Protein AF-0000000066475822 (afdb_homodimer)

Sequence (1882 aa):
MSSILRFIRSKFYHEPEEHAIEQYAVFDEGNRGGFTSDVVAFDYHNGCVVIGSKNGEVTFYGYRGASWTVSLSKDSENKARIEHIFFISSNIALVLCDGQLIIPIHIKDGVITKKEELRFNENHKSKWDITHVQKLSDDTFALVFSMNNTIYRIKSKTLKSEVLVKAEDFEKWLPDDTELASITCLPEKPSILMLIAENGCVGVFNESQFVMKTSLRNYEDEAIQKLHWSSEKKKNVAFGISCNNKYTKWEFTVGKDCQISAQEVNVYSANQFGPYPCHQIRHFSVCADASDPNENFLIYQGGKSSGKYDDRDLITISHGDFVEKLELSSEIVGIVGVSGSYEDCKKSGVVLICTKCEIIGIDLERESLNMMQPKHFLSINNSTPTTHSRAIEIEENVWNRLESASKSYWETNQMSTRDWPLNFQKKIVTDANHQRASYRQVYLSGHSNGNICIWSSGGVGMSLMLVIRTSLEFDGASSFDNEDSNYYNSDEKPEKPVRKIGLYDPFDDDEEMCITRVHFDPKSGIVIGTNRGGYVLMYELWDSARTLTHWEATPISCNNSPPDTRKRALKPRKAELKYNAGYQIRLKNESDLPLVFSMHPSHRITDIVYLHKYHCLAVGSNFGIVMLDVNFGYLVYANSFNDDNNDSSNVSANQFQRFKSLKKSLRKTFRRKKKGTETLMDSGGAVASSSNHVQHETSPKRIDDFEEEEVFMERPIEAREELGVLDCYAENSKGTVTCLRMMRFPVLDDKNVDDIIAVGLHEGSVYFYAISEHDVGLRMTFKAEQIKKLSIPHKQPVVNLDITNEEGYFSASTRIVVITEEQLRIYNCQPMVKRDSYKITALEGLKIKNGMVARILNKKNSNNFESFVVLVANDGSLRVHSVQKASSFESRKFIDPIDVMALNSSCLSRDGDVAFLIKSSELQRSTVNLNFRGWSSTHKSMSSILRFIRSKFYHEPEEHAIEQYAVFDEGNRGGFTSDVVAFDYHNGCVVIGSKNGEVTFYGYRGASWTVSLSKDSENKARIEHIFFISSNIALVLCDGQLIIPIHIKDGVITKKEELRFNENHKSKWDITHVQKLSDDTFALVFSMNNTIYRIKSKTLKSEVLVKAEDFEKWLPDDTELASITCLPEKPSILMLIAENGCVGVFNESQFVMKTSLRNYEDEAIQKLHWSSEKKKNVAFGISCNNKYTKWEFTVGKDCQISAQEVNVYSANQFGPYPCHQIRHFSVCADASDPNENFLIYQGGKSSGKYDDRDLITISHGDFVEKLELSSEIVGIVGVSGSYEDCKKSGVVLICTKCEIIGIDLERESLNMMQPKHFLSINNSTPTTHSRAIEIEENVWNRLESASKSYWETNQMSTRDWPLNFQKKIVTDANHQRASYRQVYLSGHSNGNICIWSSGGVGMSLMLVIRTSLEFDGASSFDNEDSNYYNSDEKPEKPVRKIGLYDPFDDDEEMCITRVHFDPKSGIVIGTNRGGYVLMYELWDSARTLTHWEATPISCNNSPPDTRKRALKPRKAELKYNAGYQIRLKNESDLPLVFSMHPSHRITDIVYLHKYHCLAVGSNFGIVMLDVNFGYLVYANSFNDDNNDSSNVSANQFQRFKSLKKSLRKTFRRKKKGTETLMDSGGAVASSSNHVQHETSPKRIDDFEEEEVFMERPIEAREELGVLDCYAENSKGTVTCLRMMRFPVLDDKNVDDIIAVGLHEGSVYFYAISEHDVGLRMTFKAEQIKKLSIPHKQPVVNLDITNEEGYFSASTRIVVITEEQLRIYNCQPMVKRDSYKITALEGLKIKNGMVARILNKKNSNNFESFVVLVANDGSLRVHSVQKASSFESRKFIDPIDVMALNSSCLSRDGDVAFLIKSSELQRSTVNLNFRGWSSTHKS

Solvent-accessible surface area (backbone atoms only — not comparable to full-atom values): 101508 Å² total; per-residue (Å²): 111,72,65,58,51,49,50,54,46,51,71,70,43,75,67,77,80,80,74,62,65,78,52,28,56,35,78,37,77,66,37,54,30,34,18,65,59,48,37,47,22,53,40,77,57,84,25,27,43,38,38,27,23,65,81,19,36,39,36,40,34,17,32,67,34,31,50,45,74,50,67,76,46,89,53,89,84,68,60,53,39,47,56,42,45,43,73,24,35,94,41,32,34,41,35,33,23,46,10,45,28,35,41,35,33,37,50,56,86,71,43,78,43,78,50,79,66,47,73,81,42,85,52,59,81,42,73,89,79,36,66,32,80,42,62,75,49,99,66,36,20,23,43,33,36,55,55,90,61,22,33,35,35,30,37,57,89,74,68,46,81,41,80,46,35,51,45,72,64,48,55,70,66,52,59,88,97,57,51,82,47,30,52,49,55,41,83,91,46,46,54,36,34,39,41,23,18,53,77,8,43,28,39,33,20,52,61,63,41,80,66,50,72,51,73,42,55,50,99,82,69,38,21,29,27,44,76,45,67,54,71,46,81,66,76,52,32,27,38,29,32,26,79,66,43,44,49,34,38,33,40,47,46,74,47,95,83,66,44,73,47,78,43,80,73,56,85,53,60,58,70,71,30,43,93,44,57,71,51,73,60,84,38,73,31,55,32,52,31,58,90,38,65,90,40,49,36,40,36,30,36,30,67,56,61,50,56,95,78,67,86,70,40,36,35,25,41,35,41,86,92,45,73,48,42,36,33,41,83,46,56,77,60,41,61,43,50,42,70,21,70,81,44,100,46,96,42,31,20,37,36,41,40,32,27,24,52,39,55,42,40,33,35,58,64,48,94,76,50,29,41,36,60,61,41,44,37,45,25,62,35,34,39,54,62,58,28,68,38,73,35,64,57,31,36,65,71,40,48,53,49,49,51,51,27,22,52,49,46,39,52,73,66,55,39,34,85,66,80,76,75,38,55,24,69,51,86,43,43,40,66,40,49,80,86,38,53,56,28,37,25,39,37,37,35,20,11,32,58,17,36,37,36,38,23,40,52,22,44,63,23,36,28,64,43,48,72,48,63,54,37,63,58,26,54,81,44,70,63,75,73,68,52,79,67,47,32,68,73,59,86,66,81,84,61,79,47,49,41,79,51,80,75,66,48,90,80,68,75,52,68,47,41,16,22,60,45,61,47,64,39,41,78,77,52,36,38,36,40,27,27,62,60,25,38,41,42,39,29,34,76,37,88,58,62,48,75,40,60,46,60,71,62,43,75,42,58,33,55,93,66,70,85,72,85,66,80,66,86,72,40,62,25,80,58,69,47,78,35,60,44,18,71,32,73,32,48,23,62,101,46,84,42,46,45,37,36,28,39,38,80,70,45,49,81,56,35,66,41,74,44,72,94,58,34,34,37,36,40,23,13,32,43,16,35,32,33,29,34,66,46,75,63,45,84,71,45,60,39,52,62,47,73,85,80,68,68,65,80,72,56,58,74,71,58,72,58,66,81,44,54,66,50,52,56,56,42,58,68,64,61,74,67,82,82,74,82,80,76,82,80,82,68,83,87,79,85,80,76,87,84,84,76,76,76,72,80,76,74,80,77,76,78,76,76,74,74,71,72,79,69,81,62,78,70,75,80,72,80,74,85,72,80,80,74,62,78,74,43,58,70,66,23,58,19,8,30,48,28,56,33,78,48,70,47,41,76,90,40,93,85,43,72,35,47,30,45,37,40,24,16,35,40,17,35,35,39,34,26,41,53,43,82,31,77,74,82,88,47,82,44,58,41,79,42,80,73,47,74,47,76,46,83,89,39,45,36,27,62,32,66,42,54,43,56,66,93,35,38,47,46,96,81,31,33,34,37,42,31,28,35,44,33,40,37,30,24,36,53,80,65,76,42,82,73,44,62,29,52,44,27,84,75,71,70,44,40,45,69,44,58,47,52,17,50,28,37,30,70,84,41,92,84,44,68,47,63,30,34,38,36,32,34,60,72,18,31,40,32,43,23,36,68,86,43,44,79,49,63,53,75,45,81,75,43,61,52,82,42,56,61,30,61,73,46,53,41,75,46,48,58,32,36,38,32,25,35,47,91,55,12,27,36,39,36,26,28,38,17,51,78,54,47,53,43,40,69,48,68,82,124,112,72,64,58,50,49,50,54,45,52,72,72,42,78,66,76,80,80,75,62,63,80,52,30,59,34,79,38,76,65,34,54,29,34,17,65,58,49,38,47,22,55,39,77,58,85,26,26,42,37,40,25,22,66,80,18,35,38,36,41,35,17,33,67,36,29,50,45,75,47,66,74,43,90,52,89,85,68,60,54,38,47,56,42,45,43,72,26,35,94,42,33,34,40,35,32,25,46,10,46,27,35,41,35,34,38,49,56,84,72,44,76,44,76,50,81,67,46,73,80,42,84,51,60,82,44,72,88,75,39,67,33,79,42,63,76,46,97,65,34,20,24,45,32,35,52,55,90,61,22,34,35,35,31,38,58,89,75,69,45,82,42,78,46,35,50,46,72,66,47,52,70,66,52,59,88,97,58,52,81,49,30,52,48,54,41,84,92,46,46,54,35,33,39,40,23,18,53,76,7,43,27,39,32,20,52,62,62,41,82,65,50,73,50,73,42,55,49,98,82,69,37,21,30,27,43,76,45,65,55,72,46,81,67,79,52,31,27,38,31,32,26,79,67,42,40,45,32,35,32,40,48,46,73,46,95,82,69,46,74,47,78,42,80,74,48,82,66,56,57,71,73,25,45,91,44,57,71,51,74,58,84,38,72,31,54,34,53,32,57,90,40,64,90,41,50,36,40,35,31,36,29,66,54,61,52,56,95,76,67,86,70,38,38,35,25,41,34,41,86,91,44,74,46,42,36,34,43,83,47,57,77,59,40,62,44,49,42,69,20,70,81,43,100,46,95,42,31,22,36,37,41,38,33,28,23,52,38,53,42,39,31,36,57,64,48,92,76,49,29,40,35,62,54,46,45,34,43,25,63,36,33,39,54,62,57,29,69,40,72,35,62,58,31,36,66,71,40,47,54,49,51,51,50,27,22,51,47,46,39,53,74,67,53,40,35,87,68,78,74,76,36,55,25,68,48,86,43,41,40,66,41,50,80,84,39,54,55,28,39,25,38,37,36,37,21,10,34,59,16,35,37,38,38,23,40,52,21,43,61,24,36,28,71,42,50,71,46,63,55,36,64,55,25,56,82,46,70,62,76,74,69,51,76,69,46,31,65,75,59,87,65,82,81,61,79,46,51,42,79,51,81,77,66,47,91,78,71,74,50,68,49,42,15,23,59,44,61,46,62,39,41,79,76,52,36,36,36,40,27,27,64,61,24,37,42,42,40,30,33,78,35,88,58,61,47,75,39,62,45,58,71,61,42,75,41,58,35,54,90,66,71,84,73,86,66,79,66,87,73,41,63,25,80,57,69,46,79,34,59,44,17,70,32,74,31,48,23,63,100,46,84,40,47,46,37,35,29,39,38,82,71,45,48,79,55,34,66,41,75,42,72,93,59,33,35,39,37,40,24,14,32,44,16,34,32,31,27,33,66,44,74,63,44,82,71,46,59,40,53,61,48,74,86,79,68,69,64,80,72,57,59,79,70,58,74,56,66,74,44,54,65,49,52,58,56,44,58,69,65,62,74,68,81,79,73,81,77,74,79,76,74,81,70,79,78,74,73,84,85,86,82,77,74,74,73,81,73,74,81,77,76,78,75,77,72,76,70,72,78,69,77,60,82,70,76,80,72,81,75,85,71,80,79,73,62,76,75,44,62,69,68,24,61,20,8,29,48,26,55,33,78,47,70,46,41,76,88,43,92,85,44,72,37,46,32,44,36,41,23,15,34,38,18,36,35,38,34,27,41,53,42,83,32,78,74,82,87,47,80,44,58,42,80,40,78,74,48,74,47,76,44,84,88,40,45,36,27,61,32,66,41,56,42,57,64,93,36,40,46,47,96,81,30,33,36,37,42,32,29,36,42,34,41,37,28,24,37,53,79,67,74,41,79,73,43,63,29,52,45,28,86,75,70,71,45,40,46,68,44,58,47,52,17,50,29,36,30,71,85,41,92,83,43,68,47,64,28,35,39,36,31,34,61,70,19,31,41,30,44,22,37,69,86,42,45,80,48,63,51,74,46,81,78,41,60,53,79,42,54,60,30,61,70,45,53,42,73,45,48,58,32,35,39,32,26,34,46,91,55,14,27,36,38,38,26,29,38,16,51,80,54,47,53,42,38,68,48,67,82,123

pLDDT: mean 79.78, std 20.85, range [19.25, 98.44]

InterPro domains:
  IPR000664 Lethal(2) giant larvae protein [PR00962] (296-318)
  IPR000664 Lethal(2) giant larvae protein [PR00962] (440-463)
  IPR000664 Lethal(2) giant larvae protein [PR00962] (523-541)
  IPR013577 Lethal giant larvae homologue 2 [PF08366] (272-368)
  IPR036322 WD40-repeat-containing domain superfamily [SSF50978] (40-627)
  IPR036322 WD40-repeat-containing domain superfamily [SSF50978] (444-889)

Structure (mmCIF, N/CA/C/O backbone):
data_AF-0000000066475822-model_v1
#
loop_
_entity.id
_entity.type
_entity.pdbx_description
1 polymer LGL-1
#
loop_
_atom_site.group_PDB
_atom_site.id
_atom_site.type_symbol
_atom_site.label_atom_id
_atom_site.label_alt_id
_atom_site.label_comp_id
_atom_site.label_asym_id
_atom_site.label_entity_id
_atom_site.label_seq_id
_atom_site.pdbx_PDB_ins_code
_atom_site.Cartn_x
_atom_site.Cartn_y
_atom_site.Cartn_z
_atom_site.occupancy
_atom_site.B_iso_or_equiv
_atom_site.auth_seq_id
_atom_site.auth_comp_id
_atom_site.auth_asym_id
_atom_site.auth_atom_id
_atom_site.pdbx_PDB_model_num
ATOM 1 N N . MET A 1 1 ? -55.656 -14.586 1.505 1 35.44 1 MET A N 1
ATOM 2 C CA . MET A 1 1 ? -55.062 -13.398 2.094 1 35.44 1 MET A CA 1
ATOM 3 C C . MET A 1 1 ? -53.531 -13.414 1.902 1 35.44 1 MET A C 1
ATOM 5 O O . MET A 1 1 ? -52.938 -12.375 1.606 1 35.44 1 MET A O 1
ATOM 9 N N . SER A 1 2 ? -52.844 -14.602 2.074 1 45.38 2 SER A N 1
ATOM 10 C CA . SER A 1 2 ? -51.438 -14.773 1.868 1 45.38 2 SER A CA 1
ATOM 11 C C . SER A 1 2 ? -51.031 -14.547 0.408 1 45.38 2 SER A C 1
ATOM 13 O O . SER A 1 2 ? -50 -13.938 0.116 1 45.38 2 SER A O 1
ATOM 15 N N . SER A 1 3 ? -51.844 -14.969 -0.521 1 48.44 3 SER A N 1
ATOM 16 C CA . SER A 1 3 ? -51.594 -14.82 -1.951 1 48.44 3 SER A CA 1
ATOM 17 C C . SER A 1 3 ? -51.688 -13.359 -2.383 1 48.44 3 SER A C 1
ATOM 19 O O . SER A 1 3 ? -50.875 -12.906 -3.197 1 48.44 3 SER A O 1
ATOM 21 N N . ILE A 1 4 ? -52.656 -12.641 -1.958 1 46.31 4 ILE A N 1
ATOM 22 C CA . ILE A 1 4 ? -52.844 -11.242 -2.326 1 46.31 4 ILE A CA 1
ATOM 23 C C . ILE A 1 4 ? -51.719 -10.406 -1.745 1 46.31 4 ILE A C 1
ATOM 25 O O . ILE A 1 4 ? -51.188 -9.516 -2.416 1 46.31 4 ILE A O 1
ATOM 29 N N . LEU A 1 5 ? -51.219 -10.719 -0.51 1 42.66 5 LEU A N 1
ATOM 30 C CA . LEU A 1 5 ? -50.094 -9.992 0.079 1 42.66 5 LEU A CA 1
ATOM 31 C C . LEU A 1 5 ? -48.812 -10.227 -0.714 1 42.66 5 LEU A C 1
ATOM 33 O O . LEU A 1 5 ? -48.031 -9.305 -0.922 1 42.66 5 LEU A O 1
ATOM 37 N N . ARG A 1 6 ? -48.656 -11.484 -1.209 1 46.78 6 ARG A N 1
ATOM 38 C CA . ARG A 1 6 ? -47.531 -11.766 -2.092 1 46.78 6 ARG A CA 1
ATOM 39 C C . ARG A 1 6 ? -47.656 -10.969 -3.389 1 46.78 6 ARG A C 1
ATOM 41 O O . ARG A 1 6 ? -46.656 -10.461 -3.898 1 46.78 6 ARG A O 1
ATOM 48 N N . PHE A 1 7 ? -48.875 -10.875 -3.893 1 45.12 7 PHE A N 1
ATOM 49 C CA . PHE A 1 7 ? -49.125 -10.125 -5.121 1 45.12 7 PHE A CA 1
ATOM 50 C C . PHE A 1 7 ? -48.844 -8.641 -4.918 1 45.12 7 PHE A C 1
ATOM 52 O O . PHE A 1 7 ? -48.156 -8.031 -5.742 1 45.12 7 PHE A O 1
ATOM 59 N N . ILE A 1 8 ? -49.281 -8.062 -3.867 1 44.31 8 ILE A N 1
ATOM 60 C CA . ILE A 1 8 ? -49.031 -6.648 -3.592 1 44.31 8 ILE A CA 1
ATOM 61 C C . ILE A 1 8 ? -47.562 -6.422 -3.266 1 44.31 8 ILE A C 1
ATOM 63 O O . ILE A 1 8 ? -46.969 -5.449 -3.729 1 44.31 8 ILE A O 1
ATOM 67 N N . ARG A 1 9 ? -47 -7.355 -2.516 1 44.84 9 ARG A N 1
ATOM 68 C CA . ARG A 1 9 ? -45.562 -7.273 -2.24 1 44.84 9 ARG A CA 1
ATOM 69 C C . ARG A 1 9 ? -44.75 -7.367 -3.527 1 44.84 9 ARG A C 1
ATOM 71 O O . ARG A 1 9 ? -43.75 -6.691 -3.674 1 44.84 9 ARG A O 1
ATOM 78 N N . SER A 1 10 ? -45.188 -8.258 -4.383 1 44.94 10 SER A N 1
ATOM 79 C CA . SER A 1 10 ? -44.5 -8.438 -5.656 1 44.94 10 SER A CA 1
ATOM 80 C C . SER A 1 10 ? -44.562 -7.16 -6.488 1 44.94 10 SER A C 1
ATOM 82 O O . SER A 1 10 ? -43.656 -6.926 -7.32 1 44.94 10 SER A O 1
ATOM 84 N N . LYS A 1 11 ? -45.625 -6.508 -6.453 1 41.31 11 LYS A N 1
ATOM 85 C CA . LYS A 1 11 ? -45.75 -5.305 -7.266 1 41.31 11 LYS A CA 1
ATOM 86 C C . LYS A 1 11 ? -44.844 -4.191 -6.754 1 41.31 11 LYS A C 1
ATOM 88 O O . LYS A 1 11 ? -44.531 -3.26 -7.496 1 41.31 11 LYS A O 1
ATOM 93 N N . PHE A 1 12 ? -44.719 -4.102 -5.5 1 40.03 12 PHE A N 1
ATOM 94 C CA . PHE A 1 12 ? -43.938 -2.988 -4.977 1 40.03 12 PHE A CA 1
ATOM 95 C C . PHE A 1 12 ? -42.469 -3.391 -4.777 1 40.03 12 PHE A C 1
ATOM 97 O O . PHE A 1 12 ? -41.594 -2.533 -4.648 1 40.03 12 PHE A O 1
ATOM 104 N N . TYR A 1 13 ? -42.25 -4.68 -4.344 1 41.75 13 TYR A N 1
ATOM 105 C CA . TYR A 1 13 ? -40.844 -5.082 -4.234 1 41.75 13 TYR A CA 1
ATOM 106 C C . TYR A 1 13 ? -40.312 -5.648 -5.555 1 41.75 13 TYR A C 1
ATOM 108 O O . TYR A 1 13 ? -40.844 -6.66 -6.039 1 41.75 13 TYR A O 1
ATOM 116 N N . HIS A 1 14 ? -39.938 -4.848 -6.367 1 43.88 14 HIS A N 1
ATOM 117 C CA . HIS A 1 14 ? -39.25 -5.355 -7.555 1 43.88 14 HIS A CA 1
ATOM 118 C C . HIS A 1 14 ? -38.188 -6.371 -7.184 1 43.88 14 HIS A C 1
ATOM 120 O O . HIS A 1 14 ? -37.156 -6.008 -6.625 1 43.88 14 HIS A O 1
ATOM 126 N N . GLU A 1 15 ? -38.688 -7.586 -6.926 1 50.62 15 GLU A N 1
ATOM 127 C CA . GLU A 1 15 ? -37.625 -8.602 -6.812 1 50.62 15 GLU A CA 1
ATOM 128 C C . GLU A 1 15 ? -36.781 -8.672 -8.086 1 50.62 15 GLU A C 1
ATOM 130 O O . GLU A 1 15 ? -37.344 -8.836 -9.18 1 50.62 15 GLU A O 1
ATOM 135 N N . PRO A 1 16 ? -35.594 -8.297 -7.957 1 54.34 16 PRO A N 1
ATOM 136 C CA . PRO A 1 16 ? -34.75 -8.375 -9.164 1 54.34 16 PRO A CA 1
ATOM 137 C C . PRO A 1 16 ? -34.844 -9.734 -9.852 1 54.34 16 PRO A C 1
ATOM 139 O O . PRO A 1 16 ? -34.938 -10.766 -9.18 1 54.34 16 PRO A O 1
ATOM 142 N N . GLU A 1 17 ? -35.344 -9.719 -11.078 1 54.53 17 GLU A N 1
ATOM 143 C CA . GLU A 1 17 ? -35.469 -10.938 -11.875 1 54.53 17 GLU A CA 1
ATOM 144 C C . GLU A 1 17 ? -34.156 -11.688 -11.945 1 54.53 17 GLU A C 1
ATOM 146 O O . GLU A 1 17 ? -33.094 -11.078 -12.188 1 54.53 17 GLU A O 1
ATOM 151 N N . GLU A 1 18 ? -34.125 -12.891 -11.312 1 61.78 18 GLU A N 1
ATOM 152 C CA . GLU A 1 18 ? -32.938 -13.719 -11.43 1 61.78 18 GLU A CA 1
ATOM 153 C C . GLU A 1 18 ? -32.719 -14.164 -12.875 1 61.78 18 GLU A C 1
ATOM 155 O O . GLU A 1 18 ? -33.656 -14.586 -13.555 1 61.78 18 GLU A O 1
ATOM 160 N N . HIS A 1 19 ? -31.531 -13.867 -13.336 1 66.75 19 HIS A N 1
ATOM 161 C CA . HIS A 1 19 ? -31.141 -14.32 -14.664 1 66.75 19 HIS A CA 1
ATOM 162 C C . HIS A 1 19 ? -30.812 -15.812 -14.672 1 66.75 19 HIS A C 1
ATOM 164 O O . HIS A 1 19 ? -30.469 -16.375 -13.633 1 66.75 19 HIS A O 1
ATOM 170 N N . ALA A 1 20 ? -31 -16.359 -15.773 1 78.75 20 ALA A N 1
ATOM 171 C CA . ALA A 1 20 ? -30.766 -17.781 -15.984 1 78.75 20 ALA A CA 1
ATOM 172 C C . ALA A 1 20 ? -29.281 -18.109 -15.828 1 78.75 20 ALA A C 1
ATOM 174 O O . ALA A 1 20 ? -28.422 -17.375 -16.328 1 78.75 20 ALA A O 1
ATOM 175 N N . ILE A 1 21 ? -29.047 -19.188 -15.047 1 89.75 21 ILE A N 1
ATOM 176 C CA . ILE A 1 21 ? -27.688 -19.641 -14.766 1 89.75 21 ILE A CA 1
ATOM 177 C C . ILE A 1 21 ? -26.938 -19.828 -16.078 1 89.75 21 ILE A C 1
ATOM 179 O O . ILE A 1 21 ? -25.734 -19.578 -16.141 1 89.75 21 ILE A O 1
ATOM 183 N N . GLU A 1 22 ? -27.625 -20.172 -17.156 1 88.69 22 GLU A N 1
ATOM 184 C CA . GLU A 1 22 ? -27.016 -20.469 -18.453 1 88.69 22 GLU A CA 1
ATOM 185 C C . GLU A 1 22 ? -26.406 -19.219 -19.078 1 88.69 22 GLU A C 1
ATOM 187 O O . GLU A 1 22 ? -25.516 -19.312 -19.922 1 88.69 22 GLU A O 1
ATOM 192 N N . GLN A 1 23 ? -26.875 -18.188 -18.641 1 91 23 GLN A N 1
ATOM 193 C CA . GLN A 1 23 ? -26.359 -16.938 -19.188 1 91 23 GLN A CA 1
ATOM 194 C C . GLN A 1 23 ? -25.047 -16.547 -18.516 1 91 23 GLN A C 1
ATOM 196 O O . GLN A 1 23 ? -24.344 -15.664 -18.984 1 91 23 GLN A O 1
ATOM 201 N N . TYR A 1 24 ? -24.703 -17.25 -17.484 1 92.56 24 TYR A N 1
ATOM 202 C CA . TYR A 1 24 ? -23.562 -16.828 -16.672 1 92.56 24 TYR A CA 1
ATOM 203 C C . TYR A 1 24 ? -22.516 -17.938 -16.578 1 92.56 24 TYR A C 1
ATOM 205 O O . TYR A 1 24 ? -21.375 -17.766 -17 1 92.56 24 TYR A O 1
ATOM 213 N N . ALA A 1 25 ? -22.891 -19.078 -16.141 1 92.25 25 ALA A N 1
ATOM 214 C CA . ALA A 1 25 ? -21.953 -20.141 -15.812 1 92.25 25 ALA A CA 1
ATOM 215 C C . ALA A 1 25 ? -21.328 -20.75 -17.062 1 92.25 25 ALA A C 1
ATOM 217 O O . ALA A 1 25 ? -22.047 -21.156 -17.984 1 92.25 25 ALA A O 1
ATOM 218 N N . VAL A 1 26 ? -20.062 -20.688 -17.188 1 91.62 26 VAL A N 1
ATOM 219 C CA . VAL A 1 26 ? -19.281 -21.375 -18.203 1 91.62 26 VAL A CA 1
ATOM 220 C C . VAL A 1 26 ? -18.203 -22.234 -17.547 1 91.62 26 VAL A C 1
ATOM 222 O O . VAL A 1 26 ? -17.219 -21.703 -17.016 1 91.62 26 VAL A O 1
ATOM 225 N N . PHE A 1 27 ? -18.359 -23.547 -17.656 1 91 27 PHE A N 1
ATOM 226 C CA . PHE A 1 27 ? -17.453 -24.484 -17.016 1 91 27 PHE A CA 1
ATOM 227 C C . PHE A 1 27 ? -16.203 -24.688 -17.859 1 91 27 PHE A C 1
ATOM 229 O O . PHE A 1 27 ? -16.281 -24.812 -19.078 1 91 27 PHE A O 1
ATOM 236 N N . ASP A 1 28 ? -15.062 -24.578 -17.234 1 88.94 28 ASP A N 1
ATOM 237 C CA . ASP A 1 28 ? -13.781 -24.859 -17.875 1 88.94 28 ASP A CA 1
ATOM 238 C C . ASP A 1 28 ? -12.898 -25.734 -16.969 1 88.94 28 ASP A C 1
ATOM 240 O O . ASP A 1 28 ? -12.812 -25.5 -15.766 1 88.94 28 ASP A O 1
ATOM 244 N N . GLU A 1 29 ? -12.32 -26.734 -17.562 1 83.12 29 GLU A N 1
ATOM 245 C CA . GLU A 1 29 ? -11.5 -27.672 -16.797 1 83.12 29 GLU A CA 1
ATOM 246 C C . GLU A 1 29 ? -10.203 -27 -16.328 1 83.12 29 GLU A C 1
ATOM 248 O O . GLU A 1 29 ? -9.648 -27.375 -15.289 1 83.12 29 GLU A O 1
ATOM 253 N N . GLY A 1 30 ? -9.82 -26.016 -17.062 1 84.38 30 GLY A N 1
ATOM 254 C CA . GLY A 1 30 ? -8.656 -25.25 -16.641 1 84.38 30 GLY A CA 1
ATOM 255 C C . GLY A 1 30 ? -7.344 -25.984 -16.875 1 84.38 30 GLY A C 1
ATOM 256 O O . GLY A 1 30 ? -7.203 -26.734 -17.844 1 84.38 30 GLY A O 1
ATOM 257 N N . ASN A 1 31 ? -6.23 -25.625 -16.047 1 87.62 31 ASN A N 1
ATOM 258 C CA . ASN A 1 31 ? -4.863 -26.109 -16.203 1 87.62 31 ASN A CA 1
ATOM 259 C C . ASN A 1 31 ? -4.344 -26.719 -14.906 1 87.62 31 ASN A C 1
ATOM 261 O O . ASN A 1 31 ? -4.832 -26.406 -13.82 1 87.62 31 ASN A O 1
ATOM 265 N N . ARG A 1 32 ? -3.424 -27.562 -15.148 1 85.62 32 ARG A N 1
ATOM 266 C CA . ARG A 1 32 ? -2.734 -28.156 -14.016 1 85.62 32 ARG A CA 1
ATOM 267 C C . ARG A 1 32 ? -1.422 -27.438 -13.727 1 85.62 32 ARG A C 1
ATOM 269 O O . ARG A 1 32 ? -0.634 -27.188 -14.641 1 85.62 32 ARG A O 1
ATOM 276 N N . GLY A 1 33 ? -1.425 -26.984 -12.523 1 81 33 GLY A N 1
ATOM 277 C CA . GLY A 1 33 ? -0.169 -26.391 -12.086 1 81 33 GLY A CA 1
ATOM 278 C C . GLY A 1 33 ? 0.654 -27.312 -11.211 1 81 33 GLY A C 1
ATOM 279 O O . GLY A 1 33 ? 0.106 -28.172 -10.523 1 81 33 GLY A O 1
ATOM 280 N N . GLY A 1 34 ? 1.97 -27.203 -11.383 1 81.5 34 GLY A N 1
ATOM 281 C CA . GLY A 1 34 ? 2.877 -28.047 -10.609 1 81.5 34 GLY A CA 1
ATOM 282 C C . GLY A 1 34 ? 3.566 -29.109 -11.445 1 81.5 34 GLY A C 1
ATOM 283 O O . GLY A 1 34 ? 3.533 -29.047 -12.68 1 81.5 34 GLY A O 1
ATOM 284 N N . PHE A 1 35 ? 4.297 -29.984 -10.75 1 85.69 35 PHE A N 1
ATOM 285 C CA . PHE A 1 35 ? 5.059 -31.047 -11.391 1 85.69 35 PHE A CA 1
ATOM 286 C C . PHE A 1 35 ? 4.652 -32.406 -10.836 1 85.69 35 PHE A C 1
ATOM 288 O O . PHE A 1 35 ? 4.57 -32.594 -9.617 1 85.69 35 PHE A O 1
ATOM 295 N N . THR A 1 36 ? 4.328 -33.25 -11.766 1 83.19 36 THR A N 1
ATOM 296 C CA . THR A 1 36 ? 3.932 -34.594 -11.359 1 83.19 36 THR A CA 1
ATOM 297 C C . THR A 1 36 ? 5.09 -35.312 -10.68 1 83.19 36 THR A C 1
ATOM 299 O O . THR A 1 36 ? 6.242 -35.188 -11.094 1 83.19 36 THR A O 1
ATOM 302 N N . SER A 1 37 ? 4.621 -35.906 -9.664 1 76.88 37 SER A N 1
ATOM 303 C CA . SER A 1 37 ? 5.633 -36.719 -9 1 76.88 37 SER A CA 1
ATOM 304 C C . SER A 1 37 ? 5.777 -38.094 -9.68 1 76.88 37 SER A C 1
ATOM 306 O O . SER A 1 37 ? 4.922 -38.469 -10.477 1 76.88 37 SER A O 1
ATOM 308 N N . ASP A 1 38 ? 6.953 -38.719 -9.688 1 81.31 38 ASP A N 1
ATOM 309 C CA . ASP A 1 38 ? 7.242 -40.062 -10.172 1 81.31 38 ASP A CA 1
ATOM 310 C C . ASP A 1 38 ? 7.387 -40.094 -11.695 1 81.31 38 ASP A C 1
ATOM 312 O O . ASP A 1 38 ? 6.746 -40.875 -12.383 1 81.31 38 ASP A O 1
ATOM 316 N N . VAL A 1 39 ? 7.988 -39.219 -12.125 1 90.62 39 VAL A N 1
ATOM 317 C CA . VAL A 1 39 ? 8.258 -39.125 -13.555 1 90.62 39 VAL A CA 1
ATOM 318 C C . VAL A 1 39 ? 9.164 -40.281 -13.969 1 90.62 39 VAL A C 1
ATOM 320 O O . VAL A 1 39 ? 10.156 -40.562 -13.297 1 90.62 39 VAL A O 1
ATOM 323 N N . VAL A 1 40 ? 8.781 -40.938 -15.047 1 92.62 40 VAL A N 1
ATOM 324 C CA . VAL A 1 40 ? 9.547 -42.094 -15.484 1 92.62 40 VAL A CA 1
ATOM 325 C C . VAL A 1 40 ? 10.172 -41.812 -16.859 1 92.62 40 VAL A C 1
ATOM 327 O O . VAL A 1 40 ? 11.164 -42.438 -17.234 1 92.62 40 VAL A O 1
ATOM 330 N N . ALA A 1 41 ? 9.594 -40.875 -17.516 1 94.19 41 ALA A N 1
ATOM 331 C CA . ALA A 1 41 ? 10.109 -40.531 -18.844 1 94.19 41 ALA A CA 1
ATOM 332 C C . ALA A 1 41 ? 10.039 -39.031 -19.094 1 94.19 41 ALA A C 1
ATOM 334 O O . ALA A 1 41 ? 9.156 -38.344 -18.562 1 94.19 41 ALA A O 1
ATOM 335 N N . PHE A 1 42 ? 10.992 -38.594 -19.906 1 94 42 PHE A N 1
ATOM 336 C CA . PHE A 1 42 ? 11.148 -37.188 -20.172 1 94 42 PHE A CA 1
ATOM 337 C C . PHE A 1 42 ? 11.742 -36.938 -21.547 1 94 42 PHE A C 1
ATOM 339 O O . PHE A 1 42 ? 12.633 -37.656 -21.984 1 94 42 PHE A O 1
ATOM 346 N N . ASP A 1 43 ? 11.109 -35.938 -22.25 1 93.75 43 ASP A N 1
ATOM 347 C CA . ASP A 1 43 ? 11.695 -35.469 -23.516 1 93.75 43 ASP A CA 1
ATOM 348 C C . ASP A 1 43 ? 11.391 -34 -23.766 1 93.75 43 ASP A C 1
ATOM 350 O O . ASP A 1 43 ? 10.445 -33.438 -23.203 1 93.75 43 ASP A O 1
ATOM 354 N N . TYR A 1 44 ? 12.312 -33.312 -24.5 1 93.69 44 TYR A N 1
ATOM 355 C CA . TYR A 1 44 ? 12.148 -31.922 -24.875 1 93.69 44 TYR A CA 1
ATOM 356 C C . TYR A 1 44 ? 12.336 -31.75 -26.391 1 93.69 44 TYR A C 1
ATOM 358 O O . TYR A 1 44 ? 13.266 -32.312 -26.969 1 93.69 44 TYR A O 1
ATOM 366 N N . HIS A 1 45 ? 11.352 -31.062 -27.016 1 91 45 HIS A N 1
ATOM 367 C CA . HIS A 1 45 ? 11.477 -30.766 -28.438 1 91 45 HIS A CA 1
ATOM 368 C C . HIS A 1 45 ? 10.695 -29.516 -28.812 1 91 45 HIS A C 1
ATOM 370 O O . HIS A 1 45 ? 9.508 -29.406 -28.5 1 91 45 HIS A O 1
ATOM 376 N N . ASN A 1 46 ? 11.273 -28.562 -29.469 1 88 46 ASN A N 1
ATOM 377 C CA . ASN A 1 46 ? 10.656 -27.375 -30.078 1 88 46 ASN A CA 1
ATOM 378 C C . ASN A 1 46 ? 9.812 -26.609 -29.062 1 88 46 ASN A C 1
ATOM 380 O O . ASN A 1 46 ? 8.633 -26.344 -29.297 1 88 46 ASN A O 1
ATOM 384 N N . GLY A 1 47 ? 10.43 -26.484 -27.922 1 91.81 47 GLY A N 1
ATOM 385 C CA . GLY A 1 47 ? 9.789 -25.672 -26.906 1 91.81 47 GLY A CA 1
ATOM 386 C C . GLY A 1 47 ? 8.758 -26.422 -26.078 1 91.81 47 GLY A C 1
ATOM 387 O O . GLY A 1 47 ? 7.957 -25.812 -25.375 1 91.81 47 GLY A O 1
ATOM 388 N N . CYS A 1 48 ? 8.75 -27.719 -26.172 1 94.31 48 CYS A N 1
ATOM 389 C CA . CYS A 1 48 ? 7.785 -28.547 -25.469 1 94.31 48 CYS A CA 1
ATOM 390 C C . CYS A 1 48 ? 8.492 -29.562 -24.562 1 94.31 48 CYS A C 1
ATOM 392 O O . CYS A 1 48 ? 9.422 -30.25 -25 1 94.31 48 CYS A O 1
ATOM 394 N N . VAL A 1 49 ? 8.055 -29.594 -23.328 1 94.12 49 VAL A N 1
ATOM 395 C CA . VAL A 1 49 ? 8.477 -30.641 -22.406 1 94.12 49 VAL A CA 1
ATOM 396 C C . VAL A 1 49 ? 7.363 -31.688 -22.25 1 94.12 49 VAL A C 1
ATOM 398 O O . VAL A 1 49 ? 6.199 -31.328 -22.047 1 94.12 49 VAL A O 1
ATOM 401 N N . VAL A 1 50 ? 7.699 -32.938 -22.422 1 95.38 50 VAL A N 1
ATOM 402 C CA . VAL A 1 50 ? 6.727 -34 -22.25 1 95.38 50 VAL A CA 1
ATOM 403 C C . VAL A 1 50 ? 7.207 -34.969 -21.156 1 95.38 50 VAL A C 1
ATOM 405 O O . VAL A 1 50 ? 8.367 -35.375 -21.156 1 95.38 50 VAL A O 1
ATOM 408 N N . ILE A 1 51 ? 6.328 -35.281 -20.297 1 94.19 51 ILE A N 1
ATOM 409 C CA . ILE A 1 51 ? 6.672 -36.125 -19.172 1 94.19 51 ILE A CA 1
ATOM 410 C C . ILE A 1 51 ? 5.676 -37.281 -19.094 1 94.19 51 ILE A C 1
ATOM 412 O O . ILE A 1 51 ? 4.488 -37.125 -19.375 1 94.19 51 ILE A O 1
ATOM 416 N N . GLY A 1 52 ? 6.207 -38.438 -18.812 1 93.5 52 GLY A N 1
ATOM 417 C CA . GLY A 1 52 ? 5.402 -39.625 -18.516 1 93.5 52 GLY A CA 1
ATOM 418 C C . GLY A 1 52 ? 5.5 -40.062 -17.078 1 93.5 52 GLY A C 1
ATOM 419 O O . GLY A 1 52 ? 6.586 -40.062 -16.484 1 93.5 52 GLY A O 1
ATOM 420 N N . SER A 1 53 ? 4.352 -40.312 -16.547 1 89.31 53 SER A N 1
ATOM 421 C CA . SER A 1 53 ? 4.32 -40.719 -15.141 1 89.31 53 SER A CA 1
ATOM 422 C C . SER A 1 53 ? 4.207 -42.219 -15 1 89.31 53 SER A C 1
ATOM 424 O O . SER A 1 53 ? 3.906 -42.938 -15.969 1 89.31 53 SER A O 1
ATOM 426 N N . LYS A 1 54 ? 4.398 -42.688 -13.758 1 84 54 LYS A N 1
ATOM 427 C CA . LYS A 1 54 ? 4.348 -44.094 -13.445 1 84 54 LYS A CA 1
ATOM 428 C C . LYS A 1 54 ? 2.939 -44.656 -13.641 1 84 54 LYS A C 1
ATOM 430 O O . LYS A 1 54 ? 2.773 -45.844 -13.969 1 84 54 LYS A O 1
ATOM 435 N N . ASN A 1 55 ? 1.931 -43.781 -13.594 1 79.56 55 ASN A N 1
ATOM 436 C CA . ASN A 1 55 ? 0.539 -44.219 -13.703 1 79.56 55 ASN A CA 1
ATOM 437 C C . ASN A 1 55 ? 0.056 -44.188 -15.148 1 79.56 55 ASN A C 1
ATOM 439 O O . ASN A 1 55 ? -1.131 -44.375 -15.414 1 79.56 55 ASN A O 1
ATOM 443 N N . GLY A 1 56 ? 0.874 -43.875 -16.016 1 87.12 56 GLY A N 1
ATOM 444 C CA . GLY A 1 56 ? 0.531 -43.938 -17.422 1 87.12 56 GLY A CA 1
ATOM 445 C C . GLY A 1 56 ? -0.054 -42.625 -17.938 1 87.12 56 GLY A C 1
ATOM 446 O O . GLY A 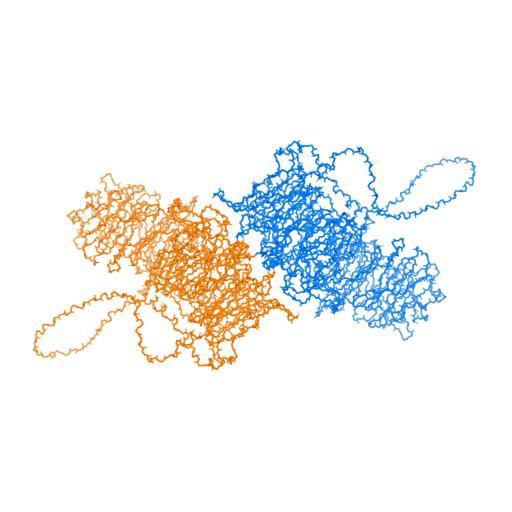1 56 ? -0.847 -42.625 -18.875 1 87.12 56 GLY A O 1
ATOM 447 N N . GLU A 1 57 ? 0.227 -41.594 -17.281 1 89.56 57 GLU A N 1
ATOM 448 C CA . GLU A 1 57 ? -0.198 -40.281 -17.75 1 89.56 57 GLU A CA 1
ATOM 449 C C . GLU A 1 57 ? 0.929 -39.562 -18.5 1 89.56 57 GLU A C 1
ATOM 451 O O . GLU A 1 57 ? 2.094 -39.656 -18.109 1 89.56 57 GLU A O 1
ATOM 456 N N . VAL A 1 58 ? 0.558 -38.969 -19.578 1 93.31 58 VAL A N 1
ATOM 457 C CA . VAL A 1 58 ? 1.497 -38.156 -20.359 1 93.31 58 VAL A CA 1
ATOM 458 C C . VAL A 1 58 ? 1.062 -36.688 -20.344 1 93.31 58 VAL A C 1
ATOM 460 O O . VAL A 1 58 ? -0.086 -36.375 -20.656 1 93.31 58 VAL A O 1
ATOM 463 N N . THR A 1 59 ? 1.889 -35.812 -19.938 1 92 59 THR A N 1
ATOM 464 C CA . THR A 1 59 ? 1.574 -34.375 -19.859 1 92 59 THR A CA 1
ATOM 465 C C . THR A 1 59 ? 2.512 -33.562 -20.75 1 92 59 THR A C 1
ATOM 467 O O . THR A 1 59 ? 3.734 -33.688 -20.641 1 92 59 THR A O 1
ATOM 470 N N . PHE A 1 60 ? 1.958 -32.781 -21.625 1 93.38 60 PHE A N 1
ATOM 471 C CA . PHE A 1 60 ? 2.697 -31.812 -22.438 1 93.38 60 PHE A CA 1
ATOM 472 C C . PHE A 1 60 ? 2.727 -30.438 -21.766 1 93.38 60 PHE A C 1
ATOM 474 O O . PHE A 1 60 ? 1.694 -29.938 -21.328 1 93.38 60 PHE A O 1
ATOM 481 N N . TYR A 1 61 ? 3.873 -29.844 -21.641 1 92.31 61 TYR A N 1
ATOM 482 C CA . TYR A 1 61 ? 4.008 -28.484 -21.141 1 92.31 61 TYR A CA 1
ATOM 483 C C . TYR A 1 61 ? 4.473 -27.547 -22.25 1 92.31 61 TYR A C 1
ATOM 485 O O . TYR A 1 61 ? 5.43 -27.844 -22.969 1 92.31 61 TYR A O 1
ATOM 493 N N . GLY A 1 62 ? 3.74 -26.438 -22.375 1 92.38 62 GLY A N 1
ATOM 494 C CA . GLY A 1 62 ? 4.082 -25.5 -23.438 1 92.38 62 GLY A CA 1
ATOM 495 C C . GLY A 1 62 ? 4.148 -24.062 -22.953 1 92.38 62 GLY A C 1
ATOM 496 O O . GLY A 1 62 ? 4.621 -23.797 -21.844 1 92.38 62 GLY A O 1
ATOM 497 N N . TYR A 1 63 ? 3.676 -23.156 -23.781 1 91.75 63 TYR A N 1
ATOM 498 C CA . TYR A 1 63 ? 3.816 -21.719 -23.625 1 91.75 63 TYR A CA 1
ATOM 499 C C . TYR A 1 63 ? 3.264 -21.266 -22.266 1 91.75 63 TYR A C 1
ATOM 501 O O . TYR A 1 63 ? 2.131 -21.594 -21.922 1 91.75 63 TYR A O 1
ATOM 509 N N . ARG A 1 64 ? 4.082 -20.578 -21.484 1 88.69 64 ARG A N 1
ATOM 510 C CA . ARG A 1 64 ? 3.762 -19.969 -20.203 1 88.69 64 ARG A CA 1
ATOM 511 C C . ARG A 1 64 ? 3.244 -21 -19.203 1 88.69 64 ARG A C 1
ATOM 513 O O . ARG A 1 64 ? 2.389 -20.688 -18.375 1 88.69 64 ARG A O 1
ATOM 520 N N . GLY A 1 65 ? 3.615 -22.266 -19.422 1 88 65 GLY A N 1
ATOM 521 C CA . GLY A 1 65 ? 3.27 -23.297 -18.469 1 88 65 GLY A CA 1
ATOM 522 C C . GLY A 1 65 ? 1.938 -23.969 -18.766 1 88 65 GLY A C 1
ATOM 523 O O . GLY A 1 65 ? 1.431 -24.75 -17.953 1 88 65 GLY A O 1
ATOM 524 N N . ALA A 1 66 ? 1.351 -23.672 -19.938 1 91 66 ALA A N 1
ATOM 525 C CA . ALA A 1 66 ? 0.152 -24.406 -20.328 1 91 66 ALA A CA 1
ATOM 526 C C . ALA A 1 66 ? 0.415 -25.906 -20.359 1 91 66 ALA A C 1
ATOM 528 O O . ALA A 1 66 ? 1.493 -26.344 -20.766 1 91 66 ALA A O 1
ATOM 529 N N . SER A 1 67 ? -0.546 -26.656 -19.938 1 90.44 67 SER A N 1
ATOM 530 C CA . SER A 1 67 ? -0.35 -28.094 -19.875 1 90.44 67 SER A CA 1
ATOM 531 C C . SER A 1 67 ? -1.55 -28.844 -20.453 1 90.44 67 SER A C 1
ATOM 533 O O . SER A 1 67 ? -2.693 -28.406 -20.281 1 90.44 67 SER A O 1
ATOM 535 N N . TRP A 1 68 ? -1.326 -29.953 -21.078 1 91.12 68 TRP A N 1
ATOM 536 C CA . TRP A 1 68 ? -2.314 -30.875 -21.625 1 91.12 68 TRP A CA 1
ATOM 537 C C . TRP A 1 68 ? -1.994 -32.312 -21.219 1 91.12 68 TRP A C 1
ATOM 539 O O . TRP A 1 68 ? -0.892 -32.812 -21.469 1 91.12 68 TRP A O 1
ATOM 549 N N . THR A 1 69 ? -2.867 -32.938 -20.609 1 89.19 69 THR A N 1
ATOM 550 C CA . THR A 1 69 ? -2.6 -34.25 -20.062 1 89.19 69 THR A CA 1
ATOM 551 C C . THR A 1 69 ? -3.527 -35.312 -20.688 1 89.19 69 THR A C 1
ATOM 553 O O . THR A 1 69 ? -4.695 -35 -20.969 1 89.19 69 THR A O 1
ATOM 556 N N . VAL A 1 70 ? -2.996 -36.531 -20.953 1 90.94 70 VAL A N 1
ATOM 557 C CA . VAL A 1 70 ? -3.779 -37.656 -21.453 1 90.94 70 VAL A CA 1
ATOM 558 C C . VAL A 1 70 ? -3.408 -38.906 -20.672 1 90.94 70 VAL A C 1
ATOM 560 O O . VAL A 1 70 ? -2.244 -39.094 -20.312 1 90.94 70 VAL A O 1
ATOM 563 N N . SER A 1 71 ? -4.379 -39.688 -20.375 1 88.5 71 SER A N 1
ATOM 564 C CA . SER A 1 71 ? -4.145 -41 -19.781 1 88.5 71 SER A CA 1
ATOM 565 C C . SER A 1 71 ? -4.102 -42.094 -20.828 1 88.5 71 SER A C 1
ATOM 567 O O . SER A 1 71 ? -4.98 -42.188 -21.703 1 88.5 71 SER A O 1
ATOM 569 N N . LEU A 1 72 ? -3.043 -42.969 -20.859 1 87.12 72 LEU A N 1
ATOM 570 C CA . LEU A 1 72 ? -2.869 -44 -21.875 1 87.12 72 LEU A CA 1
ATOM 571 C C . LEU A 1 72 ? -3.846 -45.125 -21.656 1 87.12 72 LEU A C 1
ATOM 573 O O . LEU A 1 72 ? -4.246 -45.812 -22.609 1 87.12 72 LEU A O 1
ATOM 577 N N . SER A 1 73 ? -4.074 -45.5 -20.391 1 77.25 73 SER A N 1
ATOM 578 C CA . SER A 1 73 ? -4.949 -46.656 -20.141 1 77.25 73 SER A CA 1
ATOM 579 C C . SER A 1 73 ? -6.324 -46.188 -19.656 1 77.25 73 SER A C 1
ATOM 581 O O . SER A 1 73 ? -6.426 -45.281 -18.859 1 77.25 73 SER A O 1
ATOM 583 N N . LYS A 1 74 ? -7.348 -46.562 -20.484 1 61.34 74 LYS A N 1
ATOM 584 C CA . LYS A 1 74 ? -8.703 -46.281 -20 1 61.34 74 LYS A CA 1
ATOM 585 C C . LYS A 1 74 ? -9.008 -47.125 -18.766 1 61.34 74 LYS A C 1
ATOM 587 O O . LYS A 1 74 ? -9.727 -46.688 -17.875 1 61.34 74 LYS A O 1
ATOM 592 N N . ASP A 1 75 ? -8.484 -48.469 -18.781 1 57.19 75 ASP A N 1
ATOM 593 C CA . ASP A 1 75 ? -8.812 -49.406 -17.719 1 57.19 75 ASP A CA 1
ATOM 594 C C . ASP A 1 75 ? -7.797 -49.344 -16.578 1 57.19 75 ASP A C 1
ATOM 596 O O . ASP A 1 75 ? -6.59 -49.312 -16.812 1 57.19 75 ASP A O 1
ATOM 600 N N . SER A 1 76 ? -8.195 -49 -15.398 1 52.56 76 SER A N 1
ATOM 601 C CA . SER A 1 76 ? -7.426 -48.875 -14.164 1 52.56 76 SER A CA 1
ATOM 602 C C . SER A 1 76 ? -6.594 -50.125 -13.906 1 52.56 76 SER A C 1
ATOM 604 O O . SER A 1 76 ? -5.613 -50.094 -13.156 1 52.56 76 SER A O 1
ATOM 606 N N . GLU A 1 77 ? -6.938 -51.344 -14.406 1 51.16 77 GLU A N 1
ATOM 607 C CA . GLU A 1 77 ? -6.363 -52.625 -13.992 1 51.16 77 GLU A CA 1
ATOM 608 C C . GLU A 1 77 ? -5.109 -52.938 -14.797 1 51.16 77 GLU A C 1
ATOM 610 O O . GLU A 1 77 ? -4.18 -53.562 -14.281 1 51.16 77 GLU A O 1
ATOM 615 N N . ASN A 1 78 ? -5.055 -52.594 -16.078 1 58.19 78 ASN A N 1
ATOM 616 C CA . ASN A 1 78 ? -3.914 -52.938 -16.922 1 58.19 78 ASN A CA 1
ATOM 617 C C . ASN A 1 78 ? -3.158 -51.719 -17.406 1 58.19 78 ASN A C 1
ATOM 619 O O . ASN A 1 78 ? -3.326 -51.312 -18.547 1 58.19 78 ASN A O 1
ATOM 623 N N . LYS A 1 79 ? -2.402 -51.094 -16.5 1 66.69 79 LYS A N 1
ATOM 624 C CA . LYS A 1 79 ? -1.729 -49.844 -16.859 1 66.69 79 LYS A CA 1
ATOM 625 C C . LYS A 1 79 ? -0.391 -50.125 -17.547 1 66.69 79 LYS A C 1
ATOM 627 O O . LYS A 1 79 ? 0.391 -50.969 -17.078 1 66.69 79 LYS A O 1
ATOM 632 N N . ALA A 1 80 ? -0.263 -49.625 -18.797 1 75.88 80 ALA A N 1
ATOM 633 C CA . ALA A 1 80 ? 1.021 -49.656 -19.5 1 75.88 80 ALA A CA 1
ATOM 634 C C . ALA A 1 80 ? 2.033 -48.75 -18.828 1 75.88 80 ALA A C 1
ATOM 636 O O . ALA A 1 80 ? 1.77 -47.562 -18.625 1 75.88 80 ALA A O 1
ATOM 637 N N . ARG A 1 81 ? 3.092 -49.375 -18.359 1 84.56 81 ARG A N 1
ATOM 638 C CA . ARG A 1 81 ? 4.148 -48.594 -17.734 1 84.56 81 ARG A CA 1
ATOM 639 C C . ARG A 1 81 ? 5.004 -47.906 -18.797 1 84.56 81 ARG A C 1
ATOM 641 O O . ARG A 1 81 ? 5.559 -48.562 -19.688 1 84.56 81 ARG A O 1
ATOM 648 N N . ILE A 1 82 ? 5.086 -46.656 -18.672 1 92.62 82 ILE A N 1
ATOM 649 C CA . ILE A 1 82 ? 5.859 -45.875 -19.625 1 92.62 82 ILE A CA 1
ATOM 650 C C . ILE A 1 82 ? 7.352 -46.031 -19.344 1 92.62 82 ILE A C 1
ATOM 652 O O . ILE A 1 82 ? 7.777 -46 -18.188 1 92.62 82 ILE A O 1
ATOM 656 N N . GLU A 1 83 ? 8.117 -46.188 -20.375 1 92.25 83 GLU A N 1
ATOM 657 C CA . GLU A 1 83 ? 9.562 -46.312 -20.219 1 92.25 83 GLU A CA 1
ATOM 658 C C . GLU A 1 83 ? 10.289 -45.125 -20.875 1 92.25 83 GLU A C 1
ATOM 660 O O . GLU A 1 83 ? 11.234 -44.594 -20.297 1 92.25 83 GLU A O 1
ATOM 665 N N . HIS A 1 84 ? 9.859 -44.812 -22.062 1 94.25 84 HIS A N 1
ATOM 666 C CA . HIS A 1 84 ? 10.477 -43.719 -22.812 1 94.25 84 HIS A CA 1
ATOM 667 C C . HIS A 1 84 ? 9.438 -42.938 -23.578 1 94.25 84 HIS A C 1
ATOM 669 O O . HIS A 1 84 ? 8.344 -43.406 -23.844 1 94.25 84 HIS A O 1
ATOM 675 N N . ILE A 1 85 ? 9.789 -41.719 -23.828 1 95.94 85 ILE A N 1
ATOM 676 C CA . ILE A 1 85 ? 9.008 -40.844 -24.703 1 95.94 85 ILE A CA 1
ATOM 677 C C . ILE A 1 85 ? 9.93 -40.156 -25.703 1 95.94 85 ILE A C 1
ATOM 679 O O . ILE A 1 85 ? 11.008 -39.688 -25.328 1 95.94 85 ILE A O 1
ATOM 683 N N . PHE A 1 86 ? 9.539 -40.188 -27 1 95.5 86 PHE A N 1
ATOM 684 C CA . PHE A 1 86 ? 10.344 -39.5 -28.016 1 95.5 86 PHE A CA 1
ATOM 685 C C . PHE A 1 86 ? 9.469 -38.688 -28.953 1 95.5 86 PHE A C 1
ATOM 687 O O . PHE A 1 86 ? 8.453 -39.156 -29.453 1 95.5 86 PHE A O 1
ATOM 694 N N . PHE A 1 87 ? 9.922 -37.5 -29.266 1 94.31 87 PHE A N 1
ATOM 695 C CA . PHE A 1 87 ? 9.297 -36.719 -30.328 1 94.31 87 PHE A CA 1
ATOM 696 C C . PHE A 1 87 ? 9.797 -37.156 -31.703 1 94.31 87 PHE A C 1
ATOM 698 O O . PHE A 1 87 ? 11 -37.344 -31.891 1 94.31 87 PHE A O 1
ATOM 705 N N . ILE A 1 88 ? 8.906 -37.344 -32.562 1 94.06 88 ILE A N 1
ATOM 706 C CA . ILE A 1 88 ? 9.336 -37.688 -33.906 1 94.06 88 ILE A CA 1
ATOM 707 C C . ILE A 1 88 ? 8.82 -36.625 -34.906 1 94.06 88 ILE A C 1
ATOM 709 O O . ILE A 1 88 ? 8.945 -36.781 -36.125 1 94.06 88 ILE A O 1
ATOM 713 N N . SER A 1 89 ? 8.133 -35.75 -34.469 1 92.06 89 SER A N 1
ATOM 714 C CA . SER A 1 89 ? 7.746 -34.5 -35.125 1 92.06 8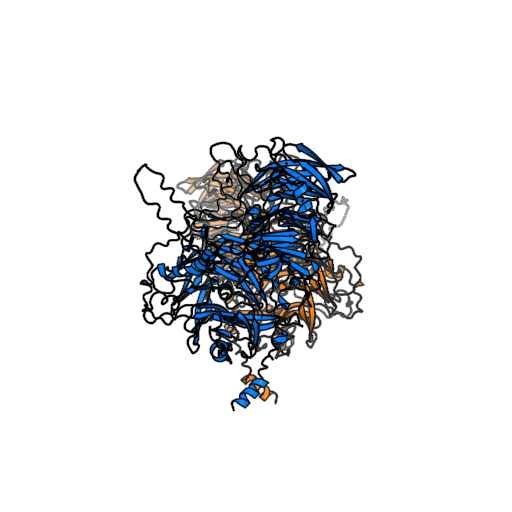9 SER A CA 1
ATOM 715 C C . SER A 1 89 ? 7.363 -33.406 -34.125 1 92.06 89 SER A C 1
ATOM 717 O O . SER A 1 89 ? 7.371 -33.656 -32.906 1 92.06 89 SER A O 1
ATOM 719 N N . SER A 1 90 ? 6.996 -32.25 -34.656 1 88.06 90 SER A N 1
ATOM 720 C CA . SER A 1 90 ? 6.621 -31.156 -33.781 1 88.06 90 SER A CA 1
ATOM 721 C C . SER A 1 90 ? 5.344 -31.484 -33.031 1 88.06 90 SER A C 1
ATOM 723 O O . SER A 1 90 ? 5.102 -30.922 -31.938 1 88.06 90 SER A O 1
ATOM 725 N N . ASN A 1 91 ? 4.609 -32.469 -33.531 1 90.88 91 ASN A N 1
ATOM 726 C CA . ASN A 1 91 ? 3.311 -32.656 -32.875 1 90.88 91 ASN A CA 1
ATOM 727 C C . ASN A 1 91 ? 3.07 -34.125 -32.562 1 90.88 91 ASN A C 1
ATOM 729 O O . ASN A 1 91 ? 1.977 -34.5 -32.125 1 90.88 91 ASN A O 1
ATOM 733 N N . ILE A 1 92 ? 4.062 -34.969 -32.781 1 93.75 92 ILE A N 1
ATOM 734 C CA . ILE A 1 92 ? 3.857 -36.406 -32.531 1 93.75 92 ILE A CA 1
ATOM 735 C C . ILE A 1 92 ? 4.914 -36.906 -31.562 1 93.75 92 ILE A C 1
ATOM 737 O O . ILE A 1 92 ? 6.109 -36.688 -31.766 1 93.75 92 ILE A O 1
ATOM 741 N N . ALA A 1 93 ? 4.422 -37.562 -30.562 1 95.25 93 ALA A N 1
ATOM 742 C CA . ALA A 1 93 ? 5.297 -38.25 -29.609 1 95.25 93 ALA A CA 1
ATOM 743 C C . ALA A 1 93 ? 5 -39.75 -29.562 1 95.25 93 ALA A C 1
ATOM 745 O O . ALA A 1 93 ? 3.84 -40.156 -29.609 1 95.25 93 ALA A O 1
ATOM 746 N N . LEU A 1 94 ? 6.039 -40.531 -29.547 1 96.62 94 LEU A N 1
ATOM 747 C CA . LEU A 1 94 ? 5.914 -41.969 -29.359 1 96.62 94 LEU A CA 1
ATOM 748 C C . LEU A 1 94 ? 6.172 -42.344 -27.906 1 96.62 94 LEU A C 1
ATOM 750 O O . LEU A 1 94 ? 7.246 -42.094 -27.375 1 96.62 94 LEU A O 1
ATOM 754 N N . VAL A 1 95 ? 5.203 -43 -27.328 1 96.12 95 VAL A N 1
ATOM 755 C CA . VAL A 1 95 ? 5.324 -43.438 -25.953 1 96.12 95 VAL A CA 1
ATOM 756 C C . VAL A 1 95 ? 5.633 -44.938 -25.922 1 96.12 95 VAL A C 1
ATOM 758 O O . VAL A 1 95 ? 4.816 -45.75 -26.359 1 96.12 95 VAL A O 1
ATOM 761 N N . LEU A 1 96 ? 6.824 -45.25 -25.453 1 94.56 96 LEU A N 1
ATOM 762 C CA . LEU A 1 96 ? 7.246 -46.656 -25.359 1 94.56 96 LEU A CA 1
ATOM 763 C C . LEU A 1 96 ? 6.922 -47.219 -23.984 1 94.56 96 LEU A C 1
ATOM 765 O O . LEU A 1 96 ? 7.41 -46.719 -22.969 1 94.56 96 LEU A O 1
ATOM 769 N N . CYS A 1 97 ? 6.188 -48.25 -24.016 1 91.62 97 CYS A N 1
ATOM 770 C CA . CYS A 1 97 ? 5.734 -48.844 -22.766 1 91.62 97 CYS A CA 1
ATOM 771 C C . CYS A 1 97 ? 6.332 -50.25 -22.594 1 91.62 97 CYS A C 1
ATOM 773 O O . CYS A 1 97 ? 6.961 -50.781 -23.516 1 91.62 97 CYS A O 1
ATOM 775 N N . ASP A 1 98 ? 6.168 -50.719 -21.438 1 86.44 98 ASP A N 1
ATOM 776 C CA . ASP A 1 98 ? 6.617 -52.094 -21.172 1 86.44 98 ASP A CA 1
ATOM 777 C C . ASP A 1 98 ? 5.883 -53.094 -22.062 1 86.44 98 ASP A C 1
ATOM 779 O O . ASP A 1 98 ? 4.805 -52.781 -22.578 1 86.44 98 ASP A O 1
ATOM 783 N N . GLY A 1 99 ? 6.43 -54.219 -22.297 1 81.31 99 GLY A N 1
ATOM 784 C CA . GLY A 1 99 ? 5.871 -55.188 -23.219 1 81.31 99 GLY A CA 1
ATOM 785 C C . GLY A 1 99 ? 6.051 -54.812 -24.672 1 81.31 99 GLY A C 1
ATOM 786 O O . GLY A 1 99 ? 5.293 -55.281 -25.531 1 81.31 99 GLY A O 1
ATOM 787 N N . GLN A 1 100 ? 6.93 -53.938 -24.859 1 87 100 GLN A N 1
ATOM 788 C CA . GLN A 1 100 ? 7.297 -53.438 -26.172 1 87 100 GLN A CA 1
ATOM 789 C C . GLN A 1 100 ? 6.07 -52.938 -26.938 1 87 100 GLN A C 1
ATOM 791 O O . GLN A 1 100 ? 5.824 -53.344 -28.062 1 87 100 GLN A O 1
ATOM 796 N N . LEU A 1 101 ? 5.387 -52.25 -26.266 1 90.94 101 LEU A N 1
ATOM 797 C CA . LEU A 1 101 ? 4.223 -51.531 -26.766 1 90.94 101 LEU A CA 1
ATOM 798 C C . LEU A 1 101 ? 4.555 -50.062 -27.047 1 90.94 101 LEU A C 1
ATOM 800 O O . LEU A 1 101 ? 5.176 -49.406 -26.203 1 90.94 101 LEU A O 1
ATOM 804 N N . ILE A 1 102 ? 4.27 -49.594 -28.266 1 94.5 102 ILE A N 1
ATOM 805 C CA . ILE A 1 102 ? 4.453 -48.188 -28.609 1 94.5 102 ILE A CA 1
ATOM 806 C C . ILE A 1 102 ? 3.094 -47.531 -28.859 1 94.5 102 ILE A C 1
ATOM 808 O O . ILE A 1 102 ? 2.303 -48 -29.672 1 94.5 102 ILE A O 1
ATOM 812 N N . ILE A 1 103 ? 2.777 -46.469 -28.172 1 94.31 103 ILE A N 1
ATOM 813 C CA . ILE A 1 103 ? 1.541 -45.719 -28.344 1 94.31 103 ILE A CA 1
ATOM 814 C C . ILE A 1 103 ? 1.855 -44.344 -28.922 1 94.31 103 ILE A C 1
ATOM 816 O O . ILE A 1 103 ? 2.316 -43.469 -28.203 1 94.31 103 ILE A O 1
ATOM 820 N N . PRO A 1 104 ? 1.587 -44.125 -30.141 1 95.81 104 PRO A N 1
ATOM 821 C CA . PRO A 1 104 ? 1.775 -42.781 -30.719 1 95.81 104 PRO A CA 1
ATOM 822 C C . PRO A 1 104 ? 0.711 -41.781 -30.266 1 95.81 104 PRO A C 1
ATOM 824 O O . PRO A 1 104 ? -0.479 -42.094 -30.25 1 95.81 104 PRO A O 1
ATOM 827 N N . ILE A 1 105 ? 1.165 -40.656 -29.906 1 95.62 105 ILE A N 1
ATOM 828 C CA . ILE A 1 105 ? 0.271 -39.594 -29.469 1 95.62 105 ILE A CA 1
ATOM 829 C C . ILE A 1 105 ? 0.477 -38.344 -30.359 1 95.62 105 ILE A C 1
ATOM 831 O O . ILE A 1 105 ? 1.613 -37.969 -30.656 1 95.62 105 ILE A O 1
ATOM 835 N N . HIS A 1 106 ? -0.622 -37.875 -30.797 1 94.38 106 HIS A N 1
ATOM 836 C CA . HIS A 1 106 ? -0.624 -36.656 -31.609 1 94.38 106 HIS A CA 1
ATOM 837 C C . HIS A 1 106 ? -1.295 -35.5 -30.875 1 94.38 106 HIS A C 1
ATOM 839 O O . HIS A 1 106 ? -2.334 -35.688 -30.234 1 94.38 106 HIS A O 1
ATOM 845 N N . ILE A 1 107 ? -0.659 -34.312 -30.812 1 92.62 107 ILE A N 1
ATOM 846 C CA . ILE A 1 107 ? -1.26 -33.156 -30.172 1 92.62 107 ILE A CA 1
ATOM 847 C C . ILE A 1 107 ? -1.413 -32.031 -31.172 1 92.62 107 ILE A C 1
ATOM 849 O O . ILE A 1 107 ? -0.45 -31.656 -31.859 1 92.62 107 ILE A O 1
ATOM 853 N N . LYS A 1 108 ? -2.572 -31.562 -31.359 1 87.38 108 LYS A N 1
ATOM 854 C CA . LYS A 1 108 ? -2.877 -30.438 -32.219 1 87.38 108 LYS A CA 1
ATOM 855 C C . LYS A 1 108 ? -3.863 -29.469 -31.578 1 87.38 108 LYS A C 1
ATOM 857 O O . LYS A 1 108 ? -4.949 -29.875 -31.156 1 87.38 108 LYS A O 1
ATOM 862 N N . ASP A 1 109 ? -3.557 -28.234 -31.469 1 87.44 109 ASP A N 1
ATOM 863 C CA . ASP A 1 109 ? -4.398 -27.172 -30.922 1 87.44 109 ASP A CA 1
ATOM 864 C C . ASP A 1 109 ? -4.906 -27.547 -29.531 1 87.44 109 ASP A C 1
ATOM 866 O O . ASP A 1 109 ? -6.098 -27.422 -29.25 1 87.44 109 ASP A O 1
ATOM 870 N N . GLY A 1 110 ? -4.016 -28.141 -28.891 1 85.44 110 GLY A N 1
ATOM 871 C CA . GLY A 1 110 ? -4.316 -28.438 -27.5 1 85.44 110 GLY A CA 1
ATOM 872 C C . GLY A 1 110 ? -5.066 -29.75 -27.312 1 85.44 110 GLY A C 1
ATOM 873 O O . GLY A 1 110 ? -5.355 -30.156 -26.188 1 85.44 110 GLY A O 1
ATOM 874 N N . VAL A 1 111 ? -5.418 -30.453 -28.312 1 89.69 111 VAL A N 1
ATOM 875 C CA . VAL A 1 111 ? -6.145 -31.719 -28.25 1 89.69 111 VAL A CA 1
ATOM 876 C C . VAL A 1 111 ? -5.188 -32.875 -28.516 1 89.69 111 VAL A C 1
ATOM 878 O O . VAL A 1 111 ? -4.488 -32.906 -29.531 1 89.69 111 VAL A O 1
ATOM 881 N N . ILE A 1 112 ? -5.145 -33.781 -27.562 1 92.75 112 ILE A N 1
ATOM 882 C CA . ILE A 1 112 ? -4.277 -34.969 -27.688 1 92.75 112 ILE A CA 1
ATOM 883 C C . ILE A 1 112 ? -5.078 -36.156 -28.219 1 92.75 112 ILE A C 1
ATOM 885 O O . ILE A 1 112 ? -6.137 -36.469 -27.672 1 92.75 112 ILE A O 1
ATOM 889 N N . THR A 1 113 ? -4.586 -36.719 -29.297 1 93.94 113 THR A N 1
ATOM 890 C CA . THR A 1 113 ? -5.223 -37.906 -29.859 1 93.94 113 THR A CA 1
ATOM 891 C C . THR A 1 113 ? -4.258 -39.094 -29.891 1 93.94 113 THR A C 1
ATOM 893 O O . THR A 1 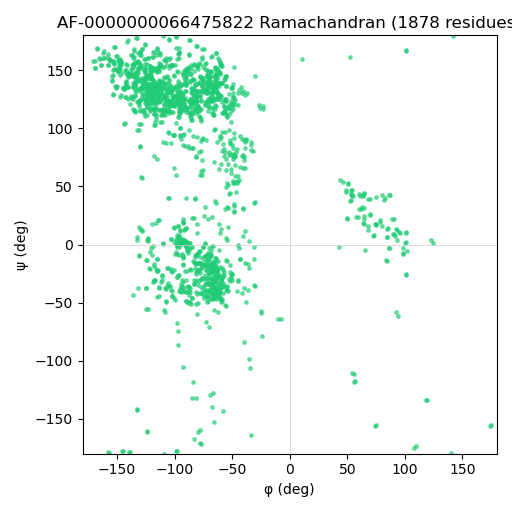113 ? -3.09 -38.938 -30.266 1 93.94 113 THR A O 1
ATOM 896 N N . LYS A 1 114 ? -4.762 -40.219 -29.438 1 92.62 114 LYS A N 1
ATOM 897 C CA . LYS A 1 114 ? -3.982 -41.438 -29.5 1 92.62 114 LYS A CA 1
ATOM 898 C C . LYS A 1 114 ? -4.156 -42.125 -30.859 1 92.62 114 LYS A C 1
ATOM 900 O O . LYS A 1 114 ? -5.273 -42.219 -31.375 1 92.62 114 LYS A O 1
ATOM 905 N N . LYS A 1 115 ? -3.09 -42.531 -31.406 1 92.38 115 LYS A N 1
ATOM 906 C CA . LYS A 1 115 ? -3.131 -43.25 -32.656 1 92.38 115 LYS A CA 1
ATOM 907 C C . LYS A 1 115 ? -3.039 -44.75 -32.438 1 92.38 115 LYS A C 1
ATOM 909 O O . LYS A 1 115 ? -3.012 -45.219 -31.281 1 92.38 115 LYS A O 1
ATOM 914 N N . GLU A 1 116 ? -3.014 -45.438 -33.469 1 91.56 116 GLU A N 1
ATOM 915 C CA . GLU A 1 116 ? -3.008 -46.906 -33.375 1 91.56 116 GLU A CA 1
ATOM 916 C C . GLU A 1 116 ? -1.752 -47.375 -32.688 1 91.56 116 GLU A C 1
ATOM 918 O O . GLU A 1 116 ? -0.642 -46.938 -33 1 91.56 116 GLU A O 1
ATOM 923 N N . GLU A 1 117 ? -1.942 -48.219 -31.719 1 91.5 117 GLU A N 1
ATOM 924 C CA . GLU A 1 117 ? -0.83 -48.781 -30.953 1 91.5 117 GLU A CA 1
ATOM 925 C C . GLU A 1 117 ? -0.043 -49.781 -31.781 1 91.5 117 GLU A C 1
ATOM 927 O O . GLU A 1 117 ? -0.606 -50.469 -32.656 1 91.5 117 GLU A O 1
ATOM 932 N N . LEU A 1 118 ? 1.25 -49.938 -31.531 1 91.94 118 LEU A N 1
ATOM 933 C CA . LEU A 1 118 ? 2.146 -50.906 -32.156 1 91.94 118 LEU A CA 1
ATOM 934 C C . LEU A 1 118 ? 2.695 -51.906 -31.125 1 91.94 118 LEU A C 1
ATOM 936 O O . LEU A 1 118 ? 3.523 -51.531 -30.297 1 91.94 118 LEU A O 1
ATOM 940 N N . ARG A 1 119 ? 2.285 -53.062 -31.234 1 88.88 119 ARG A N 1
ATOM 941 C CA . ARG A 1 119 ? 2.715 -54.094 -30.281 1 88.88 119 ARG A CA 1
ATOM 942 C C . ARG A 1 119 ? 3.676 -55.094 -30.922 1 88.88 119 ARG A C 1
ATOM 944 O O . ARG A 1 119 ? 3.377 -55.656 -31.984 1 88.88 119 ARG A O 1
ATOM 951 N N . PHE A 1 120 ? 4.793 -55.344 -30.359 1 86.06 120 PHE A N 1
ATOM 952 C CA . PHE A 1 120 ? 5.824 -56.219 -30.906 1 86.06 120 PHE A CA 1
ATOM 953 C C . PHE A 1 120 ? 5.965 -57.469 -30.062 1 86.06 120 PHE A C 1
ATOM 955 O O . PHE A 1 120 ? 6.48 -58.5 -30.531 1 86.06 120 PHE A O 1
ATOM 962 N N . ASN A 1 121 ? 5.73 -57.312 -28.812 1 77.62 121 ASN A N 1
ATOM 963 C CA . ASN A 1 121 ? 5.812 -58.406 -27.875 1 77.62 121 ASN A CA 1
ATOM 964 C C . ASN A 1 121 ? 4.688 -58.375 -26.844 1 77.62 121 ASN A C 1
ATOM 966 O O . ASN A 1 121 ? 4.215 -57.281 -26.484 1 77.62 121 ASN A O 1
ATOM 970 N N . GLU A 1 122 ? 4.305 -59.531 -26.469 1 69.75 122 GLU A N 1
ATOM 971 C CA . GLU A 1 122 ? 3.248 -59.562 -25.469 1 69.75 122 GLU A CA 1
ATOM 972 C C . GLU A 1 122 ? 3.826 -59.719 -24.062 1 69.75 122 GLU A C 1
ATOM 974 O O . GLU A 1 122 ? 3.141 -59.469 -23.062 1 69.75 122 GLU A O 1
ATOM 979 N N . ASN A 1 123 ? 5.172 -60 -24.047 1 72.56 123 ASN A N 1
ATOM 980 C CA . ASN A 1 123 ? 5.797 -60.188 -22.734 1 72.56 123 ASN A CA 1
ATOM 981 C C . ASN A 1 123 ? 6.109 -58.844 -22.062 1 72.56 123 ASN A C 1
ATOM 983 O O . ASN A 1 123 ? 7 -58.125 -22.516 1 72.56 123 ASN A O 1
ATOM 987 N N . HIS A 1 124 ? 5.461 -58.625 -20.984 1 70.25 124 HIS A N 1
ATOM 988 C CA . HIS A 1 124 ? 5.559 -57.344 -20.281 1 70.25 124 HIS A CA 1
ATOM 989 C C . HIS A 1 124 ? 6.934 -57.188 -19.641 1 70.25 124 HIS A C 1
ATOM 991 O O . HIS A 1 124 ? 7.309 -56.062 -19.25 1 70.25 124 HIS A O 1
ATOM 997 N N . LYS A 1 125 ? 7.707 -58.156 -19.625 1 74.06 125 LYS A N 1
ATOM 998 C CA . LYS A 1 125 ? 9.023 -58.094 -19 1 74.06 125 LYS A CA 1
ATOM 999 C C . LYS A 1 125 ? 10.078 -57.594 -20 1 74.06 125 LYS A C 1
ATOM 1001 O O . LYS A 1 125 ? 11.188 -57.25 -19.609 1 74.06 125 LYS A O 1
ATOM 1006 N N . SER A 1 126 ? 9.656 -57.469 -21.203 1 76.38 126 SER A N 1
ATOM 1007 C CA . SER A 1 126 ? 10.617 -57.062 -22.203 1 76.38 126 SER A CA 1
ATOM 1008 C C . SER A 1 126 ? 10.844 -55.531 -22.156 1 76.38 126 SER A C 1
ATOM 1010 O O . SER A 1 126 ? 9.891 -54.781 -22.047 1 76.38 126 SER A O 1
ATOM 1012 N N . LYS A 1 127 ? 12.141 -55.188 -22.062 1 79.12 127 LYS A N 1
ATOM 1013 C CA . LYS A 1 127 ? 12.484 -53.75 -21.953 1 79.12 127 LYS A CA 1
ATOM 1014 C C . LYS A 1 127 ? 13.07 -53.25 -23.266 1 79.12 127 LYS A C 1
ATOM 1016 O O . LYS A 1 127 ? 13.469 -54.031 -24.125 1 79.12 127 LYS A O 1
ATOM 1021 N N . TRP A 1 128 ? 12.867 -51.938 -23.375 1 83.94 128 TRP A N 1
ATOM 1022 C CA . TRP A 1 128 ? 13.484 -51.25 -24.516 1 83.94 128 TRP A CA 1
ATOM 1023 C C . TRP A 1 128 ? 14.977 -51.031 -24.281 1 83.94 128 TRP A C 1
ATOM 1025 O O . TRP A 1 128 ? 15.383 -50.375 -23.312 1 83.94 128 TRP A O 1
ATOM 1035 N N . ASP A 1 129 ? 15.719 -51.75 -24.922 1 76.5 129 ASP A N 1
ATOM 1036 C CA . ASP A 1 129 ? 17.141 -51.688 -24.594 1 76.5 129 ASP A CA 1
ATOM 1037 C C . ASP A 1 129 ? 17.859 -50.594 -25.375 1 76.5 129 ASP A C 1
ATOM 1039 O O . ASP A 1 129 ? 18.656 -49.844 -24.797 1 76.5 129 ASP A O 1
ATOM 1043 N N . ILE A 1 130 ? 17.578 -50.469 -26.656 1 89.69 130 ILE A N 1
ATOM 1044 C CA . ILE A 1 130 ? 18.359 -49.562 -27.5 1 89.69 130 ILE A CA 1
ATOM 1045 C C . ILE A 1 130 ? 17.438 -48.812 -28.453 1 89.69 130 ILE A C 1
ATOM 1047 O O . ILE A 1 130 ? 16.688 -49.406 -29.219 1 89.69 130 ILE A O 1
ATOM 1051 N N . THR A 1 131 ? 17.469 -47.531 -28.344 1 92.56 131 THR A N 1
ATOM 1052 C CA . THR A 1 131 ? 16.656 -46.656 -29.172 1 92.56 131 THR A CA 1
ATOM 1053 C C . THR A 1 131 ? 17.484 -45.469 -29.688 1 92.56 131 THR A C 1
ATOM 1055 O O . THR A 1 131 ? 18.5 -45.125 -29.094 1 92.56 131 THR A O 1
ATOM 1058 N N . HIS A 1 132 ? 17.094 -44.938 -30.828 1 94.56 132 HIS A N 1
ATOM 1059 C CA . HIS A 1 132 ? 17.719 -43.75 -31.406 1 94.56 132 HIS A CA 1
ATOM 1060 C C . HIS A 1 132 ? 16.75 -42.969 -32.25 1 94.56 132 HIS A C 1
ATOM 1062 O O . HIS A 1 132 ? 15.969 -43.562 -33.031 1 94.56 132 HIS A O 1
ATOM 1068 N N . VAL A 1 133 ? 16.766 -41.656 -32.094 1 92.94 133 VAL A N 1
ATOM 1069 C CA . VAL A 1 133 ? 15.93 -40.812 -32.938 1 92.94 133 VAL A CA 1
ATOM 1070 C C . VAL A 1 133 ? 16.75 -40.281 -34.125 1 92.94 133 VAL A C 1
ATOM 1072 O O . VAL A 1 133 ? 17.719 -39.562 -33.938 1 92.94 133 VAL A O 1
ATOM 1075 N N . GLN A 1 134 ? 16.344 -40.656 -35.312 1 92.38 134 GLN A N 1
ATOM 1076 C CA . GLN A 1 134 ? 17 -40.281 -36.531 1 92.38 134 GLN A CA 1
ATOM 1077 C C . GLN A 1 134 ? 16.359 -39.031 -37.156 1 92.38 134 GLN A C 1
ATOM 1079 O O . GLN A 1 134 ? 15.148 -39.031 -37.406 1 92.38 134 GLN A O 1
ATOM 1084 N N . LYS A 1 135 ? 17.203 -38.094 -37.469 1 89.19 135 LYS A N 1
ATOM 1085 C CA . LYS A 1 135 ? 16.688 -36.938 -38.156 1 89.19 135 LYS A CA 1
ATOM 1086 C C . LYS A 1 135 ? 16.578 -37.188 -39.656 1 89.19 135 LYS A C 1
ATOM 1088 O O . LYS A 1 135 ? 17.547 -37.562 -40.312 1 89.19 135 LYS A O 1
ATOM 1093 N N . LEU A 1 136 ? 15.445 -37 -40.156 1 87.5 136 LEU A N 1
ATOM 1094 C CA . LEU A 1 136 ? 15.211 -37.188 -41.594 1 87.5 136 LEU A CA 1
ATOM 1095 C C . LEU A 1 136 ? 15.203 -35.844 -42.312 1 87.5 136 LEU A C 1
ATOM 1097 O O . LEU A 1 136 ? 15.781 -35.719 -43.406 1 87.5 136 LEU A O 1
ATOM 1101 N N . SER A 1 137 ? 14.484 -34.906 -41.719 1 83.38 137 SER A N 1
ATOM 1102 C CA . SER A 1 137 ? 14.414 -33.531 -42.188 1 83.38 137 SER A CA 1
ATOM 1103 C C . SER A 1 137 ? 14.289 -32.562 -41 1 83.38 137 SER A C 1
ATOM 1105 O O . SER A 1 137 ? 14.375 -32.938 -39.844 1 83.38 137 SER A O 1
ATOM 1107 N N . ASP A 1 138 ? 14.188 -31.359 -41.438 1 76.5 138 ASP A N 1
ATOM 1108 C CA . ASP A 1 138 ? 14.172 -30.328 -40.375 1 76.5 138 ASP A CA 1
ATOM 1109 C C . ASP A 1 138 ? 13.016 -30.547 -39.406 1 76.5 138 ASP A C 1
ATOM 1111 O O . ASP A 1 138 ? 13.141 -30.281 -38.219 1 76.5 138 ASP A O 1
ATOM 1115 N N . ASP A 1 139 ? 12 -31.125 -39.844 1 80.12 139 ASP A N 1
ATOM 1116 C CA . ASP A 1 139 ? 10.859 -31.266 -38.938 1 80.12 139 ASP A CA 1
ATOM 1117 C C . ASP A 1 139 ? 10.375 -32.719 -38.875 1 80.12 139 ASP A C 1
ATOM 1119 O O . ASP A 1 139 ? 9.297 -32.969 -38.344 1 80.12 139 ASP A O 1
ATOM 1123 N N . THR A 1 140 ? 11.203 -33.625 -39.438 1 88.5 140 THR A N 1
ATOM 1124 C CA . THR A 1 140 ? 10.773 -35.031 -39.469 1 88.5 140 THR A CA 1
ATOM 1125 C C . THR A 1 140 ? 11.867 -35.938 -38.938 1 88.5 140 THR A C 1
ATOM 1127 O O . THR A 1 140 ? 13.047 -35.781 -39.25 1 88.5 140 THR A O 1
ATOM 1130 N N . PHE A 1 141 ? 11.383 -36.844 -38.094 1 93.81 141 PHE A N 1
ATOM 1131 C CA . PHE A 1 141 ? 12.297 -37.781 -37.469 1 93.81 141 PHE A CA 1
ATOM 1132 C C . PHE A 1 141 ? 11.75 -39.188 -37.5 1 93.81 141 PHE A C 1
ATOM 1134 O O . PHE A 1 141 ? 10.617 -39.406 -37.969 1 93.81 141 PHE A O 1
ATOM 1141 N N . ALA A 1 142 ? 12.578 -40.031 -37.188 1 95.38 142 ALA A N 1
ATOM 1142 C CA . ALA A 1 142 ? 12.195 -41.438 -37.094 1 95.38 142 ALA A CA 1
ATOM 1143 C C . ALA A 1 142 ? 12.797 -42.062 -35.844 1 95.38 142 ALA A C 1
ATOM 1145 O O . ALA A 1 142 ? 13.883 -41.688 -35.406 1 95.38 142 ALA A O 1
ATOM 1146 N N . LEU A 1 143 ? 12.023 -42.938 -35.312 1 96.5 143 LEU A N 1
ATOM 1147 C CA . LEU A 1 143 ? 12.562 -43.688 -34.188 1 96.5 143 LEU A CA 1
ATOM 1148 C C . LEU A 1 143 ? 13.141 -45.031 -34.656 1 96.5 143 LEU A C 1
ATOM 1150 O O . LEU A 1 143 ? 12.453 -45.781 -35.344 1 96.5 143 LEU A O 1
ATOM 1154 N N . VAL A 1 144 ? 14.414 -45.281 -34.375 1 96.06 144 VAL A N 1
ATOM 1155 C CA . VAL A 1 144 ? 15.094 -46.531 -34.688 1 96.06 144 VAL A CA 1
ATOM 1156 C C . VAL A 1 144 ? 15.328 -47.312 -33.406 1 96.06 144 VAL A C 1
ATOM 1158 O O . VAL A 1 144 ? 15.75 -46.75 -32.375 1 96.06 144 VAL A O 1
ATOM 1161 N N . PHE A 1 145 ? 14.969 -48.562 -33.406 1 94.81 145 PHE A N 1
ATOM 1162 C CA . PHE A 1 145 ? 15.172 -49.344 -32.188 1 94.81 145 PHE A CA 1
ATOM 1163 C C . PHE A 1 145 ? 15.484 -50.812 -32.562 1 94.81 145 PHE A C 1
ATOM 1165 O O . PHE A 1 145 ? 15.211 -51.25 -33.688 1 94.81 145 PHE A O 1
ATOM 1172 N N . SER A 1 146 ? 16.062 -51.438 -31.641 1 92.94 146 SER A N 1
ATOM 1173 C CA . SER A 1 146 ? 16.484 -52.844 -31.844 1 92.94 146 SER A CA 1
ATOM 1174 C C . SER A 1 146 ? 15.625 -53.812 -31.031 1 92.94 146 SER A C 1
ATOM 1176 O O . SER A 1 146 ? 15.266 -53.5 -29.891 1 92.94 146 SER A O 1
ATOM 1178 N N . MET A 1 147 ? 15.234 -54.844 -31.703 1 89.06 147 MET A N 1
ATOM 1179 C CA . MET A 1 147 ? 14.547 -55.938 -31.031 1 89.06 147 MET A CA 1
ATOM 1180 C C . MET A 1 147 ? 14.977 -57.281 -31.625 1 89.06 147 MET A C 1
ATOM 1182 O O . MET A 1 147 ? 14.867 -57.5 -32.844 1 89.06 147 MET A O 1
ATOM 1186 N N . ASN A 1 148 ? 15.391 -58.156 -30.844 1 83.69 148 ASN A N 1
ATOM 1187 C CA . ASN A 1 148 ? 15.781 -59.5 -31.266 1 83.69 148 ASN A CA 1
ATOM 1188 C C . ASN A 1 148 ? 16.734 -59.469 -32.469 1 83.69 148 ASN A C 1
ATOM 1190 O O . ASN A 1 148 ? 16.484 -60.094 -33.469 1 83.69 148 ASN A O 1
ATOM 1194 N N . ASN A 1 149 ? 17.688 -58.625 -32.406 1 87.94 149 ASN A N 1
ATOM 1195 C CA . ASN A 1 149 ? 18.75 -58.469 -33.406 1 87.94 149 ASN A CA 1
ATOM 1196 C C . ASN A 1 149 ? 18.172 -58 -34.75 1 87.94 149 ASN A C 1
ATOM 1198 O O . ASN A 1 149 ? 18.641 -58.406 -35.812 1 87.94 149 ASN A O 1
ATOM 1202 N N . THR A 1 150 ? 17.125 -57.406 -34.688 1 91.25 150 THR A N 1
ATOM 1203 C CA . THR A 1 150 ? 16.516 -56.719 -35.812 1 91.25 150 THR A CA 1
ATOM 1204 C C . THR A 1 150 ? 16.359 -55.25 -35.562 1 91.25 150 THR A C 1
ATOM 1206 O O . THR A 1 150 ? 16 -54.844 -34.438 1 91.25 150 THR A O 1
ATOM 1209 N N . ILE A 1 151 ? 16.75 -54.438 -36.469 1 94.44 151 ILE A N 1
ATOM 1210 C CA . ILE A 1 151 ? 16.625 -53 -36.344 1 94.44 151 ILE A CA 1
ATOM 1211 C C . ILE A 1 151 ? 15.344 -52.531 -37.031 1 94.44 151 ILE A C 1
ATOM 1213 O O . ILE A 1 151 ? 15.156 -52.75 -38.219 1 94.44 151 ILE A O 1
ATOM 1217 N N . TYR A 1 152 ? 14.492 -51.906 -36.219 1 94.88 152 TYR A N 1
ATOM 1218 C CA . TYR A 1 152 ? 13.234 -51.375 -36.719 1 94.88 152 TYR A CA 1
ATOM 1219 C C . TYR A 1 152 ? 13.289 -49.875 -36.844 1 94.88 152 TYR A C 1
ATOM 1221 O O . TYR A 1 152 ? 14.141 -49.219 -36.219 1 94.88 152 TYR A O 1
ATOM 1229 N N . ARG A 1 153 ? 12.438 -49.281 -37.625 1 95.94 153 ARG A N 1
ATOM 1230 C CA . ARG A 1 153 ? 12.328 -47.844 -37.781 1 95.94 153 ARG A CA 1
ATOM 1231 C C . ARG A 1 153 ? 10.867 -47.438 -37.906 1 95.94 153 ARG A C 1
ATOM 1233 O O . ARG A 1 153 ? 10.094 -48.094 -38.625 1 95.94 153 ARG A O 1
ATOM 1240 N N . ILE A 1 154 ? 10.484 -46.406 -37.219 1 96 154 ILE A N 1
ATOM 1241 C CA . ILE A 1 154 ? 9.164 -45.781 -37.344 1 96 154 ILE A CA 1
ATOM 1242 C C . ILE A 1 154 ? 9.32 -44.344 -37.812 1 96 154 ILE A C 1
ATOM 1244 O O . ILE A 1 154 ? 9.852 -43.5 -37.062 1 96 154 ILE A O 1
ATOM 1248 N N . LYS A 1 155 ? 8.82 -44.031 -38.938 1 94.12 155 LYS A N 1
ATOM 1249 C CA . LYS A 1 155 ? 8.891 -42.656 -39.469 1 94.12 155 LYS A CA 1
ATOM 1250 C C . LYS A 1 155 ? 7.664 -41.844 -39.094 1 94.12 155 LYS A C 1
ATOM 1252 O O . LYS A 1 155 ? 6.562 -42.406 -38.969 1 94.12 155 LYS A O 1
ATOM 1257 N N . SER A 1 156 ? 7.871 -40.594 -38.938 1 92.06 156 SER A N 1
ATOM 1258 C CA . SER A 1 156 ? 6.809 -39.719 -38.469 1 92.06 156 SER A CA 1
ATOM 1259 C C . SER A 1 156 ? 5.66 -39.656 -39.469 1 92.06 156 SER A C 1
ATOM 1261 O O . SER A 1 156 ? 4.504 -39.469 -39.094 1 92.06 156 SER A O 1
ATOM 1263 N N . LYS A 1 157 ? 5.918 -39.812 -40.75 1 88.06 157 LYS A N 1
ATOM 1264 C CA . LYS A 1 157 ? 4.906 -39.656 -41.781 1 88.06 157 LYS A CA 1
ATOM 1265 C C . LYS A 1 157 ? 3.947 -40.844 -41.812 1 88.06 157 LYS A C 1
ATOM 1267 O O . LYS A 1 157 ? 2.738 -40.656 -41.969 1 88.06 157 LYS A O 1
ATOM 1272 N N . THR A 1 158 ? 4.43 -42.031 -41.562 1 90.5 158 THR A N 1
ATOM 1273 C CA . THR A 1 158 ? 3.594 -43.219 -41.719 1 90.5 158 THR A CA 1
ATOM 1274 C C . THR A 1 158 ? 3.197 -43.781 -40.344 1 90.5 158 THR A C 1
ATOM 1276 O O . THR A 1 158 ? 2.129 -44.375 -40.219 1 90.5 158 THR A O 1
ATOM 1279 N N . LEU A 1 159 ? 4.004 -43.719 -39.438 1 94.19 159 LEU A N 1
ATOM 1280 C CA . LEU A 1 159 ? 3.84 -44.281 -38.094 1 94.19 159 LEU A CA 1
ATOM 1281 C C . LEU A 1 159 ? 3.691 -45.781 -38.125 1 94.19 159 LEU A C 1
ATOM 1283 O O . LEU A 1 159 ? 2.906 -46.344 -37.375 1 94.19 159 LEU A O 1
ATOM 1287 N N . LYS A 1 160 ? 4.312 -46.312 -39.094 1 93.44 160 LYS A N 1
ATOM 1288 C CA . LYS A 1 160 ? 4.367 -47.75 -39.188 1 93.44 160 LYS A CA 1
ATOM 1289 C C . LYS A 1 160 ? 5.793 -48.281 -39 1 93.44 160 LYS A C 1
ATOM 1291 O O . LYS A 1 160 ? 6.758 -47.562 -39.312 1 93.44 160 LYS A O 1
ATOM 1296 N N . SER A 1 161 ? 5.805 -49.438 -38.469 1 93 161 SER A N 1
ATOM 1297 C CA . SER A 1 161 ? 7.121 -50 -38.25 1 93 161 SER A CA 1
ATOM 1298 C C . SER A 1 161 ? 7.664 -50.656 -39.5 1 93 161 SER A C 1
ATOM 1300 O O . SER A 1 161 ? 6.938 -51.375 -40.219 1 93 161 SER A O 1
ATOM 1302 N N . GLU A 1 162 ? 8.875 -50.406 -39.906 1 93.75 162 GLU A N 1
ATOM 1303 C CA . GLU A 1 162 ? 9.578 -51.062 -40.969 1 93.75 162 GLU A CA 1
ATOM 1304 C C . GLU A 1 162 ? 10.867 -51.719 -40.5 1 93.75 162 GLU A C 1
ATOM 1306 O O . GLU A 1 162 ? 11.461 -51.281 -39.5 1 93.75 162 GLU A O 1
ATOM 1311 N N . VAL A 1 163 ? 11.234 -52.781 -41.125 1 94.12 163 VAL A N 1
ATOM 1312 C CA . VAL A 1 163 ? 12.492 -53.438 -40.812 1 94.12 163 VAL A CA 1
ATOM 1313 C C . VAL A 1 163 ? 13.633 -52.781 -41.625 1 94.12 163 VAL A C 1
ATOM 1315 O O . VAL A 1 163 ? 13.625 -52.812 -42.844 1 94.12 163 VAL A O 1
ATOM 1318 N N . LEU A 1 164 ? 14.508 -52.156 -40.938 1 94.19 164 LEU A N 1
ATOM 1319 C CA . LEU A 1 164 ? 15.633 -51.5 -41.594 1 94.19 164 LEU A CA 1
ATOM 1320 C C . LEU A 1 164 ? 16.797 -52.469 -41.812 1 94.19 164 LEU A C 1
ATOM 1322 O O . LEU A 1 164 ? 17.359 -52.531 -42.906 1 94.19 164 LEU A O 1
ATOM 1326 N N . VAL A 1 165 ? 17.172 -53.188 -40.75 1 94.38 165 VAL A N 1
ATOM 1327 C CA . VAL A 1 165 ? 18.203 -54.219 -40.812 1 94.38 165 VAL A CA 1
ATOM 1328 C C . VAL A 1 165 ? 17.656 -55.562 -40.312 1 94.38 165 VAL A C 1
ATOM 1330 O O . VAL A 1 165 ? 17.266 -55.656 -39.156 1 94.38 165 VAL A O 1
ATOM 1333 N N . LYS A 1 166 ? 17.719 -56.562 -41.156 1 92.44 166 LYS A N 1
ATOM 1334 C CA . LYS A 1 166 ? 17.219 -57.875 -40.812 1 92.44 166 LYS A CA 1
ATOM 1335 C C . LYS A 1 166 ? 18.188 -58.594 -39.875 1 92.44 166 LYS A C 1
ATOM 1337 O O . LYS A 1 166 ? 19.375 -58.281 -39.844 1 92.44 166 LYS A O 1
ATOM 1342 N N . ALA A 1 167 ? 17.703 -59.531 -39.25 1 90.38 167 ALA A N 1
ATOM 1343 C CA . ALA A 1 167 ? 18.5 -60.281 -38.25 1 90.38 167 ALA A CA 1
ATOM 1344 C C . ALA A 1 167 ? 19.703 -60.938 -38.938 1 90.38 167 ALA A C 1
ATOM 1346 O O . ALA A 1 167 ? 20.781 -61 -38.344 1 90.38 167 ALA A O 1
ATOM 1347 N N . GLU A 1 168 ? 19.562 -61.375 -40.219 1 89 168 GLU A N 1
ATOM 1348 C CA . GLU A 1 168 ? 20.641 -62.031 -40.938 1 89 168 GLU A CA 1
ATOM 1349 C C . GLU A 1 168 ? 21.797 -61.062 -41.188 1 89 168 GLU A C 1
ATOM 1351 O O . GLU A 1 168 ? 22.969 -61.438 -41.031 1 89 168 GLU A O 1
ATOM 1356 N N . ASP A 1 169 ? 21.422 -59.938 -41.562 1 90.19 169 ASP A N 1
ATOM 1357 C CA . ASP A 1 169 ? 22.438 -58.938 -41.875 1 90.19 169 ASP A CA 1
ATOM 1358 C C . ASP A 1 169 ? 23.078 -58.406 -40.594 1 90.19 169 ASP A C 1
ATOM 1360 O O . ASP A 1 169 ? 24.25 -58.031 -40.562 1 90.19 169 ASP A O 1
ATOM 1364 N N . PHE A 1 170 ? 22.266 -58.344 -39.594 1 90 170 PHE A N 1
ATOM 1365 C CA . PHE A 1 170 ? 22.688 -57.906 -38.281 1 90 170 PHE A CA 1
ATOM 1366 C C . PHE A 1 170 ? 23.766 -58.812 -37.719 1 90 170 PHE A C 1
ATOM 1368 O O . PHE A 1 170 ? 24.766 -58.344 -37.156 1 90 170 PHE A O 1
ATOM 1375 N N . GLU A 1 171 ? 23.703 -60.062 -37.938 1 87.44 171 GLU A N 1
ATOM 1376 C CA . GLU A 1 171 ? 24.594 -61.062 -37.344 1 87.44 171 GLU A CA 1
ATOM 1377 C C . GLU A 1 171 ? 25.906 -61.156 -38.125 1 87.44 171 GLU A C 1
ATOM 1379 O O . GLU A 1 171 ? 26.906 -61.656 -37.625 1 87.44 171 GLU A O 1
ATOM 1384 N N . LYS A 1 172 ? 25.844 -60.594 -39.312 1 85.25 172 LYS A N 1
ATOM 1385 C CA . LYS A 1 172 ? 27.016 -60.719 -40.156 1 85.25 172 LYS A CA 1
ATOM 1386 C C . LYS A 1 172 ? 28.203 -59.938 -39.594 1 85.25 172 LYS A C 1
ATOM 1388 O O . LYS A 1 172 ? 29.344 -60.375 -39.781 1 85.25 172 LYS A O 1
ATOM 1393 N N . TRP A 1 173 ? 27.938 -58.875 -39 1 86.94 173 TRP A N 1
ATOM 1394 C CA . TRP A 1 173 ? 29.047 -58 -38.562 1 86.94 173 TRP A CA 1
ATOM 1395 C C . TRP A 1 173 ? 29.266 -58.156 -37.062 1 86.94 173 TRP A C 1
ATOM 1397 O O . TRP A 1 173 ? 30.344 -57.812 -36.562 1 86.94 173 TRP A O 1
ATOM 1407 N N . LEU A 1 174 ? 28.359 -58.594 -36.344 1 88 174 LEU A N 1
ATOM 1408 C CA . LEU A 1 174 ? 28.422 -58.688 -34.875 1 88 174 LEU A CA 1
ATOM 1409 C C . LEU A 1 174 ? 29.203 -59.906 -34.438 1 88 174 LEU A C 1
ATOM 1411 O O . LEU A 1 174 ? 28.844 -61.031 -34.812 1 88 174 LEU A O 1
ATOM 1415 N N . PRO A 1 175 ? 30.266 -59.656 -33.719 1 82.38 175 PRO A N 1
ATOM 1416 C CA . PRO A 1 175 ? 31.016 -60.812 -33.219 1 82.38 175 PRO A CA 1
ATOM 1417 C C . PRO A 1 175 ? 30.188 -61.688 -32.281 1 82.38 175 PRO A C 1
ATOM 1419 O O . PRO A 1 175 ? 29.234 -61.25 -31.672 1 82.38 175 PRO A O 1
ATOM 1422 N N . ASP A 1 176 ? 30.672 -62.938 -32.125 1 79.75 176 ASP A N 1
ATOM 1423 C CA . ASP A 1 176 ? 29.969 -63.938 -31.344 1 79.75 176 ASP A CA 1
ATOM 1424 C C . ASP A 1 176 ? 29.906 -63.531 -29.875 1 79.75 176 ASP A C 1
ATOM 1426 O O . ASP A 1 176 ? 30.859 -62.969 -29.344 1 79.75 176 ASP A O 1
ATOM 1430 N N . ASP A 1 177 ? 28.922 -63.594 -29.156 1 82.5 177 ASP A N 1
ATOM 1431 C CA . ASP A 1 177 ? 28.688 -63.406 -27.719 1 82.5 177 ASP A CA 1
ATOM 1432 C C . ASP A 1 177 ? 28.719 -61.906 -27.359 1 82.5 177 ASP A C 1
ATOM 1434 O O . ASP A 1 177 ? 29.125 -61.562 -26.25 1 82.5 177 ASP A O 1
ATOM 1438 N N . THR A 1 178 ? 28.594 -61.062 -28.328 1 88.44 178 THR A N 1
ATOM 1439 C CA . THR A 1 178 ? 28.547 -59.625 -28.047 1 88.44 178 THR A CA 1
ATOM 1440 C C . THR A 1 178 ? 27.141 -59.062 -28.297 1 88.44 178 THR A C 1
ATOM 1442 O O . THR A 1 178 ? 26.422 -59.562 -29.156 1 88.44 178 THR A O 1
ATOM 1445 N N . GLU A 1 179 ? 26.812 -58.125 -27.453 1 90.12 179 GLU A N 1
ATOM 1446 C CA . GLU A 1 179 ? 25.5 -57.5 -27.609 1 90.12 179 GLU A CA 1
ATOM 1447 C C . GLU A 1 179 ? 25.625 -56.062 -28.156 1 90.12 179 GLU A C 1
ATOM 1449 O O . GLU A 1 179 ? 26.703 -55.469 -28.094 1 90.12 179 GLU A O 1
ATOM 1454 N N . LEU A 1 180 ? 24.531 -55.656 -28.719 1 93.25 180 LEU A N 1
ATOM 1455 C CA . LEU A 1 180 ? 24.469 -54.281 -29.203 1 93.25 180 LEU A CA 1
ATOM 1456 C C . LEU A 1 180 ? 24.422 -53.281 -28.047 1 93.25 180 LEU A C 1
ATOM 1458 O O . LEU A 1 180 ? 23.719 -53.531 -27.062 1 93.25 180 LEU A O 1
ATOM 1462 N N . ALA A 1 181 ? 25.203 -52.219 -28.141 1 92.38 181 ALA A N 1
ATOM 1463 C CA . ALA A 1 181 ? 25.25 -51.219 -27.062 1 92.38 181 ALA A CA 1
ATOM 1464 C C . ALA A 1 181 ? 24.438 -50 -27.422 1 92.38 181 ALA A C 1
ATOM 1466 O O . ALA A 1 181 ? 23.781 -49.406 -26.562 1 92.38 181 ALA A O 1
ATOM 1467 N N . SER A 1 182 ? 24.594 -49.562 -28.641 1 94.69 182 SER A N 1
ATOM 1468 C CA . SER A 1 182 ? 23.875 -48.344 -29.031 1 94.69 182 SER A CA 1
ATOM 1469 C C . SER A 1 182 ? 23.719 -48.281 -30.547 1 94.69 182 SER A C 1
ATOM 1471 O O . SER A 1 182 ? 24.391 -49 -31.281 1 94.69 182 SER A O 1
ATOM 1473 N N . ILE A 1 183 ? 22.766 -47.375 -30.953 1 95.62 183 ILE A N 1
ATOM 1474 C CA . ILE A 1 183 ? 22.531 -47.031 -32.344 1 95.62 183 ILE A CA 1
ATOM 1475 C C . ILE A 1 183 ? 22.688 -45.531 -32.531 1 95.62 183 ILE A C 1
ATOM 1477 O O . ILE A 1 183 ? 22.25 -44.75 -31.688 1 95.62 183 ILE A O 1
ATOM 1481 N N . THR A 1 184 ? 23.328 -45.094 -33.562 1 94.44 184 THR A N 1
ATOM 1482 C CA . THR A 1 184 ? 23.375 -43.688 -33.875 1 94.44 184 THR A CA 1
ATOM 1483 C C . THR A 1 184 ? 23.5 -43.469 -35.375 1 94.44 184 THR A C 1
ATOM 1485 O O . THR A 1 184 ? 23.734 -44.406 -36.125 1 94.44 184 THR A O 1
ATOM 1488 N N . CYS A 1 185 ? 23.203 -42.281 -35.812 1 92.94 185 CYS A N 1
ATOM 1489 C CA . CYS A 1 185 ? 23.359 -41.875 -37.188 1 92.94 185 CYS A CA 1
ATOM 1490 C C . CYS A 1 185 ? 24.312 -40.688 -37.281 1 92.94 185 CYS A C 1
ATOM 1492 O O . CYS A 1 185 ? 24.422 -39.875 -36.344 1 92.94 185 CYS A O 1
ATOM 1494 N N . LEU A 1 186 ? 24.953 -40.594 -38.406 1 89.25 186 LEU A N 1
ATOM 1495 C CA . LEU A 1 186 ? 25.781 -39.438 -38.656 1 89.25 186 LEU A CA 1
ATOM 1496 C C . LEU A 1 186 ? 24.938 -38.156 -38.812 1 89.25 186 LEU A C 1
ATOM 1498 O O . LEU A 1 186 ? 23.953 -38.188 -39.562 1 89.25 186 LEU A O 1
ATOM 1502 N N . PRO A 1 187 ? 25.266 -37.156 -38.125 1 85.94 187 PRO A N 1
ATOM 1503 C CA . PRO A 1 187 ? 24.453 -35.938 -38.188 1 85.94 187 PRO A CA 1
ATOM 1504 C C . PRO A 1 187 ? 24.375 -35.344 -39.594 1 85.94 187 PRO A C 1
ATOM 1506 O O . PRO A 1 187 ? 23.328 -34.844 -40 1 85.94 187 PRO A O 1
ATOM 1509 N N . GLU A 1 188 ? 25.422 -35.375 -40.375 1 82.88 188 GLU A N 1
ATOM 1510 C CA . GLU A 1 188 ? 25.453 -34.781 -41.719 1 82.88 188 GLU A CA 1
ATOM 1511 C C . GLU A 1 188 ? 24.734 -35.656 -42.719 1 82.88 188 GLU A C 1
ATOM 1513 O O . GLU A 1 188 ? 24.188 -35.156 -43.719 1 82.88 188 GLU A O 1
ATOM 1518 N N . LYS A 1 189 ? 24.891 -36.938 -42.5 1 87.75 189 LYS A N 1
ATOM 1519 C CA . LYS A 1 189 ? 24.234 -37.906 -43.375 1 87.75 189 LYS A CA 1
ATOM 1520 C C . LYS A 1 189 ? 23.469 -38.969 -42.562 1 87.75 189 LYS A C 1
ATOM 1522 O O . LYS A 1 189 ? 23.906 -40.094 -42.438 1 87.75 189 LYS A O 1
ATOM 1527 N N . PRO A 1 190 ? 22.281 -38.625 -42.219 1 89.62 190 PRO A N 1
ATOM 1528 C CA . PRO A 1 190 ? 21.516 -39.469 -41.281 1 89.62 190 PRO A CA 1
ATOM 1529 C C . PRO A 1 190 ? 21.203 -40.844 -41.875 1 89.62 190 PRO A C 1
ATOM 1531 O O . PRO A 1 190 ? 20.797 -41.75 -41.156 1 89.62 190 PRO A O 1
ATOM 1534 N N . SER A 1 191 ? 21.406 -41.062 -43.156 1 90.06 191 SER A N 1
ATOM 1535 C CA . SER A 1 191 ? 21.172 -42.344 -43.781 1 90.06 191 SER A CA 1
ATOM 1536 C C . SER A 1 191 ? 22.219 -43.375 -43.312 1 90.06 191 SER A C 1
ATOM 1538 O O . SER A 1 191 ? 22 -44.594 -43.406 1 90.06 191 SER A O 1
ATOM 1540 N N . ILE A 1 192 ? 23.344 -42.844 -42.906 1 92.56 192 ILE A N 1
ATOM 1541 C CA . ILE A 1 192 ? 24.406 -43.719 -42.406 1 92.56 192 ILE A CA 1
ATOM 1542 C C . ILE A 1 192 ? 24.156 -44.094 -40.969 1 92.56 192 ILE A C 1
ATOM 1544 O O . ILE A 1 192 ? 24.234 -43.219 -40.094 1 92.56 192 ILE A O 1
ATOM 1548 N N . LEU A 1 193 ? 23.891 -45.312 -40.75 1 94.5 193 LEU A N 1
ATOM 1549 C CA . LEU A 1 193 ? 23.609 -45.844 -39.406 1 94.5 193 LEU A CA 1
ATOM 1550 C C . LEU A 1 193 ? 24.828 -46.594 -38.844 1 94.5 193 LEU A C 1
ATOM 1552 O O . LEU A 1 193 ? 25.484 -47.344 -39.562 1 94.5 193 LEU A O 1
ATOM 1556 N N . MET A 1 194 ? 25.141 -46.281 -37.656 1 95 194 MET A N 1
ATOM 1557 C CA . MET A 1 194 ? 26.203 -46.969 -36.938 1 95 194 MET A CA 1
ATOM 1558 C C . MET A 1 194 ? 25.641 -47.812 -35.781 1 95 194 MET A C 1
ATOM 1560 O O . MET A 1 194 ? 25.016 -47.25 -34.875 1 95 194 MET A O 1
ATOM 1564 N N . LEU A 1 195 ? 25.781 -49.062 -35.844 1 95.75 195 LEU A N 1
ATOM 1565 C CA . LEU A 1 195 ? 25.453 -49.969 -34.75 1 95.75 195 LEU A CA 1
ATOM 1566 C C . LEU A 1 195 ? 26.672 -50.312 -33.938 1 95.75 195 LEU A C 1
ATOM 1568 O O . LEU A 1 195 ? 27.609 -50.969 -34.438 1 95.75 195 LEU A O 1
ATOM 1572 N N . ILE A 1 196 ? 26.672 -49.906 -32.75 1 95.81 196 ILE A N 1
ATOM 1573 C CA . ILE A 1 196 ? 27.859 -50.062 -31.891 1 95.81 196 ILE A CA 1
ATOM 1574 C C . ILE A 1 196 ? 27.625 -51.188 -30.891 1 95.81 196 ILE A C 1
ATOM 1576 O O . ILE A 1 196 ? 26.688 -51.156 -30.109 1 95.81 196 ILE A O 1
ATOM 1580 N N . ALA A 1 197 ? 28.516 -52.156 -30.906 1 94.88 197 ALA A N 1
ATOM 1581 C CA . ALA A 1 197 ? 28.453 -53.281 -29.984 1 94.88 197 ALA A CA 1
ATOM 1582 C C . ALA A 1 197 ? 29.172 -52.969 -28.672 1 94.88 197 ALA A C 1
ATOM 1584 O O . ALA A 1 197 ? 29.969 -52.031 -28.609 1 94.88 197 ALA A O 1
ATOM 1585 N N . GLU A 1 198 ? 28.938 -53.719 -27.672 1 92.31 198 GLU A N 1
ATOM 1586 C CA . GLU A 1 198 ? 29.5 -53.5 -26.344 1 92.31 198 GLU A CA 1
ATOM 1587 C C . GLU A 1 198 ? 31.016 -53.594 -26.359 1 92.31 198 GLU A C 1
ATOM 1589 O O . GLU A 1 198 ? 31.688 -52.969 -25.562 1 92.31 198 GLU A O 1
ATOM 1594 N N . ASN A 1 199 ? 31.531 -54.406 -27.297 1 93 199 ASN A N 1
ATOM 1595 C CA . ASN A 1 199 ? 32.969 -54.594 -27.359 1 93 199 ASN A CA 1
ATOM 1596 C C . ASN A 1 199 ? 33.656 -53.562 -28.25 1 93 199 ASN A C 1
ATOM 1598 O O . ASN A 1 199 ? 34.844 -53.625 -28.516 1 93 199 ASN A O 1
ATOM 1602 N N . GLY A 1 200 ? 32.875 -52.656 -28.797 1 94.06 200 GLY A N 1
ATOM 1603 C CA . GLY A 1 200 ? 33.438 -51.562 -29.594 1 94.06 200 GLY A CA 1
ATOM 1604 C C . GLY A 1 200 ? 33.375 -51.812 -31.094 1 94.06 200 GLY A C 1
ATOM 1605 O O . GLY A 1 200 ? 33.688 -50.938 -31.891 1 94.06 200 GLY A O 1
ATOM 1606 N N . CYS A 1 201 ? 32.969 -53 -31.438 1 94.75 201 CYS A N 1
ATOM 1607 C CA . CYS A 1 201 ? 32.781 -53.281 -32.875 1 94.75 201 CYS A CA 1
ATOM 1608 C C . CYS A 1 201 ? 31.609 -52.469 -33.406 1 94.75 201 CYS A C 1
ATOM 1610 O O . CYS A 1 201 ? 30.578 -52.344 -32.75 1 94.75 201 CYS A O 1
ATOM 1612 N N . VAL A 1 202 ? 31.828 -51.906 -34.562 1 95.5 202 VAL A N 1
ATOM 1613 C CA . VAL A 1 202 ? 30.812 -51.031 -35.156 1 95.5 202 VAL A CA 1
ATOM 1614 C C . VAL A 1 202 ? 30.406 -51.562 -36.531 1 95.5 202 VAL A C 1
ATOM 1616 O O . VAL A 1 202 ? 31.266 -51.781 -37.406 1 95.5 202 VAL A O 1
ATOM 1619 N N . GLY A 1 203 ? 29.141 -51.875 -36.719 1 94.75 203 GLY A N 1
ATOM 1620 C CA . GLY A 1 203 ? 28.594 -52.094 -38.062 1 94.75 203 GLY A CA 1
ATOM 1621 C C . GLY A 1 203 ? 28.016 -50.875 -38.688 1 94.75 203 GLY A C 1
ATOM 1622 O O . GLY A 1 203 ? 27.156 -50.188 -38.125 1 94.75 203 GLY A O 1
ATOM 1623 N N . VAL A 1 204 ? 28.531 -50.5 -39.812 1 94.88 204 VAL A N 1
ATOM 1624 C CA . VAL A 1 204 ? 28.078 -49.312 -40.531 1 94.88 204 VAL A CA 1
ATOM 1625 C C . VAL A 1 204 ? 27.125 -49.688 -41.656 1 94.88 204 VAL A C 1
ATOM 1627 O O . VAL A 1 204 ? 27.438 -50.562 -42.469 1 94.88 204 VAL A O 1
ATOM 1630 N N . PHE A 1 205 ? 26 -49.062 -41.656 1 95.12 205 PHE A N 1
ATOM 1631 C CA . PHE A 1 205 ? 24.969 -49.344 -42.656 1 95.12 205 PHE A CA 1
ATOM 1632 C C . PHE A 1 205 ? 24.547 -48.062 -43.375 1 95.12 205 PHE A C 1
ATOM 1634 O O . PHE A 1 205 ? 24.422 -47 -42.719 1 95.12 205 PHE A O 1
ATOM 1641 N N . ASN A 1 206 ? 24.375 -48.062 -44.594 1 93.88 206 ASN A N 1
ATOM 1642 C CA . ASN A 1 206 ? 23.625 -47.062 -45.312 1 93.88 206 ASN A CA 1
ATOM 1643 C C . ASN A 1 206 ? 22.188 -47.469 -45.562 1 93.88 206 ASN A C 1
ATOM 1645 O O . ASN A 1 206 ? 21.906 -48.25 -46.5 1 93.88 206 ASN A O 1
ATOM 1649 N N . GLU A 1 207 ? 21.391 -46.969 -44.781 1 90.88 207 GLU A N 1
ATOM 1650 C CA . GLU A 1 207 ? 20.016 -47.469 -44.719 1 90.88 207 GLU A CA 1
ATOM 1651 C C . GLU A 1 207 ? 20 -48.969 -44.438 1 90.88 207 GLU A C 1
ATOM 1653 O O . GLU A 1 207 ? 20.562 -49.438 -43.438 1 90.88 207 GLU A O 1
ATOM 1658 N N . SER A 1 208 ? 19.609 -49.781 -45.344 1 90.12 208 SER A N 1
ATOM 1659 C CA . SER A 1 208 ? 19.547 -51.219 -45.094 1 90.12 208 SER A CA 1
ATOM 1660 C C . SER A 1 208 ? 20.781 -51.938 -45.625 1 90.12 208 SER A C 1
ATOM 1662 O O . SER A 1 208 ? 21 -53.125 -45.344 1 90.12 208 SER A O 1
ATOM 1664 N N . GLN A 1 209 ? 21.656 -51.219 -46.188 1 90.38 209 GLN A N 1
ATOM 1665 C CA . GLN A 1 209 ? 22.812 -51.844 -46.844 1 90.38 209 GLN A CA 1
ATOM 1666 C C . GLN A 1 209 ? 24.031 -51.812 -45.938 1 90.38 209 GLN A C 1
ATOM 1668 O O . GLN A 1 209 ? 24.438 -50.75 -45.469 1 90.38 209 GLN A O 1
ATOM 1673 N N . PHE A 1 210 ? 24.594 -53 -45.781 1 92.44 210 PHE A N 1
ATOM 1674 C CA . PHE A 1 210 ? 25.828 -53.125 -45 1 92.44 210 PHE A CA 1
ATOM 1675 C C . PHE A 1 210 ? 26.984 -52.438 -45.719 1 92.44 210 PHE A C 1
ATOM 1677 O O . PHE A 1 210 ? 27.219 -52.719 -46.906 1 92.44 210 PHE A O 1
ATOM 1684 N N . VAL A 1 211 ? 27.766 -51.625 -45.125 1 92.94 211 VAL A N 1
ATOM 1685 C CA . VAL A 1 211 ? 28.844 -50.875 -45.75 1 92.94 211 VAL A CA 1
ATOM 1686 C C . VAL A 1 211 ? 30.203 -51.406 -45.312 1 92.94 211 VAL A C 1
ATOM 1688 O O . VAL A 1 211 ? 31.031 -51.812 -46.125 1 92.94 211 VAL A O 1
ATOM 1691 N N . MET A 1 212 ? 30.391 -51.406 -43.906 1 92.31 212 MET A N 1
ATOM 1692 C CA . MET A 1 212 ? 31.672 -51.844 -43.375 1 92.31 212 MET A CA 1
ATOM 1693 C C . MET A 1 212 ? 31.578 -52.188 -41.906 1 92.31 212 MET A C 1
ATOM 1695 O O . MET A 1 212 ? 30.578 -51.875 -41.25 1 92.31 212 MET A O 1
ATOM 1699 N N . LYS A 1 213 ? 32.531 -52.844 -41.469 1 92.62 213 LYS A N 1
ATOM 1700 C CA . LYS A 1 213 ? 32.781 -53.094 -40.062 1 92.62 213 LYS A CA 1
ATOM 1701 C C . LYS A 1 213 ? 34.031 -52.406 -39.562 1 92.62 213 LYS A C 1
ATOM 1703 O O . LYS A 1 213 ? 35.031 -52.312 -40.281 1 92.62 213 LYS A O 1
ATOM 1708 N N . THR A 1 214 ? 33.969 -51.75 -38.5 1 92.31 214 THR A N 1
ATOM 1709 C CA . THR A 1 214 ? 35.094 -51.062 -37.875 1 92.31 214 THR A CA 1
ATOM 1710 C C . THR A 1 214 ? 35.062 -51.188 -36.375 1 92.31 214 THR A C 1
ATOM 1712 O O . THR A 1 214 ? 34.156 -51.844 -35.812 1 92.31 214 THR A O 1
ATOM 1715 N N . SER A 1 215 ? 36.094 -50.719 -35.594 1 92.81 215 SER A N 1
ATOM 1716 C CA . SER A 1 215 ? 36.156 -50.781 -34.156 1 92.81 215 SER A CA 1
ATOM 1717 C C . SER A 1 215 ? 36.469 -49.406 -33.562 1 92.81 215 SER A C 1
ATOM 1719 O O . SER A 1 215 ? 37.281 -48.656 -34.094 1 92.81 215 SER A O 1
ATOM 1721 N N . LEU A 1 216 ? 35.75 -49.062 -32.594 1 93.94 216 LEU A N 1
ATOM 1722 C CA . LEU A 1 216 ? 36 -47.812 -31.844 1 93.94 216 LEU A CA 1
ATOM 1723 C C . LEU A 1 216 ? 36.469 -48.125 -30.422 1 93.94 216 LEU A C 1
ATOM 1725 O O . LEU A 1 216 ? 35.719 -48.562 -29.562 1 93.94 216 LEU A O 1
ATOM 1729 N N . ARG A 1 217 ? 37.688 -47.844 -30.109 1 91.88 217 ARG A N 1
ATOM 1730 C CA . ARG A 1 217 ? 38.344 -48 -28.812 1 91.88 217 ARG A CA 1
ATOM 1731 C C . ARG A 1 217 ? 39.156 -46.781 -28.438 1 91.88 217 ARG A C 1
ATOM 1733 O O . ARG A 1 217 ? 39.781 -46.156 -29.297 1 91.88 217 ARG A O 1
ATOM 1740 N N . ASN A 1 218 ? 39.031 -46.469 -27.297 1 88.81 218 ASN A N 1
ATOM 1741 C CA . ASN A 1 218 ? 39.75 -45.281 -26.875 1 88.81 218 ASN A CA 1
ATOM 1742 C C . ASN A 1 218 ? 41.219 -45.531 -26.672 1 88.81 218 ASN A C 1
ATOM 1744 O O . ASN A 1 218 ? 41.719 -46.656 -26.953 1 88.81 218 ASN A O 1
ATOM 1748 N N . TYR A 1 219 ? 42 -44.562 -26.109 1 84.81 219 TYR A N 1
ATOM 1749 C CA . TYR A 1 219 ? 43.438 -44.625 -25.969 1 84.81 219 TYR A CA 1
ATOM 1750 C C . TYR A 1 219 ? 43.844 -45.688 -24.953 1 84.81 219 TYR A C 1
ATOM 1752 O O . TYR A 1 219 ? 45 -46.188 -24.984 1 84.81 219 TYR A O 1
ATOM 1760 N N . GLU A 1 220 ? 42.875 -46.125 -24.078 1 85.5 220 GLU A N 1
ATOM 1761 C CA . GLU A 1 220 ? 43.156 -47.188 -23.109 1 85.5 220 GLU A CA 1
ATOM 1762 C C . GLU A 1 220 ? 42.688 -48.562 -23.625 1 85.5 220 GLU A C 1
ATOM 1764 O O . GLU A 1 220 ? 42.625 -49.531 -22.859 1 85.5 220 GLU A O 1
ATOM 1769 N N . ASP A 1 221 ? 42.312 -48.594 -24.703 1 89.19 221 ASP A N 1
ATOM 1770 C CA . ASP A 1 221 ? 41.812 -49.812 -25.375 1 89.19 221 ASP A CA 1
ATOM 1771 C C . ASP A 1 221 ? 40.469 -50.25 -24.797 1 89.19 221 ASP A C 1
ATOM 1773 O O . ASP A 1 221 ? 40.219 -51.438 -24.703 1 89.19 221 ASP A O 1
ATOM 1777 N N . GLU A 1 222 ? 39.844 -49.281 -24.312 1 90.25 222 GLU A N 1
ATOM 1778 C CA . GLU A 1 222 ? 38.469 -49.531 -23.859 1 90.25 222 GLU A CA 1
ATOM 1779 C C . GLU A 1 222 ? 37.469 -49.281 -24.953 1 90.25 222 GLU A C 1
ATOM 1781 O O . GLU A 1 222 ? 37.594 -48.344 -25.734 1 90.25 222 GLU A O 1
ATOM 1786 N N . ALA A 1 223 ? 36.469 -50.094 -25.016 1 93.75 223 ALA A N 1
ATOM 1787 C CA . ALA A 1 223 ? 35.469 -50.031 -26.078 1 93.75 223 ALA A CA 1
ATOM 1788 C C . ALA A 1 223 ? 34.562 -48.812 -25.906 1 93.75 223 ALA A C 1
ATOM 1790 O O . ALA A 1 223 ? 34.094 -48.531 -24.797 1 93.75 223 ALA A O 1
ATOM 1791 N N . ILE A 1 224 ? 34.312 -48.062 -27 1 93.06 224 ILE A N 1
ATOM 1792 C CA . ILE A 1 224 ? 33.312 -47 -27.016 1 93.06 224 ILE A CA 1
ATOM 1793 C C . ILE A 1 224 ? 31.922 -47.625 -27.203 1 93.06 224 ILE A C 1
ATOM 1795 O O . ILE A 1 224 ? 31.703 -48.406 -28.141 1 93.06 224 ILE A O 1
ATOM 1799 N N . GLN A 1 225 ? 31.047 -47.281 -26.359 1 92.62 225 GLN A N 1
ATOM 1800 C CA . GLN A 1 225 ? 29.75 -47.938 -26.391 1 92.62 225 GLN A CA 1
ATOM 1801 C C . GLN A 1 225 ? 28.656 -46.969 -26.844 1 92.62 225 GLN A C 1
ATOM 1803 O O . GLN A 1 225 ? 27.594 -47.406 -27.297 1 92.62 225 GLN A O 1
ATOM 1808 N N . LYS A 1 226 ? 28.844 -45.75 -26.625 1 92.75 226 LYS A N 1
ATOM 1809 C CA . LYS A 1 226 ? 27.859 -44.75 -27.016 1 92.75 226 LYS A CA 1
ATOM 1810 C C . LYS A 1 226 ? 28.531 -43.5 -27.578 1 92.75 226 LYS A C 1
ATOM 1812 O O . LYS A 1 226 ? 29.594 -43.094 -27.109 1 92.75 226 LYS A O 1
ATOM 1817 N N . LEU A 1 227 ? 27.891 -42.875 -28.562 1 92.25 227 LEU A N 1
ATOM 1818 C CA . LEU A 1 227 ? 28.375 -41.656 -29.172 1 92.25 227 LEU A CA 1
ATOM 1819 C C . LEU A 1 227 ? 27.375 -40.5 -29 1 92.25 227 LEU A C 1
ATOM 1821 O O . LEU A 1 227 ? 26.156 -40.719 -29.125 1 92.25 227 LEU A O 1
ATOM 1825 N N . HIS A 1 228 ? 27.828 -39.406 -28.562 1 90.31 228 HIS A N 1
ATOM 1826 C CA . HIS A 1 228 ? 27.031 -38.188 -28.5 1 90.31 228 HIS A CA 1
ATOM 1827 C C . HIS A 1 228 ? 27.625 -37.094 -29.375 1 90.31 228 HIS A C 1
ATOM 1829 O O . HIS A 1 228 ? 28.75 -36.625 -29.141 1 90.31 228 HIS A O 1
ATOM 1835 N N . TRP A 1 229 ? 26.922 -36.719 -30.328 1 89.12 229 TRP A N 1
ATOM 1836 C CA . TRP A 1 229 ? 27.438 -35.812 -31.344 1 89.12 229 TRP A CA 1
ATOM 1837 C C . TRP A 1 229 ? 27.516 -34.375 -30.828 1 89.12 229 TRP A C 1
ATOM 1839 O O . TRP A 1 229 ? 26.625 -33.938 -30.078 1 89.12 229 TRP A O 1
ATOM 1849 N N . SER A 1 230 ? 28.516 -33.625 -31.203 1 83.06 230 SER A N 1
ATOM 1850 C CA . SER A 1 230 ? 28.75 -32.25 -30.812 1 83.06 230 SER A CA 1
ATOM 1851 C C . SER A 1 230 ? 27.859 -31.297 -31.594 1 83.06 230 SER A C 1
ATOM 1853 O O . SER A 1 230 ? 27.344 -31.656 -32.656 1 83.06 230 SER A O 1
ATOM 1855 N N . SER A 1 231 ? 27.656 -30.172 -30.953 1 71 231 SER A N 1
ATOM 1856 C CA . SER A 1 231 ? 26.906 -29.109 -31.609 1 71 231 SER A CA 1
ATOM 1857 C C . SER A 1 231 ? 27.828 -28.156 -32.344 1 71 231 SER A C 1
ATOM 1859 O O . SER A 1 231 ? 27.375 -27.172 -32.938 1 71 231 SER A O 1
ATOM 1861 N N . GLU A 1 232 ? 29.125 -28.438 -32.375 1 61.47 232 GLU A N 1
ATOM 1862 C CA . GLU A 1 232 ? 30.141 -27.594 -32.969 1 61.47 232 GLU A CA 1
ATOM 1863 C C . GLU A 1 232 ? 29.906 -27.469 -34.5 1 61.47 232 GLU A C 1
ATOM 1865 O O . GLU A 1 232 ? 29.188 -28.281 -35.062 1 61.47 232 GLU A O 1
ATOM 1870 N N . LYS A 1 233 ? 30.391 -26.25 -35 1 58.28 233 LYS A N 1
ATOM 1871 C CA . LYS A 1 233 ? 30.312 -25.984 -36.438 1 58.28 233 LYS A CA 1
ATOM 1872 C C . LYS A 1 233 ? 30.984 -27.094 -37.219 1 58.28 233 LYS A C 1
ATOM 1874 O O . LYS A 1 233 ? 30.578 -27.406 -38.344 1 58.28 233 LYS A O 1
ATOM 1879 N N . LYS A 1 234 ? 32.188 -27.547 -36.562 1 61.34 234 LYS A N 1
ATOM 1880 C CA . LYS A 1 234 ? 32.906 -28.594 -37.281 1 61.34 234 LYS A CA 1
ATOM 1881 C C . LYS A 1 234 ? 32.062 -29.875 -37.375 1 61.34 234 LYS A C 1
ATOM 1883 O O . LYS A 1 234 ? 31.547 -30.344 -36.344 1 61.34 234 LYS A O 1
ATOM 1888 N N . LYS A 1 235 ? 31.75 -30.297 -38.531 1 65.69 235 LYS A N 1
ATOM 1889 C CA . LYS A 1 235 ? 30.797 -31.359 -38.844 1 65.69 235 LYS A CA 1
ATOM 1890 C C . LYS A 1 235 ? 31.344 -32.719 -38.469 1 65.69 235 LYS A C 1
ATOM 1892 O O . LYS A 1 235 ? 32.562 -32.938 -38.438 1 65.69 235 LYS A O 1
ATOM 1897 N N . ASN A 1 236 ? 30.766 -33.719 -37.75 1 79.75 236 ASN A N 1
ATOM 1898 C CA . ASN A 1 236 ? 30.875 -35.156 -37.406 1 79.75 236 ASN A CA 1
ATOM 1899 C C . ASN A 1 236 ? 31.859 -35.375 -36.281 1 79.75 236 ASN A C 1
ATOM 1901 O O . ASN A 1 236 ? 32.75 -36.219 -36.375 1 79.75 236 ASN A O 1
ATOM 1905 N N . VAL A 1 237 ? 31.797 -34.438 -35.281 1 87.31 237 VAL A N 1
ATOM 1906 C CA . VAL A 1 237 ? 32.531 -34.594 -34.031 1 87.31 237 VAL A CA 1
ATOM 1907 C C . VAL A 1 237 ? 31.594 -35.156 -32.969 1 87.31 237 VAL A C 1
ATOM 1909 O O . VAL A 1 237 ? 30.453 -34.719 -32.844 1 87.31 237 VAL A O 1
ATOM 1912 N N . ALA A 1 238 ? 32.062 -36.219 -32.25 1 91.06 238 ALA A N 1
ATOM 1913 C CA . ALA A 1 238 ? 31.234 -36.844 -31.234 1 91.06 238 ALA A CA 1
ATOM 1914 C C . ALA A 1 238 ? 32.031 -37.156 -29.984 1 91.06 238 ALA A C 1
ATOM 1916 O O . ALA A 1 238 ? 33.281 -37.25 -30.047 1 91.06 238 ALA A O 1
ATOM 1917 N N . PHE A 1 239 ? 31.375 -37.156 -28.922 1 89.69 239 PHE A N 1
ATOM 1918 C CA . PHE A 1 239 ? 31.969 -37.656 -27.688 1 89.69 239 PHE A CA 1
ATOM 1919 C C . PHE A 1 239 ? 31.594 -39.125 -27.453 1 89.69 239 PHE A C 1
ATOM 1921 O O . PHE A 1 239 ? 30.406 -39.438 -27.406 1 89.69 239 PHE A O 1
ATOM 1928 N N . GLY A 1 240 ? 32.562 -39.969 -27.359 1 90.25 240 GLY A N 1
ATOM 1929 C CA . GLY A 1 240 ? 32.344 -41.375 -27.141 1 90.25 240 GLY A CA 1
ATOM 1930 C C . GLY A 1 240 ? 32.469 -41.781 -25.688 1 90.25 240 GLY A C 1
ATOM 1931 O O . GLY A 1 240 ? 33.469 -41.438 -25.031 1 90.25 240 GLY A O 1
ATOM 1932 N N . ILE A 1 241 ? 31.484 -42.469 -25.234 1 89.12 241 ILE A N 1
ATOM 1933 C CA . ILE A 1 241 ? 31.516 -42.969 -23.859 1 89.12 241 ILE A CA 1
ATOM 1934 C C . ILE A 1 241 ? 32.031 -44.406 -23.844 1 89.12 241 ILE A C 1
ATOM 1936 O O . ILE A 1 241 ? 31.5 -45.281 -24.547 1 89.12 241 ILE A O 1
ATOM 1940 N N . SER A 1 242 ? 33 -44.656 -23.047 1 86.5 242 SER A N 1
ATOM 1941 C CA . SER A 1 242 ? 33.625 -45.969 -23 1 86.5 242 SER A CA 1
ATOM 1942 C C . SER A 1 242 ? 33.031 -46.812 -21.891 1 86.5 242 SER A C 1
ATOM 1944 O O . SER A 1 242 ? 32.312 -46.312 -21.016 1 86.5 242 SER A O 1
ATOM 1946 N N . CYS A 1 243 ? 33.25 -48.062 -21.906 1 80.62 243 CYS A N 1
ATOM 1947 C CA . CYS A 1 243 ? 32.719 -49.031 -20.938 1 80.62 243 CYS A CA 1
ATOM 1948 C C . CYS A 1 243 ? 33.25 -48.75 -19.547 1 80.62 243 CYS A C 1
ATOM 1950 O O . CYS A 1 243 ? 32.656 -49.156 -18.547 1 80.62 243 CYS A O 1
ATOM 1952 N N . ASN A 1 244 ? 34.375 -48.031 -19.469 1 74.38 244 ASN A N 1
ATOM 1953 C CA . ASN A 1 244 ? 34.906 -47.656 -18.156 1 74.38 244 ASN A CA 1
ATOM 1954 C C . ASN A 1 244 ? 34.375 -46.281 -17.719 1 74.38 244 ASN A C 1
ATOM 1956 O O . ASN A 1 244 ? 34.969 -45.625 -16.859 1 74.38 244 ASN A O 1
ATOM 1960 N N . ASN A 1 245 ? 33.406 -45.812 -18.391 1 78.69 245 ASN A N 1
ATOM 1961 C CA . ASN A 1 245 ? 32.656 -44.625 -18.031 1 78.69 245 ASN A CA 1
ATOM 1962 C C . ASN A 1 245 ? 33.531 -43.375 -18.203 1 78.69 245 ASN A C 1
ATOM 1964 O O . ASN A 1 245 ? 33.5 -42.469 -17.359 1 78.69 245 ASN A O 1
ATOM 1968 N N . LYS A 1 246 ? 34.281 -43.344 -19.172 1 79.88 246 LYS A N 1
ATOM 1969 C CA . LYS A 1 246 ? 35 -42.156 -19.609 1 79.88 246 LYS A CA 1
ATOM 1970 C C . LYS A 1 246 ? 34.469 -41.656 -20.953 1 79.88 246 LYS A C 1
ATOM 1972 O O . LYS A 1 246 ? 33.844 -42.406 -21.688 1 79.88 246 LYS A O 1
ATOM 1977 N N . TYR A 1 247 ? 34.656 -40.375 -21.141 1 86.44 247 TYR A N 1
ATOM 1978 C CA . TYR A 1 247 ? 34.281 -39.844 -22.453 1 86.44 247 TYR A CA 1
ATOM 1979 C C . TYR A 1 247 ? 35.5 -39.281 -23.172 1 86.44 247 TYR A C 1
ATOM 1981 O O . TYR A 1 247 ? 36.375 -38.688 -22.547 1 86.44 247 TYR A O 1
ATOM 1989 N N . THR A 1 248 ? 35.594 -39.5 -24.438 1 86.44 248 THR A N 1
ATOM 1990 C CA . THR A 1 248 ? 36.625 -38.969 -25.312 1 86.44 248 THR A CA 1
ATOM 1991 C C . THR A 1 248 ? 36.031 -38.344 -26.562 1 86.44 248 THR A C 1
ATOM 1993 O O . THR A 1 248 ? 34.938 -38.719 -26.984 1 86.44 248 THR A O 1
ATOM 1996 N N . LYS A 1 249 ? 36.781 -37.406 -27.062 1 88.94 249 LYS A N 1
ATOM 1997 C CA . LYS A 1 249 ? 36.312 -36.75 -28.266 1 88.94 249 LYS A CA 1
ATOM 1998 C C . LYS A 1 249 ? 36.812 -37.469 -29.516 1 88.94 249 LYS A C 1
ATOM 2000 O O . LYS A 1 249 ? 37.938 -37.938 -29.578 1 88.94 249 LYS A O 1
ATOM 2005 N N . TRP A 1 250 ? 35.906 -37.594 -30.516 1 90.12 250 TRP A N 1
ATOM 2006 C CA . TRP A 1 250 ? 36.188 -38.344 -31.75 1 90.12 250 TRP A CA 1
ATOM 2007 C C . TRP A 1 250 ? 35.812 -37.5 -32.969 1 90.12 250 TRP A C 1
ATOM 2009 O O . TRP A 1 250 ? 34.812 -36.781 -32.938 1 90.12 250 TRP A O 1
ATOM 2019 N N . GLU A 1 251 ? 36.594 -37.562 -34 1 90.38 251 GLU A N 1
ATOM 2020 C CA . GLU A 1 251 ? 36.25 -36.969 -35.281 1 90.38 251 GLU A CA 1
ATOM 2021 C C . GLU A 1 251 ? 36.031 -38.031 -36.344 1 90.38 251 GLU A C 1
ATOM 2023 O O . GLU A 1 251 ? 36.812 -38.969 -36.5 1 90.38 251 GLU A O 1
ATOM 2028 N N . PHE A 1 252 ? 34.969 -37.906 -37 1 91.25 252 PHE A N 1
ATOM 2029 C CA . PHE A 1 252 ? 34.594 -38.875 -38.031 1 91.25 252 PHE A CA 1
ATOM 2030 C C . PHE A 1 252 ? 34.688 -38.25 -39.406 1 91.25 252 PHE A C 1
ATOM 2032 O O . PHE A 1 252 ? 34.344 -37.094 -39.594 1 91.25 252 PHE A O 1
ATOM 2039 N N . THR A 1 253 ? 35.188 -39 -40.375 1 88.88 253 THR A N 1
ATOM 2040 C CA . THR A 1 253 ? 35.188 -38.625 -41.781 1 88.88 253 THR A CA 1
ATOM 2041 C C . THR A 1 253 ? 34.438 -39.625 -42.594 1 88.88 253 THR A C 1
ATOM 2043 O O . THR A 1 253 ? 34.5 -40.844 -42.375 1 88.88 253 THR A O 1
ATOM 2046 N N . VAL A 1 254 ? 33.656 -39.156 -43.531 1 88.44 254 VAL A N 1
ATOM 2047 C CA . VAL A 1 254 ? 32.844 -40 -44.375 1 88.44 254 VAL A CA 1
ATOM 2048 C C . VAL A 1 254 ? 33.375 -40 -45.781 1 88.44 254 VAL A C 1
ATOM 2050 O O . VAL A 1 254 ? 33.562 -38.938 -46.375 1 88.44 254 VAL A O 1
ATOM 2053 N N . GLY A 1 255 ? 33.625 -41.156 -46.312 1 83.25 255 GLY A N 1
ATOM 2054 C CA . GLY A 1 255 ? 34.094 -41.25 -47.688 1 83.25 255 GLY A CA 1
ATOM 2055 C C . GLY A 1 255 ? 32.969 -41.312 -48.688 1 83.25 255 GLY A C 1
ATOM 2056 O O . GLY A 1 255 ? 31.781 -41.344 -48.312 1 83.25 255 GLY A O 1
ATOM 2057 N N . LYS A 1 256 ? 33.281 -41.312 -50 1 80.88 256 LYS A N 1
ATOM 2058 C CA . LYS A 1 256 ? 32.312 -41.312 -51.094 1 80.88 256 LYS A CA 1
ATOM 2059 C C . LYS A 1 256 ? 31.469 -42.594 -51.094 1 80.88 256 LYS A C 1
ATOM 2061 O O . LYS A 1 256 ? 30.297 -42.562 -51.438 1 80.88 256 LYS A O 1
ATOM 2066 N N . ASP A 1 257 ? 32.031 -43.75 -50.656 1 83.12 257 ASP A N 1
ATOM 2067 C CA . ASP A 1 257 ? 31.297 -45.031 -50.625 1 83.12 257 ASP A CA 1
ATOM 2068 C C . ASP A 1 257 ? 30.641 -45.25 -49.25 1 83.12 257 ASP A C 1
ATOM 2070 O O . ASP A 1 257 ? 30.297 -46.375 -48.906 1 83.12 257 ASP A O 1
ATOM 2074 N N . CYS A 1 258 ? 30.406 -44.188 -48.469 1 85.56 258 CYS A N 1
ATOM 2075 C CA . CYS A 1 258 ? 29.766 -44.188 -47.156 1 85.56 258 CYS A CA 1
ATOM 2076 C C . CYS A 1 258 ? 30.641 -44.875 -46.125 1 85.56 258 CYS A C 1
ATOM 2078 O O . CYS A 1 258 ? 30.172 -45.25 -45.062 1 85.56 258 CYS A O 1
ATOM 2080 N N . GLN A 1 259 ? 31.875 -45.125 -46.469 1 90 259 GLN A N 1
ATOM 2081 C CA . GLN A 1 259 ? 32.812 -45.625 -45.469 1 90 259 GLN A CA 1
ATOM 2082 C C . GLN A 1 259 ? 33.219 -44.562 -44.469 1 90 259 GLN A C 1
ATOM 2084 O O . GLN A 1 259 ? 33.344 -43.375 -44.812 1 90 259 GLN A O 1
ATOM 2089 N N . ILE A 1 260 ? 33.25 -44.938 -43.219 1 91.5 260 ILE A N 1
ATOM 2090 C CA . ILE A 1 260 ? 33.562 -43.969 -42.188 1 91.5 260 ILE A CA 1
ATOM 2091 C C . ILE A 1 260 ? 34.938 -44.25 -41.594 1 91.5 260 ILE A C 1
ATOM 2093 O O . ILE A 1 260 ? 35.344 -45.406 -41.5 1 91.5 260 ILE A O 1
ATOM 2097 N N . SER A 1 261 ? 35.656 -43.188 -41.344 1 90.69 261 SER A N 1
ATOM 2098 C CA . SER A 1 261 ? 36.906 -43.25 -40.531 1 90.69 261 SER A CA 1
ATOM 2099 C C . SER A 1 261 ? 36.812 -42.375 -39.312 1 90.69 261 SER A C 1
ATOM 2101 O O . SER A 1 261 ? 36.25 -41.281 -39.344 1 90.69 261 SER A O 1
ATOM 2103 N N . ALA A 1 262 ? 37.156 -42.969 -38.188 1 92 262 ALA A N 1
ATOM 2104 C CA . ALA A 1 262 ? 37.062 -42.25 -36.906 1 92 262 ALA A CA 1
ATOM 2105 C C . ALA A 1 262 ? 38.469 -42.094 -36.281 1 92 262 ALA A C 1
ATOM 2107 O O . ALA A 1 262 ? 39.281 -43 -36.344 1 92 262 ALA A O 1
ATOM 2108 N N . GLN A 1 263 ? 38.75 -40.875 -35.781 1 89.38 263 GLN A N 1
ATOM 2109 C CA . GLN A 1 263 ? 40 -40.562 -35.125 1 89.38 263 GLN A CA 1
ATOM 2110 C C . GLN A 1 263 ? 39.75 -39.906 -33.75 1 89.38 263 GLN A C 1
ATOM 2112 O O . GLN A 1 263 ? 38.906 -39 -33.656 1 89.38 263 GLN A O 1
ATOM 2117 N N . GLU A 1 264 ? 40.375 -40.469 -32.75 1 89.25 264 GLU A N 1
ATOM 2118 C CA . GLU A 1 264 ? 40.312 -39.844 -31.422 1 89.25 264 GLU A CA 1
ATOM 2119 C C . GLU A 1 264 ? 41.188 -38.594 -31.375 1 89.25 264 GLU A C 1
ATOM 2121 O O . GLU A 1 264 ? 42.344 -38.594 -31.797 1 89.25 264 GLU A O 1
ATOM 2126 N N . VAL A 1 265 ? 40.781 -37.406 -31.109 1 81.31 265 VAL A N 1
ATOM 2127 C CA . VAL A 1 265 ? 41.5 -36.156 -31.188 1 81.31 265 VAL A CA 1
ATOM 2128 C C . VAL A 1 265 ? 42.031 -35.781 -29.812 1 81.31 265 VAL A C 1
ATOM 2130 O O . VAL A 1 265 ? 43.219 -35.469 -29.656 1 81.31 265 VAL A O 1
ATOM 2133 N N . ASN A 1 266 ? 41.438 -35.125 -28.844 1 67.06 266 ASN A N 1
ATOM 2134 C CA . ASN A 1 266 ? 41.812 -34.656 -27.516 1 67.06 266 ASN A CA 1
ATOM 2135 C C . ASN A 1 266 ? 41.312 -35.594 -26.422 1 67.06 266 ASN A C 1
ATOM 2137 O O . ASN A 1 266 ? 40.094 -35.812 -26.312 1 67.06 266 ASN A O 1
ATOM 2141 N N . VAL A 1 267 ? 42.188 -36.312 -25.906 1 58.81 267 VAL A N 1
ATOM 2142 C CA . VAL A 1 267 ? 41.875 -37.312 -24.906 1 58.81 267 VAL A CA 1
ATOM 2143 C C . VAL A 1 267 ? 41.625 -36.625 -23.562 1 58.81 267 VAL A C 1
ATOM 2145 O O . VAL A 1 267 ? 42.5 -35.938 -23.047 1 58.81 267 VAL A O 1
ATOM 2148 N N . TYR A 1 268 ? 40.5 -35.938 -23.391 1 57.09 268 TYR A N 1
ATOM 2149 C CA . TYR A 1 268 ? 40.219 -35.031 -22.297 1 57.09 268 TYR A CA 1
ATOM 2150 C C . TYR A 1 268 ? 39.969 -35.781 -21 1 57.09 268 TYR A C 1
ATOM 2152 O O . TYR A 1 268 ? 39.781 -35.188 -19.938 1 57.09 268 TYR A O 1
ATOM 2160 N N . SER A 1 269 ? 39.219 -36.844 -20.891 1 54.34 269 SER A N 1
ATOM 2161 C CA . SER A 1 269 ? 38.562 -36.969 -19.594 1 54.34 269 SER A CA 1
ATOM 2162 C C . SER A 1 269 ? 39.562 -36.906 -18.438 1 54.34 269 SER A C 1
ATOM 2164 O O . SER A 1 269 ? 40.312 -37.844 -18.234 1 54.34 269 SER A O 1
ATOM 2166 N N . ALA A 1 270 ? 40.344 -35.875 -18.469 1 47.47 270 ALA A N 1
ATOM 2167 C CA . ALA A 1 270 ? 41.125 -35.906 -17.219 1 47.47 270 ALA A CA 1
ATOM 2168 C C . ALA A 1 270 ? 40.312 -36.562 -16.094 1 47.47 270 ALA A C 1
ATOM 2170 O O . ALA A 1 270 ? 39.062 -36.594 -16.156 1 47.47 270 ALA A O 1
ATOM 2171 N N . ASN A 1 271 ? 41.094 -37.281 -15.25 1 45.62 271 ASN A N 1
ATOM 2172 C CA . ASN A 1 271 ? 40.625 -37.938 -14.031 1 45.62 271 ASN A CA 1
ATOM 2173 C C . ASN A 1 271 ? 39.625 -37.062 -13.281 1 45.62 271 ASN A C 1
ATOM 2175 O O . ASN A 1 271 ? 40 -36.312 -12.367 1 45.62 271 ASN A O 1
ATOM 2179 N N . GLN A 1 272 ? 38.969 -36.344 -14.031 1 45.44 272 GLN A N 1
ATOM 2180 C CA . GLN A 1 272 ? 38.094 -35.5 -13.227 1 45.44 272 GLN A CA 1
ATOM 2181 C C . GLN A 1 272 ? 37.531 -36.25 -12.039 1 45.44 272 GLN A C 1
ATOM 2183 O O . GLN A 1 272 ? 36.938 -35.656 -11.125 1 45.44 272 GLN A O 1
ATOM 2188 N N . PHE A 1 273 ? 36.969 -37.5 -12.43 1 43.75 273 PHE A N 1
ATOM 2189 C CA . PHE A 1 273 ? 36.406 -38.25 -11.328 1 43.75 273 PHE A CA 1
ATOM 2190 C C . PHE A 1 273 ? 37.469 -39.125 -10.656 1 43.75 273 PHE A C 1
ATOM 2192 O O . PHE A 1 273 ? 38.281 -39.781 -11.344 1 43.75 273 PHE A O 1
ATOM 2199 N N . GLY A 1 274 ? 38.062 -38.781 -9.602 1 42.88 274 GLY A N 1
ATOM 2200 C CA . GLY A 1 274 ? 39.031 -39.625 -8.93 1 42.88 274 GLY A CA 1
ATOM 2201 C C . GLY A 1 274 ? 39.438 -40.844 -9.758 1 42.88 274 GLY A C 1
ATOM 2202 O O . GLY A 1 274 ? 38.906 -41.031 -10.867 1 42.88 274 GLY A O 1
ATOM 2203 N N . PRO A 1 275 ? 40.562 -41.531 -9.539 1 41.31 275 PRO A N 1
ATOM 2204 C CA . PRO A 1 275 ? 41.125 -42.625 -10.32 1 41.31 275 PRO A CA 1
ATOM 2205 C C . PRO A 1 275 ? 40.094 -43.625 -10.805 1 41.31 275 PRO A C 1
ATOM 2207 O O . PRO A 1 275 ? 40.375 -44.406 -11.727 1 41.31 275 PRO A O 1
ATOM 2210 N N . TYR A 1 276 ? 39.094 -44.062 -10.055 1 40.91 276 TYR A N 1
ATOM 2211 C CA . TYR A 1 276 ? 38.188 -45.156 -10.383 1 40.91 276 TYR A CA 1
ATOM 2212 C C . TYR A 1 276 ? 36.875 -44.625 -10.906 1 40.91 276 TYR A C 1
ATOM 2214 O O . TYR A 1 276 ? 36.219 -43.781 -10.258 1 40.91 276 TYR A O 1
ATOM 2222 N N . PRO A 1 277 ? 36.719 -44.5 -12.195 1 48.44 277 PRO A N 1
ATOM 2223 C CA . PRO A 1 277 ? 35.469 -44.031 -12.797 1 48.44 277 PRO A CA 1
ATOM 2224 C C . PRO A 1 277 ? 34.25 -44.781 -12.242 1 48.44 277 PRO A C 1
ATOM 2226 O O . PRO A 1 277 ? 34.125 -46 -12.422 1 48.44 277 PRO A O 1
ATOM 2229 N N . CYS A 1 278 ? 33.781 -44.594 -11.086 1 51.12 278 CYS A N 1
ATOM 2230 C CA . CYS A 1 278 ? 32.906 -45.5 -10.344 1 51.12 278 CYS A CA 1
ATOM 2231 C C . CYS A 1 278 ? 31.484 -45.469 -10.891 1 51.12 278 CYS A C 1
ATOM 2233 O O . CYS A 1 278 ? 30.641 -46.281 -10.516 1 51.12 278 CYS A O 1
ATOM 2235 N N . HIS A 1 279 ? 30.938 -44.469 -11.766 1 62.25 279 HIS A N 1
ATOM 2236 C CA . HIS A 1 279 ? 29.516 -44.594 -12.055 1 62.25 279 HIS A CA 1
ATOM 2237 C C . HIS A 1 279 ? 29.25 -44.469 -13.555 1 62.25 279 HIS A C 1
ATOM 2239 O O . HIS A 1 279 ? 30 -43.781 -14.266 1 62.25 279 HIS A O 1
ATOM 2245 N N . GLN A 1 280 ? 28.328 -45.219 -14.008 1 72.19 280 GLN A N 1
ATOM 2246 C CA . GLN A 1 280 ? 27.891 -45.312 -15.398 1 72.19 280 GLN A CA 1
ATOM 2247 C C . GLN A 1 280 ? 27.328 -43.969 -15.867 1 72.19 280 GLN A C 1
ATOM 2249 O O . GLN A 1 280 ? 26.594 -43.281 -15.125 1 72.19 280 GLN A O 1
ATOM 2254 N N . ILE A 1 281 ? 27.828 -43.375 -16.969 1 80.62 281 ILE A N 1
ATOM 2255 C CA . ILE A 1 281 ? 27.266 -42.219 -17.609 1 80.62 281 ILE A CA 1
ATOM 2256 C C . ILE A 1 281 ? 26.031 -42.594 -18.422 1 80.62 281 ILE A C 1
ATOM 2258 O O . ILE A 1 281 ? 26.141 -42.906 -19.609 1 80.62 281 ILE A O 1
ATOM 2262 N N . ARG A 1 282 ? 24.953 -42.531 -17.797 1 81.5 282 ARG A N 1
ATOM 2263 C CA . ARG A 1 282 ? 23.703 -42.906 -18.453 1 81.5 282 ARG A CA 1
ATOM 2264 C C . ARG A 1 282 ? 23.156 -41.75 -19.297 1 81.5 282 ARG A C 1
ATOM 2266 O O . ARG A 1 282 ? 22.5 -42 -20.312 1 81.5 282 ARG A O 1
ATOM 2273 N N . HIS A 1 283 ? 23.438 -40.625 -18.812 1 89 283 HIS A N 1
ATOM 2274 C CA . HIS A 1 283 ? 22.938 -39.438 -19.5 1 89 283 HIS A CA 1
ATOM 2275 C C . HIS A 1 283 ? 24.062 -38.469 -19.859 1 89 283 HIS A C 1
ATOM 2277 O O . HIS A 1 283 ? 24.984 -38.25 -19.047 1 89 283 HIS A O 1
ATOM 2283 N N . PHE A 1 284 ? 24.078 -37.969 -21.047 1 88.5 284 PHE A N 1
ATOM 2284 C CA . PHE A 1 284 ? 25.109 -37.094 -21.578 1 88.5 284 PHE A CA 1
ATOM 2285 C C . PHE A 1 284 ? 24.516 -36.094 -22.562 1 88.5 284 PHE A C 1
ATOM 2287 O O . PHE A 1 284 ? 23.656 -36.438 -23.375 1 88.5 284 PHE A O 1
ATOM 2294 N N . SER A 1 285 ? 24.766 -34.906 -22.359 1 89.12 285 SER A N 1
ATOM 2295 C CA . SER A 1 285 ? 24.297 -33.844 -23.266 1 89.12 285 SER A CA 1
ATOM 2296 C C . SER A 1 285 ? 25.391 -32.844 -23.578 1 89.12 285 SER A C 1
ATOM 2298 O O . SER A 1 285 ? 26.297 -32.625 -22.766 1 89.12 285 SER A O 1
ATOM 2300 N N . VAL A 1 286 ? 25.344 -32.312 -24.766 1 88.06 286 VAL A N 1
ATOM 2301 C CA . VAL A 1 286 ? 26.297 -31.312 -25.203 1 88.06 286 VAL A CA 1
ATOM 2302 C C . VAL A 1 286 ? 25.562 -30.031 -25.594 1 88.06 286 VAL A C 1
ATOM 2304 O O . VAL A 1 286 ? 24.531 -30.094 -26.266 1 88.06 286 VAL A O 1
ATOM 2307 N N . CYS A 1 287 ? 25.984 -28.938 -25.062 1 88.44 287 CYS A N 1
ATOM 2308 C CA . CYS A 1 287 ? 25.422 -27.625 -25.422 1 88.44 287 CYS A CA 1
ATOM 2309 C C . CYS A 1 287 ? 26.516 -26.672 -25.891 1 88.44 287 CYS A C 1
ATOM 2311 O O . CYS A 1 287 ? 27.578 -26.578 -25.266 1 88.44 287 CYS A O 1
ATOM 2313 N N . ALA A 1 288 ? 26.188 -25.938 -26.906 1 84.19 288 ALA A N 1
ATOM 2314 C CA . ALA A 1 288 ? 27.188 -25.031 -27.484 1 84.19 288 ALA A CA 1
ATOM 2315 C C . ALA A 1 288 ? 27.359 -23.797 -26.609 1 84.19 288 ALA A C 1
ATOM 2317 O O . ALA A 1 288 ? 26.391 -23.312 -26 1 84.19 288 ALA A O 1
ATOM 2318 N N . ASP A 1 289 ? 28.531 -23.375 -26.531 1 84.69 289 ASP A N 1
ATOM 2319 C CA . ASP A 1 289 ? 28.812 -22.078 -25.938 1 84.69 289 ASP A CA 1
ATOM 2320 C C . ASP A 1 289 ? 28.594 -20.953 -26.953 1 84.69 289 ASP A C 1
ATOM 2322 O O . ASP A 1 289 ? 29.188 -20.953 -28.016 1 84.69 289 ASP A O 1
ATOM 2326 N N . ALA A 1 290 ? 27.703 -20.094 -26.656 1 82.31 290 ALA A N 1
ATOM 2327 C CA . ALA A 1 290 ? 27.375 -19.031 -27.609 1 82.31 290 ALA A CA 1
ATOM 2328 C C . ALA A 1 290 ? 28.562 -18.078 -27.781 1 82.31 290 ALA A C 1
ATOM 2330 O O . ALA A 1 290 ? 28.734 -17.484 -28.844 1 82.31 290 ALA A O 1
ATOM 2331 N N . SER A 1 291 ? 29.359 -17.938 -26.75 1 78.81 291 SER A N 1
ATOM 2332 C CA . SER A 1 291 ? 30.469 -17 -26.797 1 78.81 291 SER A CA 1
ATOM 2333 C C . SER A 1 291 ? 31.672 -17.594 -27.531 1 78.81 291 SER A C 1
ATOM 2335 O O . SER A 1 291 ? 32.469 -16.859 -28.109 1 78.81 291 SER A O 1
ATOM 2337 N N . ASP A 1 292 ? 31.844 -18.891 -27.469 1 78.19 292 ASP A N 1
ATOM 2338 C CA . ASP A 1 292 ? 32.938 -19.578 -28.141 1 78.19 292 ASP A CA 1
ATOM 2339 C C . ASP A 1 292 ? 32.406 -20.781 -28.938 1 78.19 292 ASP A C 1
ATOM 2341 O O . ASP A 1 292 ? 32.188 -21.844 -28.375 1 78.19 292 ASP A O 1
ATOM 2345 N N . PRO A 1 293 ? 32.344 -20.578 -30.219 1 75.25 293 PRO A N 1
ATOM 2346 C CA . PRO A 1 293 ? 31.781 -21.641 -31.047 1 75.25 293 PRO A CA 1
ATOM 2347 C C . PRO A 1 293 ? 32.625 -22.922 -31.016 1 75.25 293 PRO A C 1
ATOM 2349 O O . PRO A 1 293 ? 32.156 -23.984 -31.422 1 75.25 293 PRO A O 1
ATOM 2352 N N . ASN A 1 294 ? 33.844 -22.797 -30.5 1 73.94 294 ASN A N 1
ATOM 2353 C CA . ASN A 1 294 ? 34.688 -23.969 -30.484 1 73.94 294 ASN A CA 1
ATOM 2354 C C . ASN A 1 294 ? 34.625 -24.719 -29.156 1 73.94 294 ASN A C 1
ATOM 2356 O O . ASN A 1 294 ? 35.219 -25.766 -28.984 1 73.94 294 ASN A O 1
ATOM 2360 N N . GLU A 1 295 ? 33.844 -24.203 -28.297 1 78.88 295 GLU A N 1
ATOM 2361 C CA . GLU A 1 295 ? 33.75 -24.812 -26.969 1 78.88 295 GLU A CA 1
ATOM 2362 C C . GLU A 1 295 ? 32.312 -25.25 -26.688 1 78.88 295 GLU A C 1
ATOM 2364 O O . GLU A 1 295 ? 31.359 -24.672 -27.219 1 78.88 295 GLU A O 1
ATOM 2369 N N . ASN A 1 296 ? 32.219 -26.406 -25.953 1 86.38 296 ASN A N 1
ATOM 2370 C CA . ASN A 1 296 ? 30.938 -26.953 -25.578 1 86.38 296 ASN A CA 1
ATOM 2371 C C . ASN A 1 296 ? 30.828 -27.172 -24.078 1 86.38 296 ASN A C 1
ATOM 2373 O O . ASN A 1 296 ? 31.844 -27.359 -23.406 1 86.38 296 ASN A O 1
ATOM 2377 N N . PHE A 1 297 ? 29.641 -27 -23.641 1 89.75 297 PHE A N 1
ATOM 2378 C CA . PHE A 1 297 ? 29.328 -27.5 -22.312 1 89.75 297 PHE A CA 1
ATOM 2379 C C . PHE A 1 297 ? 29.016 -29 -22.359 1 89.75 297 PHE A C 1
ATOM 2381 O O . PHE A 1 297 ? 28.156 -29.422 -23.125 1 89.75 297 PHE A O 1
ATOM 2388 N N . LEU A 1 298 ? 29.719 -29.734 -21.641 1 88.81 298 LEU A N 1
ATOM 2389 C CA . LEU A 1 298 ? 29.422 -31.156 -21.5 1 88.81 298 LEU A CA 1
ATOM 2390 C C . LEU A 1 298 ? 28.688 -31.422 -20.188 1 88.81 298 LEU A C 1
ATOM 2392 O O . LEU A 1 298 ? 29.172 -31.109 -19.109 1 88.81 298 LEU A O 1
ATOM 2396 N N . ILE A 1 299 ? 27.531 -31.922 -20.312 1 91.44 299 ILE A N 1
ATOM 2397 C CA . ILE A 1 299 ? 26.688 -32.219 -19.156 1 91.44 299 ILE A CA 1
ATOM 2398 C C . ILE A 1 299 ? 26.438 -33.719 -19.062 1 91.44 299 ILE A C 1
ATOM 2400 O O . ILE A 1 299 ? 25.938 -34.312 -20.016 1 91.44 299 ILE A O 1
ATOM 2404 N N . TYR A 1 300 ? 26.75 -34.312 -17.984 1 88.75 300 TYR A N 1
ATOM 2405 C CA . TYR A 1 300 ? 26.562 -35.75 -17.891 1 88.75 300 TYR A CA 1
ATOM 2406 C C . TYR A 1 300 ? 26.344 -36.188 -16.453 1 88.75 300 TYR A C 1
ATOM 2408 O O . TYR A 1 300 ? 26.734 -35.469 -15.516 1 88.75 300 TYR A O 1
ATOM 2416 N N . GLN A 1 301 ? 25.625 -37.219 -16.391 1 88.06 301 GLN A N 1
ATOM 2417 C CA . GLN A 1 301 ? 25.422 -37.844 -15.078 1 88.06 301 GLN A CA 1
ATOM 2418 C C . GLN A 1 301 ? 26.703 -38.5 -14.586 1 88.06 301 GLN A C 1
ATOM 2420 O O . GLN A 1 301 ? 27.312 -39.312 -15.312 1 88.06 301 GLN A O 1
ATOM 2425 N N . GLY A 1 302 ? 27.094 -38.094 -13.438 1 77.56 302 GLY A N 1
ATOM 2426 C CA . GLY A 1 302 ? 28.312 -38.656 -12.883 1 77.56 302 GLY A CA 1
ATOM 2427 C C . GLY A 1 302 ? 29.188 -37.625 -12.18 1 77.56 302 GLY A C 1
ATOM 2428 O O . GLY A 1 302 ? 28.766 -36.469 -12 1 77.56 302 GLY A O 1
ATOM 2429 N N . GLY A 1 303 ? 30.281 -38.031 -11.672 1 68.88 303 GLY A N 1
ATOM 2430 C CA . GLY A 1 303 ? 31.219 -37.156 -10.969 1 68.88 303 GLY A CA 1
ATOM 2431 C C . GLY A 1 303 ? 31.5 -37.625 -9.547 1 68.88 303 GLY A C 1
ATOM 2432 O O . GLY A 1 303 ? 32.125 -36.875 -8.766 1 68.88 303 GLY A O 1
ATOM 2433 N N . LYS A 1 304 ? 30.906 -38.75 -9.273 1 65.62 304 LYS A N 1
ATOM 2434 C CA . LYS A 1 304 ? 31.094 -39.25 -7.922 1 65.62 304 LYS A CA 1
ATOM 2435 C C . LYS A 1 304 ? 32.531 -39.625 -7.656 1 65.62 304 LYS A C 1
ATOM 2437 O O . LYS A 1 304 ? 33.281 -39.906 -8.586 1 65.62 304 LYS A O 1
ATOM 2442 N N . SER A 1 305 ? 32.938 -39.219 -6.309 1 56.03 305 SER A N 1
ATOM 2443 C CA . SER A 1 305 ? 34.281 -39.625 -5.91 1 56.03 305 SER A CA 1
ATOM 2444 C C . SER A 1 305 ? 34.438 -41.125 -5.855 1 56.03 305 SER A C 1
ATOM 2446 O O . SER A 1 305 ? 33.438 -41.844 -5.844 1 56.03 305 SER A O 1
ATOM 2448 N N . SER A 1 306 ? 35.562 -41.781 -6.07 1 50.56 306 SER A N 1
ATOM 2449 C CA . SER A 1 306 ? 35.938 -43.188 -6.145 1 50.56 306 SER A CA 1
ATOM 2450 C C . SER A 1 306 ? 35.312 -43.969 -5.023 1 50.56 306 SER A C 1
ATOM 2452 O O . SER A 1 306 ? 35.5 -45.188 -4.945 1 50.56 306 SER A O 1
ATOM 2454 N N . GLY A 1 307 ? 34.594 -43.406 -4.188 1 47.28 307 GLY A N 1
ATOM 2455 C CA . GLY A 1 307 ? 34.219 -44.344 -3.145 1 47.28 307 GLY A CA 1
ATOM 2456 C C . GLY A 1 307 ? 33 -45.156 -3.508 1 47.28 307 GLY A C 1
ATOM 2457 O O . GLY A 1 307 ? 32.094 -44.688 -4.215 1 47.28 307 GLY A O 1
ATOM 2458 N N . LYS A 1 308 ? 33.062 -46.594 -3.566 1 47.91 308 LYS A N 1
ATOM 2459 C CA . LYS A 1 308 ? 32.094 -47.656 -3.826 1 47.91 308 LYS A CA 1
ATOM 2460 C C . LYS A 1 308 ? 30.734 -47.281 -3.246 1 47.91 308 LYS A C 1
ATOM 2462 O O . LYS A 1 308 ? 29.703 -47.781 -3.732 1 47.91 308 LYS A O 1
ATOM 2467 N N . TYR A 1 309 ? 30.703 -46.375 -2.311 1 51.34 309 TYR A N 1
ATOM 2468 C CA . TYR A 1 309 ? 29.453 -46.25 -1.546 1 51.34 309 TYR A CA 1
ATOM 2469 C C . TYR A 1 309 ? 28.766 -44.906 -1.802 1 51.34 309 TYR A C 1
ATOM 2471 O O . TYR A 1 309 ? 27.922 -44.5 -1.023 1 51.34 309 TYR A O 1
ATOM 2479 N N . ASP A 1 310 ? 29.047 -44.219 -2.906 1 61.41 310 ASP A N 1
ATOM 2480 C CA . ASP A 1 310 ? 28.391 -42.938 -3.078 1 61.41 310 ASP A CA 1
ATOM 2481 C C . ASP A 1 310 ? 27.094 -43.094 -3.857 1 61.41 310 ASP A C 1
ATOM 2483 O O . ASP A 1 310 ? 27.109 -43.219 -5.082 1 61.41 310 ASP A O 1
ATOM 2487 N N . ASP A 1 311 ? 25.953 -43.219 -3.172 1 67.25 311 ASP A N 1
ATOM 2488 C CA . ASP A 1 311 ? 24.625 -43.375 -3.756 1 67.25 311 ASP A CA 1
ATOM 2489 C C . ASP A 1 311 ? 24.016 -42 -4.102 1 67.25 311 ASP A C 1
ATOM 2491 O O . ASP A 1 311 ? 22.828 -41.938 -4.453 1 67.25 311 ASP A O 1
ATOM 2495 N N . ARG A 1 312 ? 24.812 -41.031 -4.281 1 81.06 312 ARG A N 1
ATOM 2496 C CA . ARG A 1 312 ? 24.312 -39.688 -4.59 1 81.06 312 ARG A CA 1
ATOM 2497 C C . ARG A 1 312 ? 24.031 -39.531 -6.082 1 81.06 312 ARG A C 1
ATOM 2499 O O . ARG A 1 312 ? 24.734 -40.125 -6.91 1 81.06 312 ARG A O 1
ATOM 2506 N N . ASP A 1 313 ? 22.922 -38.781 -6.422 1 84.25 313 ASP A N 1
ATOM 2507 C CA . ASP A 1 313 ? 22.656 -38.406 -7.805 1 84.25 313 ASP A CA 1
ATOM 2508 C C . ASP A 1 313 ? 23.406 -37.125 -8.18 1 84.25 313 ASP A C 1
ATOM 2510 O O . ASP A 1 313 ? 23.047 -36.062 -7.723 1 84.25 313 ASP A O 1
ATOM 2514 N N . LEU A 1 314 ? 24.406 -37.312 -9.094 1 86 314 LEU A N 1
ATOM 2515 C CA . LEU A 1 314 ? 25.266 -36.188 -9.422 1 86 314 LEU A CA 1
ATOM 2516 C C . LEU A 1 314 ? 25.234 -35.906 -10.922 1 86 314 LEU A C 1
ATOM 2518 O O . LEU A 1 314 ? 25.188 -36.844 -11.727 1 86 314 LEU A O 1
ATOM 2522 N N . ILE A 1 315 ? 25.297 -34.656 -11.234 1 90.06 315 ILE A N 1
ATOM 2523 C CA . ILE A 1 315 ? 25.5 -34.188 -12.602 1 90.06 315 ILE A CA 1
ATOM 2524 C C . ILE A 1 315 ? 26.75 -33.312 -12.656 1 90.06 315 ILE A C 1
ATOM 2526 O O . ILE A 1 315 ? 27 -32.531 -11.742 1 90.06 315 ILE A O 1
ATOM 2530 N N . THR A 1 316 ? 27.5 -33.5 -13.625 1 87.19 316 THR A N 1
ATOM 2531 C CA . THR A 1 316 ? 28.688 -32.688 -13.812 1 87.19 316 THR A CA 1
ATOM 2532 C C . THR A 1 316 ? 28.578 -31.828 -15.078 1 87.19 316 THR A C 1
ATOM 2534 O O . THR A 1 316 ? 28.109 -32.312 -16.109 1 87.19 316 THR A O 1
ATOM 2537 N N . ILE A 1 317 ? 28.938 -30.656 -14.992 1 89.88 317 ILE A N 1
ATOM 2538 C CA . ILE A 1 317 ? 29.016 -29.734 -16.125 1 89.88 317 ILE A CA 1
ATOM 2539 C C . ILE A 1 317 ? 30.469 -29.312 -16.344 1 89.88 317 ILE A C 1
ATOM 2541 O O . ILE A 1 317 ? 31.109 -28.766 -15.438 1 89.88 317 ILE A O 1
ATOM 2545 N N . SER A 1 318 ? 30.938 -29.594 -17.516 1 85.62 318 SER A N 1
ATOM 2546 C CA . SER A 1 318 ? 32.312 -29.281 -17.844 1 85.62 318 SER A CA 1
ATOM 2547 C C . SER A 1 318 ? 32.406 -28.297 -19.016 1 85.62 318 SER A C 1
ATOM 2549 O O . SER A 1 318 ? 31.625 -28.422 -19.969 1 85.62 318 SER A O 1
ATOM 2551 N N . HIS A 1 319 ? 33.156 -27.359 -18.906 1 86 319 HIS A N 1
ATOM 2552 C CA . HIS A 1 319 ? 33.406 -26.344 -19.922 1 86 319 HIS A CA 1
ATOM 2553 C C . HIS A 1 319 ? 34.875 -25.922 -19.906 1 86 319 HIS A C 1
ATOM 2555 O O . HIS A 1 319 ? 35.281 -25.109 -19.062 1 86 319 HIS A O 1
ATOM 2561 N N . GLY A 1 320 ? 35.594 -26.375 -20.844 1 78.81 320 GLY A N 1
ATOM 2562 C CA . GLY A 1 320 ? 37.031 -26.125 -20.781 1 78.81 320 GLY A CA 1
ATOM 2563 C C . GLY A 1 320 ? 37.656 -26.625 -19.5 1 78.81 320 GLY A C 1
ATOM 2564 O O . GLY A 1 320 ? 37.562 -27.797 -19.156 1 78.81 320 GLY A O 1
ATOM 2565 N N . ASP A 1 321 ? 38.219 -25.672 -18.75 1 74.69 321 ASP A N 1
ATOM 2566 C CA . ASP A 1 321 ? 38.875 -26.047 -17.5 1 74.69 321 ASP A CA 1
ATOM 2567 C C . ASP A 1 321 ? 37.906 -25.922 -16.312 1 74.69 321 ASP A C 1
ATOM 2569 O O . ASP A 1 321 ? 38.219 -26.344 -15.211 1 74.69 321 ASP A O 1
ATOM 2573 N N . PHE A 1 322 ? 36.75 -25.547 -16.703 1 81.38 322 PHE A N 1
ATOM 2574 C CA . PHE A 1 322 ? 35.75 -25.359 -15.641 1 81.38 322 PHE A CA 1
ATOM 2575 C C . PHE A 1 322 ? 34.938 -26.625 -15.453 1 81.38 322 PHE A C 1
ATOM 2577 O O . PHE A 1 322 ? 34.5 -27.234 -16.438 1 81.38 322 PHE A O 1
ATOM 2584 N N . VAL A 1 323 ? 34.875 -27.172 -14.195 1 82.56 323 VAL A N 1
ATOM 2585 C CA . VAL A 1 323 ? 34.062 -28.344 -13.875 1 82.56 323 VAL A CA 1
ATOM 2586 C C . VAL A 1 323 ? 33.219 -28.062 -12.617 1 82.56 323 VAL A C 1
ATOM 2588 O O . VAL A 1 323 ? 33.75 -27.625 -11.594 1 82.56 323 VAL A O 1
ATOM 2591 N N . GLU A 1 324 ? 31.969 -28.188 -12.766 1 87.06 324 GLU A N 1
ATOM 2592 C CA . GLU A 1 324 ? 31.062 -28.031 -11.633 1 87.06 324 GLU A CA 1
ATOM 2593 C C . GLU A 1 324 ? 30.234 -29.297 -11.422 1 87.06 324 GLU A C 1
ATOM 2595 O O . GLU A 1 324 ? 29.719 -29.875 -12.383 1 87.06 324 GLU A O 1
ATOM 2600 N N . LYS A 1 325 ? 30.188 -29.734 -10.219 1 85.81 325 LYS A N 1
ATOM 2601 C CA . LYS A 1 325 ? 29.375 -30.891 -9.859 1 85.81 325 LYS A CA 1
ATOM 2602 C C . LYS A 1 325 ? 28.141 -30.484 -9.078 1 85.81 325 LYS A C 1
ATOM 2604 O O . LYS A 1 325 ? 28.219 -29.672 -8.148 1 85.81 325 LYS A O 1
ATOM 2609 N N . LEU A 1 326 ? 27.062 -31.031 -9.523 1 89.31 326 LEU A N 1
ATOM 2610 C CA . LEU A 1 326 ? 25.781 -30.703 -8.914 1 89.31 326 LEU A CA 1
ATOM 2611 C C . LEU A 1 326 ? 25.125 -31.938 -8.32 1 89.31 326 LEU A C 1
ATOM 2613 O O . LEU A 1 326 ? 25.078 -33 -8.961 1 89.31 326 LEU A O 1
ATOM 2617 N N . GLU A 1 327 ? 24.625 -31.797 -7.164 1 89 327 GLU A N 1
ATOM 2618 C CA . GLU A 1 327 ? 23.938 -32.875 -6.496 1 89 327 GLU A CA 1
ATOM 2619 C C . GLU A 1 327 ? 22.422 -32.656 -6.5 1 89 327 GLU A C 1
ATOM 2621 O O . GLU A 1 327 ? 21.953 -31.562 -6.238 1 89 327 GLU A O 1
ATOM 2626 N N . LEU A 1 328 ? 21.75 -33.719 -6.812 1 88.88 328 LEU A N 1
ATOM 2627 C CA . LEU A 1 328 ? 20.297 -33.688 -6.844 1 88.88 328 LEU A CA 1
ATOM 2628 C C . LEU A 1 328 ? 19.703 -34.562 -5.738 1 88.88 328 LEU A C 1
ATOM 2630 O O . LEU A 1 328 ? 20.328 -35.531 -5.297 1 88.88 328 LEU A O 1
ATOM 2634 N N . SER A 1 329 ? 18.484 -34.25 -5.328 1 82.56 329 SER A N 1
ATOM 2635 C CA . SER A 1 329 ? 17.844 -34.938 -4.219 1 82.56 329 SER A CA 1
ATOM 2636 C C . SER A 1 329 ? 17 -36.125 -4.719 1 82.56 329 SER A C 1
ATOM 2638 O O . SER A 1 329 ? 16.516 -36.906 -3.922 1 82.56 329 SER A O 1
ATOM 2640 N N . SER A 1 330 ? 16.844 -36.188 -5.992 1 86 330 SER A N 1
ATOM 2641 C CA . SER A 1 330 ? 16.062 -37.281 -6.562 1 86 330 SER A CA 1
ATOM 2642 C C . SER A 1 330 ? 16.734 -37.844 -7.809 1 86 330 SER A C 1
ATOM 2644 O O . SER A 1 330 ? 17.578 -37.188 -8.422 1 86 330 SER A O 1
ATOM 2646 N N . GLU A 1 331 ? 16.234 -39 -8.086 1 89.31 331 GLU A N 1
ATOM 2647 C CA . GLU A 1 331 ? 16.844 -39.75 -9.188 1 89.31 331 GLU A CA 1
ATOM 2648 C C . GLU A 1 331 ? 16.688 -39 -10.508 1 89.31 331 GLU A C 1
ATOM 2650 O O . GLU A 1 331 ? 15.625 -38.438 -10.781 1 89.31 331 GLU A O 1
ATOM 2655 N N . ILE A 1 332 ? 17.75 -39.125 -11.32 1 92.5 332 ILE A N 1
ATOM 2656 C CA . ILE A 1 332 ? 17.781 -38.406 -12.594 1 92.5 332 ILE A CA 1
ATOM 2657 C C . ILE A 1 332 ? 17.062 -39.25 -13.656 1 92.5 332 ILE A C 1
ATOM 2659 O O . ILE A 1 332 ? 17.375 -40.438 -13.836 1 92.5 332 ILE A O 1
ATOM 2663 N N . VAL A 1 333 ? 16.172 -38.625 -14.375 1 93.69 333 VAL A N 1
ATOM 2664 C CA . VAL A 1 333 ? 15.414 -39.281 -15.43 1 93.69 333 VAL A CA 1
ATOM 2665 C C . VAL A 1 333 ? 16 -38.906 -16.797 1 93.69 333 VAL A C 1
ATOM 2667 O O . VAL A 1 333 ? 16.031 -39.75 -17.703 1 93.69 333 VAL A O 1
ATOM 2670 N N . GLY A 1 334 ? 16.375 -37.656 -16.906 1 93.19 334 GLY A N 1
ATOM 2671 C CA . GLY A 1 334 ? 16.953 -37.25 -18.172 1 93.19 334 GLY A CA 1
ATOM 2672 C C . GLY A 1 334 ? 17.562 -35.844 -18.109 1 93.19 334 GLY A C 1
ATOM 2673 O O . GLY A 1 334 ? 17.266 -35.062 -17.203 1 93.19 334 GLY A O 1
ATOM 2674 N N . ILE A 1 335 ? 18.516 -35.562 -19.062 1 94.5 335 ILE A N 1
ATOM 2675 C CA . ILE A 1 335 ? 19.188 -34.281 -19.203 1 94.5 335 ILE A CA 1
ATOM 2676 C C . ILE A 1 335 ? 19.109 -33.812 -20.656 1 94.5 335 ILE A C 1
ATOM 2678 O O . ILE A 1 335 ? 19.297 -34.625 -21.578 1 94.5 335 ILE A O 1
ATOM 2682 N N . VAL A 1 336 ? 18.766 -32.594 -20.812 1 92.88 336 VAL A N 1
ATOM 2683 C CA . VAL A 1 336 ? 18.719 -32.062 -22.172 1 92.88 336 VAL A CA 1
ATOM 2684 C C . VAL A 1 336 ? 19.344 -30.656 -22.188 1 92.88 336 VAL A C 1
ATOM 2686 O O . VAL A 1 336 ? 19 -29.797 -21.375 1 92.88 336 VAL A O 1
ATOM 2689 N N . GLY A 1 337 ? 20.281 -30.453 -23.047 1 90.75 337 GLY A N 1
ATOM 2690 C CA . GLY A 1 337 ? 20.781 -29.125 -23.312 1 90.75 337 GLY A CA 1
ATOM 2691 C C . GLY A 1 337 ? 19.984 -28.391 -24.391 1 90.75 337 GLY A C 1
ATOM 2692 O O . GLY A 1 337 ? 19.75 -28.938 -25.469 1 90.75 337 GLY A O 1
ATOM 2693 N N . VAL A 1 338 ? 19.484 -27.25 -24.062 1 90.94 338 VAL A N 1
ATOM 2694 C CA . VAL A 1 338 ? 18.688 -26.453 -24.984 1 90.94 338 VAL A CA 1
ATOM 2695 C C . VAL A 1 338 ? 19.5 -25.25 -25.469 1 90.94 338 VAL A C 1
ATOM 2697 O O . VAL A 1 338 ? 20.078 -24.516 -24.656 1 90.94 338 VAL A O 1
ATOM 2700 N N . SER A 1 339 ? 19.516 -25.062 -26.703 1 85.69 339 SER A N 1
ATOM 2701 C CA . SER A 1 339 ? 20.266 -23.953 -27.281 1 85.69 339 SER A CA 1
ATOM 2702 C C . SER A 1 339 ? 19.625 -22.625 -26.906 1 85.69 339 SER A C 1
ATOM 2704 O O . SER A 1 339 ? 18.422 -22.531 -26.703 1 85.69 339 SER A O 1
ATOM 2706 N N . GLY A 1 340 ? 20.422 -21.547 -26.781 1 83.88 340 GLY A N 1
ATOM 2707 C CA . GLY A 1 340 ? 19.938 -20.219 -26.438 1 83.88 340 GLY A CA 1
ATOM 2708 C C . GLY A 1 340 ? 19.141 -19.562 -27.547 1 83.88 340 GLY A C 1
ATOM 2709 O O . GLY A 1 340 ? 18.547 -18.5 -27.344 1 83.88 340 GLY A O 1
ATOM 2710 N N . SER A 1 341 ? 19.016 -20.172 -28.672 1 78 341 SER A N 1
ATOM 2711 C CA . SER A 1 341 ? 18.344 -19.594 -29.844 1 78 341 SER A CA 1
ATOM 2712 C C . SER A 1 341 ? 16.844 -19.422 -29.578 1 78 341 SER A C 1
ATOM 2714 O O . SER A 1 341 ? 16.172 -18.688 -30.297 1 78 341 SER A O 1
ATOM 2716 N N . TYR A 1 342 ? 16.438 -20.094 -28.547 1 77.38 342 TYR A N 1
ATOM 2717 C CA . TYR A 1 342 ? 15.023 -19.953 -28.234 1 77.38 342 TYR A CA 1
ATOM 2718 C C . TYR A 1 342 ? 14.711 -18.531 -27.797 1 77.38 342 TYR A C 1
ATOM 2720 O O . TYR A 1 342 ? 13.555 -18.094 -27.844 1 77.38 342 TYR A O 1
ATOM 2728 N N . GLU A 1 343 ? 15.859 -17.844 -27.312 1 79 343 GLU A N 1
ATOM 2729 C CA . GLU A 1 343 ? 15.719 -16.422 -26.984 1 79 343 GLU A CA 1
ATOM 2730 C C . GLU A 1 343 ? 16.281 -15.539 -28.094 1 79 343 GLU A C 1
ATOM 2732 O O . GLU A 1 343 ? 17.156 -15.961 -28.859 1 79 343 GLU A O 1
ATOM 2737 N N . ASP A 1 344 ? 15.672 -14.711 -28.688 1 66.44 344 ASP A N 1
ATOM 2738 C CA . ASP A 1 344 ? 16.094 -13.852 -29.781 1 66.44 344 ASP A CA 1
ATOM 2739 C C . ASP A 1 344 ? 17.438 -13.18 -29.469 1 66.44 344 ASP A C 1
ATOM 2741 O O . ASP A 1 344 ? 17.719 -12.078 -29.938 1 66.44 344 ASP A O 1
ATOM 2745 N N . CYS A 1 345 ? 18.281 -13.914 -28.594 1 63.91 345 CYS A N 1
ATOM 2746 C CA . CYS A 1 345 ? 19.562 -13.273 -28.281 1 63.91 345 CYS A CA 1
ATOM 2747 C C . CYS A 1 345 ? 20.703 -14.281 -28.328 1 63.91 345 CYS A C 1
ATOM 2749 O O . CYS A 1 345 ? 20.469 -15.492 -28.312 1 63.91 345 CYS A O 1
ATOM 2751 N N . LYS A 1 346 ? 21.812 -13.727 -28.578 1 73.38 346 LYS A N 1
ATOM 2752 C CA . LYS A 1 346 ? 23.062 -14.492 -28.656 1 73.38 346 LYS A CA 1
ATOM 2753 C C . LYS A 1 346 ? 23.562 -14.875 -27.281 1 73.38 346 LYS A C 1
ATOM 2755 O O . LYS A 1 346 ? 24.578 -14.344 -26.812 1 73.38 346 LYS A O 1
ATOM 2760 N N . LYS A 1 347 ? 22.797 -15.703 -26.547 1 82.31 347 LYS A N 1
ATOM 2761 C CA . LYS A 1 347 ? 23.172 -16.188 -25.219 1 82.31 347 LYS A CA 1
ATOM 2762 C C . LYS A 1 347 ? 23.359 -17.703 -25.203 1 82.31 347 LYS A C 1
ATOM 2764 O O . LYS A 1 347 ? 22.828 -18.391 -26.078 1 82.31 347 LYS A O 1
ATOM 2769 N N . SER A 1 348 ? 24.188 -18.156 -24.344 1 88.38 348 SER A N 1
ATOM 2770 C CA . SER A 1 348 ? 24.281 -19.609 -24.125 1 88.38 348 SER A CA 1
ATOM 2771 C C . SER A 1 348 ? 22.953 -20.188 -23.672 1 88.38 348 SER A C 1
ATOM 2773 O O . SER A 1 348 ? 22.078 -19.469 -23.172 1 88.38 348 SER A O 1
ATOM 2775 N N . GLY A 1 349 ? 22.797 -21.375 -23.922 1 90.31 349 GLY A N 1
ATOM 2776 C CA . GLY A 1 349 ? 21.516 -22.016 -23.688 1 90.31 349 GLY A CA 1
ATOM 2777 C C . GLY A 1 349 ? 21.297 -22.375 -22.234 1 90.31 349 GLY A C 1
ATOM 2778 O O . GLY A 1 349 ? 21.812 -21.703 -21.328 1 90.31 349 GLY A O 1
ATOM 2779 N N . VAL A 1 350 ? 20.375 -23.281 -21.984 1 93.75 350 VAL A N 1
ATOM 2780 C CA . VAL A 1 350 ? 20.047 -23.766 -20.656 1 93.75 350 VAL A CA 1
ATOM 2781 C C . VAL A 1 350 ? 20.062 -25.297 -20.641 1 93.75 350 VAL A C 1
ATOM 2783 O O . VAL A 1 350 ? 19.969 -25.938 -21.688 1 93.75 350 VAL A O 1
ATOM 2786 N N . VAL A 1 351 ? 20.312 -25.828 -19.484 1 94.62 351 VAL A N 1
ATOM 2787 C CA . VAL A 1 351 ? 20.219 -27.266 -19.281 1 94.62 351 VAL A CA 1
ATOM 2788 C C . VAL A 1 351 ? 18.984 -27.609 -18.469 1 94.62 351 VAL A C 1
ATOM 2790 O O . VAL A 1 351 ? 18.719 -26.984 -17.438 1 94.62 351 VAL A O 1
ATOM 2793 N N . LEU A 1 352 ? 18.203 -28.516 -19.016 1 95.31 352 LEU A N 1
ATOM 2794 C CA . LEU A 1 352 ? 17.062 -29.016 -18.266 1 95.31 352 LEU A CA 1
ATOM 2795 C C . LEU A 1 352 ? 17.375 -30.391 -17.656 1 95.31 352 LEU A C 1
ATOM 2797 O O . LEU A 1 352 ? 17.734 -31.328 -18.391 1 95.31 352 LEU A O 1
ATOM 2801 N N . ILE A 1 353 ? 17.312 -30.469 -16.375 1 95.12 353 ILE A N 1
ATOM 2802 C CA . ILE A 1 353 ? 17.531 -31.719 -15.648 1 95.12 353 ILE A CA 1
ATOM 2803 C C . ILE A 1 353 ? 16.203 -32.219 -15.078 1 95.12 353 ILE A C 1
ATOM 2805 O O . ILE A 1 353 ? 15.617 -31.578 -14.203 1 95.12 353 ILE A O 1
ATOM 2809 N N . CYS A 1 354 ? 15.75 -33.312 -15.625 1 94.69 354 CYS A N 1
ATOM 2810 C CA . CYS A 1 354 ? 14.508 -33.906 -15.133 1 94.69 354 CYS A CA 1
ATOM 2811 C C . CYS A 1 354 ? 14.789 -35 -14.117 1 94.69 354 CYS A C 1
ATOM 2813 O O . CYS A 1 354 ? 15.508 -35.938 -14.406 1 94.69 354 CYS A O 1
ATOM 2815 N N . THR A 1 355 ? 14.281 -34.875 -12.961 1 92.12 355 THR A N 1
ATOM 2816 C CA . THR A 1 355 ? 14.328 -35.906 -11.938 1 92.12 355 THR A CA 1
ATOM 2817 C C . THR A 1 355 ? 12.938 -36.5 -11.711 1 92.12 355 THR A C 1
ATOM 2819 O O . THR A 1 355 ? 11.961 -36.062 -12.336 1 92.12 355 THR A O 1
ATOM 2822 N N . LYS A 1 356 ? 12.844 -37.438 -10.828 1 88.81 356 LYS A N 1
ATOM 2823 C CA . LYS A 1 356 ? 11.57 -38.094 -10.547 1 88.81 356 LYS A CA 1
ATOM 2824 C C . LYS A 1 356 ? 10.586 -37.125 -9.898 1 88.81 356 LYS A C 1
ATOM 2826 O O . LYS A 1 356 ? 9.375 -37.312 -9.984 1 88.81 356 LYS A O 1
ATOM 2831 N N . CYS A 1 357 ? 11.156 -35.969 -9.391 1 85.12 357 CYS A N 1
ATOM 2832 C CA . CYS A 1 357 ? 10.273 -35.156 -8.562 1 85.12 357 CYS A CA 1
ATOM 2833 C C . CYS A 1 357 ? 10.32 -33.688 -9 1 85.12 357 CYS A C 1
ATOM 2835 O O . CYS A 1 357 ? 9.508 -32.906 -8.539 1 85.12 357 CYS A O 1
ATOM 2837 N N . GLU A 1 358 ? 11.211 -33.375 -9.836 1 88.19 358 GLU A N 1
ATOM 2838 C CA . GLU A 1 358 ? 11.273 -31.984 -10.266 1 88.19 358 GLU A CA 1
ATOM 2839 C C . GLU A 1 358 ? 12.055 -31.828 -11.562 1 88.19 358 GLU A C 1
ATOM 2841 O O . GLU A 1 358 ? 12.75 -32.75 -11.977 1 88.19 358 GLU A O 1
ATOM 2846 N N . ILE A 1 359 ? 11.852 -30.766 -12.203 1 92.25 359 ILE A N 1
ATOM 2847 C CA . ILE A 1 359 ? 12.68 -30.359 -13.328 1 92.25 359 ILE A CA 1
ATOM 2848 C C . ILE A 1 359 ? 13.477 -29.109 -12.961 1 92.25 359 ILE A C 1
ATOM 2850 O O . ILE A 1 359 ? 12.914 -28.125 -12.461 1 92.25 359 ILE A O 1
ATOM 2854 N N . ILE A 1 360 ? 14.75 -29.141 -13.117 1 93.38 360 ILE A N 1
ATOM 2855 C CA . ILE A 1 360 ? 15.641 -28.047 -12.742 1 93.38 360 ILE A CA 1
ATOM 2856 C C . ILE A 1 360 ? 16.281 -27.453 -14 1 93.38 360 ILE A C 1
ATOM 2858 O O . ILE A 1 360 ? 16.766 -28.172 -14.867 1 93.38 360 ILE A O 1
ATOM 2862 N N . GLY A 1 361 ? 16.172 -26.125 -14.117 1 94.19 361 GLY A N 1
ATOM 2863 C CA . GLY A 1 361 ? 16.875 -25.422 -15.18 1 94.19 361 GLY A CA 1
ATOM 2864 C C . GLY A 1 361 ? 18.141 -24.75 -14.711 1 94.19 361 GLY A C 1
ATOM 2865 O O . GLY A 1 361 ? 18.188 -24.156 -13.625 1 94.19 361 GLY A O 1
ATOM 2866 N N . ILE A 1 362 ? 19.234 -24.906 -15.469 1 95.19 362 ILE A N 1
ATOM 2867 C CA . ILE A 1 362 ? 20.5 -24.234 -15.172 1 95.19 362 ILE A CA 1
ATOM 2868 C C . ILE A 1 362 ? 20.828 -23.266 -16.312 1 95.19 362 ILE A C 1
ATOM 2870 O O . ILE A 1 362 ? 20.812 -23.641 -17.484 1 95.19 362 ILE A O 1
ATOM 2874 N N . ASP A 1 363 ? 21.094 -22.047 -15.977 1 94.19 363 ASP A N 1
ATOM 2875 C CA . ASP A 1 363 ? 21.484 -21 -16.922 1 94.19 363 ASP A CA 1
ATOM 2876 C C . ASP A 1 363 ? 22.969 -21.094 -17.266 1 94.19 363 ASP A C 1
ATOM 2878 O O . ASP A 1 363 ? 23.828 -20.891 -16.406 1 94.19 363 ASP A O 1
ATOM 2882 N N . LEU A 1 364 ? 23.344 -21.344 -18.5 1 92.5 364 LEU A N 1
ATOM 2883 C CA . LEU A 1 364 ? 24.734 -21.578 -18.906 1 92.5 364 LEU A CA 1
ATOM 2884 C C . LEU A 1 364 ? 25.406 -20.266 -19.297 1 92.5 364 LEU A C 1
ATOM 2886 O O . LEU A 1 364 ? 26.594 -20.25 -19.656 1 92.5 364 LEU A O 1
ATOM 2890 N N . GLU A 1 365 ? 24.641 -19.219 -19.25 1 84.69 365 GLU A N 1
ATOM 2891 C CA . GLU A 1 365 ? 25.188 -17.938 -19.672 1 84.69 365 GLU A CA 1
ATOM 2892 C C . GLU A 1 365 ? 26.203 -17.422 -18.641 1 84.69 365 GLU A C 1
ATOM 2894 O O . GLU A 1 365 ? 27.25 -16.891 -19.016 1 84.69 365 GLU A O 1
ATOM 2899 N N . ARG A 1 366 ? 25.781 -17.562 -17.406 1 70.56 366 ARG A N 1
ATOM 2900 C CA . ARG A 1 366 ? 26.609 -16.969 -16.359 1 70.56 366 ARG A CA 1
ATOM 2901 C C . ARG A 1 366 ? 27.641 -17.953 -15.852 1 70.56 366 ARG A C 1
ATOM 2903 O O . ARG A 1 366 ? 27.406 -19.172 -15.859 1 70.56 366 ARG A O 1
ATOM 2910 N N . GLU A 1 367 ? 28.688 -17.484 -15.445 1 73.94 367 GLU A N 1
ATOM 2911 C CA . GLU A 1 367 ? 29.766 -18.312 -14.922 1 73.94 367 GLU A CA 1
ATOM 2912 C C . GLU A 1 367 ? 29.344 -19.047 -13.648 1 73.94 367 GLU A C 1
ATOM 2914 O O . GLU A 1 367 ? 29.844 -20.125 -13.344 1 73.94 367 GLU A O 1
ATOM 2919 N N . SER A 1 368 ? 28.312 -18.547 -13.078 1 83.38 368 SER A N 1
ATOM 2920 C CA . SER A 1 368 ? 27.906 -19.141 -11.805 1 83.38 368 SER A CA 1
ATOM 2921 C C . SER A 1 368 ? 26.953 -20.297 -12.016 1 83.38 368 SER A C 1
ATOM 2923 O O . SER A 1 368 ? 26.672 -21.062 -11.094 1 83.38 368 SER A O 1
ATOM 2925 N N . LEU A 1 369 ? 26.562 -20.578 -13.234 1 90.62 369 LEU A N 1
ATOM 2926 C CA . LEU A 1 369 ? 25.641 -21.656 -13.547 1 90.62 369 LEU A CA 1
ATOM 2927 C C . LEU A 1 369 ? 24.469 -21.672 -12.562 1 90.62 369 LEU A C 1
ATOM 2929 O O . LEU A 1 369 ? 24.188 -22.703 -11.945 1 90.62 369 LEU A O 1
ATOM 2933 N N . ASN A 1 370 ? 23.797 -20.531 -12.484 1 92.94 370 ASN A N 1
ATOM 2934 C CA . ASN A 1 370 ? 22.688 -20.375 -11.539 1 92.94 370 ASN A CA 1
ATOM 2935 C C . ASN A 1 370 ? 21.469 -21.188 -11.961 1 92.94 370 ASN A C 1
ATOM 2937 O O . ASN A 1 370 ? 21.172 -21.297 -13.156 1 92.94 370 ASN A O 1
ATOM 2941 N N . MET A 1 371 ? 20.859 -21.734 -10.992 1 93.75 371 MET A N 1
ATOM 2942 C CA . MET A 1 371 ? 19.578 -22.391 -11.25 1 93.75 371 MET A CA 1
ATOM 2943 C C . MET A 1 371 ? 18.516 -21.391 -11.695 1 93.75 371 MET A C 1
ATOM 2945 O O . MET A 1 371 ? 18.516 -20.25 -11.227 1 93.75 371 MET A O 1
ATOM 2949 N N . MET A 1 372 ? 17.703 -21.828 -12.531 1 93.25 372 MET A N 1
ATOM 2950 C CA . MET A 1 372 ? 16.594 -20.984 -12.961 1 93.25 372 MET A CA 1
ATOM 2951 C C . MET A 1 372 ? 15.461 -21 -11.93 1 93.25 372 MET A C 1
ATOM 2953 O O . MET A 1 372 ? 15.273 -21.984 -11.219 1 93.25 372 MET A O 1
ATOM 2957 N N . GLN A 1 373 ? 14.719 -19.906 -11.859 1 90.94 373 GLN A N 1
ATOM 2958 C CA . GLN A 1 373 ? 13.555 -19.875 -10.977 1 90.94 373 GLN A CA 1
ATOM 2959 C C . GLN A 1 373 ? 12.539 -20.938 -11.367 1 90.94 373 GLN A C 1
ATOM 2961 O O . GLN A 1 373 ? 12.281 -21.156 -12.555 1 90.94 373 GLN A O 1
ATOM 2966 N N . PRO A 1 374 ? 12.047 -21.516 -10.258 1 86.19 374 PRO A N 1
ATOM 2967 C CA . PRO A 1 374 ? 11.047 -22.531 -10.594 1 86.19 374 PRO A CA 1
ATOM 2968 C C . PRO A 1 374 ? 9.695 -21.922 -10.977 1 86.19 374 PRO A C 1
ATOM 2970 O O . PRO A 1 374 ? 9.148 -21.109 -10.234 1 86.19 374 PRO A O 1
ATOM 2973 N N . LYS A 1 375 ? 9.242 -21.875 -12.008 1 81.5 375 LYS A N 1
ATOM 2974 C CA . LYS A 1 375 ? 7.953 -21.312 -12.414 1 81.5 375 LYS A CA 1
ATOM 2975 C C . LYS A 1 375 ? 6.895 -22.406 -12.523 1 81.5 375 LYS A C 1
ATOM 2977 O O . LYS A 1 375 ? 6.215 -22.719 -11.539 1 81.5 375 LYS A O 1
ATOM 2982 N N . HIS A 1 376 ? 6.883 -23.234 -13.516 1 78.38 376 HIS A N 1
ATOM 2983 C CA . HIS A 1 376 ? 5.812 -24.172 -13.852 1 78.38 376 HIS A CA 1
ATOM 2984 C C . HIS A 1 376 ? 6.129 -25.578 -13.344 1 78.38 376 HIS A C 1
ATOM 2986 O O . HIS A 1 376 ? 5.242 -26.438 -13.281 1 78.38 376 HIS A O 1
ATOM 2992 N N . PHE A 1 377 ? 7.309 -25.766 -12.828 1 83.94 377 PHE A N 1
ATOM 2993 C CA . PHE A 1 377 ? 7.762 -27.141 -12.562 1 83.94 377 PHE A CA 1
ATOM 2994 C C . PHE A 1 377 ? 8.047 -27.328 -11.078 1 83.94 377 PHE A C 1
ATOM 2996 O O . PHE A 1 377 ? 8.805 -28.234 -10.703 1 83.94 377 PHE A O 1
ATOM 3003 N N . LEU A 1 378 ? 7.555 -26.5 -10.359 1 78.62 378 LEU A N 1
ATOM 3004 C CA . LEU A 1 378 ? 7.691 -26.734 -8.93 1 78.62 378 LEU A CA 1
ATOM 3005 C C . LEU A 1 378 ? 6.469 -27.453 -8.375 1 78.62 378 LEU A C 1
ATOM 3007 O O . LEU A 1 378 ? 5.348 -26.938 -8.461 1 78.62 378 LEU A O 1
ATOM 3011 N N . SER A 1 379 ? 6.797 -28.641 -7.938 1 76.69 379 SER A N 1
ATOM 3012 C CA . SER A 1 379 ? 5.699 -29.406 -7.352 1 76.69 379 SER A CA 1
ATOM 3013 C C . SER A 1 379 ? 5.219 -28.766 -6.047 1 76.69 379 SER A C 1
ATOM 3015 O O . SER A 1 379 ? 6.031 -28.328 -5.23 1 76.69 379 SER A O 1
ATOM 3017 N N . ILE A 1 380 ? 4.039 -28.672 -5.883 1 76.56 380 ILE A N 1
ATOM 3018 C CA . ILE A 1 380 ? 3.463 -28.125 -4.66 1 76.56 380 ILE A CA 1
ATOM 3019 C C . ILE A 1 380 ? 3.852 -29 -3.471 1 76.56 380 ILE A C 1
ATOM 3021 O O . ILE A 1 380 ? 3.908 -28.531 -2.334 1 76.56 380 ILE A O 1
ATOM 3025 N N . ASN A 1 381 ? 4.238 -30.312 -3.855 1 61.44 381 ASN A N 1
ATOM 3026 C CA . ASN A 1 381 ? 4.566 -31.25 -2.791 1 61.44 381 ASN A CA 1
ATOM 3027 C C . ASN A 1 381 ? 6.047 -31.203 -2.432 1 61.44 381 ASN A C 1
ATOM 3029 O O . ASN A 1 381 ? 6.59 -32.156 -1.877 1 61.44 381 ASN A O 1
ATOM 3033 N N . ASN A 1 382 ? 6.645 -30.141 -2.93 1 63.44 382 ASN A N 1
ATOM 3034 C CA . ASN A 1 382 ? 8.016 -30.047 -2.439 1 63.44 382 ASN A CA 1
ATOM 3035 C C . ASN A 1 382 ? 8.094 -30.312 -0.938 1 63.44 382 ASN A C 1
ATOM 3037 O O . ASN A 1 382 ? 9.102 -30.812 -0.44 1 63.44 382 ASN A O 1
ATOM 3041 N N . SER A 1 383 ? 7.078 -29.969 -0.33 1 69.12 383 SER A N 1
ATOM 3042 C CA . SER A 1 383 ? 6.699 -30.375 1.019 1 69.12 383 SER A CA 1
ATOM 3043 C C . SER A 1 383 ? 5.207 -30.672 1.105 1 69.12 383 SER A C 1
ATOM 3045 O O . SER A 1 383 ? 4.422 -30.203 0.287 1 69.12 383 SER A O 1
ATOM 3047 N N . THR A 1 384 ? 4.883 -31.594 1.923 1 72.75 384 THR A N 1
ATOM 3048 C CA . THR A 1 384 ? 3.49 -32.031 1.964 1 72.75 384 THR A CA 1
ATOM 3049 C C . THR A 1 384 ? 2.566 -30.844 2.27 1 72.75 384 THR A C 1
ATOM 3051 O O . THR A 1 384 ? 2.662 -30.234 3.336 1 72.75 384 THR A O 1
ATOM 3054 N N . PRO A 1 385 ? 1.777 -30.531 1.282 1 81.5 385 PRO A N 1
ATOM 3055 C CA . PRO A 1 385 ? 0.812 -29.469 1.579 1 81.5 385 PRO A CA 1
ATOM 3056 C C . PRO A 1 385 ? -0.23 -29.891 2.611 1 81.5 385 PRO A C 1
ATOM 3058 O O . PRO A 1 385 ? -0.725 -31.031 2.568 1 81.5 385 PRO A O 1
ATOM 3061 N N . THR A 1 386 ? -0.484 -29.062 3.543 1 84.69 386 THR A N 1
ATOM 3062 C CA . THR A 1 386 ? -1.398 -29.406 4.625 1 84.69 386 THR A CA 1
ATOM 3063 C C . THR A 1 386 ? -2.635 -28.516 4.594 1 84.69 386 THR A C 1
ATOM 3065 O O . THR A 1 386 ? -3.684 -28.875 5.129 1 84.69 386 THR A O 1
ATOM 3068 N N . THR A 1 387 ? -2.539 -27.453 4.031 1 90.5 387 THR A N 1
ATOM 3069 C CA . THR A 1 387 ? -3.654 -26.516 3.936 1 90.5 387 THR A CA 1
ATOM 3070 C C . THR A 1 387 ? -3.473 -25.578 2.744 1 90.5 387 THR A C 1
ATOM 3072 O O . THR A 1 387 ? -2.383 -25.5 2.176 1 90.5 387 THR A O 1
ATOM 3075 N N . HIS A 1 388 ? -4.559 -25.031 2.322 1 91.56 388 HIS A N 1
ATOM 3076 C CA . HIS A 1 388 ? -4.492 -24.109 1.203 1 91.56 388 HIS A CA 1
ATOM 3077 C C . HIS A 1 388 ? -5.555 -23.016 1.333 1 91.56 388 HIS A C 1
ATOM 3079 O O . HIS A 1 388 ? -6.547 -23.188 2.039 1 91.56 388 HIS A O 1
ATOM 3085 N N . SER A 1 389 ? -5.32 -21.969 0.748 1 93.38 389 SER A N 1
ATOM 3086 C CA . SER A 1 389 ? -6.266 -20.859 0.675 1 93.38 389 SER A CA 1
ATOM 3087 C C . SER A 1 389 ? -6.031 -20.016 -0.576 1 93.38 389 SER A C 1
ATOM 3089 O O . SER A 1 389 ? -4.973 -20.094 -1.201 1 93.38 389 SER A O 1
ATOM 3091 N N . ARG A 1 390 ? -7.094 -19.328 -0.922 1 93.94 390 ARG A N 1
ATOM 3092 C CA . ARG A 1 390 ? -7 -18.469 -2.092 1 93.94 390 ARG A CA 1
ATOM 3093 C C . ARG A 1 390 ? -7.434 -17.047 -1.757 1 93.94 390 ARG A C 1
ATOM 3095 O O . ARG A 1 390 ? -8.383 -16.844 -1 1 93.94 390 ARG A O 1
ATOM 3102 N N . ALA A 1 391 ? -6.707 -16.125 -2.301 1 95.06 391 ALA A N 1
ATOM 3103 C CA . ALA A 1 391 ? -7.07 -14.703 -2.221 1 95.06 391 ALA A CA 1
ATOM 3104 C C . ALA A 1 391 ? -7.156 -14.086 -3.611 1 95.06 391 ALA A C 1
ATOM 3106 O O . ALA A 1 391 ? -6.262 -14.266 -4.438 1 95.06 391 ALA A O 1
ATOM 3107 N N . ILE A 1 392 ? -8.258 -13.352 -3.846 1 93.44 392 ILE A N 1
ATOM 3108 C CA . ILE A 1 392 ? -8.484 -12.828 -5.188 1 93.44 392 ILE A CA 1
ATOM 3109 C C . ILE A 1 392 ? -8.531 -11.297 -5.141 1 93.44 392 ILE A C 1
ATOM 3111 O O . ILE A 1 392 ? -8.625 -10.703 -4.066 1 93.44 392 ILE A O 1
ATOM 3115 N N . GLU A 1 393 ? -8.344 -10.711 -6.289 1 89.44 393 GLU A N 1
ATOM 3116 C CA . GLU A 1 393 ? -8.453 -9.273 -6.504 1 89.44 393 GLU A CA 1
ATOM 3117 C C . GLU A 1 393 ? -7.621 -8.5 -5.484 1 89.44 393 GLU A C 1
ATOM 3119 O O . GLU A 1 393 ? -8.133 -7.602 -4.812 1 89.44 393 GLU A O 1
ATOM 3124 N N . ILE A 1 394 ? -6.414 -8.891 -5.43 1 93.44 394 ILE A N 1
ATOM 3125 C CA . ILE A 1 394 ? -5.484 -8.227 -4.523 1 93.44 394 ILE A CA 1
ATOM 3126 C C . ILE A 1 394 ? -5.27 -6.781 -4.977 1 93.44 394 ILE A C 1
ATOM 3128 O O . ILE A 1 394 ? -5.133 -6.512 -6.172 1 93.44 394 ILE A O 1
ATOM 3132 N N . GLU A 1 395 ? -5.277 -5.898 -4.008 1 88.62 395 GLU A N 1
ATOM 3133 C CA . GLU A 1 395 ? -5.07 -4.488 -4.328 1 88.62 395 GLU A CA 1
ATOM 3134 C C . GLU A 1 395 ? -3.768 -4.281 -5.098 1 88.62 395 GLU A C 1
ATOM 3136 O O . GLU A 1 395 ? -2.766 -4.941 -4.82 1 88.62 395 GLU A O 1
ATOM 3141 N N . GLU A 1 396 ? -3.758 -3.326 -6.023 1 85.56 396 GLU A N 1
ATOM 3142 C CA . GLU A 1 396 ? -2.639 -3.119 -6.934 1 85.56 396 GLU A CA 1
ATOM 3143 C C . GLU A 1 396 ? -1.364 -2.766 -6.172 1 85.56 396 GLU A C 1
ATOM 3145 O O . GLU A 1 396 ? -0.282 -3.258 -6.5 1 85.56 396 GLU A O 1
ATOM 3150 N N . ASN A 1 397 ? -1.472 -1.894 -5.246 1 81.69 397 ASN A N 1
ATOM 3151 C CA . ASN A 1 397 ? -0.291 -1.509 -4.48 1 81.69 397 ASN A CA 1
ATOM 3152 C C . ASN A 1 397 ? 0.296 -2.695 -3.723 1 81.69 397 ASN A C 1
ATOM 3154 O O . ASN A 1 397 ? 1.517 -2.828 -3.617 1 81.69 397 ASN A O 1
ATOM 3158 N N . VAL A 1 398 ? -0.541 -3.516 -3.176 1 89.38 398 VAL A N 1
ATOM 3159 C CA . VAL A 1 398 ? -0.097 -4.707 -2.461 1 89.38 398 VAL A CA 1
ATOM 3160 C C . VAL A 1 398 ? 0.542 -5.688 -3.441 1 89.38 398 VAL A C 1
ATOM 3162 O O . VAL A 1 398 ? 1.573 -6.293 -3.141 1 89.38 398 VAL A O 1
ATOM 3165 N N . TRP A 1 399 ? -0.08 -5.805 -4.617 1 92.88 399 TRP A N 1
ATOM 3166 C CA . TRP A 1 399 ? 0.443 -6.715 -5.633 1 92.88 399 TRP A CA 1
ATOM 3167 C C . TRP A 1 399 ? 1.84 -6.289 -6.074 1 92.88 399 TRP A C 1
ATOM 3169 O O . TRP A 1 399 ? 2.734 -7.125 -6.215 1 92.88 399 TRP A O 1
ATOM 3179 N N . ASN A 1 400 ? 2.027 -5.031 -6.27 1 86.94 400 ASN A N 1
ATOM 3180 C CA . ASN A 1 400 ? 3.33 -4.516 -6.672 1 86.94 400 ASN A CA 1
ATOM 3181 C C . ASN A 1 400 ? 4.395 -4.789 -5.609 1 86.94 400 ASN A C 1
ATOM 3183 O O . ASN A 1 400 ? 5.535 -5.121 -5.941 1 86.94 400 ASN A O 1
ATOM 3187 N N . ARG A 1 401 ? 4.02 -4.668 -4.398 1 88.56 401 ARG A N 1
ATOM 3188 C CA . ARG A 1 401 ? 4.949 -4.953 -3.312 1 88.56 401 ARG A CA 1
ATOM 3189 C C . ARG A 1 401 ? 5.273 -6.441 -3.242 1 88.56 401 ARG A C 1
ATOM 3191 O O . ARG A 1 401 ? 6.406 -6.824 -2.943 1 88.56 401 ARG A O 1
ATOM 3198 N N . LEU A 1 402 ? 4.246 -7.211 -3.445 1 93.69 402 LEU A N 1
ATOM 3199 C CA . LEU A 1 402 ? 4.449 -8.656 -3.459 1 93.69 402 LEU A CA 1
ATOM 3200 C C . LEU A 1 402 ? 5.398 -9.062 -4.582 1 93.69 402 LEU A C 1
ATOM 3202 O O . LEU A 1 402 ? 6.266 -9.914 -4.391 1 93.69 402 LEU A O 1
ATOM 3206 N N . GLU A 1 403 ? 5.203 -8.461 -5.711 1 92.75 403 GLU A N 1
ATOM 3207 C CA . GLU A 1 403 ? 6.098 -8.734 -6.832 1 92.75 403 GLU A CA 1
ATOM 3208 C C . GLU A 1 403 ? 7.527 -8.305 -6.516 1 92.75 403 GLU A C 1
ATOM 3210 O O . GLU A 1 403 ? 8.484 -9.008 -6.859 1 92.75 403 GLU A O 1
ATOM 3215 N N . SER A 1 404 ? 7.648 -7.148 -5.898 1 89.75 404 SER A N 1
ATOM 3216 C CA . SER A 1 404 ? 8.969 -6.684 -5.492 1 89.75 404 SER A CA 1
ATOM 3217 C C . SER A 1 404 ? 9.594 -7.629 -4.469 1 89.75 404 SER A C 1
ATOM 3219 O O . SER A 1 404 ? 10.805 -7.875 -4.504 1 89.75 404 SER A O 1
ATOM 3221 N N . ALA A 1 405 ? 8.828 -8.094 -3.537 1 93.94 405 ALA A N 1
ATOM 3222 C CA . ALA A 1 405 ? 9.312 -9.047 -2.547 1 93.94 405 ALA A CA 1
ATOM 3223 C C . ALA A 1 405 ? 9.742 -10.352 -3.213 1 93.94 405 ALA A C 1
ATOM 3225 O O . ALA A 1 405 ? 10.727 -10.969 -2.795 1 93.94 405 ALA A O 1
ATOM 3226 N N . SER A 1 406 ? 8.969 -10.773 -4.215 1 95.12 406 SER A N 1
ATOM 3227 C CA . SER A 1 406 ? 9.32 -11.984 -4.957 1 95.12 406 SER A CA 1
ATOM 3228 C C . SER A 1 406 ? 10.656 -11.828 -5.676 1 95.12 406 SER A C 1
ATOM 3230 O O . SER A 1 406 ? 11.492 -12.727 -5.637 1 95.12 406 SER A O 1
ATOM 3232 N N . LYS A 1 407 ? 10.828 -10.711 -6.285 1 92.19 407 LYS A N 1
ATOM 3233 C CA . LYS A 1 407 ? 12.094 -10.438 -6.969 1 92.19 407 LYS A CA 1
ATOM 3234 C C . LYS A 1 407 ? 13.266 -10.469 -5.992 1 92.19 407 LYS A C 1
ATOM 3236 O O . LYS A 1 407 ? 14.289 -11.094 -6.262 1 92.19 407 LYS A O 1
ATOM 3241 N N . SER A 1 408 ? 13.117 -9.82 -4.875 1 91.12 408 SER A N 1
ATOM 3242 C CA . SER A 1 408 ? 14.164 -9.805 -3.852 1 91.12 408 SER A CA 1
ATOM 3243 C C . SER A 1 408 ? 14.438 -11.211 -3.33 1 91.12 408 SER A C 1
ATOM 3245 O O . SER A 1 408 ? 15.586 -11.555 -3.031 1 91.12 408 SER A O 1
ATOM 3247 N N . TYR A 1 409 ? 13.484 -12 -3.135 1 93.69 409 TYR A N 1
ATOM 3248 C CA . TYR A 1 409 ? 13.609 -13.359 -2.631 1 93.69 409 TYR A CA 1
ATOM 3249 C C . TYR A 1 409 ? 14.477 -14.203 -3.555 1 93.69 409 TYR A C 1
ATOM 3251 O O . TYR A 1 409 ? 15.414 -14.875 -3.102 1 93.69 409 TYR A O 1
ATOM 3259 N N . TRP A 1 410 ? 14.18 -14.164 -4.828 1 92.94 410 TRP A N 1
ATOM 3260 C CA . TRP A 1 410 ? 14.898 -15.008 -5.777 1 92.94 410 TRP A CA 1
ATOM 3261 C C . TRP A 1 410 ? 16.297 -14.461 -6.055 1 92.94 410 TRP A C 1
ATOM 3263 O O . TRP A 1 410 ? 17.234 -15.219 -6.293 1 92.94 410 TRP A O 1
ATOM 3273 N N . GLU A 1 411 ? 16.406 -13.148 -5.938 1 90.94 411 GLU A N 1
ATOM 3274 C CA . GLU A 1 411 ? 17.734 -12.57 -6.047 1 90.94 411 GLU A CA 1
ATOM 3275 C C . GLU A 1 411 ? 18.609 -12.984 -4.875 1 90.94 411 GLU A C 1
ATOM 3277 O O . GLU A 1 411 ? 19.781 -13.312 -5.059 1 90.94 411 GLU A O 1
ATOM 3282 N N . THR A 1 412 ? 18.031 -12.953 -3.762 1 88.88 412 THR A N 1
ATOM 3283 C CA . THR A 1 412 ? 18.766 -13.344 -2.568 1 88.88 412 THR A CA 1
ATOM 3284 C C . THR A 1 412 ? 19.172 -14.812 -2.643 1 88.88 412 THR A C 1
ATOM 3286 O O . THR A 1 412 ? 20.234 -15.195 -2.152 1 88.88 412 THR A O 1
ATOM 3289 N N . ASN A 1 413 ? 18.406 -15.602 -3.322 1 87.94 413 ASN A N 1
ATOM 3290 C CA . ASN A 1 413 ? 18.703 -17.016 -3.473 1 87.94 413 ASN A CA 1
ATOM 3291 C C . ASN A 1 413 ? 19.516 -17.281 -4.742 1 87.94 413 ASN A C 1
ATOM 3293 O O . ASN A 1 413 ? 19.719 -18.438 -5.113 1 87.94 413 ASN A O 1
ATOM 3297 N N . GLN A 1 414 ? 19.906 -16.297 -5.484 1 88.69 414 GLN A N 1
ATOM 3298 C CA . GLN A 1 414 ? 20.797 -16.344 -6.633 1 88.69 414 GLN A CA 1
ATOM 3299 C C . GLN A 1 414 ? 20.203 -17.172 -7.766 1 88.69 414 GLN A C 1
ATOM 3301 O O . GLN A 1 414 ? 20.875 -18.047 -8.328 1 88.69 414 GLN A O 1
ATOM 3306 N N . MET A 1 415 ? 18.984 -17.016 -8 1 92.81 415 MET A N 1
ATOM 3307 C CA . MET A 1 415 ? 18.312 -17.719 -9.094 1 92.81 415 MET A CA 1
ATOM 3308 C C . MET A 1 415 ? 18.312 -16.875 -10.367 1 92.81 415 MET A C 1
ATOM 3310 O O . MET A 1 415 ? 18.219 -15.648 -10.305 1 92.81 415 MET A O 1
ATOM 3314 N N . SER A 1 416 ? 18.391 -17.547 -11.477 1 92.38 416 SER A N 1
ATOM 3315 C CA . SER A 1 416 ? 18.391 -16.859 -12.766 1 92.38 416 SER A CA 1
ATOM 3316 C C . SER A 1 416 ? 16.984 -16.422 -13.148 1 92.38 416 SER A C 1
ATOM 3318 O O . SER A 1 416 ? 16.016 -17.141 -12.906 1 92.38 416 SER A O 1
ATOM 3320 N N . THR A 1 417 ? 16.875 -15.266 -13.789 1 88.81 417 THR A N 1
ATOM 3321 C CA . THR A 1 417 ? 15.586 -14.742 -14.227 1 88.81 417 THR A CA 1
ATOM 3322 C C . THR A 1 417 ? 15.32 -15.117 -15.688 1 88.81 417 THR A C 1
ATOM 3324 O O . THR A 1 417 ? 14.359 -14.641 -16.297 1 88.81 417 THR A O 1
ATOM 3327 N N . ARG A 1 418 ? 16.125 -16.016 -16.203 1 89.62 418 ARG A N 1
ATOM 3328 C CA . ARG A 1 418 ? 15.945 -16.422 -17.578 1 89.62 418 ARG A CA 1
ATOM 3329 C C . ARG A 1 418 ? 14.609 -17.141 -17.781 1 89.62 418 ARG A C 1
ATOM 3331 O O . ARG A 1 418 ? 14.18 -17.906 -16.906 1 89.62 418 ARG A O 1
ATOM 3338 N N . ASP A 1 419 ? 13.938 -16.859 -18.938 1 88.94 419 ASP A N 1
ATOM 3339 C CA . ASP A 1 419 ? 12.68 -17.531 -19.219 1 88.94 419 ASP A CA 1
ATOM 3340 C C . ASP A 1 419 ? 12.898 -19 -19.562 1 88.94 419 ASP A C 1
ATOM 3342 O O . ASP A 1 419 ? 13.914 -19.359 -20.156 1 88.94 419 ASP A O 1
ATOM 3346 N N . TRP A 1 420 ? 11.977 -19.812 -19.234 1 91.94 420 TRP A N 1
ATOM 3347 C CA . TRP A 1 420 ? 12.031 -21.219 -19.594 1 91.94 420 TRP A CA 1
ATOM 3348 C C . TRP A 1 420 ? 11.812 -21.391 -21.094 1 91.94 420 TRP A C 1
ATOM 3350 O O . TRP A 1 420 ? 11.086 -20.625 -21.719 1 91.94 420 TRP A O 1
ATOM 3360 N N . PRO A 1 421 ? 12.469 -22.297 -21.688 1 92.19 421 PRO A N 1
ATOM 3361 C CA . PRO A 1 421 ? 12.344 -22.5 -23.125 1 92.19 421 PRO A CA 1
ATOM 3362 C C . PRO A 1 421 ? 11.055 -23.219 -23.516 1 92.19 421 PRO A C 1
ATOM 3364 O O . PRO A 1 421 ? 11.094 -24.281 -24.141 1 92.19 421 PRO A O 1
ATOM 3367 N N . LEU A 1 422 ? 9.93 -22.688 -23.219 1 92.75 422 LEU A N 1
ATOM 3368 C CA . LEU A 1 422 ? 8.602 -23.25 -23.484 1 92.75 422 LEU A CA 1
ATOM 3369 C C . LEU A 1 422 ? 7.816 -22.328 -24.422 1 92.75 422 LEU A C 1
ATOM 3371 O O . LEU A 1 422 ? 7.293 -21.297 -24 1 92.75 422 LEU A O 1
ATOM 3375 N N . ASN A 1 423 ? 7.715 -22.703 -25.703 1 91 423 ASN A N 1
ATOM 3376 C CA . ASN A 1 423 ? 6.992 -21.906 -26.688 1 91 423 ASN A CA 1
ATOM 3377 C C . ASN A 1 423 ? 6.008 -22.75 -27.484 1 91 423 ASN A C 1
ATOM 3379 O O . ASN A 1 423 ? 5.477 -22.312 -28.5 1 91 423 ASN A O 1
ATOM 3383 N N . PHE A 1 424 ? 5.773 -23.906 -27 1 91.75 424 PHE A N 1
ATOM 3384 C CA . PHE A 1 424 ? 4.895 -24.844 -27.672 1 91.75 424 PHE A CA 1
ATOM 3385 C C . PHE A 1 424 ? 3.443 -24.406 -27.578 1 91.75 424 PHE A C 1
ATOM 3387 O O . PHE A 1 424 ? 3.002 -23.922 -26.531 1 91.75 424 PHE A O 1
ATOM 3394 N N . GLN A 1 425 ? 2.65 -24.375 -28.703 1 89.06 425 GLN A N 1
ATOM 3395 C CA . GLN A 1 425 ? 1.231 -24.062 -28.812 1 89.06 425 GLN A CA 1
ATOM 3396 C C . GLN A 1 425 ? 0.96 -22.609 -28.406 1 89.06 425 GLN A C 1
ATOM 3398 O O . GLN A 1 425 ? -0.047 -22.328 -27.75 1 89.06 425 GLN A O 1
ATOM 3403 N N . LYS A 1 426 ? 1.85 -21.703 -28.609 1 88.25 426 LYS A N 1
ATOM 3404 C CA . LYS A 1 426 ? 1.75 -20.297 -28.234 1 88.25 426 LYS A CA 1
ATOM 3405 C C . LYS A 1 426 ? 0.518 -19.656 -28.859 1 88.25 426 LYS A C 1
ATOM 3407 O O . LYS A 1 426 ? -0.125 -18.797 -28.25 1 88.25 426 LYS A O 1
ATOM 3412 N N . LYS A 1 427 ? 0.076 -20.141 -29.938 1 85.44 427 LYS A N 1
ATOM 3413 C CA . LYS A 1 427 ? -1.005 -19.516 -30.688 1 85.44 427 LYS A CA 1
ATOM 3414 C C . LYS A 1 427 ? -2.357 -19.781 -30.031 1 85.44 427 LYS A C 1
ATOM 3416 O O . LYS A 1 427 ? -3.285 -18.969 -30.172 1 85.44 427 LYS A O 1
ATOM 3421 N N . ILE A 1 428 ? -2.439 -20.859 -29.406 1 87.69 428 ILE A N 1
ATOM 3422 C CA . ILE A 1 428 ? -3.746 -21.219 -28.875 1 87.69 428 ILE A CA 1
ATOM 3423 C C . ILE A 1 428 ? -3.871 -20.719 -27.438 1 87.69 428 ILE A C 1
ATOM 3425 O O . ILE A 1 428 ? -4.977 -20.641 -26.891 1 87.69 428 ILE A O 1
ATOM 3429 N N . VAL A 1 429 ? -2.764 -20.406 -26.875 1 88.94 429 VAL A N 1
ATOM 3430 C CA . VAL A 1 429 ? -2.779 -19.984 -25.469 1 88.94 429 VAL A CA 1
ATOM 3431 C C . VAL A 1 429 ? -3.039 -18.469 -25.391 1 88.94 429 VAL A C 1
ATOM 3433 O O . VAL A 1 429 ? -2.309 -17.672 -25.984 1 88.94 429 VAL A O 1
ATOM 3436 N N . THR A 1 430 ? -4.184 -18.172 -24.734 1 85.88 430 THR A N 1
ATOM 3437 C CA . THR A 1 430 ? -4.453 -16.766 -24.438 1 85.88 430 THR A CA 1
ATOM 3438 C C . THR A 1 430 ? -3.891 -16.375 -23.078 1 85.88 430 THR A C 1
ATOM 3440 O O . THR A 1 430 ? -4.332 -16.906 -22.047 1 85.88 430 THR A O 1
ATOM 3443 N N . ASP A 1 431 ? -3.014 -15.484 -23.094 1 84.06 431 ASP A N 1
ATOM 3444 C CA . ASP A 1 431 ? -2.348 -15.094 -21.844 1 84.06 431 ASP A CA 1
ATOM 3445 C C . ASP A 1 431 ? -3.215 -14.125 -21.047 1 84.06 431 ASP A C 1
ATOM 3447 O O . ASP A 1 431 ? -4.094 -13.461 -21.594 1 84.06 431 ASP A O 1
ATOM 3451 N N . ALA A 1 432 ? -2.938 -14.172 -19.75 1 83.44 432 ALA A N 1
ATOM 3452 C CA . ALA A 1 432 ? -3.699 -13.305 -18.844 1 83.44 432 ALA A CA 1
ATOM 3453 C C . ALA A 1 432 ? -3.285 -11.844 -19.016 1 83.44 432 ALA A C 1
ATOM 3455 O O . ALA A 1 432 ? -2.121 -11.555 -19.297 1 83.44 432 ALA A O 1
ATOM 3456 N N . ASN A 1 433 ? -4.25 -11.008 -18.844 1 80.88 433 ASN A N 1
ATOM 3457 C CA . ASN A 1 433 ? -3.953 -9.578 -18.797 1 80.88 433 ASN A CA 1
ATOM 3458 C C . ASN A 1 433 ? -3.477 -9.148 -17.422 1 80.88 433 ASN A C 1
ATOM 3460 O O . ASN A 1 433 ? -4.254 -9.156 -16.453 1 80.88 433 ASN A O 1
ATOM 3464 N N . HIS A 1 434 ? -2.301 -8.703 -17.312 1 81.81 434 HIS A N 1
ATOM 3465 C CA . HIS A 1 434 ? -1.658 -8.422 -16.031 1 81.81 434 HIS A CA 1
ATOM 3466 C C . HIS A 1 434 ? -2.23 -7.164 -15.398 1 81.81 434 HIS A C 1
ATOM 3468 O O . HIS A 1 434 ? -2.018 -6.914 -14.211 1 81.81 434 HIS A O 1
ATOM 3474 N N . GLN A 1 435 ? -2.975 -6.449 -16.062 1 76.75 435 GLN A N 1
ATOM 3475 C CA . GLN A 1 435 ? -3.539 -5.203 -15.539 1 76.75 435 GLN A CA 1
ATOM 3476 C C . GLN A 1 435 ? -4.906 -5.441 -14.914 1 76.75 435 GLN A C 1
ATOM 3478 O O . GLN A 1 435 ? -5.422 -4.586 -14.188 1 76.75 435 GLN A O 1
ATOM 3483 N N . ARG A 1 436 ? -5.395 -6.57 -15.125 1 81.75 436 ARG A N 1
ATOM 3484 C CA . ARG A 1 436 ? -6.73 -6.867 -14.617 1 81.75 436 ARG A CA 1
ATOM 3485 C C . ARG A 1 436 ? -6.676 -7.387 -13.188 1 81.75 436 ARG A C 1
ATOM 3487 O O . ARG A 1 436 ? -5.699 -8.031 -12.789 1 81.75 436 ARG A O 1
ATOM 3494 N N . ALA A 1 437 ? -7.77 -7.117 -12.57 1 80.81 437 ALA A N 1
ATOM 3495 C CA . ALA A 1 437 ? -7.902 -7.613 -11.203 1 80.81 437 ALA A CA 1
ATOM 3496 C C . ALA A 1 437 ? -7.895 -9.141 -11.172 1 80.81 437 ALA A C 1
ATOM 3498 O O . ALA A 1 437 ? -7.438 -9.742 -10.203 1 80.81 437 ALA A O 1
ATOM 3499 N N . SER A 1 438 ? -8.312 -9.758 -12.258 1 86.12 438 SER A N 1
ATOM 3500 C CA . SER A 1 438 ? -8.375 -11.219 -12.312 1 86.12 438 SER A CA 1
ATOM 3501 C C . SER A 1 438 ? -6.98 -11.828 -12.305 1 86.12 438 SER A C 1
ATOM 3503 O O . SER A 1 438 ? -6.82 -13.016 -12 1 86.12 438 SER A O 1
ATOM 3505 N N . TYR A 1 439 ? -6.023 -11 -12.641 1 90.81 439 TYR A N 1
ATOM 3506 C CA . TYR A 1 439 ? -4.656 -11.5 -12.648 1 90.81 439 TYR A CA 1
ATOM 3507 C C . TYR A 1 439 ? -4.055 -11.469 -11.25 1 90.81 439 TYR A C 1
ATOM 3509 O O . TYR A 1 439 ? -3.232 -12.32 -10.891 1 90.81 439 TYR A O 1
ATOM 3517 N N . ARG A 1 440 ? -4.402 -10.531 -10.477 1 93.56 440 ARG A N 1
ATOM 3518 C CA . ARG A 1 440 ? -3.811 -10.328 -9.156 1 93.56 440 ARG A CA 1
ATOM 3519 C C . ARG A 1 440 ? -4.445 -11.258 -8.125 1 93.56 440 ARG A C 1
ATOM 3521 O O . ARG A 1 440 ? -5.207 -10.805 -7.266 1 93.56 440 ARG A O 1
ATOM 3528 N N . GLN A 1 441 ? -4.039 -12.547 -8.203 1 94.56 441 GLN A N 1
ATOM 3529 C CA . GLN A 1 441 ? -4.527 -13.602 -7.312 1 94.56 441 GLN A CA 1
ATOM 3530 C C . GLN A 1 441 ? -3.375 -14.422 -6.746 1 94.56 441 GLN A C 1
ATOM 3532 O O . GLN A 1 441 ? -2.359 -14.617 -7.414 1 94.56 441 GLN A O 1
ATOM 3537 N N . VAL A 1 442 ? -3.621 -14.859 -5.539 1 95.81 442 VAL A N 1
ATOM 3538 C CA . VAL A 1 442 ? -2.598 -15.68 -4.902 1 95.81 442 VAL A CA 1
ATOM 3539 C C . VAL A 1 442 ? -3.223 -16.984 -4.391 1 95.81 442 VAL A C 1
ATOM 3541 O O . VAL A 1 442 ? -4.367 -16.984 -3.934 1 95.81 442 VAL A O 1
ATOM 3544 N N . TYR A 1 443 ? -2.547 -18.031 -4.621 1 94 443 TYR A N 1
ATOM 3545 C CA . TYR A 1 443 ? -2.797 -19.312 -3.975 1 94 443 TYR A CA 1
ATOM 3546 C C . TYR A 1 443 ? -1.773 -19.578 -2.877 1 94 443 TYR A C 1
ATOM 3548 O O . TYR A 1 443 ? -0.565 -19.5 -3.111 1 94 443 TYR A O 1
ATOM 3556 N N . LEU A 1 444 ? -2.264 -19.828 -1.659 1 95.44 444 LEU A N 1
ATOM 3557 C CA . LEU A 1 444 ? -1.391 -20.156 -0.536 1 95.44 444 LEU A CA 1
ATOM 3558 C C . LEU A 1 444 ? -1.438 -21.641 -0.223 1 95.44 444 LEU A C 1
ATOM 3560 O O . LEU A 1 444 ? -2.514 -22.25 -0.205 1 95.44 444 LEU A O 1
ATOM 3564 N N . SER A 1 445 ? -0.294 -22.172 -0.029 1 92 445 SER A N 1
ATOM 3565 C CA . SER A 1 445 ? -0.217 -23.531 0.468 1 92 445 SER A CA 1
ATOM 3566 C C . SER A 1 445 ? 0.642 -23.625 1.725 1 92 445 SER A C 1
ATOM 3568 O O . SER A 1 445 ? 1.755 -23.094 1.76 1 92 445 SER A O 1
ATOM 3570 N N . GLY A 1 446 ? 0.042 -24.156 2.75 1 92.12 446 GLY A N 1
ATOM 3571 C CA . GLY A 1 446 ? 0.802 -24.516 3.936 1 92.12 446 GLY A CA 1
ATOM 3572 C C . GLY A 1 446 ? 1.327 -25.938 3.898 1 92.12 446 GLY A C 1
ATOM 3573 O O . GLY A 1 446 ? 0.665 -26.828 3.373 1 92.12 446 GLY A O 1
ATOM 3574 N N . HIS A 1 447 ? 2.457 -26.062 4.535 1 87.31 447 HIS A N 1
ATOM 3575 C CA . HIS A 1 447 ? 3.121 -27.359 4.406 1 87.31 447 HIS A CA 1
ATOM 3576 C C . HIS A 1 447 ? 3.482 -27.938 5.77 1 87.31 447 HIS A C 1
ATOM 3578 O O . HIS A 1 447 ? 3.441 -27.219 6.777 1 87.31 447 HIS A O 1
ATOM 3584 N N . SER A 1 448 ? 3.865 -29.172 5.859 1 84.06 448 SER A N 1
ATOM 3585 C CA . SER A 1 448 ? 4.145 -29.891 7.094 1 84.06 448 SER A CA 1
ATOM 3586 C C . SER A 1 448 ? 5.449 -29.422 7.727 1 84.06 448 SER A C 1
ATOM 3588 O O . SER A 1 448 ? 5.629 -29.531 8.945 1 84.06 448 SER A O 1
ATOM 3590 N N . ASN A 1 449 ? 6.332 -28.828 6.961 1 83.38 449 ASN A N 1
ATOM 3591 C CA . ASN A 1 449 ? 7.617 -28.391 7.492 1 83.38 449 ASN A CA 1
ATOM 3592 C C . ASN A 1 449 ? 7.551 -26.969 8.008 1 83.38 449 ASN A C 1
ATOM 3594 O O . ASN A 1 449 ? 8.578 -26.375 8.352 1 83.38 449 ASN A O 1
ATOM 3598 N N . GLY A 1 450 ? 6.422 -26.391 7.891 1 89.56 450 GLY A N 1
ATOM 3599 C CA . GLY A 1 450 ? 6.25 -25.047 8.406 1 89.56 450 GLY A CA 1
ATOM 3600 C C . GLY A 1 450 ? 6.32 -23.984 7.328 1 89.56 450 GLY A C 1
ATOM 3601 O O . GLY A 1 450 ? 6.141 -22.797 7.609 1 89.56 450 GLY A O 1
ATOM 3602 N N . ASN A 1 451 ? 6.473 -24.375 6.094 1 90.81 451 ASN A N 1
ATOM 3603 C CA . ASN A 1 451 ? 6.559 -23.406 5 1 90.81 451 ASN A CA 1
ATOM 3604 C C . ASN A 1 451 ? 5.176 -22.922 4.57 1 90.81 451 ASN A C 1
ATOM 3606 O O . ASN A 1 451 ? 4.215 -23.703 4.562 1 90.81 451 ASN A O 1
ATOM 3610 N N . ILE A 1 452 ? 5.074 -21.719 4.332 1 95.38 452 ILE A N 1
ATOM 3611 C CA . ILE A 1 452 ? 3.938 -21.141 3.629 1 95.38 452 ILE A CA 1
ATOM 3612 C C . ILE A 1 452 ? 4.375 -20.656 2.248 1 95.38 452 ILE A C 1
ATOM 3614 O O . ILE A 1 452 ? 5.18 -19.734 2.135 1 95.38 452 ILE A O 1
ATOM 3618 N N . CYS A 1 453 ? 3.873 -21.297 1.25 1 93.44 453 CYS A N 1
ATOM 3619 C CA . CYS A 1 453 ? 4.238 -20.953 -0.119 1 93.44 453 CYS A CA 1
ATOM 3620 C C . CYS A 1 453 ? 3.189 -20.047 -0.748 1 93.44 453 CYS A C 1
ATOM 3622 O O . CYS A 1 453 ? 1.993 -20.328 -0.689 1 93.44 453 CYS A O 1
ATOM 3624 N N . ILE A 1 454 ? 3.602 -18.984 -1.274 1 96.12 454 ILE A N 1
ATOM 3625 C CA . ILE A 1 454 ? 2.719 -18.062 -1.969 1 96.12 454 ILE A CA 1
ATOM 3626 C C . ILE A 1 454 ? 2.902 -18.203 -3.479 1 96.12 454 ILE A C 1
ATOM 3628 O O . ILE A 1 454 ? 3.996 -17.984 -4 1 96.12 454 ILE A O 1
ATOM 3632 N N . TRP A 1 455 ? 1.807 -18.531 -4.137 1 93.5 455 TRP A N 1
ATOM 3633 C CA . TRP A 1 455 ? 1.827 -18.75 -5.578 1 93.5 455 TRP A CA 1
ATOM 3634 C C . TRP A 1 455 ? 1.031 -17.672 -6.305 1 93.5 455 TRP A C 1
ATOM 3636 O O . TRP A 1 455 ? -0.062 -17.297 -5.871 1 93.5 455 TRP A O 1
ATOM 3646 N N . SER A 1 456 ? 1.604 -17.125 -7.363 1 93.56 456 SER A N 1
ATOM 3647 C CA . SER A 1 456 ? 0.785 -16.359 -8.297 1 93.56 456 SER A CA 1
ATOM 3648 C C . SER A 1 456 ? -0.11 -17.266 -9.125 1 93.56 456 SER A C 1
ATOM 3650 O O . SER A 1 456 ? 0.38 -18.141 -9.836 1 93.56 456 SER A O 1
ATOM 3652 N N . SER A 1 457 ? -1.383 -17.094 -9.117 1 91.31 457 SER A N 1
ATOM 3653 C CA . SER A 1 457 ? -2.285 -18.062 -9.734 1 91.31 457 SER A CA 1
ATOM 3654 C C . SER A 1 457 ? -3.168 -17.391 -10.789 1 91.31 457 SER A C 1
ATOM 3656 O O . SER A 1 457 ? -4.055 -18.031 -11.359 1 91.31 457 SER A O 1
ATOM 3658 N N . GLY A 1 458 ? -2.965 -16.172 -11.062 1 90.19 458 GLY A N 1
ATOM 3659 C CA . GLY A 1 458 ? -3.826 -15.484 -12.008 1 90.19 458 GLY A CA 1
ATOM 3660 C C . GLY A 1 458 ? -3.445 -15.727 -13.453 1 90.19 458 GLY A C 1
ATOM 3661 O O . GLY A 1 458 ? -4.211 -15.406 -14.367 1 90.19 458 GLY A O 1
ATOM 3662 N N . GLY A 1 459 ? -2.334 -16.344 -13.734 1 89.38 459 GLY A N 1
ATOM 3663 C CA . GLY A 1 459 ? -1.879 -16.609 -15.094 1 89.38 459 GLY A CA 1
ATOM 3664 C C . GLY A 1 459 ? -2.182 -18.016 -15.555 1 89.38 459 GLY A C 1
ATOM 3665 O O . GLY A 1 459 ? -2.82 -18.797 -14.836 1 89.38 459 GLY A O 1
ATOM 3666 N N . VAL A 1 460 ? -1.77 -18.25 -16.844 1 89.94 460 VAL A N 1
ATOM 3667 C CA . VAL A 1 460 ? -1.968 -19.578 -17.406 1 89.94 460 VAL A CA 1
ATOM 3668 C C . VAL A 1 460 ? -1.307 -20.625 -16.516 1 89.94 460 VAL A C 1
ATOM 3670 O O . VAL A 1 460 ? -1.944 -21.609 -16.125 1 89.94 460 VAL A O 1
ATOM 3673 N N . GLY A 1 461 ? -0.109 -20.328 -16.312 1 87.69 461 GLY A N 1
ATOM 3674 C CA . GLY A 1 461 ? 0.592 -21.141 -15.328 1 87.69 461 GLY A CA 1
ATOM 3675 C C . GLY A 1 461 ? 0.703 -20.484 -13.969 1 87.69 461 GLY A C 1
ATOM 3676 O O . GLY A 1 461 ? 0.568 -19.266 -13.844 1 87.69 461 GLY A O 1
ATOM 3677 N N . MET A 1 462 ? 0.824 -21.328 -12.969 1 88.69 462 MET A N 1
ATOM 3678 C CA . MET A 1 462 ? 1.084 -20.828 -11.633 1 88.69 462 MET A CA 1
ATOM 3679 C C . MET A 1 462 ? 2.582 -20.719 -11.367 1 88.69 462 MET A C 1
ATOM 3681 O O . MET A 1 462 ? 3.365 -21.516 -11.906 1 88.69 462 MET A O 1
ATOM 3685 N N . SER A 1 463 ? 2.996 -19.75 -10.609 1 89.06 463 SER A N 1
ATOM 3686 C CA . SER A 1 463 ? 4.406 -19.609 -10.273 1 89.06 463 SER A CA 1
ATOM 3687 C C . SER A 1 463 ? 4.594 -19.297 -8.789 1 89.06 463 SER A C 1
ATOM 3689 O O . SER A 1 463 ? 3.812 -18.531 -8.211 1 89.06 463 SER A O 1
ATOM 3691 N N . LEU A 1 464 ? 5.555 -19.922 -8.227 1 91.75 464 LEU A N 1
ATOM 3692 C CA . LEU A 1 464 ? 5.887 -19.656 -6.836 1 91.75 464 LEU A CA 1
ATOM 3693 C C . LEU A 1 464 ? 6.516 -18.266 -6.688 1 91.75 464 LEU A C 1
ATOM 3695 O O . LEU A 1 464 ? 7.52 -17.969 -7.34 1 91.75 464 LEU A O 1
ATOM 3699 N N . MET A 1 465 ? 5.977 -17.484 -5.863 1 94.56 465 MET A N 1
ATOM 3700 C CA . MET A 1 465 ? 6.496 -16.125 -5.672 1 94.56 465 MET A CA 1
ATOM 3701 C C . MET A 1 465 ? 7.562 -16.109 -4.582 1 94.56 465 MET A C 1
ATOM 3703 O O . MET A 1 465 ? 8.617 -15.5 -4.75 1 94.56 465 MET A O 1
ATOM 3707 N N . LEU A 1 466 ? 7.289 -16.688 -3.498 1 95.38 466 LEU A N 1
ATOM 3708 C CA . LEU A 1 466 ? 8.227 -16.766 -2.383 1 95.38 466 LEU A CA 1
ATOM 3709 C C . LEU A 1 466 ? 7.746 -17.766 -1.341 1 95.38 466 LEU A C 1
ATOM 3711 O O . LEU A 1 466 ? 6.625 -18.281 -1.432 1 95.38 466 LEU A O 1
ATOM 3715 N N . VAL A 1 467 ? 8.602 -18.125 -0.393 1 93.19 467 VAL A N 1
ATOM 3716 C CA . VAL A 1 467 ? 8.305 -19.047 0.688 1 93.19 467 VAL A CA 1
ATOM 3717 C C . VAL A 1 467 ? 8.578 -18.391 2.035 1 93.19 467 VAL A C 1
ATOM 3719 O O . VAL A 1 467 ? 9.648 -17.828 2.25 1 93.19 467 VAL A O 1
ATOM 3722 N N . ILE A 1 468 ? 7.582 -18.391 2.893 1 96.12 468 ILE A N 1
ATOM 3723 C CA . ILE A 1 468 ? 7.781 -17.969 4.277 1 96.12 468 ILE A CA 1
ATOM 3724 C C . ILE A 1 468 ? 8.125 -19.188 5.137 1 96.12 468 ILE A C 1
ATOM 3726 O O . ILE A 1 468 ? 7.297 -20.094 5.316 1 96.12 468 ILE A O 1
ATOM 3730 N N . ARG A 1 469 ? 9.25 -19.156 5.691 1 92.56 469 ARG A N 1
ATOM 3731 C CA . ARG A 1 469 ? 9.711 -20.266 6.531 1 92.56 469 ARG A CA 1
ATOM 3732 C C . ARG A 1 469 ? 9.422 -19.984 8 1 92.56 469 ARG A C 1
ATOM 3734 O O . ARG A 1 469 ? 10.289 -19.484 8.719 1 92.56 469 ARG A O 1
ATOM 3741 N N . THR A 1 470 ? 8.32 -20.469 8.438 1 94.25 470 THR A N 1
ATOM 3742 C CA . THR A 1 470 ? 7.93 -20.203 9.82 1 94.25 470 THR A CA 1
ATOM 3743 C C . THR A 1 470 ? 8.773 -21.031 10.781 1 94.25 470 THR A C 1
ATOM 3745 O O . THR A 1 470 ? 8.828 -20.734 11.977 1 94.25 470 THR A O 1
ATOM 3748 N N . SER A 1 471 ? 9.43 -22.062 10.328 1 90 471 SER A N 1
ATOM 3749 C CA . SER A 1 471 ? 10.25 -22.922 11.172 1 90 471 SER A CA 1
ATOM 3750 C C . SER A 1 471 ? 11.398 -22.156 11.805 1 90 471 SER A C 1
ATOM 3752 O O . SER A 1 471 ? 11.867 -22.5 12.891 1 90 471 SER A O 1
ATOM 3754 N N . LEU A 1 472 ? 11.805 -21.094 11.172 1 91.25 472 LEU A N 1
ATOM 3755 C CA . LEU A 1 472 ? 12.922 -20.297 11.664 1 91.25 472 LEU A CA 1
ATOM 3756 C C . LEU A 1 472 ? 12.555 -19.578 12.953 1 91.25 472 LEU A C 1
ATOM 3758 O O . LEU A 1 472 ? 13.43 -19.109 13.68 1 91.25 472 LEU A O 1
ATOM 3762 N N . GLU A 1 473 ? 11.281 -19.5 13.195 1 94.62 473 GLU A N 1
ATOM 3763 C CA . GLU A 1 473 ? 10.805 -18.812 14.398 1 94.62 473 GLU A CA 1
ATOM 3764 C C . GLU A 1 473 ? 10.953 -19.703 15.633 1 94.62 473 GLU A C 1
ATOM 3766 O O . GLU A 1 473 ? 10.742 -19.266 16.766 1 94.62 473 GLU A O 1
ATOM 3771 N N . PHE A 1 474 ? 11.344 -20.906 15.438 1 91.44 474 PHE A N 1
ATOM 3772 C CA . PHE A 1 474 ? 11.383 -21.844 16.547 1 91.44 474 PHE A CA 1
ATOM 3773 C C . PHE A 1 474 ? 12.781 -22.422 16.719 1 91.44 474 PHE A C 1
ATOM 3775 O O . PHE A 1 474 ? 13.602 -22.359 15.789 1 91.44 474 PHE A O 1
ATOM 3782 N N . ASP A 1 475 ? 12.953 -22.938 17.922 1 84.75 475 ASP A N 1
ATOM 3783 C CA . ASP A 1 475 ? 14.25 -23.5 18.266 1 84.75 475 ASP A CA 1
ATOM 3784 C C . ASP A 1 475 ? 14.5 -24.797 17.5 1 84.75 475 ASP A C 1
ATOM 3786 O O . ASP A 1 475 ? 13.586 -25.594 17.312 1 84.75 475 ASP A O 1
ATOM 3790 N N . GLY A 1 476 ? 15.594 -24.969 17.016 1 68.5 476 GLY A N 1
ATOM 3791 C CA . GLY A 1 476 ? 15.977 -26.219 16.375 1 68.5 476 GLY A CA 1
ATOM 3792 C C . GLY A 1 476 ? 15.914 -26.141 14.852 1 68.5 476 GLY A C 1
ATOM 3793 O O . GLY A 1 476 ? 16.359 -27.062 14.164 1 68.5 476 GLY A O 1
ATOM 3794 N N . ALA A 1 477 ? 15.078 -25.266 14.461 1 59.31 477 ALA A N 1
ATOM 3795 C CA . ALA A 1 477 ? 14.938 -25.203 13.008 1 59.31 477 ALA A CA 1
ATOM 3796 C C . ALA A 1 477 ? 16.234 -24.734 12.352 1 59.31 477 ALA A C 1
ATOM 3798 O O . ALA A 1 477 ? 16.859 -23.781 12.812 1 59.31 477 ALA A O 1
ATOM 3799 N N . SER A 1 478 ? 16.984 -25.625 11.867 1 50.81 478 SER A N 1
ATOM 3800 C CA . SER A 1 478 ? 18.234 -25.297 11.164 1 50.81 478 SER A CA 1
ATOM 3801 C C . SER A 1 478 ? 17.953 -24.406 9.961 1 50.81 478 SER A C 1
ATOM 3803 O O . SER A 1 478 ? 17.016 -24.656 9.195 1 50.81 478 SER A O 1
ATOM 3805 N N . SER A 1 479 ? 18.094 -23.078 10.055 1 46.56 479 SER A N 1
ATOM 3806 C CA . SER A 1 479 ? 18.188 -22.312 8.82 1 46.56 479 SER A CA 1
ATOM 3807 C C . SER A 1 479 ? 18.719 -23.156 7.672 1 46.56 479 SER A C 1
ATOM 3809 O O . SER A 1 479 ? 19.547 -24.031 7.883 1 46.56 479 SER A O 1
ATOM 3811 N N . PHE A 1 480 ? 18.047 -23.344 6.742 1 41.59 480 PHE A N 1
ATOM 3812 C CA . PHE A 1 480 ? 18.734 -23.953 5.613 1 41.59 480 PHE A CA 1
ATOM 3813 C C . PHE A 1 480 ? 20.234 -23.688 5.676 1 41.59 480 PHE A C 1
ATOM 3815 O O . PHE A 1 480 ? 20.656 -22.609 6.121 1 41.59 480 PHE A O 1
ATOM 3822 N N . ASP A 1 481 ? 20.969 -24.719 5.758 1 37.19 481 ASP A N 1
ATOM 3823 C CA . ASP A 1 481 ? 22.406 -24.75 5.512 1 37.19 481 ASP A CA 1
ATOM 3824 C C . ASP A 1 481 ? 22.812 -23.703 4.469 1 37.19 481 ASP A C 1
ATOM 3826 O O . ASP A 1 481 ? 22.766 -23.984 3.268 1 37.19 481 ASP A O 1
ATOM 3830 N N . ASN A 1 482 ? 22.219 -22.656 4.469 1 36.09 482 ASN A N 1
ATOM 3831 C CA . ASN A 1 482 ? 23.062 -21.812 3.621 1 36.09 482 ASN A CA 1
ATOM 3832 C C . ASN A 1 482 ? 24.547 -22.047 3.896 1 36.09 482 ASN A C 1
ATOM 3834 O O . ASN A 1 482 ? 25.219 -21.188 4.449 1 36.09 482 ASN A O 1
ATOM 3838 N N . GLU A 1 483 ? 24.891 -22.984 4.668 1 33.66 483 GLU A N 1
ATOM 3839 C CA . GLU A 1 483 ? 26.344 -23.141 4.555 1 33.66 483 GLU A CA 1
ATOM 3840 C C . GLU A 1 483 ? 26.797 -22.984 3.109 1 33.66 483 GLU A C 1
ATOM 3842 O O . GLU A 1 483 ? 26.391 -23.75 2.234 1 33.66 483 GLU A O 1
ATOM 3847 N N . ASP A 1 484 ? 26.844 -21.844 2.607 1 36.84 484 ASP A N 1
ATOM 3848 C CA . ASP A 1 484 ? 27.703 -21.656 1.444 1 36.84 484 ASP A CA 1
ATOM 3849 C C . ASP A 1 484 ? 28.547 -22.906 1.18 1 36.84 484 ASP A C 1
ATOM 3851 O O . ASP A 1 484 ? 28.891 -23.188 0.033 1 36.84 484 ASP A O 1
ATOM 3855 N N . SER A 1 485 ? 29.469 -23.219 2.215 1 35.66 485 SER A N 1
ATOM 3856 C CA . SER A 1 485 ? 30.578 -24.125 1.913 1 35.66 485 SER A CA 1
ATOM 3857 C C . SER A 1 485 ? 30.094 -25.562 1.807 1 35.66 485 SER A C 1
ATOM 3859 O O . SER A 1 485 ? 30.156 -26.312 2.779 1 35.66 485 SER A O 1
ATOM 3861 N N . ASN A 1 486 ? 28.875 -25.672 1.505 1 37.81 486 ASN A N 1
ATOM 3862 C CA . ASN A 1 486 ? 28.438 -27.031 1.226 1 37.81 486 ASN A CA 1
ATOM 3863 C C . ASN A 1 486 ? 29.547 -27.875 0.622 1 37.81 486 ASN A C 1
ATOM 3865 O O . ASN A 1 486 ? 29.297 -28.766 -0.193 1 37.81 486 ASN A O 1
ATOM 3869 N N . TYR A 1 487 ? 30.594 -27.266 0.443 1 37.16 487 TYR A N 1
ATOM 3870 C CA . TYR A 1 487 ? 31.703 -28.125 0.063 1 37.16 487 TYR A CA 1
ATOM 3871 C C . TYR A 1 487 ? 32.031 -29.125 1.17 1 37.16 487 TYR A C 1
ATOM 3873 O O . TYR A 1 487 ? 32.125 -28.75 2.342 1 37.16 487 TYR A O 1
ATOM 3881 N N . TYR A 1 488 ? 31.422 -30.203 1.16 1 36.88 488 TYR A N 1
ATOM 3882 C CA . TYR A 1 488 ? 32 -31.219 2.043 1 36.88 488 TYR A CA 1
ATOM 3883 C C . TYR A 1 488 ? 33.531 -31.047 2.127 1 36.88 488 TYR A C 1
ATOM 3885 O O . TYR A 1 488 ? 34.219 -31.094 1.106 1 36.88 488 TYR A O 1
ATOM 3893 N N . ASN A 1 489 ? 34.031 -30.141 2.91 1 36.94 489 ASN A N 1
ATOM 3894 C CA . ASN A 1 489 ? 35.469 -30.203 3.137 1 36.94 489 ASN A CA 1
ATOM 3895 C C . ASN A 1 489 ? 35.938 -31.609 3.52 1 36.94 489 ASN A C 1
ATOM 3897 O O . ASN A 1 489 ? 35.688 -32.062 4.641 1 36.94 489 ASN A O 1
ATOM 3901 N N . SER A 1 490 ? 35.656 -32.656 2.73 1 34.94 490 SER A N 1
ATOM 3902 C CA . SER A 1 490 ? 36.438 -33.781 3.213 1 34.94 490 SER A CA 1
ATOM 3903 C C . SER A 1 490 ? 37.875 -33.344 3.504 1 34.94 490 SER A C 1
ATOM 3905 O O . SER A 1 490 ? 38.438 -32.5 2.82 1 34.94 490 SER A O 1
ATOM 3907 N N . ASP A 1 491 ? 38.406 -33.438 4.656 1 37.62 491 ASP A N 1
ATOM 3908 C CA . ASP A 1 491 ? 39.812 -33.25 5.074 1 37.62 491 ASP A CA 1
ATOM 3909 C C . ASP A 1 491 ? 40.75 -33.5 3.91 1 37.62 491 ASP A C 1
ATOM 3911 O O . ASP A 1 491 ? 41.906 -33.062 3.932 1 37.62 491 ASP A O 1
ATOM 3915 N N . GLU A 1 492 ? 40.75 -34.812 3.242 1 37.09 492 GLU A N 1
ATOM 3916 C CA . GLU A 1 492 ? 41.875 -35.062 2.367 1 37.09 492 GLU A CA 1
ATOM 3917 C C . GLU A 1 492 ? 41.875 -34.156 1.146 1 37.09 492 GLU A C 1
ATOM 3919 O O . GLU A 1 492 ? 41.062 -33.219 1.065 1 37.09 492 GLU A O 1
ATOM 3924 N N . LYS A 1 493 ? 42 -34.875 -0.202 1 41.22 493 LYS A N 1
ATOM 3925 C CA . LYS A 1 493 ? 42.281 -34.219 -1.47 1 41.22 493 LYS A CA 1
ATOM 3926 C C . LYS A 1 493 ? 41.156 -33.25 -1.814 1 41.22 493 LYS A C 1
ATOM 3928 O O . LYS A 1 493 ? 39.969 -33.5 -1.554 1 41.22 493 LYS A O 1
ATOM 3933 N N . PRO A 1 494 ? 41.5 -31.953 -2.148 1 40.88 494 PRO A N 1
ATOM 3934 C CA . PRO A 1 494 ? 40.656 -30.781 -2.42 1 40.88 494 PRO A CA 1
ATOM 3935 C C . PRO A 1 494 ? 39.531 -31.062 -3.4 1 40.88 494 PRO A C 1
ATOM 3937 O O . PRO A 1 494 ? 39.719 -30.922 -4.613 1 40.88 494 PRO A O 1
ATOM 3940 N N . GLU A 1 495 ? 38.938 -32.156 -3.482 1 47.06 495 GLU A N 1
ATOM 3941 C CA . GLU A 1 495 ? 37.875 -32.25 -4.5 1 47.06 495 GLU A CA 1
ATOM 3942 C C . GLU A 1 495 ? 36.906 -31.094 -4.367 1 47.06 495 GLU A C 1
ATOM 3944 O O . GLU A 1 495 ? 36.656 -30.578 -3.266 1 47.06 495 GLU A O 1
ATOM 3949 N N . LYS A 1 496 ? 36.781 -30.328 -5.57 1 55.94 496 LYS A N 1
ATOM 3950 C CA . LYS A 1 496 ? 35.844 -29.219 -5.664 1 55.94 496 LYS A CA 1
ATOM 3951 C C . LYS A 1 496 ? 34.531 -29.562 -4.988 1 55.94 496 LYS A C 1
ATOM 3953 O O . LYS A 1 496 ? 34 -30.656 -5.16 1 55.94 496 LYS A O 1
ATOM 3958 N N . PRO A 1 497 ? 34.062 -28.75 -4.223 1 64.44 497 PRO A N 1
ATOM 3959 C CA . PRO A 1 497 ? 32.844 -28.906 -3.438 1 64.44 497 PRO A CA 1
ATOM 3960 C C . PRO A 1 497 ? 31.609 -29.109 -4.312 1 64.44 497 PRO A C 1
ATOM 3962 O O . PRO A 1 497 ? 31.562 -28.609 -5.438 1 64.44 497 PRO A O 1
ATOM 3965 N N . VAL A 1 498 ? 30.797 -30.203 -4.117 1 79.38 498 VAL A N 1
ATOM 3966 C CA . VAL A 1 498 ? 29.516 -30.484 -4.766 1 79.38 498 VAL A CA 1
ATOM 3967 C C . VAL A 1 498 ? 28.469 -29.484 -4.285 1 79.38 498 VAL A C 1
ATOM 3969 O O . VAL A 1 498 ? 28.359 -29.219 -3.084 1 79.38 498 VAL A O 1
ATOM 3972 N N . ARG A 1 499 ? 27.891 -28.875 -5.238 1 86.19 499 ARG A N 1
ATOM 3973 C CA . ARG A 1 499 ? 26.828 -27.922 -4.93 1 86.19 499 ARG A CA 1
ATOM 3974 C C . ARG A 1 499 ? 25.453 -28.594 -5 1 86.19 499 ARG A C 1
ATOM 3976 O O . ARG A 1 499 ? 25.125 -29.25 -5.996 1 86.19 499 ARG A O 1
ATOM 3983 N N . LYS A 1 500 ? 24.688 -28.453 -3.998 1 86.12 500 LYS A N 1
ATOM 3984 C CA . LYS A 1 500 ? 23.328 -28.984 -4.008 1 86.12 500 LYS A CA 1
ATOM 3985 C C . LYS A 1 500 ? 22.375 -28.062 -4.758 1 86.12 500 LYS A C 1
ATOM 3987 O O . LYS A 1 500 ? 22.406 -26.844 -4.555 1 86.12 500 LYS A O 1
ATOM 3992 N N . ILE A 1 501 ? 21.578 -28.672 -5.676 1 88.88 501 ILE A N 1
ATOM 3993 C CA . ILE A 1 501 ? 20.625 -27.875 -6.438 1 88.88 501 ILE A CA 1
ATOM 3994 C C . ILE A 1 501 ? 19.234 -28.516 -6.348 1 88.88 501 ILE A C 1
ATOM 3996 O O . ILE A 1 501 ? 19.109 -29.672 -5.922 1 88.88 501 ILE A O 1
ATOM 4000 N N . GLY A 1 502 ? 18.203 -27.766 -6.688 1 86.25 502 GLY A N 1
ATOM 4001 C CA . GLY A 1 502 ? 16.828 -28.234 -6.602 1 86.25 502 GLY A CA 1
ATOM 4002 C C . GLY A 1 502 ? 16.109 -27.719 -5.371 1 86.25 502 GLY A C 1
ATOM 4003 O O . GLY A 1 502 ? 16.734 -27.203 -4.445 1 86.25 502 GLY A O 1
ATOM 4004 N N . LEU A 1 503 ? 14.812 -27.891 -5.398 1 80.31 503 LEU A N 1
ATOM 4005 C CA . LEU A 1 503 ? 14 -27.359 -4.305 1 80.31 503 LEU A CA 1
ATOM 4006 C C . LEU A 1 503 ? 13.242 -28.484 -3.607 1 80.31 503 LEU A C 1
ATOM 4008 O O . LEU A 1 503 ? 12.672 -28.281 -2.531 1 80.31 503 LEU A O 1
ATOM 4012 N N . TYR A 1 504 ? 13.328 -29.641 -4.23 1 77.75 504 TYR A N 1
ATOM 4013 C CA . TYR A 1 504 ? 12.633 -30.781 -3.637 1 77.75 504 TYR A CA 1
ATOM 4014 C C . TYR A 1 504 ? 13.312 -31.234 -2.352 1 77.75 504 TYR A C 1
ATOM 4016 O O . TYR A 1 504 ? 14.531 -31.422 -2.324 1 77.75 504 TYR A O 1
ATOM 4024 N N . ASP A 1 505 ? 12.469 -31.281 -1.188 1 70.19 505 ASP A N 1
ATOM 4025 C CA . ASP A 1 505 ? 12.977 -31.766 0.093 1 70.19 505 ASP A CA 1
ATOM 4026 C C . ASP A 1 505 ? 12.242 -33.031 0.529 1 70.19 505 ASP A C 1
ATOM 4028 O O . ASP A 1 505 ? 11.07 -33 0.888 1 70.19 505 ASP A O 1
ATOM 4032 N N . PRO A 1 506 ? 12.992 -34.062 0.61 1 62.81 506 PRO A N 1
ATOM 4033 C CA . PRO A 1 506 ? 12.344 -35.344 0.966 1 62.81 506 PRO A CA 1
ATOM 4034 C C . PRO A 1 506 ? 12.047 -35.469 2.459 1 62.81 506 PRO A C 1
ATOM 4036 O O . PRO A 1 506 ? 11.266 -36.312 2.873 1 62.81 506 PRO A O 1
ATOM 4039 N N . PHE A 1 507 ? 12.695 -34.562 3.414 1 58.41 507 PHE A N 1
ATOM 4040 C CA . PHE A 1 507 ? 12.625 -34.812 4.852 1 58.41 507 PHE A CA 1
ATOM 4041 C C . PHE A 1 507 ? 11.586 -33.906 5.496 1 58.41 507 PHE A C 1
ATOM 4043 O O . PHE A 1 507 ? 11.633 -32.688 5.332 1 58.41 507 PHE A O 1
ATOM 4050 N N . ASP A 1 508 ? 10.328 -34.312 5.699 1 57.16 508 ASP A N 1
ATOM 4051 C CA . ASP A 1 508 ? 9.25 -33.531 6.297 1 57.16 508 ASP A CA 1
ATOM 4052 C C . ASP A 1 508 ? 9.062 -33.875 7.77 1 57.16 508 ASP A C 1
ATOM 4054 O O . ASP A 1 508 ? 8.172 -34.656 8.117 1 57.16 508 ASP A O 1
ATOM 4058 N N . ASP A 1 509 ? 10.008 -33.75 8.75 1 55.59 509 ASP A N 1
ATOM 4059 C CA . ASP A 1 509 ? 9.875 -34.531 9.977 1 55.59 509 ASP A CA 1
ATOM 4060 C C . ASP A 1 509 ? 9.125 -33.719 11.047 1 55.59 509 ASP A C 1
ATOM 4062 O O . ASP A 1 509 ? 8.523 -34.312 11.953 1 55.59 509 ASP A O 1
ATOM 4066 N N . ASP A 1 510 ? 9.18 -32.438 11.18 1 62.56 510 ASP A N 1
ATOM 4067 C CA . ASP A 1 510 ? 8.633 -31.984 12.461 1 62.56 510 ASP A CA 1
ATOM 4068 C C . ASP A 1 510 ? 7.133 -31.703 12.352 1 62.56 510 ASP A C 1
ATOM 4070 O O . ASP A 1 510 ? 6.715 -30.75 11.711 1 62.56 510 ASP A O 1
ATOM 4074 N N . GLU A 1 511 ? 6.336 -32.531 13.086 1 73.25 511 GLU A N 1
ATOM 4075 C CA . GLU A 1 511 ? 4.875 -32.562 13.023 1 73.25 511 GLU A CA 1
ATOM 4076 C C . GLU A 1 511 ? 4.293 -31.281 13.648 1 73.25 511 GLU A C 1
ATOM 4078 O O . GLU A 1 511 ? 3.248 -30.797 13.211 1 73.25 511 GLU A O 1
ATOM 4083 N N . GLU A 1 512 ? 4.977 -30.734 14.594 1 82.81 512 GLU A N 1
ATOM 4084 C CA . GLU A 1 512 ? 4.395 -29.594 15.297 1 82.81 512 GLU A CA 1
ATOM 4085 C C . GLU A 1 512 ? 4.492 -28.312 14.461 1 82.81 512 GLU A C 1
ATOM 4087 O O . GLU A 1 512 ? 3.723 -27.375 14.664 1 82.81 512 GLU A O 1
ATOM 4092 N N . MET A 1 513 ? 5.344 -28.312 13.562 1 87.44 513 MET A N 1
ATOM 4093 C CA . MET A 1 513 ? 5.539 -27.125 12.727 1 87.44 513 MET A CA 1
ATOM 4094 C C . MET A 1 513 ? 4.562 -27.125 11.555 1 87.44 513 MET A C 1
ATOM 4096 O O . MET A 1 513 ? 4.469 -26.141 10.82 1 87.44 513 MET A O 1
ATOM 4100 N N . CYS A 1 514 ? 3.785 -28.156 11.484 1 88.81 514 CYS A N 1
ATOM 4101 C CA . CYS A 1 514 ? 2.848 -28.297 10.383 1 88.81 514 CYS A CA 1
ATOM 4102 C C . CYS A 1 514 ? 1.845 -27.156 10.367 1 88.81 514 CYS A C 1
ATOM 4104 O O . CYS A 1 514 ? 1.184 -26.891 11.367 1 88.81 514 CYS A O 1
ATOM 4106 N N . ILE A 1 515 ? 1.725 -26.531 9.227 1 93.12 515 ILE A N 1
ATOM 4107 C CA . ILE A 1 515 ? 0.792 -25.406 9.102 1 93.12 515 ILE A CA 1
ATOM 4108 C C . ILE A 1 515 ? -0.638 -25.938 9.016 1 93.12 515 ILE A C 1
ATOM 4110 O O . ILE A 1 515 ? -0.918 -26.875 8.258 1 93.12 515 ILE A O 1
ATOM 4114 N N . THR A 1 516 ? -1.498 -25.359 9.758 1 94.12 516 THR A N 1
ATOM 4115 C CA . THR A 1 516 ? -2.865 -25.875 9.812 1 94.12 516 THR A CA 1
ATOM 4116 C C . THR A 1 516 ? -3.82 -24.922 9.094 1 94.12 516 THR A C 1
ATOM 4118 O O . THR A 1 516 ? -4.812 -25.359 8.508 1 94.12 516 THR A O 1
ATOM 4121 N N . ARG A 1 517 ? -3.617 -23.656 9.211 1 96.19 517 ARG A N 1
ATOM 4122 C CA . ARG A 1 517 ? -4.434 -22.672 8.516 1 96.19 517 ARG A CA 1
ATOM 4123 C C . ARG A 1 517 ? -3.568 -21.547 7.957 1 96.19 517 ARG A C 1
ATOM 4125 O O . ARG A 1 517 ? -2.525 -21.219 8.523 1 96.19 517 ARG A O 1
ATOM 4132 N N . VAL A 1 518 ? -3.99 -21.047 6.82 1 97.19 518 VAL A N 1
ATOM 4133 C CA . VAL A 1 518 ? -3.299 -19.922 6.215 1 97.19 518 VAL A CA 1
ATOM 4134 C C . VAL A 1 518 ? -4.316 -18.891 5.719 1 97.19 518 VAL A C 1
ATOM 4136 O O . VAL A 1 518 ? -5.438 -19.25 5.352 1 97.19 518 VAL A O 1
ATOM 4139 N N . HIS A 1 519 ? -3.953 -17.672 5.816 1 97.44 519 HIS A N 1
ATOM 4140 C CA . HIS A 1 519 ? -4.801 -16.594 5.348 1 97.44 519 HIS A CA 1
ATOM 4141 C C . HIS A 1 519 ? -3.969 -15.461 4.742 1 97.44 519 HIS A C 1
ATOM 4143 O O . HIS A 1 519 ? -2.891 -15.141 5.246 1 97.44 519 HIS A O 1
ATOM 4149 N N . PHE A 1 520 ? -4.359 -14.969 3.586 1 97.38 520 PHE A N 1
ATOM 4150 C CA . PHE A 1 520 ? -3.775 -13.797 2.943 1 97.38 520 PHE A CA 1
ATOM 4151 C C . PHE A 1 520 ? -4.789 -12.664 2.859 1 97.38 520 PHE A C 1
ATOM 4153 O O . PHE A 1 520 ? -5.867 -12.828 2.279 1 97.38 520 PHE A O 1
ATOM 4160 N N . ASP A 1 521 ? -4.461 -11.539 3.375 1 95.38 521 ASP A N 1
ATOM 4161 C CA . ASP A 1 521 ? -5.352 -10.383 3.287 1 95.38 521 ASP A CA 1
ATOM 4162 C C . ASP A 1 521 ? -5.086 -9.578 2.02 1 95.38 521 ASP A C 1
ATOM 4164 O O . ASP A 1 521 ? -4.023 -8.969 1.88 1 95.38 521 ASP A O 1
ATOM 4168 N N . PRO A 1 522 ? -6.027 -9.469 1.154 1 92.19 522 PRO A N 1
ATOM 4169 C CA . PRO A 1 522 ? -5.797 -8.82 -0.139 1 92.19 522 PRO A CA 1
ATOM 4170 C C . PRO A 1 522 ? -5.625 -7.312 -0.018 1 92.19 522 PRO A C 1
ATOM 4172 O O . PRO A 1 522 ? -5.113 -6.668 -0.939 1 92.19 522 PRO A O 1
ATOM 4175 N N . LYS A 1 523 ? -6.016 -6.707 1.021 1 86.69 523 LYS A N 1
ATOM 4176 C CA . LYS A 1 523 ? -5.941 -5.258 1.178 1 86.69 523 LYS A CA 1
ATOM 4177 C C . LYS A 1 523 ? -4.613 -4.844 1.803 1 86.69 523 LYS A C 1
ATOM 4179 O O . LYS A 1 523 ? -4.02 -3.84 1.4 1 86.69 523 LYS A O 1
ATOM 4184 N N . SER A 1 524 ? -4.191 -5.602 2.773 1 88.94 524 SER A N 1
ATOM 4185 C CA . SER A 1 524 ? -2.988 -5.207 3.496 1 88.94 524 SER A CA 1
ATOM 4186 C C . SER A 1 524 ? -1.783 -6.027 3.053 1 88.94 524 SER A C 1
ATOM 4188 O O . SER A 1 524 ? -0.638 -5.613 3.244 1 88.94 524 SER A O 1
ATOM 4190 N N . GLY A 1 525 ? -2.033 -7.164 2.537 1 93.12 525 GLY A N 1
ATOM 4191 C CA . GLY A 1 525 ? -0.946 -8.055 2.164 1 93.12 525 GLY A CA 1
ATOM 4192 C C . GLY A 1 525 ? -0.444 -8.898 3.322 1 93.12 525 GLY A C 1
ATOM 4193 O O . GLY A 1 525 ? 0.489 -9.688 3.162 1 93.12 525 GLY A O 1
ATOM 4194 N N . ILE A 1 526 ? -1.076 -8.875 4.484 1 96 526 ILE A N 1
ATOM 4195 C CA . ILE A 1 526 ? -0.661 -9.633 5.66 1 96 526 ILE A CA 1
ATOM 4196 C C . ILE A 1 526 ? -0.924 -11.117 5.434 1 96 526 ILE A C 1
ATOM 4198 O O . ILE A 1 526 ? -1.946 -11.492 4.855 1 96 526 ILE A O 1
ATOM 4202 N N . VAL A 1 527 ? 0.017 -11.945 5.844 1 98.06 527 VAL A N 1
ATOM 4203 C CA . VAL A 1 527 ? -0.127 -13.398 5.797 1 98.06 527 VAL A CA 1
ATOM 4204 C C . VAL A 1 527 ? -0.193 -13.953 7.215 1 98.06 527 VAL A C 1
ATOM 4206 O O . VAL A 1 527 ? 0.619 -13.594 8.07 1 98.06 527 VAL A O 1
ATOM 4209 N N . ILE A 1 528 ? -1.165 -14.805 7.477 1 98.44 528 ILE A N 1
ATOM 4210 C CA . ILE A 1 528 ? -1.343 -15.422 8.789 1 98.44 528 ILE A CA 1
ATOM 4211 C C . ILE A 1 528 ? -1.251 -16.938 8.664 1 98.44 528 ILE A C 1
ATOM 4213 O O . ILE A 1 528 ? -1.789 -17.531 7.719 1 98.44 528 ILE A O 1
ATOM 4217 N N . GLY A 1 529 ? -0.505 -17.531 9.484 1 97.81 529 GLY A N 1
ATOM 4218 C CA . GLY A 1 529 ? -0.4 -18.984 9.547 1 97.81 529 GLY A CA 1
ATOM 4219 C C . GLY A 1 529 ? -0.482 -19.516 10.969 1 97.81 529 GLY A C 1
ATOM 4220 O O . GLY A 1 529 ? 0.006 -18.891 11.906 1 97.81 529 GLY A O 1
ATOM 4221 N N . THR A 1 530 ? -1.178 -20.609 11.102 1 97.31 530 THR A N 1
ATOM 4222 C CA . THR A 1 530 ? -1.196 -21.344 12.359 1 97.31 530 THR A CA 1
ATOM 4223 C C . THR A 1 530 ? -0.555 -22.719 12.203 1 97.31 530 THR A C 1
ATOM 4225 O O . THR A 1 530 ? -0.482 -23.25 11.094 1 97.31 530 THR A O 1
ATOM 4228 N N . ASN A 1 531 ? -0.026 -23.203 13.234 1 93.94 531 ASN A N 1
ATOM 4229 C CA . ASN A 1 531 ? 0.58 -24.516 13.148 1 93.94 531 ASN A CA 1
ATOM 4230 C C . ASN A 1 531 ? 0.02 -25.469 14.211 1 93.94 531 ASN A C 1
ATOM 4232 O O . ASN A 1 531 ? -0.805 -25.062 15.031 1 93.94 531 ASN A O 1
ATOM 4236 N N . ARG A 1 532 ? 0.351 -26.594 14.117 1 90.38 532 ARG A N 1
ATOM 4237 C CA . ARG A 1 532 ? -0.161 -27.641 14.992 1 90.38 532 ARG A CA 1
ATOM 4238 C C . ARG A 1 532 ? 0.298 -27.422 16.438 1 90.38 532 ARG A C 1
ATOM 4240 O O . ARG A 1 532 ? -0.345 -27.906 17.375 1 90.38 532 ARG A O 1
ATOM 4247 N N . GLY A 1 533 ? 1.415 -26.766 16.641 1 88.88 533 GLY A N 1
ATOM 4248 C CA . GLY A 1 533 ? 1.881 -26.438 17.969 1 88.88 533 GLY A CA 1
ATOM 4249 C C . GLY A 1 533 ? 1.01 -25.422 18.672 1 88.88 533 GLY A C 1
ATOM 4250 O O . GLY A 1 533 ? 1.168 -25.188 19.875 1 88.88 533 GLY A O 1
ATOM 4251 N N . GLY A 1 534 ? 0.051 -24.844 17.938 1 92.19 534 GLY A N 1
ATOM 4252 C CA . GLY A 1 534 ? -0.905 -23.906 18.531 1 92.19 534 GLY A CA 1
ATOM 4253 C C . GLY A 1 534 ? -0.491 -22.453 18.391 1 92.19 534 GLY A C 1
ATOM 4254 O O . GLY A 1 534 ? -1.085 -21.578 19.016 1 92.19 534 GLY A O 1
ATOM 4255 N N . TYR A 1 535 ? 0.488 -22.219 17.625 1 95.69 535 TYR A N 1
ATOM 4256 C CA . TYR A 1 535 ? 0.968 -20.859 17.469 1 95.69 535 TYR A CA 1
ATOM 4257 C C . TYR A 1 535 ? 0.257 -20.141 16.328 1 95.69 535 TYR A C 1
ATOM 4259 O O . TYR A 1 535 ? -0.063 -20.766 15.305 1 95.69 535 TYR A O 1
ATOM 4267 N N . VAL A 1 536 ? -0.097 -18.953 16.531 1 97.62 536 VAL A N 1
ATOM 4268 C CA . VAL A 1 536 ? -0.624 -18.062 15.492 1 97.62 536 VAL A CA 1
ATOM 4269 C C . VAL A 1 536 ? 0.44 -17.047 15.102 1 97.62 536 VAL A C 1
ATOM 4271 O O . VAL A 1 536 ? 0.818 -16.188 15.914 1 97.62 536 VAL A O 1
ATOM 4274 N N . LEU A 1 537 ? 0.891 -17.109 13.875 1 97.81 537 LEU A N 1
ATOM 4275 C CA . LEU A 1 537 ? 1.95 -16.234 13.367 1 97.81 537 LEU A CA 1
ATOM 4276 C C . LEU A 1 537 ? 1.412 -15.289 12.312 1 97.81 537 LEU A C 1
ATOM 4278 O O . LEU A 1 537 ? 0.565 -15.664 11.5 1 97.81 537 LEU A O 1
ATOM 4282 N N . MET A 1 538 ? 1.848 -14.094 12.344 1 97.69 538 MET A N 1
ATOM 4283 C CA . MET A 1 538 ? 1.468 -13.086 11.359 1 97.69 538 MET A CA 1
ATOM 4284 C C . MET A 1 538 ? 2.703 -12.445 10.727 1 97.69 538 MET A C 1
ATOM 4286 O O . MET A 1 538 ? 3.672 -12.141 11.422 1 97.69 538 MET A O 1
ATOM 4290 N N . TYR A 1 539 ? 2.682 -12.289 9.43 1 97.75 539 TYR A N 1
ATOM 4291 C CA . TYR A 1 539 ? 3.799 -11.719 8.68 1 97.75 539 TYR A CA 1
ATOM 4292 C C . TYR A 1 539 ? 3.346 -10.523 7.852 1 97.75 539 TYR A C 1
ATOM 4294 O O . TYR A 1 539 ? 2.23 -10.516 7.328 1 97.75 539 TYR A O 1
ATOM 4302 N N . GLU A 1 540 ? 4.203 -9.547 7.73 1 94.31 540 GLU A N 1
ATOM 4303 C CA . GLU A 1 540 ? 3.934 -8.344 6.957 1 94.31 540 GLU A CA 1
ATOM 4304 C C . GLU A 1 540 ? 5.094 -8.023 6.02 1 94.31 540 GLU A C 1
ATOM 4306 O O . GLU A 1 540 ? 6.227 -8.445 6.258 1 94.31 540 GLU A O 1
ATOM 4311 N N . LEU A 1 541 ? 4.812 -7.258 4.93 1 91.88 541 LEU A N 1
ATOM 4312 C CA . LEU A 1 541 ? 5.816 -6.891 3.938 1 91.88 541 LEU A CA 1
ATOM 4313 C C . LEU A 1 541 ? 6.625 -5.68 4.402 1 91.88 541 LEU A C 1
ATOM 4315 O O . LEU A 1 541 ? 6.051 -4.664 4.805 1 91.88 541 LEU A O 1
ATOM 4319 N N . TRP A 1 542 ? 7.938 -5.918 4.422 1 87 542 TRP A N 1
ATOM 4320 C CA . TRP A 1 542 ? 8.859 -4.828 4.734 1 87 542 TRP A CA 1
ATOM 4321 C C . TRP A 1 542 ? 9.852 -4.613 3.596 1 87 542 TRP A C 1
ATOM 4323 O O . TRP A 1 542 ? 10.312 -5.578 2.977 1 87 542 TRP A O 1
ATOM 4333 N N . ASP A 1 543 ? 10.266 -3.414 3.363 1 78 543 ASP A N 1
ATOM 4334 C CA . ASP A 1 543 ? 11.125 -3.094 2.23 1 78 543 ASP A CA 1
ATOM 4335 C C . ASP A 1 543 ? 12.602 -3.289 2.59 1 78 543 ASP A C 1
ATOM 4337 O O . ASP A 1 543 ? 13.453 -3.408 1.705 1 78 543 ASP A O 1
ATOM 4341 N N . SER A 1 544 ? 12.898 -3.271 3.871 1 82 544 SER A N 1
ATOM 4342 C CA . SER A 1 544 ? 14.289 -3.414 4.293 1 82 544 SER A CA 1
ATOM 4343 C C . SER A 1 544 ? 14.461 -4.613 5.215 1 82 544 SER A C 1
ATOM 4345 O O . SER A 1 544 ? 13.508 -5.055 5.859 1 82 544 SER A O 1
ATOM 4347 N N . ALA A 1 545 ? 15.703 -5.109 5.176 1 88.81 545 ALA A N 1
ATOM 4348 C CA . ALA A 1 545 ? 16.031 -6.195 6.094 1 88.81 545 ALA A CA 1
ATOM 4349 C C . ALA A 1 545 ? 16.094 -5.695 7.535 1 88.81 545 ALA A C 1
ATOM 4351 O O . ALA A 1 545 ? 16.484 -4.555 7.789 1 88.81 545 ALA A O 1
ATOM 4352 N N . ARG A 1 546 ? 15.656 -6.602 8.492 1 92.12 546 ARG A N 1
ATOM 4353 C CA . ARG A 1 546 ? 15.703 -6.254 9.906 1 92.12 546 ARG A CA 1
ATOM 4354 C C . ARG A 1 546 ? 16.125 -7.453 10.758 1 92.12 546 ARG A C 1
ATOM 4356 O O . ARG A 1 546 ? 15.867 -8.602 10.383 1 92.12 546 ARG A O 1
ATOM 4363 N N . THR A 1 547 ? 16.812 -7.133 11.789 1 94.56 547 THR A N 1
ATOM 4364 C CA . THR A 1 547 ? 17.094 -8.148 12.797 1 94.56 547 THR A CA 1
ATOM 4365 C C . THR A 1 547 ? 16.203 -7.957 14.023 1 94.56 547 THR A C 1
ATOM 4367 O O . THR A 1 547 ? 16.219 -6.895 14.656 1 94.56 547 THR A O 1
ATOM 4370 N N . LEU A 1 548 ? 15.445 -8.961 14.312 1 94.62 548 LEU A N 1
ATOM 4371 C CA . LEU A 1 548 ? 14.469 -8.836 15.391 1 94.62 548 LEU A CA 1
ATOM 4372 C C . LEU A 1 548 ? 14.828 -9.742 16.562 1 94.62 548 LEU A C 1
ATOM 4374 O O . LEU A 1 548 ? 15.414 -10.812 16.359 1 94.62 548 LEU A O 1
ATOM 4378 N N . THR A 1 549 ? 14.391 -9.336 17.75 1 93 549 THR A N 1
ATOM 4379 C CA . THR A 1 549 ? 14.688 -10.062 18.969 1 93 549 THR A CA 1
ATOM 4380 C C . THR A 1 549 ? 13.734 -11.25 19.141 1 93 549 THR A C 1
ATOM 4382 O O . THR A 1 549 ? 12.797 -11.406 18.359 1 93 549 THR A O 1
ATOM 4385 N N . HIS A 1 550 ? 14.062 -12.078 20.141 1 91.38 550 HIS A N 1
ATOM 4386 C CA . HIS A 1 550 ? 13.195 -13.203 20.469 1 91.38 550 HIS A CA 1
ATOM 4387 C C . HIS A 1 550 ? 11.836 -12.719 20.969 1 91.38 550 HIS A C 1
ATOM 4389 O O . HIS A 1 550 ? 11.641 -11.523 21.203 1 91.38 550 HIS A O 1
ATOM 4395 N N . TRP A 1 551 ? 10.906 -13.617 20.984 1 92.31 551 TRP A N 1
ATOM 4396 C CA . TRP A 1 551 ? 9.547 -13.242 21.359 1 92.31 551 TRP A CA 1
ATOM 4397 C C . TRP A 1 551 ? 8.953 -14.25 22.344 1 92.31 551 TRP A C 1
ATOM 4399 O O . TRP A 1 551 ? 9.469 -15.359 22.484 1 92.31 551 TRP A O 1
ATOM 4409 N N . GLU A 1 552 ? 7.98 -13.766 23.109 1 90.94 552 GLU A N 1
ATOM 4410 C CA . GLU A 1 552 ? 7.109 -14.594 23.938 1 90.94 552 GLU A CA 1
ATOM 4411 C C . GLU A 1 552 ? 5.66 -14.523 23.469 1 90.94 552 GLU A C 1
ATOM 4413 O O . GLU A 1 552 ? 5.117 -13.438 23.266 1 90.94 552 GLU A O 1
ATOM 4418 N N . ALA A 1 553 ? 5.148 -15.711 23.328 1 93.5 553 ALA A N 1
ATOM 4419 C CA . ALA A 1 553 ? 3.795 -15.758 22.797 1 93.5 553 ALA A CA 1
ATOM 4420 C C . ALA A 1 553 ? 2.768 -15.352 23.844 1 93.5 553 ALA A C 1
ATOM 4422 O O . ALA A 1 553 ? 2.916 -15.68 25.031 1 93.5 553 ALA A O 1
ATOM 4423 N N . THR A 1 554 ? 1.767 -14.617 23.469 1 93.06 554 THR A N 1
ATOM 4424 C CA . THR A 1 554 ? 0.621 -14.32 24.328 1 93.06 554 THR A CA 1
ATOM 4425 C C . THR A 1 554 ? -0.333 -15.508 24.375 1 93.06 554 THR A C 1
ATOM 4427 O O . THR A 1 554 ? -0.896 -15.906 23.359 1 93.06 554 THR A O 1
ATOM 4430 N N . PRO A 1 555 ? -0.532 -16.109 25.5 1 91.88 555 PRO A N 1
ATOM 4431 C CA . PRO A 1 555 ? -1.425 -17.266 25.594 1 91.88 555 PRO A CA 1
ATOM 4432 C C . PRO A 1 555 ? -2.895 -16.891 25.422 1 91.88 555 PRO A C 1
ATOM 4434 O O . PRO A 1 555 ? -3.342 -15.875 25.953 1 91.88 555 PRO A O 1
ATOM 4437 N N . ILE A 1 556 ? -3.582 -17.734 24.688 1 93.44 556 ILE A N 1
ATOM 4438 C CA . ILE A 1 556 ? -5 -17.469 24.484 1 93.44 556 ILE A CA 1
ATOM 4439 C C . ILE A 1 556 ? -5.801 -18.75 24.719 1 93.44 556 ILE A C 1
ATOM 4441 O O . ILE A 1 556 ? -5.297 -19.859 24.484 1 93.44 556 ILE A O 1
ATOM 4445 N N . SER A 1 557 ? -6.984 -18.578 25.188 1 90.94 557 SER A N 1
ATOM 4446 C CA . SER A 1 557 ? -7.906 -19.688 25.453 1 90.94 557 SER A CA 1
ATOM 4447 C C . SER A 1 557 ? -9.352 -19.25 25.219 1 90.94 557 SER A C 1
ATOM 4449 O O . SER A 1 557 ? -9.703 -18.094 25.422 1 90.94 557 SER A O 1
ATOM 4451 N N . CYS A 1 558 ? -10.102 -20.203 24.75 1 88.75 558 CYS A N 1
ATOM 4452 C CA . CYS A 1 558 ? -11.516 -19.906 24.516 1 88.75 558 CYS A CA 1
ATOM 4453 C C . CYS A 1 558 ? -12.312 -19.984 25.812 1 88.75 558 CYS A C 1
ATOM 4455 O O . CYS A 1 558 ? -13.438 -19.484 25.891 1 88.75 558 CYS A O 1
ATOM 4457 N N . ASN A 1 559 ? -11.789 -20.672 26.734 1 81.69 559 ASN A N 1
ATOM 4458 C CA . ASN A 1 559 ? -12.461 -20.859 28.016 1 81.69 559 ASN A CA 1
ATOM 4459 C C . ASN A 1 559 ? -11.516 -20.625 29.188 1 81.69 559 ASN A C 1
ATOM 4461 O O . ASN A 1 559 ? -10.375 -20.188 29 1 81.69 559 ASN A O 1
ATOM 4465 N N . ASN A 1 560 ? -12.031 -20.719 30.359 1 71.56 560 ASN A N 1
ATOM 4466 C CA . ASN A 1 560 ? -11.234 -20.484 31.562 1 71.56 560 ASN A CA 1
ATOM 4467 C C . ASN A 1 560 ? -10.43 -21.719 31.953 1 71.56 560 ASN A C 1
ATOM 4469 O O . ASN A 1 560 ? -10.281 -22.016 33.156 1 71.56 560 ASN A O 1
ATOM 4473 N N . SER A 1 561 ? -9.945 -22.312 30.875 1 68.69 561 SER A N 1
ATOM 4474 C CA . SER A 1 561 ? -9.109 -23.469 31.172 1 68.69 561 SER A CA 1
ATOM 4475 C C . SER A 1 561 ? -7.809 -23.062 31.844 1 68.69 561 SER A C 1
ATOM 4477 O O . SER A 1 561 ? -7.25 -22 31.547 1 68.69 561 SER A O 1
ATOM 4479 N N . PRO A 1 562 ? -7.43 -23.812 32.875 1 65 562 PRO A N 1
ATOM 4480 C CA . PRO A 1 562 ? -6.18 -23.484 33.562 1 65 562 PRO A CA 1
ATOM 4481 C C . PRO A 1 562 ? -4.965 -23.562 32.656 1 65 562 PRO A C 1
ATOM 4483 O O . PRO A 1 562 ? -4.992 -24.281 31.641 1 65 562 PRO A O 1
ATOM 4486 N N . PRO A 1 563 ? -4.031 -22.703 32.938 1 63.25 563 PRO A N 1
ATOM 4487 C CA . PRO A 1 563 ? -2.814 -22.75 32.125 1 63.25 563 PRO A CA 1
ATOM 4488 C C . PRO A 1 563 ? -2.195 -24.156 32.094 1 63.25 563 PRO A C 1
ATOM 4490 O O . PRO A 1 563 ? -2.17 -24.859 33.094 1 63.25 563 PRO A O 1
ATOM 4493 N N . ASP A 1 564 ? -2.137 -24.703 30.938 1 58.94 564 ASP A N 1
ATOM 4494 C CA . ASP A 1 564 ? -1.582 -26.047 30.766 1 58.94 564 ASP A CA 1
ATOM 4495 C C . ASP A 1 564 ? -0.086 -26.062 31.078 1 58.94 564 ASP A C 1
ATOM 4497 O O . ASP A 1 564 ? 0.675 -25.266 30.516 1 58.94 564 ASP A O 1
ATOM 4501 N N . THR A 1 565 ? 0.359 -26.703 32.156 1 57.84 565 THR A N 1
ATOM 4502 C CA . THR A 1 565 ? 1.733 -26.812 32.625 1 57.84 565 THR A CA 1
ATOM 4503 C C . THR A 1 565 ? 2.574 -27.641 31.672 1 57.84 565 THR A C 1
ATOM 4505 O O . THR A 1 565 ? 3.787 -27.781 31.844 1 57.84 565 THR A O 1
ATOM 4508 N N . ARG A 1 566 ? 1.954 -28.094 30.688 1 55.34 566 ARG A N 1
ATOM 4509 C CA . ARG A 1 566 ? 2.729 -28.922 29.766 1 55.34 566 ARG A CA 1
ATOM 4510 C C . ARG A 1 566 ? 3.66 -28.078 28.906 1 55.34 566 ARG A C 1
ATOM 4512 O O . ARG A 1 566 ? 3.277 -27 28.438 1 55.34 566 ARG A O 1
ATOM 4519 N N . LYS A 1 567 ? 4.855 -28.656 28.891 1 60.22 567 LYS A N 1
ATOM 4520 C CA . LYS A 1 567 ? 5.879 -28.047 28.047 1 60.22 567 LYS A CA 1
ATOM 4521 C C . LYS A 1 567 ? 5.566 -28.25 26.562 1 60.22 567 LYS A C 1
ATOM 4523 O O . LYS A 1 567 ? 5.32 -29.359 26.125 1 60.22 567 LYS A O 1
ATOM 4528 N N . ARG A 1 568 ? 5.379 -27.172 25.859 1 72.62 568 ARG A N 1
ATOM 4529 C CA . ARG A 1 568 ? 5.195 -27.25 24.422 1 72.62 568 ARG A CA 1
ATOM 4530 C C . ARG A 1 568 ? 6.445 -27.781 23.734 1 72.62 568 ARG A C 1
ATOM 4532 O O . ARG A 1 568 ? 7.566 -27.438 24.109 1 72.62 568 ARG A O 1
ATOM 4539 N N . ALA A 1 569 ? 6.152 -28.703 22.844 1 72.5 569 ALA A N 1
ATOM 4540 C CA . ALA A 1 569 ? 7.254 -29.328 22.109 1 72.5 569 ALA A CA 1
ATOM 4541 C C . ALA A 1 569 ? 7.977 -28.297 21.234 1 72.5 569 ALA A C 1
ATOM 4543 O O . ALA A 1 569 ? 9.211 -28.281 21.172 1 72.5 569 ALA A O 1
ATOM 4544 N N . LEU A 1 570 ? 7.137 -27.484 20.672 1 85.5 570 LEU A N 1
ATOM 4545 C CA . LEU A 1 570 ? 7.727 -26.453 19.828 1 85.5 570 LEU A CA 1
ATOM 4546 C C . LEU A 1 570 ? 8.078 -25.219 20.641 1 85.5 570 LEU A C 1
ATOM 4548 O O . LEU A 1 570 ? 7.199 -24.578 21.203 1 85.5 570 LEU A O 1
ATOM 4552 N N . LYS A 1 571 ? 9.367 -24.938 20.75 1 88.38 571 LYS A N 1
ATOM 4553 C CA . LYS A 1 571 ? 9.828 -23.797 21.547 1 88.38 571 LYS A CA 1
ATOM 4554 C C . LYS A 1 571 ? 10.25 -22.641 20.672 1 88.38 571 LYS A C 1
ATOM 4556 O O . LYS A 1 571 ? 10.859 -22.828 19.609 1 88.38 571 LYS A O 1
ATOM 4561 N N . PRO A 1 572 ? 9.844 -21.484 21.109 1 91.31 572 PRO A N 1
ATOM 4562 C CA . PRO A 1 572 ? 10.281 -20.297 20.359 1 91.31 572 PRO A CA 1
ATOM 4563 C C . PRO A 1 572 ? 11.797 -20.156 20.312 1 91.31 572 PRO A C 1
ATOM 4565 O O . PRO A 1 572 ? 12.492 -20.609 21.234 1 91.31 572 PRO A O 1
ATOM 4568 N N . ARG A 1 573 ? 12.203 -19.531 19.328 1 90.81 573 ARG A N 1
ATOM 4569 C CA . ARG A 1 573 ? 13.641 -19.281 19.219 1 90.81 573 ARG A CA 1
ATOM 4570 C C . ARG A 1 573 ? 14.117 -18.359 20.344 1 90.81 573 ARG A C 1
ATOM 4572 O O . ARG A 1 573 ? 13.398 -17.438 20.75 1 90.81 573 ARG A O 1
ATOM 4579 N N . LYS A 1 574 ? 15.414 -18.484 20.719 1 88.38 574 LYS A N 1
ATOM 4580 C CA . LYS A 1 574 ? 16 -17.656 21.766 1 88.38 574 LYS A CA 1
ATOM 4581 C C . LYS A 1 574 ? 16.938 -16.609 21.188 1 88.38 574 LYS A C 1
ATOM 4583 O O . LYS A 1 574 ? 17.188 -15.57 21.812 1 88.38 574 LYS A O 1
ATOM 4588 N N . ALA A 1 575 ? 17.375 -16.875 19.984 1 89 575 ALA A N 1
ATOM 458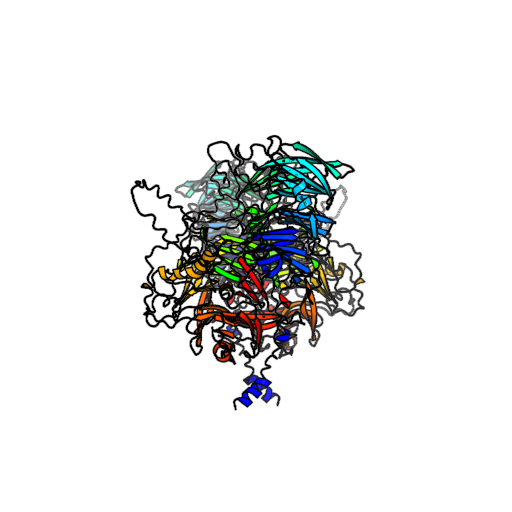9 C CA . ALA A 1 575 ? 18.344 -15.961 19.359 1 89 575 ALA A CA 1
ATOM 4590 C C . ALA A 1 575 ? 17.641 -14.969 18.453 1 89 575 ALA A C 1
ATOM 4592 O O . ALA A 1 575 ? 16.484 -15.164 18.078 1 89 575 ALA A O 1
ATOM 4593 N N . GLU A 1 576 ? 18.344 -13.898 18.188 1 92.44 576 GLU A N 1
ATOM 4594 C CA . GLU A 1 576 ? 17.859 -12.93 17.219 1 92.44 576 GLU A CA 1
ATOM 4595 C C . GLU A 1 576 ? 17.781 -13.539 15.82 1 92.44 576 GLU A C 1
ATOM 4597 O O . GLU A 1 576 ? 18.547 -14.445 15.484 1 92.44 576 GLU A O 1
ATOM 4602 N N . LEU A 1 577 ? 16.828 -13.156 15.078 1 94.12 577 LEU A N 1
ATOM 4603 C CA . LEU A 1 577 ? 16.625 -13.656 13.719 1 94.12 577 LEU A CA 1
ATOM 4604 C C . LEU A 1 577 ? 16.703 -12.523 12.703 1 94.12 577 LEU A C 1
ATOM 4606 O O . LEU A 1 577 ? 16.062 -11.484 12.883 1 94.12 577 LEU A O 1
ATOM 4610 N N . LYS A 1 578 ? 17.516 -12.688 11.727 1 93.69 578 LYS A N 1
ATOM 4611 C CA . LYS A 1 578 ? 17.625 -11.727 10.633 1 93.69 578 LYS A CA 1
ATOM 4612 C C . LYS A 1 578 ? 16.609 -12.023 9.531 1 93.69 578 LYS A C 1
ATOM 4614 O O . LYS A 1 578 ? 16.562 -13.141 9.016 1 93.69 578 LYS A O 1
ATOM 4619 N N . TYR A 1 579 ? 15.773 -11.023 9.219 1 93.94 579 TYR A N 1
ATOM 4620 C CA . TYR A 1 579 ? 14.812 -11.117 8.125 1 93.94 579 TYR A CA 1
ATOM 4621 C C . TYR A 1 579 ? 15.289 -10.328 6.914 1 93.94 579 TYR A C 1
ATOM 4623 O O . TYR A 1 579 ? 15.773 -9.203 7.051 1 93.94 579 TYR A O 1
ATOM 4631 N N . ASN A 1 580 ? 15.219 -10.922 5.785 1 91.62 580 ASN A N 1
ATOM 4632 C CA . ASN A 1 580 ? 15.453 -10.18 4.551 1 91.62 580 ASN A CA 1
ATOM 4633 C C . ASN A 1 580 ? 14.25 -9.305 4.188 1 91.62 580 ASN A C 1
ATOM 4635 O O . ASN A 1 580 ? 13.188 -9.43 4.793 1 91.62 580 ASN A O 1
ATOM 4639 N N . ALA A 1 581 ? 14.469 -8.383 3.176 1 89.5 581 ALA A N 1
ATOM 4640 C CA . ALA A 1 581 ? 13.336 -7.605 2.672 1 89.5 581 ALA A CA 1
ATOM 4641 C C . ALA A 1 581 ? 12.227 -8.523 2.18 1 89.5 581 ALA A C 1
ATOM 4643 O O . ALA A 1 581 ? 12.492 -9.57 1.579 1 89.5 581 ALA A O 1
ATOM 4644 N N . GLY A 1 582 ? 11 -8.125 2.381 1 93.31 582 GLY A N 1
ATOM 4645 C CA . GLY A 1 582 ? 9.836 -8.953 2.117 1 93.31 582 GLY A CA 1
ATOM 4646 C C . GLY A 1 582 ? 9.008 -9.227 3.359 1 93.31 582 GLY A C 1
ATOM 4647 O O . GLY A 1 582 ? 8.797 -8.336 4.184 1 93.31 582 GLY A O 1
ATOM 4648 N N . TYR A 1 583 ? 8.617 -10.5 3.541 1 96.94 583 TYR A N 1
ATOM 4649 C CA . TYR A 1 583 ? 7.75 -10.82 4.668 1 96.94 583 TYR A CA 1
ATOM 4650 C C . TYR A 1 583 ? 8.562 -11.008 5.945 1 96.94 583 TYR A C 1
ATOM 4652 O O . TYR A 1 583 ? 9.508 -11.789 5.977 1 96.94 583 TYR A O 1
ATOM 4660 N N . GLN A 1 584 ? 8.211 -10.32 6.953 1 96.44 584 GLN A N 1
ATOM 4661 C CA . GLN A 1 584 ? 8.781 -10.391 8.297 1 96.44 584 GLN A CA 1
ATOM 4662 C C . GLN A 1 584 ? 7.684 -10.539 9.352 1 96.44 584 GLN A C 1
ATOM 4664 O O . GLN A 1 584 ? 6.543 -10.133 9.125 1 96.44 584 GLN A O 1
ATOM 4669 N N . ILE A 1 585 ? 8.031 -11.125 10.414 1 97.12 585 ILE A N 1
ATOM 4670 C CA . ILE A 1 585 ? 7.043 -11.328 11.469 1 97.12 585 ILE A CA 1
ATOM 4671 C C . ILE A 1 585 ? 6.527 -9.977 11.961 1 97.12 585 ILE A C 1
ATOM 4673 O O . ILE A 1 585 ? 7.289 -9.008 12.039 1 97.12 585 ILE A O 1
ATOM 4677 N N . ARG A 1 586 ? 5.246 -9.867 12.211 1 95.75 586 ARG A N 1
ATOM 4678 C CA . ARG A 1 586 ? 4.605 -8.625 12.641 1 95.75 586 ARG A CA 1
ATOM 4679 C C . ARG A 1 586 ? 5.008 -8.266 14.07 1 95.75 586 ARG A C 1
ATOM 4681 O O . ARG A 1 586 ? 5.125 -9.141 14.93 1 95.75 586 ARG A O 1
ATOM 4688 N N . LEU A 1 587 ? 5.168 -6.957 14.328 1 93.75 587 LEU A N 1
ATOM 4689 C CA . LEU A 1 587 ? 5.523 -6.449 15.648 1 93.75 587 LEU A CA 1
ATOM 4690 C C . LEU A 1 587 ? 4.305 -5.863 16.344 1 93.75 587 LEU A C 1
ATOM 4692 O O . LEU A 1 587 ? 3.338 -5.465 15.695 1 93.75 587 LEU A O 1
ATOM 4696 N N . LYS A 1 588 ? 4.371 -5.875 17.625 1 90.44 588 LYS A N 1
ATOM 4697 C CA . LYS A 1 588 ? 3.377 -5.133 18.391 1 90.44 588 LYS A CA 1
ATOM 4698 C C . LYS A 1 588 ? 3.51 -3.631 18.156 1 90.44 588 LYS A C 1
ATOM 4700 O O . LYS A 1 588 ? 4.621 -3.104 18.094 1 90.44 588 LYS A O 1
ATOM 4705 N N . ASN A 1 589 ? 2.303 -3.078 18 1 84.31 589 ASN A N 1
ATOM 4706 C CA . ASN A 1 589 ? 2.328 -1.64 17.766 1 84.31 589 ASN A CA 1
ATOM 4707 C C . ASN A 1 589 ? 3.084 -0.904 18.875 1 84.31 589 ASN A C 1
ATOM 4709 O O . ASN A 1 589 ? 2.939 -1.229 20.047 1 84.31 589 ASN A O 1
ATOM 4713 N N . GLU A 1 590 ? 3.953 0.07 18.656 1 73.94 590 GLU A N 1
ATOM 4714 C CA . GLU A 1 590 ? 4.766 0.908 19.531 1 73.94 590 GLU A CA 1
ATOM 4715 C C . GLU A 1 590 ? 5.77 0.072 20.312 1 73.94 590 GLU A C 1
ATOM 4717 O O . GLU A 1 590 ? 6.129 0.422 21.438 1 73.94 590 GLU A O 1
ATOM 4722 N N . SER A 1 591 ? 5.984 -1.149 19.766 1 82.06 591 SER A N 1
ATOM 4723 C CA . SER A 1 591 ? 6.98 -2.021 20.391 1 82.06 591 SER A CA 1
ATOM 4724 C C . SER A 1 591 ? 7.895 -2.646 19.344 1 82.06 591 SER A C 1
ATOM 4726 O O . SER A 1 591 ? 7.582 -2.643 18.156 1 82.06 591 SER A O 1
ATOM 4728 N N . ASP A 1 592 ? 9.062 -3.045 19.766 1 86 592 ASP A N 1
ATOM 4729 C CA . ASP A 1 592 ? 9.984 -3.756 18.891 1 86 592 ASP A CA 1
ATOM 4730 C C . ASP A 1 592 ? 9.875 -5.266 19.094 1 86 592 ASP A C 1
ATOM 4732 O O . ASP A 1 592 ? 10.727 -6.02 18.594 1 86 592 ASP A O 1
ATOM 4736 N N . LEU A 1 593 ? 8.797 -5.637 19.719 1 91 593 LEU A N 1
ATOM 4737 C CA . LEU A 1 593 ? 8.641 -7.059 20 1 91 593 LEU A CA 1
ATOM 4738 C C . LEU A 1 593 ? 7.715 -7.715 18.984 1 91 593 LEU A C 1
ATOM 4740 O O . LEU A 1 593 ? 6.652 -7.176 18.672 1 91 593 LEU A O 1
ATOM 4744 N N . PRO A 1 594 ? 8.125 -8.906 18.484 1 94.38 594 PRO A N 1
ATOM 4745 C CA . PRO A 1 594 ? 7.246 -9.633 17.562 1 94.38 594 PRO A CA 1
ATOM 4746 C C . PRO A 1 594 ? 5.93 -10.055 18.203 1 94.38 594 PRO A C 1
ATOM 4748 O O . PRO A 1 594 ? 5.898 -10.375 19.406 1 94.38 594 PRO A O 1
ATOM 4751 N N . LEU A 1 595 ? 4.918 -10.062 17.438 1 95.81 595 LEU A N 1
ATOM 4752 C CA . LEU A 1 595 ? 3.574 -10.422 17.875 1 95.81 595 LEU A CA 1
ATOM 4753 C C . LEU A 1 595 ? 3.271 -11.883 17.562 1 95.81 595 LEU A C 1
ATOM 4755 O O . LEU A 1 595 ? 3.166 -12.258 16.391 1 95.81 595 LEU A O 1
ATOM 4759 N N . VAL A 1 596 ? 3.176 -12.789 18.547 1 96.62 596 VAL A N 1
ATOM 4760 C CA . VAL A 1 596 ? 2.848 -14.195 18.391 1 96.62 596 VAL A CA 1
ATOM 4761 C C . VAL A 1 596 ? 1.846 -14.617 19.469 1 96.62 596 VAL A C 1
ATOM 4763 O O . VAL A 1 596 ? 1.942 -14.188 20.625 1 96.62 596 VAL A O 1
ATOM 4766 N N . PHE A 1 597 ? 0.828 -15.359 19.078 1 97 597 PHE A N 1
ATOM 4767 C CA . PHE A 1 597 ? -0.125 -15.922 20.031 1 97 597 PHE A CA 1
ATOM 4768 C C . PHE A 1 597 ? 0.041 -17.438 20.141 1 97 597 PHE A C 1
ATOM 4770 O O . PHE A 1 597 ? 0.539 -18.078 19.219 1 97 597 PHE A O 1
ATOM 4777 N N . SER A 1 598 ? -0.299 -17.984 21.266 1 94.06 598 SER A N 1
ATOM 4778 C CA . SER A 1 598 ? -0.283 -19.438 21.469 1 94.06 598 SER A CA 1
ATOM 4779 C C . SER A 1 598 ? -1.601 -19.922 22.062 1 94.06 598 SER A C 1
ATOM 4781 O O . SER A 1 598 ? -1.964 -19.531 23.172 1 94.06 598 SER A O 1
ATOM 4783 N N . MET A 1 599 ? -2.248 -20.703 21.297 1 92.56 599 MET A N 1
ATOM 4784 C CA . MET A 1 599 ? -3.506 -21.297 21.734 1 92.56 599 MET A CA 1
ATOM 4785 C C . MET A 1 599 ? -3.262 -22.375 22.797 1 92.56 599 MET A C 1
ATOM 4787 O O . MET A 1 599 ? -2.244 -23.062 22.766 1 92.56 599 MET A O 1
ATOM 4791 N N . HIS A 1 600 ? -4.172 -22.453 23.703 1 88.19 600 HIS A N 1
ATOM 4792 C CA . HIS A 1 600 ? -4.094 -23.484 24.719 1 88.19 600 HIS A CA 1
ATOM 4793 C C . HIS A 1 600 ? -3.873 -24.859 24.094 1 88.19 600 HIS A C 1
ATOM 4795 O O . HIS A 1 600 ? -4.5 -25.188 23.078 1 88.19 600 HIS A O 1
ATOM 4801 N N . PRO A 1 601 ? -3.014 -25.578 24.625 1 83.12 601 PRO A N 1
ATOM 4802 C CA . PRO A 1 601 ? -2.645 -26.844 24.016 1 83.12 601 PRO A CA 1
ATOM 4803 C C . PRO A 1 601 ? -3.838 -27.781 23.828 1 83.12 601 PRO A C 1
ATOM 4805 O O . PRO A 1 601 ? -3.82 -28.656 22.969 1 83.12 601 PRO A O 1
ATOM 4808 N N . SER A 1 602 ? -4.84 -27.578 24.594 1 79.5 602 SER A N 1
ATOM 4809 C CA . SER A 1 602 ? -6.012 -28.438 24.484 1 79.5 602 SER A CA 1
ATOM 4810 C C . SER A 1 602 ? -6.934 -27.969 23.359 1 79.5 602 SER A C 1
ATOM 4812 O O . SER A 1 602 ? -7.859 -28.688 22.969 1 79.5 602 SER A O 1
ATOM 4814 N N . HIS A 1 603 ? -6.715 -26.812 22.938 1 86.12 603 HIS A N 1
ATOM 4815 C CA . HIS A 1 603 ? -7.555 -26.234 21.875 1 86.12 603 HIS A CA 1
ATOM 4816 C C . HIS A 1 603 ? -6.891 -26.359 20.516 1 86.12 603 HIS A C 1
ATOM 4818 O O . HIS A 1 603 ? -5.742 -25.953 20.344 1 86.12 603 HIS A O 1
ATOM 4824 N N . ARG A 1 604 ? -7.594 -26.953 19.625 1 88.81 604 ARG A N 1
ATOM 4825 C CA . ARG A 1 604 ? -7.109 -27.031 18.25 1 88.81 604 ARG A CA 1
ATOM 4826 C C . ARG A 1 604 ? -7.711 -25.906 17.391 1 88.81 604 ARG A C 1
ATOM 4828 O O . ARG A 1 604 ? -8.922 -25.688 17.422 1 88.81 604 ARG A O 1
ATOM 4835 N N . ILE A 1 605 ? -6.859 -25.328 16.641 1 94.19 605 ILE A N 1
ATOM 4836 C CA . ILE A 1 605 ? -7.344 -24.25 15.781 1 94.19 605 ILE A CA 1
ATOM 4837 C C . ILE A 1 605 ? -8.07 -24.828 14.57 1 94.19 605 ILE A C 1
ATOM 4839 O O . ILE A 1 605 ? -7.547 -25.734 13.898 1 94.19 605 ILE A O 1
ATOM 4843 N N . THR A 1 606 ? -9.219 -24.328 14.289 1 94.75 606 THR A N 1
ATOM 4844 C CA . THR A 1 606 ? -10.031 -24.906 13.227 1 94.75 606 THR A CA 1
ATOM 4845 C C . THR A 1 606 ? -10.172 -23.922 12.062 1 94.75 606 THR A C 1
ATOM 4847 O O . THR A 1 606 ? -10.281 -24.344 10.906 1 94.75 606 THR A O 1
ATOM 4850 N N . ASP A 1 607 ? -10.281 -22.703 12.344 1 96.12 607 ASP A N 1
ATOM 4851 C CA . ASP A 1 607 ? -10.422 -21.703 11.281 1 96.12 607 ASP A CA 1
ATOM 4852 C C . ASP A 1 607 ? -9.977 -20.328 11.758 1 96.12 607 ASP A C 1
ATOM 4854 O O . ASP A 1 607 ? -9.852 -20.094 12.961 1 96.12 607 ASP A O 1
ATOM 4858 N N . ILE A 1 608 ? -9.656 -19.438 10.797 1 97.62 608 ILE A N 1
ATOM 4859 C CA . ILE A 1 608 ? -9.242 -18.078 11.141 1 97.62 608 ILE A CA 1
ATOM 4860 C C . ILE A 1 608 ? -9.844 -17.078 10.156 1 97.62 608 ILE A C 1
ATOM 4862 O O . ILE A 1 608 ? -10.086 -17.422 8.992 1 97.62 608 ILE A O 1
ATOM 4866 N N . VAL A 1 609 ? -10.156 -15.922 10.555 1 96.94 609 VAL A N 1
ATOM 4867 C CA . VAL A 1 609 ? -10.602 -14.812 9.719 1 96.94 609 VAL A CA 1
ATOM 4868 C C . VAL A 1 609 ? -10.016 -13.5 10.242 1 96.94 609 VAL A C 1
ATOM 4870 O O . VAL A 1 609 ? -9.891 -13.312 11.453 1 96.94 609 VAL A O 1
ATOM 4873 N N . TYR A 1 610 ? -9.602 -12.648 9.359 1 96.5 610 TYR A N 1
ATOM 4874 C CA . TYR A 1 610 ? -8.93 -11.406 9.719 1 96.5 610 TYR A CA 1
ATOM 4875 C C . TYR A 1 610 ? -9.734 -10.203 9.234 1 96.5 610 TYR A C 1
ATOM 4877 O O . TYR A 1 610 ? -10.023 -10.07 8.047 1 96.5 610 TYR A O 1
ATOM 4885 N N . LEU A 1 611 ? -10.086 -9.375 10.133 1 94.56 611 LEU A N 1
ATOM 4886 C CA . LEU A 1 611 ? -10.727 -8.094 9.844 1 94.56 611 LEU A CA 1
ATOM 4887 C C . LEU A 1 611 ? -9.742 -6.945 10.031 1 94.56 611 LEU A C 1
ATOM 4889 O O . LEU A 1 611 ? -9.688 -6.336 11.102 1 94.56 611 LEU A O 1
ATOM 4893 N N . HIS A 1 612 ? -9.148 -6.539 8.953 1 89.75 612 HIS A N 1
ATOM 4894 C CA . HIS A 1 612 ? -8.039 -5.594 8.945 1 89.75 612 HIS A CA 1
ATOM 4895 C C . HIS A 1 612 ? -8.461 -4.242 9.516 1 89.75 612 HIS A C 1
ATOM 4897 O O . HIS A 1 612 ? -7.688 -3.588 10.211 1 89.75 612 HIS A O 1
ATOM 4903 N N . LYS A 1 613 ? -9.672 -3.771 9.242 1 83.75 613 LYS A N 1
ATOM 4904 C CA . LYS A 1 613 ? -10.156 -2.453 9.641 1 83.75 613 LYS A CA 1
ATOM 4905 C C . LYS A 1 613 ? -10.008 -2.24 11.141 1 83.75 613 LYS A C 1
ATOM 4907 O O . LYS A 1 613 ? -9.711 -1.131 11.586 1 83.75 613 LYS A O 1
ATOM 4912 N N . TYR A 1 614 ? -10.211 -3.299 11.914 1 90.5 614 TYR A N 1
ATOM 4913 C CA . TYR A 1 614 ? -10.188 -3.197 13.367 1 90.5 614 TYR A CA 1
ATOM 4914 C C . TYR A 1 614 ? -8.961 -3.9 13.945 1 90.5 614 TYR A C 1
ATOM 4916 O O . TYR A 1 614 ? -8.82 -4.02 15.164 1 90.5 614 TYR A O 1
ATOM 4924 N N . HIS A 1 615 ? -8.125 -4.473 13.07 1 92 615 HIS A N 1
ATOM 4925 C CA . HIS A 1 615 ? -7.02 -5.32 13.508 1 92 615 HIS A CA 1
ATOM 4926 C C . HIS A 1 615 ? -7.516 -6.453 14.398 1 92 615 HIS A C 1
ATOM 4928 O O . HIS A 1 615 ? -6.945 -6.703 15.469 1 92 615 HIS A O 1
ATOM 4934 N N . CYS A 1 616 ? -8.609 -7 13.969 1 96.62 616 CYS A N 1
ATOM 4935 C CA . CYS A 1 616 ? -9.234 -8.094 14.703 1 96.62 616 CYS A CA 1
ATOM 4936 C C . CYS A 1 616 ? -8.969 -9.43 14.016 1 96.62 616 CYS A C 1
ATOM 4938 O O . CYS A 1 616 ? -9.352 -9.625 12.859 1 96.62 616 CYS A O 1
ATOM 4940 N N . LEU A 1 617 ? -8.336 -10.336 14.68 1 98 617 LEU A N 1
ATOM 4941 C CA . LEU A 1 617 ? -8.164 -11.711 14.219 1 98 617 LEU A CA 1
ATOM 4942 C C . LEU A 1 617 ? -9.031 -12.672 15.031 1 98 617 LEU A C 1
ATOM 4944 O O . LEU A 1 617 ? -8.852 -12.789 16.25 1 98 617 LEU A O 1
ATOM 4948 N N . ALA A 1 618 ? -9.969 -13.258 14.367 1 98.44 618 ALA A N 1
ATOM 4949 C CA . ALA A 1 618 ? -10.789 -14.273 15.016 1 98.44 618 ALA A CA 1
ATOM 4950 C C . ALA A 1 618 ? -10.242 -15.672 14.766 1 98.44 618 ALA A C 1
ATOM 4952 O O . ALA A 1 618 ? -9.914 -16.016 13.625 1 98.44 618 ALA A O 1
ATOM 4953 N N . VAL A 1 619 ? -10.094 -16.484 15.758 1 98 619 VAL A N 1
ATOM 4954 C CA . VAL A 1 619 ? -9.578 -17.844 15.688 1 98 619 VAL A CA 1
ATOM 4955 C C . VAL A 1 619 ? -10.594 -18.812 16.281 1 98 619 VAL A C 1
ATOM 4957 O O . VAL A 1 619 ? -10.992 -18.672 17.438 1 98 619 VAL A O 1
ATOM 4960 N N . GLY A 1 620 ? -11.047 -19.719 15.438 1 96.81 620 GLY A N 1
ATOM 4961 C CA . GLY A 1 620 ? -11.938 -20.766 15.898 1 96.81 620 GLY A CA 1
ATOM 4962 C C . GLY A 1 620 ? -11.203 -22 16.391 1 96.81 620 GLY A C 1
ATOM 4963 O O . GLY A 1 620 ? -10.086 -22.281 15.953 1 96.81 620 GLY A O 1
ATOM 4964 N N . SER A 1 621 ? -11.836 -22.688 17.312 1 93.31 621 SER A N 1
ATOM 4965 C CA . SER A 1 621 ? -11.281 -23.922 17.859 1 93.31 621 SER A CA 1
ATOM 4966 C C . SER A 1 621 ? -12.375 -24.969 18.047 1 93.31 621 SER A C 1
ATOM 4968 O O . SER A 1 621 ? -13.531 -24.734 17.703 1 93.31 621 SER A O 1
ATOM 4970 N N . ASN A 1 622 ? -12 -26.094 18.562 1 90.12 622 ASN A N 1
ATOM 4971 C CA . ASN A 1 622 ? -12.953 -27.156 18.859 1 90.12 622 ASN A CA 1
ATOM 4972 C C . ASN A 1 622 ? -13.773 -26.844 20.109 1 90.12 622 ASN A C 1
ATOM 4974 O O . ASN A 1 622 ? -14.727 -27.562 20.422 1 90.12 622 ASN A O 1
ATOM 4978 N N . PHE A 1 623 ? -13.477 -25.703 20.766 1 87.5 623 PHE A N 1
ATOM 4979 C CA . PHE A 1 623 ? -14.219 -25.344 21.969 1 87.5 623 PHE A CA 1
ATOM 4980 C C . PHE A 1 623 ? -14.992 -24.047 21.766 1 87.5 623 PHE A C 1
ATOM 4982 O O . PHE A 1 623 ? -16.016 -23.812 22.406 1 87.5 623 PHE A O 1
ATOM 4989 N N . GLY A 1 624 ? -14.383 -23.281 20.953 1 93.56 624 GLY A N 1
ATOM 4990 C CA . GLY A 1 624 ? -15.008 -21.969 20.812 1 93.56 624 GLY A CA 1
ATOM 4991 C C . GLY A 1 624 ? -14.211 -21.016 19.953 1 93.56 624 GLY A C 1
ATOM 4992 O O . GLY A 1 624 ? -13.539 -21.422 19 1 93.56 624 GLY A O 1
ATOM 4993 N N . ILE A 1 625 ? -14.461 -19.719 20.234 1 96.31 625 ILE A N 1
ATOM 4994 C CA . ILE A 1 625 ? -13.836 -18.688 19.406 1 96.31 625 ILE A CA 1
ATOM 4995 C C . ILE A 1 625 ? -13.102 -17.688 20.281 1 96.31 625 ILE A C 1
ATOM 4997 O O . ILE A 1 625 ? -13.484 -17.469 21.438 1 96.31 625 ILE A O 1
ATOM 5001 N N . VAL A 1 626 ? -11.977 -17.203 19.828 1 97 626 VAL A N 1
ATOM 5002 C CA . VAL A 1 626 ? -11.281 -16.062 20.422 1 97 626 VAL A CA 1
ATOM 5003 C C . VAL A 1 626 ? -11.094 -14.961 19.375 1 97 626 VAL A C 1
ATOM 5005 O O . VAL A 1 626 ? -10.945 -15.242 18.188 1 97 626 VAL A O 1
ATOM 5008 N N . MET A 1 627 ? -11.195 -13.758 19.797 1 97.88 627 MET A N 1
ATOM 5009 C CA . MET A 1 627 ? -10.906 -12.602 18.953 1 97.88 627 MET A CA 1
ATOM 5010 C C . MET A 1 627 ? -9.766 -11.773 19.531 1 97.88 627 MET A C 1
ATOM 5012 O O . MET A 1 627 ? -9.828 -11.344 20.688 1 97.88 627 MET A O 1
ATOM 5016 N N . LEU A 1 628 ? -8.781 -11.578 18.703 1 97.81 628 LEU A N 1
ATOM 5017 C CA . LEU A 1 628 ? -7.508 -11.023 19.156 1 97.81 628 LEU A CA 1
ATOM 5018 C C . LEU A 1 628 ? -7.27 -9.648 18.547 1 97.81 628 LEU A C 1
ATOM 5020 O O . LEU A 1 628 ? -7.559 -9.422 17.359 1 97.81 628 LEU A O 1
ATOM 5024 N N . ASP A 1 629 ? -6.863 -8.719 19.312 1 95.5 629 ASP A N 1
ATOM 5025 C CA . ASP A 1 629 ? -6.309 -7.465 18.812 1 95.5 629 ASP A CA 1
ATOM 5026 C C . ASP A 1 629 ? -4.863 -7.648 18.359 1 95.5 629 ASP A C 1
ATOM 5028 O O . ASP A 1 629 ? -3.951 -7.746 19.172 1 95.5 629 ASP A O 1
ATOM 5032 N N . VAL A 1 630 ? -4.617 -7.598 17.125 1 95.62 630 VAL A N 1
ATOM 5033 C CA . VAL A 1 630 ? -3.301 -7.941 16.609 1 95.62 630 VAL A CA 1
ATOM 5034 C C . VAL A 1 630 ? -2.475 -6.672 16.422 1 95.62 630 VAL A C 1
ATOM 5036 O O . VAL A 1 630 ? -1.423 -6.699 15.773 1 95.62 630 VAL A O 1
ATOM 5039 N N . ASN A 1 631 ? -2.975 -5.609 16.859 1 89.88 631 ASN A N 1
ATOM 5040 C CA . ASN A 1 631 ? -2.176 -4.391 16.906 1 89.88 631 ASN A CA 1
ATOM 5041 C C . ASN A 1 631 ? -1.379 -4.289 18.203 1 89.88 631 ASN A C 1
ATOM 5043 O O . ASN A 1 631 ? -0.19 -3.967 18.188 1 89.88 631 ASN A O 1
ATOM 5047 N N . PHE A 1 632 ? -2.039 -4.688 19.344 1 89.19 632 PHE A N 1
ATOM 5048 C CA . PHE A 1 632 ? -1.391 -4.535 20.641 1 89.19 632 PHE A CA 1
ATOM 5049 C C . PHE A 1 632 ? -1.138 -5.898 21.281 1 89.19 632 PHE A C 1
ATOM 5051 O O . PHE A 1 632 ? -0.394 -6 22.266 1 89.19 632 PHE A O 1
ATOM 5058 N N . GLY A 1 633 ? -1.701 -6.902 20.766 1 91.56 633 GLY A N 1
ATOM 5059 C CA . GLY A 1 633 ? -1.38 -8.25 21.203 1 91.56 633 GLY A CA 1
ATOM 5060 C C . GLY A 1 633 ? -2.199 -8.703 22.406 1 91.56 633 GLY A C 1
ATOM 5061 O O . GLY A 1 633 ? -1.673 -9.328 23.328 1 91.56 633 GLY A O 1
ATOM 5062 N N . TYR A 1 634 ? -3.521 -8.391 22.375 1 89.94 634 TYR A N 1
ATOM 5063 C CA . TYR A 1 634 ? -4.355 -8.766 23.516 1 89.94 634 TYR A CA 1
ATOM 5064 C C . TYR A 1 634 ? -5.551 -9.594 23.062 1 89.94 634 TYR A C 1
ATOM 5066 O O . TYR A 1 634 ? -5.977 -9.5 21.906 1 89.94 634 TYR A O 1
ATOM 5074 N N . LEU A 1 635 ? -6.023 -10.461 24.016 1 93.94 635 LEU A N 1
ATOM 5075 C CA . LEU A 1 635 ? -7.293 -11.164 23.859 1 93.94 635 LEU A CA 1
ATOM 5076 C C . LEU A 1 635 ? -8.469 -10.258 24.203 1 93.94 635 LEU A C 1
ATOM 5078 O O . LEU A 1 635 ? -8.578 -9.773 25.328 1 93.94 635 LEU A O 1
ATOM 5082 N N . VAL A 1 636 ? -9.289 -9.945 23.25 1 94.81 636 VAL A N 1
ATOM 5083 C CA . VAL A 1 636 ? -10.367 -8.984 23.453 1 94.81 636 VAL A CA 1
ATOM 5084 C C . VAL A 1 636 ? -11.664 -9.719 23.797 1 94.81 636 VAL A C 1
ATOM 5086 O O . VAL A 1 636 ? -12.469 -9.227 24.594 1 94.81 636 VAL A O 1
ATOM 5089 N N . TYR A 1 637 ? -11.883 -10.852 23.094 1 95.69 637 TYR A N 1
ATOM 5090 C CA . TYR A 1 637 ? -13.125 -11.602 23.266 1 95.69 637 TYR A CA 1
ATOM 5091 C C . TYR A 1 637 ? -12.875 -13.102 23.219 1 95.69 637 TYR A C 1
ATOM 5093 O O . TYR A 1 637 ? -12.039 -13.57 22.438 1 95.69 637 TYR A O 1
ATOM 5101 N N . ALA A 1 638 ? -13.477 -13.836 24.109 1 94.69 638 ALA A N 1
ATOM 5102 C CA . ALA A 1 638 ? -13.438 -15.289 24.125 1 94.69 638 ALA A CA 1
ATOM 5103 C C . ALA A 1 638 ? -14.789 -15.875 24.516 1 94.69 638 ALA A C 1
ATOM 5105 O O . ALA A 1 638 ? -15.484 -15.336 25.391 1 94.69 638 ALA A O 1
ATOM 5106 N N . ASN A 1 639 ? -15.164 -16.812 23.828 1 93.56 639 ASN A N 1
ATOM 5107 C CA . ASN A 1 639 ? -16.406 -17.5 24.125 1 93.56 639 ASN A CA 1
ATOM 5108 C C . ASN A 1 639 ? -16.312 -19 23.828 1 93.56 639 ASN A C 1
ATOM 5110 O O . ASN A 1 639 ? -15.734 -19.391 22.828 1 93.56 639 ASN A O 1
ATOM 5114 N N . SER A 1 640 ? -16.797 -19.781 24.734 1 91.69 640 SER A N 1
ATOM 5115 C CA . SER A 1 640 ? -16.906 -21.219 24.516 1 91.69 640 SER A CA 1
ATOM 5116 C C . SER A 1 640 ? -18.344 -21.609 24.203 1 91.69 640 SER A C 1
ATOM 5118 O O . SER A 1 640 ? -19.297 -21.062 24.797 1 91.69 640 SER A O 1
ATOM 5120 N N . PHE A 1 641 ? -18.562 -22.375 23.25 1 90.12 641 PHE A N 1
ATOM 5121 C CA . PHE A 1 641 ? -19.891 -22.797 22.859 1 90.12 641 PHE A CA 1
ATOM 5122 C C . PHE A 1 641 ? -20.234 -24.156 23.469 1 90.12 641 PHE A C 1
ATOM 5124 O O . PHE A 1 641 ? -21.312 -24.703 23.219 1 90.12 641 PHE A O 1
ATOM 5131 N N . ASN A 1 642 ? -19.297 -24.719 24.172 1 80.94 642 ASN A N 1
ATOM 5132 C CA . ASN A 1 642 ? -19.547 -25.969 24.875 1 80.94 642 ASN A CA 1
ATOM 5133 C C . ASN A 1 642 ? -20.062 -25.734 26.297 1 80.94 642 ASN A C 1
ATOM 5135 O O . ASN A 1 642 ? -19.797 -24.688 26.875 1 80.94 642 ASN A O 1
ATOM 5139 N N . ASP A 1 643 ? -21.016 -26.531 26.875 1 65.75 643 ASP A N 1
ATOM 5140 C CA . ASP A 1 643 ? -21.5 -26.438 28.25 1 65.75 643 ASP A CA 1
ATOM 5141 C C . ASP A 1 643 ? -20.359 -26.547 29.25 1 65.75 643 ASP A C 1
ATOM 5143 O O . ASP A 1 643 ? -19.359 -27.219 29 1 65.75 643 ASP A O 1
ATOM 5147 N N . ASP A 1 644 ? -20.062 -25.609 30.219 1 56.19 644 ASP A N 1
ATOM 5148 C CA . ASP A 1 644 ? -19.047 -25.375 31.234 1 56.19 644 ASP A CA 1
ATOM 5149 C C . ASP A 1 644 ? -18.484 -26.703 31.75 1 56.19 644 ASP A C 1
ATOM 5151 O O . ASP A 1 644 ? -17.375 -26.734 32.312 1 56.19 644 ASP A O 1
ATOM 5155 N N . ASN A 1 645 ? -19.266 -27.75 31.875 1 47.84 645 ASN A N 1
ATOM 5156 C CA . ASN A 1 645 ? -18.812 -28.922 32.625 1 47.84 645 ASN A CA 1
ATOM 5157 C C . ASN A 1 645 ? -17.812 -29.75 31.812 1 47.84 645 ASN A C 1
ATOM 5159 O O . ASN A 1 645 ? -17.375 -30.812 32.25 1 47.84 645 ASN A O 1
ATOM 5163 N N . ASN A 1 646 ? -17.672 -29.672 30.672 1 47.44 646 ASN A N 1
ATOM 5164 C CA . ASN A 1 646 ? -16.734 -30.547 29.984 1 47.44 646 ASN A CA 1
ATOM 5165 C C . ASN A 1 646 ? -15.297 -30.062 30.156 1 47.44 646 ASN A C 1
ATOM 5167 O O . ASN A 1 646 ? -14.922 -29.016 29.625 1 47.44 646 ASN A O 1
ATOM 5171 N N . ASP A 1 647 ? -14.688 -30.344 31.281 1 44.38 647 ASP A N 1
ATOM 5172 C CA . ASP A 1 647 ? -13.312 -30.188 31.734 1 44.38 647 ASP A CA 1
ATOM 5173 C C . ASP A 1 647 ? -12.32 -30.484 30.625 1 44.38 647 ASP A C 1
ATOM 5175 O O . ASP A 1 647 ? -12.258 -31.609 30.109 1 44.38 647 ASP A O 1
ATOM 5179 N N . SER A 1 648 ? -11.883 -29.578 29.828 1 49.66 648 SER A N 1
ATOM 5180 C CA . SER A 1 648 ? -10.844 -29.578 28.812 1 49.66 648 SER A CA 1
ATOM 5181 C C . SER A 1 648 ? -9.594 -30.297 29.297 1 49.66 648 SER A C 1
ATOM 5183 O O . SER A 1 648 ? -8.609 -30.406 28.562 1 49.66 648 SER A O 1
ATOM 5185 N N . SER A 1 649 ? -9.484 -30.609 30.625 1 44.91 649 SER A N 1
ATOM 5186 C CA . SER A 1 649 ? -8.234 -31.141 31.172 1 44.91 649 SER A CA 1
ATOM 5187 C C . SER A 1 649 ? -7.906 -32.5 30.578 1 44.91 649 SER A C 1
ATOM 5189 O O . SER A 1 649 ? -6.777 -32.969 30.688 1 44.91 649 SER A O 1
ATOM 5191 N N . ASN A 1 650 ? -8.938 -33.219 30.188 1 39.59 650 ASN A N 1
ATOM 5192 C CA . ASN A 1 650 ? -8.633 -34.625 29.859 1 39.59 650 ASN A CA 1
ATOM 5193 C C . ASN A 1 650 ? -8.258 -34.781 28.391 1 39.59 650 ASN A C 1
ATOM 5195 O O . ASN A 1 650 ? -8.258 -35.875 27.859 1 39.59 650 ASN A O 1
ATOM 5199 N N . VAL A 1 651 ? -8.336 -33.781 27.641 1 43.22 651 VAL A N 1
ATOM 5200 C CA . VAL A 1 651 ? -8 -34.031 26.25 1 43.22 651 VAL A CA 1
ATOM 5201 C C . VAL A 1 651 ? -6.488 -34.219 26.109 1 43.22 651 VAL A C 1
ATOM 5203 O O . VAL A 1 651 ? -5.723 -33.281 26.406 1 43.22 651 VAL A O 1
ATOM 5206 N N . SER A 1 652 ? -5.91 -35.375 26.203 1 37.78 652 SER A N 1
ATOM 5207 C CA . SER A 1 652 ? -4.496 -35.688 26.016 1 37.78 652 SER A CA 1
ATOM 5208 C C . SER A 1 652 ? -3.945 -35.094 24.734 1 37.78 652 SER A C 1
ATOM 5210 O O . SER A 1 652 ? -4.68 -34.938 23.766 1 37.78 652 SER A O 1
ATOM 5212 N N . ALA A 1 653 ? -2.85 -34.438 24.844 1 40.03 653 ALA A N 1
ATOM 5213 C CA . ALA A 1 653 ? -2.037 -33.875 23.781 1 40.03 653 ALA A CA 1
ATOM 5214 C C . ALA A 1 653 ? -2.033 -34.781 22.547 1 40.03 653 ALA A C 1
ATOM 5216 O O . ALA A 1 653 ? -1.903 -34.312 21.422 1 40.03 653 ALA A O 1
ATOM 5217 N N . ASN A 1 654 ? -1.978 -36.062 22.75 1 35.06 654 ASN A N 1
ATOM 5218 C CA . ASN A 1 654 ? -1.779 -37.031 21.672 1 35.06 654 ASN A CA 1
ATOM 5219 C C . ASN A 1 654 ? -2.98 -37.062 20.734 1 35.06 654 ASN A C 1
ATOM 5221 O O . ASN A 1 654 ? -2.963 -37.781 19.734 1 35.06 654 ASN A O 1
ATOM 5225 N N . GLN A 1 655 ? -3.994 -36.594 21.203 1 35.19 655 GLN A N 1
ATOM 5226 C CA . GLN A 1 655 ? -5.199 -36.781 20.406 1 35.19 655 GLN A CA 1
ATOM 5227 C C . GLN A 1 655 ? -5.199 -35.906 19.156 1 35.19 655 GLN A C 1
ATOM 5229 O O . GLN A 1 655 ? -5.992 -36.125 18.234 1 35.19 655 GLN A O 1
ATOM 5234 N N . PHE A 1 656 ? -4.543 -34.812 19.281 1 37.75 656 PHE A N 1
ATOM 5235 C CA . PHE A 1 656 ? -4.57 -34 18.062 1 37.75 656 PHE A CA 1
ATOM 5236 C C . PHE A 1 656 ? -3.76 -34.656 16.953 1 37.75 656 PHE A C 1
ATOM 5238 O O . PHE A 1 656 ? -3.719 -34.156 15.828 1 37.75 656 PHE A O 1
ATOM 5245 N N . GLN A 1 657 ? -2.883 -35.656 17.266 1 34.53 657 GLN A N 1
ATOM 5246 C CA . GLN A 1 657 ? -1.915 -36.219 16.344 1 34.53 657 GLN A CA 1
ATOM 5247 C C . GLN A 1 657 ? -2.607 -37.094 15.297 1 34.53 657 GLN A C 1
ATOM 5249 O O . GLN A 1 657 ? -1.947 -37.688 14.445 1 34.53 657 GLN A O 1
ATOM 5254 N N . ARG A 1 658 ? -3.834 -37.375 15.438 1 33.28 658 ARG A N 1
ATOM 5255 C CA . ARG A 1 658 ? -4.336 -38.344 14.469 1 33.28 658 ARG A CA 1
ATOM 5256 C C . ARG A 1 658 ? -4.418 -37.719 13.078 1 33.28 658 ARG A C 1
ATOM 5258 O O . ARG A 1 658 ? -4.988 -38.312 12.164 1 33.28 658 ARG A O 1
ATOM 5265 N N . PHE A 1 659 ? -4.207 -36.469 12.875 1 34.22 659 PHE A N 1
ATOM 5266 C CA . PHE A 1 659 ? -4.074 -36.062 11.484 1 34.22 659 PHE A CA 1
ATOM 5267 C C . PHE A 1 659 ? -3.02 -36.875 10.766 1 34.22 659 PHE A C 1
ATOM 5269 O O . PHE A 1 659 ? -1.93 -36.406 10.469 1 34.22 659 PHE A O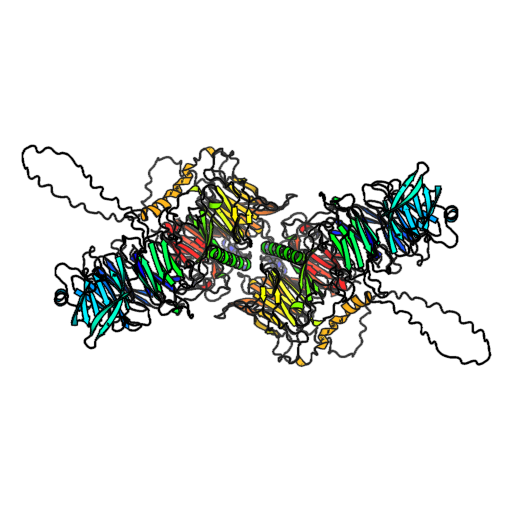 1
ATOM 5276 N N . LYS A 1 660 ? -2.559 -38 11.273 1 33.81 660 LYS A N 1
ATOM 5277 C CA . LYS A 1 660 ? -1.599 -38.906 10.641 1 33.81 660 LYS A CA 1
ATOM 5278 C C . LYS A 1 660 ? -1.872 -39.031 9.148 1 33.81 660 LYS A C 1
ATOM 5280 O O . LYS A 1 660 ? -0.964 -38.906 8.328 1 33.81 660 LYS A O 1
ATOM 5285 N N . SER A 1 661 ? -2.891 -40 8.633 1 33.94 661 SER A N 1
ATOM 5286 C CA . SER A 1 661 ? -2.699 -41 7.566 1 33.94 661 SER A CA 1
ATOM 5287 C C . SER A 1 661 ? -2.842 -40.344 6.191 1 33.94 661 SER A C 1
ATOM 5289 O O . SER A 1 661 ? -2.922 -41.062 5.18 1 33.94 661 SER A O 1
ATOM 5291 N N . LEU A 1 662 ? -3.381 -39.219 6.066 1 36.16 662 LEU A N 1
ATOM 5292 C CA . LEU A 1 662 ? -3.197 -38.844 4.668 1 36.16 662 LEU A CA 1
ATOM 5293 C C . LEU A 1 662 ? -1.718 -38.812 4.301 1 36.16 662 LEU A C 1
ATOM 5295 O O . LEU A 1 662 ? -1.338 -39.219 3.205 1 36.16 662 LEU A O 1
ATOM 5299 N N . LYS A 1 663 ? -0.922 -38.469 5.18 1 36.19 663 LYS A N 1
ATOM 5300 C CA . LYS A 1 663 ? 0.527 -38.5 5.008 1 36.19 663 LYS A CA 1
ATOM 5301 C C . LYS A 1 663 ? 1.018 -39.906 4.766 1 36.19 663 LYS A C 1
ATOM 5303 O O . LYS A 1 663 ? 1.823 -40.156 3.867 1 36.19 663 LYS A O 1
ATOM 5308 N N . LYS A 1 664 ? 0.713 -40.906 5.801 1 37.62 664 LYS A N 1
ATOM 5309 C CA . LYS A 1 664 ? 1.071 -42.281 5.617 1 37.62 664 LYS A CA 1
ATOM 5310 C C . LYS A 1 664 ? 0.441 -42.875 4.348 1 37.62 664 LYS A C 1
ATOM 5312 O O . LYS A 1 664 ? 1.066 -43.656 3.639 1 37.62 664 LYS A O 1
ATOM 5317 N N . SER A 1 665 ? -0.778 -42.375 4.145 1 37.41 665 SER A N 1
ATOM 5318 C CA . SER A 1 665 ? -1.358 -42.781 2.871 1 37.41 665 SER A CA 1
ATOM 5319 C C . SER A 1 665 ? -0.636 -42.125 1.696 1 37.41 665 SER A C 1
ATOM 5321 O O . SER A 1 665 ? -0.368 -42.781 0.687 1 37.41 665 SER A O 1
ATOM 5323 N N . LEU A 1 666 ? -0.194 -40.906 1.891 1 39 666 LEU A N 1
ATOM 5324 C CA . LEU A 1 666 ? 0.543 -40.219 0.827 1 39 666 LEU A CA 1
ATOM 5325 C C . LEU A 1 666 ? 1.98 -40.719 0.757 1 39 666 LEU A C 1
ATOM 5327 O O . LEU A 1 666 ? 2.518 -40.938 -0.333 1 39 666 LEU A O 1
ATOM 5331 N N . ARG A 1 667 ? 2.77 -40.969 1.901 1 35.28 667 ARG A N 1
ATOM 5332 C CA . ARG A 1 667 ? 4.117 -41.531 1.907 1 35.28 667 ARG A CA 1
ATOM 5333 C C . ARG A 1 667 ? 4.098 -43 1.55 1 35.28 667 ARG A C 1
ATOM 5335 O O . ARG A 1 667 ? 5.02 -43.5 0.9 1 35.28 667 ARG A O 1
ATOM 5342 N N . LYS A 1 668 ? 3.242 -43.906 2.162 1 36.09 668 LYS A N 1
ATOM 5343 C CA . LYS A 1 668 ? 3.188 -45.312 1.806 1 36.09 668 LYS A CA 1
ATOM 5344 C C . LYS A 1 668 ? 3.059 -45.5 0.296 1 36.09 668 LYS A C 1
ATOM 5346 O O . LYS A 1 668 ? 3.576 -46.469 -0.265 1 36.09 668 LYS A O 1
ATOM 5351 N N . THR A 1 669 ? 2.449 -44.594 -0.291 1 33.41 669 THR A N 1
ATOM 5352 C CA . THR A 1 669 ? 2.5 -44.719 -1.741 1 33.41 669 THR A CA 1
ATOM 5353 C C . THR A 1 669 ? 3.922 -44.531 -2.256 1 33.41 669 THR A C 1
ATOM 5355 O O . THR A 1 669 ? 4.344 -45.188 -3.205 1 33.41 669 THR A O 1
ATOM 5358 N N . PHE A 1 670 ? 4.73 -43.688 -1.55 1 33.47 670 PHE A N 1
ATOM 5359 C CA . PHE A 1 670 ? 6.047 -43.469 -2.131 1 33.47 670 PHE A CA 1
ATOM 5360 C C . PHE A 1 670 ? 7.074 -44.406 -1.524 1 33.47 670 PHE A C 1
ATOM 5362 O O . PHE A 1 670 ? 8.031 -44.812 -2.193 1 33.47 670 PHE A O 1
ATOM 5369 N N . ARG A 1 671 ? 7.184 -44.812 -0.252 1 31 671 ARG A N 1
ATOM 5370 C CA . ARG A 1 671 ? 8.281 -45.562 0.32 1 31 671 ARG A CA 1
ATOM 5371 C C . ARG A 1 671 ? 8.148 -47.031 -0.009 1 31 671 ARG A C 1
ATOM 5373 O O . ARG A 1 671 ? 8.781 -47.875 0.632 1 31 671 ARG A O 1
ATOM 5380 N N . ARG A 1 672 ? 7.344 -47.562 -0.82 1 30.67 672 ARG A N 1
ATOM 5381 C CA . ARG A 1 672 ? 7.574 -49 -0.984 1 30.67 672 ARG A CA 1
ATOM 5382 C C . ARG A 1 672 ? 9.016 -49.281 -1.404 1 30.67 672 ARG A C 1
ATOM 5384 O O . ARG A 1 672 ? 9.375 -49.094 -2.568 1 30.67 672 ARG A O 1
ATOM 5391 N N . LYS A 1 673 ? 10.031 -48.938 -0.506 1 29.77 673 LYS A N 1
ATOM 5392 C CA . LYS A 1 673 ? 11.398 -49.438 -0.707 1 29.77 673 LYS A CA 1
ATOM 5393 C C . LYS A 1 673 ? 11.406 -50.938 -0.967 1 29.77 673 LYS A C 1
ATOM 5395 O O . LYS A 1 673 ? 10.539 -51.656 -0.482 1 29.77 673 LYS A O 1
ATOM 5400 N N . LYS A 1 674 ? 12.469 -51.469 -1.726 1 29.44 674 LYS A N 1
ATOM 5401 C CA . LYS A 1 674 ? 13.047 -52.75 -2.051 1 29.44 674 LYS A CA 1
ATOM 5402 C C . LYS A 1 674 ? 13.508 -53.5 -0.791 1 29.44 674 LYS A C 1
ATOM 5404 O O . LYS A 1 674 ? 14.406 -53.031 -0.089 1 29.44 674 LYS A O 1
ATOM 5409 N N . LYS A 1 675 ? 12.781 -54.188 0.042 1 28.34 675 LYS A N 1
ATOM 5410 C CA . LYS A 1 675 ? 13.352 -55.188 0.928 1 28.34 675 LYS A CA 1
ATOM 5411 C C . LYS A 1 675 ? 14.398 -56.031 0.205 1 28.34 675 LYS A C 1
ATOM 5413 O O . LYS A 1 675 ? 14.094 -56.688 -0.784 1 28.34 675 LYS A O 1
ATOM 5418 N N . GLY A 1 676 ? 15.695 -55.688 0.195 1 24.53 676 GLY A N 1
ATOM 5419 C CA . GLY A 1 676 ? 16.812 -56.5 -0.25 1 24.53 676 GLY A CA 1
ATOM 5420 C C . GLY A 1 676 ? 16.781 -57.906 0.332 1 24.53 676 GLY A C 1
ATOM 5421 O O . GLY A 1 676 ? 16.328 -58.094 1.46 1 24.53 676 GLY A O 1
ATOM 5422 N N . THR A 1 677 ? 16.828 -59 -0.403 1 25.59 677 THR A N 1
ATOM 5423 C CA . THR A 1 677 ? 17.062 -60.406 -0.154 1 25.59 677 THR A CA 1
ATOM 5424 C C . THR A 1 677 ? 18.344 -60.625 0.657 1 25.59 677 THR A C 1
ATOM 5426 O O . THR A 1 677 ? 19.438 -60.406 0.149 1 25.59 677 THR A O 1
ATOM 5429 N N . GLU A 1 678 ? 18.516 -60.219 1.862 1 23.31 678 GLU A N 1
ATOM 5430 C CA . GLU A 1 678 ? 19.656 -60.625 2.674 1 23.31 678 GLU A CA 1
ATOM 5431 C C . GLU A 1 678 ? 19.828 -62.156 2.607 1 23.31 678 GLU A C 1
ATOM 5433 O O . GLU A 1 678 ? 18.953 -62.906 3.02 1 23.31 678 GLU A O 1
ATOM 5438 N N . THR A 1 679 ? 20.656 -62.656 1.635 1 23.7 679 THR A N 1
ATOM 5439 C CA . THR A 1 679 ? 21.297 -63.969 1.547 1 23.7 679 THR A CA 1
ATOM 5440 C C . THR A 1 679 ? 22.078 -64.312 2.824 1 23.7 679 THR A C 1
ATOM 5442 O O . THR A 1 679 ? 22.938 -63.531 3.234 1 23.7 679 THR A O 1
ATOM 5445 N N . LEU A 1 680 ? 21.531 -65.125 3.793 1 22.97 680 LEU A N 1
ATOM 5446 C CA . LEU A 1 680 ? 22.109 -65.812 4.926 1 22.97 680 LEU A CA 1
ATOM 5447 C C . LEU A 1 680 ? 23.375 -66.562 4.512 1 22.97 680 LEU A C 1
ATOM 5449 O O . LEU A 1 680 ? 23.312 -67.562 3.838 1 22.97 680 LEU A O 1
ATOM 5453 N N . MET A 1 681 ? 24.469 -66 4.156 1 21.89 681 MET A N 1
ATOM 5454 C CA . MET A 1 681 ? 25.734 -66.688 3.949 1 21.89 681 MET A CA 1
ATOM 5455 C C . MET A 1 681 ? 26.25 -67.25 5.258 1 21.89 681 MET A C 1
ATOM 5457 O O . MET A 1 681 ? 26.734 -66.562 6.121 1 21.89 681 MET A O 1
ATOM 5461 N N . ASP A 1 682 ? 25.531 -68.438 5.879 1 22.02 682 ASP A N 1
ATOM 5462 C CA . ASP A 1 682 ? 26.047 -69.375 6.875 1 22.02 682 ASP A CA 1
ATOM 5463 C C . ASP A 1 682 ? 27.328 -70.062 6.383 1 22.02 682 ASP A C 1
ATOM 5465 O O . ASP A 1 682 ? 27.297 -70.812 5.445 1 22.02 682 ASP A O 1
ATOM 5469 N N . SER A 1 683 ? 28.438 -69.562 6.453 1 19.69 683 SER A N 1
ATOM 5470 C CA . SER A 1 683 ? 29.75 -70 6.035 1 19.69 683 SER A CA 1
ATOM 5471 C C . SER A 1 683 ? 30.188 -71.25 6.855 1 19.69 683 SER A C 1
ATOM 5473 O O . SER A 1 683 ? 31.156 -71.938 6.504 1 19.69 683 SER A O 1
ATOM 5475 N N . GLY A 1 684 ? 30.016 -71.5 8.172 1 20.06 684 GLY A N 1
ATOM 5476 C CA . GLY A 1 684 ? 31.234 -72.125 8.688 1 20.06 684 GLY A CA 1
ATOM 5477 C C . GLY A 1 684 ? 31.469 -73.5 8.188 1 20.06 684 GLY A C 1
ATOM 5478 O O . GLY A 1 684 ? 30.797 -74 7.254 1 20.06 684 GLY A O 1
ATOM 5479 N N . GLY A 1 685 ? 31.75 -74.562 9.156 1 19.48 685 GLY A N 1
ATOM 5480 C CA . GLY A 1 685 ? 32.656 -75.688 9.344 1 19.48 685 GLY A CA 1
ATOM 5481 C C . GLY A 1 685 ? 32.219 -76.938 8.641 1 19.48 685 GLY A C 1
ATOM 5482 O O . GLY A 1 685 ? 31.094 -77.062 8.164 1 19.48 685 GLY A O 1
ATOM 5483 N N . ALA A 1 686 ? 32.875 -78.188 8.969 1 20.45 686 ALA A N 1
ATOM 5484 C CA . ALA A 1 686 ? 33.312 -79.5 8.391 1 20.45 686 ALA A CA 1
ATOM 5485 C C . ALA A 1 686 ? 32.125 -80.438 8.172 1 20.45 686 ALA A C 1
ATOM 5487 O O . ALA A 1 686 ? 32.094 -81.188 7.191 1 20.45 686 ALA A O 1
ATOM 5488 N N . VAL A 1 687 ? 31.109 -80.688 9.062 1 22.56 687 VAL A N 1
ATOM 5489 C CA . VAL A 1 687 ? 31.172 -82.062 9.539 1 22.56 687 VAL A CA 1
ATOM 5490 C C . VAL A 1 687 ? 30.734 -83 8.422 1 22.56 687 VAL A C 1
ATOM 5492 O O . VAL A 1 687 ? 29.828 -82.688 7.652 1 22.56 687 VAL A O 1
ATOM 5495 N N . ALA A 1 688 ? 31.406 -84.188 8.242 1 20.94 688 ALA A N 1
ATOM 5496 C CA . ALA A 1 688 ? 31.703 -85.25 7.227 1 20.94 688 ALA A CA 1
ATOM 5497 C C . ALA A 1 688 ? 30.438 -86 6.828 1 20.94 688 ALA A C 1
ATOM 5499 O O . ALA A 1 688 ? 30.359 -86.5 5.727 1 20.94 688 ALA A O 1
ATOM 5500 N N . SER A 1 689 ? 29.562 -86.188 7.828 1 19.25 689 SER A N 1
ATOM 5501 C CA . SER A 1 689 ? 29.094 -87.562 7.766 1 19.25 689 SER A CA 1
ATOM 5502 C C . SER A 1 689 ? 28.281 -87.812 6.496 1 19.25 689 SER A C 1
ATOM 5504 O O . SER A 1 689 ? 27.875 -86.875 5.828 1 19.25 689 SER A O 1
ATOM 5506 N N . SER A 1 690 ? 27.312 -88.812 6.555 1 19.62 690 SER A N 1
ATOM 5507 C CA . SER A 1 690 ? 26.859 -90 5.859 1 19.62 690 SER A CA 1
ATOM 5508 C C . SER A 1 690 ? 25.922 -89.688 4.711 1 19.62 690 SER A C 1
ATOM 5510 O O . SER A 1 690 ? 25.5 -88.5 4.566 1 19.62 690 SER A O 1
ATOM 5512 N N . SER A 1 691 ? 24.75 -90.375 4.578 1 19.61 691 SER A N 1
ATOM 5513 C CA . SER A 1 691 ? 24.203 -91.312 3.566 1 19.61 691 SER A CA 1
ATOM 5514 C C . SER A 1 691 ? 23.391 -90.562 2.523 1 19.61 691 SER A C 1
ATOM 5516 O O . SER A 1 691 ? 23.656 -90.625 1.325 1 19.61 691 SER A O 1
ATOM 5518 N N . ASN A 1 692 ? 22.016 -90.688 2.6 1 21.06 692 ASN A N 1
ATOM 5519 C CA . ASN A 1 692 ? 21.031 -91.188 1.659 1 21.06 692 ASN A CA 1
ATOM 5520 C C . ASN A 1 692 ? 20.422 -90.062 0.83 1 21.06 692 ASN A C 1
ATOM 5522 O O . ASN A 1 692 ? 20.078 -89 1.366 1 21.06 692 ASN A O 1
ATOM 5526 N N . HIS A 1 693 ? 20.609 -90.062 -0.491 1 21.08 693 HIS A N 1
ATOM 5527 C CA . HIS A 1 693 ? 20.469 -89.188 -1.645 1 21.08 693 HIS A CA 1
ATOM 5528 C C . HIS A 1 693 ? 19.016 -88.75 -1.842 1 21.08 693 HIS A C 1
ATOM 5530 O O . HIS A 1 693 ? 18.656 -88.25 -2.912 1 21.08 693 HIS A O 1
ATOM 5536 N N . VAL A 1 694 ? 18.094 -89 -0.924 1 22.78 694 VAL A N 1
ATOM 5537 C CA . VAL A 1 694 ? 16.734 -89.062 -1.475 1 22.78 694 VAL A CA 1
ATOM 5538 C C . VAL A 1 694 ? 16.375 -87.812 -2.193 1 22.78 694 VAL A C 1
ATOM 5540 O O . VAL A 1 694 ? 16.609 -86.688 -1.676 1 22.78 694 VAL A O 1
ATOM 5543 N N . GLN A 1 695 ? 16.109 -87.812 -3.484 1 20.3 695 GLN A N 1
ATOM 5544 C CA . GLN A 1 695 ? 15.859 -86.938 -4.648 1 20.3 695 GLN A CA 1
ATOM 5545 C C . GLN A 1 695 ? 14.734 -85.938 -4.383 1 20.3 695 GLN A C 1
ATOM 5547 O O . GLN A 1 695 ? 13.562 -86.25 -4.625 1 20.3 695 GLN A O 1
ATOM 5552 N N . HIS A 1 696 ? 14.57 -85.5 -3.117 1 20.41 696 HIS A N 1
ATOM 5553 C CA . HIS A 1 696 ? 13.266 -84.875 -2.902 1 20.41 696 HIS A CA 1
ATOM 5554 C C . HIS A 1 696 ? 13.008 -83.75 -3.904 1 20.41 696 HIS A C 1
ATOM 5556 O O . HIS A 1 696 ? 13.883 -82.938 -4.145 1 20.41 696 HIS A O 1
ATOM 5562 N N . GLU A 1 697 ? 12.047 -83.938 -4.906 1 21.8 697 GLU A N 1
ATOM 5563 C CA . GLU A 1 697 ? 11.523 -83.188 -6.047 1 21.8 697 GLU A CA 1
ATOM 5564 C C . GLU A 1 697 ? 11.125 -81.812 -5.648 1 21.8 697 GLU A C 1
ATOM 5566 O O . GLU A 1 697 ? 10.172 -81.562 -4.895 1 21.8 697 GLU A O 1
ATOM 5571 N N . THR A 1 698 ? 11.984 -80.938 -5.168 1 23.22 698 THR A N 1
ATOM 5572 C CA . THR A 1 698 ? 11.727 -79.625 -4.57 1 23.22 698 THR A CA 1
ATOM 5573 C C . THR A 1 698 ? 11.062 -78.688 -5.574 1 23.22 698 THR A C 1
ATOM 5575 O O . THR A 1 698 ? 11.719 -78.188 -6.492 1 23.22 698 THR A O 1
ATOM 5578 N N . SER A 1 699 ? 9.797 -78.938 -6.078 1 23.34 699 SER A N 1
ATOM 5579 C CA . SER A 1 699 ? 9.094 -78.188 -7.094 1 23.34 699 SER A CA 1
ATOM 5580 C C . SER A 1 699 ? 9.086 -76.688 -6.75 1 23.34 699 SER A C 1
ATOM 5582 O O . SER A 1 699 ? 8.766 -76.312 -5.621 1 23.34 699 SER A O 1
ATOM 5584 N N . PRO A 1 700 ? 9.875 -75.812 -7.406 1 25.28 700 PRO A N 1
ATOM 5585 C CA . PRO A 1 700 ? 10.062 -74.375 -7.082 1 25.28 700 PRO A CA 1
ATOM 5586 C C . PRO A 1 700 ? 8.75 -73.625 -7.105 1 25.28 700 PRO A C 1
ATOM 5588 O O . PRO A 1 700 ? 8.062 -73.562 -8.125 1 25.28 700 PRO A O 1
ATOM 5591 N N . LYS A 1 701 ? 7.93 -73.5 -6.141 1 27.97 701 LYS A N 1
ATOM 5592 C CA . LYS A 1 701 ? 6.613 -72.875 -6.039 1 27.97 701 LYS A CA 1
ATOM 5593 C C . LYS A 1 701 ? 6.668 -71.438 -6.473 1 27.97 701 LYS A C 1
ATOM 5595 O O . LYS A 1 701 ? 7.48 -70.625 -5.965 1 27.97 701 LYS A O 1
ATOM 5600 N N . ARG A 1 702 ? 6.039 -71.062 -7.613 1 26.27 702 ARG A N 1
ATOM 5601 C CA . ARG A 1 702 ? 5.754 -69.875 -8.383 1 26.27 702 ARG A CA 1
ATOM 5602 C C . ARG A 1 702 ? 5.168 -68.75 -7.496 1 26.27 702 ARG A C 1
ATOM 5604 O O . ARG A 1 702 ? 4.098 -68.938 -6.914 1 26.27 702 ARG A O 1
ATOM 5611 N N . ILE A 1 703 ? 5.867 -68.062 -6.734 1 27.5 703 ILE A N 1
ATOM 5612 C CA . ILE A 1 703 ? 5.359 -66.938 -5.887 1 27.5 703 ILE A CA 1
ATOM 5613 C C . ILE A 1 703 ? 4.484 -66 -6.715 1 27.5 703 ILE A C 1
ATOM 5615 O O . ILE A 1 703 ? 4.973 -65.375 -7.637 1 27.5 703 ILE A O 1
ATOM 5619 N N . ASP A 1 704 ? 3.223 -66.438 -6.992 1 24 704 ASP A N 1
ATOM 5620 C CA . ASP A 1 704 ? 2.143 -65.625 -7.602 1 24 704 ASP A CA 1
ATOM 5621 C C . ASP A 1 704 ? 2.131 -64.188 -7.082 1 24 704 ASP A C 1
ATOM 5623 O O . ASP A 1 704 ? 2.01 -63.969 -5.879 1 24 704 ASP A O 1
ATOM 5627 N N . ASP A 1 705 ? 2.893 -63.312 -7.727 1 26.45 705 ASP A N 1
ATOM 5628 C CA . ASP A 1 705 ? 3.002 -61.875 -7.59 1 26.45 705 ASP A CA 1
ATOM 5629 C C . ASP A 1 705 ? 1.622 -61.219 -7.578 1 26.45 705 ASP A C 1
ATOM 5631 O O . ASP A 1 705 ? 1.015 -61 -8.633 1 26.45 705 ASP A O 1
ATOM 5635 N N . PHE A 1 706 ? 0.657 -61.656 -6.699 1 26.27 706 PHE A N 1
ATOM 5636 C CA . PHE A 1 706 ? -0.618 -60.969 -6.5 1 26.27 706 PHE A CA 1
ATOM 5637 C C . PHE A 1 706 ? -0.43 -59.469 -6.484 1 26.27 706 PHE A C 1
ATOM 5639 O O . PHE A 1 706 ? 0.217 -58.938 -5.586 1 26.27 706 PHE A O 1
ATOM 5646 N N . GLU A 1 707 ? -0.268 -58.938 -7.66 1 27.89 707 GLU A N 1
ATOM 5647 C CA . GLU A 1 707 ? -0.459 -57.5 -7.898 1 27.89 707 GLU A CA 1
ATOM 5648 C C . GLU A 1 707 ? -1.736 -57 -7.234 1 27.89 707 GLU A C 1
ATOM 5650 O O . GLU A 1 707 ? -2.836 -57.188 -7.75 1 27.89 707 GLU A O 1
ATOM 5655 N N . GLU A 1 708 ? -1.899 -57.25 -5.879 1 29.38 708 GLU A N 1
ATOM 5656 C CA . GLU A 1 708 ? -3.006 -56.656 -5.125 1 29.38 708 GLU A CA 1
ATOM 5657 C C . GLU A 1 708 ? -3.365 -55.281 -5.648 1 29.38 708 GLU A C 1
ATOM 5659 O O . GLU A 1 708 ? -2.523 -54.375 -5.664 1 29.38 708 GLU A O 1
ATOM 5664 N N . GLU A 1 709 ? -4.223 -55.344 -6.594 1 29.39 709 GLU A N 1
ATOM 5665 C CA . GLU A 1 709 ? -4.984 -54.156 -7.02 1 29.39 709 GLU A CA 1
ATOM 5666 C C . GLU A 1 709 ? -5.414 -53.312 -5.824 1 29.39 709 GLU A C 1
ATOM 5668 O O . GLU A 1 709 ? -6.176 -53.781 -4.973 1 29.39 709 GLU A O 1
ATOM 5673 N N . GLU A 1 710 ? -4.52 -52.625 -5.207 1 31.7 710 GLU A N 1
ATOM 5674 C CA . GLU A 1 710 ? -4.801 -51.75 -4.094 1 31.7 710 GLU A CA 1
ATOM 5675 C C . GLU A 1 710 ? -6.02 -50.875 -4.387 1 31.7 710 GLU A C 1
ATOM 5677 O O . GLU A 1 710 ? -5.914 -49.844 -5.078 1 31.7 710 GLU A O 1
ATOM 5682 N N . VAL A 1 711 ? -7.18 -51.656 -4.758 1 30.14 711 VAL A N 1
ATOM 5683 C CA . VAL A 1 711 ? -8.461 -50.969 -4.844 1 30.14 711 VAL A CA 1
ATOM 5684 C C . VAL A 1 711 ? -8.703 -50.156 -3.561 1 30.14 711 VAL A C 1
ATOM 5686 O O . VAL A 1 711 ? -8.789 -50.75 -2.473 1 30.14 711 VAL A O 1
ATOM 5689 N N . PHE A 1 712 ? -8.273 -49.094 -3.473 1 28.86 712 PHE A N 1
ATOM 5690 C CA . PHE A 1 712 ? -8.516 -48.156 -2.379 1 28.86 712 PHE A CA 1
ATOM 5691 C C . PHE A 1 712 ? -10.008 -47.938 -2.178 1 28.86 712 PHE A C 1
ATOM 5693 O O . PHE A 1 712 ? -10.617 -47.125 -2.877 1 28.86 712 PHE A O 1
ATOM 5700 N N . MET A 1 713 ? -10.812 -49.094 -2.092 1 26.59 713 MET A N 1
ATOM 5701 C CA . MET A 1 713 ? -12.219 -48.844 -1.78 1 26.59 713 MET A CA 1
ATOM 5702 C C . MET A 1 713 ? -12.375 -48.25 -0.388 1 26.59 713 MET A C 1
ATOM 5704 O O . MET A 1 713 ? -11.664 -48.625 0.543 1 26.59 713 MET A O 1
ATOM 5708 N N . GLU A 1 714 ? -13.023 -47.156 -0.353 1 27.39 714 GLU A N 1
ATOM 5709 C CA . GLU A 1 714 ? -13.484 -46.719 0.957 1 27.39 714 GLU A CA 1
ATOM 5710 C C . GLU A 1 714 ? -14.258 -47.812 1.684 1 27.39 714 GLU A C 1
ATOM 5712 O O . GLU A 1 714 ? -15.203 -48.375 1.138 1 27.39 714 GLU A O 1
ATOM 5717 N N . ARG A 1 715 ? -13.641 -48.719 2.434 1 27.8 715 ARG A N 1
ATOM 5718 C CA . ARG A 1 715 ? -14.398 -49.688 3.203 1 27.8 715 ARG A CA 1
ATOM 5719 C C . ARG A 1 715 ? -15.641 -49.062 3.816 1 27.8 715 ARG A C 1
ATOM 5721 O O . ARG A 1 715 ? -15.656 -47.844 4.117 1 27.8 715 ARG A O 1
ATOM 5728 N N . PRO A 1 716 ? -16.812 -49.688 3.615 1 25.17 716 PRO A N 1
ATOM 5729 C CA . PRO A 1 716 ? -17.984 -49.219 4.348 1 25.17 716 PRO A CA 1
ATOM 5730 C C . PRO A 1 716 ? -17.719 -49.062 5.844 1 25.17 716 PRO A C 1
ATOM 5732 O O . PRO A 1 716 ? -16.875 -49.75 6.406 1 25.17 716 PRO A O 1
ATOM 5735 N N . ILE A 1 717 ? -17.969 -48.031 6.402 1 28 717 ILE A N 1
ATOM 5736 C CA . ILE A 1 717 ? -17.906 -47.844 7.848 1 28 717 ILE A CA 1
ATOM 5737 C C . ILE A 1 717 ? -18.719 -48.969 8.531 1 28 717 ILE A C 1
ATOM 5739 O O . ILE A 1 717 ? -19.922 -49.062 8.328 1 28 717 ILE A O 1
ATOM 5743 N N . GLU A 1 718 ? -18.281 -50.188 8.688 1 26.27 718 GLU A N 1
ATOM 5744 C CA . GLU A 1 718 ? -18.969 -51.062 9.625 1 26.27 718 GLU A CA 1
ATOM 5745 C C . GLU A 1 718 ? -19.266 -50.344 10.938 1 26.27 718 GLU A C 1
ATOM 5747 O O . GLU A 1 718 ? -18.453 -49.562 11.414 1 26.27 718 GLU A O 1
ATOM 5752 N N . ALA A 1 719 ? -20.594 -50.469 11.352 1 27.03 719 ALA A N 1
ATOM 5753 C CA . ALA A 1 719 ? -21.156 -50.031 12.617 1 27.03 719 ALA A CA 1
ATOM 5754 C C . ALA A 1 719 ? -20.391 -50.625 13.805 1 27.03 719 ALA A C 1
ATOM 5756 O O . ALA A 1 719 ? -20.656 -51.75 14.211 1 27.03 719 ALA A O 1
ATOM 5757 N N . ARG A 1 720 ? -19.156 -50.875 13.789 1 27.97 720 ARG A N 1
ATOM 5758 C CA . ARG A 1 720 ? -18.797 -51.531 15.047 1 27.97 720 ARG A CA 1
ATOM 5759 C C . ARG A 1 720 ? -19.281 -50.688 16.234 1 27.97 720 ARG A C 1
ATOM 5761 O O . ARG A 1 720 ? -19.219 -49.469 16.219 1 27.97 720 ARG A O 1
ATOM 5768 N N . GLU A 1 721 ? -20.219 -51.312 17.141 1 25.77 721 GLU A N 1
ATOM 5769 C CA . GLU A 1 721 ? -20.906 -50.906 18.359 1 25.77 721 GLU A CA 1
ATOM 5770 C C . GLU A 1 721 ? -20 -50 19.219 1 25.77 721 GLU A C 1
ATOM 5772 O O . GLU A 1 721 ? -20.406 -48.906 19.625 1 25.77 721 GLU A O 1
ATOM 5777 N N . GLU A 1 722 ? -19.297 -50.625 20.328 1 23.81 722 GLU A N 1
ATOM 5778 C CA . GLU A 1 722 ? -18.75 -50.281 21.625 1 23.81 722 GLU A CA 1
ATOM 5779 C C . GLU A 1 722 ? -17.406 -49.562 21.484 1 23.81 722 GLU A C 1
ATOM 5781 O O . GLU A 1 722 ? -16.703 -49.344 22.469 1 23.81 722 GLU A O 1
ATOM 5786 N N . LEU A 1 723 ? -16.703 -49.719 20.5 1 26.2 723 LEU A N 1
ATOM 5787 C CA . LEU A 1 723 ? -15.406 -49.156 20.875 1 26.2 723 LEU A CA 1
ATOM 5788 C C . LEU A 1 723 ? -15.531 -47.688 21.266 1 26.2 723 LEU A C 1
ATOM 5790 O O . LEU A 1 723 ? -16.234 -46.938 20.594 1 26.2 723 LEU A O 1
ATOM 5794 N N . GLY A 1 724 ? -15.125 -47.188 22.531 1 24.33 724 GLY A N 1
ATOM 5795 C CA . GLY A 1 724 ? -15.406 -46.062 23.391 1 24.33 724 GLY A CA 1
ATOM 5796 C C . GLY A 1 724 ? -15.266 -44.719 22.688 1 24.33 724 GLY A C 1
ATOM 5797 O O . GLY A 1 724 ? -14.531 -44.625 21.703 1 24.33 724 GLY A O 1
ATOM 5798 N N . VAL A 1 725 ? -16.234 -43.719 22.719 1 26.09 725 VAL A N 1
ATOM 5799 C CA . VAL A 1 725 ? -16.766 -42.406 22.453 1 26.09 725 VAL A CA 1
ATOM 5800 C C . VAL A 1 725 ? -15.664 -41.344 22.641 1 26.09 725 VAL A C 1
ATOM 5802 O O . VAL A 1 725 ? -15.922 -40.156 22.562 1 26.09 725 VAL A O 1
ATOM 5805 N N . LEU A 1 726 ? -14.555 -41.594 23.266 1 24.8 726 LEU A N 1
ATOM 5806 C CA . LEU A 1 726 ? -13.641 -40.625 23.844 1 24.8 726 LEU A CA 1
ATOM 5807 C C . LEU A 1 726 ? -12.875 -39.875 22.75 1 24.8 726 LEU A C 1
ATOM 5809 O O . LEU A 1 726 ? -12.617 -38.688 22.859 1 24.8 726 LEU A O 1
ATOM 5813 N N . ASP A 1 727 ? -12 -40.562 22 1 27.55 727 ASP A N 1
ATOM 5814 C CA . ASP A 1 727 ? -10.883 -39.906 21.312 1 27.55 727 ASP A CA 1
ATOM 5815 C C . ASP A 1 727 ? -11.367 -39.062 20.156 1 27.55 727 ASP A C 1
ATOM 5817 O O . ASP A 1 727 ? -10.648 -38.156 19.688 1 27.55 727 ASP A O 1
ATOM 5821 N N . CYS A 1 728 ? -12.297 -39.312 19.312 1 30.39 728 CYS A N 1
ATOM 5822 C CA . CYS A 1 728 ? -13.094 -38.688 18.281 1 30.39 728 CYS A CA 1
ATOM 5823 C C . CYS A 1 728 ? -14.062 -37.688 18.875 1 30.39 728 CYS A C 1
ATOM 5825 O O . CYS A 1 728 ? -14.867 -37.062 18.156 1 30.39 728 CYS A O 1
ATOM 5827 N N . TYR A 1 729 ? -14.398 -37.688 20.031 1 33.53 729 TYR A N 1
ATOM 5828 C CA . TYR A 1 729 ? -15.305 -36.969 20.922 1 33.53 729 TYR A CA 1
ATOM 5829 C C . TYR A 1 729 ? -14.922 -35.5 21 1 33.53 729 TYR A C 1
ATOM 5831 O O . TYR A 1 729 ? -15.797 -34.625 21.094 1 33.53 729 TYR A O 1
ATOM 5839 N N . ALA A 1 730 ? -13.602 -35.156 21.062 1 39.09 730 ALA A N 1
ATOM 5840 C CA . ALA A 1 730 ? -13.117 -33.781 21.234 1 39.09 730 ALA A CA 1
ATOM 5841 C C . ALA A 1 730 ? -13.258 -32.969 19.938 1 39.09 730 ALA A C 1
ATOM 5843 O O . ALA A 1 730 ? -13.312 -31.75 19.969 1 39.09 730 ALA A O 1
ATOM 5844 N N . GLU A 1 731 ? -12.922 -33.469 18.625 1 47.22 731 GLU A N 1
ATOM 5845 C CA . GLU A 1 731 ? -13.008 -32.75 17.344 1 47.22 731 GLU A CA 1
ATOM 5846 C C . GLU A 1 731 ? -14.43 -32.312 17.062 1 47.22 731 GLU A C 1
ATOM 5848 O O . GLU A 1 731 ? -14.633 -31.266 16.422 1 47.22 731 GLU A O 1
ATOM 5853 N N . ASN A 1 732 ? -15.477 -33.219 17.25 1 55.28 732 ASN A N 1
ATOM 5854 C CA . ASN A 1 732 ? -16.812 -32.844 16.828 1 55.28 732 ASN A CA 1
ATOM 5855 C C . ASN A 1 732 ? -17.703 -32.5 18 1 55.28 732 ASN A C 1
ATOM 5857 O O . ASN A 1 732 ? -18.859 -32.906 18.078 1 55.28 732 ASN A O 1
ATOM 5861 N N . SER A 1 733 ? -17.078 -31.828 18.906 1 67.75 733 SER A N 1
ATOM 5862 C CA . SER A 1 733 ? -17.969 -31.297 19.938 1 67.75 733 SER A CA 1
ATOM 5863 C C . SER A 1 733 ? -18.984 -30.328 19.328 1 67.75 733 SER A C 1
ATOM 5865 O O . SER A 1 733 ? -18.766 -29.781 18.25 1 67.75 733 SER A O 1
ATOM 5867 N N . LYS A 1 734 ? -20.078 -30.359 19.953 1 77.94 734 LYS A N 1
ATOM 5868 C CA . LYS A 1 734 ? -21.188 -29.5 19.516 1 77.94 734 LYS A CA 1
ATOM 5869 C C . LYS A 1 734 ? -20.719 -28.062 19.359 1 77.94 734 LYS A C 1
ATOM 5871 O O . LYS A 1 734 ? -21.141 -27.375 18.422 1 77.94 734 LYS A O 1
ATOM 5876 N N . GLY A 1 735 ? -19.672 -27.812 20.141 1 86.12 735 GLY A N 1
ATOM 5877 C CA . GLY A 1 735 ? -19.25 -26.422 20.156 1 86.12 735 GLY A CA 1
ATOM 5878 C C . GLY A 1 735 ? -18.047 -26.141 19.281 1 86.12 735 GLY A C 1
ATOM 5879 O O . GLY A 1 735 ? -17.469 -25.062 19.328 1 86.12 735 GLY A O 1
ATOM 5880 N N . THR A 1 736 ? -17.719 -27.094 18.391 1 91.62 736 THR A N 1
ATOM 5881 C CA . THR A 1 736 ? -16.594 -26.906 17.484 1 91.62 736 THR A CA 1
ATOM 5882 C C . THR A 1 736 ? -16.938 -25.875 16.406 1 91.62 736 THR A C 1
ATOM 5884 O O . THR A 1 736 ? -17.969 -25.984 15.75 1 91.62 736 THR A O 1
ATOM 5887 N N . VAL A 1 737 ? -16.047 -24.906 16.219 1 95.62 737 VAL A N 1
ATOM 5888 C CA . VAL A 1 737 ? -16.203 -23.906 15.172 1 95.62 737 VAL A CA 1
ATOM 5889 C C . VAL A 1 737 ? -15.773 -24.5 13.828 1 95.62 737 VAL A C 1
ATOM 5891 O O . VAL A 1 737 ? -14.625 -24.906 13.664 1 95.62 737 VAL A O 1
ATOM 5894 N N . THR A 1 738 ? -16.688 -24.562 12.914 1 95 738 THR A N 1
ATOM 5895 C CA . THR A 1 738 ? -16.391 -25.188 11.625 1 95 738 THR A CA 1
ATOM 5896 C C . THR A 1 738 ? -16.047 -24.125 10.578 1 95 738 THR A C 1
ATOM 5898 O O . THR A 1 738 ? -15.32 -24.422 9.617 1 95 738 THR A O 1
ATOM 5901 N N . CYS A 1 739 ? -16.578 -23 10.781 1 95.44 739 CYS A N 1
ATOM 5902 C CA . CYS A 1 739 ? -16.25 -21.984 9.797 1 95.44 739 CYS A CA 1
ATOM 5903 C C . CYS A 1 739 ? -16.375 -20.578 10.398 1 95.44 739 CYS A C 1
ATOM 5905 O O . CYS A 1 739 ? -17.203 -20.344 11.281 1 95.44 739 CYS A O 1
ATOM 5907 N N . LEU A 1 740 ? -15.539 -19.703 9.984 1 97.06 740 LEU A N 1
ATOM 5908 C CA . LEU A 1 740 ? -15.555 -18.281 10.297 1 97.06 740 LEU A CA 1
ATOM 5909 C C . LEU A 1 740 ? -15.625 -17.453 9.031 1 97.06 740 LEU A C 1
ATOM 5911 O O . LEU A 1 740 ? -14.953 -17.75 8.039 1 97.06 740 LEU A O 1
ATOM 5915 N N . ARG A 1 741 ? -16.516 -16.453 9.078 1 95.94 741 ARG A N 1
ATOM 5916 C CA . ARG A 1 741 ? -16.641 -15.578 7.91 1 95.94 741 ARG A CA 1
ATOM 5917 C C . ARG A 1 741 ? -16.875 -14.133 8.328 1 95.94 741 ARG A C 1
ATOM 5919 O O . ARG A 1 741 ? -17.609 -13.867 9.281 1 95.94 741 ARG A O 1
ATOM 5926 N N . MET A 1 742 ? -16.203 -13.281 7.625 1 92.69 742 MET A N 1
ATOM 5927 C CA . MET A 1 742 ? -16.516 -11.859 7.77 1 92.69 742 MET A CA 1
ATOM 5928 C C . MET A 1 742 ? -17.562 -11.422 6.75 1 92.69 742 MET A C 1
ATOM 5930 O O . MET A 1 742 ? -17.516 -11.852 5.594 1 92.69 742 MET A O 1
ATOM 5934 N N . MET A 1 743 ? -18.469 -10.633 7.207 1 90.12 743 MET A N 1
ATOM 5935 C CA . MET A 1 743 ? -19.5 -10.109 6.32 1 90.12 743 MET A CA 1
ATOM 5936 C C . MET A 1 743 ? -19.906 -8.695 6.73 1 90.12 743 MET A C 1
ATOM 5938 O O . MET A 1 743 ? -19.734 -8.305 7.887 1 90.12 743 MET A O 1
ATOM 5942 N N . ARG A 1 744 ? -20.422 -7.996 5.793 1 83.81 744 ARG A N 1
ATOM 5943 C CA . ARG A 1 744 ? -20.906 -6.641 6.043 1 83.81 744 ARG A CA 1
ATOM 5944 C C . ARG A 1 744 ? -22.359 -6.484 5.578 1 83.81 744 ARG A C 1
ATOM 5946 O O . ARG A 1 744 ? -22.656 -6.637 4.395 1 83.81 744 ARG A O 1
ATOM 5953 N N . PHE A 1 745 ? -23.219 -6.246 6.438 1 81.75 745 PHE A N 1
ATOM 5954 C CA . PHE A 1 745 ? -24.625 -5.992 6.145 1 81.75 745 PHE A CA 1
ATOM 5955 C C . PHE A 1 745 ? -25.328 -5.352 7.34 1 81.75 745 PHE A C 1
ATOM 5957 O O . PHE A 1 745 ? -24.844 -5.445 8.469 1 81.75 745 PHE A O 1
ATOM 5964 N N . PRO A 1 746 ? -26.375 -4.621 7.039 1 79 746 PRO A N 1
ATOM 5965 C CA . PRO A 1 746 ? -27.078 -3.988 8.156 1 79 746 PRO A CA 1
ATOM 5966 C C . PRO A 1 746 ? -27.812 -4.996 9.039 1 79 746 PRO A C 1
ATOM 5968 O O . PRO A 1 746 ? -28.594 -5.809 8.547 1 79 746 PRO A O 1
ATOM 5971 N N . VAL A 1 747 ? -27.516 -4.996 10.258 1 78.69 747 VAL A N 1
ATOM 5972 C CA . VAL A 1 747 ? -28.203 -5.875 11.203 1 78.69 747 VAL A CA 1
ATOM 5973 C C . VAL A 1 747 ? -28.797 -5.051 12.344 1 78.69 747 VAL A C 1
ATOM 5975 O O . VAL A 1 747 ? -29.891 -5.34 12.82 1 78.69 747 VAL A O 1
ATOM 5978 N N . LEU A 1 748 ? -28.094 -4.02 12.766 1 73.5 748 LEU A N 1
ATOM 5979 C CA . LEU A 1 748 ? -28.516 -3.221 13.914 1 73.5 748 LEU A CA 1
ATOM 5980 C C . LEU A 1 748 ? -29.469 -2.105 13.484 1 73.5 748 LEU A C 1
ATOM 5982 O O . LEU A 1 748 ? -30.453 -1.825 14.172 1 73.5 748 LEU A O 1
ATOM 5986 N N . ASP A 1 749 ? -28.906 -1.42 12.406 1 71.19 749 ASP A N 1
ATOM 5987 C CA . ASP A 1 749 ? -29.734 -0.347 11.852 1 71.19 749 ASP A CA 1
ATOM 5988 C C . ASP A 1 749 ? -29.828 -0.452 10.328 1 71.19 749 ASP A C 1
ATOM 5990 O O . ASP A 1 749 ? -28.969 -1.073 9.695 1 71.19 749 ASP A O 1
ATOM 5994 N N . ASP A 1 750 ? -30.891 -0.001 9.789 1 65.19 750 ASP A N 1
ATOM 5995 C CA . ASP A 1 750 ? -31.125 -0.123 8.352 1 65.19 750 ASP A CA 1
ATOM 5996 C C . ASP A 1 750 ? -30.234 0.829 7.562 1 65.19 750 ASP A C 1
ATOM 5998 O O . ASP A 1 750 ? -30.047 0.648 6.359 1 65.19 750 ASP A O 1
ATOM 6002 N N . LYS A 1 751 ? -29.734 1.763 8.266 1 65.94 751 LYS A N 1
ATOM 6003 C CA . LYS A 1 751 ? -29.016 2.793 7.52 1 65.94 751 LYS A CA 1
ATOM 6004 C C . LYS A 1 751 ? -27.516 2.521 7.512 1 65.94 751 LYS A C 1
ATOM 6006 O O . LYS A 1 751 ? -26.812 2.98 6.617 1 65.94 751 LYS A O 1
ATOM 6011 N N . ASN A 1 752 ? -27.141 1.802 8.57 1 70.94 752 ASN A N 1
ATOM 6012 C CA . ASN A 1 752 ? -25.703 1.61 8.695 1 70.94 752 ASN A CA 1
ATOM 6013 C C . ASN A 1 752 ? -25.312 0.146 8.516 1 70.94 752 ASN A C 1
ATOM 6015 O O . ASN A 1 752 ? -26.031 -0.75 8.977 1 70.94 752 ASN A O 1
ATOM 6019 N N . VAL A 1 753 ? -24.312 0.01 7.723 1 78.31 753 VAL A N 1
ATOM 6020 C CA . VAL A 1 753 ? -23.797 -1.345 7.547 1 78.31 753 VAL A CA 1
ATOM 6021 C C . VAL A 1 753 ? -22.859 -1.696 8.703 1 78.31 753 VAL A C 1
ATOM 6023 O O . VAL A 1 753 ? -22.078 -0.856 9.156 1 78.31 753 VAL A O 1
ATOM 6026 N N . ASP A 1 754 ? -23 -2.848 9.164 1 83 754 ASP A N 1
ATOM 6027 C CA . ASP A 1 754 ? -22.203 -3.326 10.281 1 83 754 ASP A CA 1
ATOM 6028 C C . ASP A 1 754 ? -21.156 -4.332 9.82 1 83 754 ASP A C 1
ATOM 6030 O O . ASP A 1 754 ? -21.391 -5.082 8.867 1 83 754 ASP A O 1
ATOM 6034 N N . ASP A 1 755 ? -20.062 -4.277 10.438 1 88.69 755 ASP A N 1
ATOM 6035 C CA . ASP A 1 755 ? -19.047 -5.312 10.234 1 88.69 755 ASP A CA 1
ATOM 6036 C C . ASP A 1 755 ? -19.297 -6.512 11.148 1 88.69 755 ASP A C 1
ATOM 6038 O O . ASP A 1 755 ? -19.391 -6.363 12.367 1 88.69 755 ASP A O 1
ATOM 6042 N N . ILE A 1 756 ? -19.406 -7.695 10.508 1 92.81 756 ILE A N 1
ATOM 6043 C CA . ILE A 1 756 ? -19.891 -8.859 11.25 1 92.81 756 ILE A CA 1
ATOM 6044 C C . ILE A 1 756 ? -18.891 -10.008 11.094 1 92.81 756 ILE A C 1
ATOM 6046 O O . ILE A 1 756 ? -18.359 -10.234 10.008 1 92.81 756 ILE A O 1
ATOM 6050 N N . ILE A 1 757 ? -18.641 -10.734 12.148 1 96.69 757 ILE A N 1
ATOM 6051 C CA . ILE A 1 757 ? -18 -12.047 12.109 1 96.69 757 ILE A CA 1
ATOM 6052 C C . ILE A 1 757 ? -19.047 -13.125 12.398 1 96.69 757 ILE A C 1
ATOM 6054 O O . ILE A 1 757 ? -19.672 -13.133 13.461 1 96.69 757 ILE A O 1
ATOM 6058 N N . ALA A 1 758 ? -19.281 -13.93 11.414 1 96.88 758 ALA A N 1
ATOM 6059 C CA . ALA A 1 758 ? -20.203 -15.047 11.562 1 96.88 758 ALA A CA 1
ATOM 6060 C C . ALA A 1 758 ? -19.469 -16.328 11.945 1 96.88 758 ALA A C 1
ATOM 6062 O O . ALA A 1 758 ? -18.391 -16.609 11.414 1 96.88 758 ALA A O 1
ATOM 6063 N N . VAL A 1 759 ? -20.016 -17.094 12.883 1 97.44 759 VAL A N 1
ATOM 6064 C CA . VAL A 1 759 ? -19.406 -18.312 13.398 1 97.44 759 VAL A CA 1
ATOM 6065 C C . VAL A 1 759 ? -20.344 -19.5 13.164 1 97.44 759 VAL A C 1
ATOM 6067 O O . VAL A 1 759 ? -21.469 -19.531 13.688 1 97.44 759 VAL A O 1
ATOM 6070 N N . GLY A 1 760 ? -19.906 -20.422 12.344 1 96.81 760 GLY A N 1
ATOM 6071 C CA . GLY A 1 760 ? -20.641 -21.672 12.148 1 96.81 760 GLY A CA 1
ATOM 6072 C C . GLY A 1 760 ? -20.125 -22.812 13.008 1 96.81 760 GLY A C 1
ATOM 6073 O O . GLY A 1 760 ? -18.922 -22.969 13.172 1 96.81 760 GLY A O 1
ATOM 6074 N N . LEU A 1 761 ? -21.031 -23.578 13.547 1 95.19 761 LEU A N 1
ATOM 6075 C CA . LEU A 1 761 ? -20.656 -24.641 14.461 1 95.19 761 LEU A CA 1
ATOM 6076 C C . LEU A 1 761 ? -20.938 -26.016 13.852 1 95.19 761 LEU A C 1
ATOM 6078 O O . LEU A 1 761 ? -21.672 -26.125 12.867 1 95.19 761 LEU A O 1
ATOM 6082 N N . HIS A 1 762 ? -20.359 -26.922 14.469 1 92.44 762 HIS A N 1
ATOM 6083 C CA . HIS A 1 762 ? -20.562 -28.312 14.07 1 92.44 762 HIS A CA 1
ATOM 6084 C C . HIS A 1 762 ? -22 -28.766 14.359 1 92.44 762 HIS A C 1
ATOM 6086 O O . HIS A 1 762 ? -22.547 -29.578 13.633 1 92.44 762 HIS A O 1
ATOM 6092 N N . GLU A 1 763 ? -22.609 -28.141 15.406 1 89.31 763 GLU A N 1
ATOM 6093 C CA . GLU A 1 763 ? -23.969 -28.516 15.805 1 89.31 763 GLU A CA 1
ATOM 6094 C C . GLU A 1 763 ? -25.016 -27.875 14.898 1 89.31 763 GLU A C 1
ATOM 6096 O O . GLU A 1 763 ? -26.203 -28.156 15 1 89.31 763 GLU A O 1
ATOM 6101 N N . GLY A 1 764 ? -24.641 -26.984 14.008 1 91.25 764 GLY A N 1
ATOM 6102 C CA . GLY A 1 764 ? -25.562 -26.438 13.023 1 91.25 764 GLY A CA 1
ATOM 6103 C C . GLY A 1 764 ? -26.078 -25.047 13.406 1 91.25 764 GLY A C 1
ATOM 6104 O O . GLY A 1 764 ? -26.984 -24.531 12.766 1 91.25 764 GLY A O 1
ATOM 6105 N N . SER A 1 765 ? -25.531 -24.469 14.383 1 93.12 765 SER A N 1
ATOM 6106 C CA . SER A 1 765 ? -25.906 -23.109 14.75 1 93.12 765 SER A CA 1
ATOM 6107 C C . SER A 1 765 ? -24.938 -22.094 14.156 1 93.12 765 SER A C 1
ATOM 6109 O O . SER A 1 765 ? -23.766 -22.422 13.914 1 93.12 765 SER A O 1
ATOM 6111 N N . VAL A 1 766 ? -25.469 -20.953 13.867 1 95.88 766 VAL A N 1
ATOM 6112 C CA . VAL A 1 766 ? -24.672 -19.844 13.359 1 95.88 766 VAL A CA 1
ATOM 6113 C C . VAL A 1 766 ? -24.812 -18.641 14.289 1 95.88 766 VAL A C 1
ATOM 6115 O O . VAL A 1 766 ? -25.922 -18.234 14.617 1 95.88 766 VAL A O 1
ATOM 6118 N N . TYR A 1 767 ? -23.75 -18.125 14.758 1 96.31 767 TYR A N 1
ATOM 6119 C CA . TYR A 1 767 ? -23.734 -16.922 15.594 1 96.31 767 TYR A CA 1
ATOM 6120 C C . TYR A 1 767 ? -23.172 -15.727 14.82 1 96.31 767 TYR A C 1
ATOM 6122 O O . TYR A 1 767 ? -22.219 -15.867 14.055 1 96.31 767 TYR A O 1
ATOM 6130 N N . PHE A 1 768 ? -23.812 -14.578 14.992 1 95.94 768 PHE A N 1
ATOM 6131 C CA . PHE A 1 768 ? -23.359 -13.344 14.375 1 95.94 768 PHE A CA 1
ATOM 6132 C C . PHE A 1 768 ? -22.859 -12.352 15.422 1 95.94 768 PHE A C 1
ATOM 6134 O O . PHE A 1 768 ? -23.594 -12.023 16.359 1 95.94 768 PHE A O 1
ATOM 6141 N N . TYR A 1 769 ? -21.594 -11.914 15.258 1 96.81 769 TYR A N 1
ATOM 6142 C CA . TYR A 1 769 ? -20.984 -10.938 16.156 1 96.81 769 TYR A CA 1
ATOM 6143 C C . TYR A 1 769 ? -20.734 -9.617 15.43 1 96.81 769 TYR A C 1
ATOM 6145 O O . TYR A 1 769 ? -20.031 -9.586 14.414 1 96.81 769 TYR A O 1
ATOM 6153 N N . ALA A 1 770 ? -21.234 -8.531 15.93 1 93.44 770 ALA A N 1
ATOM 6154 C CA . ALA A 1 770 ? -20.922 -7.203 15.406 1 93.44 770 ALA A CA 1
ATOM 6155 C C . ALA A 1 770 ? -19.625 -6.676 16 1 93.44 770 ALA A C 1
ATOM 6157 O O . ALA A 1 770 ? -19.406 -6.758 17.219 1 93.44 770 ALA A O 1
ATOM 6158 N N . ILE A 1 771 ? -18.734 -6.207 15.125 1 94.38 771 ILE A N 1
ATOM 6159 C CA . ILE A 1 771 ? -17.453 -5.656 15.555 1 94.38 771 ILE A CA 1
ATOM 6160 C C . ILE A 1 771 ? -17.453 -4.137 15.391 1 94.38 771 ILE A C 1
ATOM 6162 O O . ILE A 1 771 ? -17.781 -3.627 14.312 1 94.38 771 ILE A O 1
ATOM 6166 N N . SER A 1 772 ? -17.141 -3.422 16.422 1 88.56 772 SER A N 1
ATOM 6167 C CA . SER A 1 772 ? -17.094 -1.965 16.391 1 88.56 772 SER A CA 1
ATOM 6168 C C . SER A 1 772 ? -15.859 -1.44 17.109 1 88.56 772 SER A C 1
ATOM 6170 O O . SER A 1 772 ? -15.234 -2.16 17.891 1 88.56 772 SER A O 1
ATOM 6172 N N . GLU A 1 773 ? -15.547 -0.262 16.797 1 84.5 773 GLU A N 1
ATOM 6173 C CA . GLU A 1 773 ? -14.391 0.353 17.453 1 84.5 773 GLU A CA 1
ATOM 6174 C C . GLU A 1 773 ? -14.664 0.629 18.922 1 84.5 773 GLU A C 1
ATOM 6176 O O . GLU A 1 773 ? -15.773 1.019 19.297 1 84.5 773 GLU A O 1
ATOM 6181 N N . HIS A 1 774 ? -13.656 0.363 19.672 1 84.88 774 HIS A N 1
ATOM 6182 C CA . HIS A 1 774 ? -13.75 0.583 21.109 1 84.88 774 HIS A CA 1
ATOM 6183 C C . HIS A 1 774 ? -12.516 1.298 21.656 1 84.88 774 HIS A C 1
ATOM 6185 O O . HIS A 1 774 ? -11.398 0.796 21.516 1 84.88 774 HIS A O 1
ATOM 6191 N N . ASP A 1 775 ? -12.734 2.555 22.156 1 76.56 775 ASP A N 1
ATOM 6192 C CA . ASP A 1 775 ? -11.656 3.336 22.75 1 76.56 775 ASP A CA 1
ATOM 6193 C C . ASP A 1 775 ? -11.484 3.006 24.219 1 76.56 775 ASP A C 1
ATOM 6195 O O . ASP A 1 775 ? -12.336 3.359 25.047 1 76.56 775 ASP A O 1
ATOM 6199 N N . VAL A 1 776 ? -10.445 2.305 24.547 1 75.81 776 VAL A N 1
ATOM 6200 C CA . VAL A 1 776 ? -10.211 1.939 25.938 1 75.81 776 VAL A CA 1
ATOM 6201 C C . VAL A 1 776 ? -9.32 2.986 26.609 1 75.81 776 VAL A C 1
ATOM 6203 O O . VAL A 1 776 ? -8.859 2.791 27.734 1 75.81 776 VAL A O 1
ATOM 6206 N N . GLY A 1 777 ? -9.211 4.27 26 1 64.5 777 GLY A N 1
ATOM 6207 C CA . GLY A 1 777 ? -8.469 5.375 26.578 1 64.5 777 GLY A CA 1
ATOM 6208 C C . GLY A 1 777 ? -7.035 5.453 26.094 1 64.5 777 GLY A C 1
ATOM 6209 O O . GLY A 1 777 ? -6.594 6.504 25.625 1 64.5 777 GLY A O 1
ATOM 6210 N N . LEU A 1 778 ? -6.312 4.363 26.328 1 63.16 778 LEU A N 1
ATOM 6211 C CA . LEU A 1 778 ? -4.906 4.395 25.938 1 63.16 778 LEU A CA 1
ATOM 6212 C C . LEU A 1 778 ? -4.723 3.881 24.516 1 63.16 778 LEU A C 1
ATOM 6214 O O . LEU A 1 778 ? -3.709 4.168 23.875 1 63.16 778 LEU A O 1
ATOM 6218 N N . ARG A 1 779 ? -5.699 3.088 24.094 1 74.69 779 ARG A N 1
ATOM 6219 C CA . ARG A 1 779 ? -5.559 2.418 22.812 1 74.69 779 ARG A CA 1
ATOM 6220 C C . ARG A 1 779 ? -6.918 2.201 22.156 1 74.69 779 ARG A C 1
ATOM 6222 O O . ARG A 1 779 ? -7.941 2.121 22.844 1 74.69 779 ARG A O 1
ATOM 6229 N N . MET A 1 780 ? -6.812 2.234 20.844 1 78.62 780 MET A N 1
ATOM 6230 C CA . MET A 1 780 ? -8.016 1.896 20.094 1 78.62 780 MET A CA 1
ATOM 6231 C C . MET A 1 780 ? -8.078 0.4 19.812 1 78.62 780 MET A C 1
ATOM 6233 O O . MET A 1 780 ? -7.098 -0.187 19.344 1 78.62 780 MET A O 1
ATOM 6237 N N . THR A 1 781 ? -9.039 -0.246 20.328 1 88.94 781 THR A N 1
ATOM 6238 C CA . THR A 1 781 ? -9.305 -1.652 20.047 1 88.94 781 THR A CA 1
ATOM 6239 C C . THR A 1 781 ? -10.727 -1.839 19.531 1 88.94 781 THR A C 1
ATOM 6241 O O . THR A 1 781 ? -11.273 -0.95 18.875 1 88.94 781 THR A O 1
ATOM 6244 N N . PHE A 1 782 ? -11.266 -3.053 19.578 1 92.75 782 PHE A N 1
ATOM 6245 C CA . PHE A 1 782 ? -12.617 -3.311 19.078 1 92.75 782 PHE A CA 1
ATOM 6246 C C . PHE A 1 782 ? -13.461 -3.98 20.156 1 92.75 782 PHE A C 1
ATOM 6248 O O . PHE A 1 782 ? -12.945 -4.395 21.188 1 92.75 782 PHE A O 1
ATOM 6255 N N . LYS A 1 783 ? -14.742 -3.887 19.984 1 92.69 783 LYS A N 1
ATOM 6256 C CA . LYS A 1 783 ? -15.727 -4.609 20.781 1 92.69 783 LYS A CA 1
ATOM 6257 C C . LYS A 1 783 ? -16.516 -5.594 19.922 1 92.69 783 LYS A C 1
ATOM 6259 O O . LYS A 1 783 ? -16.844 -5.297 18.781 1 92.69 783 LYS A O 1
ATOM 6264 N N . ALA A 1 784 ? -16.625 -6.781 20.469 1 95.38 784 ALA A N 1
ATOM 6265 C CA . ALA A 1 784 ? -17.422 -7.805 19.797 1 95.38 784 ALA A CA 1
ATOM 6266 C C . ALA A 1 784 ? -18.719 -8.078 20.578 1 95.38 784 ALA A C 1
ATOM 6268 O O . ALA A 1 784 ? -18.688 -8.32 21.781 1 95.38 784 ALA A O 1
ATOM 6269 N N . GLU A 1 785 ? -19.844 -7.973 19.875 1 93.75 785 GLU A N 1
ATOM 6270 C CA . GLU A 1 785 ? -21.141 -8.203 20.5 1 93.75 785 GLU A CA 1
ATOM 6271 C C . GLU A 1 785 ? -21.984 -9.18 19.688 1 93.75 785 GLU A C 1
ATOM 6273 O O . GLU A 1 785 ? -22.203 -8.969 18.5 1 93.75 785 GLU A O 1
ATOM 6278 N N . GLN A 1 786 ? -22.406 -10.219 20.359 1 94.62 786 GLN A N 1
ATOM 6279 C CA . GLN A 1 786 ? -23.297 -11.148 19.688 1 94.62 786 GLN A CA 1
ATOM 6280 C C . GLN A 1 786 ? -24.672 -10.516 19.422 1 94.62 786 GLN A C 1
ATOM 6282 O O . GLN A 1 786 ? -25.328 -10.039 20.344 1 94.62 786 GLN A O 1
ATOM 6287 N N . ILE A 1 787 ? -25.109 -10.57 18.266 1 91.5 787 ILE A N 1
ATOM 6288 C CA . ILE A 1 787 ? -26.312 -9.82 17.938 1 91.5 787 ILE A CA 1
ATOM 6289 C C . ILE A 1 787 ? -27.422 -10.781 17.5 1 91.5 787 ILE A C 1
ATOM 6291 O O . ILE A 1 787 ? -28.609 -10.453 17.594 1 91.5 787 ILE A O 1
ATOM 6295 N N . LYS A 1 788 ? -26.969 -11.852 16.891 1 92.38 788 LYS A N 1
ATOM 6296 C CA . LYS A 1 788 ? -27.984 -12.766 16.375 1 92.38 788 LYS A CA 1
ATOM 6297 C C . LYS A 1 788 ? -27.484 -14.211 16.406 1 92.38 788 LYS A C 1
ATOM 6299 O O . LYS A 1 788 ? -26.281 -14.453 16.406 1 92.38 788 LYS A O 1
ATOM 6304 N N . LYS A 1 789 ? -28.422 -15.148 16.5 1 92.81 789 LYS A N 1
ATOM 6305 C CA . LYS A 1 789 ? -28.156 -16.578 16.438 1 92.81 789 LYS A CA 1
ATOM 6306 C C . LYS A 1 789 ? -29.156 -17.281 15.523 1 92.81 789 LYS A C 1
ATOM 6308 O O . LYS A 1 789 ? -30.359 -17.016 15.602 1 92.81 789 LYS A O 1
ATOM 6313 N N . LEU A 1 790 ? -28.703 -18.016 14.609 1 92.25 790 LEU A N 1
ATOM 6314 C CA . LEU A 1 790 ? -29.531 -18.859 13.75 1 92.25 790 LEU A CA 1
ATOM 6315 C C . LEU A 1 790 ? -29.359 -20.328 14.102 1 92.25 790 LEU A C 1
ATOM 6317 O O . LEU A 1 790 ? -28.234 -20.812 14.203 1 92.25 790 LEU A O 1
ATOM 6321 N N . SER A 1 791 ? -30.359 -20.953 14.414 1 88.56 791 SER A N 1
ATOM 6322 C CA . SER A 1 791 ? -30.328 -22.391 14.664 1 88.56 791 SER A CA 1
ATOM 6323 C C . SER A 1 791 ? -30.938 -23.172 13.508 1 88.56 791 SER A C 1
ATOM 6325 O O . SER A 1 791 ? -32.094 -22.969 13.172 1 88.56 791 SER A O 1
ATOM 6327 N N . ILE A 1 792 ? -30.172 -23.891 12.859 1 85.5 792 ILE A N 1
ATOM 6328 C CA . ILE A 1 792 ? -30.656 -24.703 11.742 1 85.5 792 ILE A CA 1
ATOM 6329 C C . ILE A 1 792 ? -31.234 -26.016 12.258 1 85.5 792 ILE A C 1
ATOM 6331 O O . ILE A 1 792 ? -30.609 -26.688 13.078 1 85.5 792 ILE A O 1
ATOM 6335 N N . PRO A 1 793 ? -32.344 -26.297 11.727 1 78.38 793 PRO A N 1
ATOM 6336 C CA . PRO A 1 793 ? -32.938 -27.562 12.156 1 78.38 793 PRO A CA 1
ATOM 6337 C C . PRO A 1 793 ? -32.094 -28.766 11.797 1 78.38 793 PRO A C 1
ATOM 6339 O O . PRO A 1 793 ? -31.344 -28.734 10.805 1 78.38 793 PRO A O 1
ATOM 6342 N N . HIS A 1 794 ? -32.031 -29.859 12.508 1 78 794 HIS A N 1
ATOM 6343 C CA . HIS A 1 794 ? -31.359 -31.141 12.289 1 78 794 HIS A CA 1
ATOM 6344 C C . HIS A 1 794 ? -29.906 -31.078 12.75 1 78 794 HIS A C 1
ATOM 6346 O O . HIS A 1 794 ? -29.219 -32.094 12.789 1 78 794 HIS A O 1
ATOM 6352 N N . LYS A 1 795 ? -29.375 -29.953 12.992 1 79.81 795 LYS A N 1
ATOM 6353 C CA . LYS A 1 795 ? -28.109 -29.766 13.703 1 79.81 795 LYS A CA 1
ATOM 6354 C C . LYS A 1 795 ? -26.953 -30.359 12.906 1 79.81 795 LYS A C 1
ATOM 6356 O O . LYS A 1 795 ? -26.156 -31.141 13.438 1 79.81 795 LYS A O 1
ATOM 6361 N N . GLN A 1 796 ? -26.938 -30.094 11.586 1 88.12 796 GLN A N 1
ATOM 6362 C CA . GLN A 1 796 ? -25.844 -30.547 10.727 1 88.12 796 GLN A CA 1
ATOM 6363 C C . GLN A 1 796 ? -24.703 -29.531 10.727 1 88.12 796 GLN A C 1
ATOM 6365 O O . GLN A 1 796 ? -24.938 -28.328 10.844 1 88.12 796 GLN A O 1
ATOM 6370 N N . PRO A 1 797 ? -23.5 -30.078 10.602 1 92.62 797 PRO A N 1
ATOM 6371 C CA . PRO A 1 797 ? -22.344 -29.172 10.625 1 92.62 797 PRO A CA 1
ATOM 6372 C C . PRO A 1 797 ? -22.406 -28.125 9.516 1 92.62 797 PRO A C 1
ATOM 6374 O O . PRO A 1 797 ? -22.766 -28.438 8.375 1 92.62 797 PRO A O 1
ATOM 6377 N N . VAL A 1 798 ? -22.047 -26.922 9.836 1 95.75 798 VAL A N 1
ATOM 6378 C CA . VAL A 1 798 ? -22 -25.828 8.875 1 95.75 798 VAL A CA 1
ATOM 6379 C C . VAL A 1 798 ? -20.703 -25.906 8.07 1 95.75 798 VAL A C 1
ATOM 6381 O O . VAL A 1 798 ? -19.609 -25.922 8.648 1 95.75 798 VAL A O 1
ATOM 6384 N N . VAL A 1 799 ? -20.812 -25.969 6.773 1 95.5 799 VAL A N 1
ATOM 6385 C CA . VAL A 1 799 ? -19.641 -26.047 5.895 1 95.5 799 VAL A CA 1
ATOM 6386 C C . VAL A 1 799 ? -19.109 -24.641 5.609 1 95.5 799 VAL A C 1
ATOM 6388 O O . VAL A 1 799 ? -17.906 -24.422 5.602 1 95.5 799 VAL A O 1
ATOM 6391 N N . ASN A 1 800 ? -20.031 -23.719 5.285 1 96.38 800 ASN A N 1
ATOM 6392 C CA . ASN A 1 800 ? -19.641 -22.344 5.004 1 96.38 800 ASN A CA 1
ATOM 6393 C C . ASN A 1 800 ? -20.812 -21.375 5.191 1 96.38 800 ASN A C 1
ATOM 6395 O O . ASN A 1 800 ? -21.969 -21.797 5.223 1 96.38 800 ASN A O 1
ATOM 6399 N N . LEU A 1 801 ? -20.453 -20.188 5.469 1 96 801 LEU A N 1
ATOM 6400 C CA . LEU A 1 801 ? -21.359 -19.047 5.52 1 96 801 LEU A CA 1
ATOM 6401 C C . LEU A 1 801 ? -20.922 -17.969 4.543 1 96 801 LEU A C 1
ATOM 6403 O O . LEU A 1 801 ? -19.719 -17.688 4.422 1 96 801 LEU A O 1
ATOM 6407 N N . ASP A 1 802 ? -21.922 -17.438 3.852 1 95.06 802 ASP A N 1
ATOM 6408 C CA . ASP A 1 802 ? -21.531 -16.422 2.887 1 95.06 802 ASP A CA 1
ATOM 6409 C C . ASP A 1 802 ? -22.656 -15.43 2.639 1 95.06 802 ASP A C 1
ATOM 6411 O O . ASP A 1 802 ? -23.766 -15.602 3.162 1 95.06 802 ASP A O 1
ATOM 6415 N N . ILE A 1 803 ? -22.344 -14.375 1.955 1 92.62 803 ILE A N 1
ATOM 6416 C CA . ILE A 1 803 ? -23.297 -13.32 1.647 1 92.62 803 ILE A CA 1
ATOM 6417 C C . ILE A 1 803 ? -23.156 -12.914 0.183 1 92.62 803 ILE A C 1
ATOM 6419 O O . ILE A 1 803 ? -22.062 -12.953 -0.381 1 92.62 803 ILE A O 1
ATOM 6423 N N . THR A 1 804 ? -24.297 -12.594 -0.365 1 88.69 804 THR A N 1
ATOM 6424 C CA . THR A 1 804 ? -24.25 -12.117 -1.742 1 88.69 804 THR A CA 1
ATOM 6425 C C . THR A 1 804 ? -23.906 -10.633 -1.787 1 88.69 804 THR A C 1
ATOM 6427 O O . THR A 1 804 ? -24.094 -9.914 -0.804 1 88.69 804 THR A O 1
ATOM 6430 N N . ASN A 1 805 ? -23.344 -10.094 -2.811 1 73.31 805 ASN A N 1
ATOM 6431 C CA . ASN A 1 805 ? -23.031 -8.688 -3.062 1 73.31 805 ASN A CA 1
ATOM 6432 C C . ASN A 1 805 ? -22.094 -8.125 -2.012 1 73.31 805 ASN A C 1
ATOM 6434 O O . ASN A 1 805 ? -22.344 -7.059 -1.45 1 73.31 805 ASN A O 1
ATOM 6438 N N . GLU A 1 806 ? -21.078 -8.914 -1.665 1 62.91 806 GLU A N 1
ATOM 6439 C CA . GLU A 1 806 ? -20.141 -8.523 -0.613 1 62.91 806 GLU A CA 1
ATOM 6440 C C . GLU A 1 806 ? -19.422 -7.23 -0.963 1 62.91 806 GLU A C 1
ATOM 6442 O O . GLU A 1 806 ? -19.031 -6.473 -0.074 1 62.91 806 GLU A O 1
ATOM 6447 N N . GLU A 1 807 ? -19.141 -6.973 -2.211 1 57.03 807 GLU A N 1
ATOM 6448 C CA . GLU A 1 807 ? -18.297 -5.824 -2.561 1 57.03 807 GLU A CA 1
ATOM 6449 C C . GLU A 1 807 ? -18.984 -4.516 -2.168 1 57.03 807 GLU A C 1
ATOM 6451 O O . GLU A 1 807 ? -18.688 -3.463 -2.738 1 57.03 807 GLU A O 1
ATOM 6456 N N . GLY A 1 808 ? -19.734 -4.543 -0.991 1 55.44 808 GLY A N 1
ATOM 6457 C CA . GLY A 1 808 ? -20.094 -3.316 -0.303 1 55.44 808 GLY A CA 1
ATOM 6458 C C . GLY A 1 808 ? -21.5 -2.854 -0.619 1 55.44 808 GLY A C 1
ATOM 6459 O O . GLY A 1 808 ? -21.938 -1.806 -0.14 1 55.44 808 GLY A O 1
ATOM 6460 N N . TYR A 1 809 ? -22.125 -3.66 -1.542 1 59.19 809 TYR A N 1
ATOM 6461 C CA . TYR A 1 809 ? -23.391 -3.033 -1.923 1 59.19 809 TYR A CA 1
ATOM 6462 C C . TYR A 1 809 ? -24.578 -3.785 -1.325 1 59.19 809 TYR A C 1
ATOM 6464 O O . TYR A 1 809 ? -24.859 -4.918 -1.721 1 59.19 809 TYR A O 1
ATOM 6472 N N . PHE A 1 810 ? -24.828 -3.363 -0.215 1 62.75 810 PHE A N 1
ATOM 6473 C CA . PHE A 1 810 ? -26.047 -3.971 0.315 1 62.75 810 PHE A CA 1
ATOM 6474 C C . PHE A 1 810 ? -27.266 -3.51 -0.471 1 62.75 810 PHE A C 1
ATOM 6476 O O . PHE A 1 810 ? -27.406 -2.322 -0.774 1 62.75 810 PHE A O 1
ATOM 6483 N N . SER A 1 811 ? -27.844 -4.383 -1.139 1 66.25 811 SER A N 1
ATOM 6484 C CA . SER A 1 811 ? -29.109 -4.117 -1.821 1 66.25 811 SER A CA 1
ATOM 6485 C C . SER A 1 811 ? -30.234 -5.012 -1.295 1 66.25 811 SER A C 1
ATOM 6487 O O . SER A 1 811 ? -29.984 -5.914 -0.49 1 66.25 811 SER A O 1
ATOM 6489 N N . ALA A 1 812 ? -31.406 -4.672 -1.608 1 65 812 ALA A N 1
ATOM 6490 C CA . ALA A 1 812 ? -32.562 -5.488 -1.229 1 65 812 ALA A CA 1
ATOM 6491 C C . ALA A 1 812 ? -32.375 -6.926 -1.721 1 65 812 ALA A C 1
ATOM 6493 O O . ALA A 1 812 ? -33 -7.844 -1.185 1 65 812 ALA A O 1
ATOM 6494 N N . SER A 1 813 ? -31.438 -7.109 -2.582 1 72.56 813 SER A N 1
ATOM 6495 C CA . SER A 1 813 ? -31.25 -8.445 -3.146 1 72.56 813 SER A CA 1
ATOM 6496 C C . SER A 1 813 ? -30.141 -9.195 -2.424 1 72.56 813 SER A C 1
ATOM 6498 O O . SER A 1 813 ? -29.875 -10.367 -2.723 1 72.56 813 SER A O 1
ATOM 6500 N N . THR A 1 814 ? -29.625 -8.586 -1.433 1 82 814 THR A N 1
ATOM 6501 C CA . THR A 1 814 ? -28.562 -9.25 -0.693 1 82 814 THR A CA 1
ATOM 6502 C C . THR A 1 814 ? -29.109 -10.375 0.176 1 82 814 THR A C 1
ATOM 6504 O O . THR A 1 814 ? -30.156 -10.211 0.824 1 82 814 THR A O 1
ATOM 6507 N N . ARG A 1 815 ? -28.484 -11.516 0.083 1 89.94 815 ARG A N 1
ATOM 6508 C CA . ARG A 1 815 ? -28.922 -12.695 0.821 1 89.94 815 ARG A CA 1
ATOM 6509 C C . ARG A 1 815 ? -27.781 -13.289 1.639 1 89.94 815 ARG A C 1
ATOM 6511 O O . ARG A 1 815 ? -26.625 -13.242 1.224 1 89.94 815 ARG A O 1
ATOM 6518 N N . ILE A 1 816 ? -28.156 -13.883 2.719 1 93.38 816 ILE A N 1
ATOM 6519 C CA . ILE A 1 816 ? -27.219 -14.68 3.498 1 93.38 816 ILE A CA 1
ATOM 6520 C C . ILE A 1 816 ? -27.359 -16.156 3.127 1 93.38 816 ILE A C 1
ATOM 6522 O O . ILE A 1 816 ? -28.469 -16.672 3.045 1 93.38 816 ILE A O 1
ATOM 6526 N N . VAL A 1 817 ? -26.297 -16.766 2.871 1 96.31 817 VAL A N 1
ATOM 6527 C CA . VAL A 1 817 ? -26.297 -18.156 2.449 1 96.31 817 VAL A CA 1
ATOM 6528 C C . VAL A 1 817 ? -25.625 -19.016 3.514 1 96.31 817 VAL A C 1
ATOM 6530 O O . VAL A 1 817 ? -24.484 -18.766 3.895 1 96.31 817 VAL A O 1
ATOM 6533 N N . VAL A 1 818 ? -26.328 -20.031 3.979 1 96.5 818 VAL A N 1
ATOM 6534 C CA . VAL A 1 818 ? -25.781 -21 4.922 1 96.5 818 VAL A CA 1
ATOM 6535 C C . VAL A 1 818 ? -25.672 -22.375 4.258 1 96.5 818 VAL A C 1
ATOM 6537 O O . VAL A 1 818 ? -26.672 -22.922 3.783 1 96.5 818 VAL A O 1
ATOM 6540 N N . ILE A 1 819 ? -24.531 -22.906 4.23 1 97.31 819 ILE A N 1
ATOM 6541 C CA . ILE A 1 819 ? -24.281 -24.203 3.605 1 97.31 819 ILE A CA 1
ATOM 6542 C C . ILE A 1 819 ? -23.906 -25.219 4.676 1 97.31 819 ILE A C 1
ATOM 6544 O O . ILE A 1 819 ? -22.891 -25.078 5.344 1 97.31 819 ILE A O 1
ATOM 6548 N N . THR A 1 820 ? -24.703 -26.188 4.852 1 95.88 820 THR A N 1
ATOM 6549 C CA . THR A 1 820 ? -24.375 -27.312 5.723 1 95.88 820 THR A CA 1
ATOM 6550 C C . THR A 1 820 ? -24 -28.547 4.906 1 95.88 820 THR A C 1
ATOM 6552 O O . THR A 1 820 ? -24.062 -28.516 3.674 1 95.88 820 THR A O 1
ATOM 6555 N N . GLU A 1 821 ? -23.625 -29.594 5.492 1 94.81 821 GLU A N 1
ATOM 6556 C CA . GLU A 1 821 ? -23.234 -30.812 4.785 1 94.81 821 GLU A CA 1
ATOM 6557 C C . GLU A 1 821 ? -24.422 -31.422 4.043 1 94.81 821 GLU A C 1
ATOM 6559 O O . GLU A 1 821 ? -24.234 -32.156 3.076 1 94.81 821 GLU A O 1
ATOM 6564 N N . GLU A 1 822 ? -25.656 -30.953 4.445 1 94.5 822 GLU A N 1
ATOM 6565 C CA . GLU A 1 822 ? -26.812 -31.656 3.895 1 94.5 822 GLU A CA 1
ATOM 6566 C C . GLU A 1 822 ? -27.719 -30.703 3.129 1 94.5 822 GLU A C 1
ATOM 6568 O O . GLU A 1 822 ? -28.578 -31.141 2.348 1 94.5 822 GLU A O 1
ATOM 6573 N N . GLN A 1 823 ? -27.578 -29.469 3.436 1 94.94 823 GLN A N 1
ATOM 6574 C CA . GLN A 1 823 ? -28.547 -28.578 2.814 1 94.94 823 GLN A CA 1
ATOM 6575 C C . GLN A 1 823 ? -27.938 -27.219 2.516 1 94.94 823 GLN A C 1
ATOM 6577 O O . GLN A 1 823 ? -26.938 -26.844 3.123 1 94.94 823 GLN A O 1
ATOM 6582 N N . LEU A 1 824 ? -28.531 -26.578 1.533 1 96.38 824 LEU A N 1
ATOM 6583 C CA . LEU A 1 824 ? -28.312 -25.172 1.203 1 96.38 824 LEU A CA 1
ATOM 6584 C C . LEU A 1 824 ? -29.5 -24.312 1.656 1 96.38 824 LEU A C 1
ATOM 6586 O O . LEU A 1 824 ? -30.641 -24.594 1.291 1 96.38 824 LEU A O 1
ATOM 6590 N N . ARG A 1 825 ? -29.203 -23.281 2.496 1 95.88 825 ARG A N 1
ATOM 6591 C CA . ARG A 1 825 ? -30.25 -22.422 2.998 1 95.88 825 ARG A CA 1
ATOM 6592 C C . ARG A 1 825 ? -29.969 -20.953 2.66 1 95.88 825 ARG A C 1
ATOM 6594 O O . ARG A 1 825 ? -28.844 -20.484 2.799 1 95.88 825 ARG A O 1
ATOM 6601 N N . ILE A 1 826 ? -31.016 -20.312 2.229 1 95.88 826 ILE A N 1
ATOM 6602 C CA . ILE A 1 826 ? -30.906 -18.906 1.838 1 95.88 826 ILE A CA 1
ATOM 6603 C C . ILE A 1 826 ? -31.797 -18.062 2.744 1 95.88 826 ILE A C 1
ATOM 6605 O O . ILE A 1 826 ? -32.969 -18.359 2.934 1 95.88 826 ILE A O 1
ATOM 6609 N N . TYR A 1 827 ? -31.172 -16.984 3.303 1 92.81 827 TYR A N 1
ATOM 6610 C CA . TYR A 1 827 ? -31.875 -16.078 4.211 1 92.81 827 TYR A CA 1
ATOM 6611 C C . TYR A 1 827 ? -31.875 -14.656 3.686 1 92.81 827 TYR A C 1
ATOM 6613 O O . TYR A 1 827 ? -30.938 -14.242 2.992 1 92.81 827 TYR A O 1
ATOM 6621 N N . ASN A 1 828 ? -32.906 -13.93 3.996 1 88 828 ASN A N 1
ATOM 6622 C CA . ASN A 1 828 ? -32.875 -12.477 3.85 1 88 828 ASN A CA 1
ATOM 6623 C C . ASN A 1 828 ? -32 -11.828 4.93 1 88 828 ASN A C 1
ATOM 6625 O O . ASN A 1 828 ? -31.828 -12.391 6.012 1 88 828 ASN A O 1
ATOM 6629 N N . CYS A 1 829 ? -31.516 -10.648 4.621 1 81.44 829 CYS A N 1
ATOM 6630 C CA . CYS A 1 829 ? -30.672 -9.969 5.605 1 81.44 829 CYS A CA 1
ATOM 6631 C C . CYS A 1 829 ? -31.531 -9.266 6.656 1 81.44 829 CYS A C 1
ATOM 6633 O O . CYS A 1 829 ? -31.234 -9.336 7.852 1 81.44 829 CYS A O 1
ATOM 6635 N N . GLN A 1 830 ? -32.469 -8.492 6.168 1 75.56 830 GLN A N 1
ATOM 6636 C CA . GLN A 1 830 ? -33.344 -7.762 7.082 1 75.56 830 GLN A CA 1
ATOM 6637 C C . GLN A 1 830 ? -34.812 -7.855 6.652 1 75.56 830 GLN A C 1
ATOM 6639 O O . GLN A 1 830 ? -35.188 -7.328 5.602 1 75.56 830 GLN A O 1
ATOM 6644 N N . PRO A 1 831 ? -35.562 -8.445 7.441 1 79.12 831 PRO A N 1
ATOM 6645 C CA . PRO A 1 831 ? -35.25 -9.273 8.602 1 79.12 831 PRO A CA 1
ATOM 6646 C C . PRO A 1 831 ? -34.562 -10.602 8.219 1 79.12 831 PRO A C 1
ATOM 6648 O O . PRO A 1 831 ? -34.75 -11.07 7.094 1 79.12 831 PRO A O 1
ATOM 6651 N N . MET A 1 832 ? -33.969 -11.188 9.125 1 86.25 832 MET A N 1
ATOM 6652 C CA . MET A 1 832 ? -33.219 -12.422 8.844 1 86.25 832 MET A CA 1
ATOM 6653 C C . MET A 1 832 ? -34.156 -13.633 8.898 1 86.25 832 MET A C 1
ATOM 6655 O O . MET A 1 832 ? -34.156 -14.375 9.883 1 86.25 832 MET A O 1
ATOM 6659 N N . VAL A 1 833 ? -34.812 -13.844 7.824 1 88.12 833 VAL A N 1
ATOM 6660 C CA . VAL A 1 833 ? -35.75 -14.945 7.711 1 88.12 833 VAL A CA 1
ATOM 6661 C C . VAL A 1 833 ? -35.375 -15.836 6.531 1 88.12 833 VAL A C 1
ATOM 6663 O O . VAL A 1 833 ? -34.906 -15.352 5.512 1 88.12 833 VAL A O 1
ATOM 6666 N N . LYS A 1 834 ? -35.656 -17.109 6.793 1 91.38 834 LYS A N 1
ATOM 6667 C CA . LYS A 1 834 ? -35.344 -18.062 5.73 1 91.38 834 LYS A CA 1
ATOM 6668 C C . LYS A 1 834 ? -36.25 -17.844 4.516 1 91.38 834 LYS A C 1
ATOM 6670 O O . LYS A 1 834 ? -37.469 -17.734 4.648 1 91.38 834 LYS A O 1
ATOM 6675 N N . ARG A 1 835 ? -35.656 -17.859 3.381 1 91.06 835 ARG A N 1
ATOM 6676 C CA . ARG A 1 835 ? -36.406 -17.625 2.139 1 91.06 835 ARG A CA 1
ATOM 6677 C C . ARG A 1 835 ? -36.562 -18.922 1.344 1 91.06 835 ARG A C 1
ATOM 6679 O O . ARG A 1 835 ? -37.594 -19.172 0.752 1 91.06 835 ARG A O 1
ATOM 6686 N N . ASP A 1 836 ? -35.406 -19.578 1.213 1 93.56 836 ASP A N 1
ATOM 6687 C CA . ASP A 1 836 ? -35.406 -20.797 0.409 1 93.56 836 ASP A CA 1
ATOM 6688 C C . ASP A 1 836 ? -34.375 -21.797 0.927 1 93.56 836 ASP A C 1
ATOM 6690 O O . ASP A 1 836 ? -33.5 -21.438 1.735 1 93.56 836 ASP A O 1
ATOM 6694 N N . SER A 1 837 ? -34.594 -23.094 0.572 1 94.38 837 SER A N 1
ATOM 6695 C CA . SER A 1 837 ? -33.625 -24.109 0.953 1 94.38 837 SER A CA 1
ATOM 6696 C C . SER A 1 837 ? -33.594 -25.266 -0.048 1 94.38 837 SER A C 1
ATOM 6698 O O . SER A 1 837 ? -34.562 -25.469 -0.777 1 94.38 837 SER A O 1
ATOM 6700 N N . TYR A 1 838 ? -32.531 -25.875 -0.181 1 96.56 838 TYR A N 1
ATOM 6701 C CA . TYR A 1 838 ? -32.344 -27.078 -0.984 1 96.56 838 TYR A CA 1
ATOM 6702 C C . TYR A 1 838 ? -31.719 -28.188 -0.163 1 96.56 838 TYR A C 1
ATOM 6704 O O . TYR A 1 838 ? -30.547 -28.109 0.206 1 96.56 838 TYR A O 1
ATOM 6712 N N . LYS A 1 839 ? -32.469 -29.219 0.055 1 95.19 839 LYS A N 1
ATOM 6713 C CA . LYS A 1 839 ? -32 -30.328 0.869 1 95.19 839 LYS A CA 1
ATOM 6714 C C . LYS A 1 839 ? -31.359 -31.406 0.004 1 95.19 839 LYS A C 1
ATOM 6716 O O . LYS A 1 839 ? -31.938 -32.469 -0.212 1 95.19 839 LYS A O 1
ATOM 6721 N N . ILE A 1 840 ? -30.141 -31.266 -0.274 1 95.62 840 ILE A N 1
ATOM 6722 C CA . ILE A 1 840 ? -29.406 -32.062 -1.255 1 95.62 840 ILE A CA 1
ATOM 6723 C C . ILE A 1 840 ? -29.344 -33.5 -0.8 1 95.62 840 ILE A C 1
ATOM 6725 O O . ILE A 1 840 ? -29.469 -34.438 -1.616 1 95.62 840 ILE A O 1
ATOM 6729 N N . THR A 1 841 ? -29.109 -33.812 0.491 1 94.69 841 THR A N 1
ATOM 6730 C CA . THR A 1 841 ? -29.016 -35.156 0.988 1 94.69 841 THR A CA 1
ATOM 6731 C C . THR A 1 841 ? -30.359 -35.875 0.911 1 94.69 841 THR A C 1
ATOM 6733 O O . THR A 1 841 ? -30.453 -37.031 0.497 1 94.69 841 THR A O 1
ATOM 6736 N N . ALA A 1 842 ? -31.406 -35.281 1.331 1 93.5 842 ALA A N 1
ATOM 6737 C CA . ALA A 1 842 ? -32.75 -35.875 1.323 1 93.5 842 ALA A CA 1
ATOM 6738 C C . ALA A 1 842 ? -33.25 -36.094 -0.103 1 93.5 842 ALA A C 1
ATOM 6740 O O . ALA A 1 842 ? -33.938 -37.094 -0.384 1 93.5 842 ALA A O 1
ATOM 6741 N N . LEU A 1 843 ? -32.906 -35.219 -0.954 1 94.69 843 LEU A N 1
ATOM 6742 C CA . LEU A 1 843 ? -33.469 -35.25 -2.309 1 94.69 843 LEU A CA 1
ATOM 6743 C C . LEU A 1 843 ? -32.594 -36.125 -3.213 1 94.69 843 LEU A C 1
ATOM 6745 O O . LEU A 1 843 ? -33.125 -36.812 -4.105 1 94.69 843 LEU A O 1
ATOM 6749 N N . GLU A 1 844 ? -31.234 -36.094 -3.023 1 95.19 844 GLU A N 1
ATOM 6750 C CA . GLU A 1 844 ? -30.359 -36.75 -3.986 1 95.19 844 GLU A CA 1
ATOM 6751 C C . GLU A 1 844 ? -29.438 -37.781 -3.295 1 95.19 844 GLU A C 1
ATOM 6753 O O . GLU A 1 844 ? -28.766 -38.562 -3.959 1 95.19 844 GLU A O 1
ATOM 6758 N N . GLY A 1 845 ? -29.359 -37.75 -2.025 1 94 845 GLY A N 1
ATOM 6759 C CA . GLY A 1 845 ? -28.469 -38.625 -1.297 1 94 845 GLY A CA 1
ATOM 6760 C C . GLY A 1 845 ? -27.016 -38.188 -1.317 1 94 845 GLY A C 1
ATOM 6761 O O . GLY A 1 845 ? -26.125 -39.031 -1.172 1 94 845 GLY A O 1
ATOM 6762 N N . LEU A 1 846 ? -26.75 -36.969 -1.577 1 94.94 846 LEU A N 1
ATOM 6763 C CA . LEU A 1 846 ? -25.406 -36.469 -1.659 1 94.94 846 LEU A CA 1
ATOM 6764 C C . LEU A 1 846 ? -25.078 -35.562 -0.455 1 94.94 846 LEU A C 1
ATOM 6766 O O . LEU A 1 846 ? -26 -35.125 0.246 1 94.94 846 LEU A O 1
ATOM 6770 N N . LYS A 1 847 ? -23.812 -35.406 -0.183 1 95.38 847 LYS A N 1
ATOM 6771 C CA . LYS A 1 847 ? -23.344 -34.469 0.833 1 95.38 847 LYS A CA 1
ATOM 6772 C C . LYS A 1 847 ? -22.516 -33.344 0.205 1 95.38 847 LYS A C 1
ATOM 6774 O O . LYS A 1 847 ? -21.875 -33.531 -0.831 1 95.38 847 LYS A O 1
ATOM 6779 N N . ILE A 1 848 ? -22.578 -32.25 0.876 1 96.19 848 ILE A N 1
ATOM 6780 C CA . ILE A 1 848 ? -21.797 -31.125 0.409 1 96.19 848 ILE A CA 1
ATOM 6781 C C . ILE A 1 848 ? -20.422 -31.141 1.072 1 96.19 848 ILE A C 1
ATOM 6783 O O . ILE A 1 848 ? -20.328 -31.156 2.301 1 96.19 848 ILE A O 1
ATOM 6787 N N . LYS A 1 849 ? -19.422 -31.094 0.237 1 94.25 849 LYS A N 1
ATOM 6788 C CA . LYS A 1 849 ? -18.047 -31.094 0.741 1 94.25 849 LYS A CA 1
ATOM 6789 C C . LYS A 1 849 ? -17.516 -29.672 0.877 1 94.25 849 LYS A C 1
ATOM 6791 O O . LYS A 1 849 ? -16.688 -29.406 1.747 1 94.25 849 LYS A O 1
ATOM 6796 N N . ASN A 1 850 ? -17.906 -28.875 -0.033 1 95.06 850 ASN A N 1
ATOM 6797 C CA . ASN A 1 850 ? -17.5 -27.469 -0.048 1 95.06 850 ASN A CA 1
ATOM 6798 C C . ASN A 1 850 ? -18.531 -26.594 -0.749 1 95.06 850 ASN A C 1
ATOM 6800 O O . ASN A 1 850 ? -19.359 -27.094 -1.526 1 95.06 850 ASN A O 1
ATOM 6804 N N . GLY A 1 851 ? -18.516 -25.328 -0.387 1 96.5 851 GLY A N 1
ATOM 6805 C CA . GLY A 1 851 ? -19.453 -24.406 -1.011 1 96.5 851 GLY A CA 1
ATOM 6806 C C . GLY A 1 851 ? -19.172 -22.953 -0.712 1 96.5 851 GLY A C 1
ATOM 6807 O O . GLY A 1 851 ? -18.609 -22.625 0.341 1 96.5 851 GLY A O 1
ATOM 6808 N N . MET A 1 852 ? -19.562 -22.094 -1.638 1 95.62 852 MET A N 1
ATOM 6809 C CA . MET A 1 852 ? -19.359 -20.656 -1.461 1 95.62 852 MET A CA 1
ATOM 6810 C C . MET A 1 852 ? -20.203 -19.859 -2.453 1 95.62 852 MET A C 1
ATOM 6812 O O . MET A 1 852 ? -20.656 -20.391 -3.463 1 95.62 852 MET A O 1
ATOM 6816 N N . VAL A 1 853 ? -20.422 -18.609 -2.135 1 95.44 853 VAL A N 1
ATOM 6817 C CA . VAL A 1 853 ? -21.078 -17.703 -3.07 1 95.44 853 VAL A CA 1
ATOM 6818 C C . VAL A 1 853 ? -20.047 -17.156 -4.059 1 95.44 853 VAL A C 1
ATOM 6820 O O . VAL A 1 853 ? -18.969 -16.703 -3.656 1 95.44 853 VAL A O 1
ATOM 6823 N N . ALA A 1 854 ? -20.406 -17.297 -5.328 1 94.25 854 ALA A N 1
ATOM 6824 C CA . ALA A 1 854 ? -19.516 -16.766 -6.371 1 94.25 854 ALA A CA 1
ATOM 6825 C C . ALA A 1 854 ? -20.234 -15.711 -7.211 1 94.25 854 ALA A C 1
ATOM 6827 O O . ALA A 1 854 ? -21.422 -15.82 -7.473 1 94.25 854 ALA A O 1
ATOM 6828 N N . ARG A 1 855 ? -19.5 -14.742 -7.555 1 90.38 855 ARG A N 1
ATOM 6829 C CA . ARG A 1 855 ? -19.984 -13.734 -8.5 1 90.38 855 ARG A CA 1
ATOM 6830 C C . ARG A 1 855 ? -19.531 -14.062 -9.922 1 90.38 855 ARG A C 1
ATOM 6832 O O . ARG A 1 855 ? -18.344 -13.961 -10.242 1 90.38 855 ARG A O 1
ATOM 6839 N N . ILE A 1 856 ? -20.5 -14.359 -10.727 1 92.44 856 ILE A N 1
ATOM 6840 C CA . ILE A 1 856 ? -20.172 -14.859 -12.055 1 92.44 856 ILE A CA 1
ATOM 6841 C C . ILE A 1 856 ? -20.547 -13.812 -13.102 1 92.44 856 ILE A C 1
ATOM 6843 O O . ILE A 1 856 ? -21.594 -13.172 -13.008 1 92.44 856 ILE A O 1
ATOM 6847 N N . LEU A 1 857 ? -19.656 -13.594 -14.039 1 89.38 857 LEU A N 1
ATOM 6848 C CA . LEU A 1 857 ? -19.797 -12.602 -15.094 1 89.38 857 LEU A CA 1
ATOM 6849 C C . LEU A 1 857 ? -20.719 -13.109 -16.203 1 89.38 857 LEU A C 1
ATOM 6851 O O . LEU A 1 857 ? -20.641 -14.273 -16.594 1 89.38 857 LEU A O 1
ATOM 6855 N N . ASN A 1 858 ? -21.5 -12.18 -16.625 1 89.31 858 ASN A N 1
ATOM 6856 C CA . ASN A 1 858 ? -22.406 -12.508 -17.734 1 89.31 858 ASN A CA 1
ATOM 6857 C C . ASN A 1 858 ? -21.625 -12.812 -19.016 1 89.31 858 ASN A C 1
ATOM 6859 O O . ASN A 1 858 ? -20.625 -12.164 -19.297 1 89.31 858 ASN A O 1
ATOM 6863 N N . LYS A 1 859 ? -22.141 -13.75 -19.812 1 86.25 859 LYS A N 1
ATOM 6864 C CA . LYS A 1 859 ? -21.469 -14.203 -21.031 1 86.25 859 LYS A CA 1
ATOM 6865 C C . LYS A 1 859 ? -21.422 -13.094 -22.078 1 86.25 859 LYS A C 1
ATOM 6867 O O . LYS A 1 859 ? -20.453 -12.992 -22.844 1 86.25 859 LYS A O 1
ATOM 6872 N N . LYS A 1 860 ? -22.375 -12.305 -22.062 1 81.56 860 LYS A N 1
ATOM 6873 C CA . LYS A 1 860 ? -22.516 -11.328 -23.141 1 81.56 860 LYS A CA 1
ATOM 6874 C C . LYS A 1 860 ? -22.109 -9.93 -22.672 1 81.56 860 LYS A C 1
ATOM 6876 O O . LYS A 1 860 ? -21.562 -9.148 -23.453 1 81.56 860 LYS A O 1
ATOM 6881 N N . ASN A 1 861 ? -22.422 -9.695 -21.453 1 77.06 861 ASN A N 1
ATOM 6882 C CA . ASN A 1 861 ? -22.156 -8.367 -20.938 1 77.06 861 ASN A CA 1
ATOM 6883 C C . ASN A 1 861 ? -21 -8.375 -19.938 1 77.06 861 ASN A C 1
ATOM 6885 O O . ASN A 1 861 ? -21.141 -8.859 -18.812 1 77.06 861 ASN A O 1
ATOM 6889 N N . SER A 1 862 ? -19.969 -7.688 -20.328 1 72.94 862 SER A N 1
ATOM 6890 C CA . SER A 1 862 ? -18.734 -7.738 -19.547 1 72.94 862 SER A CA 1
ATOM 6891 C C . SER A 1 862 ? -18.859 -6.938 -18.25 1 72.94 862 SER A C 1
ATOM 6893 O O . SER A 1 862 ? -17.984 -6.996 -17.391 1 72.94 862 SER A O 1
ATOM 6895 N N . ASN A 1 863 ? -19.922 -6.348 -17.938 1 71.81 863 ASN A N 1
ATOM 6896 C CA . ASN A 1 863 ? -20.031 -5.535 -16.719 1 71.81 863 ASN A CA 1
ATOM 6897 C C . ASN A 1 863 ? -21.172 -6.012 -15.828 1 71.81 863 ASN A C 1
ATOM 6899 O O . ASN A 1 863 ? -21.438 -5.422 -14.781 1 71.81 863 ASN A O 1
ATOM 6903 N N . ASN A 1 864 ? -21.75 -7.047 -16.25 1 79.62 864 ASN A N 1
ATOM 6904 C CA . ASN A 1 864 ? -22.891 -7.551 -15.484 1 79.62 864 ASN A CA 1
ATOM 6905 C C . ASN A 1 864 ? -22.516 -8.828 -14.719 1 79.62 864 ASN A C 1
ATOM 6907 O O . ASN A 1 864 ? -22.141 -9.828 -15.328 1 79.62 864 ASN A O 1
ATOM 6911 N N . PHE A 1 865 ? -22.641 -8.742 -13.406 1 83.5 865 PHE A N 1
ATOM 6912 C CA . PHE A 1 865 ? -22.359 -9.891 -12.547 1 83.5 865 PHE A CA 1
ATOM 6913 C C . PHE A 1 865 ? -23.609 -10.344 -11.82 1 83.5 865 PHE A C 1
ATOM 6915 O O . PHE A 1 865 ? -24.531 -9.547 -11.586 1 83.5 865 PHE A O 1
ATOM 6922 N N . GLU A 1 866 ? -23.641 -11.594 -11.57 1 87.19 866 GLU A N 1
ATOM 6923 C CA . GLU A 1 866 ? -24.688 -12.172 -10.719 1 87.19 866 GLU A CA 1
ATOM 6924 C C . GLU A 1 866 ? -24.094 -13.141 -9.703 1 87.19 866 GLU A C 1
ATOM 6926 O O . GLU A 1 866 ? -23.109 -13.82 -9.984 1 87.19 866 GLU A O 1
ATOM 6931 N N . SER A 1 867 ? -24.734 -13.164 -8.508 1 90.12 867 SER A N 1
ATOM 6932 C CA . SER A 1 867 ? -24.25 -14.062 -7.457 1 90.12 867 SER A CA 1
ATOM 6933 C C . SER A 1 867 ? -24.938 -15.422 -7.531 1 90.12 867 SER A C 1
ATOM 6935 O O . SER A 1 867 ? -26.156 -15.5 -7.715 1 90.12 867 SER A O 1
ATOM 6937 N N . PHE A 1 868 ? -24.203 -16.484 -7.48 1 94.56 868 PHE A N 1
ATOM 6938 C CA . PHE A 1 868 ? -24.672 -17.859 -7.402 1 94.56 868 PHE A CA 1
ATOM 6939 C C . PHE A 1 868 ? -23.969 -18.609 -6.273 1 94.56 868 PHE A C 1
ATOM 6941 O O . PHE A 1 868 ? -22.984 -18.109 -5.715 1 94.56 868 PHE A O 1
ATOM 6948 N N . VAL A 1 869 ? -24.5 -19.734 -5.926 1 96.69 869 VAL A N 1
ATOM 6949 C CA . VAL A 1 869 ? -23.812 -20.594 -4.957 1 96.69 869 VAL A CA 1
ATOM 6950 C C . VAL A 1 869 ? -23.141 -21.75 -5.684 1 96.69 869 VAL A C 1
ATOM 6952 O O . VAL A 1 869 ? -23.781 -22.484 -6.434 1 96.69 869 VAL A O 1
ATOM 6955 N N . VAL A 1 870 ? -21.891 -21.891 -5.523 1 97.19 870 VAL A N 1
ATOM 6956 C CA . VAL A 1 870 ? -21.125 -23 -6.102 1 97.19 870 VAL A CA 1
ATOM 6957 C C . VAL A 1 870 ? -20.859 -24.062 -5.039 1 97.19 870 VAL A C 1
ATOM 6959 O O . VAL A 1 870 ? -20.359 -23.75 -3.955 1 97.19 870 VAL A O 1
ATOM 6962 N N . LEU A 1 871 ? -21.234 -25.328 -5.348 1 97.19 871 LEU A N 1
ATOM 6963 C CA . LEU A 1 871 ? -21.078 -26.438 -4.406 1 97.19 871 LEU A CA 1
ATOM 6964 C C . LEU A 1 871 ? -20.234 -27.547 -5.008 1 97.19 871 LEU A C 1
ATOM 6966 O O . LEU A 1 871 ? -20.25 -27.766 -6.223 1 97.19 871 LEU A O 1
ATOM 6970 N N . VAL A 1 872 ? -19.469 -28.156 -4.195 1 96.81 872 VAL A N 1
ATOM 6971 C CA . VAL A 1 872 ? -18.797 -29.406 -4.512 1 96.81 872 VAL A CA 1
ATOM 6972 C C . VAL A 1 872 ? -19.438 -30.547 -3.715 1 96.81 872 VAL A C 1
ATOM 6974 O O . VAL A 1 872 ? -19.453 -30.516 -2.482 1 96.81 872 VAL A O 1
ATOM 6977 N N . ALA A 1 873 ? -19.922 -31.484 -4.398 1 96.31 873 ALA A N 1
ATOM 6978 C CA . ALA A 1 873 ? -20.562 -32.625 -3.738 1 96.31 873 ALA A CA 1
ATOM 6979 C C . ALA A 1 873 ? -19.609 -33.781 -3.607 1 96.31 873 ALA A C 1
ATOM 6981 O O . ALA A 1 873 ? -18.562 -33.812 -4.273 1 96.31 873 ALA A O 1
ATOM 6982 N N . ASN A 1 874 ? -19.953 -34.719 -2.762 1 94.5 874 ASN A N 1
ATOM 6983 C CA . ASN A 1 874 ? -19.078 -35.875 -2.482 1 94.5 874 ASN A CA 1
ATOM 6984 C C . ASN A 1 874 ? -19 -36.812 -3.672 1 94.5 874 ASN A C 1
ATOM 6986 O O . ASN A 1 874 ? -18.125 -37.688 -3.719 1 94.5 874 ASN A O 1
ATOM 6990 N N . ASP A 1 875 ? -19.859 -36.656 -4.645 1 93.69 875 ASP A N 1
ATOM 6991 C CA . ASP A 1 875 ? -19.766 -37.469 -5.852 1 93.69 875 ASP A CA 1
ATOM 6992 C C . ASP A 1 875 ? -18.828 -36.844 -6.879 1 93.69 875 ASP A C 1
ATOM 6994 O O . ASP A 1 875 ? -18.703 -37.312 -7.996 1 93.69 875 ASP A O 1
ATOM 6998 N N . GLY A 1 876 ? -18.266 -35.75 -6.504 1 93.25 876 GLY A N 1
ATOM 6999 C CA . GLY A 1 876 ? -17.281 -35.094 -7.359 1 93.25 876 GLY A CA 1
ATOM 7000 C C . GLY A 1 876 ? -17.906 -34.062 -8.297 1 93.25 876 GLY A C 1
ATOM 7001 O O . GLY A 1 876 ? -17.203 -33.438 -9.094 1 93.25 876 GLY A O 1
ATOM 7002 N N . SER A 1 877 ? -19.156 -33.812 -8.117 1 94.31 877 SER A N 1
ATOM 7003 C CA . SER A 1 877 ? -19.828 -32.875 -9.008 1 94.31 877 SER A CA 1
ATOM 7004 C C . SER A 1 877 ? -19.641 -31.453 -8.539 1 94.31 877 SER A C 1
ATOM 7006 O O . SER A 1 877 ? -19.609 -31.188 -7.332 1 94.31 877 SER A O 1
ATOM 7008 N N . LEU A 1 878 ? -19.469 -30.594 -9.5 1 94.75 878 LEU A N 1
ATOM 7009 C CA . LEU A 1 878 ? -19.5 -29.156 -9.305 1 94.75 878 LEU A CA 1
ATOM 7010 C C . LEU A 1 878 ? -20.859 -28.578 -9.711 1 94.75 878 LEU A C 1
ATOM 7012 O O . LEU A 1 878 ? -21.312 -28.812 -10.828 1 94.75 878 LEU A O 1
ATOM 7016 N N . ARG A 1 879 ? -21.438 -27.859 -8.758 1 95.62 879 ARG A N 1
ATOM 7017 C CA . ARG A 1 879 ? -22.812 -27.391 -8.977 1 95.62 879 ARG A CA 1
ATOM 7018 C C . ARG A 1 879 ? -22.906 -25.875 -8.797 1 95.62 879 ARG A C 1
ATOM 7020 O O . ARG A 1 879 ? -22.25 -25.312 -7.906 1 95.62 879 ARG A O 1
ATOM 7027 N N . VAL A 1 880 ? -23.719 -25.266 -9.633 1 96.75 880 VAL A N 1
ATOM 7028 C CA . VAL A 1 880 ? -24.031 -23.844 -9.516 1 96.75 880 VAL A CA 1
ATOM 7029 C C . VAL A 1 880 ? -25.516 -23.641 -9.258 1 96.75 880 VAL A C 1
ATOM 7031 O O . VAL A 1 880 ? -26.344 -23.953 -10.117 1 96.75 880 VAL A O 1
ATOM 7034 N N . HIS A 1 881 ? -25.828 -23.156 -8.055 1 96.5 881 HIS A N 1
ATOM 7035 C CA . HIS A 1 881 ? -27.219 -22.984 -7.633 1 96.5 881 HIS A CA 1
ATOM 7036 C C . HIS A 1 881 ? -27.609 -21.5 -7.664 1 96.5 881 HIS A C 1
ATOM 7038 O O . HIS A 1 881 ? -26.812 -20.641 -7.32 1 96.5 881 HIS A O 1
ATOM 7044 N N . SER A 1 882 ? -28.812 -21.281 -8.078 1 93.5 882 SER A N 1
ATOM 7045 C CA . SER A 1 882 ? -29.359 -19.938 -7.984 1 93.5 882 SER A CA 1
ATOM 7046 C C . SER A 1 882 ? -29.625 -19.531 -6.535 1 93.5 882 SER A C 1
ATOM 7048 O O . SER A 1 882 ? -30.031 -20.375 -5.727 1 93.5 882 SER A O 1
ATOM 7050 N N . VAL A 1 883 ? -29.406 -18.297 -6.23 1 91.5 883 VAL A N 1
ATOM 7051 C CA . VAL A 1 883 ? -29.625 -17.797 -4.875 1 91.5 883 VAL A CA 1
ATOM 7052 C C . VAL A 1 883 ? -31.109 -17.5 -4.672 1 91.5 883 VAL A C 1
ATOM 7054 O O . VAL A 1 883 ? -31.609 -17.516 -3.543 1 91.5 883 VAL A O 1
ATOM 7057 N N . GLN A 1 884 ? -31.812 -17.234 -5.742 1 86.44 884 GLN A N 1
ATOM 7058 C CA . GLN A 1 884 ? -33.25 -16.922 -5.648 1 86.44 884 GLN A CA 1
ATOM 7059 C C . GLN A 1 884 ? -34.062 -18.203 -5.523 1 86.44 884 GLN A C 1
ATOM 7061 O O . GLN A 1 884 ? -35.031 -18.25 -4.77 1 86.44 884 GLN A O 1
ATOM 7066 N N . LYS A 1 885 ? -33.656 -19.125 -6.301 1 90.75 885 LYS A N 1
ATOM 7067 C CA . LYS A 1 885 ? -34.281 -20.438 -6.266 1 90.75 885 LYS A CA 1
ATOM 7068 C C . LYS A 1 885 ? -33.219 -21.547 -6.176 1 90.75 885 LYS A C 1
ATOM 7070 O O . LYS A 1 885 ? -32.781 -22.062 -7.199 1 90.75 885 LYS A O 1
ATOM 7075 N N . ALA A 1 886 ? -33.031 -21.984 -4.969 1 93.56 886 ALA A N 1
ATOM 7076 C CA . ALA A 1 886 ? -31.938 -22.906 -4.684 1 93.56 886 ALA A CA 1
ATOM 7077 C C . ALA A 1 886 ? -32.125 -24.219 -5.445 1 93.56 886 ALA A C 1
ATOM 7079 O O . ALA A 1 886 ? -31.141 -24.922 -5.699 1 93.56 886 ALA A O 1
ATOM 7080 N N . SER A 1 887 ? -33.344 -24.547 -5.844 1 93 887 SER A N 1
ATOM 7081 C CA . SER A 1 887 ? -33.594 -25.797 -6.539 1 93 887 SER A CA 1
ATOM 7082 C C . SER A 1 887 ? -33.188 -25.719 -8 1 93 887 SER A C 1
ATOM 7084 O O . SER A 1 887 ? -33.062 -26.734 -8.68 1 93 887 SER A O 1
ATOM 7086 N N . SER A 1 888 ? -33 -24.531 -8.5 1 93.69 888 SER A N 1
ATOM 7087 C CA . SER A 1 888 ? -32.5 -24.328 -9.859 1 93.69 888 SER A CA 1
ATOM 7088 C C . SER A 1 888 ? -30.984 -24.359 -9.898 1 93.69 888 SER A C 1
ATOM 7090 O O . SER A 1 888 ? -30.328 -23.469 -9.352 1 93.69 888 SER A O 1
ATOM 7092 N N . PHE A 1 889 ? -30.422 -25.453 -10.484 1 94.69 889 PHE A N 1
ATOM 7093 C CA . PHE A 1 889 ? -28.969 -25.547 -10.5 1 94.69 889 PHE A CA 1
ATOM 7094 C C . PHE A 1 889 ? -28.484 -26.266 -11.75 1 94.69 889 PHE A C 1
ATOM 7096 O O . PHE A 1 889 ? -29.281 -26.906 -12.445 1 94.69 889 PHE A O 1
ATOM 7103 N N . GLU A 1 890 ? -27.25 -26.031 -12.133 1 94.19 890 GLU A N 1
ATOM 7104 C CA . GLU A 1 890 ? -26.5 -26.766 -13.141 1 94.19 890 GLU A CA 1
ATOM 7105 C C . GLU A 1 890 ? -25.344 -27.531 -12.516 1 94.19 890 GLU A C 1
ATOM 7107 O O . GLU A 1 890 ? -24.734 -27.062 -11.555 1 94.19 890 GLU A O 1
ATOM 7112 N N . SER A 1 891 ? -25.125 -28.75 -12.984 1 92.19 891 SER A N 1
ATOM 7113 C CA . SER A 1 891 ? -24.078 -29.578 -12.398 1 92.19 891 SER A CA 1
ATOM 7114 C C . SER A 1 891 ? -23.219 -30.219 -13.477 1 92.19 891 SER A C 1
ATOM 7116 O O . SER A 1 891 ? -23.688 -30.5 -14.586 1 92.19 891 SER A O 1
ATOM 7118 N N . ARG A 1 892 ? -21.938 -30.391 -13.211 1 92 892 ARG A N 1
ATOM 7119 C CA . ARG A 1 892 ? -20.969 -31.109 -14.047 1 92 892 ARG A CA 1
ATOM 7120 C C . ARG A 1 892 ? -20.016 -31.938 -13.195 1 92 892 ARG A C 1
ATOM 7122 O O . ARG A 1 892 ? -19.625 -31.516 -12.109 1 92 892 ARG A O 1
ATOM 7129 N N . LYS A 1 893 ? -19.688 -33.031 -13.711 1 89.25 893 LYS A N 1
ATOM 7130 C CA . LYS A 1 893 ? -18.703 -33.875 -13.039 1 89.25 893 LYS A CA 1
ATOM 7131 C C . LYS A 1 893 ? -17.281 -33.312 -13.25 1 89.25 893 LYS A C 1
ATOM 7133 O O . LYS A 1 893 ? -16.906 -32.969 -14.367 1 89.25 893 LYS A O 1
ATOM 7138 N N . PHE A 1 894 ? -16.547 -33.219 -12.203 1 87 894 PHE A N 1
ATOM 7139 C CA . PHE A 1 894 ? -15.234 -32.594 -12.297 1 87 894 PHE A CA 1
ATOM 7140 C C . PHE A 1 894 ? -14.188 -33.406 -11.539 1 87 894 PHE A C 1
ATOM 7142 O O . PHE A 1 894 ? -13.023 -33.469 -11.953 1 87 894 PHE A O 1
ATOM 7149 N N . ILE A 1 895 ? -14.484 -33.875 -10.383 1 90.19 895 ILE A N 1
ATOM 7150 C CA . ILE A 1 895 ? -13.555 -34.688 -9.57 1 90.19 895 ILE A CA 1
ATOM 7151 C C . ILE A 1 895 ? -14.008 -36.125 -9.531 1 90.19 895 ILE A C 1
ATOM 7153 O O . ILE A 1 895 ? -15.203 -36.406 -9.414 1 90.19 895 ILE A O 1
ATOM 7157 N N . ASP A 1 896 ? -13.062 -36.969 -9.664 1 84.81 896 ASP A N 1
ATOM 7158 C CA . ASP A 1 896 ? -13.375 -38.375 -9.445 1 84.81 896 ASP A CA 1
ATOM 7159 C C . ASP A 1 896 ? -13.742 -38.656 -7.988 1 84.81 896 ASP A C 1
ATOM 7161 O O . ASP A 1 896 ? -12.969 -38.344 -7.082 1 84.81 896 ASP A O 1
ATOM 7165 N N . PRO A 1 897 ? -14.859 -39.188 -7.766 1 88.19 897 PRO A N 1
ATOM 7166 C CA . PRO A 1 897 ? -15.328 -39.406 -6.395 1 88.19 897 PRO A CA 1
ATOM 7167 C C . PRO A 1 897 ? -14.391 -40.281 -5.578 1 88.19 897 PRO A C 1
ATOM 7169 O O . PRO A 1 897 ? -14.398 -40.25 -4.348 1 88.19 897 PRO A O 1
ATOM 7172 N N . ILE A 1 898 ? -13.578 -41.031 -6.246 1 85.19 898 ILE A N 1
ATOM 7173 C CA . ILE A 1 898 ? -12.664 -41.938 -5.551 1 85.19 898 ILE A CA 1
ATOM 7174 C C . ILE A 1 898 ? -11.453 -41.156 -5.043 1 85.19 898 ILE A C 1
ATOM 7176 O O . ILE A 1 898 ? -10.773 -41.594 -4.113 1 85.19 898 ILE A O 1
ATOM 7180 N N . ASP A 1 899 ? -11.25 -40.125 -5.641 1 86.25 899 ASP A N 1
ATOM 7181 C CA . ASP A 1 899 ? -10.117 -39.281 -5.23 1 86.25 899 ASP A CA 1
ATOM 7182 C C . ASP A 1 899 ? -10.477 -38.438 -4.016 1 86.25 899 ASP A C 1
ATOM 7184 O O . ASP A 1 899 ? -10.781 -37.25 -4.156 1 86.25 899 ASP A O 1
ATOM 7188 N N . VAL A 1 900 ? -10.219 -38.906 -2.912 1 85 900 VAL A N 1
ATOM 7189 C CA . VAL A 1 900 ? -10.594 -38.281 -1.656 1 85 900 VAL A CA 1
ATOM 7190 C C . VAL A 1 900 ? -9.727 -37.031 -1.421 1 85 900 VAL A C 1
ATOM 7192 O O . VAL A 1 900 ? -10.195 -36.031 -0.877 1 85 900 VAL A O 1
ATOM 7195 N N . MET A 1 901 ? -8.547 -37.094 -1.836 1 83.44 901 MET A N 1
ATOM 7196 C CA . MET A 1 901 ? -7.648 -35.938 -1.663 1 83.44 901 MET A CA 1
ATOM 7197 C C . MET A 1 901 ? -8.148 -34.75 -2.447 1 83.44 901 MET A C 1
ATOM 7199 O O . MET A 1 901 ? -8.141 -33.625 -1.938 1 83.44 901 MET A O 1
ATOM 7203 N N . ALA A 1 902 ? -8.531 -35.062 -3.586 1 89.06 902 ALA A N 1
ATOM 7204 C CA . ALA A 1 902 ? -9.047 -33.969 -4.422 1 89.06 902 ALA A CA 1
ATOM 7205 C C . ALA A 1 902 ? -10.305 -33.344 -3.807 1 89.06 902 ALA A C 1
ATOM 7207 O O . ALA A 1 902 ? -10.453 -32.125 -3.777 1 89.06 902 ALA A O 1
ATOM 7208 N N . LEU A 1 903 ? -11.133 -34.188 -3.326 1 90.06 903 LEU A N 1
ATOM 7209 C CA . LEU A 1 903 ? -12.383 -33.719 -2.742 1 90.06 903 LEU A CA 1
ATOM 7210 C C . LEU A 1 903 ? -12.125 -32.906 -1.489 1 90.06 903 LEU A C 1
ATOM 7212 O O . LEU A 1 903 ? -12.703 -31.828 -1.316 1 90.06 903 LEU A O 1
ATOM 7216 N N . ASN A 1 904 ? -11.227 -33.344 -0.724 1 87.38 904 ASN A N 1
ATOM 7217 C CA . ASN A 1 904 ? -10.961 -32.688 0.549 1 87.38 904 ASN A CA 1
ATOM 7218 C C . ASN A 1 904 ? -10.102 -31.438 0.363 1 87.38 904 ASN A C 1
ATOM 7220 O O . ASN A 1 904 ? -10.102 -30.547 1.215 1 87.38 904 ASN A O 1
ATOM 7224 N N . SER A 1 905 ? -9.391 -31.375 -0.684 1 89.56 905 SER A N 1
ATOM 7225 C CA . SER A 1 905 ? -8.508 -30.234 -0.905 1 89.56 905 SER A CA 1
ATOM 7226 C C . SER A 1 905 ? -9.18 -29.172 -1.771 1 89.56 905 SER A C 1
ATOM 7228 O O . SER A 1 905 ? -8.57 -28.156 -2.107 1 89.56 905 SER A O 1
ATOM 7230 N N . SER A 1 906 ? -10.391 -29.422 -2.086 1 92.94 906 SER A N 1
ATOM 7231 C CA . SER A 1 906 ? -11.078 -28.469 -2.953 1 92.94 906 SER A CA 1
ATOM 7232 C C . SER A 1 906 ? -11.148 -27.094 -2.307 1 92.94 906 SER A C 1
ATOM 7234 O O . SER A 1 906 ? -11.5 -26.969 -1.132 1 92.94 906 SER A O 1
ATOM 7236 N N . CYS A 1 907 ? -10.742 -26.125 -3 1 92.94 907 CYS A N 1
ATOM 7237 C CA . CYS A 1 907 ? -10.742 -24.734 -2.566 1 92.94 907 CYS A CA 1
ATOM 7238 C C . CYS A 1 907 ? -11.484 -23.844 -3.561 1 92.94 907 CYS A C 1
ATOM 7240 O O . CYS A 1 907 ? -11.125 -23.797 -4.738 1 92.94 907 CYS A O 1
ATOM 7242 N N . LEU A 1 908 ? -12.5 -23.188 -3.045 1 94.81 908 LEU A N 1
ATOM 7243 C CA . LEU A 1 908 ? -13.32 -22.328 -3.891 1 94.81 908 LEU A CA 1
ATOM 7244 C C . LEU A 1 908 ? -12.977 -20.859 -3.666 1 94.81 908 LEU A C 1
ATOM 7246 O O . LEU A 1 908 ? -12.445 -20.5 -2.613 1 94.81 908 LEU A O 1
ATOM 7250 N N . SER A 1 909 ? -13.234 -20.094 -4.699 1 93 909 SER A N 1
ATOM 7251 C CA . SER A 1 909 ? -13.078 -18.656 -4.582 1 93 909 SER A CA 1
ATOM 7252 C C . SER A 1 909 ? -14.312 -17.922 -5.086 1 93 909 SER A C 1
ATOM 7254 O O . SER A 1 909 ? -15.133 -18.484 -5.809 1 93 909 SER A O 1
ATOM 7256 N N . ARG A 1 910 ? -14.391 -16.719 -4.77 1 92.25 910 ARG A N 1
ATOM 7257 C CA . ARG A 1 910 ? -15.578 -15.922 -5.051 1 92.25 910 ARG A CA 1
ATOM 7258 C C . ARG A 1 910 ? -15.703 -15.625 -6.543 1 92.25 910 ARG A C 1
ATOM 7260 O O . ARG A 1 910 ? -16.766 -15.219 -7.016 1 92.25 910 ARG A O 1
ATOM 7267 N N . ASP A 1 911 ? -14.719 -15.82 -7.305 1 91.94 911 ASP A N 1
ATOM 7268 C CA . ASP A 1 911 ? -14.789 -15.602 -8.742 1 91.94 911 ASP A CA 1
ATOM 7269 C C . ASP A 1 911 ? -15.211 -16.875 -9.477 1 91.94 911 ASP A C 1
ATOM 7271 O O . ASP A 1 911 ? -15.164 -16.938 -10.711 1 91.94 911 ASP A O 1
ATOM 7275 N N . GLY A 1 912 ? -15.477 -17.859 -8.742 1 93.31 912 GLY A N 1
ATOM 7276 C CA . GLY A 1 912 ? -16.016 -19.062 -9.344 1 93.31 912 GLY A CA 1
ATOM 7277 C C . GLY A 1 912 ? -14.938 -20.078 -9.703 1 93.31 912 GLY A C 1
ATOM 7278 O O . GLY A 1 912 ? -15.219 -21.062 -10.391 1 93.31 912 GLY A O 1
ATOM 7279 N N . ASP A 1 913 ? -13.781 -19.875 -9.219 1 93.25 913 ASP A N 1
ATOM 7280 C CA . ASP A 1 913 ? -12.703 -20.828 -9.469 1 93.25 913 ASP A CA 1
ATOM 7281 C C . ASP A 1 913 ? -12.703 -21.938 -8.422 1 93.25 913 ASP A C 1
ATOM 7283 O O . ASP A 1 913 ? -13.125 -21.734 -7.285 1 93.25 913 ASP A O 1
ATOM 7287 N N . VAL A 1 914 ? -12.266 -23.109 -8.836 1 93.94 914 VAL A N 1
ATOM 7288 C CA . VAL A 1 914 ? -12.117 -24.266 -7.977 1 93.94 914 VAL A CA 1
ATOM 7289 C C . VAL A 1 914 ? -10.734 -24.891 -8.172 1 93.94 914 VAL A C 1
ATOM 7291 O O . VAL A 1 914 ? -10.367 -25.25 -9.297 1 93.94 914 VAL A O 1
ATOM 7294 N N . ALA A 1 915 ? -10.023 -24.953 -7.141 1 93.06 915 ALA A N 1
ATOM 7295 C CA . ALA A 1 915 ? -8.711 -25.578 -7.18 1 93.06 915 ALA A CA 1
ATOM 7296 C C . ALA A 1 915 ? -8.664 -26.812 -6.266 1 93.06 915 ALA A C 1
ATOM 7298 O O . ALA A 1 915 ? -9.266 -26.812 -5.184 1 93.06 915 ALA A O 1
ATOM 7299 N N . PHE A 1 916 ? -8.047 -27.891 -6.703 1 91.81 916 PHE A N 1
ATOM 7300 C CA . PHE A 1 916 ? -7.867 -29.078 -5.863 1 91.81 916 PHE A CA 1
ATOM 7301 C C . PHE A 1 916 ? -6.57 -29.797 -6.207 1 91.81 916 PHE A C 1
ATOM 7303 O O . PHE A 1 916 ? -6.059 -29.672 -7.32 1 91.81 916 PHE A O 1
ATOM 7310 N N . LEU A 1 917 ? -6.09 -30.547 -5.297 1 88.88 917 LEU A N 1
ATOM 7311 C CA . LEU A 1 917 ? -4.82 -31.25 -5.453 1 88.88 917 LEU A CA 1
ATOM 7312 C C . LEU A 1 917 ? -5.027 -32.594 -6.145 1 88.88 917 LEU A C 1
ATOM 7314 O O . LEU A 1 917 ? -6.035 -33.281 -5.918 1 88.88 917 LEU A O 1
ATOM 7318 N N . ILE A 1 918 ? -4.078 -32.844 -7 1 83.44 918 ILE A N 1
ATOM 7319 C CA . ILE A 1 918 ? -3.977 -34.156 -7.586 1 83.44 918 ILE A CA 1
ATOM 7320 C C . ILE A 1 918 ? -2.742 -34.875 -7.039 1 83.44 918 ILE A C 1
ATOM 7322 O O . ILE A 1 918 ? -1.611 -34.469 -7.297 1 83.44 918 ILE A O 1
ATOM 7326 N N . LYS A 1 919 ? -2.879 -35.875 -6.371 1 75.44 919 LYS A N 1
ATOM 7327 C CA . LYS A 1 919 ? -1.822 -36.656 -5.75 1 75.44 919 LYS A CA 1
ATOM 7328 C C . LYS A 1 919 ? -0.864 -35.781 -4.957 1 75.44 919 LYS A C 1
ATOM 7330 O O . LYS A 1 919 ? 0.351 -36 -4.988 1 75.44 919 LYS A O 1
ATOM 7335 N N . SER A 1 920 ? -1.182 -34.688 -4.555 1 72.75 920 SER A N 1
ATOM 7336 C CA . SER A 1 920 ? -0.479 -33.75 -3.688 1 72.75 920 SER A CA 1
ATOM 7337 C C . SER A 1 920 ? 0.69 -33.094 -4.418 1 72.75 920 SER A C 1
ATOM 7339 O O . SER A 1 920 ? 1.559 -32.5 -3.787 1 72.75 920 SER A O 1
ATOM 7341 N N . SER A 1 921 ? 0.825 -33.281 -5.66 1 80.69 921 SER A N 1
ATOM 7342 C CA . SER A 1 921 ? 1.974 -32.75 -6.371 1 80.69 921 SER A CA 1
ATOM 7343 C C . SER A 1 921 ? 1.535 -31.75 -7.441 1 80.69 921 SER A C 1
ATOM 7345 O O . SER A 1 921 ? 2.342 -30.953 -7.93 1 80.69 921 SER A O 1
ATOM 7347 N N . GLU A 1 922 ? 0.275 -31.891 -7.723 1 86 922 GLU A N 1
ATOM 7348 C CA . GLU A 1 922 ? -0.25 -30.984 -8.734 1 86 922 GLU A CA 1
ATOM 7349 C C . GLU A 1 922 ? -1.525 -30.297 -8.258 1 86 922 GLU A C 1
ATOM 7351 O O . GLU A 1 922 ? -2.205 -30.797 -7.359 1 86 922 GLU A O 1
ATOM 7356 N N . LEU A 1 923 ? -1.751 -29.203 -8.805 1 89.38 923 LEU A N 1
ATOM 7357 C CA . LEU A 1 923 ? -2.961 -28.453 -8.5 1 89.38 923 LEU A CA 1
ATOM 7358 C C . LEU A 1 923 ? -3.791 -28.219 -9.758 1 89.38 923 LEU A C 1
ATOM 7360 O O . LEU A 1 923 ? -3.303 -27.641 -10.734 1 89.38 923 LEU A O 1
ATOM 7364 N N . GLN A 1 924 ? -4.957 -28.781 -9.688 1 90.69 924 GLN A N 1
ATOM 7365 C CA . GLN A 1 924 ? -5.906 -28.516 -10.766 1 90.69 924 GLN A CA 1
ATOM 7366 C C . GLN A 1 924 ? -6.664 -27.219 -10.516 1 90.69 924 GLN A C 1
ATOM 7368 O O . GLN A 1 924 ? -7.184 -27 -9.422 1 90.69 924 GLN A O 1
ATOM 7373 N N . ARG A 1 925 ? -6.703 -26.359 -11.523 1 91.62 925 ARG A N 1
ATOM 7374 C CA . ARG A 1 925 ? -7.441 -25.109 -11.438 1 91.62 925 ARG A CA 1
ATOM 7375 C C . ARG A 1 925 ? -8.586 -25.078 -12.445 1 91.62 925 ARG A C 1
ATOM 7377 O O . ARG A 1 925 ? -8.367 -24.859 -13.641 1 91.62 925 ARG A O 1
ATOM 7384 N N . SER A 1 926 ? -9.766 -25.188 -11.969 1 92.06 926 SER A N 1
ATOM 7385 C CA . SER A 1 926 ? -10.977 -25.156 -12.789 1 92.06 926 SER A CA 1
ATOM 7386 C C . SER A 1 926 ? -11.844 -23.953 -12.453 1 92.06 926 SER A C 1
ATOM 7388 O O . SER A 1 926 ? -11.578 -23.25 -11.477 1 92.06 926 SER A O 1
ATOM 7390 N N . THR A 1 927 ? -12.781 -23.656 -13.391 1 92.81 927 THR A N 1
ATOM 7391 C CA . THR A 1 927 ? -13.609 -22.484 -13.125 1 92.81 927 THR A CA 1
ATOM 7392 C C . THR A 1 927 ? -15.008 -22.688 -13.695 1 92.81 927 THR A C 1
ATOM 7394 O O . THR A 1 927 ? -15.211 -23.5 -14.602 1 92.81 927 THR A O 1
ATOM 7397 N N . VAL A 1 928 ? -15.984 -22.078 -13.086 1 94.56 928 VAL A N 1
ATOM 7398 C CA . VAL A 1 928 ? -17.328 -21.984 -13.625 1 94.56 928 VAL A CA 1
ATOM 7399 C C . VAL A 1 928 ? -17.562 -20.594 -14.211 1 94.56 928 VAL A C 1
ATOM 7401 O O . VAL A 1 928 ? -18.656 -20.281 -14.688 1 94.56 928 VAL A O 1
ATOM 7404 N N . ASN A 1 929 ? -16.547 -19.797 -14.219 1 93.25 929 ASN A N 1
ATOM 7405 C CA . ASN A 1 929 ? -16.594 -18.406 -14.648 1 93.25 929 ASN A CA 1
ATOM 7406 C C . ASN A 1 929 ? -15.5 -18.094 -15.664 1 93.25 929 ASN A C 1
ATOM 7408 O O . ASN A 1 929 ? -14.734 -17.156 -15.5 1 93.25 929 ASN A O 1
ATOM 7412 N N . LEU A 1 930 ? -15.508 -18.781 -16.688 1 89.69 930 LEU A N 1
ATOM 7413 C CA . LEU A 1 930 ? -14.469 -18.672 -17.703 1 89.69 930 LEU A CA 1
ATOM 7414 C C . LEU A 1 930 ? -14.422 -17.266 -18.266 1 89.69 930 LEU A C 1
ATOM 7416 O O . LEU A 1 930 ? -13.344 -16.766 -18.625 1 89.69 930 LEU A O 1
ATOM 7420 N N . ASN A 1 931 ? -15.516 -16.609 -18.312 1 84.81 931 ASN A N 1
ATOM 7421 C CA . ASN A 1 931 ? -15.578 -15.281 -18.906 1 84.81 931 ASN A CA 1
ATOM 7422 C C . ASN A 1 931 ? -14.797 -14.266 -18.078 1 84.81 931 ASN A C 1
ATOM 7424 O O . ASN A 1 931 ? -14.367 -13.234 -18.609 1 84.81 931 ASN A O 1
ATOM 7428 N N . PHE A 1 932 ? -14.617 -14.562 -16.875 1 87.06 932 PHE A N 1
ATOM 7429 C CA . PHE A 1 932 ? -13.906 -13.633 -16 1 87.06 932 PHE A CA 1
ATOM 7430 C C . PHE A 1 932 ? -12.414 -13.945 -15.984 1 87.06 932 PHE A C 1
ATOM 7432 O O . PHE A 1 932 ? -11.594 -13.039 -15.836 1 87.06 932 PHE A O 1
ATOM 7439 N N . ARG A 1 933 ? -11.82 -15.219 -15.961 1 83.19 933 ARG A N 1
ATOM 7440 C CA . ARG A 1 933 ? -10.453 -15.695 -15.812 1 83.19 933 ARG A CA 1
ATOM 7441 C C . ARG A 1 933 ? -9.531 -15.055 -16.844 1 83.19 933 ARG A C 1
ATOM 7443 O O . ARG A 1 933 ? -8.367 -14.766 -16.547 1 83.19 933 ARG A O 1
ATOM 7450 N N . GLY A 1 934 ? -9.625 -14.344 -17.578 1 76.38 934 GLY A N 1
ATOM 7451 C CA . GLY A 1 934 ? -8.867 -13.586 -18.562 1 76.38 934 GLY A CA 1
ATOM 7452 C C . GLY A 1 934 ? -7.848 -14.422 -19.312 1 76.38 934 GLY A C 1
ATOM 7453 O O . GLY A 1 934 ? -7.016 -13.891 -20.047 1 76.38 934 GLY A O 1
ATOM 7454 N N . TRP A 1 935 ? -7.625 -15.812 -19.031 1 85.75 935 TRP A N 1
ATOM 7455 C CA . TRP A 1 935 ? -6.711 -16.672 -19.781 1 85.75 935 TRP A CA 1
ATOM 7456 C C . TRP A 1 935 ? -7.379 -17.984 -20.141 1 85.75 935 TRP A C 1
ATOM 7458 O O . TRP A 1 935 ? -8.43 -18.328 -19.594 1 85.75 935 TRP A O 1
ATOM 7468 N N . SER A 1 936 ? -6.84 -18.609 -21.188 1 85.88 936 SER A N 1
ATOM 7469 C CA . SER A 1 936 ? -7.324 -19.922 -21.609 1 85.88 936 SER A CA 1
ATOM 7470 C C . SER A 1 936 ? -6.234 -20.703 -22.344 1 85.88 936 SER A C 1
ATOM 7472 O O . SER A 1 936 ? -5.359 -20.125 -22.969 1 85.88 936 SER A O 1
ATOM 7474 N N . SER A 1 937 ? -6.223 -21.984 -22.062 1 82.56 937 SER A N 1
ATOM 7475 C CA . SER A 1 937 ? -5.301 -22.875 -22.766 1 82.56 937 SER A CA 1
ATOM 7476 C C . SER A 1 937 ? -6.004 -23.625 -23.875 1 82.56 937 SER A C 1
ATOM 7478 O O . SER A 1 937 ? -5.438 -24.547 -24.469 1 82.56 937 SER A O 1
ATOM 7480 N N . THR A 1 938 ? -7.199 -23.344 -24.031 1 77.75 938 THR A N 1
ATOM 7481 C CA . THR A 1 938 ? -7.961 -23.953 -25.125 1 77.75 938 THR A CA 1
ATOM 7482 C C . THR A 1 938 ? -8.477 -22.891 -26.094 1 77.75 938 THR A C 1
ATOM 7484 O O . THR A 1 938 ? -8.477 -21.703 -25.766 1 77.75 938 THR A O 1
ATOM 7487 N N . HIS A 1 939 ? -8.641 -23.391 -27.406 1 63.19 939 HIS A N 1
ATOM 7488 C CA . HIS A 1 939 ? -9.148 -22.469 -28.422 1 63.19 939 HIS A CA 1
ATOM 7489 C C . HIS A 1 939 ? -10.5 -21.891 -28.016 1 63.19 939 HIS A C 1
ATOM 7491 O O . HIS A 1 939 ? -11.383 -22.641 -27.562 1 63.19 939 HIS A O 1
ATOM 7497 N N . LYS A 1 940 ? -10.602 -20.516 -27.859 1 56.75 940 LYS A N 1
ATOM 7498 C CA . LYS A 1 940 ? -11.906 -19.891 -27.656 1 56.75 940 LYS A CA 1
ATOM 7499 C C . LYS A 1 940 ? -12.844 -20.141 -28.828 1 56.75 940 LYS A C 1
ATOM 7501 O O . LYS A 1 940 ? -12.469 -19.906 -29.984 1 56.75 940 LYS A O 1
ATOM 7506 N N . SER A 1 941 ? -13.625 -21.156 -28.734 1 43.53 941 SER A N 1
ATOM 7507 C CA . SER A 1 941 ? -14.594 -21.25 -29.828 1 43.53 941 SER A CA 1
ATOM 7508 C C . SER A 1 941 ? -15.414 -19.969 -29.938 1 43.53 941 SER A C 1
ATOM 7510 O O . SER A 1 941 ? -15.734 -19.328 -28.922 1 43.53 941 SER A O 1
ATOM 7512 N N . MET B 1 1 ? -55.625 11.758 -4.715 1 35.38 1 MET B N 1
ATOM 7513 C CA . MET B 1 1 ? -54.938 10.586 -5.27 1 35.38 1 MET B CA 1
ATOM 7514 C C . MET B 1 1 ? -53.438 10.617 -4.938 1 35.38 1 MET B C 1
ATOM 7516 O O . MET B 1 1 ? -52.844 9.578 -4.629 1 35.38 1 MET B O 1
ATOM 7520 N N . SER B 1 2 ? -52.75 11.805 -5.016 1 45.38 2 SER B N 1
ATOM 7521 C CA . SER B 1 2 ? -51.344 11.984 -4.672 1 45.38 2 SER B CA 1
ATOM 7522 C C . SER B 1 2 ? -51.094 11.719 -3.193 1 45.38 2 SER B C 1
ATOM 7524 O O . SER B 1 2 ? -50.094 11.109 -2.826 1 45.38 2 SER B O 1
ATOM 7526 N N . SER B 1 3 ? -52 12.078 -2.332 1 48.47 3 SER B N 1
ATOM 7527 C CA . SER B 1 3 ? -51.875 11.891 -0.891 1 48.47 3 SER B CA 1
ATOM 7528 C C . SER B 1 3 ? -52 10.414 -0.517 1 48.47 3 SER B C 1
ATOM 7530 O O . SER B 1 3 ? -51.25 9.93 0.349 1 48.47 3 SER B O 1
ATOM 7532 N N . ILE B 1 4 ? -52.938 9.703 -1.028 1 46.47 4 ILE B N 1
ATOM 7533 C CA . ILE B 1 4 ? -53.125 8.289 -0.721 1 46.47 4 ILE B CA 1
ATOM 7534 C C . ILE B 1 4 ? -51.938 7.48 -1.221 1 46.47 4 ILE B C 1
ATOM 7536 O O . ILE B 1 4 ? -51.469 6.574 -0.531 1 46.47 4 ILE B O 1
ATOM 7540 N N . LEU B 1 5 ? -51.344 7.848 -2.396 1 42.72 5 LEU B N 1
ATOM 7541 C CA . LEU B 1 5 ? -50.188 7.145 -2.906 1 42.72 5 LEU B CA 1
ATOM 7542 C C . LEU B 1 5 ? -48.969 7.371 -2 1 42.72 5 LEU B C 1
ATOM 7544 O O . LEU B 1 5 ? -48.188 6.449 -1.754 1 42.72 5 LEU B O 1
ATOM 7548 N N . ARG B 1 6 ? -48.875 8.609 -1.448 1 47.25 6 ARG B N 1
ATOM 7549 C CA . ARG B 1 6 ? -47.844 8.867 -0.463 1 47.25 6 ARG B CA 1
ATOM 7550 C C . ARG B 1 6 ? -48.031 8.023 0.792 1 47.25 6 ARG B C 1
ATOM 7552 O O . ARG B 1 6 ? -47.094 7.508 1.366 1 47.25 6 ARG B O 1
ATOM 7559 N N . PHE B 1 7 ? -49.312 7.895 1.184 1 45.28 7 PHE B N 1
ATOM 7560 C CA . PHE B 1 7 ? -49.656 7.098 2.359 1 45.28 7 PHE B CA 1
ATOM 7561 C C . PHE B 1 7 ? -49.312 5.629 2.135 1 45.28 7 PHE B C 1
ATOM 7563 O O . PHE B 1 7 ? -48.688 4.992 2.992 1 45.28 7 PHE B O 1
ATOM 7570 N N . ILE B 1 8 ? -49.656 5.078 1.035 1 44.47 8 ILE B N 1
ATOM 7571 C CA . ILE B 1 8 ? -49.375 3.68 0.734 1 44.47 8 ILE B CA 1
ATOM 7572 C C . ILE B 1 8 ? -47.875 3.484 0.534 1 44.47 8 ILE B C 1
ATOM 7574 O O . ILE B 1 8 ? -47.281 2.502 1.011 1 44.47 8 ILE B O 1
ATOM 7578 N N . ARG B 1 9 ? -47.25 4.438 -0.118 1 45.09 9 ARG B N 1
ATOM 7579 C CA . ARG B 1 9 ? -45.781 4.383 -0.279 1 45.09 9 ARG B CA 1
ATOM 7580 C C . ARG B 1 9 ? -45.094 4.445 1.073 1 45.09 9 ARG B C 1
ATOM 7582 O O . ARG B 1 9 ? -44.062 3.773 1.282 1 45.09 9 ARG B O 1
ATOM 7589 N N . SER B 1 10 ? -45.625 5.281 1.933 1 45.28 10 SER B N 1
ATOM 7590 C CA . SER B 1 10 ? -45.031 5.426 3.264 1 45.28 10 SER B CA 1
ATOM 7591 C C . SER B 1 10 ? -45.125 4.121 4.047 1 45.28 10 SER B C 1
ATOM 7593 O O . SER B 1 10 ? -44.312 3.877 4.945 1 45.28 10 SER B O 1
ATOM 7595 N N . LYS B 1 11 ? -46.188 3.455 3.91 1 41.56 11 LYS B N 1
ATOM 7596 C CA . LYS B 1 11 ? -46.375 2.223 4.672 1 41.56 11 LYS B CA 1
ATOM 7597 C C . LYS B 1 11 ? -45.375 1.144 4.207 1 41.56 11 LYS B C 1
ATOM 7599 O O . LYS B 1 11 ? -45.094 0.196 4.945 1 41.56 11 LYS B O 1
ATOM 7604 N N . PHE B 1 12 ? -45.125 1.079 2.969 1 40.44 12 PHE B N 1
ATOM 7605 C CA . PHE B 1 12 ? -44.312 -0.01 2.479 1 40.44 12 PHE B CA 1
ATOM 7606 C C . PHE B 1 12 ? -42.844 0.423 2.391 1 40.44 12 PHE B C 1
ATOM 7608 O O . PHE B 1 12 ? -41.938 -0.415 2.27 1 40.44 12 PHE B O 1
ATOM 7615 N N . TYR B 1 13 ? -42.594 1.736 2.049 1 42.09 13 TYR B N 1
ATOM 7616 C CA . TYR B 1 13 ? -41.219 2.166 2.049 1 42.09 13 TYR B CA 1
ATOM 7617 C C . TYR B 1 13 ? -40.781 2.686 3.422 1 42.09 13 TYR B C 1
ATOM 7619 O O . TYR B 1 13 ? -41.375 3.654 3.924 1 42.09 13 TYR B O 1
ATOM 7627 N N . HIS B 1 14 ? -40.406 1.853 4.219 1 44.28 14 HIS B N 1
ATOM 7628 C CA . HIS B 1 14 ? -39.812 2.336 5.461 1 44.28 14 HIS B CA 1
ATOM 7629 C C . HIS B 1 14 ? -38.812 3.447 5.195 1 44.28 14 HIS B C 1
ATOM 7631 O O . HIS B 1 14 ? -37.719 3.191 4.672 1 44.28 14 HIS B O 1
ATOM 7637 N N . GLU B 1 15 ? -39.375 4.645 5.039 1 50.84 15 GLU B N 1
ATOM 7638 C CA . GLU B 1 15 ? -38.438 5.738 5.02 1 50.84 15 GLU B CA 1
ATOM 7639 C C . GLU B 1 15 ? -37.625 5.801 6.324 1 50.84 15 GLU B C 1
ATOM 7641 O O . GLU B 1 15 ? -38.219 5.824 7.406 1 50.84 15 GLU B O 1
ATOM 7646 N N . PRO B 1 16 ? -36.406 5.551 6.227 1 54.78 16 PRO B N 1
ATOM 7647 C CA . PRO B 1 16 ? -35.625 5.629 7.461 1 54.78 16 PRO B CA 1
ATOM 7648 C C . PRO B 1 16 ? -35.875 6.918 8.242 1 54.78 16 PRO B C 1
ATOM 7650 O O . PRO B 1 16 ? -36.125 7.965 7.645 1 54.78 16 PRO B O 1
ATOM 7653 N N . GLU B 1 17 ? -36.312 6.73 9.492 1 54.94 17 GLU B N 1
ATOM 7654 C CA . GLU B 1 17 ? -36.625 7.852 10.375 1 54.94 17 GLU B CA 1
ATOM 7655 C C . GLU B 1 17 ? -35.469 8.859 10.398 1 54.94 17 GLU B C 1
ATOM 7657 O O . GLU B 1 17 ? -34.312 8.469 10.445 1 54.94 17 GLU B O 1
ATOM 7662 N N . GLU B 1 18 ? -35.781 10.094 9.969 1 59.62 18 GLU B N 1
ATOM 7663 C CA . GLU B 1 18 ? -34.781 11.172 9.992 1 59.62 18 GLU B CA 1
ATOM 7664 C C . GLU B 1 18 ? -34.375 11.523 11.422 1 59.62 18 GLU B C 1
ATOM 7666 O O . GLU B 1 18 ? -35.219 11.75 12.273 1 59.62 18 GLU B O 1
ATOM 7671 N N . HIS B 1 19 ? -33.125 11.305 11.719 1 66.62 19 HIS B N 1
ATOM 7672 C CA . HIS B 1 19 ? -32.625 11.719 13.031 1 66.62 19 HIS B CA 1
ATOM 7673 C C . HIS B 1 19 ? -32.375 13.219 13.07 1 66.62 19 HIS B C 1
ATOM 7675 O O . HIS B 1 19 ? -32.094 13.836 12.047 1 66.62 19 HIS B O 1
ATOM 7681 N N . ALA B 1 20 ? -32.625 13.758 14.188 1 79.44 20 ALA B N 1
ATOM 7682 C CA . ALA B 1 20 ? -32.438 15.188 14.438 1 79.44 20 ALA B CA 1
ATOM 7683 C C . ALA B 1 20 ? -30.969 15.594 14.32 1 79.44 20 ALA B C 1
ATOM 7685 O O . ALA B 1 20 ? -30.094 14.906 14.844 1 79.44 20 ALA B O 1
ATOM 7686 N N . ILE B 1 21 ? -30.766 16.672 13.562 1 90.31 21 ILE B N 1
ATOM 7687 C CA . ILE B 1 21 ? -29.438 17.203 13.344 1 90.31 21 ILE B CA 1
ATOM 7688 C C . ILE B 1 21 ? -28.734 17.422 14.68 1 90.31 21 ILE B C 1
ATOM 7690 O O . ILE B 1 21 ? -27.516 17.25 14.797 1 90.31 21 ILE B O 1
ATOM 7694 N N . GLU B 1 22 ? -29.484 17.734 15.734 1 88.94 22 GLU B N 1
ATOM 7695 C CA . GLU B 1 22 ? -28.953 18.062 17.062 1 88.94 22 GLU B CA 1
ATOM 7696 C C . GLU B 1 22 ? -28.297 16.844 17.703 1 88.94 22 GLU B C 1
ATOM 7698 O O . GLU B 1 22 ? -27.438 16.984 18.578 1 88.94 22 GLU B O 1
ATOM 7703 N N . GLN B 1 23 ? -28.688 15.797 17.25 1 91.19 23 GLN B N 1
ATOM 7704 C CA . GLN B 1 23 ? -28.109 14.578 17.797 1 91.19 23 GLN B CA 1
ATOM 7705 C C . GLN B 1 23 ? -26.75 14.266 17.188 1 91.19 23 GLN B C 1
ATOM 7707 O O . GLN B 1 23 ? -26.016 13.43 17.703 1 91.19 23 GLN B O 1
ATOM 7712 N N . TYR B 1 24 ? -26.391 14.992 16.172 1 92.69 24 TYR B N 1
ATOM 7713 C CA . TYR B 1 24 ? -25.203 14.641 15.406 1 92.69 24 TYR B CA 1
ATOM 7714 C C . TYR B 1 24 ? -24.234 15.82 15.344 1 92.69 24 TYR B C 1
ATOM 7716 O O . TYR B 1 24 ? -23.094 15.719 15.82 1 92.69 24 TYR B O 1
ATOM 7724 N N . ALA B 1 25 ? -24.656 16.922 14.891 1 92.81 25 ALA B N 1
ATOM 7725 C CA . ALA B 1 25 ? -23.781 18.047 14.594 1 92.81 25 ALA B CA 1
ATOM 7726 C C . ALA B 1 25 ? -23.25 18.688 15.883 1 92.81 25 ALA B C 1
ATOM 7728 O O . ALA B 1 25 ? -24.031 19.031 16.766 1 92.81 25 ALA B O 1
ATOM 7729 N N . VAL B 1 26 ? -22 18.719 16.047 1 91.94 26 VAL B N 1
ATOM 7730 C CA . VAL B 1 26 ? -21.312 19.453 17.109 1 91.94 26 VAL B CA 1
ATOM 7731 C C . VAL B 1 26 ? -20.266 20.375 16.5 1 91.94 26 VAL B C 1
ATOM 7733 O O . VAL B 1 26 ? -19.219 19.922 16.016 1 91.94 26 VAL B O 1
ATOM 7736 N N . PHE B 1 27 ? -20.516 21.672 16.578 1 91.5 27 PHE B N 1
ATOM 7737 C CA . PHE B 1 27 ? -19.641 22.672 15.977 1 91.5 27 PHE B CA 1
ATOM 7738 C C . PHE B 1 27 ? -18.438 22.953 16.875 1 91.5 27 PHE B C 1
ATOM 7740 O O . PHE B 1 27 ? -18.578 23.062 18.094 1 91.5 27 PHE B O 1
ATOM 7747 N N . ASP B 1 28 ? -17.266 22.938 16.312 1 89.38 28 ASP B N 1
ATOM 7748 C CA . ASP B 1 28 ? -16.047 23.312 17 1 89.38 28 ASP B CA 1
ATOM 7749 C C . ASP B 1 28 ? -15.188 24.234 16.141 1 89.38 28 ASP B C 1
ATOM 7751 O O . ASP B 1 28 ? -15.031 24 14.938 1 89.38 28 ASP B O 1
ATOM 7755 N N . GLU B 1 29 ? -14.695 25.266 16.734 1 83.56 29 GLU B N 1
ATOM 7756 C CA . GLU B 1 29 ? -13.898 26.234 16 1 83.56 29 GLU B CA 1
ATOM 7757 C C . GLU B 1 29 ? -12.547 25.656 15.602 1 83.56 29 GLU B C 1
ATOM 7759 O O . GLU B 1 29 ? -11.961 26.062 14.594 1 83.56 29 GLU B O 1
ATOM 7764 N N . GLY B 1 30 ? -12.141 24.703 16.344 1 84.81 30 GLY B N 1
ATOM 7765 C CA . GLY B 1 30 ? -10.906 24.016 15.984 1 84.81 30 GLY B CA 1
ATOM 7766 C C . GLY B 1 30 ? -9.664 24.828 16.266 1 84.81 30 GLY B C 1
ATOM 7767 O O . GLY B 1 30 ? -9.617 25.594 17.234 1 84.81 30 GLY B O 1
ATOM 7768 N N . ASN B 1 31 ? -8.477 24.516 15.508 1 87.69 31 ASN B N 1
ATOM 7769 C CA . ASN B 1 31 ? -7.156 25.094 15.727 1 87.69 31 ASN B CA 1
ATOM 7770 C C . ASN B 1 31 ? -6.621 25.75 14.453 1 87.69 31 ASN B C 1
ATOM 7772 O O . ASN B 1 31 ? -7.043 25.422 13.352 1 87.69 31 ASN B O 1
ATOM 7776 N N . ARG B 1 32 ? -5.773 26.641 14.742 1 85.81 32 ARG B N 1
ATOM 7777 C CA . ARG B 1 32 ? -5.074 27.281 13.633 1 85.81 32 ARG B CA 1
ATOM 7778 C C . ARG B 1 32 ? -3.707 26.656 13.406 1 85.81 32 ARG B C 1
ATOM 7780 O O . ARG B 1 32 ? -2.949 26.438 14.359 1 85.81 32 ARG B O 1
ATOM 7787 N N . GLY B 1 33 ? -3.619 26.203 12.219 1 81.44 33 GLY B N 1
ATOM 7788 C CA . GLY B 1 33 ? -2.305 25.703 11.836 1 81.44 33 GLY B CA 1
ATOM 7789 C C . GLY B 1 33 ? -1.512 26.703 11 1 81.44 33 GLY B C 1
ATOM 7790 O O . GLY B 1 33 ? -2.09 27.531 10.305 1 81.44 33 GLY B O 1
ATOM 7791 N N . GLY B 1 34 ? -0.198 26.672 11.211 1 82.06 34 GLY B N 1
ATOM 7792 C CA . GLY B 1 34 ? 0.679 27.578 10.492 1 82.06 34 GLY B CA 1
ATOM 7793 C C . GLY B 1 34 ? 1.251 28.688 11.367 1 82.06 34 GLY B C 1
ATOM 7794 O O . GLY B 1 34 ? 1.156 28.609 12.594 1 82.06 34 GLY B O 1
ATOM 7795 N N . PHE B 1 35 ? 1.963 29.594 10.742 1 86.25 35 PHE B N 1
ATOM 7796 C CA . PHE B 1 35 ? 2.611 30.688 11.445 1 86.25 35 PHE B CA 1
ATOM 7797 C C . PHE B 1 35 ? 2.152 32.031 10.883 1 86.25 35 PHE B C 1
ATOM 7799 O O . PHE B 1 35 ? 2.148 32.219 9.664 1 86.25 35 PHE B O 1
ATOM 7806 N N . THR B 1 36 ? 1.712 32.812 11.789 1 83.31 36 THR B N 1
ATOM 7807 C CA . THR B 1 36 ? 1.247 34.156 11.383 1 83.31 36 THR B CA 1
ATOM 7808 C C . THR B 1 36 ? 2.391 34.969 10.781 1 83.31 36 THR B C 1
ATOM 7810 O O . THR B 1 36 ? 3.52 34.906 11.273 1 83.31 36 THR B O 1
ATOM 7813 N N . SER B 1 37 ? 1.979 35.594 9.766 1 78.62 37 SER B N 1
ATOM 7814 C CA . SER B 1 37 ? 2.977 36.469 9.172 1 78.62 37 SER B CA 1
ATOM 7815 C C . SER B 1 37 ? 2.988 37.844 9.852 1 78.62 37 SER B C 1
ATOM 7817 O O . SER B 1 37 ? 2.059 38.156 10.594 1 78.62 37 SER B O 1
ATOM 7819 N N . ASP B 1 38 ? 4.062 38.562 9.836 1 82.44 38 ASP B N 1
ATOM 7820 C CA . ASP B 1 38 ? 4.238 39.938 10.344 1 82.44 38 ASP B CA 1
ATOM 7821 C C . ASP B 1 38 ? 4.297 39.938 11.875 1 82.44 38 ASP B C 1
ATOM 7823 O O . ASP B 1 38 ? 3.572 40.688 12.523 1 82.44 38 ASP B O 1
ATOM 7827 N N . VAL B 1 39 ? 4.938 39.031 12.336 1 90.81 39 VAL B N 1
ATOM 7828 C CA . VAL B 1 39 ? 5.137 38.969 13.781 1 90.81 39 VAL B CA 1
ATOM 7829 C C . VAL B 1 39 ? 5.965 40.156 14.242 1 90.81 39 VAL B C 1
ATOM 7831 O O . VAL B 1 39 ? 6.977 40.5 13.625 1 90.81 39 VAL B O 1
ATOM 7834 N N . VAL B 1 40 ? 5.48 40.781 15.273 1 92.75 40 VAL B N 1
ATOM 7835 C CA . VAL B 1 40 ? 6.16 42 15.75 1 92.75 40 VAL B CA 1
ATOM 7836 C C . VAL B 1 40 ? 6.742 41.75 17.141 1 92.75 40 VAL B C 1
ATOM 7838 O O . VAL B 1 40 ? 7.695 42.406 17.547 1 92.75 40 VAL B O 1
ATOM 7841 N N . ALA B 1 41 ? 6.191 40.781 17.781 1 94.44 41 ALA B N 1
ATOM 7842 C CA . ALA B 1 41 ? 6.68 40.469 19.125 1 94.44 41 ALA B CA 1
ATOM 7843 C C . ALA B 1 41 ? 6.691 38.938 19.375 1 94.44 41 ALA B C 1
ATOM 7845 O O . ALA B 1 41 ? 5.879 38.219 18.797 1 94.44 41 ALA B O 1
ATOM 7846 N N . PHE B 1 42 ? 7.645 38.562 20.219 1 94.5 42 PHE B N 1
ATOM 7847 C CA . PHE B 1 42 ? 7.875 37.156 20.469 1 94.5 42 PHE B CA 1
ATOM 7848 C C . PHE B 1 42 ? 8.398 36.938 21.891 1 94.5 42 PHE B C 1
ATOM 7850 O O . PHE B 1 42 ? 9.219 37.719 22.375 1 94.5 42 PHE B O 1
ATOM 7857 N N . ASP B 1 43 ? 7.809 35.875 22.562 1 94.25 43 ASP B N 1
ATOM 7858 C CA . ASP B 1 43 ? 8.336 35.469 23.859 1 94.25 43 ASP B CA 1
ATOM 7859 C C . ASP B 1 43 ? 8.141 33.969 24.078 1 94.25 43 ASP B C 1
ATOM 7861 O O . ASP B 1 43 ? 7.25 33.375 23.484 1 94.25 43 ASP B O 1
ATOM 7865 N N . TYR B 1 44 ? 9.086 33.344 24.828 1 93.94 44 TYR B N 1
ATOM 7866 C CA . TYR B 1 44 ? 9 31.938 25.203 1 93.94 44 TYR B CA 1
ATOM 7867 C C . TYR B 1 44 ? 9.125 31.766 26.703 1 93.94 44 TYR B C 1
ATOM 7869 O O . TYR B 1 44 ? 9.984 32.406 27.344 1 93.94 44 TYR B O 1
ATOM 7877 N N . HIS B 1 45 ? 8.172 31.016 27.297 1 91.5 45 HIS B N 1
ATOM 7878 C CA . HIS B 1 45 ? 8.25 30.719 28.719 1 91.5 45 HIS B CA 1
ATOM 7879 C C . HIS B 1 45 ? 7.543 29.422 29.047 1 91.5 45 HIS B C 1
ATOM 7881 O O . HIS B 1 45 ? 6.383 29.219 28.688 1 91.5 45 HIS B O 1
ATOM 7887 N N . ASN B 1 46 ? 8.148 28.5 29.75 1 88.31 46 ASN B N 1
ATOM 7888 C CA . ASN B 1 46 ? 7.586 27.281 30.312 1 88.31 46 ASN B CA 1
ATOM 7889 C C . ASN B 1 46 ? 6.855 26.453 29.25 1 88.31 46 ASN B C 1
ATOM 7891 O O . ASN B 1 46 ? 5.695 26.094 29.438 1 88.31 46 ASN B O 1
ATOM 7895 N N . GLY B 1 47 ? 7.527 26.406 28.141 1 92.19 47 GLY B N 1
ATOM 7896 C CA . GLY B 1 47 ? 7 25.562 27.078 1 92.19 47 GLY B CA 1
ATOM 7897 C C . GLY B 1 47 ? 5.957 26.25 26.219 1 92.19 47 GLY B C 1
ATOM 7898 O O . GLY B 1 47 ? 5.234 25.578 25.469 1 92.19 47 GLY B O 1
ATOM 7899 N N . CYS B 1 48 ? 5.84 27.516 26.312 1 94.62 48 CYS B N 1
ATOM 7900 C CA . CYS B 1 48 ? 4.855 28.281 25.562 1 94.62 48 CYS B CA 1
ATOM 7901 C C . CYS B 1 48 ? 5.535 29.344 24.703 1 94.62 48 CYS B C 1
ATOM 7903 O O . CYS B 1 48 ? 6.391 30.078 25.188 1 94.62 48 CYS B O 1
ATOM 7905 N N . VAL B 1 49 ? 5.164 29.359 23.438 1 94.38 49 VAL B N 1
ATOM 7906 C CA . VAL B 1 49 ? 5.555 30.438 22.547 1 94.38 49 VAL B CA 1
ATOM 7907 C C . VAL B 1 49 ? 4.379 31.391 22.359 1 94.38 49 VAL B C 1
ATOM 7909 O O . VAL B 1 49 ? 3.256 30.969 22.078 1 94.38 49 VAL B O 1
ATOM 7912 N N . VAL B 1 50 ? 4.609 32.656 22.562 1 95.56 50 VAL B N 1
ATOM 7913 C CA . VAL B 1 50 ? 3.57 33.656 22.344 1 95.56 50 VAL B CA 1
ATOM 7914 C C . VAL B 1 50 ? 4.035 34.656 21.281 1 95.56 50 VAL B C 1
ATOM 7916 O O . VAL B 1 50 ? 5.168 35.156 21.328 1 95.56 50 VAL B O 1
ATOM 7919 N N . ILE B 1 51 ? 3.18 34.938 20.375 1 94.44 51 ILE B N 1
ATOM 7920 C CA . ILE B 1 51 ? 3.521 35.844 19.297 1 94.44 51 ILE B CA 1
ATOM 7921 C C . ILE B 1 51 ? 2.447 36.906 19.172 1 94.44 51 ILE B C 1
ATOM 7923 O O . ILE B 1 51 ? 1.267 36.656 19.406 1 94.44 51 ILE B O 1
ATOM 7927 N N . GLY B 1 52 ? 2.896 38.125 18.906 1 93.81 52 GLY B N 1
ATOM 7928 C CA . GLY B 1 52 ? 2.023 39.219 18.594 1 93.81 52 GLY B CA 1
ATOM 7929 C C . GLY B 1 52 ? 2.156 39.719 17.172 1 93.81 52 GLY B C 1
ATOM 7930 O O . GLY B 1 52 ? 3.266 39.812 16.641 1 93.81 52 GLY B O 1
ATOM 7931 N N . SER B 1 53 ? 1.006 39.875 16.562 1 89.62 53 SER B N 1
ATOM 7932 C CA . SER B 1 53 ? 1.01 40.312 15.172 1 89.62 53 SER B CA 1
ATOM 7933 C C . SER B 1 53 ? 0.828 41.812 15.055 1 89.62 53 SER B C 1
ATOM 7935 O O . SER B 1 53 ? 0.467 42.469 16.031 1 89.62 53 SER B O 1
ATOM 7937 N N . LYS B 1 54 ? 1.055 42.281 13.82 1 83.94 54 LYS B N 1
ATOM 7938 C CA . LYS B 1 54 ? 0.931 43.719 13.531 1 83.94 54 LYS B CA 1
ATOM 7939 C C . LYS B 1 54 ? -0.513 44.188 13.688 1 83.94 54 LYS B C 1
ATOM 7941 O O . LYS B 1 54 ? -0.761 45.344 14.023 1 83.94 54 LYS B O 1
ATOM 7946 N N . ASN B 1 55 ? -1.473 43.25 13.594 1 80.31 55 ASN B N 1
ATOM 7947 C CA . ASN B 1 55 ? -2.891 43.562 13.648 1 80.31 55 ASN B CA 1
ATOM 7948 C C . ASN B 1 55 ? -3.434 43.469 15.07 1 80.31 55 ASN B C 1
ATOM 7950 O O . ASN B 1 55 ? -4.645 43.594 15.289 1 80.31 55 ASN B O 1
ATOM 7954 N N . GLY B 1 56 ? -2.648 43.219 15.969 1 87.62 56 GLY B N 1
ATOM 7955 C CA . GLY B 1 56 ? -3.053 43.219 17.359 1 87.62 56 GLY B CA 1
ATOM 7956 C C . GLY B 1 56 ? -3.576 41.875 17.828 1 87.62 56 GLY B C 1
ATOM 7957 O O . GLY B 1 56 ? -4.395 41.812 18.75 1 87.62 56 GLY B O 1
ATOM 7958 N N . GLU B 1 57 ? -3.199 40.844 17.141 1 89.88 57 GLU B N 1
ATOM 7959 C CA . GLU B 1 57 ? -3.559 39.5 17.578 1 89.88 57 GLU B CA 1
ATOM 7960 C C . GLU B 1 57 ? -2.424 38.875 18.359 1 89.88 57 GLU B C 1
ATOM 7962 O O . GLU B 1 57 ? -1.251 39.031 18.031 1 89.88 57 GLU B O 1
ATOM 7967 N N . VAL B 1 58 ? -2.799 38.25 19.438 1 93.62 58 VAL B N 1
ATOM 7968 C CA . VAL B 1 58 ? -1.845 37.5 20.25 1 93.62 58 VAL B CA 1
ATOM 7969 C C . VAL B 1 58 ? -2.176 36 20.188 1 93.62 58 VAL B C 1
ATOM 7971 O O . VAL B 1 58 ? -3.316 35.594 20.438 1 93.62 58 VAL B O 1
ATOM 7974 N N . THR B 1 59 ? -1.279 35.188 19.828 1 92.25 59 THR B N 1
ATOM 7975 C CA . THR B 1 59 ? -1.489 33.75 19.719 1 92.25 59 THR B CA 1
ATOM 7976 C C . THR B 1 59 ? -0.534 32.969 20.641 1 92.25 59 THR B C 1
ATOM 7978 O O . THR B 1 59 ? 0.679 33.188 20.594 1 92.25 59 THR B O 1
ATOM 7981 N N . PHE B 1 60 ? -1.06 32.125 21.484 1 93.69 60 PHE B N 1
ATOM 7982 C CA . PHE B 1 60 ? -0.291 31.219 22.328 1 93.69 60 PHE B CA 1
ATOM 7983 C C . PHE B 1 60 ? -0.14 29.859 21.656 1 93.69 60 PHE B C 1
ATOM 7985 O O . PHE B 1 60 ? -1.117 29.297 21.156 1 93.69 60 PHE B O 1
ATOM 7992 N N . TYR B 1 61 ? 1.045 29.344 21.562 1 92.62 61 TYR B N 1
ATOM 7993 C CA . TYR B 1 61 ? 1.293 28 21.062 1 92.62 61 TYR B CA 1
ATOM 7994 C C . TYR B 1 61 ? 1.77 27.078 22.188 1 92.62 61 TYR B C 1
ATOM 7996 O O . TYR B 1 61 ? 2.67 27.438 22.938 1 92.62 61 TYR B O 1
ATOM 8004 N N . GLY B 1 62 ? 1.109 25.938 22.281 1 92.56 62 GLY B N 1
ATOM 8005 C CA . GLY B 1 62 ? 1.465 25.016 23.344 1 92.56 62 GLY B CA 1
ATOM 8006 C C . GLY B 1 62 ? 1.64 23.578 22.859 1 92.56 62 GLY B C 1
ATOM 8007 O O . GLY B 1 62 ? 2.16 23.344 21.766 1 92.56 62 GLY B O 1
ATOM 8008 N N . TYR B 1 63 ? 1.203 22.656 23.672 1 92 63 TYR B N 1
ATOM 8009 C CA . TYR B 1 63 ? 1.448 21.219 23.516 1 92 63 TYR B CA 1
ATOM 8010 C C . TYR B 1 63 ? 0.984 20.734 22.156 1 92 63 TYR B C 1
ATOM 8012 O O . TYR B 1 63 ? -0.151 21 21.75 1 92 63 TYR B O 1
ATOM 8020 N N . ARG B 1 64 ? 1.884 20.125 21.391 1 88.81 64 ARG B N 1
ATOM 8021 C CA . ARG B 1 64 ? 1.664 19.484 20.094 1 88.81 64 ARG B CA 1
ATOM 8022 C C . ARG B 1 64 ? 1.123 20.484 19.078 1 88.81 64 ARG B C 1
ATOM 8024 O O . ARG B 1 64 ? 0.327 20.125 18.203 1 88.81 64 ARG B O 1
ATOM 8031 N N . GLY B 1 65 ? 1.398 21.781 19.312 1 88.06 65 GLY B N 1
ATOM 8032 C CA . GLY B 1 65 ? 1.027 22.797 18.344 1 88.06 65 GLY B CA 1
ATOM 8033 C C . GLY B 1 65 ? -0.358 23.359 18.578 1 88.06 65 GLY B C 1
ATOM 8034 O O . GLY B 1 65 ? -0.878 24.109 17.75 1 88.06 65 GLY B O 1
ATOM 8035 N N . ALA B 1 66 ? -0.974 23.016 19.719 1 91.25 66 ALA B N 1
ATOM 8036 C CA . ALA B 1 66 ? -2.234 23.672 20.062 1 91.25 66 ALA B CA 1
ATOM 8037 C C . ALA B 1 66 ? -2.074 25.188 20.109 1 91.25 66 ALA B C 1
ATOM 8039 O O . ALA B 1 66 ? -1.045 25.703 20.562 1 91.25 66 ALA B O 1
ATOM 8040 N N . SER B 1 67 ? -3.064 25.875 19.656 1 90.69 67 SER B N 1
ATOM 8041 C CA . SER B 1 67 ? -2.967 27.328 19.594 1 90.69 67 SER B CA 1
ATOM 8042 C C . SER B 1 67 ? -4.238 27.984 20.125 1 90.69 67 SER B C 1
ATOM 8044 O O . SER B 1 67 ? -5.34 27.484 19.906 1 90.69 67 SER B O 1
ATOM 8046 N N . TRP B 1 68 ? -4.117 29.109 20.781 1 91.44 68 TRP B N 1
ATOM 8047 C CA . TRP B 1 68 ? -5.191 29.953 21.281 1 91.44 68 TRP B CA 1
ATOM 8048 C C . TRP B 1 68 ? -4.957 31.406 20.906 1 91.44 68 TRP B C 1
ATOM 8050 O O . TRP B 1 68 ? -3.9 31.969 21.203 1 91.44 68 TRP B O 1
ATOM 8060 N N . THR B 1 69 ? -5.844 31.984 20.266 1 89.56 69 THR B N 1
ATOM 8061 C CA . THR B 1 69 ? -5.645 33.312 19.734 1 89.56 69 THR B CA 1
ATOM 8062 C C . THR B 1 69 ? -6.668 34.281 20.328 1 89.56 69 THR B C 1
ATOM 8064 O O . THR B 1 69 ? -7.824 33.938 20.547 1 89.56 69 THR B O 1
ATOM 8067 N N . VAL B 1 70 ? -6.242 35.531 20.609 1 91.12 70 VAL B N 1
ATOM 8068 C CA . VAL B 1 70 ? -7.121 36.594 21.078 1 91.12 70 VAL B CA 1
ATOM 8069 C C . VAL B 1 70 ? -6.805 37.906 20.344 1 91.12 70 VAL B C 1
ATOM 8071 O O . VAL B 1 70 ? -5.641 38.188 20.031 1 91.12 70 VAL B O 1
ATOM 8074 N N . SER B 1 71 ? -7.805 38.594 20 1 88.88 71 SER B N 1
ATOM 8075 C CA . SER B 1 71 ? -7.637 39.938 19.422 1 88.88 71 SER B CA 1
ATOM 8076 C C . SER B 1 71 ? -7.719 41 20.484 1 88.88 71 SER B C 1
ATOM 8078 O O . SER B 1 71 ? -8.633 41 21.312 1 88.88 71 SER B O 1
ATOM 8080 N N . LEU B 1 72 ? -6.73 41.938 20.578 1 87.69 72 LEU B N 1
ATOM 8081 C CA . LEU B 1 72 ? -6.668 42.969 21.609 1 87.69 72 LEU B CA 1
ATOM 8082 C C . LEU B 1 72 ? -7.711 44.031 21.359 1 87.69 72 LEU B C 1
ATOM 8084 O O . LEU B 1 72 ? -8.188 44.688 22.297 1 87.69 72 LEU B O 1
ATOM 8088 N N . SER B 1 73 ? -7.926 44.406 20.109 1 78 73 SER B N 1
ATOM 8089 C CA . SER B 1 73 ? -8.875 45.5 19.812 1 78 73 SER B CA 1
ATOM 8090 C C . SER B 1 73 ? -10.18 44.938 19.25 1 78 73 SER B C 1
ATOM 8092 O O . SER B 1 73 ? -10.172 44.031 18.438 1 78 73 SER B O 1
ATOM 8094 N N . LYS B 1 74 ? -11.312 45.281 20.047 1 62.53 74 LYS B N 1
ATOM 8095 C CA . LYS B 1 74 ? -12.625 44.906 19.516 1 62.53 74 LYS B CA 1
ATOM 8096 C C . LYS B 1 74 ? -12.945 45.719 18.25 1 62.53 74 LYS B C 1
ATOM 8098 O O . LYS B 1 74 ? -13.617 45.219 17.344 1 62.53 74 LYS B O 1
ATOM 8103 N N . ASP B 1 75 ? -12.453 47 18.281 1 56.91 75 ASP B N 1
ATOM 8104 C CA . ASP B 1 75 ? -12.812 47.906 17.188 1 56.91 75 ASP B CA 1
ATOM 8105 C C . ASP B 1 75 ? -11.758 47.875 16.078 1 56.91 75 ASP B C 1
ATOM 8107 O O . ASP B 1 75 ? -10.555 47.906 16.359 1 56.91 75 ASP B O 1
ATOM 8111 N N . SER B 1 76 ? -12.086 47.5 14.891 1 52.66 76 SER B N 1
ATOM 8112 C CA . SER B 1 76 ? -11.266 47.406 13.688 1 52.66 76 SER B CA 1
ATOM 8113 C C . SER B 1 76 ? -10.516 48.719 13.422 1 52.66 76 SER B C 1
ATOM 8115 O O . SER B 1 76 ? -9.508 48.719 12.711 1 52.66 76 SER B O 1
ATOM 8117 N N . GLU B 1 77 ? -10.953 49.906 13.914 1 51.06 77 GLU B N 1
ATOM 8118 C CA . GLU B 1 77 ? -10.453 51.219 13.508 1 51.06 77 GLU B CA 1
ATOM 8119 C C . GLU B 1 77 ? -9.266 51.625 14.359 1 51.06 77 GLU B C 1
ATOM 8121 O O . GLU B 1 77 ? -8.359 52.312 13.875 1 51.06 77 GLU B O 1
ATOM 8126 N N . ASN B 1 78 ? -9.227 51.281 15.656 1 58.44 78 ASN B N 1
ATOM 8127 C CA . ASN B 1 78 ? -8.148 51.75 16.531 1 58.44 78 ASN B CA 1
ATOM 8128 C C . ASN B 1 78 ? -7.344 50.562 17.078 1 58.44 78 ASN B C 1
ATOM 8130 O O . ASN B 1 78 ? -7.539 50.125 18.219 1 58.44 78 ASN B O 1
ATOM 8134 N N . LYS B 1 79 ? -6.496 50 16.219 1 67.38 79 LYS B N 1
ATOM 8135 C CA . LYS B 1 79 ? -5.77 48.781 16.625 1 67.38 79 LYS B CA 1
ATOM 8136 C C . LYS B 1 79 ? -4.488 49.156 17.375 1 67.38 79 LYS B C 1
ATOM 8138 O O . LYS B 1 79 ? -3.744 50.031 16.953 1 67.38 79 LYS B O 1
ATOM 8143 N N . ALA B 1 80 ? -4.395 48.656 18.625 1 76.5 80 ALA B N 1
ATOM 8144 C CA . ALA B 1 80 ? -3.156 48.781 19.406 1 76.5 80 ALA B CA 1
ATOM 8145 C C . ALA B 1 80 ? -2.035 47.938 18.766 1 76.5 80 ALA B C 1
ATOM 8147 O O . ALA B 1 80 ? -2.195 46.75 18.516 1 76.5 80 ALA B O 1
ATOM 8148 N N . ARG B 1 81 ? -1.018 48.688 18.359 1 84.62 81 ARG B N 1
ATOM 8149 C CA . ARG B 1 81 ? 0.133 48 17.781 1 84.62 81 ARG B CA 1
ATOM 8150 C C . ARG B 1 81 ? 0.997 47.375 18.875 1 84.62 81 ARG B C 1
ATOM 8152 O O . ARG B 1 81 ? 1.458 48.062 19.781 1 84.62 81 ARG B O 1
ATOM 8159 N N . ILE B 1 82 ? 1.187 46.125 18.766 1 92.69 82 ILE B N 1
ATOM 8160 C CA . ILE B 1 82 ? 1.977 45.406 19.766 1 92.69 82 ILE B CA 1
ATOM 8161 C C . ILE B 1 82 ? 3.461 45.688 19.547 1 92.69 82 ILE B C 1
ATOM 8163 O O . ILE B 1 82 ? 3.936 45.719 18.406 1 92.69 82 ILE B O 1
ATOM 8167 N N . GLU B 1 83 ? 4.164 45.938 20.609 1 92.31 83 GLU B N 1
ATOM 8168 C CA . GLU B 1 83 ? 5.605 46.156 20.5 1 92.31 83 GLU B CA 1
ATOM 8169 C C . GLU B 1 83 ? 6.387 45.031 21.188 1 92.31 83 GLU B C 1
ATOM 8171 O O . GLU B 1 83 ? 7.406 44.562 20.672 1 92.31 83 GLU B O 1
ATOM 8176 N N . HIS B 1 84 ? 5.93 44.656 22.375 1 94.44 84 HIS B N 1
ATOM 8177 C CA . HIS B 1 84 ? 6.59 43.625 23.141 1 94.44 84 HIS B CA 1
ATOM 8178 C C . HIS B 1 84 ? 5.574 42.719 23.859 1 94.44 84 HIS B C 1
ATOM 8180 O O . HIS B 1 84 ? 4.438 43.156 24.094 1 94.44 84 HIS B O 1
ATOM 8186 N N . ILE B 1 85 ? 5.996 41.562 24.109 1 96.19 85 ILE B N 1
ATOM 8187 C CA . ILE B 1 85 ? 5.23 40.625 24.938 1 96.19 85 ILE B CA 1
ATOM 8188 C C . ILE B 1 85 ? 6.152 39.969 25.953 1 96.19 85 ILE B C 1
ATOM 8190 O O . ILE B 1 85 ? 7.273 39.594 25.625 1 96.19 85 ILE B O 1
ATOM 8194 N N . PHE B 1 86 ? 5.715 39.938 27.25 1 95.81 86 PHE B N 1
ATOM 8195 C CA . PHE B 1 86 ? 6.523 39.312 28.297 1 95.81 86 PHE B CA 1
ATOM 8196 C C . PHE B 1 86 ? 5.668 38.406 29.188 1 95.81 86 PHE B C 1
ATOM 8198 O O . PHE B 1 86 ? 4.605 38.844 29.656 1 95.81 86 PHE B O 1
ATOM 8205 N N . PHE B 1 87 ? 6.148 37.25 29.5 1 94.69 87 PHE B N 1
ATOM 8206 C CA . PHE B 1 87 ? 5.535 36.438 30.547 1 94.69 87 PHE B CA 1
ATOM 8207 C C . PHE B 1 87 ? 5.977 36.875 31.922 1 94.69 87 PHE B C 1
ATOM 8209 O O . PHE B 1 87 ? 7.16 37.125 32.156 1 94.69 87 PHE B O 1
ATOM 8216 N N . ILE B 1 88 ? 5.07 37.031 32.75 1 94.31 88 ILE B N 1
ATOM 8217 C CA . ILE B 1 88 ? 5.438 37.375 34.125 1 94.31 88 ILE B CA 1
ATOM 8218 C C . ILE B 1 88 ? 4.953 36.281 35.062 1 94.31 88 ILE B C 1
ATOM 8220 O O . ILE B 1 88 ? 5.031 36.438 36.312 1 94.31 88 ILE B O 1
ATOM 8224 N N . SER B 1 89 ? 4.348 35.344 34.625 1 92.38 89 SER B N 1
ATOM 8225 C CA . SER B 1 89 ? 4.012 34.094 35.281 1 92.38 89 SER B CA 1
ATOM 8226 C C . SER B 1 89 ? 3.744 33 34.25 1 92.38 89 SER B C 1
ATOM 8228 O O . SER B 1 89 ? 3.807 33.219 33.062 1 92.38 89 SER B O 1
ATOM 8230 N N . SER B 1 90 ? 3.404 31.828 34.781 1 88.69 90 SER B N 1
ATOM 8231 C CA . SER B 1 90 ? 3.137 30.703 33.875 1 88.69 90 SER B CA 1
ATOM 8232 C C . SER B 1 90 ? 1.875 30.953 33.062 1 88.69 90 SER B C 1
ATOM 8234 O O . SER B 1 90 ? 1.708 30.375 31.984 1 88.69 90 SER B O 1
ATOM 8236 N N . ASN B 1 91 ? 1.072 31.891 33.531 1 91.38 91 ASN B N 1
ATOM 8237 C CA . ASN B 1 91 ? -0.207 32 32.844 1 91.38 91 ASN B CA 1
ATOM 8238 C C . ASN B 1 91 ? -0.533 33.469 32.5 1 91.38 91 ASN B C 1
ATOM 8240 O O . ASN B 1 91 ? -1.631 33.75 32.031 1 91.38 91 ASN B O 1
ATOM 8244 N N . ILE B 1 92 ? 0.375 34.375 32.781 1 94.5 92 ILE B N 1
ATOM 8245 C CA . ILE B 1 92 ? 0.085 35.781 32.531 1 94.5 92 ILE B CA 1
ATOM 8246 C C . ILE B 1 92 ? 1.141 36.375 31.609 1 94.5 92 ILE B C 1
ATOM 8248 O O . ILE B 1 92 ? 2.342 36.25 31.859 1 94.5 92 ILE B O 1
ATOM 8252 N N . ALA B 1 93 ? 0.646 37 30.594 1 95.56 93 ALA B N 1
ATOM 8253 C CA . ALA B 1 93 ? 1.513 37.75 29.688 1 95.56 93 ALA B CA 1
ATOM 8254 C C . ALA B 1 93 ? 1.123 39.219 29.625 1 95.56 93 ALA B C 1
ATOM 8256 O O . ALA B 1 93 ? -0.064 39.531 29.641 1 95.56 93 ALA B O 1
ATOM 8257 N N . LEU B 1 94 ? 2.105 40.062 29.656 1 96.88 94 LEU B N 1
ATOM 8258 C CA . LEU B 1 94 ? 1.893 41.5 29.484 1 96.88 94 LEU B CA 1
ATOM 8259 C C . LEU B 1 94 ? 2.184 41.906 28.047 1 96.88 94 LEU B C 1
ATOM 8261 O O . LEU B 1 94 ? 3.293 41.719 27.547 1 96.88 94 LEU B O 1
ATOM 8265 N N . VAL B 1 95 ? 1.196 42.469 27.422 1 96.31 95 VAL B N 1
ATOM 8266 C CA . VAL B 1 95 ? 1.343 42.938 26.047 1 96.31 95 VAL B CA 1
ATOM 8267 C C . VAL B 1 95 ? 1.542 44.469 26.047 1 96.31 95 VAL B C 1
ATOM 8269 O O . VAL B 1 95 ? 0.653 45.219 26.453 1 96.31 95 VAL B O 1
ATOM 8272 N N . LEU B 1 96 ? 2.734 44.875 25.625 1 94.81 96 LEU B N 1
ATOM 8273 C CA . LEU B 1 96 ? 3.059 46.281 25.562 1 94.81 96 LEU B CA 1
ATOM 8274 C C . LEU B 1 96 ? 2.756 46.844 24.172 1 94.81 96 LEU B C 1
ATOM 8276 O O . LEU B 1 96 ? 3.322 46.375 23.172 1 94.81 96 LEU B O 1
ATOM 8280 N N . CYS B 1 97 ? 1.949 47.812 24.172 1 91.88 97 CYS B N 1
ATOM 8281 C CA . CYS B 1 97 ? 1.508 48.375 22.906 1 91.88 97 CYS B CA 1
ATOM 8282 C C . CYS B 1 97 ? 2 49.812 22.766 1 91.88 97 CYS B C 1
ATOM 8284 O O . CYS B 1 97 ? 2.555 50.375 23.703 1 91.88 97 CYS B O 1
ATOM 8286 N N . ASP B 1 98 ? 1.838 50.281 21.594 1 86.62 98 ASP B N 1
ATOM 8287 C CA . ASP B 1 98 ? 2.188 51.688 21.344 1 86.62 98 ASP B CA 1
ATOM 8288 C C . ASP B 1 98 ? 1.352 52.625 22.219 1 86.62 98 ASP B C 1
ATOM 8290 O O . ASP B 1 98 ? 0.277 52.25 22.688 1 86.62 98 ASP B O 1
ATOM 8294 N N . GLY B 1 99 ? 1.809 53.781 22.484 1 81.56 99 GLY B N 1
ATOM 8295 C CA . GLY B 1 99 ? 1.15 54.719 23.391 1 81.56 99 GLY B CA 1
ATOM 8296 C C . GLY B 1 99 ? 1.305 54.344 24.844 1 81.56 99 GLY B C 1
ATOM 8297 O O . GLY B 1 99 ? 0.496 54.75 25.688 1 81.56 99 GLY B O 1
ATOM 8298 N N . GLN B 1 100 ? 2.234 53.531 25.047 1 87.06 100 GLN B N 1
ATOM 8299 C CA . GLN B 1 100 ? 2.594 53.031 26.375 1 87.06 100 GLN B CA 1
ATOM 8300 C C . GLN B 1 100 ? 1.384 52.438 27.094 1 87.06 100 GLN B C 1
ATOM 8302 O O . GLN B 1 100 ? 1.074 52.812 28.219 1 87.06 100 GLN B O 1
ATOM 8307 N N . LEU B 1 101 ? 0.784 51.719 26.391 1 91.25 101 LEU B N 1
ATOM 8308 C CA . LEU B 1 101 ? -0.349 50.906 26.859 1 91.25 101 LEU B CA 1
ATOM 8309 C C . LEU B 1 101 ? 0.073 49.469 27.141 1 91.25 101 LEU B C 1
ATOM 8311 O O . LEU B 1 101 ? 0.769 48.844 26.328 1 91.25 101 LEU B O 1
ATOM 8315 N N . ILE B 1 102 ? -0.211 48.969 28.344 1 94.75 102 ILE B N 1
ATOM 8316 C CA . ILE B 1 102 ? 0.054 47.562 28.688 1 94.75 102 ILE B CA 1
ATOM 8317 C C . ILE B 1 102 ? -1.266 46.844 28.891 1 94.75 102 ILE B C 1
ATOM 8319 O O . ILE B 1 102 ? -2.119 47.281 29.672 1 94.75 102 ILE B O 1
ATOM 8323 N N . ILE B 1 103 ? -1.483 45.781 28.172 1 94.62 103 ILE B N 1
ATOM 8324 C CA . ILE B 1 103 ? -2.672 44.938 28.297 1 94.62 103 ILE B CA 1
ATOM 8325 C C . ILE B 1 103 ? -2.289 43.594 28.875 1 94.62 103 ILE B C 1
ATOM 8327 O O . ILE B 1 103 ? -1.737 42.719 28.172 1 94.62 103 ILE B O 1
ATOM 8331 N N . PRO B 1 104 ? -2.58 43.344 30.094 1 96.06 104 PRO B N 1
ATOM 8332 C CA . PRO B 1 104 ? -2.33 42 30.672 1 96.06 104 PRO B CA 1
ATOM 8333 C C . PRO B 1 104 ? -3.307 40.938 30.156 1 96.06 104 PRO B C 1
ATOM 8335 O O . PRO B 1 104 ? -4.512 41.188 30.094 1 96.06 104 PRO B O 1
ATOM 8338 N N . ILE B 1 105 ? -2.764 39.875 29.812 1 95.81 105 ILE B N 1
ATOM 8339 C CA . ILE B 1 105 ? -3.564 38.75 29.328 1 95.81 105 ILE B CA 1
ATOM 8340 C C . ILE B 1 105 ? -3.318 37.531 30.219 1 95.81 105 ILE B C 1
ATOM 8342 O O . ILE B 1 105 ? -2.174 37.219 30.547 1 95.81 105 ILE B O 1
ATOM 8346 N N . HIS B 1 106 ? -4.395 36.969 30.625 1 94.69 106 HIS B N 1
ATOM 8347 C CA . HIS B 1 106 ? -4.355 35.75 31.422 1 94.69 106 HIS B CA 1
ATOM 8348 C C . HIS B 1 106 ? -4.906 34.562 30.641 1 94.69 106 HIS B C 1
ATOM 8350 O O . HIS B 1 106 ? -5.926 34.688 29.953 1 94.69 106 HIS B O 1
ATOM 8356 N N . ILE B 1 107 ? -4.191 33.438 30.594 1 92.88 107 ILE B N 1
ATOM 8357 C CA . ILE B 1 107 ? -4.672 32.25 29.906 1 92.88 107 ILE B CA 1
ATOM 8358 C C . ILE B 1 107 ? -4.789 31.109 30.906 1 92.88 107 ILE B C 1
ATOM 8360 O O . ILE B 1 107 ? -3.834 30.797 31.625 1 92.88 107 ILE B O 1
ATOM 8364 N N . LYS B 1 108 ? -5.902 30.547 31.016 1 87.56 108 LYS B N 1
ATOM 8365 C CA . LYS B 1 108 ? -6.16 29.391 31.859 1 87.56 108 LYS B CA 1
ATOM 8366 C C . LYS B 1 108 ? -7.055 28.375 31.156 1 87.56 108 LYS B C 1
ATOM 8368 O O . LYS B 1 108 ? -8.141 28.719 30.688 1 87.56 108 LYS B O 1
ATOM 8373 N N . ASP B 1 109 ? -6.664 27.156 31.062 1 87.62 109 ASP B N 1
ATOM 8374 C CA . ASP B 1 109 ? -7.41 26.047 30.469 1 87.62 109 ASP B CA 1
ATOM 8375 C C . ASP B 1 109 ? -7.879 26.406 29.062 1 87.62 109 ASP B C 1
ATOM 8377 O O . ASP B 1 109 ? -9.047 26.203 28.719 1 87.62 109 ASP B O 1
ATOM 8381 N N . GLY B 1 110 ? -7.016 27.078 28.453 1 85.94 110 GLY B N 1
ATOM 8382 C CA . GLY B 1 110 ? -7.273 27.391 27.047 1 85.94 110 GLY B CA 1
ATOM 8383 C C . GLY B 1 110 ? -8.102 28.641 26.859 1 85.94 110 GLY B C 1
ATOM 8384 O O . GLY B 1 110 ? -8.359 29.047 25.719 1 85.94 110 GLY B O 1
ATOM 8385 N N . VAL B 1 111 ? -8.555 29.281 27.844 1 89.94 111 VAL B N 1
ATOM 8386 C CA . VAL B 1 111 ? -9.367 30.484 27.75 1 89.94 111 VAL B CA 1
ATOM 8387 C C . VAL B 1 111 ? -8.5 31.719 28.078 1 89.94 111 VAL B C 1
ATOM 8389 O O . VAL B 1 111 ? -7.836 31.75 29.109 1 89.94 111 VAL B O 1
ATOM 8392 N N . ILE B 1 112 ? -8.477 32.625 27.141 1 93 112 ILE B N 1
ATOM 8393 C CA . ILE B 1 112 ? -7.695 33.844 27.297 1 93 112 ILE B CA 1
ATOM 8394 C C . ILE B 1 112 ? -8.594 34.969 27.797 1 93 112 ILE B C 1
ATOM 8396 O O . ILE B 1 112 ? -9.648 35.25 27.219 1 93 112 ILE B O 1
ATOM 8400 N N . THR B 1 113 ? -8.203 35.562 28.922 1 94.19 113 THR B N 1
ATOM 8401 C CA . THR B 1 113 ? -8.953 36.688 29.469 1 94.19 113 THR B CA 1
ATOM 8402 C C . THR B 1 113 ? -8.07 37.938 29.547 1 94.19 113 THR B C 1
ATOM 8404 O O . THR B 1 113 ? -6.918 37.875 29.984 1 94.19 113 THR B O 1
ATOM 8407 N N . LYS B 1 114 ? -8.625 39 29.062 1 92.94 114 LYS B N 1
ATOM 8408 C CA . LYS B 1 114 ? -7.934 40.281 29.172 1 92.94 114 LYS B CA 1
ATOM 8409 C C . LYS B 1 114 ? -8.211 40.938 30.516 1 92.94 114 LYS B C 1
ATOM 8411 O O . LYS B 1 114 ? -9.352 40.969 30.969 1 92.94 114 LYS B O 1
ATOM 8416 N N . LYS B 1 115 ? -7.191 41.406 31.125 1 92.69 115 LYS B N 1
ATOM 8417 C CA . LYS B 1 115 ? -7.332 42.125 32.406 1 92.69 115 LYS B CA 1
ATOM 8418 C C . LYS B 1 115 ? -7.34 43.625 32.188 1 92.69 115 LYS B C 1
ATOM 8420 O O . LYS B 1 115 ? -7.293 44.094 31.031 1 92.69 115 LYS B O 1
ATOM 8425 N N . GLU B 1 116 ? -7.414 44.281 33.25 1 92 116 GLU B N 1
ATOM 8426 C CA . GLU B 1 116 ? -7.5 45.75 33.156 1 92 116 GLU B CA 1
ATOM 8427 C C . GLU B 1 116 ? -6.25 46.344 32.5 1 92 116 GLU B C 1
ATOM 8429 O O . GLU B 1 116 ? -5.129 45.969 32.875 1 92 116 GLU B O 1
ATOM 8434 N N . GLU B 1 117 ? -6.438 47.156 31.562 1 91.81 117 GLU B N 1
ATOM 8435 C CA . GLU B 1 117 ? -5.332 47.781 30.844 1 91.81 117 GLU B CA 1
ATOM 8436 C C . GLU B 1 117 ? -4.652 48.844 31.703 1 91.81 117 GLU B C 1
ATOM 8438 O O . GLU B 1 117 ? -5.293 49.469 32.531 1 91.81 117 GLU B O 1
ATOM 8443 N N . LEU B 1 118 ? -3.365 49.094 31.516 1 92.38 118 LEU B N 1
ATOM 8444 C CA . LEU B 1 118 ? -2.562 50.125 32.188 1 92.38 118 LEU B CA 1
ATOM 8445 C C . LEU B 1 118 ? -2.049 51.156 31.156 1 92.38 118 LEU B C 1
ATOM 8447 O O . LEU B 1 118 ? -1.175 50.844 30.344 1 92.38 118 LEU B O 1
ATOM 8451 N N . ARG B 1 119 ? -2.537 52.281 31.266 1 89.25 119 ARG B N 1
ATOM 8452 C CA . ARG B 1 119 ? -2.15 53.344 30.328 1 89.25 119 ARG B CA 1
ATOM 8453 C C . ARG B 1 119 ? -1.289 54.406 31.016 1 89.25 119 ARG B C 1
ATOM 8455 O O . ARG B 1 119 ? -1.664 54.906 32.062 1 89.25 119 ARG B O 1
ATOM 8462 N N . PHE B 1 120 ? -0.158 54.719 30.5 1 86.62 120 PHE B N 1
ATOM 8463 C CA . PHE B 1 120 ? 0.781 55.688 31.094 1 86.62 120 PHE B CA 1
ATOM 8464 C C . PHE B 1 120 ? 0.857 56.938 30.25 1 86.62 120 PHE B C 1
ATOM 8466 O O . PHE B 1 120 ? 1.316 58 30.734 1 86.62 120 PHE B O 1
ATOM 8473 N N . ASN B 1 121 ? 0.659 56.75 28.969 1 78.69 121 ASN B N 1
ATOM 8474 C CA . ASN B 1 121 ? 0.683 57.875 28.031 1 78.69 121 ASN B CA 1
ATOM 8475 C C . ASN B 1 121 ? -0.38 57.719 26.953 1 78.69 121 ASN B C 1
ATOM 8477 O O . ASN B 1 121 ? -0.748 56.594 26.594 1 78.69 121 ASN B O 1
ATOM 8481 N N . GLU B 1 122 ? -0.827 58.844 26.547 1 70.81 122 GLU B N 1
ATOM 8482 C CA . GLU B 1 122 ? -1.839 58.781 25.5 1 70.81 122 GLU B CA 1
ATOM 8483 C C . GLU B 1 122 ? -1.217 59 24.125 1 70.81 122 GLU B C 1
ATOM 8485 O O . GLU B 1 122 ? -1.827 58.688 23.094 1 70.81 122 GLU B O 1
ATOM 8490 N N . ASN B 1 123 ? 0.098 59.375 24.156 1 72.81 123 ASN B N 1
ATOM 8491 C CA . ASN B 1 123 ? 0.758 59.625 22.875 1 72.81 123 ASN B CA 1
ATOM 8492 C C . ASN B 1 123 ? 1.218 58.344 22.219 1 72.81 123 ASN B C 1
ATOM 8494 O O . ASN B 1 123 ? 2.15 57.688 22.703 1 72.81 123 ASN B O 1
ATOM 8498 N N . HIS B 1 124 ? 0.624 58.062 21.109 1 70.62 124 HIS B N 1
ATOM 8499 C CA . HIS B 1 124 ? 0.87 56.812 20.406 1 70.62 124 HIS B CA 1
ATOM 8500 C C . HIS B 1 124 ? 2.281 56.75 19.828 1 70.62 124 HIS B C 1
ATOM 8502 O O . HIS B 1 124 ? 2.777 55.688 19.469 1 70.62 124 HIS B O 1
ATOM 8508 N N . LYS B 1 125 ? 2.941 57.812 19.859 1 74.31 125 LYS B N 1
ATOM 8509 C CA . LYS B 1 125 ? 4.289 57.844 19.297 1 74.31 125 LYS B CA 1
ATOM 8510 C C . LYS B 1 125 ? 5.332 57.469 20.359 1 74.31 125 LYS B C 1
ATOM 8512 O O . LYS B 1 125 ? 6.492 57.219 20.031 1 74.31 125 LYS B O 1
ATOM 8517 N N . SER B 1 126 ? 4.859 57.312 21.516 1 76.19 126 SER B N 1
ATOM 8518 C CA . SER B 1 126 ? 5.797 56.969 22.578 1 76.19 126 SER B CA 1
ATOM 8519 C C . SER B 1 126 ? 6.18 55.5 22.516 1 76.19 126 SER B C 1
ATOM 8521 O O . SER B 1 126 ? 5.32 54.625 22.359 1 76.19 126 SER B O 1
ATOM 8523 N N . LYS B 1 127 ? 7.492 55.281 22.5 1 79.5 127 LYS B N 1
ATOM 8524 C CA . LYS B 1 127 ? 7.98 53.906 22.406 1 79.5 127 LYS B CA 1
ATOM 8525 C C . LYS B 1 127 ? 8.516 53.406 23.75 1 79.5 127 LYS B C 1
ATOM 8527 O O . LYS B 1 127 ? 8.797 54.219 24.641 1 79.5 127 LYS B O 1
ATOM 8532 N N . TRP B 1 128 ? 8.398 52.125 23.875 1 85 128 TRP B N 1
ATOM 8533 C CA . TRP B 1 128 ? 8.992 51.5 25.047 1 85 128 TRP B CA 1
ATOM 8534 C C . TRP B 1 128 ? 10.516 51.5 24.953 1 85 128 TRP B C 1
ATOM 8536 O O . TRP B 1 128 ? 11.094 51.062 23.969 1 85 128 TRP B O 1
ATOM 8546 N N . ASP B 1 129 ? 11.078 52.188 25.797 1 75.75 129 ASP B N 1
ATOM 8547 C CA . ASP B 1 129 ? 12.523 52.406 25.703 1 75.75 129 ASP B CA 1
ATOM 8548 C C . ASP B 1 129 ? 13.289 51.219 26.25 1 75.75 129 ASP B C 1
ATOM 8550 O O . ASP B 1 129 ? 14.102 50.594 25.562 1 75.75 129 ASP B O 1
ATOM 8554 N N . ILE B 1 130 ? 13.086 50.875 27.531 1 90.38 130 ILE B N 1
ATOM 8555 C CA . ILE B 1 130 ? 13.891 49.875 28.25 1 90.38 130 ILE B CA 1
ATOM 8556 C C . ILE B 1 130 ? 13 49.031 29.156 1 90.38 130 ILE B C 1
ATOM 8558 O O . ILE B 1 130 ? 12.211 49.594 29.938 1 90.38 130 ILE B O 1
ATOM 8562 N N . THR B 1 131 ? 13.078 47.75 28.969 1 93.44 131 THR B N 1
ATOM 8563 C CA . THR B 1 131 ? 12.297 46.812 29.766 1 93.44 131 THR B CA 1
ATOM 8564 C C . THR B 1 131 ? 13.172 45.688 30.297 1 93.44 131 THR B C 1
ATOM 8566 O O . THR B 1 131 ? 14.242 45.406 29.75 1 93.44 131 THR B O 1
ATOM 8569 N N . HIS B 1 132 ? 12.789 45.125 31.422 1 94.75 132 HIS B N 1
ATOM 8570 C CA . HIS B 1 132 ? 13.477 44 32.031 1 94.75 132 HIS B CA 1
ATOM 8571 C C . HIS B 1 132 ? 12.516 43.125 32.844 1 94.75 132 HIS B C 1
ATOM 8573 O O . HIS B 1 132 ? 11.664 43.656 33.562 1 94.75 132 HIS B O 1
ATOM 8579 N N . VAL B 1 133 ? 12.648 41.844 32.656 1 93.25 133 VAL B N 1
ATOM 8580 C CA . VAL B 1 133 ? 11.836 40.906 33.469 1 93.25 133 VAL B CA 1
ATOM 8581 C C . VAL B 1 133 ? 12.633 40.438 34.688 1 93.25 133 VAL B C 1
ATOM 8583 O O . VAL B 1 133 ? 13.664 39.781 34.531 1 93.25 133 VAL B O 1
ATOM 8586 N N . GLN B 1 134 ? 12.164 40.75 35.844 1 92.56 134 GLN B N 1
ATOM 8587 C CA . GLN B 1 134 ? 12.812 40.406 37.094 1 92.56 134 GLN B CA 1
ATOM 8588 C C . GLN B 1 134 ? 12.211 39.125 37.688 1 92.56 134 GLN B C 1
ATOM 8590 O O . GLN B 1 134 ? 10.992 39.031 37.875 1 92.56 134 GLN B O 1
ATOM 8595 N N . LYS B 1 135 ? 13.102 38.219 38 1 89.38 135 LYS B N 1
ATOM 8596 C CA . LYS B 1 135 ? 12.625 37 38.656 1 89.38 135 LYS B CA 1
ATOM 8597 C C . LYS B 1 135 ? 12.438 37.25 40.156 1 89.38 135 LYS B C 1
ATOM 8599 O O . LYS B 1 135 ? 13.367 37.656 40.844 1 89.38 135 LYS B O 1
ATOM 8604 N N . LEU B 1 136 ? 11.305 37 40.625 1 87.75 136 LEU B N 1
ATOM 8605 C CA . LEU B 1 136 ? 11 37.156 42.062 1 87.75 136 LEU B CA 1
ATOM 8606 C C . LEU B 1 136 ? 11.047 35.812 42.75 1 87.75 136 LEU B C 1
ATOM 8608 O O . LEU B 1 136 ? 11.586 35.688 43.875 1 87.75 136 LEU B O 1
ATOM 8612 N N . SER B 1 137 ? 10.383 34.812 42.125 1 83.75 137 SER B N 1
ATOM 8613 C CA . SER B 1 137 ? 10.375 33.438 42.562 1 83.75 137 SER B CA 1
ATOM 8614 C C . SER B 1 137 ? 10.352 32.469 41.375 1 83.75 137 SER B C 1
ATOM 8616 O O . SER B 1 137 ? 10.445 32.906 40.219 1 83.75 137 SER B O 1
ATOM 8618 N N . ASP B 1 138 ? 10.297 31.281 41.781 1 76.88 138 ASP B N 1
ATOM 8619 C CA . ASP B 1 138 ? 10.383 30.266 40.719 1 76.88 138 ASP B CA 1
ATOM 8620 C C . ASP B 1 138 ? 9.258 30.438 39.688 1 76.88 138 ASP B C 1
ATOM 8622 O O . ASP B 1 138 ? 9.461 30.219 38.5 1 76.88 138 ASP B O 1
ATOM 8626 N N . ASP B 1 139 ? 8.195 30.938 40.094 1 80.62 139 ASP B N 1
ATOM 8627 C CA . ASP B 1 139 ? 7.098 31.031 39.156 1 80.62 139 ASP B CA 1
ATOM 8628 C C . ASP B 1 139 ? 6.527 32.438 39.094 1 80.62 139 ASP B C 1
ATOM 8630 O O . ASP B 1 139 ? 5.449 32.656 38.562 1 80.62 139 ASP B O 1
ATOM 8634 N N . THR B 1 140 ? 7.281 33.375 39.688 1 88.5 140 THR B N 1
ATOM 8635 C CA . THR B 1 140 ? 6.773 34.75 39.75 1 88.5 140 THR B CA 1
ATOM 8636 C C . THR B 1 140 ? 7.832 35.75 39.25 1 88.5 140 THR B C 1
ATOM 8638 O O . THR B 1 140 ? 9 35.656 39.625 1 88.5 140 THR B O 1
ATOM 8641 N N . PHE B 1 141 ? 7.32 36.625 38.406 1 93.81 141 PHE B N 1
ATOM 8642 C CA . PHE B 1 141 ? 8.203 37.594 37.812 1 93.81 141 PHE B CA 1
ATOM 8643 C C . PHE B 1 141 ? 7.566 39 37.844 1 93.81 141 PHE B C 1
ATOM 8645 O O . PHE B 1 141 ? 6.41 39.125 38.25 1 93.81 141 PHE B O 1
ATOM 8652 N N . ALA B 1 142 ? 8.359 39.875 37.594 1 95.44 142 ALA B N 1
ATOM 8653 C CA . ALA B 1 142 ? 7.906 41.281 37.469 1 95.44 142 ALA B CA 1
ATOM 8654 C C . ALA B 1 142 ? 8.508 41.938 36.25 1 95.44 142 ALA B C 1
ATOM 8656 O O . ALA B 1 142 ? 9.633 41.656 35.844 1 95.44 142 ALA B O 1
ATOM 8657 N N . LEU B 1 143 ? 7.691 42.75 35.688 1 96.69 143 LEU B N 1
ATOM 8658 C CA . LEU B 1 143 ? 8.219 43.562 34.594 1 96.69 143 LEU B CA 1
ATOM 8659 C C . LEU B 1 143 ? 8.688 44.906 35.125 1 96.69 143 LEU B C 1
ATOM 8661 O O . LEU B 1 143 ? 7.926 45.625 35.781 1 96.69 143 LEU B O 1
ATOM 8665 N N . VAL B 1 144 ? 9.953 45.25 34.906 1 96.19 144 VAL B N 1
ATOM 8666 C CA . VAL B 1 144 ? 10.531 46.562 35.219 1 96.19 144 VAL B CA 1
ATOM 8667 C C . VAL B 1 144 ? 10.766 47.344 33.938 1 96.19 144 VAL B C 1
ATOM 8669 O O . VAL B 1 144 ? 11.258 46.812 32.969 1 96.19 144 VAL B O 1
ATOM 8672 N N . PHE B 1 145 ? 10.328 48.562 33.969 1 95 145 PHE B N 1
ATOM 8673 C CA . PHE B 1 145 ? 10.523 49.375 32.781 1 95 145 PHE B CA 1
ATOM 8674 C C . PHE B 1 145 ? 10.727 50.844 33.156 1 95 145 PHE B C 1
ATOM 8676 O O . PHE B 1 145 ? 10.383 51.25 34.25 1 95 145 PHE B O 1
ATOM 8683 N N . SER B 1 146 ? 11.32 51.531 32.25 1 93.12 146 SER B N 1
ATOM 8684 C CA . SER B 1 146 ? 11.633 52.938 32.469 1 93.12 146 SER B CA 1
ATOM 8685 C C . SER B 1 146 ? 10.75 53.844 31.625 1 93.12 146 SER B C 1
ATOM 8687 O O . SER B 1 146 ? 10.461 53.531 30.469 1 93.12 146 SER B O 1
ATOM 8689 N N . MET B 1 147 ? 10.273 54.844 32.281 1 89.31 147 MET B N 1
ATOM 8690 C CA . MET B 1 147 ? 9.539 55.906 31.562 1 89.31 147 MET B CA 1
ATOM 8691 C C . MET B 1 147 ? 9.844 57.281 32.188 1 89.31 147 MET B C 1
ATOM 8693 O O . MET B 1 147 ? 9.664 57.469 33.375 1 89.31 147 MET B O 1
ATOM 8697 N N . ASN B 1 148 ? 10.234 58.156 31.406 1 83.94 148 ASN B N 1
ATOM 8698 C CA . ASN B 1 148 ? 10.516 59.531 31.844 1 83.94 148 ASN B CA 1
ATOM 8699 C C . ASN B 1 148 ? 11.414 59.531 33.094 1 83.94 148 ASN B C 1
ATOM 8701 O O . ASN B 1 148 ? 11.078 60.156 34.094 1 83.94 148 ASN B O 1
ATOM 8705 N N . ASN B 1 149 ? 12.438 58.781 33.094 1 87.88 149 ASN B N 1
ATOM 8706 C CA . ASN B 1 149 ? 13.453 58.688 34.125 1 87.88 149 ASN B CA 1
ATOM 8707 C C . ASN B 1 149 ? 12.859 58.156 35.438 1 87.88 149 ASN B C 1
ATOM 8709 O O . ASN B 1 149 ? 13.258 58.594 36.531 1 87.88 149 ASN B O 1
ATOM 8713 N N . THR B 1 150 ? 11.852 57.531 35.344 1 91.56 150 THR B N 1
ATOM 8714 C CA . THR B 1 150 ? 11.25 56.812 36.469 1 91.56 150 THR B CA 1
ATOM 8715 C C . THR B 1 150 ? 11.211 55.312 36.188 1 91.56 150 THR B C 1
ATOM 8717 O O . THR B 1 150 ? 10.922 54.875 35.062 1 91.56 150 THR B O 1
ATOM 8720 N N . ILE B 1 151 ? 11.609 54.531 37.125 1 94.62 151 ILE B N 1
ATOM 8721 C CA . ILE B 1 151 ? 11.578 53.094 36.969 1 94.62 151 ILE B CA 1
ATOM 8722 C C . ILE B 1 151 ? 10.305 52.531 37.594 1 94.62 151 ILE B C 1
ATOM 8724 O O . ILE B 1 151 ? 10.055 52.719 38.781 1 94.62 151 ILE B O 1
ATOM 8728 N N . TYR B 1 152 ? 9.531 51.875 36.781 1 95 152 TYR B N 1
ATOM 8729 C CA . TYR B 1 152 ? 8.289 51.25 37.219 1 95 152 TYR B CA 1
ATOM 8730 C C . TYR B 1 152 ? 8.445 49.75 37.344 1 95 152 TYR B C 1
ATOM 8732 O O . TYR B 1 152 ? 9.367 49.156 36.75 1 95 152 TYR B O 1
ATOM 8740 N N . ARG B 1 153 ? 7.598 49.125 38.062 1 96.06 153 ARG B N 1
ATOM 8741 C CA . ARG B 1 153 ? 7.574 47.656 38.188 1 96.06 153 ARG B CA 1
ATOM 8742 C C . ARG B 1 153 ? 6.141 47.156 38.281 1 96.06 153 ARG B C 1
ATOM 8744 O O . ARG B 1 153 ? 5.293 47.75 38.938 1 96.06 153 ARG B O 1
ATOM 8751 N N . ILE B 1 154 ? 5.852 46.125 37.562 1 96.19 154 ILE B N 1
ATOM 8752 C CA . ILE B 1 154 ? 4.578 45.438 37.625 1 96.19 154 ILE B CA 1
ATOM 8753 C C . ILE B 1 154 ? 4.809 44 38.094 1 96.19 154 ILE B C 1
ATOM 8755 O O . ILE B 1 154 ? 5.434 43.188 37.375 1 96.19 154 ILE B O 1
ATOM 8759 N N . LYS B 1 155 ? 4.293 43.625 39.188 1 94.19 155 LYS B N 1
ATOM 8760 C CA . LYS B 1 155 ? 4.426 42.25 39.719 1 94.19 155 LYS B CA 1
ATOM 8761 C C . LYS B 1 155 ? 3.271 41.375 39.25 1 94.19 155 LYS B C 1
ATOM 8763 O O . LYS B 1 155 ? 2.143 41.844 39.094 1 94.19 155 LYS B O 1
ATOM 8768 N N . SER B 1 156 ? 3.557 40.125 39.125 1 92.12 156 SER B N 1
ATOM 8769 C CA . SER B 1 156 ? 2.574 39.188 38.625 1 92.12 156 SER B CA 1
ATOM 8770 C C . SER B 1 156 ? 1.395 39.031 39.562 1 92.12 156 SER B C 1
ATOM 8772 O O . SER B 1 156 ? 0.27 38.781 39.125 1 92.12 156 SER B O 1
ATOM 8774 N N . LYS B 1 157 ? 1.589 39.219 40.844 1 88.06 157 LYS B N 1
ATOM 8775 C CA . LYS B 1 157 ? 0.551 38.969 41.844 1 88.06 157 LYS B CA 1
ATOM 8776 C C . LYS B 1 157 ? -0.486 40.094 41.812 1 88.06 157 LYS B C 1
ATOM 8778 O O . LYS B 1 157 ? -1.686 39.844 41.938 1 88.06 157 LYS B O 1
ATOM 8783 N N . THR B 1 158 ? -0.088 41.312 41.625 1 90.62 158 THR B N 1
ATOM 8784 C CA . THR B 1 158 ? -1.003 42.438 41.75 1 90.62 158 THR B CA 1
ATOM 8785 C C . THR B 1 158 ? -1.38 43 40.375 1 90.62 158 THR B C 1
ATOM 8787 O O . THR B 1 158 ? -2.482 43.5 40.188 1 90.62 158 THR B O 1
ATOM 8790 N N . LEU B 1 159 ? -0.529 42.969 39.469 1 94.31 159 LEU B N 1
ATOM 8791 C CA . LEU B 1 159 ? -0.675 43.531 38.125 1 94.31 159 LEU B CA 1
ATOM 8792 C C . LEU B 1 159 ? -0.922 45.031 38.156 1 94.31 159 LEU B C 1
ATOM 8794 O O . LEU B 1 159 ? -1.708 45.562 37.375 1 94.31 159 LEU B O 1
ATOM 8798 N N . LYS B 1 160 ? -0.375 45.594 39.156 1 93.5 160 LYS B N 1
ATOM 8799 C CA . LYS B 1 160 ? -0.419 47.031 39.281 1 93.5 160 LYS B CA 1
ATOM 8800 C C . LYS B 1 160 ? 0.976 47.656 39.156 1 93.5 160 LYS B C 1
ATOM 8802 O O . LYS B 1 160 ? 1.973 47 39.469 1 93.5 160 LYS B O 1
ATOM 8807 N N . SER B 1 161 ? 0.938 48.812 38.656 1 93.19 161 SER B N 1
ATOM 8808 C CA . SER B 1 161 ? 2.223 49.469 38.469 1 93.19 161 SER B CA 1
ATOM 8809 C C . SER B 1 161 ? 2.67 50.156 39.75 1 93.19 161 SER B C 1
ATOM 8811 O O . SER B 1 161 ? 1.864 50.781 40.438 1 93.19 161 SER B O 1
ATOM 8813 N N . GLU B 1 162 ? 3.873 49.969 40.188 1 93.81 162 GLU B N 1
ATOM 8814 C CA . GLU B 1 162 ? 4.488 50.656 41.312 1 93.81 162 GLU B CA 1
ATOM 8815 C C . GLU B 1 162 ? 5.75 51.406 40.875 1 93.81 162 GLU B C 1
ATOM 8817 O O . GLU B 1 162 ? 6.414 51 39.906 1 93.81 162 GLU B O 1
ATOM 8822 N N . VAL B 1 163 ? 6.023 52.469 41.531 1 94.19 163 VAL B N 1
ATOM 8823 C CA . VAL B 1 163 ? 7.246 53.219 41.281 1 94.19 163 VAL B CA 1
ATOM 8824 C C . VAL B 1 163 ? 8.391 52.656 42.094 1 94.19 163 VAL B C 1
ATOM 8826 O O . VAL B 1 163 ? 8.328 52.656 43.344 1 94.19 163 VAL B O 1
ATOM 8829 N N . LEU B 1 164 ? 9.336 52.094 41.469 1 94.31 164 LEU B N 1
ATOM 8830 C CA . LEU B 1 164 ? 10.484 51.469 42.156 1 94.31 164 LEU B CA 1
ATOM 8831 C C . LEU B 1 164 ? 11.562 52.531 42.438 1 94.31 164 LEU B C 1
ATOM 8833 O O . LEU B 1 164 ? 12.07 52.625 43.562 1 94.31 164 LEU B O 1
ATOM 8837 N N . VAL B 1 165 ? 11.93 53.281 41.375 1 94.38 165 VAL B N 1
ATOM 8838 C CA . VAL B 1 165 ? 12.898 54.375 41.5 1 94.38 165 VAL B CA 1
ATOM 8839 C C . VAL B 1 165 ? 12.281 55.656 41 1 94.38 165 VAL B C 1
ATOM 8841 O O . VAL B 1 165 ? 11.922 55.75 39.812 1 94.38 165 VAL B O 1
ATOM 8844 N N . LYS B 1 166 ? 12.227 56.656 41.844 1 92.62 166 LYS B N 1
ATOM 8845 C CA . LYS B 1 166 ? 11.664 57.938 41.469 1 92.62 166 LYS B CA 1
ATOM 8846 C C . LYS B 1 166 ? 12.625 58.719 40.594 1 92.62 166 LYS B C 1
ATOM 8848 O O . LYS B 1 166 ? 13.836 58.5 40.625 1 92.62 166 LYS B O 1
ATOM 8853 N N . ALA B 1 167 ? 12.086 59.594 39.938 1 90.5 167 ALA B N 1
ATOM 8854 C CA . ALA B 1 167 ? 12.867 60.406 39 1 90.5 167 ALA B CA 1
ATOM 8855 C C . ALA B 1 167 ? 13.992 61.156 39.688 1 90.5 167 ALA B C 1
ATOM 8857 O O . ALA B 1 167 ? 15.086 61.312 39.156 1 90.5 167 ALA B O 1
ATOM 8858 N N . GLU B 1 168 ? 13.766 61.594 40.969 1 88.94 168 GLU B N 1
ATOM 8859 C CA . GLU B 1 168 ? 14.766 62.312 41.75 1 88.94 168 GLU B CA 1
ATOM 8860 C C . GLU B 1 168 ? 15.969 61.438 42.062 1 88.94 168 GLU B C 1
ATOM 8862 O O . GLU B 1 168 ? 17.109 61.875 41.969 1 88.94 168 GLU B O 1
ATOM 8867 N N . ASP B 1 169 ? 15.656 60.281 42.469 1 90 169 ASP B N 1
ATOM 8868 C CA . ASP B 1 169 ? 16.719 59.344 42.812 1 90 169 ASP B CA 1
ATOM 8869 C C . ASP B 1 169 ? 17.453 58.844 41.562 1 90 169 ASP B C 1
ATOM 8871 O O . ASP B 1 169 ? 18.656 58.594 41.594 1 90 169 ASP B O 1
ATOM 8875 N N . PHE B 1 170 ? 16.688 58.75 40.531 1 90 170 PHE B N 1
ATOM 8876 C CA . PHE B 1 170 ? 17.219 58.312 39.219 1 90 170 PHE B CA 1
ATOM 8877 C C . PHE B 1 170 ? 18.25 59.312 38.719 1 90 170 PHE B C 1
ATOM 8879 O O . PHE B 1 170 ? 19.297 58.938 38.219 1 90 170 PHE B O 1
ATOM 8886 N N . GLU B 1 171 ? 18.078 60.562 38.906 1 87.44 171 GLU B N 1
ATOM 8887 C CA . GLU B 1 171 ? 18.922 61.594 38.375 1 87.44 171 GLU B CA 1
ATOM 8888 C C . GLU B 1 171 ? 20.188 61.781 39.219 1 87.44 171 GLU B C 1
ATOM 8890 O O . GLU B 1 171 ? 21.172 62.344 38.75 1 87.44 171 GLU B O 1
ATOM 8895 N N . LYS B 1 172 ? 20.109 61.25 40.375 1 85.75 172 LYS B N 1
ATOM 8896 C CA . LYS B 1 172 ? 21.234 61.469 41.281 1 85.75 172 LYS B CA 1
ATOM 8897 C C . LYS B 1 172 ? 22.484 60.75 40.812 1 85.75 172 LYS B C 1
ATOM 8899 O O . LYS B 1 172 ? 23.594 61.219 41 1 85.75 172 LYS B O 1
ATOM 8904 N N . TRP B 1 173 ? 22.312 59.625 40.219 1 86.81 173 TRP B N 1
ATOM 8905 C CA . TRP B 1 173 ? 23.484 58.844 39.812 1 86.81 173 TRP B CA 1
ATOM 8906 C C . TRP B 1 173 ? 23.797 59 38.344 1 86.81 173 TRP B C 1
ATOM 8908 O O . TRP B 1 173 ? 24.906 58.75 37.906 1 86.81 173 TRP B O 1
ATOM 8918 N N . LEU B 1 174 ? 22.891 59.375 37.594 1 87.88 174 LEU B N 1
ATOM 8919 C CA . LEU B 1 174 ? 23.031 59.469 36.125 1 87.88 174 LEU B CA 1
ATOM 8920 C C . LEU B 1 174 ? 23.734 60.781 35.75 1 87.88 174 LEU B C 1
ATOM 8922 O O . LEU B 1 174 ? 23.281 61.875 36.094 1 87.88 174 LEU B O 1
ATOM 8926 N N . PRO B 1 175 ? 24.844 60.625 35.062 1 82.19 175 PRO B N 1
ATOM 8927 C CA . PRO B 1 175 ? 25.531 61.812 34.594 1 82.19 175 PRO B CA 1
ATOM 8928 C C . PRO B 1 175 ? 24.688 62.656 33.625 1 82.19 175 PRO B C 1
ATOM 8930 O O . PRO B 1 175 ? 23.797 62.125 32.969 1 82.19 175 PRO B O 1
ATOM 8933 N N . ASP B 1 176 ? 25.078 63.938 33.531 1 79.88 176 ASP B N 1
ATOM 8934 C CA . ASP B 1 176 ? 24.344 64.875 32.688 1 79.88 176 ASP B CA 1
ATOM 8935 C C . ASP B 1 176 ? 24.391 64.5 31.219 1 79.88 176 ASP B C 1
ATOM 8937 O O . ASP B 1 176 ? 25.406 63.969 30.734 1 79.88 176 ASP B O 1
ATOM 8941 N N . ASP B 1 177 ? 23.438 64.438 30.453 1 82.31 177 ASP B N 1
ATOM 8942 C CA . ASP B 1 177 ? 23.297 64.25 29.016 1 82.31 177 ASP B CA 1
ATOM 8943 C C . ASP B 1 177 ? 23.422 62.781 28.641 1 82.31 177 ASP B C 1
ATOM 8945 O O . ASP B 1 177 ? 23.906 62.438 27.562 1 82.31 177 ASP B O 1
ATOM 8949 N N . THR B 1 178 ? 23.312 61.906 29.594 1 88.62 178 THR B N 1
ATOM 8950 C CA . THR B 1 178 ? 23.375 60.469 29.312 1 88.62 178 THR B CA 1
ATOM 8951 C C . THR B 1 178 ? 22 59.812 29.484 1 88.62 178 THR B C 1
ATOM 8953 O O . THR B 1 178 ? 21.203 60.281 30.312 1 88.62 178 THR B O 1
ATOM 8956 N N . GLU B 1 179 ? 21.766 58.875 28.625 1 90.12 179 GLU B N 1
ATOM 8957 C CA . GLU B 1 179 ? 20.5 58.188 28.719 1 90.12 179 GLU B CA 1
ATOM 8958 C C . GLU B 1 179 ? 20.688 56.75 29.25 1 90.12 179 GLU B C 1
ATOM 8960 O O . GLU B 1 179 ? 21.812 56.219 29.234 1 90.12 179 GLU B O 1
ATOM 8965 N N . LEU B 1 180 ? 19.609 56.25 29.766 1 93.31 180 LEU B N 1
ATOM 8966 C CA . LEU B 1 180 ? 19.609 54.875 30.234 1 93.31 180 LEU B CA 1
ATOM 8967 C C . LEU B 1 180 ? 19.703 53.906 29.062 1 93.31 180 LEU B C 1
ATOM 8969 O O . LEU B 1 180 ? 19.031 54.094 28.047 1 93.31 180 LEU B O 1
ATOM 8973 N N . ALA B 1 181 ? 20.531 52.906 29.188 1 92.56 181 ALA B N 1
ATOM 8974 C CA . ALA B 1 181 ? 20.703 51.906 28.109 1 92.56 181 ALA B CA 1
ATOM 8975 C C . ALA B 1 181 ? 19.969 50.625 28.422 1 92.56 181 ALA B C 1
ATOM 8977 O O . ALA B 1 181 ? 19.406 50 27.531 1 92.56 181 ALA B O 1
ATOM 8978 N N . SER B 1 182 ? 20.094 50.188 29.641 1 94.81 182 SER B N 1
ATOM 8979 C CA . SER B 1 182 ? 19.453 48.938 29.984 1 94.81 182 SER B CA 1
ATOM 8980 C C . SER B 1 182 ? 19.234 48.812 31.484 1 94.81 182 SER B C 1
ATOM 8982 O O . SER B 1 182 ? 19.812 49.594 32.25 1 94.81 182 SER B O 1
ATOM 8984 N N . ILE B 1 183 ? 18.328 47.906 31.844 1 95.75 183 ILE B N 1
ATOM 8985 C CA . ILE B 1 183 ? 18.062 47.531 33.219 1 95.75 183 ILE B CA 1
ATOM 8986 C C . ILE B 1 183 ? 18.297 46.031 33.406 1 95.75 183 ILE B C 1
ATOM 8988 O O . ILE B 1 183 ? 17.953 45.219 32.531 1 95.75 183 ILE B O 1
ATOM 8992 N N . THR B 1 184 ? 18.906 45.625 34.469 1 94.62 184 THR B N 1
ATOM 8993 C CA . THR B 1 184 ? 19.047 44.219 34.781 1 94.62 184 THR B CA 1
ATOM 8994 C C . THR B 1 184 ? 19.125 44 36.281 1 94.62 184 THR B C 1
ATOM 8996 O O . THR B 1 184 ? 19.25 44.938 37.062 1 94.62 184 THR B O 1
ATOM 8999 N N . CYS B 1 185 ? 18.891 42.781 36.688 1 93.12 185 CYS B N 1
ATOM 9000 C CA . CYS B 1 185 ? 19.016 42.375 38.062 1 93.12 185 CYS B CA 1
ATOM 9001 C C . CYS B 1 185 ? 20.031 41.25 38.219 1 93.12 185 CYS B C 1
ATOM 9003 O O . CYS B 1 185 ? 20.234 40.469 37.281 1 93.12 185 CYS B O 1
ATOM 9005 N N . LEU B 1 186 ? 20.609 41.219 39.375 1 89.44 186 LEU B N 1
ATOM 9006 C CA . LEU B 1 186 ? 21.516 40.094 39.625 1 89.44 186 LEU B CA 1
ATOM 9007 C C . LEU B 1 186 ? 20.734 38.781 39.75 1 89.44 186 LEU B C 1
ATOM 9009 O O . LEU B 1 186 ? 19.719 38.719 40.438 1 89.44 186 LEU B O 1
ATOM 9013 N N . PRO B 1 187 ? 21.156 37.781 39.062 1 86 187 PRO B N 1
ATOM 9014 C CA . PRO B 1 187 ? 20.422 36.531 39.062 1 86 187 PRO B CA 1
ATOM 9015 C C . PRO B 1 187 ? 20.312 35.906 40.469 1 86 187 PRO B C 1
ATOM 9017 O O . PRO B 1 187 ? 19.281 35.344 40.812 1 86 187 PRO B O 1
ATOM 9020 N N . GLU B 1 188 ? 21.328 36 41.312 1 82.81 188 GLU B N 1
ATOM 9021 C CA . GLU B 1 188 ? 21.344 35.375 42.625 1 82.81 188 GLU B CA 1
ATOM 9022 C C . GLU B 1 188 ? 20.531 36.219 43.625 1 82.81 188 GLU B C 1
ATOM 9024 O O . GLU B 1 188 ? 19.953 35.656 44.562 1 82.81 188 GLU B O 1
ATOM 9029 N N . LYS B 1 189 ? 20.594 37.5 43.438 1 87.81 189 LYS B N 1
ATOM 9030 C CA . LYS B 1 189 ? 19.844 38.438 44.281 1 87.81 189 LYS B CA 1
ATOM 9031 C C . LYS B 1 189 ? 19.047 39.438 43.438 1 87.81 189 LYS B C 1
ATOM 9033 O O . LYS B 1 189 ? 19.422 40.594 43.344 1 87.81 189 LYS B O 1
ATOM 9038 N N . PRO B 1 190 ? 17.906 39.031 43.031 1 89.62 190 PRO B N 1
ATOM 9039 C CA . PRO B 1 190 ? 17.141 39.812 42.094 1 89.62 190 PRO B CA 1
ATOM 9040 C C . PRO B 1 190 ? 16.703 41.156 42.656 1 89.62 190 PRO B C 1
ATOM 9042 O O . PRO B 1 190 ? 16.281 42.062 41.938 1 89.62 190 PRO B O 1
ATOM 9045 N N . SER B 1 191 ? 16.844 41.375 43.969 1 90.12 191 SER B N 1
ATOM 9046 C CA . SER B 1 191 ? 16.5 42.656 44.562 1 90.12 191 SER B CA 1
ATOM 9047 C C . SER B 1 191 ? 17.484 43.75 44.156 1 90.12 191 SER B C 1
ATOM 9049 O O . SER B 1 191 ? 17.172 44.938 44.25 1 90.12 191 SER B O 1
ATOM 9051 N N . ILE B 1 192 ? 18.656 43.312 43.781 1 92.62 192 ILE B N 1
ATOM 9052 C CA . ILE B 1 192 ? 19.672 44.25 43.375 1 92.62 192 ILE B CA 1
ATOM 9053 C C . ILE B 1 192 ? 19.469 44.594 41.906 1 92.62 192 ILE B C 1
ATOM 9055 O O . ILE B 1 192 ? 19.641 43.75 41.031 1 92.62 192 ILE B O 1
ATOM 9059 N N . LEU B 1 193 ? 19.141 45.844 41.656 1 94.62 193 LEU B N 1
ATOM 9060 C CA . LEU B 1 193 ? 18.875 46.344 40.312 1 94.62 193 LEU B CA 1
ATOM 9061 C C . LEU B 1 193 ? 20.062 47.156 39.812 1 94.62 193 LEU B C 1
ATOM 9063 O O . LEU B 1 193 ? 20.641 47.969 40.562 1 94.62 193 LEU B O 1
ATOM 9067 N N . MET B 1 194 ? 20.469 46.875 38.656 1 95.12 194 MET B N 1
ATOM 9068 C CA . MET B 1 194 ? 21.516 47.656 38 1 95.12 194 MET B CA 1
ATOM 9069 C C . MET B 1 194 ? 20.953 48.469 36.812 1 95.12 194 MET B C 1
ATOM 9071 O O . MET B 1 194 ? 20.406 47.875 35.875 1 95.12 194 MET B O 1
ATOM 9075 N N . LEU B 1 195 ? 21 49.719 36.875 1 95.81 195 LEU B N 1
ATOM 9076 C CA . LEU B 1 195 ? 20.641 50.625 35.812 1 95.81 195 LEU B CA 1
ATOM 9077 C C . LEU B 1 195 ? 21.891 51.062 35.031 1 95.81 195 LEU B C 1
ATOM 9079 O O . LEU B 1 195 ? 22.734 51.75 35.562 1 95.81 195 LEU B O 1
ATOM 9083 N N . ILE B 1 196 ? 21.969 50.656 33.844 1 95.94 196 ILE B N 1
ATOM 9084 C CA . ILE B 1 196 ? 23.172 50.875 33.031 1 95.94 196 ILE B CA 1
ATOM 9085 C C . ILE B 1 196 ? 22.922 52 32.031 1 95.94 196 ILE B C 1
ATOM 9087 O O . ILE B 1 196 ? 22 51.906 31.219 1 95.94 196 ILE B O 1
ATOM 9091 N N . ALA B 1 197 ? 23.734 53.031 32.094 1 94.94 197 ALA B N 1
ATOM 9092 C CA . ALA B 1 197 ? 23.625 54.156 31.172 1 94.94 197 ALA B CA 1
ATOM 9093 C C . ALA B 1 197 ? 24.422 53.906 29.891 1 94.94 197 ALA B C 1
ATOM 9095 O O . ALA B 1 197 ? 25.281 53.031 29.859 1 94.94 197 ALA B O 1
ATOM 9096 N N . GLU B 1 198 ? 24.156 54.625 28.891 1 92.44 198 GLU B N 1
ATOM 9097 C CA . GLU B 1 198 ? 24.797 54.469 27.578 1 92.44 198 GLU B CA 1
ATOM 9098 C C . GLU B 1 198 ? 26.297 54.656 27.672 1 92.44 198 GLU B C 1
ATOM 9100 O O . GLU B 1 198 ? 27.062 54.094 26.891 1 92.44 198 GLU B O 1
ATOM 9105 N N . ASN B 1 199 ? 26.719 55.5 28.641 1 93.06 199 ASN B N 1
ATOM 9106 C CA . ASN B 1 199 ? 28.141 55.781 28.766 1 93.06 199 ASN B CA 1
ATOM 9107 C C . ASN B 1 199 ? 28.844 54.781 29.688 1 93.06 199 ASN B C 1
ATOM 9109 O O . ASN B 1 199 ? 30.031 54.938 30 1 93.06 199 ASN B O 1
ATOM 9113 N N . GLY B 1 200 ? 28.125 53.812 30.203 1 94.06 200 GLY B N 1
ATOM 9114 C CA . GLY B 1 200 ? 28.719 52.75 31.016 1 94.06 200 GLY B CA 1
ATOM 9115 C C . GLY B 1 200 ? 28.562 53 32.5 1 94.06 200 GLY B C 1
ATOM 9116 O O . GLY B 1 200 ? 28.922 52.125 33.312 1 94.06 200 GLY B O 1
ATOM 9117 N N . CYS B 1 201 ? 28.094 54.156 32.844 1 94.81 201 CYS B N 1
ATOM 9118 C CA . CYS B 1 201 ? 27.797 54.406 34.25 1 94.81 201 CYS B CA 1
ATOM 9119 C C . CYS B 1 201 ? 26.672 53.531 34.75 1 94.81 201 CYS B C 1
ATOM 9121 O O . CYS B 1 201 ? 25.672 53.344 34.031 1 94.81 201 CYS B O 1
ATOM 9123 N N . VAL B 1 202 ? 26.875 52.938 35.906 1 95.56 202 VAL B N 1
ATOM 9124 C CA . VAL B 1 202 ? 25.891 52 36.438 1 95.56 202 VAL B CA 1
ATOM 9125 C C . VAL B 1 202 ? 25.406 52.5 37.812 1 95.56 202 VAL B C 1
ATOM 9127 O O . VAL B 1 202 ? 26.203 52.781 38.688 1 95.56 202 VAL B O 1
ATOM 9130 N N . GLY B 1 203 ? 24.125 52.719 37.938 1 94.81 203 GLY B N 1
ATOM 9131 C CA . GLY B 1 203 ? 23.5 52.906 39.25 1 94.81 203 GLY B CA 1
ATOM 9132 C C . GLY B 1 203 ? 22.984 51.625 39.844 1 94.81 203 GLY B C 1
ATOM 9133 O O . GLY B 1 203 ? 22.219 50.906 39.219 1 94.81 203 GLY B O 1
ATOM 9134 N N . VAL B 1 204 ? 23.453 51.281 41 1 94.94 204 VAL B N 1
ATOM 9135 C CA . VAL B 1 204 ? 23.062 50.062 41.688 1 94.94 204 VAL B CA 1
ATOM 9136 C C . VAL B 1 204 ? 22.031 50.375 42.75 1 94.94 204 VAL B C 1
ATOM 9138 O O . VAL B 1 204 ? 22.25 51.281 43.594 1 94.94 204 VAL B O 1
ATOM 9141 N N . PHE B 1 205 ? 20.953 49.688 42.719 1 95.19 205 PHE B N 1
ATOM 9142 C CA . PHE B 1 205 ? 19.875 49.906 43.656 1 95.19 205 PHE B CA 1
ATOM 9143 C C . PHE B 1 205 ? 19.484 48.562 44.344 1 95.19 205 PHE B C 1
ATOM 9145 O O . PHE B 1 205 ? 19.469 47.531 43.688 1 95.19 205 PHE B O 1
ATOM 9152 N N . ASN B 1 206 ? 19.266 48.562 45.562 1 93.94 206 ASN B N 1
ATOM 9153 C CA . ASN B 1 206 ? 18.562 47.5 46.25 1 93.94 206 ASN B CA 1
ATOM 9154 C C . ASN B 1 206 ? 17.078 47.812 46.406 1 93.94 206 ASN B C 1
ATOM 9156 O O . ASN B 1 206 ? 16.719 48.562 47.312 1 93.94 206 ASN B O 1
ATOM 9160 N N . GLU B 1 207 ? 16.344 47.25 45.594 1 90.88 207 GLU B N 1
ATOM 9161 C CA . GLU B 1 207 ? 14.953 47.656 45.469 1 90.88 207 GLU B CA 1
ATOM 9162 C C . GLU B 1 207 ? 14.852 49.156 45.219 1 90.88 207 GLU B C 1
ATOM 9164 O O . GLU B 1 207 ? 15.43 49.656 44.25 1 90.88 207 GLU B O 1
ATOM 9169 N N . SER B 1 208 ? 14.383 49.938 46.094 1 90.19 208 SER B N 1
ATOM 9170 C CA . SER B 1 208 ? 14.227 51.375 45.844 1 90.19 208 SER B CA 1
ATOM 9171 C C . SER B 1 208 ? 15.398 52.156 46.438 1 90.19 208 SER B C 1
ATOM 9173 O O . SER B 1 208 ? 15.547 53.344 46.156 1 90.19 208 SER B O 1
ATOM 9175 N N . GLN B 1 209 ? 16.281 51.5 47.062 1 90.56 209 GLN B N 1
ATOM 9176 C CA . GLN B 1 209 ? 17.344 52.188 47.781 1 90.56 209 GLN B CA 1
ATOM 9177 C C . GLN B 1 209 ? 18.625 52.25 46.938 1 90.56 209 GLN B C 1
ATOM 9179 O O . GLN B 1 209 ? 19.109 51.219 46.469 1 90.56 209 GLN B O 1
ATOM 9184 N N . PHE B 1 210 ? 19.109 53.469 46.781 1 92.5 210 PHE B N 1
ATOM 9185 C CA . PHE B 1 210 ? 20.359 53.656 46.062 1 92.5 210 PHE B CA 1
ATOM 9186 C C . PHE B 1 210 ? 21.531 53.062 46.844 1 92.5 210 PHE B C 1
ATOM 9188 O O . PHE B 1 210 ? 21.688 53.312 48.031 1 92.5 210 PHE B O 1
ATOM 9195 N N . VAL B 1 211 ? 22.391 52.281 46.281 1 93 211 VAL B N 1
ATOM 9196 C CA . VAL B 1 211 ? 23.5 51.594 46.938 1 93 211 VAL B CA 1
ATOM 9197 C C . VAL B 1 211 ? 24.828 52.25 46.531 1 93 211 VAL B C 1
ATOM 9199 O O . VAL B 1 211 ? 25.594 52.688 47.406 1 93 211 VAL B O 1
ATOM 9202 N N . MET B 1 212 ? 25.062 52.25 45.156 1 92.44 212 MET B N 1
ATOM 9203 C CA . MET B 1 212 ? 26.344 52.781 44.719 1 92.44 212 MET B CA 1
ATOM 9204 C C . MET B 1 212 ? 26.297 53.156 43.219 1 92.44 212 MET B C 1
ATOM 9206 O O . MET B 1 212 ? 25.344 52.781 42.531 1 92.44 212 MET B O 1
ATOM 9210 N N . LYS B 1 213 ? 27.234 53.844 42.844 1 92.56 213 LYS B N 1
ATOM 9211 C CA . LYS B 1 213 ? 27.5 54.156 41.438 1 92.56 213 LYS B CA 1
ATOM 9212 C C . LYS B 1 213 ? 28.812 53.531 41 1 92.56 213 LYS B C 1
ATOM 9214 O O . LYS B 1 213 ? 29.797 53.5 41.75 1 92.56 213 LYS B O 1
ATOM 9219 N N . THR B 1 214 ? 28.844 52.875 39.938 1 92.25 214 THR B N 1
ATOM 9220 C CA . THR B 1 214 ? 30.047 52.281 39.375 1 92.25 214 THR B CA 1
ATOM 9221 C C . THR B 1 214 ? 30.062 52.438 37.844 1 92.25 214 THR B C 1
ATOM 9223 O O . THR B 1 214 ? 29.156 53.031 37.25 1 92.25 214 THR B O 1
ATOM 9226 N N . SER B 1 215 ? 31.141 52.031 37.125 1 92.69 215 SER B N 1
ATOM 9227 C CA . SER B 1 215 ? 31.297 52.125 35.688 1 92.69 215 SER B CA 1
ATOM 9228 C C . SER B 1 215 ? 31.719 50.781 35.094 1 92.69 215 SER B C 1
ATOM 9230 O O . SER B 1 215 ? 32.562 50.094 35.656 1 92.69 215 SER B O 1
ATOM 9232 N N . LEU B 1 216 ? 31.047 50.406 34.094 1 94.12 216 LEU B N 1
ATOM 9233 C CA . LEU B 1 216 ? 31.391 49.188 33.344 1 94.12 216 LEU B CA 1
ATOM 9234 C C . LEU B 1 216 ? 31.922 49.562 31.953 1 94.12 216 LEU B C 1
ATOM 9236 O O . LEU B 1 216 ? 31.156 49.938 31.062 1 94.12 216 LEU B O 1
ATOM 9240 N N . ARG B 1 217 ? 33.188 49.344 31.688 1 92.31 217 ARG B N 1
ATOM 9241 C CA . ARG B 1 217 ? 33.875 49.594 30.422 1 92.31 217 ARG B CA 1
ATOM 9242 C C . ARG B 1 217 ? 34.781 48.406 30.062 1 92.31 217 ARG B C 1
ATOM 9244 O O . ARG B 1 217 ? 35.406 47.844 30.953 1 92.31 217 ARG B O 1
ATOM 9251 N N . ASN B 1 218 ? 34.719 48.094 28.891 1 89.44 218 ASN B N 1
ATOM 9252 C CA . ASN B 1 218 ? 35.5 46.938 28.5 1 89.44 218 ASN B CA 1
ATOM 9253 C C . ASN B 1 218 ? 37 47.312 28.359 1 89.44 218 ASN B C 1
ATOM 9255 O O . ASN B 1 218 ? 37.375 48.438 28.672 1 89.44 218 ASN B O 1
ATOM 9259 N N . TYR B 1 219 ? 37.844 46.406 27.812 1 85.81 219 TYR B N 1
ATOM 9260 C CA . TYR B 1 219 ? 39.281 46.562 27.719 1 85.81 219 TYR B CA 1
ATOM 9261 C C . TYR B 1 219 ? 39.656 47.656 26.75 1 85.81 219 TYR B C 1
ATOM 9263 O O . TYR B 1 219 ? 40.75 48.219 26.844 1 85.81 219 TYR B O 1
ATOM 9271 N N . GLU B 1 220 ? 38.719 48.062 25.859 1 86.19 220 GLU B N 1
ATOM 9272 C CA . GLU B 1 220 ? 38.969 49.156 24.938 1 86.19 220 GLU B CA 1
ATOM 9273 C C . GLU B 1 220 ? 38.375 50.469 25.453 1 86.19 220 GLU B C 1
ATOM 9275 O O . GLU B 1 220 ? 38.281 51.469 24.703 1 86.19 220 GLU B O 1
ATOM 9280 N N . ASP B 1 221 ? 37.938 50.469 26.547 1 89.56 221 ASP B N 1
ATOM 9281 C CA . ASP B 1 221 ? 37.344 51.625 27.219 1 89.56 221 ASP B CA 1
ATOM 9282 C C . ASP B 1 221 ? 36 52 26.594 1 89.56 221 ASP B C 1
ATOM 9284 O O . ASP B 1 221 ? 35.625 53.188 26.516 1 89.56 221 ASP B O 1
ATOM 9288 N N . GLU B 1 222 ? 35.469 51 26.031 1 90.94 222 GLU B N 1
ATOM 9289 C CA . GLU B 1 222 ? 34.094 51.188 25.5 1 90.94 222 GLU B CA 1
ATOM 9290 C C . GLU B 1 222 ? 33.062 50.844 26.547 1 90.94 222 GLU B C 1
ATOM 9292 O O . GLU B 1 222 ? 33.219 49.875 27.312 1 90.94 222 GLU B O 1
ATOM 9297 N N . ALA B 1 223 ? 32.031 51.562 26.562 1 93.94 223 ALA B N 1
ATOM 9298 C CA . ALA B 1 223 ? 30.984 51.438 27.578 1 93.94 223 ALA B CA 1
ATOM 9299 C C . ALA B 1 223 ? 30.156 50.156 27.359 1 93.94 223 ALA B C 1
ATOM 9301 O O . ALA B 1 223 ? 29.781 49.844 26.234 1 93.94 223 ALA B O 1
ATOM 9302 N N . ILE B 1 224 ? 29.953 49.375 28.406 1 93.69 224 ILE B N 1
ATOM 9303 C CA . ILE B 1 224 ? 29 48.25 28.375 1 93.69 224 ILE B CA 1
ATOM 9304 C C . ILE B 1 224 ? 27.578 48.781 28.516 1 93.69 224 ILE B C 1
ATOM 9306 O O . ILE B 1 224 ? 27.266 49.5 29.453 1 93.69 224 ILE B O 1
ATOM 9310 N N . GLN B 1 225 ? 26.781 48.375 27.625 1 92.81 225 GLN B N 1
ATOM 9311 C CA . GLN B 1 225 ? 25.438 48.938 27.609 1 92.81 225 GLN B CA 1
ATOM 9312 C C . GLN B 1 225 ? 24.391 47.906 28 1 92.81 225 GLN B C 1
ATOM 9314 O O . GLN B 1 225 ? 23.281 48.281 28.422 1 92.81 225 GLN B O 1
ATOM 9319 N N . LYS B 1 226 ? 24.672 46.688 27.781 1 93 226 LYS B N 1
ATOM 9320 C CA . LYS B 1 226 ? 23.734 45.625 28.125 1 93 226 LYS B CA 1
ATOM 9321 C C . LYS B 1 226 ? 24.453 44.438 28.703 1 93 226 LYS B C 1
ATOM 9323 O O . LYS B 1 226 ? 25.562 44.094 28.281 1 93 226 LYS B O 1
ATOM 9328 N N . LEU B 1 227 ? 23.828 43.75 29.656 1 92.81 227 LEU B N 1
ATOM 9329 C CA . LEU B 1 227 ? 24.375 42.562 30.281 1 92.81 227 LEU B CA 1
ATOM 9330 C C . LEU B 1 227 ? 23.469 41.375 30.047 1 92.81 227 LEU B C 1
ATOM 9332 O O . LEU B 1 227 ? 22.234 41.5 30.125 1 92.81 227 LEU B O 1
ATOM 9336 N N . HIS B 1 228 ? 23.984 40.312 29.625 1 90.75 228 HIS B N 1
ATOM 9337 C CA . HIS B 1 228 ? 23.281 39.031 29.5 1 90.75 228 HIS B CA 1
ATOM 9338 C C . HIS B 1 228 ? 23.922 37.969 30.406 1 90.75 228 HIS B C 1
ATOM 9340 O O . HIS B 1 228 ? 25.078 37.594 30.219 1 90.75 228 HIS B O 1
ATOM 9346 N N . TRP B 1 229 ? 23.219 37.531 31.312 1 89.5 229 TRP B N 1
ATOM 9347 C CA . TRP B 1 229 ? 23.75 36.656 32.375 1 89.5 229 TRP B CA 1
ATOM 9348 C C . TRP B 1 229 ? 23.953 35.219 31.828 1 89.5 229 TRP B C 1
ATOM 9350 O O . TRP B 1 229 ? 23.141 34.75 31.031 1 89.5 229 TRP B O 1
ATOM 9360 N N . SER B 1 230 ? 24.984 34.562 32.25 1 83.5 230 SER B N 1
ATOM 9361 C CA . SER B 1 230 ? 25.328 33.219 31.859 1 83.5 230 SER B CA 1
ATOM 9362 C C . SER B 1 230 ? 24.484 32.188 32.594 1 83.5 230 SER B C 1
ATOM 9364 O O . SER B 1 230 ? 23.875 32.5 33.625 1 83.5 230 SER B O 1
ATOM 9366 N N . SER B 1 231 ? 24.406 31.062 31.938 1 71.25 231 SER B N 1
ATOM 9367 C CA . SER B 1 231 ? 23.688 29.938 32.531 1 71.25 231 SER B CA 1
ATOM 9368 C C . SER B 1 231 ? 24.641 29.031 33.281 1 71.25 231 SER B C 1
ATOM 9370 O O . SER B 1 231 ? 24.219 28 33.844 1 71.25 231 SER B O 1
ATOM 9372 N N . GLU B 1 232 ? 25.891 29.406 33.375 1 61.72 232 GLU B N 1
ATOM 9373 C CA . GLU B 1 232 ? 26.938 28.625 34.031 1 61.72 232 GLU B CA 1
ATOM 9374 C C . GLU B 1 232 ? 26.656 28.453 35.5 1 61.72 232 GLU B C 1
ATOM 9376 O O . GLU B 1 232 ? 25.859 29.188 36.094 1 61.72 232 GLU B O 1
ATOM 9381 N N . LYS B 1 233 ? 27.203 27.266 36 1 58.34 233 LYS B N 1
ATOM 9382 C CA . LYS B 1 233 ? 27.094 26.984 37.438 1 58.34 233 LYS B CA 1
ATOM 9383 C C . LYS B 1 233 ? 27.641 28.125 38.281 1 58.34 233 LYS B C 1
ATOM 9385 O O . LYS B 1 233 ? 27.156 28.375 39.375 1 58.34 233 LYS B O 1
ATOM 9390 N N . LYS B 1 234 ? 28.828 28.656 37.688 1 61.97 234 LYS B N 1
ATOM 9391 C CA . LYS B 1 234 ? 29.406 29.75 38.469 1 61.97 234 LYS B CA 1
ATOM 9392 C C . LYS B 1 234 ? 28.469 30.969 38.5 1 61.97 234 LYS B C 1
ATOM 9394 O O . LYS B 1 234 ? 28 31.422 37.469 1 61.97 234 LYS B O 1
ATOM 9399 N N . LYS B 1 235 ? 28.062 31.359 39.656 1 66.06 235 LYS B N 1
ATOM 9400 C CA . LYS B 1 235 ? 27.031 32.344 39.906 1 66.06 235 LYS B CA 1
ATOM 9401 C C . LYS B 1 235 ? 27.516 33.75 39.594 1 66.06 235 LYS B C 1
ATOM 9403 O O . LYS B 1 235 ? 28.719 34.031 39.656 1 66.06 235 LYS B O 1
ATOM 9408 N N . ASN B 1 236 ? 26.906 34.75 38.875 1 80.12 236 ASN B N 1
ATOM 9409 C CA . ASN B 1 236 ? 26.953 36.156 38.562 1 80.12 236 ASN B CA 1
ATOM 9410 C C . ASN B 1 236 ? 27.969 36.469 37.469 1 80.12 236 ASN B C 1
ATOM 9412 O O . ASN B 1 236 ? 28.812 37.375 37.625 1 80.12 236 ASN B O 1
ATOM 9416 N N . VAL B 1 237 ? 28.016 35.531 36.469 1 88 237 VAL B N 1
ATOM 9417 C CA . VAL B 1 237 ? 28.781 35.781 35.25 1 88 237 VAL B CA 1
ATOM 9418 C C . VAL B 1 237 ? 27.859 36.281 34.156 1 88 237 VAL B C 1
ATOM 9420 O O . VAL B 1 237 ? 26.766 35.75 33.969 1 88 237 VAL B O 1
ATOM 9423 N N . ALA B 1 238 ? 28.281 37.344 33.469 1 91.5 238 ALA B N 1
ATOM 9424 C CA . ALA B 1 238 ? 27.453 37.938 32.406 1 91.5 238 ALA B CA 1
ATOM 9425 C C . ALA B 1 238 ? 28.297 38.312 31.203 1 91.5 238 ALA B C 1
ATOM 9427 O O . ALA B 1 238 ? 29.5 38.5 31.328 1 91.5 238 ALA B O 1
ATOM 9428 N N . PHE B 1 239 ? 27.688 38.281 30.125 1 90.5 239 PHE B N 1
ATOM 9429 C CA . PHE B 1 239 ? 28.297 38.844 28.922 1 90.5 239 PHE B CA 1
ATOM 9430 C C . PHE B 1 239 ? 27.828 40.25 28.672 1 90.5 239 PHE B C 1
ATOM 9432 O O . PHE B 1 239 ? 26.625 40.531 28.594 1 90.5 239 PHE B O 1
ATOM 9439 N N . GLY B 1 240 ? 28.766 41.156 28.641 1 91 240 GLY B N 1
ATOM 9440 C CA . GLY B 1 240 ? 28.453 42.562 28.422 1 91 240 GLY B CA 1
ATOM 9441 C C . GLY B 1 240 ? 28.609 43 26.984 1 91 240 GLY B C 1
ATOM 9442 O O . GLY B 1 240 ? 29.641 42.75 26.359 1 91 240 GLY B O 1
ATOM 9443 N N . ILE B 1 241 ? 27.594 43.625 26.469 1 89.88 241 ILE B N 1
ATOM 9444 C CA . ILE B 1 241 ? 27.641 44.156 25.109 1 89.88 241 ILE B CA 1
ATOM 9445 C C . ILE B 1 241 ? 28.047 45.625 25.141 1 89.88 241 ILE B C 1
ATOM 9447 O O . ILE B 1 241 ? 27.438 46.438 25.828 1 89.88 241 ILE B O 1
ATOM 9451 N N . SER B 1 242 ? 29.031 45.938 24.375 1 87.31 242 SER B N 1
ATOM 9452 C CA . SER B 1 242 ? 29.562 47.281 24.375 1 87.31 242 SER B CA 1
ATOM 9453 C C . SER B 1 242 ? 28.953 48.125 23.234 1 87.31 242 SER B C 1
ATOM 9455 O O . SER B 1 242 ? 28.328 47.562 22.328 1 87.31 242 SER B O 1
ATOM 9457 N N . CYS B 1 243 ? 29.109 49.375 23.281 1 80.62 243 CYS B N 1
ATOM 9458 C CA . CYS B 1 243 ? 28.562 50.312 22.297 1 80.62 243 CYS B CA 1
ATOM 9459 C C . CYS B 1 243 ? 29.172 50.062 20.922 1 80.62 243 CYS B C 1
ATOM 9461 O O . CYS B 1 243 ? 28.609 50.469 19.906 1 80.62 243 CYS B O 1
ATOM 9463 N N . ASN B 1 244 ? 30.344 49.438 20.891 1 74.12 244 ASN B N 1
ATOM 9464 C CA . ASN B 1 244 ? 30.953 49.094 19.609 1 74.12 244 ASN B CA 1
ATOM 9465 C C . ASN B 1 244 ? 30.547 47.719 19.141 1 74.12 244 ASN B C 1
ATOM 9467 O O . ASN B 1 244 ? 31.219 47.125 18.297 1 74.12 244 ASN B O 1
ATOM 9471 N N . ASN B 1 245 ? 29.578 47.188 19.734 1 79.19 245 ASN B N 1
ATOM 9472 C CA . ASN B 1 245 ? 28.953 45.938 19.328 1 79.19 245 ASN B CA 1
ATOM 9473 C C . ASN B 1 245 ? 29.875 44.75 19.531 1 79.19 245 ASN B C 1
ATOM 9475 O O . ASN B 1 245 ? 29.938 43.844 18.672 1 79.19 245 ASN B O 1
ATOM 9479 N N . LYS B 1 246 ? 30.594 44.719 20.547 1 80.44 246 LYS B N 1
ATOM 9480 C CA . LYS B 1 246 ? 31.375 43.594 21.016 1 80.44 246 LYS B CA 1
ATOM 9481 C C . LYS B 1 246 ? 30.828 43.062 22.328 1 80.44 246 LYS B C 1
ATOM 9483 O O . LYS B 1 246 ? 30.078 43.75 23.031 1 80.44 246 LYS B O 1
ATOM 9488 N N . TYR B 1 247 ? 31.078 41.781 22.5 1 87.19 247 TYR B N 1
ATOM 9489 C CA . TYR B 1 247 ? 30.688 41.219 23.797 1 87.19 247 TYR B CA 1
ATOM 9490 C C . TYR B 1 247 ? 31.891 40.719 24.562 1 87.19 247 TYR B C 1
ATOM 9492 O O . TYR B 1 247 ? 32.844 40.188 23.969 1 87.19 247 TYR B O 1
ATOM 9500 N N . THR B 1 248 ? 31.922 40.938 25.828 1 87.56 248 THR B N 1
ATOM 9501 C CA . THR B 1 248 ? 32.969 40.469 26.75 1 87.56 248 THR B CA 1
ATOM 9502 C C . THR B 1 248 ? 32.344 39.781 27.969 1 87.56 248 THR B C 1
ATOM 9504 O O . THR B 1 248 ? 31.203 40.094 28.328 1 87.56 248 THR B O 1
ATOM 9507 N N . LYS B 1 249 ? 33.125 38.906 28.5 1 89.75 249 LYS B N 1
ATOM 9508 C CA . LYS B 1 249 ? 32.656 38.188 29.688 1 89.75 249 LYS B CA 1
ATOM 9509 C C . LYS B 1 249 ? 33.062 38.938 30.969 1 89.75 249 LYS B C 1
ATOM 9511 O O . LYS B 1 249 ? 34.156 39.469 31.078 1 89.75 249 LYS B O 1
ATOM 9516 N N . TRP B 1 250 ? 32.125 39 31.906 1 91.12 250 TRP B N 1
ATOM 9517 C CA . TRP B 1 250 ? 32.281 39.75 33.156 1 91.12 250 TRP B CA 1
ATOM 9518 C C . TRP B 1 250 ? 31.906 38.875 34.344 1 91.12 250 TRP B C 1
ATOM 9520 O O . TRP B 1 250 ? 30.953 38.062 34.281 1 91.12 250 TRP B O 1
ATOM 9530 N N . GLU B 1 251 ? 32.625 39 35.438 1 90.75 251 GLU B N 1
ATOM 9531 C CA . GLU B 1 251 ? 32.281 38.344 36.688 1 90.75 251 GLU B CA 1
ATOM 9532 C C . GLU B 1 251 ? 31.922 39.375 37.75 1 90.75 251 GLU B C 1
ATOM 9534 O O . GLU B 1 251 ? 32.656 40.375 37.938 1 90.75 251 GLU B O 1
ATOM 9539 N N . PHE B 1 252 ? 30.859 39.188 38.375 1 91.56 252 PHE B N 1
ATOM 9540 C CA . PHE B 1 252 ? 30.375 40.125 39.375 1 91.56 252 PHE B CA 1
ATOM 9541 C C . PHE B 1 252 ? 30.422 39.5 40.781 1 91.56 252 PHE B C 1
ATOM 9543 O O . PHE B 1 252 ? 30.156 38.312 40.938 1 91.56 252 PHE B O 1
ATOM 9550 N N . THR B 1 253 ? 30.844 40.25 41.75 1 89.06 253 THR B N 1
ATOM 9551 C CA . THR B 1 253 ? 30.812 39.844 43.156 1 89.06 253 THR B CA 1
ATOM 9552 C C . THR B 1 253 ? 29.938 40.812 43.969 1 89.06 253 THR B C 1
ATOM 9554 O O . THR B 1 253 ? 29.953 42 43.75 1 89.06 253 THR B O 1
ATOM 9557 N N . VAL B 1 254 ? 29.172 40.25 44.844 1 88.62 254 VAL B N 1
ATOM 9558 C CA . VAL B 1 254 ? 28.25 41.031 45.656 1 88.62 254 VAL B CA 1
ATOM 9559 C C . VAL B 1 254 ? 28.734 41.062 47.125 1 88.62 254 VAL B C 1
ATOM 9561 O O . VAL B 1 254 ? 28.984 40 47.688 1 88.62 254 VAL B O 1
ATOM 9564 N N . GLY B 1 255 ? 28.875 42.219 47.656 1 83.5 255 GLY B N 1
ATOM 9565 C CA . GLY B 1 255 ? 29.266 42.344 49.031 1 83.5 255 GLY B CA 1
ATOM 9566 C C . GLY B 1 255 ? 28.094 42.312 50 1 83.5 255 GLY B C 1
ATOM 9567 O O . GLY B 1 255 ? 26.938 42.281 49.562 1 83.5 255 GLY B O 1
ATOM 9568 N N . LYS B 1 256 ? 28.359 42.344 51.312 1 80.69 256 LYS B N 1
ATOM 9569 C CA . LYS B 1 256 ? 27.344 42.25 52.375 1 80.69 256 LYS B CA 1
ATOM 9570 C C . LYS B 1 256 ? 26.438 43.469 52.344 1 80.69 256 LYS B C 1
ATOM 9572 O O . LYS B 1 256 ? 25.25 43.375 52.656 1 80.69 256 LYS B O 1
ATOM 9577 N N . ASP B 1 257 ? 26.906 44.656 51.938 1 83.56 257 ASP B N 1
ATOM 9578 C CA . ASP B 1 257 ? 26.125 45.875 51.875 1 83.56 257 ASP B CA 1
ATOM 9579 C C . ASP B 1 257 ? 25.5 46.062 50.5 1 83.56 257 ASP B C 1
ATOM 9581 O O . ASP B 1 257 ? 25.094 47.156 50.125 1 83.56 257 ASP B O 1
ATOM 9585 N N . CYS B 1 258 ? 25.391 45 49.688 1 85.69 258 CYS B N 1
ATOM 9586 C CA . CYS B 1 258 ? 24.812 44.969 48.344 1 85.69 258 CYS B CA 1
ATOM 9587 C C . CYS B 1 258 ? 25.672 45.75 47.375 1 85.69 258 CYS B C 1
ATOM 9589 O O . CYS B 1 258 ? 25.219 46.094 46.281 1 85.69 258 CYS B O 1
ATOM 9591 N N . GLN B 1 259 ? 26.875 46.031 47.75 1 90.12 259 GLN B N 1
ATOM 9592 C CA . GLN B 1 259 ? 27.812 46.625 46.812 1 90.12 259 GLN B CA 1
ATOM 9593 C C . GLN B 1 259 ? 28.312 45.594 45.812 1 90.12 259 GLN B C 1
ATOM 9595 O O . GLN B 1 259 ? 28.531 44.438 46.156 1 90.12 259 GLN B O 1
ATOM 9600 N N . ILE B 1 260 ? 28.406 46.031 44.562 1 91.56 260 ILE B N 1
ATOM 9601 C CA . ILE B 1 260 ? 28.812 45.062 43.531 1 91.56 260 ILE B CA 1
ATOM 9602 C C . ILE B 1 260 ? 30.188 45.469 43 1 91.56 260 ILE B C 1
ATOM 9604 O O . ILE B 1 260 ? 30.516 46.656 42.906 1 91.56 260 ILE B O 1
ATOM 9608 N N . SER B 1 261 ? 31 44.469 42.75 1 90.62 261 SER B N 1
ATOM 9609 C CA . SER B 1 261 ? 32.25 44.625 42.031 1 90.62 261 SER B CA 1
ATOM 9610 C C . SER B 1 261 ? 32.25 43.75 40.781 1 90.62 261 SER B C 1
ATOM 9612 O O . SER B 1 261 ? 31.766 42.625 40.781 1 90.62 261 SER B O 1
ATOM 9614 N N . ALA B 1 262 ? 32.625 44.375 39.688 1 92.06 262 ALA B N 1
ATOM 9615 C CA . ALA B 1 262 ? 32.656 43.688 38.406 1 92.06 262 ALA B CA 1
ATOM 9616 C C . ALA B 1 262 ? 34.062 43.625 37.812 1 92.06 262 ALA B C 1
ATOM 9618 O O . ALA B 1 262 ? 34.812 44.594 37.938 1 92.06 262 ALA B O 1
ATOM 9619 N N . GLN B 1 263 ? 34.438 42.438 37.312 1 89.81 263 GLN B N 1
ATOM 9620 C CA . GLN B 1 263 ? 35.75 42.219 36.688 1 89.81 263 GLN B CA 1
ATOM 9621 C C . GLN B 1 263 ? 35.594 41.594 35.312 1 89.81 263 GLN B C 1
ATOM 9623 O O . GLN B 1 263 ? 34.844 40.625 35.156 1 89.81 263 GLN B O 1
ATOM 9628 N N . GLU B 1 264 ? 36.188 42.219 34.312 1 89.94 264 GLU B N 1
ATOM 9629 C CA . GLU B 1 264 ? 36.25 41.625 33 1 89.94 264 GLU B CA 1
ATOM 9630 C C . GLU B 1 264 ? 37.188 40.406 32.969 1 89.94 264 GLU B C 1
ATOM 9632 O O . GLU B 1 264 ? 38.312 40.5 33.406 1 89.94 264 GLU B O 1
ATOM 9637 N N . VAL B 1 265 ? 36.812 39.219 32.688 1 81.69 265 VAL B N 1
ATOM 9638 C CA . VAL B 1 265 ? 37.594 38 32.75 1 81.69 265 VAL B CA 1
ATOM 9639 C C . VAL B 1 265 ? 38.125 37.656 31.359 1 81.69 265 VAL B C 1
ATOM 9641 O O . VAL B 1 265 ? 39.25 37.188 31.219 1 81.69 265 VAL B O 1
ATOM 9644 N N . ASN B 1 266 ? 37.312 37.281 30.375 1 72.06 266 ASN B N 1
ATOM 9645 C CA . ASN B 1 266 ? 37.719 36.844 29.047 1 72.06 266 ASN B CA 1
ATOM 9646 C C . ASN B 1 266 ? 37.156 37.75 27.953 1 72.06 266 ASN B C 1
ATOM 9648 O O . ASN B 1 266 ? 36.031 38.25 28.078 1 72.06 266 ASN B O 1
ATOM 9652 N N . VAL B 1 267 ? 38.062 38.156 27.062 1 59.62 267 VAL B N 1
ATOM 9653 C CA . VAL B 1 267 ? 37.688 38.969 25.906 1 59.62 267 VAL B CA 1
ATOM 9654 C C . VAL B 1 267 ? 37.438 38.062 24.703 1 59.62 267 VAL B C 1
ATOM 9656 O O . VAL B 1 267 ? 38.312 37.312 24.281 1 59.62 267 VAL B O 1
ATOM 9659 N N . TYR B 1 268 ? 36.219 37.562 24.422 1 59.66 268 TYR B N 1
ATOM 9660 C CA . TYR B 1 268 ? 35.938 36.562 23.406 1 59.66 268 TYR B CA 1
ATOM 9661 C C . TYR B 1 268 ? 35.625 37.219 22.062 1 59.66 268 TYR B C 1
ATOM 9663 O O . TYR B 1 268 ? 35.656 36.562 21.016 1 59.66 268 TYR B O 1
ATOM 9671 N N . SER B 1 269 ? 35.062 38.406 22 1 57.47 269 SER B N 1
ATOM 9672 C CA . SER B 1 269 ? 34.531 38.812 20.703 1 57.47 269 SER B CA 1
ATOM 9673 C C . SER B 1 269 ? 35.656 39.031 19.688 1 57.47 269 SER B C 1
ATOM 9675 O O . SER B 1 269 ? 35.594 40 18.922 1 57.47 269 SER B O 1
ATOM 9677 N N . ALA B 1 270 ? 36.781 38.375 19.953 1 48.47 270 ALA B N 1
ATOM 9678 C CA . ALA B 1 270 ? 37.781 38.688 18.922 1 48.47 270 ALA B CA 1
ATOM 9679 C C . ALA B 1 270 ? 37.094 38.906 17.562 1 48.47 270 ALA B C 1
ATOM 9681 O O . ALA B 1 270 ? 35.906 38.625 17.406 1 48.47 270 ALA B O 1
ATOM 9682 N N . ASN B 1 271 ? 38.094 38.844 16.375 1 47.53 271 ASN B N 1
ATOM 9683 C CA . ASN B 1 271 ? 38.031 39.25 14.977 1 47.53 271 ASN B CA 1
ATOM 9684 C C . ASN B 1 271 ? 36.938 38.5 14.234 1 47.53 271 ASN B C 1
ATOM 9686 O O . ASN B 1 271 ? 37.156 38 13.125 1 47.53 271 ASN B O 1
ATOM 9690 N N . GLN B 1 272 ? 36.156 38 14.938 1 46.59 272 GLN B N 1
ATOM 9691 C CA . GLN B 1 272 ? 35.281 37.125 14.133 1 46.59 272 GLN B CA 1
ATOM 9692 C C . GLN B 1 272 ? 34.594 37.938 13.023 1 46.59 272 GLN B C 1
ATOM 9694 O O . GLN B 1 272 ? 34.062 37.344 12.07 1 46.59 272 GLN B O 1
ATOM 9699 N N . PHE B 1 273 ? 34.156 39.188 13.469 1 47.59 273 PHE B N 1
ATOM 9700 C CA . PHE B 1 273 ? 33.406 39.938 12.477 1 47.59 273 PHE B CA 1
ATOM 9701 C C . PHE B 1 273 ? 34.312 40.812 11.625 1 47.59 273 PHE B C 1
ATOM 9703 O O . PHE B 1 273 ? 33.844 41.719 10.953 1 47.59 273 PHE B O 1
ATOM 9710 N N . GLY B 1 274 ? 35.438 40.375 11.242 1 45.06 274 GLY B N 1
ATOM 9711 C CA . GLY B 1 274 ? 36.344 41.312 10.633 1 45.06 274 GLY B CA 1
ATOM 9712 C C . GLY B 1 274 ? 36.562 42.562 11.484 1 45.06 274 GLY B C 1
ATOM 9713 O O . GLY B 1 274 ? 35.969 42.719 12.547 1 45.06 274 GLY B O 1
ATOM 9714 N N . PRO B 1 275 ? 37.562 43.344 11.312 1 42.31 275 PRO B N 1
ATOM 9715 C CA . PRO B 1 275 ? 38 44.469 12.148 1 42.31 275 PRO B CA 1
ATOM 9716 C C . PRO B 1 275 ? 36.844 45.375 12.555 1 42.31 275 PRO B C 1
ATOM 9718 O O . PRO B 1 275 ? 36.969 46.156 13.5 1 42.31 275 PRO B O 1
ATOM 9721 N N . TYR B 1 276 ? 35.844 45.719 11.75 1 42.03 276 TYR B N 1
ATOM 9722 C CA . TYR B 1 276 ? 34.844 46.75 12.016 1 42.03 276 TYR B CA 1
ATOM 9723 C C . TYR B 1 276 ? 33.531 46.125 12.438 1 42.03 276 TYR B C 1
ATOM 9725 O O . TYR B 1 276 ? 32.938 45.344 11.695 1 42.03 276 TYR B O 1
ATOM 9733 N N . PRO B 1 277 ? 33.375 45.875 13.719 1 49.72 277 PRO B N 1
ATOM 9734 C CA . PRO B 1 277 ? 32.094 45.344 14.211 1 49.72 277 PRO B CA 1
ATOM 9735 C C . PRO B 1 277 ? 30.891 46.094 13.672 1 49.72 277 PRO B C 1
ATOM 9737 O O . PRO B 1 277 ? 30.719 47.281 13.961 1 49.72 277 PRO B O 1
ATOM 9740 N N . CYS B 1 278 ? 30.422 45.969 12.477 1 51.72 278 CYS B N 1
ATOM 9741 C CA . CYS B 1 278 ? 29.547 46.875 11.742 1 51.72 278 CYS B CA 1
ATOM 9742 C C . CYS B 1 278 ? 28.109 46.75 12.203 1 51.72 278 CYS B C 1
ATOM 9744 O O . CYS B 1 278 ? 27.234 47.531 11.797 1 51.72 278 CYS B O 1
ATOM 9746 N N . HIS B 1 279 ? 27.578 45.719 13.078 1 62.59 279 HIS B N 1
ATOM 9747 C CA . HIS B 1 279 ? 26.141 45.781 13.289 1 62.59 279 HIS B CA 1
ATOM 9748 C C . HIS B 1 279 ? 25.797 45.594 14.766 1 62.59 279 HIS B C 1
ATOM 9750 O O . HIS B 1 279 ? 26.547 44.969 15.516 1 62.59 279 HIS B O 1
ATOM 9756 N N . GLN B 1 280 ? 24.781 46.281 15.133 1 72.81 280 GLN B N 1
ATOM 9757 C CA . GLN B 1 280 ? 24.266 46.312 16.5 1 72.81 280 GLN B CA 1
ATOM 9758 C C . GLN B 1 280 ? 23.766 44.938 16.938 1 72.81 280 GLN B C 1
ATOM 9760 O O . GLN B 1 280 ? 23.109 44.25 16.156 1 72.81 280 GLN B O 1
ATOM 9765 N N . ILE B 1 281 ? 24.25 44.406 18.031 1 81 281 ILE B N 1
ATOM 9766 C CA . ILE B 1 281 ? 23.75 43.188 18.656 1 81 281 ILE B CA 1
ATOM 9767 C C . ILE B 1 281 ? 22.469 43.469 19.422 1 81 281 ILE B C 1
ATOM 9769 O O . ILE B 1 281 ? 22.5 43.781 20.625 1 81 281 ILE B O 1
ATOM 9773 N N . ARG B 1 282 ? 21.406 43.344 18.734 1 81.88 282 ARG B N 1
ATOM 9774 C CA . ARG B 1 282 ? 20.125 43.656 19.359 1 81.88 282 ARG B CA 1
ATOM 9775 C C . ARG B 1 282 ? 19.609 42.469 20.156 1 81.88 282 ARG B C 1
ATOM 9777 O O . ARG B 1 282 ? 18.906 42.625 21.156 1 81.88 282 ARG B O 1
ATOM 9784 N N . HIS B 1 283 ? 19.969 41.344 19.672 1 89.31 283 HIS B N 1
ATOM 9785 C CA . HIS B 1 283 ? 19.516 40.125 20.312 1 89.31 283 HIS B CA 1
ATOM 9786 C C . HIS B 1 283 ? 20.703 39.219 20.719 1 89.31 283 HIS B C 1
ATOM 9788 O O . HIS B 1 283 ? 21.656 39.094 19.953 1 89.31 283 HIS B O 1
ATOM 9794 N N . PHE B 1 284 ? 20.703 38.719 21.906 1 88.81 284 PHE B N 1
ATOM 9795 C CA . PHE B 1 284 ? 21.766 37.906 22.469 1 88.81 284 PHE B CA 1
ATOM 9796 C C . PHE B 1 284 ? 21.188 36.875 23.422 1 88.81 284 PHE B C 1
ATOM 9798 O O . PHE B 1 284 ? 20.281 37.156 24.203 1 88.81 284 PHE B O 1
ATOM 9805 N N . SER B 1 285 ? 21.547 35.688 23.234 1 89.56 285 SER B N 1
ATOM 9806 C CA . SER B 1 285 ? 21.094 34.594 24.125 1 89.56 285 SER B CA 1
ATOM 9807 C C . SER B 1 285 ? 22.234 33.656 24.469 1 89.56 285 SER B C 1
ATOM 9809 O O . SER B 1 285 ? 23.188 33.531 23.688 1 89.56 285 SER B O 1
ATOM 9811 N N . VAL B 1 286 ? 22.188 33.156 25.641 1 88.44 286 VAL B N 1
ATOM 9812 C CA . VAL B 1 286 ? 23.172 32.219 26.125 1 88.44 286 VAL B CA 1
ATOM 9813 C C . VAL B 1 286 ? 22.516 30.875 26.469 1 88.44 286 VAL B C 1
ATOM 9815 O O . VAL B 1 286 ? 21.453 30.859 27.109 1 88.44 286 VAL B O 1
ATOM 9818 N N . CYS B 1 287 ? 23.016 29.797 25.953 1 88.56 287 CYS B N 1
ATOM 9819 C CA . CYS B 1 287 ? 22.531 28.469 26.266 1 88.56 287 CYS B CA 1
ATOM 9820 C C . CYS B 1 287 ? 23.672 27.578 26.781 1 88.56 287 CYS B C 1
ATOM 9822 O O . CYS B 1 287 ? 24.75 27.562 26.188 1 88.56 287 CYS B O 1
ATOM 9824 N N . ALA B 1 288 ? 23.344 26.844 27.781 1 84.38 288 ALA B N 1
ATOM 9825 C CA . ALA B 1 288 ? 24.375 26 28.391 1 84.38 288 ALA B CA 1
ATOM 9826 C C . ALA B 1 288 ? 24.672 24.766 27.516 1 84.38 288 ALA B C 1
ATOM 9828 O O . ALA B 1 288 ? 23.766 24.234 26.875 1 84.38 288 ALA B O 1
ATOM 9829 N N . ASP B 1 289 ? 25.859 24.438 27.469 1 84.81 289 ASP B N 1
ATOM 9830 C CA . ASP B 1 289 ? 26.234 23.156 26.891 1 84.81 289 ASP B CA 1
ATOM 9831 C C . ASP B 1 289 ? 26.047 22.016 27.875 1 84.81 289 ASP B C 1
ATOM 9833 O O . ASP B 1 289 ? 26.609 22.031 28.984 1 84.81 289 ASP B O 1
ATOM 9837 N N . ALA B 1 290 ? 25.234 21.109 27.562 1 82.44 290 ALA B N 1
ATOM 9838 C CA . ALA B 1 290 ? 24.938 20.016 28.484 1 82.44 290 ALA B CA 1
ATOM 9839 C C . ALA B 1 290 ? 26.172 19.141 28.703 1 82.44 290 ALA B C 1
ATOM 9841 O O . ALA B 1 290 ? 26.328 18.547 29.781 1 82.44 290 ALA B O 1
ATOM 9842 N N . SER B 1 291 ? 27 19.031 27.703 1 79 291 SER B N 1
ATOM 9843 C CA . SER B 1 291 ? 28.172 18.172 27.797 1 79 291 SER B CA 1
ATOM 9844 C C . SER B 1 291 ? 29.297 18.828 28.578 1 79 291 SER B C 1
ATOM 9846 O O . SER B 1 291 ? 30.109 18.141 29.188 1 79 291 SER B O 1
ATOM 9848 N N . ASP B 1 292 ? 29.406 20.141 28.516 1 78.5 292 ASP B N 1
ATOM 9849 C CA . ASP B 1 292 ? 30.422 20.891 29.25 1 78.5 292 ASP B CA 1
ATOM 9850 C C . ASP B 1 292 ? 29.797 22.047 30.031 1 78.5 292 ASP B C 1
ATOM 9852 O O . ASP B 1 292 ? 29.516 23.094 29.469 1 78.5 292 ASP B O 1
ATOM 9856 N N . PRO B 1 293 ? 29.688 21.828 31.281 1 75.56 293 PRO B N 1
ATOM 9857 C CA . PRO B 1 293 ? 29.031 22.844 32.125 1 75.56 293 PRO B CA 1
ATOM 9858 C C . PRO B 1 293 ? 29.781 24.172 32.125 1 75.56 293 PRO B C 1
ATOM 9860 O O . PRO B 1 293 ? 29.219 25.203 32.5 1 75.56 293 PRO B O 1
ATOM 9863 N N . ASN B 1 294 ? 31.016 24.125 31.641 1 74.25 294 ASN B N 1
ATOM 9864 C CA . ASN B 1 294 ? 31.797 25.359 31.688 1 74.25 294 ASN B CA 1
ATOM 9865 C C . ASN B 1 294 ? 31.734 26.109 30.344 1 74.25 294 ASN B C 1
ATOM 9867 O O . ASN B 1 294 ? 32.281 27.203 30.219 1 74.25 294 ASN B O 1
ATOM 9871 N N . GLU B 1 295 ? 31.031 25.547 29.453 1 78.94 295 GLU B N 1
ATOM 9872 C CA . GLU B 1 295 ? 30.938 26.172 28.141 1 78.94 295 GLU B CA 1
ATOM 9873 C C . GLU B 1 295 ? 29.484 26.516 27.797 1 78.94 295 GLU B C 1
ATOM 9875 O O . GLU B 1 295 ? 28.562 25.875 28.281 1 78.94 295 GLU B O 1
ATOM 9880 N N . ASN B 1 296 ? 29.375 27.656 27.078 1 86.62 296 ASN B N 1
ATOM 9881 C CA . ASN B 1 296 ? 28.062 28.125 26.656 1 86.62 296 ASN B CA 1
ATOM 9882 C C . ASN B 1 296 ? 28.016 28.359 25.141 1 86.62 296 ASN B C 1
ATOM 9884 O O . ASN B 1 296 ? 29.031 28.625 24.516 1 86.62 296 ASN B O 1
ATOM 9888 N N . PHE B 1 297 ? 26.844 28.125 24.656 1 90.12 297 PHE B N 1
ATOM 9889 C CA . PHE B 1 297 ? 26.562 28.609 23.312 1 90.12 297 PHE B CA 1
ATOM 9890 C C . PHE B 1 297 ? 26.141 30.078 23.359 1 90.12 297 PHE B C 1
ATOM 9892 O O . PHE B 1 297 ? 25.234 30.453 24.109 1 90.12 297 PHE B O 1
ATOM 9899 N N . LEU B 1 298 ? 26.828 30.875 22.672 1 89.19 298 LEU B N 1
ATOM 9900 C CA . LEU B 1 298 ? 26.453 32.281 22.531 1 89.19 298 LEU B CA 1
ATOM 9901 C C . LEU B 1 298 ? 25.75 32.5 21.203 1 89.19 298 LEU B C 1
ATOM 9903 O O . LEU B 1 298 ? 26.297 32.219 20.141 1 89.19 298 LEU B O 1
ATOM 9907 N N . ILE B 1 299 ? 24.547 32.938 21.281 1 91.81 299 ILE B N 1
ATOM 9908 C CA . ILE B 1 299 ? 23.75 33.156 20.094 1 91.81 299 ILE B CA 1
ATOM 9909 C C . ILE B 1 299 ? 23.391 34.656 20 1 91.81 299 ILE B C 1
ATOM 9911 O O . ILE B 1 299 ? 22.828 35.219 20.938 1 91.81 299 ILE B O 1
ATOM 9915 N N . TYR B 1 300 ? 23.719 35.281 18.938 1 89 300 TYR B N 1
ATOM 9916 C CA . TYR B 1 300 ? 23.438 36.688 18.859 1 89 300 TYR B CA 1
ATOM 9917 C C . TYR B 1 300 ? 23.25 37.125 17.406 1 89 300 TYR B C 1
ATOM 9919 O O . TYR B 1 300 ? 23.719 36.469 16.484 1 89 300 TYR B O 1
ATOM 9927 N N . GLN B 1 301 ? 22.469 38.125 17.297 1 88.44 301 GLN B N 1
ATOM 9928 C CA . GLN B 1 301 ? 22.281 38.719 15.992 1 88.44 301 GLN B CA 1
ATOM 9929 C C . GLN B 1 301 ? 23.531 39.5 15.57 1 88.44 301 GLN B C 1
ATOM 9931 O O . GLN B 1 301 ? 24.062 40.312 16.328 1 88.44 301 GLN B O 1
ATOM 9936 N N . GLY B 1 302 ? 24.031 39.094 14.445 1 77.75 302 GLY B N 1
ATOM 9937 C CA . GLY B 1 302 ? 25.234 39.75 13.953 1 77.75 302 GLY B CA 1
ATOM 9938 C C . GLY B 1 302 ? 26.203 38.781 13.289 1 77.75 302 GLY B C 1
ATOM 9939 O O . GLY B 1 302 ? 25.891 37.625 13.117 1 77.75 302 GLY B O 1
ATOM 9940 N N . GLY B 1 303 ? 27.266 39.281 12.82 1 69.5 303 GLY B N 1
ATOM 9941 C CA . GLY B 1 303 ? 28.281 38.469 12.156 1 69.5 303 GLY B CA 1
ATOM 9942 C C . GLY B 1 303 ? 28.609 38.969 10.75 1 69.5 303 GLY B C 1
ATOM 9943 O O . GLY B 1 303 ? 29.328 38.281 10.008 1 69.5 303 GLY B O 1
ATOM 9944 N N . LYS B 1 304 ? 27.938 40.031 10.438 1 66.75 304 LYS B N 1
ATOM 9945 C CA . LYS B 1 304 ? 28.141 40.594 9.094 1 66.75 304 LYS B CA 1
ATOM 9946 C C . LYS B 1 304 ? 29.578 41.062 8.906 1 66.75 304 LYS B C 1
ATOM 9948 O O . LYS B 1 304 ? 30.25 41.406 9.875 1 66.75 304 LYS B O 1
ATOM 9953 N N . SER B 1 305 ? 30.062 40.719 7.57 1 56.75 305 SER B N 1
ATOM 9954 C CA . SER B 1 305 ? 31.391 41.219 7.242 1 56.75 305 SER B CA 1
ATOM 9955 C C . SER B 1 305 ? 31.438 42.719 7.215 1 56.75 305 SER B C 1
ATOM 9957 O O . SER B 1 305 ? 30.391 43.375 7.152 1 56.75 305 SER B O 1
ATOM 9959 N N . SER B 1 306 ? 32.5 43.469 7.512 1 51.06 306 SER B N 1
ATOM 9960 C CA . SER B 1 306 ? 32.75 44.875 7.641 1 51.06 306 SER B CA 1
ATOM 9961 C C . SER B 1 306 ? 32.125 45.688 6.508 1 51.06 306 SER B C 1
ATOM 9963 O O . SER B 1 306 ? 32.188 46.906 6.488 1 51.06 306 SER B O 1
ATOM 9965 N N . GLY B 1 307 ? 31.531 45.062 5.598 1 47.28 307 GLY B N 1
ATOM 9966 C CA . GLY B 1 307 ? 31.141 46 4.566 1 47.28 307 GLY B CA 1
ATOM 9967 C C . GLY B 1 307 ? 29.812 46.688 4.859 1 47.28 307 GLY B C 1
ATOM 9968 O O . GLY B 1 307 ? 28.922 46.094 5.469 1 47.28 307 GLY B O 1
ATOM 9969 N N . LYS B 1 308 ? 29.719 48.125 4.957 1 48 308 LYS B N 1
ATOM 9970 C CA . LYS B 1 308 ? 28.625 49.062 5.164 1 48 308 LYS B CA 1
ATOM 9971 C C . LYS B 1 308 ? 27.344 48.625 4.48 1 48 308 LYS B C 1
ATOM 9973 O O . LYS B 1 308 ? 26.25 48.969 4.898 1 48 308 LYS B O 1
ATOM 9978 N N . TYR B 1 309 ? 27.469 47.688 3.531 1 51.5 309 TYR B N 1
ATOM 9979 C CA . TYR B 1 309 ? 26.297 47.5 2.674 1 51.5 309 TYR B CA 1
ATOM 9980 C C . TYR B 1 309 ? 25.703 46.125 2.883 1 51.5 309 TYR B C 1
ATOM 9982 O O . TYR B 1 309 ? 24.922 45.656 2.053 1 51.5 309 TYR B O 1
ATOM 9990 N N . ASP B 1 310 ? 25.953 45.438 3.998 1 61.25 310 ASP B N 1
ATOM 9991 C CA . ASP B 1 310 ? 25.391 44.094 4.125 1 61.25 310 ASP B CA 1
ATOM 9992 C C . ASP B 1 310 ? 24.031 44.156 4.84 1 61.25 310 ASP B C 1
ATOM 9994 O O . ASP B 1 310 ? 23.984 44.281 6.066 1 61.25 310 ASP B O 1
ATOM 9998 N N . ASP B 1 311 ? 22.906 44.219 4.102 1 66.88 311 ASP B N 1
ATOM 9999 C CA . ASP B 1 311 ? 21.547 44.281 4.617 1 66.88 311 ASP B CA 1
ATOM 10000 C C . ASP B 1 311 ? 21.031 42.875 4.945 1 66.88 311 ASP B C 1
ATOM 10002 O O . ASP B 1 311 ? 19.844 42.688 5.25 1 66.88 311 ASP B O 1
ATOM 10006 N N . ARG B 1 312 ? 21.875 41.938 5.168 1 80.81 312 ARG B N 1
ATOM 10007 C CA . ARG B 1 312 ? 21.453 40.562 5.461 1 80.81 312 ARG B CA 1
ATOM 10008 C C . ARG B 1 312 ? 21.141 40.406 6.941 1 80.81 312 ARG B C 1
ATOM 10010 O O . ARG B 1 312 ? 21.75 41.031 7.793 1 80.81 312 ARG B O 1
ATOM 10017 N N . ASP B 1 313 ? 20.078 39.594 7.23 1 84.19 313 ASP B N 1
ATOM 10018 C CA . ASP B 1 313 ? 19.797 39.219 8.609 1 84.19 313 ASP B CA 1
ATOM 10019 C C . ASP B 1 313 ? 20.594 37.969 9.008 1 84.19 313 ASP B C 1
ATOM 10021 O O . ASP B 1 313 ? 20.344 36.875 8.531 1 84.19 313 ASP B O 1
ATOM 10025 N N . LEU B 1 314 ? 21.562 38.219 9.961 1 86.06 314 LEU B N 1
ATOM 10026 C CA . LEU B 1 314 ? 22.469 37.156 10.32 1 86.06 314 LEU B CA 1
ATOM 10027 C C . LEU B 1 314 ? 22.391 36.844 11.82 1 86.06 314 LEU B C 1
ATOM 10029 O O . LEU B 1 314 ? 22.25 37.781 12.625 1 86.06 314 LEU B O 1
ATOM 10033 N N . ILE B 1 315 ? 22.516 35.625 12.141 1 90.38 315 ILE B N 1
ATOM 10034 C CA . ILE B 1 315 ? 22.703 35.156 13.508 1 90.38 315 ILE B CA 1
ATOM 10035 C C . ILE B 1 315 ? 24 34.344 13.609 1 90.38 315 ILE B C 1
ATOM 10037 O O . ILE B 1 315 ? 24.344 33.594 12.695 1 90.38 315 ILE B O 1
ATOM 10041 N N . THR B 1 316 ? 24.688 34.562 14.609 1 87.62 316 THR B N 1
ATOM 10042 C CA . THR B 1 316 ? 25.922 33.812 14.836 1 87.62 316 THR B CA 1
ATOM 10043 C C . THR B 1 316 ? 25.812 32.938 16.094 1 87.62 316 THR B C 1
ATOM 10045 O O . THR B 1 316 ? 25.266 33.375 17.109 1 87.62 316 THR B O 1
ATOM 10048 N N . ILE B 1 317 ? 26.266 31.797 16.031 1 90.31 317 ILE B N 1
ATOM 10049 C CA . ILE B 1 317 ? 26.359 30.891 17.156 1 90.31 317 ILE B CA 1
ATOM 10050 C C . ILE B 1 317 ? 27.828 30.562 17.422 1 90.31 317 ILE B C 1
ATOM 10052 O O . ILE B 1 317 ? 28.531 30.062 16.547 1 90.31 317 ILE B O 1
ATOM 10056 N N . SER B 1 318 ? 28.219 30.875 18.625 1 86.12 318 SER B N 1
ATOM 10057 C CA . SER B 1 318 ? 29.609 30.641 19.016 1 86.12 318 SER B CA 1
ATOM 10058 C C . SER B 1 318 ? 29.703 29.656 20.172 1 86.12 318 SER B C 1
ATOM 10060 O O . SER B 1 318 ? 28.891 29.703 21.094 1 86.12 318 SER B O 1
ATOM 10062 N N . HIS B 1 319 ? 30.531 28.766 20.094 1 86.44 319 HIS B N 1
ATOM 10063 C CA . HIS B 1 319 ? 30.812 27.75 21.109 1 86.44 319 HIS B CA 1
ATOM 10064 C C . HIS B 1 319 ? 32.281 27.422 21.156 1 86.44 319 HIS B C 1
ATOM 10066 O O . HIS B 1 319 ? 32.781 26.656 20.312 1 86.44 319 HIS B O 1
ATOM 10072 N N . GLY B 1 320 ? 32.938 27.906 22.109 1 79.06 320 GLY B N 1
ATOM 10073 C CA . GLY B 1 320 ? 34.375 27.75 22.109 1 79.06 320 GLY B CA 1
ATOM 10074 C C . GLY B 1 320 ? 35.031 28.312 20.859 1 79.06 320 GLY B C 1
ATOM 10075 O O . GLY B 1 320 ? 34.844 29.469 20.516 1 79.06 320 GLY B O 1
ATOM 10076 N N . ASP B 1 321 ? 35.656 27.406 20.125 1 74.88 321 ASP B N 1
ATOM 10077 C CA . ASP B 1 321 ? 36.344 27.828 18.906 1 74.88 321 ASP B CA 1
ATOM 10078 C C . ASP B 1 321 ? 35.438 27.656 17.688 1 74.88 321 ASP B C 1
ATOM 10080 O O . ASP B 1 321 ? 35.75 28.125 16.594 1 74.88 321 ASP B O 1
ATOM 10084 N N . PHE B 1 322 ? 34.312 27.203 18.016 1 81.88 322 PHE B N 1
ATOM 10085 C CA . PHE B 1 322 ? 33.375 26.969 16.922 1 81.88 322 PHE B CA 1
ATOM 10086 C C . PHE B 1 322 ? 32.469 28.172 16.703 1 81.88 322 PHE B C 1
ATOM 10088 O O . PHE B 1 322 ? 31.953 28.75 17.672 1 81.88 322 PHE B O 1
ATOM 10095 N N . VAL B 1 323 ? 32.438 28.719 15.438 1 83 323 VAL B N 1
ATOM 10096 C CA . VAL B 1 323 ? 31.547 29.828 15.094 1 83 323 VAL B CA 1
ATOM 10097 C C . VAL B 1 323 ? 30.781 29.5 13.805 1 83 323 VAL B C 1
ATOM 10099 O O . VAL B 1 323 ? 31.391 29.125 12.797 1 83 323 VAL B O 1
ATOM 10102 N N . GLU B 1 324 ? 29.531 29.562 13.898 1 87.38 324 GLU B N 1
ATOM 10103 C CA . GLU B 1 324 ? 28.672 29.359 12.734 1 87.38 324 GLU B CA 1
ATOM 10104 C C . GLU B 1 324 ? 27.766 30.562 12.492 1 87.38 324 GLU B C 1
ATOM 10106 O O . GLU B 1 324 ? 27.188 31.109 13.43 1 87.38 324 GLU B O 1
ATOM 10111 N N . LYS B 1 325 ? 27.766 31.016 11.289 1 86.12 325 LYS B N 1
ATOM 10112 C CA . LYS B 1 325 ? 26.891 32.125 10.906 1 86.12 325 LYS B CA 1
ATOM 10113 C C . LYS B 1 325 ? 25.719 31.641 10.062 1 86.12 325 LYS B C 1
ATOM 10115 O O . LYS B 1 325 ? 25.906 30.859 9.133 1 86.12 325 LYS B O 1
ATOM 10120 N N . LEU B 1 326 ? 24.594 32.125 10.453 1 89.62 326 LEU B N 1
ATOM 10121 C CA . LEU B 1 326 ? 23.359 31.703 9.797 1 89.62 326 LEU B CA 1
ATOM 10122 C C . LEU B 1 326 ? 22.641 32.906 9.188 1 89.62 326 LEU B C 1
ATOM 10124 O O . LEU B 1 326 ? 22.5 33.938 9.836 1 89.62 326 LEU B O 1
ATOM 10128 N N . GLU B 1 327 ? 22.219 32.75 8 1 89.12 327 GLU B N 1
ATOM 10129 C CA . GLU B 1 327 ? 21.484 33.781 7.312 1 89.12 327 GLU B CA 1
ATOM 10130 C C . GLU B 1 327 ? 19.984 33.469 7.25 1 89.12 327 GLU B C 1
ATOM 10132 O O . GLU B 1 327 ? 19.594 32.344 6.961 1 89.12 327 GLU B O 1
ATOM 10137 N N . LEU B 1 328 ? 19.234 34.5 7.547 1 88.88 328 LEU B N 1
ATOM 10138 C CA . LEU B 1 328 ? 17.781 34.344 7.52 1 88.88 328 LEU B CA 1
ATOM 10139 C C . LEU B 1 328 ? 17.172 35.188 6.395 1 88.88 328 LEU B C 1
ATOM 10141 O O . LEU B 1 328 ? 17.75 36.188 5.98 1 88.88 328 LEU B O 1
ATOM 10145 N N . SER B 1 329 ? 16 34.812 5.934 1 82.69 329 SER B N 1
ATOM 10146 C CA . SER B 1 329 ? 15.359 35.469 4.805 1 82.69 329 SER B CA 1
ATOM 10147 C C . SER B 1 329 ? 14.414 36.562 5.277 1 82.69 329 SER B C 1
ATOM 10149 O O . SER B 1 329 ? 13.898 37.344 4.469 1 82.69 329 SER B O 1
ATOM 10151 N N . SER B 1 330 ? 14.203 36.625 6.539 1 86.19 330 SER B N 1
ATOM 10152 C CA . SER B 1 330 ? 13.32 37.656 7.086 1 86.19 330 SER B CA 1
ATOM 10153 C C . SER B 1 330 ? 13.906 38.25 8.359 1 86.19 330 SER B C 1
ATOM 10155 O O . SER B 1 330 ? 14.758 37.625 9.008 1 86.19 330 SER B O 1
ATOM 10157 N N . GLU B 1 331 ? 13.305 39.375 8.625 1 89.44 331 GLU B N 1
ATOM 10158 C CA . GLU B 1 331 ? 13.82 40.156 9.75 1 89.44 331 GLU B CA 1
ATOM 10159 C C . GLU B 1 331 ? 13.664 39.375 11.062 1 89.44 331 GLU B C 1
ATOM 10161 O O . GLU B 1 331 ? 12.633 38.75 11.297 1 89.44 331 GLU B O 1
ATOM 10166 N N . ILE B 1 332 ? 14.695 39.562 11.922 1 92.69 332 ILE B N 1
ATOM 10167 C CA . ILE B 1 332 ? 14.711 38.844 13.195 1 92.69 332 ILE B CA 1
ATOM 10168 C C . ILE B 1 332 ? 13.898 39.625 14.227 1 92.69 332 ILE B C 1
ATOM 10170 O O . ILE B 1 332 ? 14.125 40.812 14.422 1 92.69 332 ILE B O 1
ATOM 10174 N N . VAL B 1 333 ? 13.023 38.938 14.914 1 93.81 333 VAL B N 1
ATOM 10175 C CA . VAL B 1 333 ? 12.18 39.562 15.938 1 93.81 333 VAL B CA 1
ATOM 10176 C C . VAL B 1 333 ? 12.727 39.219 17.328 1 93.81 333 VAL B C 1
ATOM 10178 O O . VAL B 1 333 ? 12.68 40.031 18.234 1 93.81 333 VAL B O 1
ATOM 10181 N N . GLY B 1 334 ? 13.172 38 17.453 1 93.31 334 GLY B N 1
ATOM 10182 C CA . GLY B 1 334 ? 13.719 37.594 18.734 1 93.31 334 GLY B CA 1
ATOM 10183 C C . GLY B 1 334 ? 14.43 36.25 18.688 1 93.31 334 GLY B C 1
ATOM 10184 O O . GLY B 1 334 ? 14.203 35.438 17.781 1 93.31 334 GLY B O 1
ATOM 10185 N N . ILE B 1 335 ? 15.352 36.031 19.688 1 94.88 335 ILE B N 1
ATOM 10186 C CA . ILE B 1 335 ? 16.094 34.781 19.844 1 94.88 335 ILE B CA 1
ATOM 10187 C C . ILE B 1 335 ? 16 34.281 21.281 1 94.88 335 ILE B C 1
ATOM 10189 O O . ILE B 1 335 ? 16.094 35.094 22.219 1 94.88 335 ILE B O 1
ATOM 10193 N N . VAL B 1 336 ? 15.742 33.031 21.422 1 93.12 336 VAL B N 1
ATOM 10194 C CA . VAL B 1 336 ? 15.695 32.5 22.781 1 93.12 336 VAL B CA 1
ATOM 10195 C C . VAL B 1 336 ? 16.391 31.141 22.812 1 93.12 336 VAL B C 1
ATOM 10197 O O . VAL B 1 336 ? 16.141 30.281 21.969 1 93.12 336 VAL B O 1
ATOM 10200 N N . GLY B 1 337 ? 17.312 30.984 23.703 1 91.12 337 GLY B N 1
ATOM 10201 C CA . GLY B 1 337 ? 17.875 29.672 23.984 1 91.12 337 GLY B CA 1
ATOM 10202 C C . GLY B 1 337 ? 17.094 28.891 25.016 1 91.12 337 GLY B C 1
ATOM 10203 O O . GLY B 1 337 ? 16.766 29.406 26.078 1 91.12 337 GLY B O 1
ATOM 10204 N N . VAL B 1 338 ? 16.688 27.719 24.672 1 91.06 338 VAL B N 1
ATOM 10205 C CA . VAL B 1 338 ? 15.906 26.859 25.547 1 91.06 338 VAL B CA 1
ATOM 10206 C C . VAL B 1 338 ? 16.781 25.719 26.047 1 91.06 338 VAL B C 1
ATOM 10208 O O . VAL B 1 338 ? 17.422 25.031 25.25 1 91.06 338 VAL B O 1
ATOM 10211 N N . SER B 1 339 ? 16.766 25.516 27.281 1 86 339 SER B N 1
ATOM 10212 C CA . SER B 1 339 ? 17.562 24.438 27.891 1 86 339 SER B CA 1
ATOM 10213 C C . SER B 1 339 ? 17.016 23.078 27.484 1 86 339 SER B C 1
ATOM 10215 O O . SER B 1 339 ? 15.828 22.922 27.234 1 86 339 SER B O 1
ATOM 10217 N N . GLY B 1 340 ? 17.875 22.062 27.375 1 84 340 GLY B N 1
ATOM 10218 C CA . GLY B 1 340 ? 17.5 20.703 27.016 1 84 340 GLY B CA 1
ATOM 10219 C C . GLY B 1 340 ? 16.688 20 28.078 1 84 340 GLY B C 1
ATOM 10220 O O . GLY B 1 340 ? 16.172 18.906 27.844 1 84 340 GLY B O 1
ATOM 10221 N N . SER B 1 341 ? 16.484 20.594 29.203 1 78.06 341 SER B N 1
ATOM 10222 C CA . SER B 1 341 ? 15.797 19.969 30.328 1 78.06 341 SER B CA 1
ATOM 10223 C C . SER B 1 341 ? 14.328 19.703 30.016 1 78.06 341 SER B C 1
ATOM 10225 O O . SER B 1 341 ? 13.672 18.922 30.703 1 78.06 341 SER B O 1
ATOM 10227 N N . TYR B 1 342 ? 13.938 20.359 28.969 1 77.38 342 TYR B N 1
ATOM 10228 C CA . TYR B 1 342 ? 12.539 20.125 28.609 1 77.38 342 TYR B CA 1
ATOM 10229 C C . TYR B 1 342 ? 12.336 18.688 28.141 1 77.38 342 TYR B C 1
ATOM 10231 O O . TYR B 1 342 ? 11.211 18.188 28.141 1 77.38 342 TYR B O 1
ATOM 10239 N N . GLU B 1 343 ? 13.539 18.078 27.703 1 79 343 GLU B N 1
ATOM 10240 C CA . GLU B 1 343 ? 13.5 16.656 27.359 1 79 343 GLU B CA 1
ATOM 10241 C C . GLU B 1 343 ? 14.07 15.805 28.484 1 79 343 GLU B C 1
ATOM 10243 O O . GLU B 1 343 ? 14.898 16.266 29.266 1 79 343 GLU B O 1
ATOM 10248 N N . ASP B 1 344 ? 13.508 14.953 29.062 1 66.75 344 ASP B N 1
ATOM 10249 C CA . ASP B 1 344 ? 13.953 14.117 30.172 1 66.75 344 ASP B CA 1
ATOM 10250 C C . ASP B 1 344 ? 15.344 13.531 29.891 1 66.75 344 ASP B C 1
ATOM 10252 O O . ASP B 1 344 ? 15.68 12.461 30.406 1 66.75 344 ASP B O 1
ATOM 10256 N N . CYS B 1 345 ? 16.172 14.312 29.062 1 63.91 345 CYS B N 1
ATOM 10257 C CA . CYS B 1 345 ? 17.484 13.758 28.797 1 63.91 345 CYS B CA 1
ATOM 10258 C C . CYS B 1 345 ? 18.562 14.828 28.906 1 63.91 345 CYS B C 1
ATOM 10260 O O . CYS B 1 345 ? 18.266 16.016 28.875 1 63.91 345 CYS B O 1
ATOM 10262 N N . LYS B 1 346 ? 19.703 14.359 29.172 1 73.19 346 LYS B N 1
ATOM 10263 C CA . LYS B 1 346 ? 20.891 15.195 29.312 1 73.19 346 LYS B CA 1
ATOM 10264 C C . LYS B 1 346 ? 21.422 15.625 27.953 1 73.19 346 LYS B C 1
ATOM 10266 O O . LYS B 1 346 ? 22.484 15.172 27.531 1 73.19 346 LYS B O 1
ATOM 10271 N N . LYS B 1 347 ? 20.641 16.391 27.203 1 82.38 347 LYS B N 1
ATOM 10272 C CA . LYS B 1 347 ? 21.031 16.906 25.891 1 82.38 347 LYS B CA 1
ATOM 10273 C C . LYS B 1 347 ? 21.125 18.438 25.906 1 82.38 347 LYS B C 1
ATOM 10275 O O . LYS B 1 347 ? 20.5 19.094 26.75 1 82.38 347 LYS B O 1
ATOM 10280 N N . SER B 1 348 ? 21.953 18.969 25.078 1 88.31 348 SER B N 1
ATOM 10281 C CA . SER B 1 348 ? 21.969 20.406 24.859 1 88.31 348 SER B CA 1
ATOM 10282 C C . SER B 1 348 ? 20.609 20.906 24.359 1 88.31 348 SER B C 1
ATOM 10284 O O . SER B 1 348 ? 19.828 20.141 23.812 1 88.31 348 SER B O 1
ATOM 10286 N N . GLY B 1 349 ? 20.375 22.062 24.625 1 90.31 349 GLY B N 1
ATOM 10287 C CA . GLY B 1 349 ? 19.062 22.625 24.328 1 90.31 349 GLY B CA 1
ATOM 10288 C C . GLY B 1 349 ? 18.875 22.969 22.859 1 90.31 349 GLY B C 1
ATOM 10289 O O . GLY B 1 349 ? 19.469 22.328 21.984 1 90.31 349 GLY B O 1
ATOM 10290 N N . VAL B 1 350 ? 17.906 23.844 22.594 1 93.75 350 VAL B N 1
ATOM 10291 C CA . VAL B 1 350 ? 17.609 24.312 21.25 1 93.75 350 VAL B CA 1
ATOM 10292 C C . VAL B 1 350 ? 17.531 25.844 21.25 1 93.75 350 VAL B C 1
ATOM 10294 O O . VAL B 1 350 ? 17.359 26.469 22.297 1 93.75 350 VAL B O 1
ATOM 10297 N N . VAL B 1 351 ? 17.781 26.406 20.109 1 94.75 351 VAL B N 1
ATOM 10298 C CA . VAL B 1 351 ? 17.609 27.844 19.922 1 94.75 351 VAL B CA 1
ATOM 10299 C C . VAL B 1 351 ? 16.391 28.109 19.047 1 94.75 351 VAL B C 1
ATOM 10301 O O . VAL B 1 351 ? 16.203 27.484 18 1 94.75 351 VAL B O 1
ATOM 10304 N N . LEU B 1 352 ? 15.531 28.953 19.562 1 95.44 352 LEU B N 1
ATOM 10305 C CA . LEU B 1 352 ? 14.383 29.391 18.781 1 95.44 352 LEU B CA 1
ATOM 10306 C C . LEU B 1 352 ? 14.633 30.781 18.203 1 95.44 352 LEU B C 1
ATOM 10308 O O . LEU B 1 352 ? 14.891 31.734 18.938 1 95.44 352 LEU B O 1
ATOM 10312 N N . ILE B 1 353 ? 14.594 30.875 16.906 1 95.25 353 ILE B N 1
ATOM 10313 C CA . ILE B 1 353 ? 14.758 32.156 16.203 1 95.25 353 ILE B CA 1
ATOM 10314 C C . ILE B 1 353 ? 13.43 32.562 15.586 1 95.25 353 ILE B C 1
ATOM 10316 O O . ILE B 1 353 ? 12.914 31.906 14.68 1 95.25 353 ILE B O 1
ATOM 10320 N N . CYS B 1 354 ? 12.867 33.625 16.125 1 95 354 CYS B N 1
ATOM 10321 C CA . CYS B 1 354 ? 11.617 34.125 15.578 1 95 354 CYS B CA 1
ATOM 10322 C C . CYS B 1 354 ? 11.867 35.25 14.578 1 95 354 CYS B C 1
ATOM 10324 O O . CYS B 1 354 ? 12.516 36.25 14.898 1 95 354 CYS B O 1
ATOM 10326 N N . THR B 1 355 ? 11.422 35.062 13.398 1 92.25 355 THR B N 1
ATOM 10327 C CA . THR B 1 355 ? 11.438 36.125 12.375 1 92.25 355 THR B CA 1
ATOM 10328 C C . THR B 1 355 ? 10.031 36.625 12.094 1 92.25 355 THR B C 1
ATOM 10330 O O . THR B 1 355 ? 9.055 36.125 12.672 1 92.25 355 THR B O 1
ATOM 10333 N N . LYS B 1 356 ? 9.906 37.562 11.211 1 89.19 356 LYS B N 1
ATOM 10334 C CA . LYS B 1 356 ? 8.602 38.125 10.875 1 89.19 356 LYS B CA 1
ATOM 10335 C C . LYS B 1 356 ? 7.719 37.094 10.18 1 89.19 356 LYS B C 1
ATOM 10337 O O . LYS B 1 356 ? 6.492 37.219 10.211 1 89.19 356 LYS B O 1
ATOM 10342 N N . CYS B 1 357 ? 8.383 36 9.688 1 86 357 CYS B N 1
ATOM 10343 C CA . CYS B 1 357 ? 7.59 35.156 8.82 1 86 357 CYS B CA 1
ATOM 10344 C C . CYS B 1 357 ? 7.711 33.688 9.242 1 86 357 CYS B C 1
ATOM 10346 O O . CYS B 1 357 ? 6.992 32.844 8.734 1 86 357 CYS B O 1
ATOM 10348 N N . GLU B 1 358 ? 8.578 33.406 10.125 1 88.56 358 GLU B N 1
ATOM 10349 C CA . GLU B 1 358 ? 8.719 32.031 10.547 1 88.56 358 GLU B CA 1
ATOM 10350 C C . GLU B 1 358 ? 9.461 31.922 11.875 1 88.56 358 GLU B C 1
ATOM 10352 O O . GLU B 1 358 ? 10.078 32.875 12.328 1 88.56 358 GLU B O 1
ATOM 10357 N N . ILE B 1 359 ? 9.305 30.844 12.5 1 92.5 359 ILE B N 1
ATOM 10358 C CA . ILE B 1 359 ? 10.117 30.484 13.656 1 92.5 359 ILE B CA 1
ATOM 10359 C C . ILE B 1 359 ? 11.008 29.297 13.312 1 92.5 359 ILE B C 1
ATOM 10361 O O . ILE B 1 359 ? 10.531 28.281 12.789 1 92.5 359 ILE B O 1
ATOM 10365 N N . ILE B 1 360 ? 12.281 29.406 13.516 1 93.56 360 ILE B N 1
ATOM 10366 C CA . ILE B 1 360 ? 13.258 28.375 13.172 1 93.56 360 ILE B CA 1
ATOM 10367 C C . ILE B 1 360 ? 13.883 27.812 14.445 1 93.56 360 ILE B C 1
ATOM 10369 O O . ILE B 1 360 ? 14.273 28.578 15.344 1 93.56 360 ILE B O 1
ATOM 10373 N N . GLY B 1 361 ? 13.867 26.5 14.562 1 94.38 361 GLY B N 1
ATOM 10374 C CA . GLY B 1 361 ? 14.562 25.828 15.648 1 94.38 361 GLY B CA 1
ATOM 10375 C C . GLY B 1 361 ? 15.891 25.234 15.227 1 94.38 361 GLY B C 1
ATOM 10376 O O . GLY B 1 361 ? 16.016 24.672 14.141 1 94.38 361 GLY B O 1
ATOM 10377 N N . ILE B 1 362 ? 16.938 25.453 16.031 1 95.31 362 ILE B N 1
ATOM 10378 C CA . ILE B 1 362 ? 18.25 24.859 15.797 1 95.31 362 ILE B CA 1
ATOM 10379 C C . ILE B 1 362 ? 18.594 23.906 16.922 1 95.31 362 ILE B C 1
ATOM 10381 O O . ILE B 1 362 ? 18.5 24.266 18.109 1 95.31 362 ILE B O 1
ATOM 10385 N N . ASP B 1 363 ? 18.969 22.719 16.609 1 94.31 363 ASP B N 1
ATOM 10386 C CA . ASP B 1 363 ? 19.375 21.688 17.562 1 94.31 363 ASP B CA 1
ATOM 10387 C C . ASP B 1 363 ? 20.844 21.875 17.969 1 94.31 363 ASP B C 1
ATOM 10389 O O . ASP B 1 363 ? 21.734 21.734 17.125 1 94.31 363 ASP B O 1
ATOM 10393 N N . LEU B 1 364 ? 21.141 22.141 19.203 1 92.5 364 LEU B N 1
ATOM 10394 C CA . LEU B 1 364 ? 22.5 22.453 19.672 1 92.5 364 LEU B CA 1
ATOM 10395 C C . LEU B 1 364 ? 23.234 21.188 20.094 1 92.5 364 LEU B C 1
ATOM 10397 O O . LEU B 1 364 ? 24.406 21.234 20.484 1 92.5 364 LEU B O 1
ATOM 10401 N N . GLU B 1 365 ? 22.547 20.094 20 1 85.06 365 GLU B N 1
ATOM 10402 C CA . GLU B 1 365 ? 23.156 18.844 20.438 1 85.06 365 GLU B CA 1
ATOM 10403 C C . GLU B 1 365 ? 24.234 18.391 19.453 1 85.06 365 GLU B C 1
ATOM 10405 O O . GLU B 1 365 ? 25.297 17.922 19.875 1 85.06 365 GLU B O 1
ATOM 10410 N N . ARG B 1 366 ? 23.859 18.531 18.219 1 70.75 366 ARG B N 1
ATOM 10411 C CA . ARG B 1 366 ? 24.766 18.016 17.203 1 70.75 366 ARG B CA 1
ATOM 10412 C C . ARG B 1 366 ? 25.75 19.078 16.75 1 70.75 366 ARG B C 1
ATOM 10414 O O . ARG B 1 366 ? 25.438 20.266 16.75 1 70.75 366 ARG B O 1
ATOM 10421 N N . GLU B 1 367 ? 26.828 18.672 16.375 1 74.75 367 GLU B N 1
ATOM 10422 C CA . GLU B 1 367 ? 27.875 19.578 15.898 1 74.75 367 GLU B CA 1
ATOM 10423 C C . GLU B 1 367 ? 27.453 20.281 14.609 1 74.75 367 GLU B C 1
ATOM 10425 O O . GLU B 1 367 ? 27.891 21.406 14.336 1 74.75 367 GLU B O 1
ATOM 10430 N N . SER B 1 368 ? 26.5 19.719 13.984 1 83.62 368 SER B N 1
ATOM 10431 C CA . SER B 1 368 ? 26.109 20.297 12.703 1 83.62 368 SER B CA 1
ATOM 10432 C C . SER B 1 368 ? 25.078 21.391 12.883 1 83.62 368 SER B C 1
ATOM 10434 O O . SER B 1 368 ? 24.797 22.156 11.945 1 83.62 368 SER B O 1
ATOM 10436 N N . LEU B 1 369 ? 24.609 21.609 14.086 1 90.88 369 LEU B N 1
ATOM 10437 C CA . LEU B 1 369 ? 23.594 22.641 14.359 1 90.88 369 LEU B CA 1
ATOM 10438 C C . LEU B 1 369 ? 22.469 22.578 13.336 1 90.88 369 LEU B C 1
ATOM 10440 O O . LEU B 1 369 ? 22.156 23.594 12.711 1 90.88 369 LEU B O 1
ATOM 10444 N N . ASN B 1 370 ? 21.891 21.406 13.203 1 93.25 370 ASN B N 1
ATOM 10445 C CA . ASN B 1 370 ? 20.828 21.188 12.219 1 93.25 370 ASN B CA 1
ATOM 10446 C C . ASN B 1 370 ? 19.547 21.922 12.602 1 93.25 370 ASN B C 1
ATOM 10448 O O . ASN B 1 370 ? 19.203 22.016 13.781 1 93.25 370 ASN B O 1
ATOM 10452 N N . MET B 1 371 ? 18.938 22.438 11.602 1 93.88 371 MET B N 1
ATOM 10453 C CA . MET B 1 371 ? 17.609 23.016 11.805 1 93.88 371 MET B CA 1
ATOM 10454 C C . MET B 1 371 ? 16.609 21.938 12.195 1 93.88 371 MET B C 1
ATOM 10456 O O . MET B 1 371 ? 16.688 20.812 11.719 1 93.88 371 MET B O 1
ATOM 10460 N N . MET B 1 372 ? 15.711 22.328 13.008 1 93.38 372 MET B N 1
ATOM 10461 C CA . MET B 1 372 ? 14.641 21.422 13.391 1 93.38 372 MET B CA 1
ATOM 10462 C C . MET B 1 372 ? 13.555 21.375 12.312 1 93.38 372 MET B C 1
ATOM 10464 O O . MET B 1 372 ? 13.352 22.359 11.602 1 93.38 372 MET B O 1
ATOM 10468 N N . GLN B 1 373 ? 12.852 20.297 12.211 1 91.12 373 GLN B N 1
ATOM 10469 C CA . GLN B 1 373 ? 11.727 20.203 11.289 1 91.12 373 GLN B CA 1
ATOM 10470 C C . GLN B 1 373 ? 10.648 21.234 11.648 1 91.12 373 GLN B C 1
ATOM 10472 O O . GLN B 1 373 ? 10.344 21.438 12.828 1 91.12 373 GLN B O 1
ATOM 10477 N N . PRO B 1 374 ? 10.078 21.938 10.633 1 85.88 374 PRO B N 1
ATOM 10478 C CA . PRO B 1 374 ? 9.109 23 10.922 1 85.88 374 PRO B CA 1
ATOM 10479 C C . PRO B 1 374 ? 7.754 22.469 11.367 1 85.88 374 PRO B C 1
ATOM 10481 O O . PRO B 1 374 ? 6.848 23.25 11.672 1 85.88 374 PRO B O 1
ATOM 10484 N N . LYS B 1 375 ? 7.457 21.609 11.922 1 81.62 375 LYS B N 1
ATOM 10485 C CA . LYS B 1 375 ? 6.207 20.984 12.344 1 81.62 375 LYS B CA 1
ATOM 10486 C C . LYS B 1 375 ? 5.078 22.016 12.406 1 81.62 375 LYS B C 1
ATOM 10488 O O . LYS B 1 375 ? 4.512 22.375 11.375 1 81.62 375 LYS B O 1
ATOM 10493 N N . HIS B 1 376 ? 4.879 22.953 13.477 1 78.94 376 HIS B N 1
ATOM 10494 C CA . HIS B 1 376 ? 3.732 23.812 13.742 1 78.94 376 HIS B CA 1
ATOM 10495 C C . HIS B 1 376 ? 3.99 25.234 13.266 1 78.94 376 HIS B C 1
ATOM 10497 O O . HIS B 1 376 ? 3.055 26.031 13.125 1 78.94 376 HIS B O 1
ATOM 10503 N N . PHE B 1 377 ? 5.168 25.531 12.875 1 84.44 377 PHE B N 1
ATOM 10504 C CA . PHE B 1 377 ? 5.551 26.922 12.656 1 84.44 377 PHE B CA 1
ATOM 10505 C C . PHE B 1 377 ? 5.883 27.172 11.195 1 84.44 377 PHE B C 1
ATOM 10507 O O . PHE B 1 377 ? 6.594 28.125 10.867 1 84.44 377 PHE B O 1
ATOM 10514 N N . LEU B 1 378 ? 5.457 26.344 10.438 1 79.31 378 LEU B N 1
ATOM 10515 C CA . LEU B 1 378 ? 5.633 26.609 9.016 1 79.31 378 LEU B CA 1
ATOM 10516 C C . LEU B 1 378 ? 4.383 27.25 8.422 1 79.31 378 LEU B C 1
ATOM 10518 O O . LEU B 1 378 ? 3.301 26.656 8.461 1 79.31 378 LEU B O 1
ATOM 10522 N N . SER B 1 379 ? 4.637 28.453 8.023 1 76.88 379 SER B N 1
ATOM 10523 C CA . SER B 1 379 ? 3.518 29.141 7.383 1 76.88 379 SER B CA 1
ATOM 10524 C C . SER B 1 379 ? 3.145 28.469 6.062 1 76.88 379 SER B C 1
ATOM 10526 O O . SER B 1 379 ? 4.023 28.094 5.281 1 76.88 379 SER B O 1
ATOM 10528 N N . ILE B 1 380 ? 1.964 28.328 5.824 1 77.19 380 ILE B N 1
ATOM 10529 C CA . ILE B 1 380 ? 1.487 27.719 4.582 1 77.19 380 ILE B CA 1
ATOM 10530 C C . ILE B 1 380 ? 1.874 28.609 3.398 1 77.19 380 ILE B C 1
ATOM 10532 O O . ILE B 1 380 ? 1.992 28.125 2.268 1 77.19 380 ILE B O 1
ATOM 10536 N N . ASN B 1 381 ? 2.162 29.938 3.775 1 62.16 381 ASN B N 1
ATOM 10537 C CA . ASN B 1 381 ? 2.482 30.891 2.721 1 62.16 381 ASN B CA 1
ATOM 10538 C C . ASN B 1 381 ? 3.982 30.922 2.438 1 62.16 381 ASN B C 1
ATOM 10540 O O . ASN B 1 381 ? 4.492 31.922 1.908 1 62.16 381 ASN B O 1
ATOM 10544 N N . ASN B 1 382 ? 4.621 29.906 2.965 1 64.12 382 ASN B N 1
ATOM 10545 C CA . ASN B 1 382 ? 6.016 29.906 2.531 1 64.12 382 ASN B CA 1
ATOM 10546 C C . ASN B 1 382 ? 6.133 30.172 1.033 1 64.12 382 ASN B C 1
ATOM 10548 O O . ASN B 1 382 ? 7.129 30.75 0.577 1 64.12 382 ASN B O 1
ATOM 10552 N N . SER B 1 383 ? 5.176 29.75 0.379 1 68.44 383 SER B N 1
ATOM 10553 C CA . SER B 1 383 ? 4.82 30.125 -0.984 1 68.44 383 SER B CA 1
ATOM 10554 C C . SER B 1 383 ? 3.314 30.328 -1.128 1 68.44 383 SER B C 1
ATOM 10556 O O . SER B 1 383 ? 2.531 29.75 -0.362 1 68.44 383 SER B O 1
ATOM 10558 N N . THR B 1 384 ? 2.953 31.234 -1.94 1 72.44 384 THR B N 1
ATOM 10559 C CA . THR B 1 384 ? 1.539 31.578 -2.029 1 72.44 384 THR B CA 1
ATOM 10560 C C . THR B 1 384 ? 0.704 30.344 -2.383 1 72.44 384 THR B C 1
ATOM 10562 O O . THR B 1 384 ? 0.887 29.75 -3.445 1 72.44 384 THR B O 1
ATOM 10565 N N . PRO B 1 385 ? -0.107 29.984 -1.444 1 81.62 385 PRO B N 1
ATOM 10566 C CA . PRO B 1 385 ? -0.994 28.875 -1.786 1 81.62 385 PRO B CA 1
ATOM 10567 C C . PRO B 1 385 ? -2.016 29.234 -2.859 1 81.62 385 PRO B C 1
ATOM 10569 O O . PRO B 1 385 ? -2.578 30.344 -2.832 1 81.62 385 PRO B O 1
ATOM 10572 N N . THR B 1 386 ? -2.182 28.391 -3.807 1 84.44 386 THR B N 1
ATOM 10573 C CA . THR B 1 386 ? -3.07 28.688 -4.926 1 84.44 386 THR B CA 1
ATOM 10574 C C . THR B 1 386 ? -4.25 27.719 -4.949 1 84.44 386 THR B C 1
ATOM 10576 O O . THR B 1 386 ? -5.297 28.016 -5.523 1 84.44 386 THR B O 1
ATOM 10579 N N . THR B 1 387 ? -4.109 26.672 -4.395 1 90.56 387 THR B N 1
ATOM 10580 C CA . THR B 1 387 ? -5.164 25.656 -4.348 1 90.56 387 THR B CA 1
ATOM 10581 C C . THR B 1 387 ? -4.973 24.734 -3.15 1 90.56 387 THR B C 1
ATOM 10583 O O . THR B 1 387 ? -3.904 24.719 -2.539 1 90.56 387 THR B O 1
ATOM 10586 N N . HIS B 1 388 ? -6.039 24.125 -2.775 1 91.75 388 HIS B N 1
ATOM 10587 C CA . HIS B 1 388 ? -5.965 23.188 -1.654 1 91.75 388 HIS B CA 1
ATOM 10588 C C . HIS B 1 388 ? -6.941 22.031 -1.831 1 91.75 388 HIS B C 1
ATOM 10590 O O . HIS B 1 388 ? -7.914 22.141 -2.58 1 91.75 388 HIS B O 1
ATOM 10596 N N . SER B 1 389 ? -6.66 21 -1.235 1 93.44 389 SER B N 1
ATOM 10597 C CA . SER B 1 389 ? -7.531 19.828 -1.199 1 93.44 389 SER B CA 1
ATOM 10598 C C . SER B 1 389 ? -7.293 19 0.06 1 93.44 389 SER B C 1
ATOM 10600 O O . SER B 1 389 ? -6.27 19.156 0.73 1 93.44 389 SER B O 1
ATOM 10602 N N . ARG B 1 390 ? -8.32 18.25 0.358 1 94.06 390 ARG B N 1
ATOM 10603 C CA . ARG B 1 390 ? -8.211 17.391 1.529 1 94.06 390 ARG B CA 1
ATOM 10604 C C . ARG B 1 390 ? -8.547 15.938 1.175 1 94.06 390 ARG B C 1
ATOM 10606 O O . ARG B 1 390 ? -9.453 15.68 0.384 1 94.06 390 ARG B O 1
ATOM 10613 N N . ALA B 1 391 ? -7.777 15.062 1.745 1 95.19 391 ALA B N 1
ATOM 10614 C CA . ALA B 1 391 ? -8.047 13.625 1.653 1 95.19 391 ALA B CA 1
ATOM 10615 C C . ALA B 1 391 ? -8.148 13 3.039 1 95.19 391 ALA B C 1
ATOM 10617 O O . ALA B 1 391 ? -7.297 13.242 3.902 1 95.19 391 ALA B O 1
ATOM 10618 N N . ILE B 1 392 ? -9.211 12.203 3.227 1 93.62 392 ILE B N 1
ATOM 10619 C CA . ILE B 1 392 ? -9.461 11.656 4.555 1 93.62 392 ILE B CA 1
ATOM 10620 C C . ILE B 1 392 ? -9.398 10.133 4.508 1 93.62 392 ILE B C 1
ATOM 10622 O O . ILE B 1 392 ? -9.406 9.539 3.426 1 93.62 392 ILE B O 1
ATOM 10626 N N . GLU B 1 393 ? -9.234 9.547 5.664 1 89.56 393 GLU B N 1
ATOM 10627 C CA . GLU B 1 393 ? -9.258 8.102 5.867 1 89.56 393 GLU B CA 1
ATOM 10628 C C . GLU B 1 393 ? -8.336 7.391 4.883 1 89.56 393 GLU B C 1
ATOM 10630 O O . GLU B 1 393 ? -8.758 6.465 4.188 1 89.56 393 GLU B O 1
ATOM 10635 N N . ILE B 1 394 ? -7.156 7.852 4.867 1 93.56 394 ILE B N 1
ATOM 10636 C CA . ILE B 1 394 ? -6.148 7.25 4.004 1 93.56 394 ILE B CA 1
ATOM 10637 C C . ILE B 1 394 ? -5.859 5.82 4.465 1 93.56 394 ILE B C 1
ATOM 10639 O O . ILE B 1 394 ? -5.754 5.559 5.664 1 93.56 394 ILE B O 1
ATOM 10643 N N . GLU B 1 395 ? -5.77 4.945 3.496 1 88.56 395 GLU B N 1
ATOM 10644 C CA . GLU B 1 395 ? -5.484 3.553 3.824 1 88.56 395 GLU B CA 1
ATOM 10645 C C . GLU B 1 395 ? -4.199 3.428 4.641 1 88.56 395 GLU B C 1
ATOM 10647 O O . GLU B 1 395 ? -3.232 4.152 4.402 1 88.56 395 GLU B O 1
ATOM 10652 N N . GLU B 1 396 ? -4.172 2.473 5.566 1 85.5 396 GLU B N 1
ATOM 10653 C CA . GLU B 1 396 ? -3.074 2.336 6.52 1 85.5 396 GLU B CA 1
ATOM 10654 C C . GLU B 1 396 ? -1.752 2.07 5.809 1 85.5 396 GLU B C 1
ATOM 10656 O O . GLU B 1 396 ? -0.718 2.631 6.18 1 85.5 396 GLU B O 1
ATOM 10661 N N . ASN B 1 397 ? -1.767 1.195 4.875 1 81.5 397 ASN B N 1
ATOM 10662 C CA . ASN B 1 397 ? -0.535 0.891 4.152 1 81.5 397 ASN B CA 1
ATOM 10663 C C . ASN B 1 397 ? 0.003 2.115 3.422 1 81.5 397 ASN B C 1
ATOM 10665 O O . ASN B 1 397 ? 1.216 2.328 3.363 1 81.5 397 ASN B O 1
ATOM 10669 N N . VAL B 1 398 ? -0.86 2.879 2.848 1 89.5 398 VAL B N 1
ATOM 10670 C CA . VAL B 1 398 ? -0.468 4.102 2.152 1 89.5 398 VAL B CA 1
ATOM 10671 C C . VAL B 1 398 ? 0.065 5.117 3.158 1 89.5 398 VAL B C 1
ATOM 10673 O O . VAL B 1 398 ? 1.066 5.789 2.9 1 89.5 398 VAL B O 1
ATOM 10676 N N . TRP B 1 399 ? -0.608 5.199 4.309 1 92.81 399 TRP B N 1
ATOM 10677 C CA . TRP B 1 399 ? -0.188 6.137 5.344 1 92.81 399 TRP B CA 1
ATOM 10678 C C . TRP B 1 399 ? 1.214 5.805 5.844 1 92.81 399 TRP B C 1
ATOM 10680 O O . TRP B 1 399 ? 2.045 6.699 6.02 1 92.81 399 TRP B O 1
ATOM 10690 N N . ASN B 1 400 ? 1.476 4.555 6.051 1 86.88 400 ASN B N 1
ATOM 10691 C CA . ASN B 1 400 ? 2.793 4.125 6.508 1 86.88 400 ASN B CA 1
ATOM 10692 C C . ASN B 1 400 ? 3.879 4.469 5.492 1 86.88 400 ASN B C 1
ATOM 10694 O O . ASN B 1 400 ? 4.98 4.875 5.867 1 86.88 400 ASN B O 1
ATOM 10698 N N . ARG B 1 401 ? 3.568 4.32 4.266 1 88.62 401 ARG B N 1
ATOM 10699 C CA . ARG B 1 401 ? 4.523 4.668 3.219 1 88.62 401 ARG B CA 1
ATOM 10700 C C . ARG B 1 401 ? 4.746 6.176 3.162 1 88.62 401 ARG B C 1
ATOM 10702 O O . ARG B 1 401 ? 5.863 6.633 2.91 1 88.62 401 ARG B O 1
ATOM 10709 N N . LEU B 1 402 ? 3.664 6.871 3.314 1 93.81 402 LEU B N 1
ATOM 10710 C CA . LEU B 1 402 ? 3.766 8.328 3.334 1 93.81 402 LEU B CA 1
ATOM 10711 C C . LEU B 1 402 ? 4.637 8.797 4.496 1 93.81 402 LEU B C 1
ATOM 10713 O O . LEU B 1 402 ? 5.453 9.711 4.34 1 93.81 402 LEU B O 1
ATOM 10717 N N . GLU B 1 403 ? 4.441 8.195 5.629 1 92.75 403 GLU B N 1
ATOM 10718 C CA . GLU B 1 403 ? 5.266 8.523 6.785 1 92.75 403 GLU B CA 1
ATOM 10719 C C . GLU B 1 403 ? 6.734 8.195 6.527 1 92.75 403 GLU B C 1
ATOM 10721 O O . GLU B 1 403 ? 7.625 8.961 6.918 1 92.75 403 GLU B O 1
ATOM 10726 N N . SER B 1 404 ? 6.953 7.051 5.906 1 89.81 404 SER B N 1
ATOM 10727 C CA . SER B 1 404 ? 8.32 6.68 5.555 1 89.81 404 SER B CA 1
ATOM 10728 C C . SER B 1 404 ? 8.93 7.664 4.562 1 89.81 404 SER B C 1
ATOM 10730 O O . SER B 1 404 ? 10.109 7.992 4.652 1 89.81 404 SER B O 1
ATOM 10732 N N . ALA B 1 405 ? 8.164 8.07 3.594 1 94 405 ALA B N 1
ATOM 10733 C CA . ALA B 1 405 ? 8.625 9.062 2.625 1 94 405 ALA B CA 1
ATOM 10734 C C . ALA B 1 405 ? 8.945 10.391 3.309 1 94 405 ALA B C 1
ATOM 10736 O O . ALA B 1 405 ? 9.898 11.078 2.934 1 94 405 ALA B O 1
ATOM 10737 N N . SER B 1 406 ? 8.117 10.758 4.289 1 95.12 406 SER B N 1
ATOM 10738 C CA . SER B 1 406 ? 8.344 11.984 5.043 1 95.12 406 SER B CA 1
ATOM 10739 C C . SER B 1 406 ? 9.656 11.914 5.816 1 95.12 406 SER B C 1
ATOM 10741 O O . SER B 1 406 ? 10.438 12.867 5.82 1 95.12 406 SER B O 1
ATOM 10743 N N . LYS B 1 407 ? 9.883 10.812 6.434 1 92.12 407 LYS B N 1
ATOM 10744 C CA . LYS B 1 407 ? 11.133 10.625 7.168 1 92.12 407 LYS B CA 1
ATOM 10745 C C . LYS B 1 407 ? 12.344 10.734 6.242 1 92.12 407 LYS B C 1
ATOM 10747 O O . LYS B 1 407 ? 13.312 11.422 6.555 1 92.12 407 LYS B O 1
ATOM 10752 N N . SER B 1 408 ? 12.281 10.086 5.125 1 91.06 408 SER B N 1
ATOM 10753 C CA . SER B 1 408 ? 13.359 10.148 4.148 1 91.06 408 SER B CA 1
ATOM 10754 C C . SER B 1 408 ? 13.57 11.57 3.641 1 91.06 408 SER B C 1
ATOM 10756 O O . SER B 1 408 ? 14.695 11.984 3.383 1 91.06 408 SER B O 1
ATOM 10758 N N . TYR B 1 409 ? 12.555 12.281 3.404 1 93.56 409 TYR B N 1
ATOM 10759 C CA . TYR B 1 409 ? 12.609 13.656 2.91 1 93.56 409 TYR B CA 1
ATOM 10760 C C . TYR B 1 409 ? 13.375 14.555 3.871 1 93.56 409 TYR B C 1
ATOM 10762 O O . TYR B 1 409 ? 14.281 15.281 3.459 1 93.56 409 TYR B O 1
ATOM 10770 N N . TRP B 1 410 ? 13.039 14.477 5.129 1 92.94 410 TRP B N 1
ATOM 10771 C CA . TRP B 1 410 ? 13.656 15.367 6.109 1 92.94 410 TRP B CA 1
ATOM 10772 C C . TRP B 1 410 ? 15.07 14.906 6.441 1 92.94 410 TRP B C 1
ATOM 10774 O O . TRP B 1 410 ? 15.953 15.727 6.727 1 92.94 410 TRP B O 1
ATOM 10784 N N . GLU B 1 411 ? 15.266 13.625 6.332 1 91 411 GLU B N 1
ATOM 10785 C CA . GLU B 1 411 ? 16.641 13.125 6.492 1 91 411 GLU B CA 1
ATOM 10786 C C . GLU B 1 411 ? 17.531 13.609 5.359 1 91 411 GLU B C 1
ATOM 10788 O O . GLU B 1 411 ? 18.672 14.008 5.594 1 91 411 GLU B O 1
ATOM 10793 N N . THR B 1 412 ? 16.984 13.539 4.223 1 88.94 412 THR B N 1
ATOM 10794 C CA . THR B 1 412 ? 17.75 13.984 3.061 1 88.94 412 THR B CA 1
ATOM 10795 C C . THR B 1 412 ? 18.047 15.477 3.152 1 88.94 412 THR B C 1
ATOM 10797 O O . THR B 1 412 ? 19.109 15.938 2.707 1 88.94 412 THR B O 1
ATOM 10800 N N . ASN B 1 413 ? 17.203 16.203 3.801 1 88 413 ASN B N 1
ATOM 10801 C CA . ASN B 1 413 ? 17.406 17.641 3.969 1 88 413 ASN B CA 1
ATOM 10802 C C . ASN B 1 413 ? 18.141 17.953 5.273 1 88 413 ASN B C 1
ATOM 10804 O O . ASN B 1 413 ? 18.25 19.109 5.66 1 88 413 ASN B O 1
ATOM 10808 N N . GLN B 1 414 ? 18.578 17 6.023 1 88.94 414 GLN B N 1
ATOM 10809 C CA . GLN B 1 414 ? 19.422 17.094 7.207 1 88.94 414 GLN B CA 1
ATOM 10810 C C . GLN B 1 414 ? 18.734 17.875 8.32 1 88.94 414 GLN B C 1
ATOM 10812 O O . GLN B 1 414 ? 19.312 18.781 8.914 1 88.94 414 GLN B O 1
ATOM 10817 N N . MET B 1 415 ? 17.516 17.641 8.516 1 92.88 415 MET B N 1
ATOM 10818 C CA . MET B 1 415 ? 16.75 18.281 9.578 1 92.88 415 MET B CA 1
ATOM 10819 C C . MET B 1 415 ? 16.75 17.438 10.844 1 92.88 415 MET B C 1
ATOM 10821 O O . MET B 1 415 ? 16.75 16.203 10.773 1 92.88 415 MET B O 1
ATOM 10825 N N . SER B 1 416 ? 16.75 18.109 11.953 1 92.5 416 SER B N 1
ATOM 10826 C CA . SER B 1 416 ? 16.734 17.406 13.242 1 92.5 416 SER B CA 1
ATOM 10827 C C . SER B 1 416 ? 15.336 16.875 13.562 1 92.5 416 SER B C 1
ATOM 10829 O O . SER B 1 416 ? 14.336 17.531 13.273 1 92.5 416 SER B O 1
ATOM 10831 N N . THR B 1 417 ? 15.281 15.711 14.188 1 88.88 417 THR B N 1
ATOM 10832 C CA . THR B 1 417 ? 14.016 15.102 14.57 1 88.88 417 THR B CA 1
ATOM 10833 C C . THR B 1 417 ? 13.664 15.453 16.016 1 88.88 417 THR B C 1
ATOM 10835 O O . THR B 1 417 ? 12.711 14.906 16.578 1 88.88 417 THR B O 1
ATOM 10838 N N . ARG B 1 418 ? 14.383 16.391 16.562 1 89.75 418 ARG B N 1
ATOM 10839 C CA . ARG B 1 418 ? 14.117 16.781 17.953 1 89.75 418 ARG B CA 1
ATOM 10840 C C . ARG B 1 418 ? 12.734 17.406 18.078 1 89.75 418 ARG B C 1
ATOM 10842 O O . ARG B 1 418 ? 12.289 18.156 17.203 1 89.75 418 ARG B O 1
ATOM 10849 N N . ASP B 1 419 ? 12.023 17.062 19.203 1 89.12 419 ASP B N 1
ATOM 10850 C CA . ASP B 1 419 ? 10.711 17.656 19.438 1 89.12 419 ASP B CA 1
ATOM 10851 C C . ASP B 1 419 ? 10.828 19.125 19.797 1 89.12 419 ASP B C 1
ATOM 10853 O O . ASP B 1 419 ? 11.797 19.547 20.438 1 89.12 419 ASP B O 1
ATOM 10857 N N . TRP B 1 420 ? 9.875 19.875 19.453 1 92.12 420 TRP B N 1
ATOM 10858 C CA . TRP B 1 420 ? 9.828 21.281 19.828 1 92.12 420 TRP B CA 1
ATOM 10859 C C . TRP B 1 420 ? 9.547 21.438 21.328 1 92.12 420 TRP B C 1
ATOM 10861 O O . TRP B 1 420 ? 8.852 20.609 21.922 1 92.12 420 TRP B O 1
ATOM 10871 N N . PRO B 1 421 ? 10.102 22.375 21.953 1 92.44 421 PRO B N 1
ATOM 10872 C CA . PRO B 1 421 ? 9.914 22.547 23.391 1 92.44 421 PRO B CA 1
ATOM 10873 C C . PRO B 1 421 ? 8.562 23.188 23.734 1 92.44 421 PRO B C 1
ATOM 10875 O O . PRO B 1 421 ? 8.516 24.25 24.359 1 92.44 421 PRO B O 1
ATOM 10878 N N . LEU B 1 422 ? 7.496 22.594 23.375 1 92.88 422 LEU B N 1
ATOM 10879 C CA . LEU B 1 422 ? 6.133 23.062 23.594 1 92.88 422 LEU B CA 1
ATOM 10880 C C . LEU B 1 422 ? 5.363 22.109 24.484 1 92.88 422 LEU B C 1
ATOM 10882 O O . LEU B 1 422 ? 4.941 21.031 24.031 1 92.88 422 LEU B O 1
ATOM 10886 N N . ASN B 1 423 ? 5.172 22.453 25.766 1 91.31 423 ASN B N 1
ATOM 10887 C CA . ASN B 1 423 ? 4.457 21.609 26.703 1 91.31 423 ASN B CA 1
ATOM 10888 C C . ASN B 1 423 ? 3.387 22.391 27.469 1 91.31 423 ASN B C 1
ATOM 10890 O O . ASN B 1 423 ? 2.844 21.891 28.453 1 91.31 423 ASN B O 1
ATOM 10894 N N . PHE B 1 424 ? 3.104 23.516 26.969 1 92 424 PHE B N 1
ATOM 10895 C CA . PHE B 1 424 ? 2.137 24.406 27.625 1 92 424 PHE B CA 1
ATOM 10896 C C . PHE B 1 424 ? 0.721 23.859 27.469 1 92 424 PHE B C 1
ATOM 10898 O O . PHE B 1 424 ? 0.36 23.359 26.391 1 92 424 PHE B O 1
ATOM 10905 N N . GLN B 1 425 ? -0.125 23.781 28.531 1 89.5 425 GLN B N 1
ATOM 10906 C CA . GLN B 1 425 ? -1.522 23.359 28.578 1 89.5 425 GLN B CA 1
ATOM 10907 C C . GLN B 1 425 ? -1.676 21.906 28.156 1 89.5 425 GLN B C 1
ATOM 10909 O O . GLN B 1 425 ? -2.633 21.547 27.469 1 89.5 425 GLN B O 1
ATOM 10914 N N . LYS B 1 426 ? -0.732 21.062 28.406 1 88.5 426 LYS B N 1
ATOM 10915 C CA . LYS B 1 426 ? -0.718 19.656 28.031 1 88.5 426 LYS B CA 1
ATOM 10916 C C . LYS B 1 426 ? -1.931 18.922 28.609 1 88.5 426 LYS B C 1
ATOM 10918 O O . LYS B 1 426 ? -2.488 18.031 27.953 1 88.5 426 LYS B O 1
ATOM 10923 N N . LYS B 1 427 ? -2.445 19.391 29.656 1 85.56 427 LYS B N 1
ATOM 10924 C CA . LYS B 1 427 ? -3.512 18.688 30.359 1 85.56 427 LYS B CA 1
ATOM 10925 C C . LYS B 1 427 ? -4.852 18.859 29.641 1 85.56 427 LYS B C 1
ATOM 10927 O O . LYS B 1 427 ? -5.727 18 29.75 1 85.56 427 LYS B O 1
ATOM 10932 N N . ILE B 1 428 ? -4.988 19.922 29.016 1 87.81 428 ILE B N 1
ATOM 10933 C CA . ILE B 1 428 ? -6.293 20.203 28.422 1 87.81 428 ILE B CA 1
ATOM 10934 C C . ILE B 1 428 ? -6.312 19.703 26.984 1 87.81 428 ILE B C 1
ATOM 10936 O O . ILE B 1 428 ? -7.383 19.547 26.391 1 87.81 428 ILE B O 1
ATOM 10940 N N . VAL B 1 429 ? -5.156 19.484 26.469 1 88.94 429 VAL B N 1
ATOM 10941 C CA . VAL B 1 429 ? -5.082 19.062 25.078 1 88.94 429 VAL B CA 1
ATOM 10942 C C . VAL B 1 429 ? -5.246 17.547 24.984 1 88.94 429 VAL B C 1
ATOM 10944 O O . VAL B 1 429 ? -4.5 16.797 25.609 1 88.94 429 VAL B O 1
ATOM 10947 N N . THR B 1 430 ? -6.34 17.172 24.266 1 85.88 430 THR B N 1
ATOM 10948 C CA . THR B 1 430 ? -6.512 15.766 23.953 1 85.88 430 THR B CA 1
ATOM 10949 C C . THR B 1 430 ? -5.863 15.422 22.609 1 85.88 430 THR B C 1
ATOM 10951 O O . THR B 1 430 ? -6.297 15.906 21.562 1 85.88 430 THR B O 1
ATOM 10954 N N . ASP B 1 431 ? -4.934 14.586 22.656 1 84.12 431 ASP B N 1
ATOM 10955 C CA . ASP B 1 431 ? -4.188 14.234 21.453 1 84.12 431 ASP B CA 1
ATOM 10956 C C . ASP B 1 431 ? -4.953 13.219 20.609 1 84.12 431 ASP B C 1
ATOM 10958 O O . ASP B 1 431 ? -5.809 12.492 21.125 1 84.12 431 ASP B O 1
ATOM 10962 N N . ALA B 1 432 ? -4.629 13.297 19.328 1 83.44 432 ALA B N 1
ATOM 10963 C CA . ALA B 1 432 ? -5.293 12.383 18.391 1 83.44 432 ALA B CA 1
ATOM 10964 C C . ALA B 1 432 ? -4.785 10.953 18.578 1 83.44 432 ALA B C 1
ATOM 10966 O O . ALA B 1 432 ? -3.617 10.742 18.891 1 83.44 432 ALA B O 1
ATOM 10967 N N . ASN B 1 433 ? -5.684 10.062 18.391 1 80.81 433 ASN B N 1
ATOM 10968 C CA . ASN B 1 433 ? -5.289 8.656 18.344 1 80.81 433 ASN B CA 1
ATOM 10969 C C . ASN B 1 433 ? -4.734 8.266 16.984 1 80.81 433 ASN B C 1
ATOM 10971 O O . ASN B 1 433 ? -5.473 8.227 15.992 1 80.81 433 ASN B O 1
ATOM 10975 N N . HIS B 1 434 ? -3.521 7.898 16.922 1 81.94 434 HIS B N 1
ATOM 10976 C CA . HIS B 1 434 ? -2.812 7.668 15.664 1 81.94 434 HIS B CA 1
ATOM 10977 C C . HIS B 1 434 ? -3.273 6.375 15 1 81.94 434 HIS B C 1
ATOM 10979 O O . HIS B 1 434 ? -2.998 6.148 13.82 1 81.94 434 HIS B O 1
ATOM 10985 N N . GLN B 1 435 ? -3.992 5.617 15.633 1 76.56 435 GLN B N 1
ATOM 10986 C CA . GLN B 1 435 ? -4.453 4.344 15.086 1 76.56 435 GLN B CA 1
ATOM 10987 C C . GLN B 1 435 ? -5.809 4.492 14.406 1 76.56 435 GLN B C 1
ATOM 10989 O O . GLN B 1 435 ? -6.234 3.609 13.664 1 76.56 435 GLN B O 1
ATOM 10994 N N . ARG B 1 436 ? -6.383 5.578 14.617 1 81.62 436 ARG B N 1
ATOM 10995 C CA . ARG B 1 436 ? -7.715 5.789 14.062 1 81.62 436 ARG B CA 1
ATOM 10996 C C . ARG B 1 436 ? -7.637 6.305 12.625 1 81.62 436 ARG B C 1
ATOM 10998 O O . ARG B 1 436 ? -6.695 7.016 12.266 1 81.62 436 ARG B O 1
ATOM 11005 N N . ALA B 1 437 ? -8.68 5.953 11.977 1 80.94 437 ALA B N 1
ATOM 11006 C CA . ALA B 1 437 ? -8.797 6.438 10.602 1 80.94 437 ALA B CA 1
ATOM 11007 C C . ALA B 1 437 ? -8.891 7.961 10.562 1 80.94 437 ALA B C 1
ATOM 11009 O O . ALA B 1 437 ? -8.43 8.594 9.602 1 80.94 437 ALA B O 1
ATOM 11010 N N . SER B 1 438 ? -9.398 8.547 11.617 1 86.19 438 SER B N 1
ATOM 11011 C CA . SER B 1 438 ? -9.562 10 11.672 1 86.19 438 SER B CA 1
ATOM 11012 C C . SER B 1 438 ? -8.211 10.703 11.719 1 86.19 438 SER B C 1
ATOM 11014 O O . SER B 1 438 ? -8.117 11.898 11.406 1 86.19 438 SER B O 1
ATOM 11016 N N . TYR B 1 439 ? -7.207 9.945 12.094 1 90.88 439 TYR B N 1
ATOM 11017 C CA . TYR B 1 439 ? -5.879 10.539 12.156 1 90.88 439 TYR B CA 1
ATOM 11018 C C . TYR B 1 439 ? -5.219 10.555 10.781 1 90.88 439 TYR B C 1
ATOM 11020 O O . TYR B 1 439 ? -4.449 11.461 10.461 1 90.88 439 TYR B O 1
ATOM 11028 N N . ARG B 1 440 ? -5.469 9.594 9.992 1 93.5 440 ARG B N 1
ATOM 11029 C CA . ARG B 1 440 ? -4.812 9.438 8.703 1 93.5 440 ARG B CA 1
ATOM 11030 C C . ARG B 1 440 ? -5.465 10.32 7.645 1 93.5 440 ARG B C 1
ATOM 11032 O O . ARG B 1 440 ? -6.176 9.828 6.766 1 93.5 440 ARG B O 1
ATOM 11039 N N . GLN B 1 441 ? -5.141 11.641 7.734 1 94.62 441 GLN B N 1
ATOM 11040 C CA . GLN B 1 441 ? -5.66 12.656 6.824 1 94.62 441 GLN B CA 1
ATOM 11041 C C . GLN B 1 441 ? -4.539 13.562 6.312 1 94.62 441 GLN B C 1
ATOM 11043 O O . GLN B 1 441 ? -3.574 13.828 7.031 1 94.62 441 GLN B O 1
ATOM 11048 N N . VAL B 1 442 ? -4.758 13.992 5.105 1 95.88 442 VAL B N 1
ATOM 11049 C CA . VAL B 1 442 ? -3.764 14.883 4.516 1 95.88 442 VAL B CA 1
ATOM 11050 C C . VAL B 1 442 ? -4.449 16.141 3.975 1 95.88 442 VAL B C 1
ATOM 11052 O O . VAL B 1 442 ? -5.57 16.062 3.461 1 95.88 442 VAL B O 1
ATOM 11055 N N . TYR B 1 443 ? -3.869 17.234 4.242 1 94.12 443 TYR B N 1
ATOM 11056 C CA . TYR B 1 443 ? -4.172 18.5 3.582 1 94.12 443 TYR B CA 1
ATOM 11057 C C . TYR B 1 443 ? -3.125 18.828 2.527 1 94.12 443 TYR B C 1
ATOM 11059 O O . TYR B 1 443 ? -1.924 18.812 2.809 1 94.12 443 TYR B O 1
ATOM 11067 N N . LEU B 1 444 ? -3.58 19.047 1.3 1 95.56 444 LEU B N 1
ATOM 11068 C CA . LEU B 1 444 ? -2.684 19.438 0.212 1 95.56 444 LEU B CA 1
ATOM 11069 C C . LEU B 1 444 ? -2.812 20.922 -0.105 1 95.56 444 LEU B C 1
ATOM 11071 O O . LEU B 1 444 ? -3.922 21.453 -0.165 1 95.56 444 LEU B O 1
ATOM 11075 N N . SER B 1 445 ? -1.702 21.516 -0.25 1 92.19 445 SER B N 1
ATOM 11076 C CA . SER B 1 445 ? -1.693 22.875 -0.745 1 92.19 445 SER B CA 1
ATOM 11077 C C . SER B 1 445 ? -0.791 23.031 -1.966 1 92.19 445 SER B C 1
ATOM 11079 O O . SER B 1 445 ? 0.354 22.562 -1.955 1 92.19 445 SER B O 1
ATOM 11081 N N . GLY B 1 446 ? -1.368 23.516 -3.014 1 92.38 446 GLY B N 1
ATOM 11082 C CA . GLY B 1 446 ? -0.586 23.938 -4.168 1 92.38 446 GLY B CA 1
ATOM 11083 C C . GLY B 1 446 ? -0.158 25.391 -4.105 1 92.38 446 GLY B C 1
ATOM 11084 O O . GLY B 1 446 ? -0.903 26.25 -3.615 1 92.38 446 GLY B O 1
ATOM 11085 N N . HIS B 1 447 ? 0.983 25.609 -4.68 1 87.44 447 HIS B N 1
ATOM 11086 C CA . HIS B 1 447 ? 1.554 26.938 -4.52 1 87.44 447 HIS B CA 1
ATOM 11087 C C . HIS B 1 447 ? 1.933 27.547 -5.867 1 87.44 447 HIS B C 1
ATOM 11089 O O . HIS B 1 447 ? 1.982 26.828 -6.875 1 87.44 447 HIS B O 1
ATOM 11095 N N . SER B 1 448 ? 2.232 28.781 -5.93 1 84.06 448 SER B N 1
ATOM 11096 C CA . SER B 1 448 ? 2.516 29.531 -7.148 1 84.06 448 SER B CA 1
ATOM 11097 C C . SER B 1 448 ? 3.873 29.156 -7.73 1 84.06 448 SER B C 1
ATOM 11099 O O . SER B 1 448 ? 4.094 29.281 -8.938 1 84.06 448 SER B O 1
ATOM 11101 N N . ASN B 1 449 ? 4.762 28.625 -6.938 1 83.5 449 ASN B N 1
ATOM 11102 C CA . ASN B 1 449 ? 6.094 28.281 -7.418 1 83.5 449 ASN B CA 1
ATOM 11103 C C . ASN B 1 449 ? 6.141 26.844 -7.934 1 83.5 449 ASN B C 1
ATOM 11105 O O . ASN B 1 449 ? 7.219 26.328 -8.234 1 83.5 449 ASN B O 1
ATOM 11109 N N . GLY B 1 450 ? 5.047 26.203 -7.875 1 89.69 450 GLY B N 1
ATOM 11110 C CA . GLY B 1 450 ? 4.988 24.859 -8.398 1 89.69 450 GLY B CA 1
ATOM 11111 C C . GLY B 1 450 ? 5.082 23.797 -7.324 1 89.69 450 GLY B C 1
ATOM 11112 O O . GLY B 1 450 ? 4.996 22.594 -7.617 1 89.69 450 GLY B O 1
ATOM 11113 N N . ASN B 1 451 ? 5.168 24.188 -6.09 1 90.94 451 ASN B N 1
ATOM 11114 C CA . ASN B 1 451 ? 5.27 23.219 -4.992 1 90.94 451 ASN B CA 1
ATOM 11115 C C . ASN B 1 451 ? 3.902 22.641 -4.625 1 90.94 451 ASN B C 1
ATOM 11117 O O . ASN B 1 451 ? 2.896 23.359 -4.656 1 90.94 451 ASN B O 1
ATOM 11121 N N . ILE B 1 452 ? 3.865 21.438 -4.395 1 95.5 452 ILE B N 1
ATOM 11122 C CA . ILE B 1 452 ? 2.738 20.781 -3.744 1 95.5 452 ILE B CA 1
ATOM 11123 C C . ILE B 1 452 ? 3.148 20.328 -2.346 1 95.5 452 ILE B C 1
ATOM 11125 O O . ILE B 1 452 ? 4.004 19.453 -2.199 1 95.5 452 ILE B O 1
ATOM 11129 N N . CYS B 1 453 ? 2.568 20.938 -1.361 1 93.56 453 CYS B N 1
ATOM 11130 C CA . CYS B 1 453 ? 2.895 20.609 0.022 1 93.56 453 CYS B CA 1
ATOM 11131 C C . CYS B 1 453 ? 1.883 19.625 0.606 1 93.56 453 CYS B C 1
ATOM 11133 O O . CYS B 1 453 ? 0.674 19.844 0.497 1 93.56 453 CYS B O 1
ATOM 11135 N N . ILE B 1 454 ? 2.34 18.609 1.143 1 96.25 454 ILE B N 1
ATOM 11136 C CA . ILE B 1 454 ? 1.492 17.609 1.8 1 96.25 454 ILE B CA 1
ATOM 11137 C C . ILE B 1 454 ? 1.603 17.766 3.314 1 96.25 454 ILE B C 1
ATOM 11139 O O . ILE B 1 454 ? 2.688 17.625 3.883 1 96.25 454 ILE B O 1
ATOM 11143 N N . TRP B 1 455 ? 0.465 18.031 3.93 1 93.56 455 TRP B N 1
ATOM 11144 C CA . TRP B 1 455 ? 0.413 18.234 5.371 1 93.56 455 TRP B CA 1
ATOM 11145 C C . TRP B 1 455 ? -0.341 17.109 6.062 1 93.56 455 TRP B C 1
ATOM 11147 O O . TRP B 1 455 ? -1.389 16.672 5.582 1 93.56 455 TRP B O 1
ATOM 11157 N N . SER B 1 456 ? 0.225 16.594 7.148 1 93.56 456 SER B N 1
ATOM 11158 C CA . SER B 1 456 ? -0.579 15.766 8.047 1 93.56 456 SER B CA 1
ATOM 11159 C C . SER B 1 456 ? -1.563 16.609 8.844 1 93.56 456 SER B C 1
ATOM 11161 O O . SER B 1 456 ? -1.161 17.531 9.57 1 93.56 456 SER B O 1
ATOM 11163 N N . SER B 1 457 ? -2.822 16.359 8.781 1 91.44 457 SER B N 1
ATOM 11164 C CA . SER B 1 457 ? -3.811 17.266 9.367 1 91.44 457 SER B CA 1
ATOM 11165 C C . SER B 1 457 ? -4.691 16.531 10.375 1 91.44 457 SER B C 1
ATOM 11167 O O . SER B 1 457 ? -5.645 17.109 10.906 1 91.44 457 SER B O 1
ATOM 11169 N N . GLY B 1 458 ? -4.426 15.336 10.664 1 90.12 458 GLY B N 1
ATOM 11170 C CA . GLY B 1 458 ? -5.277 14.578 11.562 1 90.12 458 GLY B CA 1
ATOM 11171 C C . GLY B 1 458 ? -4.98 14.844 13.031 1 90.12 458 GLY B C 1
ATOM 11172 O O . GLY B 1 458 ? -5.77 14.477 13.906 1 90.12 458 GLY B O 1
ATOM 11173 N N . GLY B 1 459 ? -3.918 15.516 13.359 1 89.56 459 GLY B N 1
ATOM 11174 C CA . GLY B 1 459 ? -3.541 15.805 14.734 1 89.56 459 GLY B CA 1
ATOM 11175 C C . GLY B 1 459 ? -3.945 17.188 15.188 1 89.56 459 GLY B C 1
ATOM 11176 O O . GLY B 1 459 ? -4.598 17.922 14.445 1 89.56 459 GLY B O 1
ATOM 11177 N N . VAL B 1 460 ? -3.602 17.453 16.484 1 90.19 460 VAL B N 1
ATOM 11178 C CA . VAL B 1 460 ? -3.906 18.766 17.047 1 90.19 460 VAL B CA 1
ATOM 11179 C C . VAL B 1 460 ? -3.281 19.859 16.188 1 90.19 460 VAL B C 1
ATOM 11181 O O . VAL B 1 460 ? -3.963 20.797 15.766 1 90.19 460 VAL B O 1
ATOM 11184 N N . GLY B 1 461 ? -2.059 19.625 16.016 1 87.94 461 GLY B N 1
ATOM 11185 C CA . GLY B 1 461 ? -1.377 20.5 15.07 1 87.94 461 GLY B CA 1
ATOM 11186 C C . GLY B 1 461 ? -1.177 19.859 13.711 1 87.94 461 GLY B C 1
ATOM 11187 O O . GLY B 1 461 ? -1.232 18.641 13.578 1 87.94 461 GLY B O 1
ATOM 11188 N N . MET B 1 462 ? -1.065 20.719 12.719 1 88.81 462 MET B N 1
ATOM 11189 C CA . MET B 1 462 ? -0.719 20.25 11.383 1 88.81 462 MET B CA 1
ATOM 11190 C C . MET B 1 462 ? 0.792 20.25 11.18 1 88.81 462 MET B C 1
ATOM 11192 O O . MET B 1 462 ? 1.5 21.078 11.758 1 88.81 462 MET B O 1
ATOM 11196 N N . SER B 1 463 ? 1.3 19.312 10.453 1 89.31 463 SER B N 1
ATOM 11197 C CA . SER B 1 463 ? 2.73 19.25 10.172 1 89.31 463 SER B CA 1
ATOM 11198 C C . SER B 1 463 ? 2.996 18.953 8.703 1 89.31 463 SER B C 1
ATOM 11200 O O . SER B 1 463 ? 2.297 18.141 8.094 1 89.31 463 SER B O 1
ATOM 11202 N N . LEU B 1 464 ? 3.934 19.656 8.164 1 91.81 464 LEU B N 1
ATOM 11203 C CA . LEU B 1 464 ? 4.34 19.406 6.789 1 91.81 464 LEU B CA 1
ATOM 11204 C C . LEU B 1 464 ? 5.059 18.062 6.672 1 91.81 464 LEU B C 1
ATOM 11206 O O . LEU B 1 464 ? 6.047 17.828 7.367 1 91.81 464 LEU B O 1
ATOM 11210 N N . MET B 1 465 ? 4.613 17.25 5.824 1 94.56 465 MET B N 1
ATOM 11211 C CA . MET B 1 465 ? 5.23 15.938 5.656 1 94.56 465 MET B CA 1
ATOM 11212 C C . MET B 1 465 ? 6.336 15.984 4.609 1 94.56 465 MET B C 1
ATOM 11214 O O . MET B 1 465 ? 7.422 15.445 4.824 1 94.56 465 MET B O 1
ATOM 11218 N N . LEU B 1 466 ? 6.082 16.531 3.51 1 95.31 466 LEU B N 1
ATOM 11219 C CA . LEU B 1 466 ? 7.059 16.688 2.436 1 95.31 466 LEU B CA 1
ATOM 11220 C C . LEU B 1 466 ? 6.555 17.656 1.375 1 95.31 466 LEU B C 1
ATOM 11222 O O . LEU B 1 466 ? 5.402 18.094 1.423 1 95.31 466 LEU B O 1
ATOM 11226 N N . VAL B 1 467 ? 7.414 18.062 0.467 1 93.31 467 VAL B N 1
ATOM 11227 C CA . VAL B 1 467 ? 7.102 18.969 -0.625 1 93.31 467 VAL B CA 1
ATOM 11228 C C . VAL B 1 467 ? 7.473 18.328 -1.961 1 93.31 467 VAL B C 1
ATOM 11230 O O . VAL B 1 467 ? 8.586 17.828 -2.129 1 93.31 467 VAL B O 1
ATOM 11233 N N . ILE B 1 468 ? 6.523 18.266 -2.855 1 96.19 468 ILE B N 1
ATOM 11234 C CA . ILE B 1 468 ? 6.801 17.875 -4.23 1 96.19 468 ILE B CA 1
ATOM 11235 C C . ILE B 1 468 ? 7.105 19.109 -5.074 1 96.19 468 ILE B C 1
ATOM 11237 O O . ILE B 1 468 ? 6.23 19.953 -5.281 1 96.19 468 ILE B O 1
ATOM 11241 N N . ARG B 1 469 ? 8.258 19.141 -5.578 1 92.69 469 ARG B N 1
ATOM 11242 C CA . ARG B 1 469 ? 8.672 20.281 -6.395 1 92.69 469 ARG B CA 1
ATOM 11243 C C . ARG B 1 469 ? 8.469 20 -7.879 1 92.69 469 ARG B C 1
ATOM 11245 O O . ARG B 1 469 ? 9.398 19.578 -8.57 1 92.69 469 ARG B O 1
ATOM 11252 N N . THR B 1 470 ? 7.355 20.406 -8.352 1 94.5 470 THR B N 1
ATOM 11253 C CA . THR B 1 470 ? 7.035 20.141 -9.75 1 94.5 470 THR B CA 1
ATOM 11254 C C . THR B 1 470 ? 7.863 21.016 -10.68 1 94.5 470 THR B C 1
ATOM 11256 O O . THR B 1 470 ? 7.98 20.734 -11.875 1 94.5 470 THR B O 1
ATOM 11259 N N . SER B 1 471 ? 8.438 22.094 -10.195 1 90.12 471 SER B N 1
ATOM 11260 C CA . SER B 1 471 ? 9.234 23.016 -11 1 90.12 471 SER B CA 1
ATOM 11261 C C . SER B 1 471 ? 10.453 22.312 -11.594 1 90.12 471 SER B C 1
ATOM 11263 O O . SER B 1 471 ? 10.945 22.703 -12.656 1 90.12 471 SER B O 1
ATOM 11265 N N . LEU B 1 472 ? 10.898 21.281 -10.945 1 91.56 472 LEU B N 1
ATOM 11266 C CA . LEU B 1 472 ? 12.086 20.562 -11.391 1 91.56 472 LEU B CA 1
ATOM 11267 C C . LEU B 1 472 ? 11.812 19.828 -12.703 1 91.56 472 LEU B C 1
ATOM 11269 O O . LEU B 1 472 ? 12.75 19.406 -13.391 1 91.56 472 LEU B O 1
ATOM 11273 N N . GLU B 1 473 ? 10.555 19.656 -12.992 1 94.75 473 GLU B N 1
ATOM 11274 C CA . GLU B 1 473 ? 10.172 18.953 -14.211 1 94.75 473 GLU B CA 1
ATOM 11275 C C . GLU B 1 473 ? 10.312 19.859 -15.438 1 94.75 473 GLU B C 1
ATOM 11277 O O . GLU B 1 473 ? 10.188 19.391 -16.578 1 94.75 473 GLU B O 1
ATOM 11282 N N . PHE B 1 474 ? 10.617 21.078 -15.227 1 91.69 474 PHE B N 1
ATOM 11283 C CA . PHE B 1 474 ? 10.648 22.031 -16.328 1 91.69 474 PHE B CA 1
ATOM 11284 C C . PHE B 1 474 ? 12.016 22.688 -16.438 1 91.69 474 PHE B C 1
ATOM 11286 O O . PHE B 1 474 ? 12.797 22.672 -15.484 1 91.69 474 PHE B O 1
ATOM 11293 N N . ASP B 1 475 ? 12.195 23.219 -17.625 1 85.06 475 ASP B N 1
ATOM 11294 C CA . ASP B 1 475 ? 13.477 23.859 -17.922 1 85.06 475 ASP B CA 1
ATOM 11295 C C . ASP B 1 475 ? 13.602 25.172 -17.141 1 85.06 475 ASP B C 1
ATOM 11297 O O . ASP B 1 475 ? 12.625 25.906 -16.969 1 85.06 475 ASP B O 1
ATOM 11301 N N . GLY B 1 476 ? 14.656 25.422 -16.609 1 68.56 476 GLY B N 1
ATOM 11302 C CA . GLY B 1 476 ? 14.93 26.703 -15.953 1 68.56 476 GLY B CA 1
ATOM 11303 C C . GLY B 1 476 ? 14.812 26.625 -14.445 1 68.56 476 GLY B C 1
ATOM 11304 O O . GLY B 1 476 ? 15.164 27.578 -13.742 1 68.56 476 GLY B O 1
ATOM 11305 N N . ALA B 1 477 ? 14.023 25.688 -14.078 1 59.09 477 ALA B N 1
ATOM 11306 C CA . ALA B 1 477 ? 13.828 25.625 -12.633 1 59.09 477 ALA B CA 1
ATOM 11307 C C . ALA B 1 477 ? 15.117 25.25 -11.914 1 59.09 477 ALA B C 1
ATOM 11309 O O . ALA B 1 477 ? 15.828 24.328 -12.344 1 59.09 477 ALA B O 1
ATOM 11310 N N . SER B 1 478 ? 15.789 26.219 -11.414 1 50.5 478 SER B N 1
ATOM 11311 C CA . SER B 1 478 ? 17.016 25.984 -10.648 1 50.5 478 SER B CA 1
ATOM 11312 C C . SER B 1 478 ? 16.766 25.047 -9.469 1 50.5 478 SER B C 1
ATOM 11314 O O . SER B 1 478 ? 15.773 25.203 -8.75 1 50.5 478 SER B O 1
ATOM 11316 N N . SER B 1 479 ? 17.031 23.75 -9.562 1 46.06 479 SER B N 1
ATOM 11317 C CA . SER B 1 479 ? 17.125 22.969 -8.336 1 46.06 479 SER B CA 1
ATOM 11318 C C . SER B 1 479 ? 17.547 23.844 -7.156 1 46.06 479 SER B C 1
ATOM 11320 O O . SER B 1 479 ? 18.281 24.812 -7.324 1 46.06 479 SER B O 1
ATOM 11322 N N . PHE B 1 480 ? 16.828 23.938 -6.223 1 41.06 480 PHE B N 1
ATOM 11323 C CA . PHE B 1 480 ? 17.422 24.594 -5.066 1 41.06 480 PHE B CA 1
ATOM 11324 C C . PHE B 1 480 ? 18.953 24.5 -5.109 1 41.06 480 PHE B C 1
ATOM 11326 O O . PHE B 1 480 ? 19.5 23.5 -5.555 1 41.06 480 PHE B O 1
ATOM 11333 N N . ASP B 1 481 ? 19.562 25.609 -5.207 1 36.84 481 ASP B N 1
ATOM 11334 C CA . ASP B 1 481 ? 20.969 25.781 -4.898 1 36.84 481 ASP B CA 1
ATOM 11335 C C . ASP B 1 481 ? 21.422 24.812 -3.807 1 36.84 481 ASP B C 1
ATOM 11337 O O . ASP B 1 481 ? 21.266 25.094 -2.617 1 36.84 481 ASP B O 1
ATOM 11341 N N . ASN B 1 482 ? 20.938 23.703 -3.816 1 35.88 482 ASN B N 1
ATOM 11342 C CA . ASN B 1 482 ? 21.828 22.953 -2.943 1 35.88 482 ASN B CA 1
ATOM 11343 C C . ASN B 1 482 ? 23.281 23.359 -3.141 1 35.88 482 ASN B C 1
ATOM 11345 O O . ASN B 1 482 ? 24.094 22.578 -3.641 1 35.88 482 ASN B O 1
ATOM 11349 N N . GLU B 1 483 ? 23.547 24.391 -3.811 1 33.88 483 GLU B N 1
ATOM 11350 C CA . GLU B 1 483 ? 24.953 24.734 -3.605 1 33.88 483 GLU B CA 1
ATOM 11351 C C . GLU B 1 483 ? 25.359 24.547 -2.146 1 33.88 483 GLU B C 1
ATOM 11353 O O . GLU B 1 483 ? 24.891 25.266 -1.268 1 33.88 483 GLU B O 1
ATOM 11358 N N . ASP B 1 484 ? 25.359 23.391 -1.663 1 36.75 484 ASP B N 1
ATOM 11359 C CA . ASP B 1 484 ? 26.172 23.219 -0.468 1 36.75 484 ASP B CA 1
ATOM 11360 C C . ASP B 1 484 ? 27.047 24.453 -0.208 1 36.75 484 ASP B C 1
ATOM 11362 O O . ASP B 1 484 ? 27.359 24.766 0.942 1 36.75 484 ASP B O 1
ATOM 11366 N N . SER B 1 485 ? 28 24.672 -1.232 1 35.62 485 SER B N 1
ATOM 11367 C CA . SER B 1 485 ? 29.094 25.594 -0.914 1 35.62 485 SER B CA 1
ATOM 11368 C C . SER B 1 485 ? 28.609 27.031 -0.841 1 35.62 485 SER B C 1
ATOM 11370 O O . SER B 1 485 ? 28.734 27.781 -1.81 1 35.62 485 SER B O 1
ATOM 11372 N N . ASN B 1 486 ? 27.375 27.125 -0.631 1 37.34 486 ASN B N 1
ATOM 11373 C CA . ASN B 1 486 ? 26.906 28.5 -0.428 1 37.34 486 ASN B CA 1
ATOM 11374 C C . ASN B 1 486 ? 27.938 29.344 0.308 1 37.34 486 ASN B C 1
ATOM 11376 O O . ASN B 1 486 ? 27.578 30.219 1.09 1 37.34 486 ASN B O 1
ATOM 11380 N N . TYR B 1 487 ? 28.969 28.766 0.55 1 37.78 487 TYR B N 1
ATOM 11381 C CA . TYR B 1 487 ? 30.031 29.656 1.013 1 37.78 487 TYR B CA 1
ATOM 11382 C C . TYR B 1 487 ? 30.359 30.703 -0.047 1 37.78 487 TYR B C 1
ATOM 11384 O O . TYR B 1 487 ? 30.531 30.359 -1.224 1 37.78 487 TYR B O 1
ATOM 11392 N N . TYR B 1 488 ? 29.75 31.766 0.003 1 36.72 488 TYR B N 1
ATOM 11393 C CA . TYR B 1 488 ? 30.328 32.812 -0.827 1 36.72 488 TYR B CA 1
ATOM 11394 C C . TYR B 1 488 ? 31.859 32.688 -0.888 1 36.72 488 TYR B C 1
ATOM 11396 O O . TYR B 1 488 ? 32.531 32.688 0.146 1 36.72 488 TYR B O 1
ATOM 11404 N N . ASN B 1 489 ? 32.375 31.844 -1.708 1 37.47 489 ASN B N 1
ATOM 11405 C CA . ASN B 1 489 ? 33.844 31.891 -1.909 1 37.47 489 ASN B CA 1
ATOM 11406 C C . ASN B 1 489 ? 34.312 33.312 -2.178 1 37.47 489 ASN B C 1
ATOM 11408 O O . ASN B 1 489 ? 34.125 33.844 -3.275 1 37.47 489 ASN B O 1
ATOM 11412 N N . SER B 1 490 ? 34 34.312 -1.356 1 35.28 490 SER B N 1
ATOM 11413 C CA . SER B 1 490 ? 34.781 35.469 -1.749 1 35.28 490 SER B CA 1
ATOM 11414 C C . SER B 1 490 ? 36.281 35.125 -1.9 1 35.28 490 SER B C 1
ATOM 11416 O O . SER B 1 490 ? 36.781 34.25 -1.185 1 35.28 490 SER B O 1
ATOM 11418 N N . ASP B 1 491 ? 36.906 35.25 -2.988 1 37.62 491 ASP B N 1
ATOM 11419 C CA . ASP B 1 491 ? 38.344 35.125 -3.289 1 37.62 491 ASP B CA 1
ATOM 11420 C C . ASP B 1 491 ? 39.188 35.406 -2.045 1 37.62 491 ASP B C 1
ATOM 11422 O O . ASP B 1 491 ? 40.344 35 -1.984 1 37.62 491 ASP B O 1
ATOM 11426 N N . GLU B 1 492 ? 39.062 36.656 -1.345 1 36.94 492 GLU B N 1
ATOM 11427 C CA . GLU B 1 492 ? 40.062 36.969 -0.343 1 36.94 492 GLU B CA 1
ATOM 11428 C C . GLU B 1 492 ? 39.969 36.031 0.853 1 36.94 492 GLU B C 1
ATOM 11430 O O . GLU B 1 492 ? 39.156 35.094 0.845 1 36.94 492 GLU B O 1
ATOM 11435 N N . LYS B 1 493 ? 40.156 36.656 2.236 1 41.56 493 LYS B N 1
ATOM 11436 C CA . LYS B 1 493 ? 40.281 35.906 3.488 1 41.56 493 LYS B CA 1
ATOM 11437 C C . LYS B 1 493 ? 39.094 34.969 3.719 1 41.56 493 LYS B C 1
ATOM 11439 O O . LYS B 1 493 ? 37.938 35.375 3.492 1 41.56 493 LYS B O 1
ATOM 11444 N N . PRO B 1 494 ? 39.312 33.688 3.922 1 41.28 494 PRO B N 1
ATOM 11445 C CA . PRO B 1 494 ? 38.375 32.562 3.992 1 41.28 494 PRO B CA 1
ATOM 11446 C C . PRO B 1 494 ? 37.25 32.781 4.984 1 41.28 494 PRO B C 1
ATOM 11448 O O . PRO B 1 494 ? 37.438 32.594 6.188 1 41.28 494 PRO B O 1
ATOM 11451 N N . GLU B 1 495 ? 36.625 33.875 5.078 1 46.81 495 GLU B N 1
ATOM 11452 C CA . GLU B 1 495 ? 35.5 33.938 6.02 1 46.81 495 GLU B CA 1
ATOM 11453 C C . GLU B 1 495 ? 34.594 32.719 5.836 1 46.81 495 GLU B C 1
ATOM 11455 O O . GLU B 1 495 ? 34.469 32.219 4.73 1 46.81 495 GLU B O 1
ATOM 11460 N N . LYS B 1 496 ? 34.5 31.969 7.02 1 56.22 496 LYS B N 1
ATOM 11461 C CA . LYS B 1 496 ? 33.625 30.812 7.031 1 56.22 496 LYS B CA 1
ATOM 11462 C C . LYS B 1 496 ? 32.312 31.125 6.301 1 56.22 496 LYS B C 1
ATOM 11464 O O . LYS B 1 496 ? 31.734 32.219 6.484 1 56.22 496 LYS B O 1
ATOM 11469 N N . PRO B 1 497 ? 31.953 30.328 5.465 1 64.81 497 PRO B N 1
ATOM 11470 C CA . PRO B 1 497 ? 30.766 30.484 4.621 1 64.81 497 PRO B CA 1
ATOM 11471 C C . PRO B 1 497 ? 29.469 30.578 5.434 1 64.81 497 PRO B C 1
ATOM 11473 O O . PRO B 1 497 ? 29.391 30.047 6.543 1 64.81 497 PRO B O 1
ATOM 11476 N N . VAL B 1 498 ? 28.609 31.625 5.242 1 79.56 498 VAL B N 1
ATOM 11477 C CA . VAL B 1 498 ? 27.281 31.812 5.828 1 79.56 498 VAL B CA 1
ATOM 11478 C C . VAL B 1 498 ? 26.328 30.75 5.285 1 79.56 498 VAL B C 1
ATOM 11480 O O . VAL B 1 498 ? 26.281 30.5 4.078 1 79.56 498 VAL B O 1
ATOM 11483 N N . ARG B 1 499 ? 25.75 30.094 6.207 1 86.44 499 ARG B N 1
ATOM 11484 C CA . ARG B 1 499 ? 24.766 29.078 5.844 1 86.44 499 ARG B CA 1
ATOM 11485 C C . ARG B 1 499 ? 23.359 29.641 5.855 1 86.44 499 ARG B C 1
ATOM 11487 O O . ARG B 1 499 ? 22.938 30.266 6.836 1 86.44 499 ARG B O 1
ATOM 11494 N N . LYS B 1 500 ? 22.656 29.453 4.832 1 86.19 500 LYS B N 1
ATOM 11495 C CA . LYS B 1 500 ? 21.266 29.891 4.789 1 86.19 500 LYS B CA 1
ATOM 11496 C C . LYS B 1 500 ? 20.344 28.891 5.496 1 86.19 500 LYS B C 1
ATOM 11498 O O . LYS B 1 500 ? 20.469 27.688 5.297 1 86.19 500 LYS B O 1
ATOM 11503 N N . ILE B 1 501 ? 19.453 29.453 6.375 1 89.19 501 ILE B N 1
ATOM 11504 C CA . ILE B 1 501 ? 18.516 28.594 7.09 1 89.19 501 ILE B CA 1
ATOM 11505 C C . ILE B 1 501 ? 17.094 29.156 6.949 1 89.19 501 ILE B C 1
ATOM 11507 O O . ILE B 1 501 ? 16.906 30.281 6.516 1 89.19 501 ILE B O 1
ATOM 11511 N N . GLY B 1 502 ? 16.094 28.328 7.242 1 86.69 502 GLY B N 1
ATOM 11512 C CA . GLY B 1 502 ? 14.703 28.703 7.098 1 86.69 502 GLY B CA 1
ATOM 11513 C C . GLY B 1 502 ? 14.062 28.156 5.832 1 86.69 502 GLY B C 1
ATOM 11514 O O . GLY B 1 502 ? 14.766 27.688 4.934 1 86.69 502 GLY B O 1
ATOM 11515 N N . LEU B 1 503 ? 12.75 28.25 5.809 1 80.69 503 LEU B N 1
ATOM 11516 C CA . LEU B 1 503 ? 12.031 27.688 4.676 1 80.69 503 LEU B CA 1
ATOM 11517 C C . LEU B 1 503 ? 11.211 28.75 3.959 1 80.69 503 LEU B C 1
ATOM 11519 O O . LEU B 1 503 ? 10.695 28.516 2.867 1 80.69 503 LEU B O 1
ATOM 11523 N N . TYR B 1 504 ? 11.203 29.906 4.578 1 77.94 504 TYR B N 1
ATOM 11524 C CA . TYR B 1 504 ? 10.453 31 3.965 1 77.94 504 TYR B CA 1
ATOM 11525 C C . TYR B 1 504 ? 11.156 31.5 2.713 1 77.94 504 TYR B C 1
ATOM 11527 O O . TYR B 1 504 ? 12.359 31.781 2.736 1 77.94 504 TYR B O 1
ATOM 11535 N N . ASP B 1 505 ? 10.375 31.516 1.525 1 70.31 505 ASP B N 1
ATOM 11536 C CA . ASP B 1 505 ? 10.891 32.062 0.271 1 70.31 505 ASP B CA 1
ATOM 11537 C C . ASP B 1 505 ? 10.086 33.281 -0.187 1 70.31 505 ASP B C 1
ATOM 11539 O O . ASP B 1 505 ? 8.93 33.125 -0.592 1 70.31 505 ASP B O 1
ATOM 11543 N N . PRO B 1 506 ? 10.766 34.344 -0.238 1 62.81 506 PRO B N 1
ATOM 11544 C CA . PRO B 1 506 ? 10.039 35.562 -0.607 1 62.81 506 PRO B CA 1
ATOM 11545 C C . PRO B 1 506 ? 9.789 35.688 -2.111 1 62.81 506 PRO B C 1
ATOM 11547 O O . PRO B 1 506 ? 8.961 36.469 -2.549 1 62.81 506 PRO B O 1
ATOM 11550 N N . PHE B 1 507 ? 10.531 34.875 -3.043 1 58.59 507 PHE B N 1
ATOM 11551 C CA . PHE B 1 507 ? 10.523 35.125 -4.48 1 58.59 507 PHE B CA 1
ATOM 11552 C C . PHE B 1 507 ? 9.578 34.156 -5.188 1 58.59 507 PHE B C 1
ATOM 11554 O O . PHE B 1 507 ? 9.648 32.938 -4.98 1 58.59 507 PHE B O 1
ATOM 11561 N N . ASP B 1 508 ? 8.312 34.469 -5.457 1 56.75 508 ASP B N 1
ATOM 11562 C CA . ASP B 1 508 ? 7.355 33.594 -6.121 1 56.75 508 ASP B CA 1
ATOM 11563 C C . ASP B 1 508 ? 7.195 33.969 -7.594 1 56.75 508 ASP B C 1
ATOM 11565 O O . ASP B 1 508 ? 6.285 34.719 -7.953 1 56.75 508 ASP B O 1
ATOM 11569 N N . ASP B 1 509 ? 8.188 33.844 -8.531 1 56.44 509 ASP B N 1
ATOM 11570 C CA . ASP B 1 509 ? 8.078 34.594 -9.773 1 56.44 509 ASP B CA 1
ATOM 11571 C C . ASP B 1 509 ? 7.418 33.781 -10.875 1 56.44 509 ASP B C 1
ATOM 11573 O O . ASP B 1 509 ? 6.863 34.312 -11.828 1 56.44 509 ASP B O 1
ATOM 11577 N N . ASP B 1 510 ? 7.516 32.469 -10.977 1 63.28 510 ASP B N 1
ATOM 11578 C CA . ASP B 1 510 ? 7.07 32 -12.281 1 63.28 510 ASP B CA 1
ATOM 11579 C C . ASP B 1 510 ? 5.59 31.625 -12.25 1 63.28 510 ASP B C 1
ATOM 11581 O O . ASP B 1 510 ? 5.211 30.625 -11.617 1 63.28 510 ASP B O 1
ATOM 11585 N N . GLU B 1 511 ? 4.781 32.375 -13.023 1 73.62 511 GLU B N 1
ATOM 11586 C CA . GLU B 1 511 ? 3.324 32.281 -13.031 1 73.62 511 GLU B CA 1
ATOM 11587 C C . GLU B 1 511 ? 2.854 31 -13.688 1 73.62 511 GLU B C 1
ATOM 11589 O O . GLU B 1 511 ? 1.828 30.438 -13.297 1 73.62 511 GLU B O 1
ATOM 11594 N N . GLU B 1 512 ? 3.6 30.484 -14.602 1 83.12 512 GLU B N 1
ATOM 11595 C CA . GLU B 1 512 ? 3.119 29.328 -15.336 1 83.12 512 GLU B CA 1
ATOM 11596 C C . GLU B 1 512 ? 3.264 28.047 -14.5 1 83.12 512 GLU B C 1
ATOM 11598 O O . GLU B 1 512 ? 2.566 27.062 -14.734 1 83.12 512 GLU B O 1
ATOM 11603 N N . MET B 1 513 ? 4.07 28.094 -13.586 1 87.56 513 MET B N 1
ATOM 11604 C CA . MET B 1 513 ? 4.301 26.922 -12.742 1 87.56 513 MET B CA 1
ATOM 11605 C C . MET B 1 513 ? 3.281 26.844 -11.609 1 87.56 513 MET B C 1
ATOM 11607 O O . MET B 1 513 ? 3.217 25.859 -10.891 1 87.56 513 MET B O 1
ATOM 11611 N N . CYS B 1 514 ? 2.443 27.828 -11.578 1 89 514 CYS B N 1
ATOM 11612 C CA . CYS B 1 514 ? 1.453 27.906 -10.508 1 89 514 CYS B CA 1
ATOM 11613 C C . CYS B 1 514 ? 0.528 26.688 -10.539 1 89 514 CYS B C 1
ATOM 11615 O O . CYS B 1 514 ? -0.073 26.391 -11.57 1 89 514 CYS B O 1
ATOM 11617 N N . ILE B 1 515 ? 0.408 26.047 -9.398 1 93.25 515 ILE B N 1
ATOM 11618 C CA . ILE B 1 515 ? -0.453 24.875 -9.32 1 93.25 515 ILE B CA 1
ATOM 11619 C C . ILE B 1 515 ? -1.917 25.312 -9.297 1 93.25 515 ILE B C 1
ATOM 11621 O O . ILE B 1 515 ? -2.291 26.219 -8.555 1 93.25 515 ILE B O 1
ATOM 11625 N N . THR B 1 516 ? -2.707 24.672 -10.078 1 94.19 516 THR B N 1
ATOM 11626 C CA . THR B 1 516 ? -4.102 25.078 -10.195 1 94.19 516 THR B CA 1
ATOM 11627 C C . THR B 1 516 ? -5.023 24.078 -9.508 1 94.19 516 THR B C 1
ATOM 11629 O O . THR B 1 516 ? -6.066 24.438 -8.969 1 94.19 516 THR B O 1
ATOM 11632 N N . ARG B 1 517 ? -4.73 22.828 -9.617 1 96.25 517 ARG B N 1
ATOM 11633 C CA . ARG B 1 517 ? -5.508 21.781 -8.953 1 96.25 517 ARG B CA 1
ATOM 11634 C C . ARG B 1 517 ? -4.594 20.719 -8.352 1 96.25 517 ARG B C 1
ATOM 11636 O O . ARG B 1 517 ? -3.506 20.469 -8.875 1 96.25 517 ARG B O 1
ATOM 11643 N N . VAL B 1 518 ? -5.035 20.188 -7.246 1 97.31 518 VAL B N 1
ATOM 11644 C CA . VAL B 1 518 ? -4.297 19.109 -6.613 1 97.31 518 VAL B CA 1
ATOM 11645 C C . VAL B 1 518 ? -5.27 18.016 -6.16 1 97.31 518 VAL B C 1
ATOM 11647 O O . VAL B 1 518 ? -6.426 18.297 -5.844 1 97.31 518 VAL B O 1
ATOM 11650 N N . HIS B 1 519 ? -4.816 16.828 -6.25 1 97.56 519 HIS B N 1
ATOM 11651 C CA . HIS B 1 519 ? -5.609 15.68 -5.816 1 97.56 519 HIS B CA 1
ATOM 11652 C C . HIS B 1 519 ? -4.73 14.609 -5.18 1 97.56 519 HIS B C 1
ATOM 11654 O O . HIS B 1 519 ? -3.613 14.367 -5.637 1 97.56 519 HIS B O 1
ATOM 11660 N N . PHE B 1 520 ? -5.141 14.078 -4.031 1 97.44 520 PHE B N 1
ATOM 11661 C CA . PHE B 1 520 ? -4.508 12.945 -3.365 1 97.44 520 PHE B CA 1
ATOM 11662 C C . PHE B 1 520 ? -5.449 11.75 -3.324 1 97.44 520 PHE B C 1
ATOM 11664 O O . PHE B 1 520 ? -6.555 11.836 -2.789 1 97.44 520 PHE B O 1
ATOM 11671 N N . ASP B 1 521 ? -5.023 10.648 -3.844 1 95.44 521 ASP B N 1
ATOM 11672 C CA . ASP B 1 521 ? -5.84 9.445 -3.795 1 95.44 521 ASP B CA 1
ATOM 11673 C C . ASP B 1 521 ? -5.57 8.648 -2.516 1 95.44 521 ASP B C 1
ATOM 11675 O O . ASP B 1 521 ? -4.477 8.117 -2.33 1 95.44 521 ASP B O 1
ATOM 11679 N N . PRO B 1 522 ? -6.539 8.484 -1.686 1 92.31 522 PRO B N 1
ATOM 11680 C CA . PRO B 1 522 ? -6.32 7.844 -0.385 1 92.31 522 PRO B CA 1
ATOM 11681 C C . PRO B 1 522 ? -6.047 6.348 -0.502 1 92.31 522 PRO B C 1
ATOM 11683 O O . PRO B 1 522 ? -5.535 5.734 0.438 1 92.31 522 PRO B O 1
ATOM 11686 N N . LYS B 1 523 ? -6.359 5.727 -1.556 1 86.62 523 LYS B N 1
ATOM 11687 C CA . LYS B 1 523 ? -6.188 4.285 -1.707 1 86.62 523 LYS B CA 1
ATOM 11688 C C . LYS B 1 523 ? -4.809 3.953 -2.277 1 86.62 523 LYS B C 1
ATOM 11690 O O . LYS B 1 523 ? -4.18 2.979 -1.86 1 86.62 523 LYS B O 1
ATOM 11695 N N . SER B 1 524 ? -4.398 4.742 -3.227 1 89.06 524 SER B N 1
ATOM 11696 C CA . SER B 1 524 ? -3.145 4.426 -3.9 1 89.06 524 SER B CA 1
ATOM 11697 C C . SER B 1 524 ? -2.012 5.324 -3.412 1 89.06 524 SER B C 1
ATOM 11699 O O . SER B 1 524 ? -0.836 4.984 -3.561 1 89.06 524 SER B O 1
ATOM 11701 N N . GLY B 1 525 ? -2.348 6.438 -2.902 1 93.19 525 GLY B N 1
ATOM 11702 C CA . GLY B 1 525 ? -1.337 7.398 -2.488 1 93.19 525 GLY B CA 1
ATOM 11703 C C . GLY B 1 525 ? -0.847 8.273 -3.625 1 93.19 525 GLY B C 1
ATOM 11704 O O . GLY B 1 525 ? 0.023 9.125 -3.43 1 93.19 525 GLY B O 1
ATOM 11705 N N . ILE B 1 526 ? -1.427 8.211 -4.812 1 96.12 526 ILE B N 1
ATOM 11706 C CA . ILE B 1 526 ? -1.019 8.992 -5.969 1 96.12 526 ILE B CA 1
ATOM 11707 C C . ILE B 1 526 ? -1.388 10.461 -5.754 1 96.12 526 ILE B C 1
ATOM 11709 O O . ILE B 1 526 ? -2.455 10.766 -5.215 1 96.12 526 ILE B O 1
ATOM 11713 N N . VAL B 1 527 ? -0.483 11.352 -6.125 1 98.12 527 VAL B N 1
ATOM 11714 C CA . VAL B 1 527 ? -0.725 12.789 -6.082 1 98.12 527 VAL B CA 1
ATOM 11715 C C . VAL B 1 527 ? -0.771 13.352 -7.5 1 98.12 527 VAL B C 1
ATOM 11717 O O . VAL B 1 527 ? 0.096 13.039 -8.32 1 98.12 527 VAL B O 1
ATOM 11720 N N . ILE B 1 528 ? -1.782 14.141 -7.801 1 98.44 528 ILE B N 1
ATOM 11721 C CA . ILE B 1 528 ? -1.948 14.75 -9.117 1 98.44 528 ILE B CA 1
ATOM 11722 C C . ILE B 1 528 ? -1.958 16.266 -8.984 1 98.44 528 ILE B C 1
ATOM 11724 O O . ILE B 1 528 ? -2.566 16.812 -8.062 1 98.44 528 ILE B O 1
ATOM 11728 N N . GLY B 1 529 ? -1.223 16.906 -9.766 1 97.88 529 GLY B N 1
ATOM 11729 C CA . GLY B 1 529 ? -1.206 18.359 -9.828 1 97.88 529 GLY B CA 1
ATOM 11730 C C . GLY B 1 529 ? -1.263 18.906 -11.242 1 97.88 529 GLY B C 1
ATOM 11731 O O . GLY B 1 529 ? -0.689 18.312 -12.156 1 97.88 529 GLY B O 1
ATOM 11732 N N . THR B 1 530 ? -2.02 19.953 -11.398 1 97.31 530 THR B N 1
ATOM 11733 C CA . THR B 1 530 ? -2.037 20.688 -12.664 1 97.31 530 THR B CA 1
ATOM 11734 C C . THR B 1 530 ? -1.499 22.094 -12.477 1 97.31 530 THR B C 1
ATOM 11736 O O . THR B 1 530 ? -1.509 22.641 -11.367 1 97.31 530 THR B O 1
ATOM 11739 N N . ASN B 1 531 ? -0.961 22.609 -13.484 1 94.12 531 ASN B N 1
ATOM 11740 C CA . ASN B 1 531 ? -0.449 23.984 -13.375 1 94.12 531 ASN B CA 1
ATOM 11741 C C . ASN B 1 531 ? -1.027 24.875 -14.453 1 94.12 531 ASN B C 1
ATOM 11743 O O . ASN B 1 531 ? -1.792 24.422 -15.305 1 94.12 531 ASN B O 1
ATOM 11747 N N . ARG B 1 532 ? -0.77 26.031 -14.344 1 90.62 532 ARG B N 1
ATOM 11748 C CA . ARG B 1 532 ? -1.313 27.047 -15.234 1 90.62 532 ARG B CA 1
ATOM 11749 C C . ARG B 1 532 ? -0.783 26.875 -16.656 1 90.62 532 ARG B C 1
ATOM 11751 O O . ARG B 1 532 ? -1.418 27.297 -17.625 1 90.62 532 ARG B O 1
ATOM 11758 N N . GLY B 1 533 ? 0.368 26.266 -16.812 1 89.12 533 GLY B N 1
ATOM 11759 C CA . GLY B 1 533 ? 0.909 25.984 -18.141 1 89.12 533 GLY B CA 1
ATOM 11760 C C . GLY B 1 533 ? 0.136 24.906 -18.875 1 89.12 533 GLY B C 1
ATOM 11761 O O . GLY B 1 533 ? 0.36 24.688 -20.062 1 89.12 533 GLY B O 1
ATOM 11762 N N . GLY B 1 534 ? -0.798 24.266 -18.172 1 92.31 534 GLY B N 1
ATOM 11763 C CA . GLY B 1 534 ? -1.666 23.281 -18.812 1 92.31 534 GLY B CA 1
ATOM 11764 C C . GLY B 1 534 ? -1.165 21.859 -18.656 1 92.31 534 GLY B C 1
ATOM 11765 O O . GLY B 1 534 ? -1.679 20.938 -19.297 1 92.31 534 GLY B O 1
ATOM 11766 N N . TYR B 1 535 ? -0.206 21.688 -17.844 1 95.75 535 TYR B N 1
ATOM 11767 C CA . TYR B 1 535 ? 0.356 20.359 -17.688 1 95.75 535 TYR B CA 1
ATOM 11768 C C . TYR B 1 535 ? -0.355 19.609 -16.562 1 95.75 535 TYR B C 1
ATOM 11770 O O . TYR B 1 535 ? -0.757 20.203 -15.562 1 95.75 535 TYR B O 1
ATOM 11778 N N . VAL B 1 536 ? -0.61 18.391 -16.781 1 97.69 536 VAL B N 1
ATOM 11779 C CA . VAL B 1 536 ? -1.12 17.453 -15.781 1 97.69 536 VAL B CA 1
ATOM 11780 C C . VAL B 1 536 ? -0.009 16.5 -15.344 1 97.69 536 VAL B C 1
ATOM 11782 O O . VAL B 1 536 ? 0.463 15.688 -16.141 1 97.69 536 VAL B O 1
ATOM 11785 N N . LEU B 1 537 ? 0.376 16.594 -14.102 1 97.81 537 LEU B N 1
ATOM 11786 C CA . LEU B 1 537 ? 1.467 15.797 -13.555 1 97.81 537 LEU B CA 1
ATOM 11787 C C . LEU B 1 537 ? 0.948 14.805 -12.516 1 97.81 537 LEU B C 1
ATOM 11789 O O . LEU B 1 537 ? 0.043 15.125 -11.742 1 97.81 537 LEU B O 1
ATOM 11793 N N . MET B 1 538 ? 1.465 13.641 -12.531 1 97.75 538 MET B N 1
ATOM 11794 C CA . MET B 1 538 ? 1.113 12.609 -11.562 1 97.75 538 MET B CA 1
ATOM 11795 C C . MET B 1 538 ? 2.361 12.055 -10.883 1 97.75 538 MET B C 1
ATOM 11797 O O . MET B 1 538 ? 3.377 11.812 -11.539 1 97.75 538 MET B O 1
ATOM 11801 N N . TYR B 1 539 ? 2.295 11.891 -9.586 1 97.81 539 TYR B N 1
ATOM 11802 C CA . TYR B 1 539 ? 3.416 11.391 -8.797 1 97.81 539 TYR B CA 1
ATOM 11803 C C . TYR B 1 539 ? 3.008 10.164 -7.984 1 97.81 539 TYR B C 1
ATOM 11805 O O . TYR B 1 539 ? 1.872 10.078 -7.512 1 97.81 539 TYR B O 1
ATOM 11813 N N . GLU B 1 540 ? 3.918 9.242 -7.836 1 94.44 540 GLU B N 1
ATOM 11814 C CA . GLU B 1 540 ? 3.697 8.023 -7.07 1 94.44 540 GLU B CA 1
ATOM 11815 C C . GLU B 1 540 ? 4.84 7.77 -6.09 1 94.44 540 GLU B C 1
ATOM 11817 O O . GLU B 1 540 ? 5.953 8.258 -6.281 1 94.44 540 GLU B O 1
ATOM 11822 N N . LEU B 1 541 ? 4.566 6.992 -5.004 1 91.88 541 LEU B N 1
ATOM 11823 C CA . LEU B 1 541 ? 5.551 6.684 -3.975 1 91.88 541 LEU B CA 1
ATOM 11824 C C . LEU B 1 541 ? 6.453 5.535 -4.41 1 91.88 541 LEU B C 1
ATOM 11826 O O . LEU B 1 541 ? 5.965 4.488 -4.84 1 91.88 541 LEU B O 1
ATOM 11830 N N . TRP B 1 542 ? 7.75 5.863 -4.367 1 86.94 542 TRP B N 1
ATOM 11831 C CA . TRP B 1 542 ? 8.75 4.84 -4.641 1 86.94 542 TRP B CA 1
ATOM 11832 C C . TRP B 1 542 ? 9.711 4.688 -3.467 1 86.94 542 TRP B C 1
ATOM 11834 O O . TRP B 1 542 ? 10.086 5.676 -2.828 1 86.94 542 TRP B O 1
ATOM 11844 N N . ASP B 1 543 ? 10.18 3.506 -3.219 1 77.69 543 ASP B N 1
ATOM 11845 C CA . ASP B 1 543 ? 11.016 3.238 -2.053 1 77.69 543 ASP B CA 1
ATOM 11846 C C . ASP B 1 543 ? 12.484 3.537 -2.35 1 77.69 543 ASP B C 1
ATOM 11848 O O . ASP B 1 543 ? 13.289 3.719 -1.431 1 77.69 543 ASP B O 1
ATOM 11852 N N . SER B 1 544 ? 12.844 3.531 -3.617 1 82.12 544 SER B N 1
ATOM 11853 C CA . SER B 1 544 ? 14.234 3.773 -3.979 1 82.12 544 SER B CA 1
ATOM 11854 C C . SER B 1 544 ? 14.367 4.98 -4.902 1 82.12 544 SER B C 1
ATOM 11856 O O . SER B 1 544 ? 13.414 5.352 -5.586 1 82.12 544 SER B O 1
ATOM 11858 N N . ALA B 1 545 ? 15.555 5.562 -4.805 1 89 545 ALA B N 1
ATOM 11859 C CA . ALA B 1 545 ? 15.852 6.668 -5.707 1 89 545 ALA B CA 1
ATOM 11860 C C . ALA B 1 545 ? 15.992 6.18 -7.148 1 89 545 ALA B C 1
ATOM 11862 O O . ALA B 1 545 ? 16.469 5.07 -7.387 1 89 545 ALA B O 1
ATOM 11863 N N . ARG B 1 546 ? 15.547 7.051 -8.125 1 92.12 546 ARG B N 1
ATOM 11864 C CA . ARG B 1 546 ? 15.672 6.711 -9.539 1 92.12 546 ARG B CA 1
ATOM 11865 C C . ARG B 1 546 ? 16.047 7.934 -10.367 1 92.12 546 ARG B C 1
ATOM 11867 O O . ARG B 1 546 ? 15.703 9.062 -10.008 1 92.12 546 ARG B O 1
ATOM 11874 N N . THR B 1 547 ? 16.797 7.664 -11.367 1 94.69 547 THR B N 1
ATOM 11875 C CA . THR B 1 547 ? 17.062 8.695 -12.367 1 94.69 547 THR B CA 1
ATOM 11876 C C . THR B 1 547 ? 16.234 8.453 -13.625 1 94.69 547 THR B C 1
ATOM 11878 O O . THR B 1 547 ? 16.344 7.398 -14.258 1 94.69 547 THR B O 1
ATOM 11881 N N . LEU B 1 548 ? 15.43 9.398 -13.945 1 94.75 548 LEU B N 1
ATOM 11882 C CA . LEU B 1 548 ? 14.508 9.211 -15.062 1 94.75 548 LEU B CA 1
ATOM 11883 C C . LEU B 1 548 ? 14.852 10.148 -16.219 1 94.75 548 LEU B C 1
ATOM 11885 O O . LEU B 1 548 ? 15.359 11.25 -15.992 1 94.75 548 LEU B O 1
ATOM 11889 N N . THR B 1 549 ? 14.484 9.719 -17.406 1 93 549 THR B N 1
ATOM 11890 C CA . THR B 1 549 ? 14.773 10.469 -18.625 1 93 549 THR B CA 1
ATOM 11891 C C . THR B 1 549 ? 13.766 11.594 -18.828 1 93 549 THR B C 1
ATOM 11893 O O . THR B 1 549 ? 12.789 11.695 -18.078 1 93 549 THR B O 1
ATOM 11896 N N . HIS B 1 550 ? 14.07 12.438 -19.812 1 91.5 550 HIS B N 1
ATOM 11897 C CA . HIS B 1 550 ? 13.141 13.508 -20.188 1 91.5 550 HIS B CA 1
ATOM 11898 C C . HIS B 1 550 ? 11.836 12.938 -20.734 1 91.5 550 HIS B C 1
ATOM 11900 O O . HIS B 1 550 ? 11.734 11.734 -20.969 1 91.5 550 HIS B O 1
ATOM 11906 N N . TRP B 1 551 ? 10.859 13.781 -20.797 1 92.5 551 TRP B N 1
ATOM 11907 C CA . TRP B 1 551 ? 9.539 13.32 -21.234 1 92.5 551 TRP B CA 1
ATOM 11908 C C . TRP B 1 551 ? 8.93 14.289 -22.234 1 92.5 551 TRP B C 1
ATOM 11910 O O . TRP B 1 551 ? 9.383 15.43 -22.359 1 92.5 551 TRP B O 1
ATOM 11920 N N . GLU B 1 552 ? 8.023 13.75 -23.047 1 91.12 552 GLU B N 1
ATOM 11921 C CA . GLU B 1 552 ? 7.141 14.516 -23.922 1 91.12 552 GLU B CA 1
ATOM 11922 C C . GLU B 1 552 ? 5.684 14.359 -23.5 1 91.12 552 GLU B C 1
ATOM 11924 O O . GLU B 1 552 ? 5.195 13.234 -23.344 1 91.12 552 GLU B O 1
ATOM 11929 N N . ALA B 1 553 ? 5.098 15.508 -23.375 1 93.56 553 ALA B N 1
ATOM 11930 C CA . ALA B 1 553 ? 3.723 15.461 -22.891 1 93.56 553 ALA B CA 1
ATOM 11931 C C . ALA B 1 553 ? 2.766 14.992 -23.984 1 93.56 553 ALA B C 1
ATOM 11933 O O . ALA B 1 553 ? 2.936 15.336 -25.156 1 93.56 553 ALA B O 1
ATOM 11934 N N . THR B 1 554 ? 1.8 14.18 -23.641 1 93.12 554 THR B N 1
ATOM 11935 C CA . THR B 1 554 ? 0.71 13.812 -24.547 1 93.12 554 THR B CA 1
ATOM 11936 C C . THR B 1 554 ? -0.315 14.938 -24.641 1 93.12 554 THR B C 1
ATOM 11938 O O . THR B 1 554 ? -0.943 15.305 -23.641 1 93.12 554 THR B O 1
ATOM 11941 N N . PRO B 1 555 ? -0.511 15.531 -25.766 1 92 555 PRO B N 1
ATOM 11942 C CA . PRO B 1 555 ? -1.472 16.625 -25.891 1 92 555 PRO B CA 1
ATOM 11943 C C . PRO B 1 555 ? -2.922 16.156 -25.797 1 92 555 PRO B C 1
ATOM 11945 O O . PRO B 1 555 ? -3.277 15.109 -26.344 1 92 555 PRO B O 1
ATOM 11948 N N . ILE B 1 556 ? -3.684 16.953 -25.094 1 93.62 556 ILE B N 1
ATOM 11949 C CA . ILE B 1 556 ? -5.09 16.594 -24.938 1 93.62 556 ILE B CA 1
ATOM 11950 C C . ILE B 1 556 ? -5.957 17.828 -25.188 1 93.62 556 ILE B C 1
ATOM 11952 O O . ILE B 1 556 ? -5.535 18.969 -24.938 1 93.62 556 ILE B O 1
ATOM 11956 N N . SER B 1 557 ? -7.105 17.578 -25.734 1 91.06 557 SER B N 1
ATOM 11957 C CA . SER B 1 557 ? -8.086 18.625 -26.016 1 91.06 557 SER B CA 1
ATOM 11958 C C . SER B 1 557 ? -9.508 18.109 -25.844 1 91.06 557 SER B C 1
ATOM 11960 O O . SER B 1 557 ? -9.781 16.938 -26.062 1 91.06 557 SER B O 1
ATOM 11962 N N . CYS B 1 558 ? -10.336 19.016 -25.422 1 88.88 558 CYS B N 1
ATOM 11963 C CA . CYS B 1 558 ? -11.734 18.641 -25.234 1 88.88 558 CYS B CA 1
ATOM 11964 C C . CYS B 1 558 ? -12.484 18.656 -26.562 1 88.88 558 CYS B C 1
ATOM 11966 O O . CYS B 1 558 ? -13.57 18.094 -26.672 1 88.88 558 CYS B O 1
ATOM 11968 N N . ASN B 1 559 ? -11.961 19.391 -27.469 1 82 559 ASN B N 1
ATOM 11969 C CA . ASN B 1 559 ? -12.594 19.531 -28.766 1 82 559 ASN B CA 1
ATOM 11970 C C . ASN B 1 559 ? -11.586 19.375 -29.906 1 82 559 ASN B C 1
ATOM 11972 O O . ASN B 1 559 ? -10.43 19.016 -29.656 1 82 559 ASN B O 1
ATOM 11976 N N . ASN B 1 560 ? -12.062 19.438 -31.078 1 71.44 560 ASN B N 1
ATOM 11977 C CA . ASN B 1 560 ? -11.211 19.25 -32.25 1 71.44 560 ASN B CA 1
ATOM 11978 C C . ASN B 1 560 ? -10.477 20.531 -32.625 1 71.44 560 ASN B C 1
ATOM 11980 O O . ASN B 1 560 ? -10.273 20.828 -33.812 1 71.44 560 ASN B O 1
ATOM 11984 N N . SER B 1 561 ? -10.086 21.156 -31.531 1 68.56 561 SER B N 1
ATOM 11985 C CA . SER B 1 561 ? -9.312 22.375 -31.797 1 68.56 561 SER B CA 1
ATOM 11986 C C . SER B 1 561 ? -7.961 22.047 -32.406 1 68.56 561 SER B C 1
ATOM 11988 O O . SER B 1 561 ? -7.352 21.031 -32.094 1 68.56 561 SER B O 1
ATOM 11990 N N . PRO B 1 562 ? -7.586 22.812 -33.438 1 64.56 562 PRO B N 1
ATOM 11991 C CA . PRO B 1 562 ? -6.289 22.547 -34.062 1 64.56 562 PRO B CA 1
ATOM 11992 C C . PRO B 1 562 ? -5.121 22.703 -33.094 1 64.56 562 PRO B C 1
ATOM 11994 O O . PRO B 1 562 ? -5.238 23.406 -32.094 1 64.56 562 PRO B O 1
ATOM 11997 N N . PRO B 1 563 ? -4.133 21.906 -33.344 1 63.06 563 PRO B N 1
ATOM 11998 C CA . PRO B 1 563 ? -2.959 22.031 -32.469 1 63.06 563 PRO B CA 1
ATOM 11999 C C . PRO B 1 563 ? -2.428 23.453 -32.406 1 63.06 563 PRO B C 1
ATOM 12001 O O . PRO B 1 563 ? -2.4 24.172 -33.406 1 63.06 563 PRO B O 1
ATOM 12004 N N . ASP B 1 564 ? -2.453 24.016 -31.25 1 58.66 564 ASP B N 1
ATOM 12005 C CA . ASP B 1 564 ? -2.002 25.391 -31.047 1 58.66 564 ASP B CA 1
ATOM 12006 C C . ASP B 1 564 ? -0.501 25.516 -31.297 1 58.66 564 ASP B C 1
ATOM 12008 O O . ASP B 1 564 ? 0.296 24.766 -30.734 1 58.66 564 ASP B O 1
ATOM 12012 N N . THR B 1 565 ? -0.079 26.203 -32.344 1 57.56 565 THR B N 1
ATOM 12013 C CA . THR B 1 565 ? 1.294 26.438 -32.781 1 57.56 565 THR B CA 1
ATOM 12014 C C . THR B 1 565 ? 2.039 27.312 -31.781 1 57.56 565 THR B C 1
ATOM 12016 O O . THR B 1 565 ? 3.242 27.547 -31.922 1 57.56 565 THR B O 1
ATOM 12019 N N . ARG B 1 566 ? 1.382 27.688 -30.812 1 55.66 566 ARG B N 1
ATOM 12020 C CA . ARG B 1 566 ? 2.061 28.562 -29.859 1 55.66 566 ARG B CA 1
ATOM 12021 C C . ARG B 1 566 ? 3.02 27.781 -28.984 1 55.66 566 ARG B C 1
ATOM 12023 O O . ARG B 1 566 ? 2.699 26.672 -28.547 1 55.66 566 ARG B O 1
ATOM 12030 N N . LYS B 1 567 ? 4.137 28.469 -28.891 1 60.47 567 LYS B N 1
ATOM 12031 C CA . LYS B 1 567 ? 5.172 27.906 -28.031 1 60.47 567 LYS B CA 1
ATOM 12032 C C . LYS B 1 567 ? 4.797 28.078 -26.547 1 60.47 567 LYS B C 1
ATOM 12034 O O . LYS B 1 567 ? 4.469 29.172 -26.109 1 60.47 567 LYS B O 1
ATOM 12039 N N . ARG B 1 568 ? 4.676 26.984 -25.859 1 74.06 568 ARG B N 1
ATOM 12040 C CA . ARG B 1 568 ? 4.434 27.031 -24.422 1 74.06 568 ARG B CA 1
ATOM 12041 C C . ARG B 1 568 ? 5.617 27.656 -23.688 1 74.06 568 ARG B C 1
ATOM 12043 O O . ARG B 1 568 ? 6.773 27.391 -24.031 1 74.06 568 ARG B O 1
ATOM 12050 N N . ALA B 1 569 ? 5.246 28.531 -22.812 1 72.88 569 ALA B N 1
ATOM 12051 C CA . ALA B 1 569 ? 6.273 29.219 -22.031 1 72.88 569 ALA B CA 1
ATOM 12052 C C . ALA B 1 569 ? 7.023 28.25 -21.141 1 72.88 569 ALA B C 1
ATOM 12054 O O . ALA B 1 569 ? 8.25 28.312 -21.016 1 72.88 569 ALA B O 1
ATOM 12055 N N . LEU B 1 570 ? 6.207 27.391 -20.594 1 85.56 570 LEU B N 1
ATOM 12056 C CA . LEU B 1 570 ? 6.824 26.391 -19.734 1 85.56 570 LEU B CA 1
ATOM 12057 C C . LEU B 1 570 ? 7.289 25.188 -20.531 1 85.56 570 LEU B C 1
ATOM 12059 O O . LEU B 1 570 ? 6.469 24.484 -21.125 1 85.56 570 LEU B O 1
ATOM 12063 N N . LYS B 1 571 ? 8.594 24.984 -20.594 1 88.44 571 LYS B N 1
ATOM 12064 C CA . LYS B 1 571 ? 9.148 23.891 -21.375 1 88.44 571 LYS B CA 1
ATOM 12065 C C . LYS B 1 571 ? 9.617 22.75 -20.484 1 88.44 571 LYS B C 1
ATOM 12067 O O . LYS B 1 571 ? 10.18 22.984 -19.406 1 88.44 571 LYS B O 1
ATOM 12072 N N . PRO B 1 572 ? 9.312 21.562 -20.938 1 91.38 572 PRO B N 1
ATOM 12073 C CA . PRO B 1 572 ? 9.789 20.422 -20.172 1 91.38 572 PRO B CA 1
ATOM 12074 C C . PRO B 1 572 ? 11.312 20.375 -20.078 1 91.38 572 PRO B C 1
ATOM 12076 O O . PRO B 1 572 ? 12.008 20.859 -20.969 1 91.38 572 PRO B O 1
ATOM 12079 N N . ARG B 1 573 ? 11.719 19.766 -19.078 1 91 573 ARG B N 1
ATOM 12080 C CA . ARG B 1 573 ? 13.156 19.594 -18.906 1 91 573 ARG B CA 1
ATOM 12081 C C . ARG B 1 573 ? 13.734 18.719 -20 1 91 573 ARG B C 1
ATOM 12083 O O . ARG B 1 573 ? 13.094 17.75 -20.438 1 91 573 ARG B O 1
ATOM 12090 N N . LYS B 1 574 ? 15.031 18.922 -20.328 1 88.69 574 LYS B N 1
ATOM 12091 C CA . LYS B 1 574 ? 15.719 18.156 -21.359 1 88.69 574 LYS B CA 1
ATOM 12092 C C . LYS B 1 574 ? 16.688 17.156 -20.75 1 88.69 574 LYS B C 1
ATOM 12094 O O . LYS B 1 574 ? 17.016 16.141 -21.359 1 88.69 574 LYS B O 1
ATOM 12099 N N . ALA B 1 575 ? 17.047 17.422 -19.531 1 89.31 575 ALA B N 1
ATOM 12100 C CA . ALA B 1 575 ? 18.047 16.578 -18.875 1 89.31 575 ALA B CA 1
ATOM 12101 C C . ALA B 1 575 ? 17.375 15.547 -17.984 1 89.31 575 ALA B C 1
ATOM 12103 O O . ALA B 1 575 ? 16.188 15.672 -17.656 1 89.31 575 ALA B O 1
ATOM 12104 N N . GLU B 1 576 ? 18.141 14.523 -17.703 1 92.56 576 GLU B N 1
ATOM 12105 C CA . GLU B 1 576 ? 17.672 13.523 -16.75 1 92.56 576 GLU B CA 1
ATOM 12106 C C . GLU B 1 576 ? 17.5 14.133 -15.352 1 92.56 576 GLU B C 1
ATOM 12108 O O . GLU B 1 576 ? 18.203 15.078 -14.992 1 92.56 576 GLU B O 1
ATOM 12113 N N . LEU B 1 577 ? 16.562 13.672 -14.648 1 94.25 577 LEU B N 1
ATOM 12114 C CA . LEU B 1 577 ? 16.281 14.164 -13.305 1 94.25 577 LEU B CA 1
ATOM 12115 C C . LEU B 1 577 ? 16.391 13.031 -12.281 1 94.25 577 LEU B C 1
ATOM 12117 O O . LEU B 1 577 ? 15.82 11.953 -12.484 1 94.25 577 LEU B O 1
ATOM 12121 N N . LYS B 1 578 ? 17.141 13.242 -11.273 1 93.81 578 LYS B N 1
ATOM 12122 C CA . LYS B 1 578 ? 17.266 12.289 -10.172 1 93.81 578 LYS B CA 1
ATOM 12123 C C . LYS B 1 578 ? 16.188 12.523 -9.117 1 93.81 578 LYS B C 1
ATOM 12125 O O . LYS B 1 578 ? 16.047 13.633 -8.602 1 93.81 578 LYS B O 1
ATOM 12130 N N . TYR B 1 579 ? 15.406 11.469 -8.836 1 94.06 579 TYR B N 1
ATOM 12131 C CA . TYR B 1 579 ? 14.398 11.5 -7.781 1 94.06 579 TYR B CA 1
ATOM 12132 C C . TYR B 1 579 ? 14.875 10.742 -6.551 1 94.06 579 TYR B C 1
ATOM 12134 O O . TYR B 1 579 ? 15.43 9.648 -6.664 1 94.06 579 TYR B O 1
ATOM 12142 N N . ASN B 1 580 ? 14.734 11.336 -5.418 1 91.69 580 ASN B N 1
ATOM 12143 C CA . ASN B 1 580 ? 14.961 10.609 -4.18 1 91.69 580 ASN B CA 1
ATOM 12144 C C . ASN B 1 580 ? 13.812 9.656 -3.865 1 91.69 580 ASN B C 1
ATOM 12146 O O . ASN B 1 580 ? 12.758 9.719 -4.504 1 91.69 580 ASN B O 1
ATOM 12150 N N . ALA B 1 581 ? 14.047 8.734 -2.852 1 89.5 581 ALA B N 1
ATOM 12151 C CA . ALA B 1 581 ? 12.945 7.887 -2.396 1 89.5 581 ALA B CA 1
ATOM 12152 C C . ALA B 1 581 ? 11.758 8.727 -1.944 1 89.5 581 ALA B C 1
ATOM 12154 O O . ALA B 1 581 ? 11.93 9.781 -1.332 1 89.5 581 ALA B O 1
ATOM 12155 N N . GLY B 1 582 ? 10.578 8.258 -2.199 1 93.44 582 GLY B N 1
ATOM 12156 C CA . GLY B 1 582 ? 9.352 9 -1.982 1 93.44 582 GLY B CA 1
ATOM 12157 C C . GLY B 1 582 ? 8.555 9.227 -3.254 1 93.44 582 GLY B C 1
ATOM 12158 O O . GLY B 1 582 ? 8.438 8.328 -4.09 1 93.44 582 GLY B O 1
ATOM 12159 N N . TYR B 1 583 ? 8.078 10.469 -3.459 1 97.06 583 TYR B N 1
ATOM 12160 C CA . TYR B 1 583 ? 7.242 10.742 -4.621 1 97.06 583 TYR B CA 1
ATOM 12161 C C . TYR B 1 583 ? 8.094 10.984 -5.863 1 97.06 583 TYR B C 1
ATOM 12163 O O . TYR B 1 583 ? 8.992 11.828 -5.852 1 97.06 583 TYR B O 1
ATOM 12171 N N . GLN B 1 584 ? 7.832 10.266 -6.883 1 96.56 584 GLN B N 1
ATOM 12172 C CA . GLN B 1 584 ? 8.453 10.383 -8.203 1 96.56 584 GLN B CA 1
ATOM 12173 C C . GLN B 1 584 ? 7.398 10.453 -9.305 1 96.56 584 GLN B C 1
ATOM 12175 O O . GLN B 1 584 ? 6.277 9.969 -9.125 1 96.56 584 GLN B O 1
ATOM 12180 N N . ILE B 1 585 ? 7.754 11.07 -10.344 1 97.19 585 ILE B N 1
ATOM 12181 C CA . ILE B 1 585 ? 6.801 11.211 -11.445 1 97.19 585 ILE B CA 1
ATOM 12182 C C . ILE B 1 585 ? 6.395 9.828 -11.953 1 97.19 585 ILE B C 1
ATOM 12184 O O . ILE B 1 585 ? 7.215 8.906 -12 1 97.19 585 ILE B O 1
ATOM 12188 N N . ARG B 1 586 ? 5.121 9.633 -12.25 1 95.81 586 ARG B N 1
ATOM 12189 C CA . ARG B 1 586 ? 4.582 8.359 -12.703 1 95.81 586 ARG B CA 1
ATOM 12190 C C . ARG B 1 586 ? 5.062 8.031 -14.109 1 95.81 586 ARG B C 1
ATOM 12192 O O . ARG B 1 586 ? 5.156 8.914 -14.969 1 95.81 586 ARG B O 1
ATOM 12199 N N . LEU B 1 587 ? 5.32 6.738 -14.367 1 93.88 587 LEU B N 1
ATOM 12200 C CA . LEU B 1 587 ? 5.754 6.254 -15.672 1 93.88 587 LEU B CA 1
ATOM 12201 C C . LEU B 1 587 ? 4.602 5.594 -16.422 1 93.88 587 LEU B C 1
ATOM 12203 O O . LEU B 1 587 ? 3.641 5.133 -15.805 1 93.88 587 LEU B O 1
ATOM 12207 N N . LYS B 1 588 ? 4.719 5.605 -17.703 1 90.62 588 LYS B N 1
ATOM 12208 C CA . LYS B 1 588 ? 3.807 4.805 -18.5 1 90.62 588 LYS B CA 1
ATOM 12209 C C . LYS B 1 588 ? 4.023 3.314 -18.266 1 90.62 588 LYS B C 1
ATOM 12211 O O . LYS B 1 588 ? 5.164 2.857 -18.156 1 90.62 588 LYS B O 1
ATOM 12216 N N . ASN B 1 589 ? 2.846 2.686 -18.156 1 84.19 589 ASN B N 1
ATOM 12217 C CA . ASN B 1 589 ? 2.955 1.251 -17.922 1 84.19 589 ASN B CA 1
ATOM 12218 C C . ASN B 1 589 ? 3.791 0.568 -19 1 84.19 589 ASN B C 1
ATOM 12220 O O . ASN B 1 589 ? 3.666 0.889 -20.188 1 84.19 589 ASN B O 1
ATOM 12224 N N . GLU B 1 590 ? 4.719 -0.351 -18.75 1 73.75 590 GLU B N 1
ATOM 12225 C CA . GLU B 1 590 ? 5.605 -1.131 -19.609 1 73.75 590 GLU B CA 1
ATOM 12226 C C . GLU B 1 590 ? 6.59 -0.229 -20.344 1 73.75 590 GLU B C 1
ATOM 12228 O O . GLU B 1 590 ? 7.027 -0.555 -21.453 1 73.75 590 GLU B O 1
ATOM 12233 N N . SER B 1 591 ? 6.699 0.997 -19.797 1 82.06 591 SER B N 1
ATOM 12234 C CA . SER B 1 591 ? 7.66 1.932 -20.375 1 82.06 591 SER B CA 1
ATOM 12235 C C . SER B 1 591 ? 8.492 2.611 -19.281 1 82.06 591 SER B C 1
ATOM 12237 O O . SER B 1 591 ? 8.125 2.59 -18.109 1 82.06 591 SER B O 1
ATOM 12239 N N . ASP B 1 592 ? 9.648 3.084 -19.656 1 86.12 592 ASP B N 1
ATOM 12240 C CA . ASP B 1 592 ? 10.492 3.848 -18.734 1 86.12 592 ASP B CA 1
ATOM 12241 C C . ASP B 1 592 ? 10.297 5.348 -18.938 1 86.12 592 ASP B C 1
ATOM 12243 O O . ASP B 1 592 ? 11.07 6.156 -18.406 1 86.12 592 ASP B O 1
ATOM 12247 N N . LEU B 1 593 ? 9.227 5.648 -19.625 1 91 593 LEU B N 1
ATOM 12248 C CA . LEU B 1 593 ? 8.992 7.059 -19.906 1 91 593 LEU B CA 1
ATOM 12249 C C . LEU B 1 593 ? 7.992 7.652 -18.922 1 91 593 LEU B C 1
ATOM 12251 O O . LEU B 1 593 ? 6.949 7.051 -18.656 1 91 593 LEU B O 1
ATOM 12255 N N . PRO B 1 594 ? 8.305 8.867 -18.406 1 94.5 594 PRO B N 1
ATOM 12256 C CA . PRO B 1 594 ? 7.344 9.539 -17.516 1 94.5 594 PRO B CA 1
ATOM 12257 C C . PRO B 1 594 ? 6.027 9.867 -18.219 1 94.5 594 PRO B C 1
ATOM 12259 O O . PRO B 1 594 ? 6.02 10.18 -19.406 1 94.5 594 PRO B O 1
ATOM 12262 N N . LEU B 1 595 ? 4.988 9.82 -17.5 1 95.94 595 LEU B N 1
ATOM 12263 C CA . LEU B 1 595 ? 3.641 10.094 -17.984 1 95.94 595 LEU B CA 1
ATOM 12264 C C . LEU B 1 595 ? 3.236 11.531 -17.688 1 95.94 595 LEU B C 1
ATOM 12266 O O . LEU B 1 595 ? 3.064 11.906 -16.516 1 95.94 595 LEU B O 1
ATOM 12270 N N . VAL B 1 596 ? 3.123 12.43 -18.688 1 96.75 596 VAL B N 1
ATOM 12271 C CA . VAL B 1 596 ? 2.701 13.82 -18.547 1 96.75 596 VAL B CA 1
ATOM 12272 C C . VAL B 1 596 ? 1.719 14.172 -19.656 1 96.75 596 VAL B C 1
ATOM 12274 O O . VAL B 1 596 ? 1.888 13.742 -20.797 1 96.75 596 VAL B O 1
ATOM 12277 N N . PHE B 1 597 ? 0.637 14.859 -19.297 1 97.06 597 PHE B N 1
ATOM 12278 C CA . PHE B 1 597 ? -0.309 15.359 -20.297 1 97.06 597 PHE B CA 1
ATOM 12279 C C . PHE B 1 597 ? -0.235 16.875 -20.391 1 97.06 597 PHE B C 1
ATOM 12281 O O . PHE B 1 597 ? 0.184 17.547 -19.453 1 97.06 597 PHE B O 1
ATOM 12288 N N . SER B 1 598 ? -0.566 17.422 -21.516 1 94.19 598 SER B N 1
ATOM 12289 C CA . SER B 1 598 ? -0.635 18.859 -21.734 1 94.19 598 SER B CA 1
ATOM 12290 C C . SER B 1 598 ? -1.955 19.266 -22.375 1 94.19 598 SER B C 1
ATOM 12292 O O . SER B 1 598 ? -2.25 18.859 -23.5 1 94.19 598 SER B O 1
ATOM 12294 N N . MET B 1 599 ? -2.688 20 -21.641 1 92.75 599 MET B N 1
ATOM 12295 C CA . MET B 1 599 ? -3.963 20.516 -22.125 1 92.75 599 MET B CA 1
ATOM 12296 C C . MET B 1 599 ? -3.742 21.609 -23.172 1 92.75 599 MET B C 1
ATOM 12298 O O . MET B 1 599 ? -2.771 22.359 -23.109 1 92.75 599 MET B O 1
ATOM 12302 N N . HIS B 1 600 ? -4.617 21.625 -24.109 1 88.44 600 HIS B N 1
ATOM 12303 C CA . HIS B 1 600 ? -4.559 22.672 -25.125 1 88.44 600 HIS B CA 1
ATOM 12304 C C . HIS B 1 600 ? -4.453 24.047 -24.484 1 88.44 600 HIS B C 1
ATOM 12306 O O . HIS B 1 600 ? -5.137 24.328 -23.484 1 88.44 600 HIS B O 1
ATOM 12312 N N . PRO B 1 601 ? -3.627 24.828 -24.969 1 83.38 601 PRO B N 1
ATOM 12313 C CA . PRO B 1 601 ? -3.365 26.125 -24.328 1 83.38 601 PRO B CA 1
ATOM 12314 C C . PRO B 1 601 ? -4.621 26.984 -24.203 1 83.38 601 PRO B C 1
ATOM 12316 O O . PRO B 1 601 ? -4.695 27.844 -23.328 1 83.38 601 PRO B O 1
ATOM 12319 N N . SER B 1 602 ? -5.57 26.703 -25.016 1 79.88 602 SER B N 1
ATOM 12320 C CA . SER B 1 602 ? -6.797 27.5 -24.953 1 79.88 602 SER B CA 1
ATOM 12321 C C . SER B 1 602 ? -7.734 26.969 -23.875 1 79.88 602 SER B C 1
ATOM 12323 O O . SER B 1 602 ? -8.711 27.625 -23.516 1 79.88 602 SER B O 1
ATOM 12325 N N . HIS B 1 603 ? -7.465 25.828 -23.438 1 86.5 603 HIS B N 1
ATOM 12326 C CA . HIS B 1 603 ? -8.305 25.203 -22.422 1 86.5 603 HIS B CA 1
ATOM 12327 C C . HIS B 1 603 ? -7.707 25.359 -21.031 1 86.5 603 HIS B C 1
ATOM 12329 O O . HIS B 1 603 ? -6.555 24.984 -20.797 1 86.5 603 HIS B O 1
ATOM 12335 N N . ARG B 1 604 ? -8.469 25.906 -20.156 1 89 604 ARG B N 1
ATOM 12336 C CA . ARG B 1 604 ? -8.047 26 -18.766 1 89 604 ARG B CA 1
ATOM 12337 C C . ARG B 1 604 ? -8.609 24.844 -17.953 1 89 604 ARG B C 1
ATOM 12339 O O . ARG B 1 604 ? -9.805 24.562 -18.016 1 89 604 ARG B O 1
ATOM 12346 N N . ILE B 1 605 ? -7.762 24.328 -17.156 1 94.31 605 ILE B N 1
ATOM 12347 C CA . ILE B 1 605 ? -8.211 23.219 -16.328 1 94.31 605 ILE B CA 1
ATOM 12348 C C . ILE B 1 605 ? -9.023 23.75 -15.141 1 94.31 605 ILE B C 1
ATOM 12350 O O . ILE B 1 605 ? -8.586 24.672 -14.445 1 94.31 605 ILE B O 1
ATOM 12354 N N . THR B 1 606 ? -10.148 23.156 -14.914 1 94.94 606 THR B N 1
ATOM 12355 C CA . THR B 1 606 ? -11.039 23.672 -13.883 1 94.94 606 THR B CA 1
ATOM 12356 C C . THR B 1 606 ? -11.164 22.688 -12.727 1 94.94 606 THR B C 1
ATOM 12358 O O . THR B 1 606 ? -11.352 23.094 -11.578 1 94.94 606 THR B O 1
ATOM 12361 N N . ASP B 1 607 ? -11.172 21.453 -13.023 1 96.12 607 ASP B N 1
ATOM 12362 C CA . ASP B 1 607 ? -11.297 20.438 -11.969 1 96.12 607 ASP B CA 1
ATOM 12363 C C . ASP B 1 607 ? -10.742 19.094 -12.43 1 96.12 607 ASP B C 1
ATOM 12365 O O . ASP B 1 607 ? -10.547 18.875 -13.625 1 96.12 607 ASP B O 1
ATOM 12369 N N . ILE B 1 608 ? -10.406 18.219 -11.461 1 97.62 608 ILE B N 1
ATOM 12370 C CA . ILE B 1 608 ? -9.898 16.906 -11.789 1 97.62 608 ILE B CA 1
ATOM 12371 C C . ILE B 1 608 ? -10.484 15.867 -10.828 1 97.62 608 ILE B C 1
ATOM 12373 O O . ILE B 1 608 ? -10.797 16.188 -9.688 1 97.62 608 ILE B O 1
ATOM 12377 N N . VAL B 1 609 ? -10.703 14.68 -11.242 1 97 609 VAL B N 1
ATOM 12378 C CA . VAL B 1 609 ? -11.109 13.539 -10.422 1 97 609 VAL B CA 1
ATOM 12379 C C . VAL B 1 609 ? -10.422 12.273 -10.914 1 97 609 VAL B C 1
ATOM 12381 O O . VAL B 1 609 ? -10.219 12.094 -12.117 1 97 609 VAL B O 1
ATOM 12384 N N . TYR B 1 610 ? -10.016 11.438 -10.008 1 96.69 610 TYR B N 1
ATOM 12385 C CA . TYR B 1 610 ? -9.25 10.234 -10.336 1 96.69 610 TYR B CA 1
ATOM 12386 C C . TYR B 1 610 ? -9.992 8.977 -9.891 1 96.69 610 TYR B C 1
ATOM 12388 O O . TYR B 1 610 ? -10.32 8.836 -8.711 1 96.69 610 TYR B O 1
ATOM 12396 N N . LEU B 1 611 ? -10.242 8.148 -10.82 1 94.62 611 LEU B N 1
ATOM 12397 C CA . LEU B 1 611 ? -10.805 6.828 -10.555 1 94.62 611 LEU B CA 1
ATOM 12398 C C . LEU B 1 611 ? -9.742 5.742 -10.711 1 94.62 611 LEU B C 1
ATOM 12400 O O . LEU B 1 611 ? -9.609 5.145 -11.773 1 94.62 611 LEU B O 1
ATOM 12404 N N . HIS B 1 612 ? -9.18 5.363 -9.602 1 89.88 612 HIS B N 1
ATOM 12405 C CA . HIS B 1 612 ? -8.008 4.492 -9.555 1 89.88 612 HIS B CA 1
ATOM 12406 C C . HIS B 1 612 ? -8.32 3.119 -10.133 1 89.88 612 HIS B C 1
ATOM 12408 O O . HIS B 1 612 ? -7.48 2.518 -10.805 1 89.88 612 HIS B O 1
ATOM 12414 N N . LYS B 1 613 ? -9.5 2.586 -9.906 1 83.88 613 LYS B N 1
ATOM 12415 C CA . LYS B 1 613 ? -9.883 1.239 -10.32 1 83.88 613 LYS B CA 1
ATOM 12416 C C . LYS B 1 613 ? -9.656 1.039 -11.82 1 83.88 613 LYS B C 1
ATOM 12418 O O . LYS B 1 613 ? -9.281 -0.051 -12.258 1 83.88 613 LYS B O 1
ATOM 12423 N N . TYR B 1 614 ? -9.898 2.078 -12.602 1 90.62 614 TYR B N 1
ATOM 12424 C CA . TYR B 1 614 ? -9.805 1.982 -14.055 1 90.62 614 TYR B CA 1
ATOM 12425 C C . TYR B 1 614 ? -8.609 2.766 -14.578 1 90.62 614 TYR B C 1
ATOM 12427 O O . TYR B 1 614 ? -8.422 2.896 -15.789 1 90.62 614 TYR B O 1
ATOM 12435 N N . HIS B 1 615 ? -7.836 3.379 -13.672 1 92.19 615 HIS B N 1
ATOM 12436 C CA . HIS B 1 615 ? -6.773 4.297 -14.062 1 92.19 615 HIS B CA 1
ATOM 12437 C C . HIS B 1 615 ? -7.301 5.398 -14.977 1 92.19 615 HIS B C 1
ATOM 12439 O O . HIS B 1 615 ? -6.707 5.68 -16.016 1 92.19 615 HIS B O 1
ATOM 12445 N N . CYS B 1 616 ? -8.445 5.883 -14.586 1 96.69 616 CYS B N 1
ATOM 12446 C CA . CYS B 1 616 ? -9.109 6.938 -15.344 1 96.69 616 CYS B CA 1
ATOM 12447 C C . CYS B 1 616 ? -8.969 8.281 -14.648 1 96.69 616 CYS B C 1
ATOM 12449 O O . CYS B 1 616 ? -9.406 8.445 -13.508 1 96.69 616 CYS B O 1
ATOM 12451 N N . LEU B 1 617 ? -8.352 9.227 -15.289 1 98.06 617 LEU B N 1
ATOM 12452 C CA . LEU B 1 617 ? -8.289 10.609 -14.82 1 98.06 617 LEU B CA 1
ATOM 12453 C C . LEU B 1 617 ? -9.172 11.508 -15.672 1 98.06 617 LEU B C 1
ATOM 12455 O O . LEU B 1 617 ? -8.953 11.641 -16.875 1 98.06 617 LEU B O 1
ATOM 12459 N N . ALA B 1 618 ? -10.18 12.055 -15.047 1 98.44 618 ALA B N 1
ATOM 12460 C CA . ALA B 1 618 ? -11.031 13.016 -15.734 1 98.44 618 ALA B CA 1
ATOM 12461 C C . ALA B 1 618 ? -10.586 14.445 -15.453 1 98.44 618 ALA B C 1
ATOM 12463 O O . ALA B 1 618 ? -10.312 14.805 -14.305 1 98.44 618 ALA B O 1
ATOM 12464 N N . VAL B 1 619 ? -10.453 15.258 -16.438 1 98.06 619 VAL B N 1
ATOM 12465 C CA . VAL B 1 619 ? -10.023 16.656 -16.344 1 98.06 619 VAL B CA 1
ATOM 12466 C C . VAL B 1 619 ? -11.07 17.562 -16.984 1 98.06 619 VAL B C 1
ATOM 12468 O O . VAL B 1 619 ? -11.414 17.391 -18.156 1 98.06 619 VAL B O 1
ATOM 12471 N N . GLY B 1 620 ? -11.625 18.438 -16.156 1 96.88 620 GLY B N 1
ATOM 12472 C CA . GLY B 1 620 ? -12.562 19.422 -16.656 1 96.88 620 GLY B CA 1
ATOM 12473 C C . GLY B 1 620 ? -11.883 20.703 -17.109 1 96.88 620 GLY B C 1
ATOM 12474 O O . GLY B 1 620 ? -10.805 21.047 -16.625 1 96.88 620 GLY B O 1
ATOM 12475 N N . SER B 1 621 ? -12.516 21.344 -18.047 1 93.44 621 SER B N 1
ATOM 12476 C CA . SER B 1 621 ? -12.023 22.625 -18.578 1 93.44 621 SER B CA 1
ATOM 12477 C C . SER B 1 621 ? -13.172 23.609 -18.797 1 93.44 621 SER B C 1
ATOM 12479 O O . SER B 1 621 ? -14.328 23.297 -18.516 1 93.44 621 SER B O 1
ATOM 12481 N N . ASN B 1 622 ? -12.844 24.75 -19.297 1 90.38 622 ASN B N 1
ATOM 12482 C CA . ASN B 1 622 ? -13.852 25.75 -19.625 1 90.38 622 ASN B CA 1
ATOM 12483 C C . ASN B 1 622 ? -14.602 25.391 -20.906 1 90.38 622 ASN B C 1
ATOM 12485 O O . ASN B 1 622 ? -15.578 26.047 -21.266 1 90.38 622 ASN B O 1
ATOM 12489 N N . PHE B 1 623 ? -14.211 24.266 -21.547 1 87.62 623 PHE B N 1
ATOM 12490 C CA . PHE B 1 623 ? -14.883 23.875 -22.781 1 87.62 623 PHE B CA 1
ATOM 12491 C C . PHE B 1 623 ? -15.57 22.531 -22.609 1 87.62 623 PHE B C 1
ATOM 12493 O O . PHE B 1 623 ? -16.547 22.234 -23.312 1 87.62 623 PHE B O 1
ATOM 12500 N N . GLY B 1 624 ? -14.953 21.812 -21.781 1 93.62 624 GLY B N 1
ATOM 12501 C CA . GLY B 1 624 ? -15.492 20.469 -21.688 1 93.62 624 GLY B CA 1
ATOM 12502 C C . GLY B 1 624 ? -14.672 19.547 -20.797 1 93.62 624 GLY B C 1
ATOM 12503 O O . GLY B 1 624 ? -14.07 20 -19.828 1 93.62 624 GLY B O 1
ATOM 12504 N N . ILE B 1 625 ? -14.82 18.234 -21.078 1 96.38 625 ILE B N 1
ATOM 12505 C CA . ILE B 1 625 ? -14.172 17.25 -20.219 1 96.38 625 ILE B CA 1
ATOM 12506 C C . ILE B 1 625 ? -13.336 16.297 -21.078 1 96.38 625 ILE B C 1
ATOM 12508 O O . ILE B 1 625 ? -13.656 16.062 -22.25 1 96.38 625 ILE B O 1
ATOM 12512 N N . VAL B 1 626 ? -12.203 15.875 -20.578 1 97.06 626 VAL B N 1
ATOM 12513 C CA . VAL B 1 626 ? -11.414 14.789 -21.141 1 97.06 626 VAL B CA 1
ATOM 12514 C C . VAL B 1 626 ? -11.203 13.695 -20.094 1 97.06 626 VAL B C 1
ATOM 12516 O O . VAL B 1 626 ? -11.125 13.984 -18.906 1 97.06 626 VAL B O 1
ATOM 12519 N N . MET B 1 627 ? -11.211 12.484 -20.531 1 97.94 627 MET B N 1
ATOM 12520 C CA . MET B 1 627 ? -10.891 11.344 -19.672 1 97.94 627 MET B CA 1
ATOM 12521 C C . MET B 1 627 ? -9.672 10.594 -20.203 1 97.94 627 MET B C 1
ATOM 12523 O O . MET B 1 627 ? -9.664 10.164 -21.359 1 97.94 627 MET B O 1
ATOM 12527 N N . LEU B 1 628 ? -8.711 10.453 -19.328 1 97.88 628 LEU B N 1
ATOM 12528 C CA . LEU B 1 628 ? -7.387 9.984 -19.719 1 97.88 628 LEU B CA 1
ATOM 12529 C C . LEU B 1 628 ? -7.09 8.625 -19.094 1 97.88 628 LEU B C 1
ATOM 12531 O O . LEU B 1 628 ? -7.422 8.375 -17.938 1 97.88 628 LEU B O 1
ATOM 12535 N N . ASP B 1 629 ? -6.586 7.723 -19.859 1 95.56 629 ASP B N 1
ATOM 12536 C CA . ASP B 1 629 ? -5.973 6.504 -19.328 1 95.56 629 ASP B CA 1
ATOM 12537 C C . ASP B 1 629 ? -4.562 6.781 -18.812 1 95.56 629 ASP B C 1
ATOM 12539 O O . ASP B 1 629 ? -3.627 6.941 -19.594 1 95.56 629 ASP B O 1
ATOM 12543 N N . VAL B 1 630 ? -4.367 6.734 -17.578 1 95.69 630 VAL B N 1
ATOM 12544 C CA . VAL B 1 630 ? -3.098 7.16 -17 1 95.69 630 VAL B CA 1
ATOM 12545 C C . VAL B 1 630 ? -2.199 5.945 -16.781 1 95.69 630 VAL B C 1
ATOM 12547 O O . VAL B 1 630 ? -1.178 6.039 -16.094 1 95.69 630 VAL B O 1
ATOM 12550 N N . ASN B 1 631 ? -2.607 4.859 -17.234 1 89.94 631 ASN B N 1
ATOM 12551 C CA . ASN B 1 631 ? -1.732 3.691 -17.25 1 89.94 631 ASN B CA 1
ATOM 12552 C C . ASN B 1 631 ? -0.877 3.648 -18.516 1 89.94 631 ASN B C 1
ATOM 12554 O O . ASN B 1 631 ? 0.326 3.391 -18.453 1 89.94 631 ASN B O 1
ATOM 12558 N N . PHE B 1 632 ? -1.515 4.004 -19.688 1 89.31 632 PHE B N 1
ATOM 12559 C CA . PHE B 1 632 ? -0.801 3.904 -20.953 1 89.31 632 PHE B CA 1
ATOM 12560 C C . PHE B 1 632 ? -0.61 5.281 -21.578 1 89.31 632 PHE B C 1
ATOM 12562 O O . PHE B 1 632 ? 0.168 5.438 -22.516 1 89.31 632 PHE B O 1
ATOM 12569 N N . GLY B 1 633 ? -1.262 6.25 -21.094 1 91.75 633 GLY B N 1
ATOM 12570 C CA . GLY B 1 633 ? -1.008 7.617 -21.516 1 91.75 633 GLY B CA 1
ATOM 12571 C C . GLY B 1 633 ? -1.803 8.023 -22.734 1 91.75 633 GLY B C 1
ATOM 12572 O O . GLY B 1 633 ? -1.278 8.688 -23.641 1 91.75 633 GLY B O 1
ATOM 12573 N N . TYR B 1 634 ? -3.117 7.637 -22.766 1 90.12 634 TYR B N 1
ATOM 12574 C CA . TYR B 1 634 ? -3.922 7.961 -23.938 1 90.12 634 TYR B CA 1
ATOM 12575 C C . TYR B 1 634 ? -5.191 8.703 -23.547 1 90.12 634 TYR B C 1
ATOM 12577 O O . TYR B 1 634 ? -5.66 8.586 -22.406 1 90.12 634 TYR B O 1
ATOM 12585 N N . LEU B 1 635 ? -5.672 9.539 -24.5 1 94.06 635 LEU B N 1
ATOM 12586 C CA . LEU B 1 635 ? -6.988 10.164 -24.406 1 94.06 635 LEU B CA 1
ATOM 12587 C C . LEU B 1 635 ? -8.086 9.172 -24.797 1 94.06 635 LEU B C 1
ATOM 12589 O O . LEU B 1 635 ? -8.109 8.695 -25.922 1 94.06 635 LEU B O 1
ATOM 12593 N N . VAL B 1 636 ? -8.93 8.812 -23.891 1 94.94 636 VAL B N 1
ATOM 12594 C CA . VAL B 1 636 ? -9.93 7.785 -24.141 1 94.94 636 VAL B CA 1
ATOM 12595 C C . VAL B 1 636 ? -11.25 8.438 -24.531 1 94.94 636 VAL B C 1
ATOM 12597 O O . VAL B 1 636 ? -11.992 7.898 -25.359 1 94.94 636 VAL B O 1
ATOM 12600 N N . TYR B 1 637 ? -11.562 9.555 -23.844 1 95.75 637 TYR B N 1
ATOM 12601 C CA . TYR B 1 637 ? -12.844 10.219 -24.062 1 95.75 637 TYR B CA 1
ATOM 12602 C C . TYR B 1 637 ? -12.695 11.734 -24 1 95.75 637 TYR B C 1
ATOM 12604 O O . TYR B 1 637 ? -11.93 12.25 -23.188 1 95.75 637 TYR B O 1
ATOM 12612 N N . ALA B 1 638 ? -13.312 12.438 -24.922 1 94.69 638 ALA B N 1
ATOM 12613 C CA . ALA B 1 638 ? -13.367 13.898 -24.938 1 94.69 638 ALA B CA 1
ATOM 12614 C C . ALA B 1 638 ? -14.742 14.391 -25.375 1 94.69 638 ALA B C 1
ATOM 12616 O O . ALA B 1 638 ? -15.359 13.812 -26.266 1 94.69 638 ALA B O 1
ATOM 12617 N N . ASN B 1 639 ? -15.203 15.312 -24.688 1 93.5 639 ASN B N 1
ATOM 12618 C CA . ASN B 1 639 ? -16.484 15.914 -25.047 1 93.5 639 ASN B CA 1
ATOM 12619 C C . ASN B 1 639 ? -16.484 17.406 -24.734 1 93.5 639 ASN B C 1
ATOM 12621 O O . ASN B 1 639 ? -15.977 17.844 -23.719 1 93.5 639 ASN B O 1
ATOM 12625 N N . SER B 1 640 ? -16.969 18.156 -25.672 1 91.81 640 SER B N 1
ATOM 12626 C CA . SER B 1 640 ? -17.203 19.594 -25.453 1 91.81 640 SER B CA 1
ATOM 12627 C C . SER B 1 640 ? -18.672 19.875 -25.188 1 91.81 640 SER B C 1
ATOM 12629 O O . SER B 1 640 ? -19.547 19.281 -25.812 1 91.81 640 SER B O 1
ATOM 12631 N N . PHE B 1 641 ? -18.969 20.656 -24.25 1 90.19 641 PHE B N 1
ATOM 12632 C CA . PHE B 1 641 ? -20.344 20.984 -23.906 1 90.19 641 PHE B CA 1
ATOM 12633 C C . PHE B 1 641 ? -20.75 22.312 -24.531 1 90.19 641 PHE B C 1
ATOM 12635 O O . PHE B 1 641 ? -21.859 22.797 -24.328 1 90.19 641 PHE B O 1
ATOM 12642 N N . ASN B 1 642 ? -19.812 22.938 -25.219 1 80.94 642 ASN B N 1
ATOM 12643 C CA . ASN B 1 642 ? -20.125 24.172 -25.922 1 80.94 642 ASN B CA 1
ATOM 12644 C C . ASN B 1 642 ? -20.547 23.906 -27.359 1 80.94 642 ASN B C 1
ATOM 12646 O O . ASN B 1 642 ? -20.188 22.875 -27.938 1 80.94 642 ASN B O 1
ATOM 12650 N N . ASP B 1 643 ? -21.516 24.625 -27.984 1 65.56 643 ASP B N 1
ATOM 12651 C CA . ASP B 1 643 ? -21.953 24.5 -29.375 1 65.56 643 ASP B CA 1
ATOM 12652 C C . ASP B 1 643 ? -20.781 24.688 -30.328 1 65.56 643 ASP B C 1
ATOM 12654 O O . ASP B 1 643 ? -19.828 25.406 -30.031 1 65.56 643 ASP B O 1
ATOM 12658 N N . ASP B 1 644 ? -20.391 23.781 -31.281 1 55.97 644 ASP B N 1
ATOM 12659 C CA . ASP B 1 644 ? -19.312 23.609 -32.25 1 55.97 644 ASP B CA 1
ATOM 12660 C C . ASP B 1 644 ? -18.797 24.969 -32.75 1 55.97 644 ASP B C 1
ATOM 12662 O O . ASP B 1 644 ? -17.688 25.047 -33.281 1 55.97 644 ASP B O 1
ATOM 12666 N N . ASN B 1 645 ? -19.625 25.969 -32.906 1 47.62 645 ASN B N 1
ATOM 12667 C CA . ASN B 1 645 ? -19.203 27.156 -33.625 1 47.62 645 ASN B CA 1
ATOM 12668 C C . ASN B 1 645 ? -18.281 28.031 -32.781 1 47.62 645 ASN B C 1
ATOM 12670 O O . ASN B 1 645 ? -17.891 29.125 -33.219 1 47.62 645 ASN B O 1
ATOM 12674 N N . ASN B 1 646 ? -18.203 27.984 -31.641 1 47.03 646 ASN B N 1
ATOM 12675 C CA . ASN B 1 646 ? -17.344 28.922 -30.922 1 47.03 646 ASN B CA 1
ATOM 12676 C C . ASN B 1 646 ? -15.867 28.531 -31.016 1 47.03 646 ASN B C 1
ATOM 12678 O O . ASN B 1 646 ? -15.461 27.516 -30.453 1 47.03 646 ASN B O 1
ATOM 12682 N N . ASP B 1 647 ? -15.227 28.844 -32.094 1 44.34 647 ASP B N 1
ATOM 12683 C CA . ASP B 1 647 ? -13.82 28.781 -32.5 1 44.34 647 ASP B CA 1
ATOM 12684 C C . ASP B 1 647 ? -12.906 29.156 -31.328 1 44.34 647 ASP B C 1
ATOM 12686 O O . ASP B 1 647 ? -12.953 30.281 -30.828 1 44.34 647 ASP B O 1
ATOM 12690 N N . SER B 1 648 ? -12.453 28.281 -30.516 1 49.38 648 SER B N 1
ATOM 12691 C CA . SER B 1 648 ? -11.477 28.359 -29.438 1 49.38 648 SER B CA 1
ATOM 12692 C C . SER B 1 648 ? -10.258 29.172 -29.844 1 49.38 648 SER B C 1
ATOM 12694 O O . SER B 1 648 ? -9.328 29.359 -29.062 1 49.38 648 SER B O 1
ATOM 12696 N N . SER B 1 649 ? -10.086 29.5 -31.156 1 44.56 649 SER B N 1
ATOM 12697 C CA . SER B 1 649 ? -8.844 30.125 -31.609 1 44.56 649 SER B CA 1
ATOM 12698 C C . SER B 1 649 ? -8.664 31.516 -31 1 44.56 649 SER B C 1
ATOM 12700 O O . SER B 1 649 ? -7.574 32.094 -31.062 1 44.56 649 SER B O 1
ATOM 12702 N N . ASN B 1 650 ? -9.766 32.156 -30.672 1 38.69 650 ASN B N 1
ATOM 12703 C CA . ASN B 1 650 ? -9.586 33.562 -30.328 1 38.69 650 ASN B CA 1
ATOM 12704 C C . ASN B 1 650 ? -9.312 33.75 -28.844 1 38.69 650 ASN B C 1
ATOM 12706 O O . ASN B 1 650 ? -9.445 34.875 -28.312 1 38.69 650 ASN B O 1
ATOM 12710 N N . VAL B 1 651 ? -9.312 32.75 -28.094 1 42.31 651 VAL B N 1
ATOM 12711 C CA . VAL B 1 651 ? -9.078 33.031 -26.688 1 42.31 651 VAL B CA 1
ATOM 12712 C C . VAL B 1 651 ? -7.594 33.344 -26.469 1 42.31 651 VAL B C 1
ATOM 12714 O O . VAL B 1 651 ? -6.746 32.469 -26.703 1 42.31 651 VAL B O 1
ATOM 12717 N N . SER B 1 652 ? -7.105 34.531 -26.516 1 37.62 652 SER B N 1
ATOM 12718 C CA . SER B 1 652 ? -5.734 34.969 -26.281 1 37.62 652 SER B CA 1
ATOM 12719 C C . SER B 1 652 ? -5.195 34.438 -24.969 1 37.62 652 SER B C 1
ATOM 12721 O O . SER B 1 652 ? -5.957 34.219 -24.016 1 37.62 652 SER B O 1
ATOM 12723 N N . ALA B 1 653 ? -3.992 33.938 -24.969 1 39.47 653 ALA B N 1
ATOM 12724 C CA . ALA B 1 653 ? -3.189 33.438 -23.859 1 39.47 653 ALA B CA 1
ATOM 12725 C C . ALA B 1 653 ? -3.354 34.312 -22.625 1 39.47 653 ALA B C 1
ATOM 12727 O O . ALA B 1 653 ? -3.213 33.875 -21.5 1 39.47 653 ALA B O 1
ATOM 12728 N N . ASN B 1 654 ? -3.463 35.625 -22.812 1 34.62 654 ASN B N 1
ATOM 12729 C CA . ASN B 1 654 ? -3.393 36.594 -21.734 1 34.62 654 ASN B CA 1
ATOM 12730 C C . ASN B 1 654 ? -4.617 36.531 -20.828 1 34.62 654 ASN B C 1
ATOM 12732 O O . ASN B 1 654 ? -4.695 37.25 -19.828 1 34.62 654 ASN B O 1
ATOM 12736 N N . GLN B 1 655 ? -5.57 35.969 -21.312 1 34.75 655 GLN B N 1
ATOM 12737 C CA . GLN B 1 655 ? -6.812 36.062 -20.547 1 34.75 655 GLN B CA 1
ATOM 12738 C C . GLN B 1 655 ? -6.766 35.188 -19.312 1 34.75 655 GLN B C 1
ATOM 12740 O O . GLN B 1 655 ? -7.625 35.281 -18.438 1 34.75 655 GLN B O 1
ATOM 12745 N N . PHE B 1 656 ? -5.984 34.156 -19.375 1 37.84 656 PHE B N 1
ATOM 12746 C CA . PHE B 1 656 ? -5.961 33.344 -18.172 1 37.84 656 PHE B CA 1
ATOM 12747 C C . PHE B 1 656 ? -5.289 34.062 -17.031 1 37.84 656 PHE B C 1
ATOM 12749 O O . PHE B 1 656 ? -5.203 33.562 -15.914 1 37.84 656 PHE B O 1
ATOM 12756 N N . GLN B 1 657 ? -4.594 35.25 -17.219 1 34.38 657 GLN B N 1
ATOM 12757 C CA . GLN B 1 657 ? -3.699 35.906 -16.266 1 34.38 657 GLN B CA 1
ATOM 12758 C C . GLN B 1 657 ? -4.488 36.594 -15.164 1 34.38 657 GLN B C 1
ATOM 12760 O O . GLN B 1 657 ? -3.9 37.25 -14.281 1 34.38 657 GLN B O 1
ATOM 12765 N N . ARG B 1 658 ? -5.75 36.75 -15.258 1 33.72 658 ARG B N 1
ATOM 12766 C CA . ARG B 1 658 ? -6.363 37.625 -14.25 1 33.72 658 ARG B CA 1
ATOM 12767 C C . ARG B 1 658 ? -6.344 36.969 -12.875 1 33.72 658 ARG B C 1
ATOM 12769 O O . ARG B 1 658 ? -6.918 37.469 -11.922 1 33.72 658 ARG B O 1
ATOM 12776 N N . PHE B 1 659 ? -5.988 35.75 -12.711 1 35.28 659 PHE B N 1
ATOM 12777 C CA . PHE B 1 659 ? -5.812 35.281 -11.352 1 35.28 659 PHE B CA 1
ATOM 12778 C C . PHE B 1 659 ? -4.832 36.156 -10.578 1 35.28 659 PHE B C 1
ATOM 12780 O O . PHE B 1 659 ? -4.398 35.781 -9.484 1 35.28 659 PHE B O 1
ATOM 12787 N N . LYS B 1 660 ? -4.383 37.219 -11.164 1 35.41 660 LYS B N 1
ATOM 12788 C CA . LYS B 1 660 ? -3.48 38.188 -10.578 1 35.41 660 LYS B CA 1
ATOM 12789 C C . LYS B 1 660 ? -4.031 38.75 -9.258 1 35.41 660 LYS B C 1
ATOM 12791 O O . LYS B 1 660 ? -3.268 39.094 -8.367 1 35.41 660 LYS B O 1
ATOM 12796 N N . SER B 1 661 ? -5.375 39 -9.172 1 35.69 661 SER B N 1
ATOM 12797 C CA . SER B 1 661 ? -5.82 39.938 -8.156 1 35.69 661 SER B CA 1
ATOM 12798 C C . SER B 1 661 ? -5.664 39.375 -6.754 1 35.69 661 SER B C 1
ATOM 12800 O O . SER B 1 661 ? -5.543 40.094 -5.777 1 35.69 661 SER B O 1
ATOM 12802 N N . LEU B 1 662 ? -5.977 38.156 -6.629 1 36.81 662 LEU B N 1
ATOM 12803 C CA . LEU B 1 662 ? -5.801 37.719 -5.246 1 36.81 662 LEU B CA 1
ATOM 12804 C C . LEU B 1 662 ? -4.336 37.812 -4.828 1 36.81 662 LEU B C 1
ATOM 12806 O O . LEU B 1 662 ? -4.031 38.25 -3.709 1 36.81 662 LEU B O 1
ATOM 12810 N N . LYS B 1 663 ? -3.449 37.594 -5.734 1 36.94 663 LYS B N 1
ATOM 12811 C CA . LYS B 1 663 ? -2.016 37.688 -5.484 1 36.94 663 LYS B CA 1
ATOM 12812 C C . LYS B 1 663 ? -1.619 39.125 -5.156 1 36.94 663 LYS B C 1
ATOM 12814 O O . LYS B 1 663 ? -0.87 39.375 -4.207 1 36.94 663 LYS B O 1
ATOM 12819 N N . LYS B 1 664 ? -1.961 40.125 -6.148 1 38.5 664 LYS B N 1
ATOM 12820 C CA . LYS B 1 664 ? -1.658 41.531 -5.906 1 38.5 664 LYS B CA 1
ATOM 12821 C C . LYS B 1 664 ? -2.312 42.031 -4.621 1 38.5 664 LYS B C 1
ATOM 12823 O O . LYS B 1 664 ? -1.72 42.812 -3.877 1 38.5 664 LYS B O 1
ATOM 12828 N N . SER B 1 665 ? -3.512 41.469 -4.434 1 38 665 SER B N 1
ATOM 12829 C CA . SER B 1 665 ? -4.137 41.844 -3.17 1 38 665 SER B CA 1
ATOM 12830 C C . SER B 1 665 ? -3.4 41.219 -1.984 1 38 665 SER B C 1
ATOM 12832 O O . SER B 1 665 ? -3.193 41.906 -0.965 1 38 665 SER B O 1
ATOM 12834 N N . LEU B 1 666 ? -2.855 40.031 -2.18 1 40.03 666 LEU B N 1
ATOM 12835 C CA . LEU B 1 666 ? -2.105 39.375 -1.112 1 40.03 666 LEU B CA 1
ATOM 12836 C C . LEU B 1 666 ? -0.718 40 -0.969 1 40.03 666 LEU B C 1
ATOM 12838 O O . LEU B 1 666 ? -0.238 40.188 0.148 1 40.03 666 LEU B O 1
ATOM 12842 N N . ARG B 1 667 ? 0.074 40.344 -2.084 1 36 667 ARG B N 1
ATOM 12843 C CA . ARG B 1 667 ? 1.384 41 -2.037 1 36 667 ARG B CA 1
ATOM 12844 C C . ARG B 1 667 ? 1.264 42.469 -1.604 1 36 667 ARG B C 1
ATOM 12846 O O . ARG B 1 667 ? 2.143 42.969 -0.917 1 36 667 ARG B O 1
ATOM 12853 N N . LYS B 1 668 ? 0.354 43.312 -2.178 1 36.97 668 LYS B N 1
ATOM 12854 C CA . LYS B 1 668 ? 0.209 44.719 -1.778 1 36.97 668 LYS B CA 1
ATOM 12855 C C . LYS B 1 668 ? 0.051 44.844 -0.266 1 36.97 668 LYS B C 1
ATOM 12857 O O . LYS B 1 668 ? 0.509 45.812 0.332 1 36.97 668 LYS B O 1
ATOM 12862 N N . THR B 1 669 ? -0.484 43.844 0.312 1 34.38 669 THR B N 1
ATOM 12863 C CA . THR B 1 669 ? -0.478 43.969 1.767 1 34.38 669 THR B CA 1
ATOM 12864 C C . THR B 1 669 ? 0.943 43.844 2.311 1 34.38 669 THR B C 1
ATOM 12866 O O . THR B 1 669 ? 1.286 44.5 3.305 1 34.38 669 THR B O 1
ATOM 12869 N N . PHE B 1 670 ? 1.812 43.094 1.596 1 34.72 670 PHE B N 1
ATOM 12870 C CA . PHE B 1 670 ? 3.131 42.938 2.199 1 34.72 670 PHE B CA 1
ATOM 12871 C C . PHE B 1 670 ? 4.098 44 1.655 1 34.72 670 PHE B C 1
ATOM 12873 O O . PHE B 1 670 ? 5.023 44.406 2.354 1 34.72 670 PHE B O 1
ATOM 12880 N N . ARG B 1 671 ? 4.203 44.438 0.384 1 31.56 671 ARG B N 1
ATOM 12881 C CA . ARG B 1 671 ? 5.27 45.281 -0.142 1 31.56 671 ARG B CA 1
ATOM 12882 C C . ARG B 1 671 ? 5.027 46.75 0.201 1 31.56 671 ARG B C 1
ATOM 12884 O O . ARG B 1 671 ? 5.367 47.625 -0.583 1 31.56 671 ARG B O 1
ATOM 12891 N N . ARG B 1 672 ? 4.238 47.188 1.11 1 31.05 672 ARG B N 1
ATOM 12892 C CA . ARG B 1 672 ? 4.359 48.625 1.254 1 31.05 672 ARG B CA 1
ATOM 12893 C C . ARG B 1 672 ? 5.805 49.031 1.532 1 31.05 672 ARG B C 1
ATOM 12895 O O . ARG B 1 672 ? 6.316 48.812 2.631 1 31.05 672 ARG B O 1
ATOM 12902 N N . LYS B 1 673 ? 6.695 48.969 0.484 1 30.16 673 LYS B N 1
ATOM 12903 C CA . LYS B 1 673 ? 8.016 49.562 0.543 1 30.16 673 LYS B CA 1
ATOM 12904 C C . LYS B 1 673 ? 7.93 51 1.042 1 30.16 673 LYS B C 1
ATOM 12906 O O . LYS B 1 673 ? 6.988 51.719 0.704 1 30.16 673 LYS B O 1
ATOM 12911 N N . LYS B 1 674 ? 8.844 51.469 1.929 1 29.77 674 LYS B N 1
ATOM 12912 C CA . LYS B 1 674 ? 9.266 52.812 2.342 1 29.77 674 LYS B CA 1
ATOM 12913 C C . LYS B 1 674 ? 9.727 53.625 1.144 1 29.77 674 LYS B C 1
ATOM 12915 O O . LYS B 1 674 ? 10.719 53.281 0.494 1 29.77 674 LYS B O 1
ATOM 12920 N N . LYS B 1 675 ? 8.961 54.219 0.298 1 29.17 675 LYS B N 1
ATOM 12921 C CA . LYS B 1 675 ? 9.445 55.312 -0.567 1 29.17 675 LYS B CA 1
ATOM 12922 C C . LYS B 1 675 ? 10.391 56.25 0.19 1 29.17 675 LYS B C 1
ATOM 12924 O O . LYS B 1 675 ? 9.992 56.844 1.18 1 29.17 675 LYS B O 1
ATOM 12929 N N . GLY B 1 676 ? 11.703 56 0.202 1 24.66 676 GLY B N 1
ATOM 12930 C CA . GLY B 1 676 ? 12.703 56.906 0.691 1 24.66 676 GLY B CA 1
ATOM 12931 C C . GLY B 1 676 ? 12.523 58.312 0.148 1 24.66 676 GLY B C 1
ATOM 12932 O O . GLY B 1 676 ? 12.055 58.5 -0.976 1 24.66 676 GLY B O 1
ATOM 12933 N N . THR B 1 677 ? 12.414 59.344 0.928 1 26.09 677 THR B N 1
ATOM 12934 C CA . THR B 1 677 ? 12.469 60.781 0.739 1 26.09 677 THR B CA 1
ATOM 12935 C C . THR B 1 677 ? 13.672 61.188 -0.107 1 26.09 677 THR B C 1
ATOM 12937 O O . THR B 1 677 ? 14.812 61.094 0.355 1 26.09 677 THR B O 1
ATOM 12940 N N . GLU B 1 678 ? 13.875 60.75 -1.324 1 23.59 678 GLU B N 1
ATOM 12941 C CA . GLU B 1 678 ? 14.914 61.375 -2.135 1 23.59 678 GLU B CA 1
ATOM 12942 C C . GLU B 1 678 ? 14.875 62.875 -2.004 1 23.59 678 GLU B C 1
ATOM 12944 O O . GLU B 1 678 ? 13.859 63.5 -2.322 1 23.59 678 GLU B O 1
ATOM 12949 N N . THR B 1 679 ? 15.688 63.406 -1.054 1 23.48 679 THR B N 1
ATOM 12950 C CA . THR B 1 679 ? 16.109 64.812 -0.923 1 23.48 679 THR B CA 1
ATOM 12951 C C . THR B 1 679 ? 16.688 65.312 -2.236 1 23.48 679 THR B C 1
ATOM 12953 O O . THR B 1 679 ? 17.672 64.75 -2.752 1 23.48 679 THR B O 1
ATOM 12956 N N . LEU B 1 680 ? 15.914 65.875 -3.164 1 23.17 680 LEU B N 1
ATOM 12957 C CA . LEU B 1 680 ? 16.312 66.688 -4.281 1 23.17 680 LEU B CA 1
ATOM 12958 C C . LEU B 1 680 ? 17.375 67.688 -3.854 1 23.17 680 LEU B C 1
ATOM 12960 O O . LEU B 1 680 ? 17.078 68.688 -3.121 1 23.17 680 LEU B O 1
ATOM 12964 N N . MET B 1 681 ? 18.609 67.25 -3.475 1 22.36 681 MET B N 1
ATOM 12965 C CA . MET B 1 681 ? 19.703 68.25 -3.352 1 22.36 681 MET B CA 1
ATOM 12966 C C . MET B 1 681 ? 19.938 68.938 -4.672 1 22.36 681 MET B C 1
ATOM 12968 O O . MET B 1 681 ? 20.469 68.375 -5.621 1 22.36 681 MET B O 1
ATOM 12972 N N . ASP B 1 682 ? 18.984 69.812 -5.195 1 22.91 682 ASP B N 1
ATOM 12973 C CA . ASP B 1 682 ? 19.203 70.812 -6.211 1 22.91 682 ASP B CA 1
ATOM 12974 C C . ASP B 1 682 ? 20.375 71.75 -5.836 1 22.91 682 ASP B C 1
ATOM 12976 O O . ASP B 1 682 ? 20.312 72.438 -4.844 1 22.91 682 ASP B O 1
ATOM 12980 N N . SER B 1 683 ? 21.609 71.188 -5.855 1 22.89 683 SER B N 1
ATOM 12981 C CA . SER B 1 683 ? 22.781 72.062 -5.762 1 22.89 683 SER B CA 1
ATOM 12982 C C . SER B 1 683 ? 22.734 73.188 -6.781 1 22.89 683 SER B C 1
ATOM 12984 O O . SER B 1 683 ? 23.484 73.188 -7.75 1 22.89 683 SER B O 1
ATOM 12986 N N . GLY B 1 684 ? 21.547 73.938 -7.012 1 19.59 684 GLY B N 1
ATOM 12987 C CA . GLY B 1 684 ? 21.516 75.188 -7.746 1 19.59 684 GLY B CA 1
ATOM 12988 C C . GLY B 1 684 ? 22.5 76.188 -7.203 1 19.59 684 GLY B C 1
ATOM 12989 O O . GLY B 1 684 ? 22.828 76.188 -6.016 1 19.59 684 GLY B O 1
ATOM 12990 N N . GLY B 1 685 ? 23.578 76.688 -7.992 1 22 685 GLY B N 1
ATOM 12991 C CA . GLY B 1 685 ? 24.391 77.875 -8.102 1 22 685 GLY B CA 1
ATOM 12992 C C . GLY B 1 685 ? 23.609 79.125 -7.941 1 22 685 GLY B C 1
ATOM 12993 O O . GLY B 1 685 ? 23.875 80.125 -8.633 1 22 685 GLY B O 1
ATOM 12994 N N . ALA B 1 686 ? 22.578 79.125 -7.172 1 20.84 686 ALA B N 1
ATOM 12995 C CA . ALA B 1 686 ? 21.828 80.375 -7.242 1 20.84 686 ALA B CA 1
ATOM 12996 C C . ALA B 1 686 ? 22.719 81.562 -6.91 1 20.84 686 ALA B C 1
ATOM 12998 O O . ALA B 1 686 ? 23.516 81.562 -5.969 1 20.84 686 ALA B O 1
ATOM 12999 N N . VAL B 1 687 ? 22.891 82.375 -7.93 1 22.31 687 VAL B N 1
ATOM 13000 C CA . VAL B 1 687 ? 23.188 83.812 -8.008 1 22.31 687 VAL B CA 1
ATOM 13001 C C . VAL B 1 687 ? 22.344 84.562 -6.973 1 22.31 687 VAL B C 1
ATOM 13003 O O . VAL B 1 687 ? 21.172 84.25 -6.777 1 22.31 687 VAL B O 1
ATOM 13006 N N . ALA B 1 688 ? 22.875 85.5 -6.223 1 20.28 688 ALA B N 1
ATOM 13007 C CA . ALA B 1 688 ? 22.547 86.438 -5.168 1 20.28 688 ALA B CA 1
ATOM 13008 C C . ALA B 1 688 ? 21.469 87.438 -5.633 1 20.28 688 ALA B C 1
ATOM 13010 O O . ALA B 1 688 ? 21.078 88.312 -4.887 1 20.28 688 ALA B O 1
ATOM 13011 N N . SER B 1 689 ? 21 87.5 -6.805 1 19.48 689 SER B N 1
ATOM 13012 C CA . SER B 1 689 ? 20.656 88.938 -6.789 1 19.48 689 SER B CA 1
ATOM 13013 C C . SER B 1 689 ? 19.688 89.25 -5.66 1 19.48 689 SER B C 1
ATOM 13015 O O . SER B 1 689 ? 19.156 88.375 -5.012 1 19.48 689 SER B O 1
ATOM 13017 N N . SER B 1 690 ? 18.672 90.25 -5.945 1 19.56 690 SER B N 1
ATOM 13018 C CA . SER B 1 690 ? 18.156 91.5 -5.391 1 19.56 690 SER B CA 1
ATOM 13019 C C . SER B 1 690 ? 17.125 91.25 -4.297 1 19.56 690 SER B C 1
ATOM 13021 O O . SER B 1 690 ? 17.266 91.688 -3.176 1 19.56 690 SER B O 1
ATOM 13023 N N . SER B 1 691 ? 15.836 91.75 -4.555 1 19.56 691 SER B N 1
ATOM 13024 C CA . SER B 1 691 ? 14.992 92.688 -3.836 1 19.56 691 SER B CA 1
ATOM 13025 C C . SER B 1 691 ? 14.258 92 -2.686 1 19.56 691 SER B C 1
ATOM 13027 O O . SER B 1 691 ? 14.445 92.375 -1.522 1 19.56 691 SER B O 1
ATOM 13029 N N . ASN B 1 692 ? 12.836 92.312 -2.652 1 20.83 692 ASN B N 1
ATOM 13030 C CA . ASN B 1 692 ? 11.82 92.688 -1.678 1 20.83 692 ASN B CA 1
ATOM 13031 C C . ASN B 1 692 ? 11.266 91.5 -0.94 1 20.83 692 ASN B C 1
ATOM 13033 O O . ASN B 1 692 ? 10.992 90.438 -1.555 1 20.83 692 ASN B O 1
ATOM 13037 N N . HIS B 1 693 ? 11.5 91.5 0.357 1 21.5 693 HIS B N 1
ATOM 13038 C CA . HIS B 1 693 ? 11.422 90.5 1.437 1 21.5 693 HIS B CA 1
ATOM 13039 C C . HIS B 1 693 ? 10 89.938 1.605 1 21.5 693 HIS B C 1
ATOM 13041 O O . HIS B 1 693 ? 9.664 89.438 2.652 1 21.5 693 HIS B O 1
ATOM 13047 N N . VAL B 1 694 ? 9.102 90.188 0.632 1 21.97 694 VAL B N 1
ATOM 13048 C CA . VAL B 1 694 ? 7.727 90.188 1.124 1 21.97 694 VAL B CA 1
ATOM 13049 C C . VAL B 1 694 ? 7.449 88.875 1.798 1 21.97 694 VAL B C 1
ATOM 13051 O O . VAL B 1 694 ? 7.805 87.812 1.265 1 21.97 694 VAL B O 1
ATOM 13054 N N . GLN B 1 695 ? 7.234 88.875 3.072 1 20.45 695 GLN B N 1
ATOM 13055 C CA . GLN B 1 695 ? 6.988 87.938 4.191 1 20.45 695 GLN B CA 1
ATOM 13056 C C . GLN B 1 695 ? 5.934 86.938 3.838 1 20.45 695 GLN B C 1
ATOM 13058 O O . GLN B 1 695 ? 4.738 87.125 4.039 1 20.45 695 GLN B O 1
ATOM 13063 N N . HIS B 1 696 ? 5.867 86.5 2.518 1 20.48 696 HIS B N 1
ATOM 13064 C CA . HIS B 1 696 ? 4.602 85.812 2.279 1 20.48 696 HIS B CA 1
ATOM 13065 C C . HIS B 1 696 ? 4.391 84.688 3.273 1 20.48 696 HIS B C 1
ATOM 13067 O O . HIS B 1 696 ? 5.316 83.938 3.561 1 20.48 696 HIS B O 1
ATOM 13073 N N . GLU B 1 697 ? 3.402 84.812 4.223 1 21.69 697 GLU B N 1
ATOM 13074 C CA . GLU B 1 697 ? 2.848 84.062 5.336 1 21.69 697 GLU B CA 1
ATOM 13075 C C . GLU B 1 697 ? 2.59 82.562 4.934 1 21.69 697 GLU B C 1
ATOM 13077 O O . GLU B 1 697 ? 1.647 82.312 4.191 1 21.69 697 GLU B O 1
ATOM 13082 N N . THR B 1 698 ? 3.531 81.938 4.281 1 22.73 698 THR B N 1
ATOM 13083 C CA . THR B 1 698 ? 3.266 80.625 3.66 1 22.73 698 THR B CA 1
ATOM 13084 C C . THR B 1 698 ? 2.773 79.625 4.695 1 22.73 698 THR B C 1
ATOM 13086 O O . THR B 1 698 ? 3.527 79.25 5.582 1 22.73 698 THR B O 1
ATOM 13089 N N . SER B 1 699 ? 1.47 79.688 5.172 1 22.31 699 SER B N 1
ATOM 13090 C CA . SER B 1 699 ? 0.824 78.875 6.176 1 22.31 699 SER B CA 1
ATOM 13091 C C . SER B 1 699 ? 1.067 77.375 5.906 1 22.31 699 SER B C 1
ATOM 13093 O O . SER B 1 699 ? 0.84 76.938 4.793 1 22.31 699 SER B O 1
ATOM 13095 N N . PRO B 1 700 ? 2.037 76.75 6.52 1 24.69 700 PRO B N 1
ATOM 13096 C CA . PRO B 1 700 ? 2.438 75.375 6.281 1 24.69 700 PRO B CA 1
ATOM 13097 C C . PRO B 1 700 ? 1.268 74.375 6.387 1 24.69 700 PRO B C 1
ATOM 13099 O O . PRO B 1 700 ? 0.632 74.25 7.438 1 24.69 700 PRO B O 1
ATOM 13102 N N . LYS B 1 701 ? 0.421 74.188 5.43 1 27.23 701 LYS B N 1
ATOM 13103 C CA . LYS B 1 701 ? -0.769 73.312 5.441 1 27.23 701 LYS B CA 1
ATOM 13104 C C . LYS B 1 701 ? -0.436 71.875 5.914 1 27.23 701 LYS B C 1
ATOM 13106 O O . LYS B 1 701 ? 0.507 71.25 5.414 1 27.23 701 LYS B O 1
ATOM 13111 N N . ARG B 1 702 ? -0.978 71.438 7.066 1 25.61 702 ARG B N 1
ATOM 13112 C CA . ARG B 1 702 ? -1.07 70.25 7.883 1 25.61 702 ARG B CA 1
ATOM 13113 C C . ARG B 1 702 ? -1.455 69.062 7.031 1 25.61 702 ARG B C 1
ATOM 13115 O O . ARG B 1 702 ? -2.547 69 6.461 1 25.61 702 ARG B O 1
ATOM 13122 N N . ILE B 1 703 ? -0.639 68.5 6.254 1 27.09 703 ILE B N 1
ATOM 13123 C CA . ILE B 1 703 ? -0.967 67.312 5.445 1 27.09 703 ILE B CA 1
ATOM 13124 C C . ILE B 1 703 ? -1.646 66.25 6.312 1 27.09 703 ILE B C 1
ATOM 13126 O O . ILE B 1 703 ? -1.03 65.75 7.238 1 27.09 703 ILE B O 1
ATOM 13130 N N . ASP B 1 704 ? -2.951 66.438 6.613 1 24.06 704 ASP B N 1
ATOM 13131 C CA . ASP B 1 704 ? -3.883 65.5 7.227 1 24.06 704 ASP B CA 1
ATOM 13132 C C . ASP B 1 704 ? -3.658 64.062 6.703 1 24.06 704 ASP B C 1
ATOM 13134 O O . ASP B 1 704 ? -3.775 63.812 5.504 1 24.06 704 ASP B O 1
ATOM 13138 N N . ASP B 1 705 ? -2.707 63.344 7.254 1 26.23 705 ASP B N 1
ATOM 13139 C CA . ASP B 1 705 ? -2.35 61.938 7.09 1 26.23 705 ASP B CA 1
ATOM 13140 C C . ASP B 1 705 ? -3.586 61.062 7.152 1 26.23 705 ASP B C 1
ATOM 13142 O O . ASP B 1 705 ? -4.066 60.719 8.234 1 26.23 705 ASP B O 1
ATOM 13146 N N . PHE B 1 706 ? -4.672 61.312 6.336 1 26.2 706 PHE B N 1
ATOM 13147 C CA . PHE B 1 706 ? -5.824 60.438 6.168 1 26.2 706 PHE B CA 1
ATOM 13148 C C . PHE B 1 706 ? -5.387 58.969 6.086 1 26.2 706 PHE B C 1
ATOM 13150 O O . PHE B 1 706 ? -4.719 58.594 5.129 1 26.2 706 PHE B O 1
ATOM 13157 N N . GLU B 1 707 ? -5.055 58.438 7.211 1 27.77 707 GLU B N 1
ATOM 13158 C CA . GLU B 1 707 ? -4.984 56.969 7.398 1 27.77 707 GLU B CA 1
ATOM 13159 C C . GLU B 1 707 ? -6.188 56.281 6.777 1 27.77 707 GLU B C 1
ATOM 13161 O O . GLU B 1 707 ? -7.281 56.312 7.34 1 27.77 707 GLU B O 1
ATOM 13166 N N . GLU B 1 708 ? -6.445 56.531 5.426 1 29.11 708 GLU B N 1
ATOM 13167 C CA . GLU B 1 708 ? -7.469 55.812 4.676 1 29.11 708 GLU B CA 1
ATOM 13168 C C . GLU B 1 708 ? -7.59 54.375 5.152 1 29.11 708 GLU B C 1
ATOM 13170 O O . GLU B 1 708 ? -6.617 53.625 5.098 1 29.11 708 GLU B O 1
ATOM 13175 N N . GLU B 1 709 ? -8.367 54.25 6.141 1 29.84 709 GLU B N 1
ATOM 13176 C CA . GLU B 1 709 ? -8.945 52.969 6.535 1 29.84 709 GLU B CA 1
ATOM 13177 C C . GLU B 1 709 ? -9.336 52.125 5.316 1 29.84 709 GLU B C 1
ATOM 13179 O O . GLU B 1 709 ? -10.234 52.5 4.562 1 29.84 709 GLU B O 1
ATOM 13184 N N . GLU B 1 710 ? -8.398 51.688 4.539 1 31.62 710 GLU B N 1
ATOM 13185 C CA . GLU B 1 710 ? -8.68 50.844 3.379 1 31.62 710 GLU B CA 1
ATOM 13186 C C . GLU B 1 710 ? -9.68 49.75 3.725 1 31.62 710 GLU B C 1
ATOM 13188 O O . GLU B 1 710 ? -9.312 48.75 4.332 1 31.62 710 GLU B O 1
ATOM 13193 N N . VAL B 1 711 ? -10.906 50.281 4.191 1 30.62 711 VAL B N 1
ATOM 13194 C CA . VAL B 1 711 ? -12.062 49.406 4.293 1 30.62 711 VAL B CA 1
ATOM 13195 C C . VAL B 1 711 ? -12.227 48.625 2.99 1 30.62 711 VAL B C 1
ATOM 13197 O O . VAL B 1 711 ? -12.445 49.219 1.929 1 30.62 711 VAL B O 1
ATOM 13200 N N . PHE B 1 712 ? -11.594 47.656 2.836 1 29.22 712 PHE B N 1
ATOM 13201 C CA . PHE B 1 712 ? -11.734 46.75 1.691 1 29.22 712 PHE B CA 1
ATOM 13202 C C . PHE B 1 712 ? -13.188 46.312 1.528 1 29.22 712 PHE B C 1
ATOM 13204 O O . PHE B 1 712 ? -13.633 45.375 2.209 1 29.22 712 PHE B O 1
ATOM 13211 N N . MET B 1 713 ? -14.141 47.344 1.507 1 26.86 713 MET B N 1
ATOM 13212 C CA . MET B 1 713 ? -15.5 46.938 1.184 1 26.86 713 MET B CA 1
ATOM 13213 C C . MET B 1 713 ? -15.578 46.375 -0.235 1 26.86 713 MET B C 1
ATOM 13215 O O . MET B 1 713 ? -14.906 46.875 -1.139 1 26.86 713 MET B O 1
ATOM 13219 N N . GLU B 1 714 ? -16.109 45.219 -0.336 1 27.41 714 GLU B N 1
ATOM 13220 C CA . GLU B 1 714 ? -16.5 44.812 -1.676 1 27.41 714 GLU B CA 1
ATOM 13221 C C . GLU B 1 714 ? -17.359 45.844 -2.365 1 27.41 714 GLU B C 1
ATOM 13223 O O . GLU B 1 714 ? -18.375 46.281 -1.811 1 27.41 714 GLU B O 1
ATOM 13228 N N . ARG B 1 715 ? -16.828 46.875 -3.08 1 27.78 715 ARG B N 1
ATOM 13229 C CA . ARG B 1 715 ? -17.656 47.812 -3.83 1 27.78 715 ARG B CA 1
ATOM 13230 C C . ARG B 1 715 ? -18.844 47.094 -4.469 1 27.78 715 ARG B C 1
ATOM 13232 O O . ARG B 1 715 ? -18.766 45.906 -4.797 1 27.78 715 ARG B O 1
ATOM 13239 N N . PRO B 1 716 ? -20.047 47.656 -4.27 1 24.98 716 PRO B N 1
ATOM 13240 C CA . PRO B 1 716 ? -21.172 47.125 -5.051 1 24.98 716 PRO B CA 1
ATOM 13241 C C . PRO B 1 716 ? -20.844 47.031 -6.543 1 24.98 716 PRO B C 1
ATOM 13243 O O . PRO B 1 716 ? -20.062 47.844 -7.062 1 24.98 716 PRO B O 1
ATOM 13246 N N . ILE B 1 717 ? -21 46 -7.148 1 27.81 717 ILE B N 1
ATOM 13247 C CA . ILE B 1 717 ? -20.891 45.906 -8.602 1 27.81 717 ILE B CA 1
ATOM 13248 C C . ILE B 1 717 ? -21.781 46.938 -9.266 1 27.81 717 ILE B C 1
ATOM 13250 O O . ILE B 1 717 ? -23 46.906 -9.094 1 27.81 717 ILE B O 1
ATOM 13254 N N . GLU B 1 718 ? -21.484 48.219 -9.359 1 25.89 718 GLU B N 1
ATOM 13255 C CA . GLU B 1 718 ? -22.234 49.062 -10.305 1 25.89 718 GLU B CA 1
ATOM 13256 C C . GLU B 1 718 ? -22.406 48.344 -11.641 1 25.89 718 GLU B C 1
ATOM 13258 O O . GLU B 1 718 ? -21.5 47.625 -12.094 1 25.89 718 GLU B O 1
ATOM 13263 N N . ALA B 1 719 ? -23.734 48.406 -12.133 1 26.59 719 ALA B N 1
ATOM 13264 C CA . ALA B 1 719 ? -24.188 47.938 -13.445 1 26.59 719 ALA B CA 1
ATOM 13265 C C . ALA B 1 719 ? -23.391 48.625 -14.57 1 26.59 719 ALA B C 1
ATOM 13267 O O . ALA B 1 719 ? -23.703 49.719 -14.977 1 26.59 719 ALA B O 1
ATOM 13268 N N . ARG B 1 720 ? -22.203 49 -14.461 1 27.89 720 ARG B N 1
ATOM 13269 C CA . ARG B 1 720 ? -21.797 49.719 -15.68 1 27.89 720 ARG B CA 1
ATOM 13270 C C . ARG B 1 720 ? -22.141 48.875 -16.922 1 27.89 720 ARG B C 1
ATOM 13272 O O . ARG B 1 720 ? -22 47.656 -16.906 1 27.89 720 ARG B O 1
ATOM 13279 N N . GLU B 1 721 ? -23.062 49.5 -17.891 1 24.83 721 GLU B N 1
ATOM 13280 C CA . GLU B 1 721 ? -23.609 49.062 -19.172 1 24.83 721 GLU B CA 1
ATOM 13281 C C . GLU B 1 721 ? -22.594 48.219 -19.953 1 24.83 721 GLU B C 1
ATOM 13283 O O . GLU B 1 721 ? -22.906 47.125 -20.406 1 24.83 721 GLU B O 1
ATOM 13288 N N . GLU B 1 722 ? -21.953 48.875 -21.109 1 22.89 722 GLU B N 1
ATOM 13289 C CA . GLU B 1 722 ? -21.328 48.562 -22.391 1 22.89 722 GLU B CA 1
ATOM 13290 C C . GLU B 1 722 ? -19.953 47.938 -22.188 1 22.89 722 GLU B C 1
ATOM 13292 O O . GLU B 1 722 ? -19.219 47.75 -23.156 1 22.89 722 GLU B O 1
ATOM 13297 N N . LEU B 1 723 ? -19.297 48.281 -21.188 1 25.56 723 LEU B N 1
ATOM 13298 C CA . LEU B 1 723 ? -17.938 47.875 -21.547 1 25.56 723 LEU B CA 1
ATOM 13299 C C . LEU B 1 723 ? -17.906 46.375 -21.875 1 25.56 723 LEU B C 1
ATOM 13301 O O . LEU B 1 723 ? -18.531 45.562 -21.172 1 25.56 723 LEU B O 1
ATOM 13305 N N . GLY B 1 724 ? -17.391 45.906 -23.109 1 23.75 724 GLY B N 1
ATOM 13306 C CA . GLY B 1 724 ? -17.469 44.719 -23.953 1 23.75 724 GLY B CA 1
ATOM 13307 C C . GLY B 1 724 ? -17.203 43.438 -23.188 1 23.75 724 GLY B C 1
ATOM 13308 O O . GLY B 1 724 ? -16.469 43.438 -22.203 1 23.75 724 GLY B O 1
ATOM 13309 N N . VAL B 1 725 ? -18.094 42.438 -23.109 1 25.73 725 V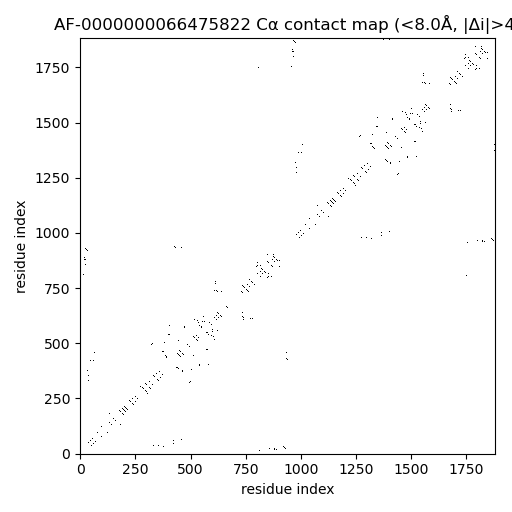AL B N 1
ATOM 13310 C CA . VAL B 1 725 ? -18.531 41.062 -22.797 1 25.73 725 VAL B CA 1
ATOM 13311 C C . VAL B 1 725 ? -17.375 40.094 -23 1 25.73 725 VAL B C 1
ATOM 13313 O O . VAL B 1 725 ? -17.562 38.875 -22.969 1 25.73 725 VAL B O 1
ATOM 13316 N N . LEU B 1 726 ? -16.266 40.438 -23.609 1 24.08 726 LEU B N 1
ATOM 13317 C CA . LEU B 1 726 ? -15.273 39.562 -24.219 1 24.08 726 LEU B CA 1
ATOM 13318 C C . LEU B 1 726 ? -14.516 38.781 -23.156 1 24.08 726 LEU B C 1
ATOM 13320 O O . LEU B 1 726 ? -14.227 37.594 -23.328 1 24.08 726 LEU B O 1
ATOM 13324 N N . ASP B 1 727 ? -13.625 39.438 -22.359 1 26.5 727 ASP B N 1
ATOM 13325 C CA . ASP B 1 727 ? -12.445 38.812 -21.734 1 26.5 727 ASP B CA 1
ATOM 13326 C C . ASP B 1 727 ? -12.844 37.875 -20.609 1 26.5 727 ASP B C 1
ATOM 13328 O O . ASP B 1 727 ? -12.039 37.062 -20.172 1 26.5 727 ASP B O 1
ATOM 13332 N N . CYS B 1 728 ? -13.758 38.062 -19.75 1 29.41 728 CYS B N 1
ATOM 13333 C CA . CYS B 1 728 ? -14.516 37.312 -18.734 1 29.41 728 CYS B CA 1
ATOM 13334 C C . CYS B 1 728 ? -15.453 36.312 -19.391 1 29.41 728 CYS B C 1
ATOM 13336 O O . CYS B 1 728 ? -16.234 35.656 -18.688 1 29.41 728 CYS B O 1
ATOM 13338 N N . TYR B 1 729 ? -15.812 36.344 -20.531 1 32.72 729 TYR B N 1
ATOM 13339 C CA . TYR B 1 729 ? -16.672 35.656 -21.484 1 32.72 729 TYR B CA 1
ATOM 13340 C C . TYR B 1 729 ? -16.219 34.188 -21.641 1 32.72 729 TYR B C 1
ATOM 13342 O O . TYR B 1 729 ? -17.047 33.312 -21.875 1 32.72 729 TYR B O 1
ATOM 13350 N N . ALA B 1 730 ? -14.891 33.906 -21.688 1 38.28 730 ALA B N 1
ATOM 13351 C CA . ALA B 1 730 ? -14.32 32.594 -21.922 1 38.28 730 ALA B CA 1
ATOM 13352 C C . ALA B 1 730 ? -14.445 31.719 -20.688 1 38.28 730 ALA B C 1
ATOM 13354 O O . ALA B 1 730 ? -14.367 30.484 -20.781 1 38.28 730 ALA B O 1
ATOM 13355 N N . GLU B 1 731 ? -14.227 32.125 -19.328 1 46.47 731 GLU B N 1
ATOM 13356 C CA . GLU B 1 731 ? -14.305 31.391 -18.078 1 46.47 731 GLU B CA 1
ATOM 13357 C C . GLU B 1 731 ? -15.695 30.797 -17.875 1 46.47 731 GLU B C 1
ATOM 13359 O O . GLU B 1 731 ? -15.844 29.734 -17.281 1 46.47 731 GLU B O 1
ATOM 13364 N N . ASN B 1 732 ? -16.812 31.641 -18.094 1 55.16 732 ASN B N 1
ATOM 13365 C CA . ASN B 1 732 ? -18.141 31.141 -17.719 1 55.16 732 ASN B CA 1
ATOM 13366 C C . ASN B 1 732 ? -18.969 30.734 -18.938 1 55.16 732 ASN B C 1
ATOM 13368 O O . ASN B 1 732 ? -20.141 31.094 -19.047 1 55.16 732 ASN B O 1
ATOM 13372 N N . SER B 1 733 ? -18.25 30.125 -19.812 1 67.62 733 SER B N 1
ATOM 13373 C CA . SER B 1 733 ? -19.078 29.562 -20.875 1 67.62 733 SER B CA 1
ATOM 13374 C C . SER B 1 733 ? -20.062 28.531 -20.328 1 67.62 733 SER B C 1
ATOM 13376 O O . SER B 1 733 ? -19.859 28 -19.234 1 67.62 733 SER B O 1
ATOM 13378 N N . LYS B 1 734 ? -21.125 28.516 -21 1 78 734 LYS B N 1
ATOM 13379 C CA . LYS B 1 734 ? -22.188 27.578 -20.609 1 78 734 LYS B CA 1
ATOM 13380 C C . LYS B 1 734 ? -21.641 26.172 -20.438 1 78 734 LYS B C 1
ATOM 13382 O O . LYS B 1 734 ? -22.062 25.438 -19.531 1 78 734 LYS B O 1
ATOM 13387 N N . GLY B 1 735 ? -20.547 25.984 -21.172 1 86.25 735 GLY B N 1
ATOM 13388 C CA . GLY B 1 735 ? -20.047 24.625 -21.172 1 86.25 735 GLY B CA 1
ATOM 13389 C C . GLY B 1 735 ? -18.859 24.422 -20.234 1 86.25 735 GLY B C 1
ATOM 13390 O O . GLY B 1 735 ? -18.219 23.375 -20.266 1 86.25 735 GLY B O 1
ATOM 13391 N N . THR B 1 736 ? -18.625 25.406 -19.344 1 91.75 736 THR B N 1
ATOM 13392 C CA . THR B 1 736 ? -17.531 25.281 -18.406 1 91.75 736 THR B CA 1
ATOM 13393 C C . THR B 1 736 ? -17.859 24.219 -17.344 1 91.75 736 THR B C 1
ATOM 13395 O O . THR B 1 736 ? -18.922 24.266 -16.719 1 91.75 736 THR B O 1
ATOM 13398 N N . VAL B 1 737 ? -16.906 23.312 -17.125 1 95.69 737 VAL B N 1
ATOM 13399 C CA . VAL B 1 737 ? -17.047 22.297 -16.078 1 95.69 737 VAL B CA 1
ATOM 13400 C C . VAL B 1 737 ? -16.719 22.906 -14.727 1 95.69 737 VAL B C 1
ATOM 13402 O O . VAL B 1 737 ? -15.602 23.391 -14.516 1 95.69 737 VAL B O 1
ATOM 13405 N N . THR B 1 738 ? -17.672 22.906 -13.844 1 95.06 738 THR B N 1
ATOM 13406 C CA . THR B 1 738 ? -17.453 23.547 -12.547 1 95.06 738 THR B CA 1
ATOM 13407 C C . THR B 1 738 ? -17.078 22.516 -11.492 1 95.06 738 THR B C 1
ATOM 13409 O O . THR B 1 738 ? -16.422 22.828 -10.5 1 95.06 738 THR B O 1
ATOM 13412 N N . CYS B 1 739 ? -17.547 21.344 -11.711 1 95.5 739 CYS B N 1
ATOM 13413 C CA . CYS B 1 739 ? -17.188 20.344 -10.719 1 95.5 739 CYS B CA 1
ATOM 13414 C C . CYS B 1 739 ? -17.188 18.938 -11.328 1 95.5 739 CYS B C 1
ATOM 13416 O O . CYS B 1 739 ? -17.953 18.672 -12.25 1 95.5 739 CYS B O 1
ATOM 13418 N N . LEU B 1 740 ? -16.328 18.125 -10.875 1 97.12 740 LEU B N 1
ATOM 13419 C CA . LEU B 1 740 ? -16.234 16.703 -11.195 1 97.12 740 LEU B CA 1
ATOM 13420 C C . LEU B 1 740 ? -16.297 15.859 -9.93 1 97.12 740 LEU B C 1
ATOM 13422 O O . LEU B 1 740 ? -15.703 16.203 -8.914 1 97.12 740 LEU B O 1
ATOM 13426 N N . ARG B 1 741 ? -17.141 14.797 -10.031 1 96 741 ARG B N 1
ATOM 13427 C CA . ARG B 1 741 ? -17.25 13.922 -8.867 1 96 741 ARG B CA 1
ATOM 13428 C C . ARG B 1 741 ? -17.375 12.461 -9.297 1 96 741 ARG B C 1
ATOM 13430 O O . ARG B 1 741 ? -18.047 12.156 -10.281 1 96 741 ARG B O 1
ATOM 13437 N N . MET B 1 742 ? -16.688 11.648 -8.57 1 92.81 742 MET B N 1
ATOM 13438 C CA . MET B 1 742 ? -16.891 10.211 -8.727 1 92.81 742 MET B CA 1
ATOM 13439 C C . MET B 1 742 ? -17.953 9.703 -7.754 1 92.81 742 MET B C 1
ATOM 13441 O O . MET B 1 742 ? -18 10.141 -6.602 1 92.81 742 MET B O 1
ATOM 13445 N N . MET B 1 743 ? -18.781 8.852 -8.258 1 90.25 743 MET B N 1
ATOM 13446 C CA . MET B 1 743 ? -19.812 8.258 -7.414 1 90.25 743 MET B CA 1
ATOM 13447 C C . MET B 1 743 ? -20.109 6.824 -7.836 1 90.25 743 MET B C 1
ATOM 13449 O O . MET B 1 743 ? -19.844 6.445 -8.977 1 90.25 743 MET B O 1
ATOM 13453 N N . ARG B 1 744 ? -20.625 6.094 -6.922 1 83.94 744 ARG B N 1
ATOM 13454 C CA . ARG B 1 744 ? -21 4.711 -7.188 1 83.94 744 ARG B CA 1
ATOM 13455 C C . ARG B 1 744 ? -22.453 4.457 -6.781 1 83.94 744 ARG B C 1
ATOM 13457 O O . ARG B 1 744 ? -22.812 4.586 -5.605 1 83.94 744 ARG B O 1
ATOM 13464 N N . PHE B 1 745 ? -23.266 4.164 -7.668 1 81.75 745 PHE B N 1
ATOM 13465 C CA . PHE B 1 745 ? -24.672 3.814 -7.434 1 81.75 745 PHE B CA 1
ATOM 13466 C C . PHE B 1 745 ? -25.281 3.145 -8.664 1 81.75 745 PHE B C 1
ATOM 13468 O O . PHE B 1 745 ? -24.75 3.285 -9.773 1 81.75 745 PHE B O 1
ATOM 13475 N N . PRO B 1 746 ? -26.297 2.354 -8.406 1 79.06 746 PRO B N 1
ATOM 13476 C CA . PRO B 1 746 ? -26.922 1.69 -9.555 1 79.06 746 PRO B CA 1
ATOM 13477 C C . PRO B 1 746 ? -27.656 2.664 -10.469 1 79.06 746 PRO B C 1
ATOM 13479 O O . PRO B 1 746 ? -28.516 3.428 -10 1 79.06 746 PRO B O 1
ATOM 13482 N N . VAL B 1 747 ? -27.312 2.682 -11.672 1 78.88 747 VAL B N 1
ATOM 13483 C CA . VAL B 1 747 ? -28 3.529 -12.641 1 78.88 747 VAL B CA 1
ATOM 13484 C C . VAL B 1 747 ? -28.5 2.682 -13.805 1 78.88 747 VAL B C 1
ATOM 13486 O O . VAL B 1 747 ? -29.594 2.92 -14.328 1 78.88 747 VAL B O 1
ATOM 13489 N N . LEU B 1 748 ? -27.734 1.682 -14.211 1 73.81 748 LEU B N 1
ATOM 13490 C CA . LEU B 1 748 ? -28.062 0.87 -15.375 1 73.81 748 LEU B CA 1
ATOM 13491 C C . LEU B 1 748 ? -28.953 -0.301 -14.992 1 73.81 748 LEU B C 1
ATOM 13493 O O . LEU B 1 748 ? -29.906 -0.625 -15.711 1 73.81 748 LEU B O 1
ATOM 13497 N N . ASP B 1 749 ? -28.406 -0.971 -13.914 1 70.94 749 ASP B N 1
ATOM 13498 C CA . ASP B 1 749 ? -29.188 -2.092 -13.398 1 70.94 749 ASP B CA 1
ATOM 13499 C C . ASP B 1 749 ? -29.328 -2.008 -11.875 1 70.94 749 ASP B C 1
ATOM 13501 O O . ASP B 1 749 ? -28.531 -1.348 -11.211 1 70.94 749 ASP B O 1
ATOM 13505 N N . ASP B 1 750 ? -30.391 -2.527 -11.367 1 65.12 750 ASP B N 1
ATOM 13506 C CA . ASP B 1 750 ? -30.688 -2.434 -9.945 1 65.12 750 ASP B CA 1
ATOM 13507 C C . ASP B 1 750 ? -29.766 -3.344 -9.133 1 65.12 750 ASP B C 1
ATOM 13509 O O . ASP B 1 750 ? -29.625 -3.164 -7.918 1 65.12 750 ASP B O 1
ATOM 13513 N N . LYS B 1 751 ? -29.188 -4.234 -9.828 1 65.62 751 LYS B N 1
ATOM 13514 C CA . LYS B 1 751 ? -28.438 -5.227 -9.062 1 65.62 751 LYS B CA 1
ATOM 13515 C C . LYS B 1 751 ? -26.953 -4.867 -8.984 1 65.62 751 LYS B C 1
ATOM 13517 O O . LYS B 1 751 ? -26.25 -5.297 -8.07 1 65.62 751 LYS B O 1
ATOM 13522 N N . ASN B 1 752 ? -26.594 -4.121 -10.016 1 71.12 752 ASN B N 1
ATOM 13523 C CA . ASN B 1 752 ? -25.156 -3.84 -10.07 1 71.12 752 ASN B CA 1
ATOM 13524 C C . ASN B 1 752 ? -24.875 -2.354 -9.867 1 71.12 752 ASN B C 1
ATOM 13526 O O . ASN B 1 752 ? -25.625 -1.502 -10.344 1 71.12 752 ASN B O 1
ATOM 13530 N N . VAL B 1 753 ? -23.906 -2.156 -9.039 1 78.44 753 VAL B N 1
ATOM 13531 C CA . VAL B 1 753 ? -23.484 -0.773 -8.828 1 78.44 753 VAL B CA 1
ATOM 13532 C C . VAL B 1 753 ? -22.531 -0.35 -9.945 1 78.44 753 VAL B C 1
ATOM 13534 O O . VAL B 1 753 ? -21.672 -1.132 -10.367 1 78.44 753 VAL B O 1
ATOM 13537 N N . ASP B 1 754 ? -22.734 0.791 -10.406 1 83.06 754 ASP B N 1
ATOM 13538 C CA . ASP B 1 754 ? -21.906 1.33 -11.484 1 83.06 754 ASP B CA 1
ATOM 13539 C C . ASP B 1 754 ? -20.953 2.395 -10.969 1 83.06 754 ASP B C 1
ATOM 13541 O O . ASP B 1 754 ? -21.266 3.119 -10.023 1 83.06 754 ASP B O 1
ATOM 13545 N N . ASP B 1 755 ? -19.828 2.412 -11.555 1 88.94 755 ASP B N 1
ATOM 13546 C CA . ASP B 1 755 ? -18.891 3.508 -11.305 1 88.94 755 ASP B CA 1
ATOM 13547 C C . ASP B 1 755 ? -19.188 4.695 -12.227 1 88.94 755 ASP B C 1
ATOM 13549 O O . ASP B 1 755 ? -19.219 4.547 -13.445 1 88.94 755 ASP B O 1
ATOM 13553 N N . ILE B 1 756 ? -19.391 5.875 -11.586 1 92.88 756 ILE B N 1
ATOM 13554 C CA . ILE B 1 756 ? -19.906 7.012 -12.344 1 92.88 756 ILE B CA 1
ATOM 13555 C C . ILE B 1 756 ? -18.984 8.219 -12.141 1 92.88 756 ILE B C 1
ATOM 13557 O O . ILE B 1 756 ? -18.516 8.469 -11.031 1 92.88 756 ILE B O 1
ATOM 13561 N N . ILE B 1 757 ? -18.75 8.961 -13.188 1 96.75 757 ILE B N 1
ATOM 13562 C CA . ILE B 1 757 ? -18.203 10.312 -13.117 1 96.75 757 ILE B CA 1
ATOM 13563 C C . ILE B 1 757 ? -19.297 11.328 -13.445 1 96.75 757 ILE B C 1
ATOM 13565 O O . ILE B 1 757 ? -19.875 11.297 -14.539 1 96.75 757 ILE B O 1
ATOM 13569 N N . ALA B 1 758 ? -19.625 12.117 -12.477 1 96.88 758 ALA B N 1
ATOM 13570 C CA . ALA B 1 758 ? -20.609 13.172 -12.664 1 96.88 758 ALA B CA 1
ATOM 13571 C C . ALA B 1 758 ? -19.938 14.5 -13.008 1 96.88 758 ALA B C 1
ATOM 13573 O O . ALA B 1 758 ? -18.906 14.844 -12.438 1 96.88 758 ALA B O 1
ATOM 13574 N N . VAL B 1 759 ? -20.5 15.242 -13.961 1 97.44 759 VAL B N 1
ATOM 13575 C CA . VAL B 1 759 ? -19.953 16.5 -14.453 1 97.44 759 VAL B CA 1
ATOM 13576 C C . VAL B 1 759 ? -20.969 17.625 -14.25 1 97.44 759 VAL B C 1
ATOM 13578 O O . VAL B 1 759 ? -22.078 17.578 -14.805 1 97.44 759 VAL B O 1
ATOM 13581 N N . GLY B 1 760 ? -20.625 18.578 -13.422 1 96.81 760 GLY B N 1
ATOM 13582 C CA . GLY B 1 760 ? -21.453 19.766 -13.258 1 96.81 760 GLY B CA 1
ATOM 13583 C C . GLY B 1 760 ? -20.969 20.938 -14.094 1 96.81 760 GLY B C 1
ATOM 13584 O O . GLY B 1 760 ? -19.766 21.172 -14.219 1 96.81 760 GLY B O 1
ATOM 13585 N N . LEU B 1 761 ? -21.906 21.656 -14.648 1 95.25 761 LEU B N 1
ATOM 13586 C CA . LEU B 1 761 ? -21.547 22.75 -15.547 1 95.25 761 LEU B CA 1
ATOM 13587 C C . LEU B 1 761 ? -21.953 24.094 -14.945 1 95.25 761 LEU B C 1
ATOM 13589 O O . LEU B 1 761 ? -22.734 24.156 -13.992 1 95.25 761 LEU B O 1
ATOM 13593 N N . HIS B 1 762 ? -21.406 25.047 -15.539 1 92.5 762 HIS B N 1
ATOM 13594 C CA . HIS B 1 762 ? -21.719 26.422 -15.156 1 92.5 762 HIS B CA 1
ATOM 13595 C C . HIS B 1 762 ? -23.172 26.766 -15.5 1 92.5 762 HIS B C 1
ATOM 13597 O O . HIS B 1 762 ? -23.812 27.547 -14.789 1 92.5 762 HIS B O 1
ATOM 13603 N N . GLU B 1 763 ? -23.703 26.125 -16.562 1 89.38 763 GLU B N 1
ATOM 13604 C CA . GLU B 1 763 ? -25.062 26.422 -17.016 1 89.38 763 GLU B CA 1
ATOM 13605 C C . GLU B 1 763 ? -26.094 25.703 -16.156 1 89.38 763 GLU B C 1
ATOM 13607 O O . GLU B 1 763 ? -27.297 25.938 -16.297 1 89.38 763 GLU B O 1
ATOM 13612 N N . GLY B 1 764 ? -25.703 24.828 -15.258 1 91.38 764 GLY B N 1
ATOM 13613 C CA . GLY B 1 764 ? -26.625 24.219 -14.312 1 91.38 764 GLY B CA 1
ATOM 13614 C C . GLY B 1 764 ? -27.031 22.812 -14.711 1 91.38 764 GLY B C 1
ATOM 13615 O O . GLY B 1 764 ? -27.953 22.234 -14.117 1 91.38 764 GLY B O 1
ATOM 13616 N N . SER B 1 765 ? -26.406 22.25 -15.656 1 93.19 765 SER B N 1
ATOM 13617 C CA . SER B 1 765 ? -26.688 20.875 -16.031 1 93.19 765 SER B CA 1
ATOM 13618 C C . SER B 1 765 ? -25.672 19.922 -15.406 1 93.19 765 SER B C 1
ATOM 13620 O O . SER B 1 765 ? -24.531 20.312 -15.117 1 93.19 765 SER B O 1
ATOM 13622 N N . VAL B 1 766 ? -26.156 18.734 -15.148 1 95.88 766 VAL B N 1
ATOM 13623 C CA . VAL B 1 766 ? -25.297 17.688 -14.617 1 95.88 766 VAL B CA 1
ATOM 13624 C C . VAL B 1 766 ? -25.328 16.469 -15.547 1 95.88 766 VAL B C 1
ATOM 13626 O O . VAL B 1 766 ? -26.391 16 -15.93 1 95.88 766 VAL B O 1
ATOM 13629 N N . TYR B 1 767 ? -24.219 16.031 -15.977 1 96.31 767 TYR B N 1
ATOM 13630 C CA . TYR B 1 767 ? -24.094 14.836 -16.812 1 96.31 767 TYR B CA 1
ATOM 13631 C C . TYR B 1 767 ? -23.484 13.68 -16.016 1 96.31 767 TYR B C 1
ATOM 13633 O O . TYR B 1 767 ? -22.562 13.875 -15.219 1 96.31 767 TYR B O 1
ATOM 13641 N N . PHE B 1 768 ? -24.047 12.492 -16.234 1 95.94 768 PHE B N 1
ATOM 13642 C CA . PHE B 1 768 ? -23.531 11.289 -15.594 1 95.94 768 PHE B CA 1
ATOM 13643 C C . PHE B 1 768 ? -22.922 10.336 -16.625 1 95.94 768 PHE B C 1
ATOM 13645 O O . PHE B 1 768 ? -23.594 9.969 -17.594 1 95.94 768 PHE B O 1
ATOM 13652 N N . TYR B 1 769 ? -21.641 9.969 -16.406 1 96.88 769 TYR B N 1
ATOM 13653 C CA . TYR B 1 769 ? -20.938 9.039 -17.281 1 96.88 769 TYR B CA 1
ATOM 13654 C C . TYR B 1 769 ? -20.625 7.734 -16.547 1 96.88 769 TYR B C 1
ATOM 13656 O O . TYR B 1 769 ? -19.984 7.742 -15.5 1 96.88 769 TYR B O 1
ATOM 13664 N N . ALA B 1 770 ? -21.047 6.613 -17.078 1 93.56 770 ALA B N 1
ATOM 13665 C CA . ALA B 1 770 ? -20.672 5.309 -16.547 1 93.56 770 ALA B CA 1
ATOM 13666 C C . ALA B 1 770 ? -19.312 4.871 -17.078 1 93.56 770 ALA B C 1
ATOM 13668 O O . ALA B 1 770 ? -19.047 4.973 -18.281 1 93.56 770 ALA B O 1
ATOM 13669 N N . ILE B 1 771 ? -18.438 4.445 -16.172 1 94.5 771 ILE B N 1
ATOM 13670 C CA . ILE B 1 771 ? -17.109 3.979 -16.531 1 94.5 771 ILE B CA 1
ATOM 13671 C C . ILE B 1 771 ? -17.016 2.463 -16.375 1 94.5 771 ILE B C 1
ATOM 13673 O O . ILE B 1 771 ? -17.359 1.929 -15.312 1 94.5 771 ILE B O 1
ATOM 13677 N N . SER B 1 772 ? -16.625 1.771 -17.406 1 88.81 772 SER B N 1
ATOM 13678 C CA . SER B 1 772 ? -16.469 0.318 -17.375 1 88.81 772 SER B CA 1
ATOM 13679 C C . SER B 1 772 ? -15.18 -0.123 -18.031 1 88.81 772 SER B C 1
ATOM 13681 O O . SER B 1 772 ? -14.578 0.636 -18.797 1 88.81 772 SER B O 1
ATOM 13683 N N . GLU B 1 773 ? -14.812 -1.295 -17.719 1 84.62 773 GLU B N 1
ATOM 13684 C CA . GLU B 1 773 ? -13.594 -1.833 -18.312 1 84.62 773 GLU B CA 1
ATOM 13685 C C . GLU B 1 773 ? -13.789 -2.117 -19.797 1 84.62 773 GLU B C 1
ATOM 13687 O O . GLU B 1 773 ? -14.852 -2.572 -20.219 1 84.62 773 GLU B O 1
ATOM 13692 N N . HIS B 1 774 ? -12.758 -1.787 -20.5 1 85 774 HIS B N 1
ATOM 13693 C CA . HIS B 1 774 ? -12.789 -2.006 -21.953 1 85 774 HIS B CA 1
ATOM 13694 C C . HIS B 1 774 ? -11.492 -2.635 -22.438 1 85 774 HIS B C 1
ATOM 13696 O O . HIS B 1 774 ? -10.414 -2.061 -22.266 1 85 774 HIS B O 1
ATOM 13702 N N . ASP B 1 775 ? -11.602 -3.898 -22.938 1 76.62 775 ASP B N 1
ATOM 13703 C CA . ASP B 1 775 ? -10.453 -4.605 -23.5 1 76.62 775 ASP B CA 1
ATOM 13704 C C . ASP B 1 775 ? -10.25 -4.246 -24.969 1 76.62 775 ASP B C 1
ATOM 13706 O O . ASP B 1 775 ? -11.055 -4.637 -25.828 1 76.62 775 ASP B O 1
ATOM 13710 N N . VAL B 1 776 ? -9.234 -3.48 -25.234 1 75.75 776 VAL B N 1
ATOM 13711 C CA . VAL B 1 776 ? -8.969 -3.082 -26.609 1 75.75 776 VAL B CA 1
ATOM 13712 C C . VAL B 1 776 ? -7.984 -4.059 -27.25 1 75.75 776 VAL B C 1
ATOM 13714 O O . VAL B 1 776 ? -7.465 -3.799 -28.344 1 75.75 776 VAL B O 1
ATOM 13717 N N . GLY B 1 777 ? -7.828 -5.332 -26.656 1 64.44 777 GLY B N 1
ATOM 13718 C CA . GLY B 1 777 ? -6.984 -6.375 -27.219 1 64.44 777 GLY B CA 1
ATOM 13719 C C . GLY B 1 777 ? -5.578 -6.379 -26.641 1 64.44 777 GLY B C 1
ATOM 13720 O O . GLY B 1 777 ? -5.125 -7.391 -26.109 1 64.44 777 GLY B O 1
ATOM 13721 N N . LEU B 1 778 ? -4.891 -5.266 -26.859 1 63.16 778 LEU B N 1
ATOM 13722 C CA . LEU B 1 778 ? -3.506 -5.219 -26.406 1 63.16 778 LEU B CA 1
ATOM 13723 C C . LEU B 1 778 ? -3.424 -4.703 -24.969 1 63.16 778 LEU B C 1
ATOM 13725 O O . LEU B 1 778 ? -2.424 -4.922 -24.297 1 63.16 778 LEU B O 1
ATOM 13729 N N . ARG B 1 779 ? -4.473 -3.984 -24.609 1 74.69 779 ARG B N 1
ATOM 13730 C CA . ARG B 1 779 ? -4.43 -3.316 -23.312 1 74.69 779 ARG B CA 1
ATOM 13731 C C . ARG B 1 779 ? -5.828 -3.193 -22.719 1 74.69 779 ARG B C 1
ATOM 13733 O O . ARG B 1 779 ? -6.82 -3.172 -23.438 1 74.69 779 ARG B O 1
ATOM 13740 N N . MET B 1 780 ? -5.77 -3.217 -21.406 1 78.75 780 MET B N 1
ATOM 13741 C CA . MET B 1 780 ? -7.02 -2.961 -20.703 1 78.75 780 MET B CA 1
ATOM 13742 C C . MET B 1 780 ? -7.188 -1.473 -20.406 1 78.75 780 MET B C 1
ATOM 13744 O O . MET B 1 780 ? -6.266 -0.825 -19.906 1 78.75 780 MET B O 1
ATOM 13748 N N . THR B 1 781 ? -8.164 -0.882 -20.953 1 89 781 THR B N 1
ATOM 13749 C CA . THR B 1 781 ? -8.531 0.502 -20.672 1 89 781 THR B CA 1
ATOM 13750 C C . THR B 1 781 ? -9.984 0.595 -20.219 1 89 781 THR B C 1
ATOM 13752 O O . THR B 1 781 ? -10.5 -0.328 -19.578 1 89 781 THR B O 1
ATOM 13755 N N . PHE B 1 782 ? -10.609 1.782 -20.297 1 92.81 782 PHE B N 1
ATOM 13756 C CA . PHE B 1 782 ? -11.992 1.951 -19.859 1 92.81 782 PHE B CA 1
ATOM 13757 C C . PHE B 1 782 ? -12.836 2.568 -20.969 1 92.81 782 PHE B C 1
ATOM 13759 O O . PHE B 1 782 ? -12.305 3.018 -21.984 1 92.81 782 PHE B O 1
ATOM 13766 N N . LYS B 1 783 ? -14.109 2.396 -20.859 1 92.81 783 LYS B N 1
ATOM 13767 C CA . LYS B 1 783 ? -15.102 3.057 -21.688 1 92.81 783 LYS B CA 1
ATOM 13768 C C . LYS B 1 783 ? -15.984 3.988 -20.875 1 92.81 783 LYS B C 1
ATOM 13770 O O . LYS B 1 783 ? -16.344 3.668 -19.734 1 92.81 783 LYS B O 1
ATOM 13775 N N . ALA B 1 784 ? -16.141 5.172 -21.406 1 95.44 784 ALA B N 1
ATOM 13776 C CA . ALA B 1 784 ? -17.031 6.141 -20.781 1 95.44 784 ALA B CA 1
ATOM 13777 C C . ALA B 1 784 ? -18.312 6.336 -21.594 1 95.44 784 ALA B C 1
ATOM 13779 O O . ALA B 1 784 ? -18.234 6.582 -22.812 1 95.44 784 ALA B O 1
ATOM 13780 N N . GLU B 1 785 ? -19.453 6.16 -20.953 1 93.81 785 GLU B N 1
ATOM 13781 C CA . GLU B 1 785 ? -20.734 6.316 -21.641 1 93.81 785 GLU B CA 1
ATOM 13782 C C . GLU B 1 785 ? -21.672 7.234 -20.859 1 93.81 785 GLU B C 1
ATOM 13784 O O . GLU B 1 785 ? -21.922 7.012 -19.672 1 93.81 785 GLU B O 1
ATOM 13789 N N . GLN B 1 786 ? -22.125 8.258 -21.531 1 94.69 786 GLN B N 1
ATOM 13790 C CA . GLN B 1 786 ? -23.109 9.133 -20.906 1 94.69 786 GLN B CA 1
ATOM 13791 C C . GLN B 1 786 ? -24.438 8.414 -20.703 1 94.69 786 GLN B C 1
ATOM 13793 O O . GLN B 1 786 ? -25.016 7.902 -21.656 1 94.69 786 GLN B O 1
ATOM 13798 N N . ILE B 1 787 ? -24.938 8.438 -19.562 1 91.5 787 ILE B N 1
ATOM 13799 C CA . ILE B 1 787 ? -26.094 7.605 -19.297 1 91.5 787 ILE B CA 1
ATOM 13800 C C . ILE B 1 787 ? -27.281 8.492 -18.906 1 91.5 787 ILE B C 1
ATOM 13802 O O . ILE B 1 787 ? -28.438 8.078 -19.016 1 91.5 787 ILE B O 1
ATOM 13806 N N . LYS B 1 788 ? -26.938 9.586 -18.266 1 92.44 788 LYS B N 1
ATOM 13807 C CA . LYS B 1 788 ? -28.031 10.422 -17.781 1 92.44 788 LYS B CA 1
ATOM 13808 C C . LYS B 1 788 ? -27.625 11.898 -17.781 1 92.44 788 LYS B C 1
ATOM 13810 O O . LYS B 1 788 ? -26.438 12.219 -17.734 1 92.44 788 LYS B O 1
ATOM 13815 N N . LYS B 1 789 ? -28.594 12.766 -17.922 1 92.75 789 LYS B N 1
ATOM 13816 C CA . LYS B 1 789 ? -28.422 14.219 -17.844 1 92.75 789 LYS B CA 1
ATOM 13817 C C . LYS B 1 789 ? -29.516 14.844 -16.969 1 92.75 789 LYS B C 1
ATOM 13819 O O . LYS B 1 789 ? -30.688 14.484 -17.078 1 92.75 789 LYS B O 1
ATOM 13824 N N . LEU B 1 790 ? -29.141 15.617 -16.031 1 92.25 790 LEU B N 1
ATOM 13825 C CA . LEU B 1 790 ? -30.047 16.391 -15.211 1 92.25 790 LEU B CA 1
ATOM 13826 C C . LEU B 1 790 ? -29.953 17.875 -15.547 1 92.25 790 LEU B C 1
ATOM 13828 O O . LEU B 1 790 ? -28.859 18.438 -15.594 1 92.25 790 LEU B O 1
ATOM 13832 N N . SER B 1 791 ? -31 18.438 -15.906 1 88.38 791 SER B N 1
ATOM 13833 C CA . SER B 1 791 ? -31.031 19.875 -16.156 1 88.38 791 SER B CA 1
ATOM 13834 C C . SER B 1 791 ? -31.75 20.609 -15.016 1 88.38 791 SER B C 1
ATOM 13836 O O . SER B 1 791 ? -32.906 20.328 -14.727 1 88.38 791 SER B O 1
ATOM 13838 N N . ILE B 1 792 ? -31.062 21.375 -14.344 1 85.5 792 ILE B N 1
ATOM 13839 C CA . ILE B 1 792 ? -31.641 22.141 -13.242 1 85.5 792 ILE B CA 1
ATOM 13840 C C . ILE B 1 792 ? -32.281 23.406 -13.773 1 85.5 792 ILE B C 1
ATOM 13842 O O . ILE B 1 792 ? -31.688 24.141 -14.57 1 85.5 792 ILE B O 1
ATOM 13846 N N . PRO B 1 793 ? -33.438 23.609 -13.266 1 78.31 793 PRO B N 1
ATOM 13847 C CA . PRO B 1 793 ? -34.094 24.844 -13.719 1 78.31 793 PRO B CA 1
ATOM 13848 C C . PRO B 1 793 ? -33.312 26.109 -13.32 1 78.31 793 PRO B C 1
ATOM 13850 O O . PRO B 1 793 ? -32.594 26.109 -12.312 1 78.31 793 PRO B O 1
ATOM 13853 N N . HIS B 1 794 ? -33.312 27.203 -14.023 1 77.94 794 HIS B N 1
ATOM 13854 C CA . HIS B 1 794 ? -32.75 28.516 -13.773 1 77.94 794 HIS B CA 1
ATOM 13855 C C . HIS B 1 794 ? -31.266 28.562 -14.172 1 77.94 794 HIS B C 1
ATOM 13857 O O . HIS B 1 794 ? -30.656 29.625 -14.188 1 77.94 794 HIS B O 1
ATOM 13863 N N . LYS B 1 795 ? -30.656 27.469 -14.398 1 80 795 LYS B N 1
ATOM 13864 C CA . LYS B 1 795 ? -29.359 27.391 -15.062 1 80 795 LYS B CA 1
ATOM 13865 C C . LYS B 1 795 ? -28.266 28.062 -14.219 1 80 795 LYS B C 1
ATOM 13867 O O . LYS B 1 795 ? -27.516 28.891 -14.727 1 80 795 LYS B O 1
ATOM 13872 N N . GLN B 1 796 ? -28.297 27.781 -12.898 1 88.44 796 GLN B N 1
ATOM 13873 C CA . GLN B 1 796 ? -27.266 28.281 -12 1 88.44 796 GLN B CA 1
ATOM 13874 C C . GLN B 1 796 ? -26.062 27.344 -11.961 1 88.44 796 GLN B C 1
ATOM 13876 O O . GLN B 1 796 ? -26.203 26.125 -12.086 1 88.44 796 GLN B O 1
ATOM 13881 N N . PRO B 1 797 ? -24.906 27.969 -11.789 1 92.69 797 PRO B N 1
ATOM 13882 C CA . PRO B 1 797 ? -23.703 27.141 -11.766 1 92.69 797 PRO B CA 1
ATOM 13883 C C . PRO B 1 797 ? -23.734 26.078 -10.664 1 92.69 797 PRO B C 1
ATOM 13885 O O . PRO B 1 797 ? -24.141 26.375 -9.539 1 92.69 797 PRO B O 1
ATOM 13888 N N . VAL B 1 798 ? -23.281 24.922 -10.977 1 95.81 798 VAL B N 1
ATOM 13889 C CA . VAL B 1 798 ? -23.203 23.828 -10.016 1 95.81 798 VAL B CA 1
ATOM 13890 C C . VAL B 1 798 ? -21.938 23.969 -9.164 1 95.81 798 VAL B C 1
ATOM 13892 O O . VAL B 1 798 ? -20.828 24.062 -9.695 1 95.81 798 VAL B O 1
ATOM 13895 N N . VAL B 1 799 ? -22.109 24.016 -7.867 1 95.56 799 VAL B N 1
ATOM 13896 C CA . VAL B 1 799 ? -20.984 24.172 -6.945 1 95.56 799 VAL B CA 1
ATOM 13897 C C . VAL B 1 799 ? -20.375 22.797 -6.645 1 95.56 799 VAL B C 1
ATOM 13899 O O . VAL B 1 799 ? -19.156 22.656 -6.594 1 95.56 799 VAL B O 1
ATOM 13902 N N . ASN B 1 800 ? -21.25 21.828 -6.367 1 96.44 800 ASN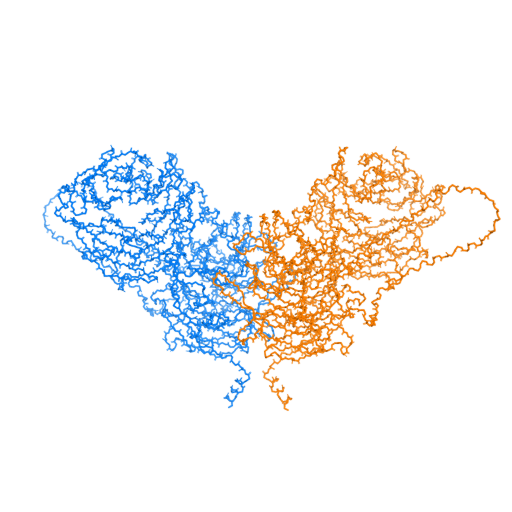 B N 1
ATOM 13903 C CA . ASN B 1 800 ? -20.781 20.469 -6.074 1 96.44 800 ASN B CA 1
ATOM 13904 C C . ASN B 1 800 ? -21.875 19.438 -6.312 1 96.44 800 ASN B C 1
ATOM 13906 O O . ASN B 1 800 ? -23.062 19.781 -6.379 1 96.44 800 ASN B O 1
ATOM 13910 N N . LEU B 1 801 ? -21.438 18.281 -6.582 1 96.06 801 LEU B N 1
ATOM 13911 C CA . LEU B 1 801 ? -22.266 17.078 -6.664 1 96.06 801 LEU B CA 1
ATOM 13912 C C . LEU B 1 801 ? -21.797 16.016 -5.672 1 96.06 801 LEU B C 1
ATOM 13914 O O . LEU B 1 801 ? -20.594 15.82 -5.504 1 96.06 801 LEU B O 1
ATOM 13918 N N . ASP B 1 802 ? -22.781 15.438 -5.023 1 95 802 ASP B N 1
ATOM 13919 C CA . ASP B 1 802 ? -22.359 14.438 -4.043 1 95 802 ASP B CA 1
ATOM 13920 C C . ASP B 1 802 ? -23.438 13.375 -3.844 1 95 802 ASP B C 1
ATOM 13922 O O . ASP B 1 802 ? -24.547 13.484 -4.402 1 95 802 ASP B O 1
ATOM 13926 N N . ILE B 1 803 ? -23.078 12.344 -3.162 1 92.69 803 ILE B N 1
ATOM 13927 C CA . ILE B 1 803 ? -23.984 11.227 -2.891 1 92.69 803 ILE B CA 1
ATOM 13928 C C . ILE B 1 803 ? -23.875 10.82 -1.423 1 92.69 803 ILE B C 1
ATOM 13930 O O . ILE B 1 803 ? -22.797 10.93 -0.818 1 92.69 803 ILE B O 1
ATOM 13934 N N . THR B 1 804 ? -25 10.43 -0.922 1 88.62 804 THR B N 1
ATOM 13935 C CA . THR B 1 804 ? -24.969 9.953 0.457 1 88.62 804 THR B CA 1
ATOM 13936 C C . THR B 1 804 ? -24.531 8.492 0.515 1 88.62 804 THR B C 1
ATOM 13938 O O . THR B 1 804 ? -24.641 7.766 -0.474 1 88.62 804 THR B O 1
ATOM 13941 N N . ASN B 1 805 ? -23.984 7.984 1.547 1 72.69 805 ASN B N 1
ATOM 13942 C CA . ASN B 1 805 ? -23.594 6.605 1.817 1 72.69 805 ASN B CA 1
ATOM 13943 C C . ASN B 1 805 ? -22.562 6.105 0.81 1 72.69 805 ASN B C 1
ATOM 13945 O O . ASN B 1 805 ? -22.703 5.023 0.244 1 72.69 805 ASN B O 1
ATOM 13949 N N . GLU B 1 806 ? -21.609 6.949 0.493 1 62.47 806 GLU B N 1
ATOM 13950 C CA . GLU B 1 806 ? -20.609 6.625 -0.519 1 62.47 806 GLU B CA 1
ATOM 13951 C C . GLU B 1 806 ? -19.828 5.363 -0.148 1 62.47 806 GLU B C 1
ATOM 13953 O O . GLU B 1 806 ? -19.391 4.617 -1.026 1 62.47 806 GLU B O 1
ATOM 13958 N N . GLU B 1 807 ? -19.531 5.133 1.12 1 56.5 807 GLU B N 1
ATOM 13959 C CA . GLU B 1 807 ? -18.625 4.051 1.498 1 56.5 807 GLU B CA 1
ATOM 13960 C C . GLU B 1 807 ? -19.219 2.689 1.146 1 56.5 807 GLU B C 1
ATOM 13962 O O . GLU B 1 807 ? -18.875 1.677 1.755 1 56.5 807 GLU B O 1
ATOM 13967 N N . GLY B 1 808 ? -19.938 2.627 -0.06 1 55.38 808 GLY B N 1
ATOM 13968 C CA . GLY B 1 808 ? -20.172 1.342 -0.699 1 55.38 808 GLY B CA 1
ATOM 13969 C C . GLY B 1 808 ? -21.578 0.812 -0.475 1 55.38 808 GLY B C 1
ATOM 13970 O O . GLY B 1 808 ? -21.922 -0.284 -0.928 1 55.38 808 GLY B O 1
ATOM 13971 N N . TYR B 1 809 ? -22.328 1.609 0.394 1 59.22 809 TYR B N 1
ATOM 13972 C CA . TYR B 1 809 ? -23.562 0.891 0.681 1 59.22 809 TYR B CA 1
ATOM 13973 C C . TYR B 1 809 ? -24.75 1.582 0.035 1 59.22 809 TYR B C 1
ATOM 13975 O O . TYR B 1 809 ? -25.125 2.693 0.422 1 59.22 809 TYR B O 1
ATOM 13983 N N . PHE B 1 810 ? -24.922 1.17 -1.095 1 62.47 810 PHE B N 1
ATOM 13984 C CA . PHE B 1 810 ? -26.141 1.703 -1.673 1 62.47 810 PHE B CA 1
ATOM 13985 C C . PHE B 1 810 ? -27.375 1.162 -0.942 1 62.47 810 PHE B C 1
ATOM 13987 O O . PHE B 1 810 ? -27.453 -0.036 -0.662 1 62.47 810 PHE B O 1
ATOM 13994 N N . SER B 1 811 ? -28.047 1.984 -0.297 1 66.5 811 SER B N 1
ATOM 13995 C CA . SER B 1 811 ? -29.312 1.63 0.333 1 66.5 811 SER B CA 1
ATOM 13996 C C . SER B 1 811 ? -30.453 2.453 -0.237 1 66.5 811 SER B C 1
ATOM 13998 O O . SER B 1 811 ? -30.234 3.369 -1.033 1 66.5 811 SER B O 1
ATOM 14000 N N . ALA B 1 812 ? -31.609 2.051 0.029 1 65 812 ALA B N 1
ATOM 14001 C CA . ALA B 1 812 ? -32.812 2.789 -0.393 1 65 812 ALA B CA 1
ATOM 14002 C C . ALA B 1 812 ? -32.75 4.23 0.108 1 65 812 ALA B C 1
ATOM 14004 O O . ALA B 1 812 ? -33.406 5.109 -0.447 1 65 812 ALA B O 1
ATOM 14005 N N . SER B 1 813 ? -31.844 4.465 1.013 1 72.62 813 SER B N 1
ATOM 14006 C CA . SER B 1 813 ? -31.781 5.805 1.586 1 72.62 813 SER B CA 1
ATOM 14007 C C . SER B 1 813 ? -30.688 6.633 0.912 1 72.62 813 SER B C 1
ATOM 14009 O O . SER B 1 813 ? -30.516 7.809 1.231 1 72.62 813 SER B O 1
ATOM 14011 N N . THR B 1 814 ? -30.109 6.066 -0.065 1 82.06 814 THR B N 1
ATOM 14012 C CA . THR B 1 814 ? -29.047 6.801 -0.759 1 82.06 814 THR B CA 1
ATOM 14013 C C . THR B 1 814 ? -29.641 7.895 -1.644 1 82.06 814 THR B C 1
ATOM 14015 O O . THR B 1 814 ? -30.641 7.668 -2.332 1 82.06 814 THR B O 1
ATOM 14018 N N . ARG B 1 815 ? -29.094 9.078 -1.52 1 89.81 815 ARG B N 1
ATOM 14019 C CA . ARG B 1 815 ? -29.578 10.234 -2.27 1 89.81 815 ARG B CA 1
ATOM 14020 C C . ARG B 1 815 ? -28.438 10.898 -3.041 1 89.81 815 ARG B C 1
ATOM 14022 O O . ARG B 1 815 ? -27.297 10.922 -2.582 1 89.81 815 ARG B O 1
ATOM 14029 N N . ILE B 1 816 ? -28.812 11.469 -4.129 1 93.44 816 ILE B N 1
ATOM 14030 C CA . ILE B 1 816 ? -27.906 12.328 -4.871 1 93.44 816 ILE B CA 1
ATOM 14031 C C . ILE B 1 816 ? -28.156 13.789 -4.504 1 93.44 816 ILE B C 1
ATOM 14033 O O . ILE B 1 816 ? -29.297 14.234 -4.465 1 93.44 816 ILE B O 1
ATOM 14037 N N . VAL B 1 817 ? -27.141 14.469 -4.207 1 96.38 817 VAL B N 1
ATOM 14038 C CA . VAL B 1 817 ? -27.25 15.859 -3.783 1 96.38 817 VAL B CA 1
ATOM 14039 C C . VAL B 1 817 ? -26.594 16.766 -4.82 1 96.38 817 VAL B C 1
ATOM 14041 O O . VAL B 1 817 ? -25.422 16.594 -5.164 1 96.38 817 VAL B O 1
ATOM 14044 N N . VAL B 1 818 ? -27.344 17.734 -5.309 1 96.5 818 VAL B N 1
ATOM 14045 C CA . VAL B 1 818 ? -26.812 18.734 -6.23 1 96.5 818 VAL B CA 1
ATOM 14046 C C . VAL B 1 818 ? -26.828 20.109 -5.555 1 96.5 818 VAL B C 1
ATOM 14048 O O . VAL B 1 818 ? -27.875 20.594 -5.117 1 96.5 818 VAL B O 1
ATOM 14051 N N . ILE B 1 819 ? -25.734 20.719 -5.488 1 97.38 819 ILE B N 1
ATOM 14052 C CA . ILE B 1 819 ? -25.578 22.016 -4.852 1 97.38 819 ILE B CA 1
ATOM 14053 C C . ILE B 1 819 ? -25.234 23.062 -5.902 1 97.38 819 ILE B C 1
ATOM 14055 O O . ILE B 1 819 ? -24.188 22.984 -6.539 1 97.38 819 ILE B O 1
ATOM 14059 N N . THR B 1 820 ? -26.078 23.984 -6.09 1 95.88 820 THR B N 1
ATOM 14060 C CA . THR B 1 820 ? -25.797 25.141 -6.949 1 95.88 820 THR B CA 1
ATOM 14061 C C . THR B 1 820 ? -25.516 26.375 -6.113 1 95.88 820 THR B C 1
ATOM 14063 O O . THR B 1 820 ? -25.641 26.359 -4.887 1 95.88 820 THR B O 1
ATOM 14066 N N . GLU B 1 821 ? -25.172 27.453 -6.684 1 94.94 821 GLU B N 1
ATOM 14067 C CA . GLU B 1 821 ? -24.891 28.688 -5.957 1 94.94 821 GLU B CA 1
ATOM 14068 C C . GLU B 1 821 ? -26.141 29.219 -5.262 1 94.94 821 GLU B C 1
ATOM 14070 O O . GLU B 1 821 ? -26.031 29.969 -4.289 1 94.94 821 GLU B O 1
ATOM 14075 N N . GLU B 1 822 ? -27.328 28.672 -5.711 1 94.62 822 GLU B N 1
ATOM 14076 C CA . GLU B 1 822 ? -28.547 29.297 -5.203 1 94.62 822 GLU B CA 1
ATOM 14077 C C . GLU B 1 822 ? -29.438 28.281 -4.484 1 94.62 822 GLU B C 1
ATOM 14079 O O . GLU B 1 822 ? -30.328 28.656 -3.734 1 94.62 822 GLU B O 1
ATOM 14084 N N . GLN B 1 823 ? -29.203 27.078 -4.785 1 95.06 823 GLN B N 1
ATOM 14085 C CA . GLN B 1 823 ? -30.141 26.125 -4.207 1 95.06 823 GLN B CA 1
ATOM 14086 C C . GLN B 1 823 ? -29.453 24.797 -3.895 1 95.06 823 GLN B C 1
ATOM 14088 O O . GLN B 1 823 ? -28.406 24.484 -4.461 1 95.06 823 GLN B O 1
ATOM 14093 N N . LEU B 1 824 ? -30.047 24.109 -2.943 1 96.5 824 LEU B N 1
ATOM 14094 C CA . LEU B 1 824 ? -29.766 22.719 -2.613 1 96.5 824 LEU B CA 1
ATOM 14095 C C . LEU B 1 824 ? -30.859 21.797 -3.117 1 96.5 824 LEU B C 1
ATOM 14097 O O . LEU B 1 824 ? -32.031 22 -2.807 1 96.5 824 LEU B O 1
ATOM 14101 N N . ARG B 1 825 ? -30.469 20.781 -3.943 1 95.94 825 ARG B N 1
ATOM 14102 C CA . ARG B 1 825 ? -31.453 19.859 -4.488 1 95.94 825 ARG B CA 1
ATOM 14103 C C . ARG B 1 825 ? -31.094 18.406 -4.141 1 95.94 825 ARG B C 1
ATOM 14105 O O . ARG B 1 825 ? -29.922 18.016 -4.23 1 95.94 825 ARG B O 1
ATOM 14112 N N . ILE B 1 826 ? -32.094 17.703 -3.754 1 95.88 826 ILE B N 1
ATOM 14113 C CA . ILE B 1 826 ? -31.922 16.312 -3.363 1 95.88 826 ILE B CA 1
ATOM 14114 C C . ILE B 1 826 ? -32.719 15.398 -4.309 1 95.88 826 ILE B C 1
ATOM 14116 O O . ILE B 1 826 ? -33.906 15.625 -4.547 1 95.88 826 ILE B O 1
ATOM 14120 N N . TYR B 1 827 ? -32 14.367 -4.832 1 92.88 827 TYR B N 1
ATOM 14121 C CA . TYR B 1 827 ? -32.625 13.43 -5.77 1 92.88 827 TYR B CA 1
ATOM 14122 C C . TYR B 1 827 ? -32.531 12 -5.242 1 92.88 827 TYR B C 1
ATOM 14124 O O . TYR B 1 827 ? -31.609 11.648 -4.512 1 92.88 827 TYR B O 1
ATOM 14132 N N . ASN B 1 828 ? -33.5 11.219 -5.605 1 87.94 828 ASN B N 1
ATOM 14133 C CA . ASN B 1 828 ? -33.375 9.773 -5.465 1 87.94 828 ASN B CA 1
ATOM 14134 C C . ASN B 1 828 ? -32.438 9.188 -6.516 1 87.94 828 ASN B C 1
ATOM 14136 O O . ASN B 1 828 ? -32.25 9.766 -7.59 1 87.94 828 ASN B O 1
ATOM 14140 N N . CYS B 1 829 ? -31.859 8.039 -6.184 1 81.38 829 CYS B N 1
ATOM 14141 C CA . CYS B 1 829 ? -30.953 7.422 -7.137 1 81.38 829 CYS B CA 1
ATOM 14142 C C . CYS B 1 829 ? -31.719 6.672 -8.219 1 81.38 829 CYS B C 1
ATOM 14144 O O . CYS B 1 829 ? -31.359 6.746 -9.398 1 81.38 829 CYS B O 1
ATOM 14146 N N . GLN B 1 830 ? -32.625 5.848 -7.773 1 75.62 830 GLN B N 1
ATOM 14147 C CA . GLN B 1 830 ? -33.406 5.062 -8.727 1 75.62 830 GLN B CA 1
ATOM 14148 C C . GLN B 1 830 ? -34.875 5.059 -8.352 1 75.62 830 GLN B C 1
ATOM 14150 O O . GLN B 1 830 ? -35.25 4.496 -7.32 1 75.62 830 GLN B O 1
ATOM 14155 N N . PRO B 1 831 ? -35.656 5.598 -9.172 1 79.06 831 PRO B N 1
ATOM 14156 C CA . PRO B 1 831 ? -35.344 6.445 -10.32 1 79.06 831 PRO B CA 1
ATOM 14157 C C . PRO B 1 831 ? -34.781 7.805 -9.906 1 79.06 831 PRO B C 1
ATOM 14159 O O . PRO B 1 831 ? -35.031 8.258 -8.781 1 79.06 831 PRO B O 1
ATOM 14162 N N . MET B 1 832 ? -34.156 8.438 -10.781 1 86.31 832 MET B N 1
ATOM 14163 C CA . MET B 1 832 ? -33.531 9.719 -10.461 1 86.31 832 MET B CA 1
ATOM 14164 C C . MET B 1 832 ? -34.531 10.859 -10.555 1 86.31 832 MET B C 1
ATOM 14166 O O . MET B 1 832 ? -34.531 11.617 -11.531 1 86.31 832 MET B O 1
ATOM 14170 N N . VAL B 1 833 ? -35.25 11.031 -9.516 1 88.12 833 VAL B N 1
ATOM 14171 C CA . VAL B 1 833 ? -36.281 12.07 -9.43 1 88.12 833 VAL B CA 1
ATOM 14172 C C . VAL B 1 833 ? -36 12.977 -8.234 1 88.12 833 VAL B C 1
ATOM 14174 O O . VAL B 1 833 ? -35.531 12.516 -7.199 1 88.12 833 VAL B O 1
ATOM 14177 N N . LYS B 1 834 ? -36.344 14.227 -8.5 1 91.38 834 LYS B N 1
ATOM 14178 C CA . LYS B 1 834 ? -36.125 15.188 -7.426 1 91.38 834 LYS B CA 1
ATOM 14179 C C . LYS B 1 834 ? -37.062 14.906 -6.246 1 91.38 834 LYS B C 1
ATOM 14181 O O . LYS B 1 834 ? -38.25 14.711 -6.43 1 91.38 834 LYS B O 1
ATOM 14186 N N . ARG B 1 835 ? -36.531 14.961 -5.09 1 90.88 835 ARG B N 1
ATOM 14187 C CA . ARG B 1 835 ? -37.281 14.68 -3.877 1 90.88 835 ARG B CA 1
ATOM 14188 C C . ARG B 1 835 ? -37.562 15.953 -3.086 1 90.88 835 ARG B C 1
ATOM 14190 O O . ARG B 1 835 ? -38.625 16.125 -2.523 1 90.88 835 ARG B O 1
ATOM 14197 N N . ASP B 1 836 ? -36.469 16.688 -2.906 1 93.44 836 ASP B N 1
ATOM 14198 C CA . ASP B 1 836 ? -36.594 17.906 -2.102 1 93.44 836 ASP B CA 1
ATOM 14199 C C . ASP B 1 836 ? -35.594 18.969 -2.574 1 93.44 836 ASP B C 1
ATOM 14201 O O . ASP B 1 836 ? -34.688 18.672 -3.344 1 93.44 836 ASP B O 1
ATOM 14205 N N . SER B 1 837 ? -35.906 20.25 -2.225 1 94.38 837 SER B N 1
ATOM 14206 C CA . SER B 1 837 ? -35 21.328 -2.564 1 94.38 837 SER B CA 1
ATOM 14207 C C . SER B 1 837 ? -35.062 22.469 -1.559 1 94.38 837 SER B C 1
ATOM 14209 O O . SER B 1 837 ? -36.094 22.609 -0.869 1 94.38 837 SER B O 1
ATOM 14211 N N . TYR B 1 838 ? -34.031 23.141 -1.389 1 96.62 838 TYR B N 1
ATOM 14212 C CA . TYR B 1 838 ? -33.969 24.359 -0.573 1 96.62 838 TYR B CA 1
ATOM 14213 C C . TYR B 1 838 ? -33.375 25.516 -1.363 1 96.62 838 TYR B C 1
ATOM 14215 O O . TYR B 1 838 ? -32.188 25.5 -1.691 1 96.62 838 TYR B O 1
ATOM 14223 N N . LYS B 1 839 ? -34.188 26.484 -1.599 1 95.31 839 LYS B N 1
ATOM 14224 C CA . LYS B 1 839 ? -33.781 27.641 -2.389 1 95.31 839 LYS B CA 1
ATOM 14225 C C . LYS B 1 839 ? -33.219 28.734 -1.492 1 95.31 839 LYS B C 1
ATOM 14227 O O . LYS B 1 839 ? -33.875 29.766 -1.289 1 95.31 839 LYS B O 1
ATOM 14232 N N . ILE B 1 840 ? -32 28.672 -1.17 1 95.75 840 ILE B N 1
ATOM 14233 C CA . ILE B 1 840 ? -31.359 29.5 -0.158 1 95.75 840 ILE B CA 1
ATOM 14234 C C . ILE B 1 840 ? -31.375 30.969 -0.604 1 95.75 840 ILE B C 1
ATOM 14236 O O . ILE B 1 840 ? -31.594 31.859 0.21 1 95.75 840 ILE B O 1
ATOM 14240 N N . THR B 1 841 ? -31.109 31.266 -1.884 1 94.75 841 THR B N 1
ATOM 14241 C CA . THR B 1 841 ? -31.094 32.656 -2.373 1 94.75 841 THR B CA 1
ATOM 14242 C C . THR B 1 841 ? -32.469 33.25 -2.348 1 94.75 841 THR B C 1
ATOM 14244 O O . THR B 1 841 ? -32.656 34.406 -1.932 1 94.75 841 THR B O 1
ATOM 14247 N N . ALA B 1 842 ? -33.469 32.594 -2.816 1 93.75 842 ALA B N 1
ATOM 14248 C CA . ALA B 1 842 ? -34.844 33.125 -2.861 1 93.75 842 ALA B CA 1
ATOM 14249 C C . ALA B 1 842 ? -35.406 33.281 -1.456 1 93.75 842 ALA B C 1
ATOM 14251 O O . ALA B 1 842 ? -36.156 34.219 -1.201 1 93.75 842 ALA B O 1
ATOM 14252 N N . LEU B 1 843 ? -35.062 32.438 -0.59 1 94.88 843 LEU B N 1
ATOM 14253 C CA . LEU B 1 843 ? -35.656 32.438 0.743 1 94.88 843 LEU B CA 1
ATOM 14254 C C . LEU B 1 843 ? -34.906 33.375 1.683 1 94.88 843 LEU B C 1
ATOM 14256 O O . LEU B 1 843 ? -35.5 34 2.561 1 94.88 843 LEU B O 1
ATOM 14260 N N . GLU B 1 844 ? -33.531 33.438 1.545 1 95.31 844 GLU B N 1
ATOM 14261 C CA . GLU B 1 844 ? -32.719 34.125 2.545 1 95.31 844 GLU B CA 1
ATOM 14262 C C . GLU B 1 844 ? -31.844 35.188 1.897 1 95.31 844 GLU B C 1
ATOM 14264 O O . GLU B 1 844 ? -31.25 36.031 2.592 1 95.31 844 GLU B O 1
ATOM 14269 N N . GLY B 1 845 ? -31.719 35.188 0.627 1 94.12 845 GLY B N 1
ATOM 14270 C CA . GLY B 1 845 ? -30.859 36.156 -0.06 1 94.12 845 GLY B CA 1
ATOM 14271 C C . GLY B 1 845 ? -29.391 35.781 0.024 1 94.12 845 GLY B C 1
ATOM 14272 O O . GLY B 1 845 ? -28.531 36.688 -0.085 1 94.12 845 GLY B O 1
ATOM 14273 N N . LEU B 1 846 ? -29.062 34.594 0.289 1 95.12 846 LEU B N 1
ATOM 14274 C CA . LEU B 1 846 ? -27.672 34.156 0.427 1 95.12 846 LEU B CA 1
ATOM 14275 C C . LEU B 1 846 ? -27.25 33.312 -0.769 1 95.12 846 LEU B C 1
ATOM 14277 O O . LEU B 1 846 ? -28.109 32.812 -1.512 1 95.12 846 LEU B O 1
ATOM 14281 N N . LYS B 1 847 ? -25.969 33.188 -0.975 1 95.5 847 LYS B N 1
ATOM 14282 C CA . LYS B 1 847 ? -25.391 32.312 -1.977 1 95.5 847 LYS B CA 1
ATOM 14283 C C . LYS B 1 847 ? -24.516 31.234 -1.322 1 95.5 847 LYS B C 1
ATOM 14285 O O . LYS B 1 847 ? -23.938 31.453 -0.258 1 95.5 847 LYS B O 1
ATOM 14290 N N . ILE B 1 848 ? -24.5 30.172 -2 1 96.31 848 ILE B N 1
ATOM 14291 C CA . ILE B 1 848 ? -23.672 29.078 -1.509 1 96.31 848 ILE B CA 1
ATOM 14292 C C . ILE B 1 848 ? -22.266 29.172 -2.117 1 96.31 848 ILE B C 1
ATOM 14294 O O . ILE B 1 848 ? -22.125 29.234 -3.342 1 96.31 848 ILE B O 1
ATOM 14298 N N . LYS B 1 849 ? -21.297 29.203 -1.248 1 94.5 849 LYS B N 1
ATOM 14299 C CA . LYS B 1 849 ? -19.906 29.297 -1.699 1 94.5 849 LYS B CA 1
ATOM 14300 C C . LYS B 1 849 ? -19.281 27.906 -1.829 1 94.5 849 LYS B C 1
ATOM 14302 O O . LYS B 1 849 ? -18.406 27.688 -2.666 1 94.5 849 LYS B O 1
ATOM 14307 N N . ASN B 1 850 ? -19.656 27.078 -0.938 1 95.25 850 ASN B N 1
ATOM 14308 C CA . ASN B 1 850 ? -19.172 25.703 -0.919 1 95.25 850 ASN B CA 1
ATOM 14309 C C . ASN B 1 850 ? -20.172 24.766 -0.266 1 95.25 850 ASN B C 1
ATOM 14311 O O . ASN B 1 850 ? -21.047 25.203 0.486 1 95.25 850 ASN B O 1
ATOM 14315 N N . GLY B 1 851 ? -20.047 23.5 -0.641 1 96.69 851 GLY B N 1
ATOM 14316 C CA . GLY B 1 851 ? -20.969 22.531 -0.06 1 96.69 851 GLY B CA 1
ATOM 14317 C C . GLY B 1 851 ? -20.562 21.094 -0.35 1 96.69 851 GLY B C 1
ATOM 14318 O O . GLY B 1 851 ? -19.953 20.812 -1.385 1 96.69 851 GLY B O 1
ATOM 14319 N N . MET B 1 852 ? -20.953 20.203 0.556 1 95.69 852 MET B N 1
ATOM 14320 C CA . MET B 1 852 ? -20.641 18.781 0.384 1 95.69 852 MET B CA 1
ATOM 14321 C C . MET B 1 852 ? -21.469 17.938 1.341 1 95.69 852 MET B C 1
ATOM 14323 O O . MET B 1 852 ? -22 18.438 2.332 1 95.69 852 MET B O 1
ATOM 14327 N N . VAL B 1 853 ? -21.578 16.688 1.015 1 95.5 853 VAL B N 1
ATOM 14328 C CA . VAL B 1 853 ? -22.219 15.734 1.924 1 95.5 853 VAL B CA 1
ATOM 14329 C C . VAL B 1 853 ? -21.203 15.242 2.949 1 95.5 853 VAL B C 1
ATOM 14331 O O . VAL B 1 853 ? -20.078 14.891 2.592 1 95.5 853 VAL B O 1
ATOM 14334 N N . ALA B 1 854 ? -21.609 15.344 4.199 1 94.31 854 ALA B N 1
ATOM 14335 C CA . ALA B 1 854 ? -20.734 14.875 5.277 1 94.31 854 ALA B CA 1
ATOM 14336 C C . ALA B 1 854 ? -21.406 13.773 6.09 1 94.31 854 ALA B C 1
ATOM 14338 O O . ALA B 1 854 ? -22.625 13.805 6.297 1 94.31 854 ALA B O 1
ATOM 14339 N N . ARG B 1 855 ? -20.641 12.852 6.473 1 90.44 855 ARG B N 1
ATOM 14340 C CA . ARG B 1 855 ? -21.094 11.812 7.395 1 90.44 855 ARG B CA 1
ATOM 14341 C C . ARG B 1 855 ? -20.734 12.172 8.836 1 90.44 855 ARG B C 1
ATOM 14343 O O . ARG B 1 855 ? -19.562 12.148 9.211 1 90.44 855 ARG B O 1
ATOM 14350 N N . ILE B 1 856 ? -21.75 12.406 9.594 1 92.56 856 ILE B N 1
ATOM 14351 C CA . ILE B 1 856 ? -21.516 12.93 10.938 1 92.56 856 ILE B CA 1
ATOM 14352 C C . ILE B 1 856 ? -21.859 11.852 11.969 1 92.56 856 ILE B C 1
ATOM 14354 O O . ILE B 1 856 ? -22.859 11.148 11.836 1 92.56 856 ILE B O 1
ATOM 14358 N N . LEU B 1 857 ? -21 11.688 12.938 1 89.44 857 LEU B N 1
ATOM 14359 C CA . LEU B 1 857 ? -21.125 10.68 13.984 1 89.44 857 LEU B CA 1
ATOM 14360 C C . LEU B 1 857 ? -22.125 11.125 15.047 1 89.44 857 LEU B C 1
ATOM 14362 O O . LEU B 1 857 ? -22.141 12.289 15.445 1 89.44 857 LEU B O 1
ATOM 14366 N N . ASN B 1 858 ? -22.859 10.148 15.445 1 89.38 858 ASN B N 1
ATOM 14367 C CA . ASN B 1 858 ? -23.828 10.406 16.516 1 89.38 858 ASN B CA 1
ATOM 14368 C C . ASN B 1 858 ? -23.125 10.75 17.828 1 89.38 858 ASN B C 1
ATOM 14370 O O . ASN B 1 858 ? -22.094 10.164 18.156 1 89.38 858 ASN B O 1
ATOM 14374 N N . LYS B 1 859 ? -23.73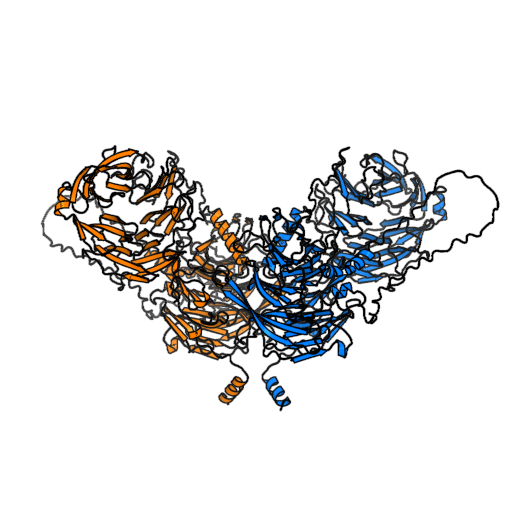4 11.656 18.594 1 86.44 859 LYS B N 1
ATOM 14375 C CA . LYS B 1 859 ? -23.141 12.141 19.844 1 86.44 859 LYS B CA 1
ATOM 14376 C C . LYS B 1 859 ? -23.078 11.031 20.891 1 86.44 859 LYS B C 1
ATOM 14378 O O . LYS B 1 859 ? -22.141 10.992 21.688 1 86.44 859 LYS B O 1
ATOM 14383 N N . LYS B 1 860 ? -23.984 10.195 20.828 1 81.5 860 LYS B N 1
ATOM 14384 C CA . LYS B 1 860 ? -24.109 9.203 21.906 1 81.5 860 LYS B CA 1
ATOM 14385 C C . LYS B 1 860 ? -23.594 7.844 21.453 1 81.5 860 LYS B C 1
ATOM 14387 O O . LYS B 1 860 ? -23.031 7.094 22.25 1 81.5 860 LYS B O 1
ATOM 14392 N N . ASN B 1 861 ? -23.844 7.59 20.219 1 77.06 861 ASN B N 1
ATOM 14393 C CA . ASN B 1 861 ? -23.469 6.281 19.703 1 77.06 861 ASN B CA 1
ATOM 14394 C C . ASN B 1 861 ? -22.266 6.375 18.766 1 77.06 861 ASN B C 1
ATOM 14396 O O . ASN B 1 861 ? -22.391 6.855 17.641 1 77.06 861 ASN B O 1
ATOM 14400 N N . SER B 1 862 ? -21.203 5.77 19.188 1 73.19 862 SER B N 1
ATOM 14401 C CA . SER B 1 862 ? -19.938 5.906 18.469 1 73.19 862 SER B CA 1
ATOM 14402 C C . SER B 1 862 ? -19.969 5.098 17.172 1 73.19 862 SER B C 1
ATOM 14404 O O . SER B 1 862 ? -19.062 5.219 16.344 1 73.19 862 SER B O 1
ATOM 14406 N N . ASN B 1 863 ? -20.969 4.438 16.812 1 71.62 863 ASN B N 1
ATOM 14407 C CA . ASN B 1 863 ? -20.969 3.619 15.602 1 71.62 863 ASN B CA 1
ATOM 14408 C C . ASN B 1 863 ? -22.078 4.023 14.648 1 71.62 863 ASN B C 1
ATOM 14410 O O . ASN B 1 863 ? -22.25 3.422 13.586 1 71.62 863 ASN B O 1
ATOM 14414 N N . ASN B 1 864 ? -22.75 5.016 15.047 1 79.38 864 ASN B N 1
ATOM 14415 C CA . ASN B 1 864 ? -23.875 5.445 14.227 1 79.38 864 ASN B CA 1
ATOM 14416 C C . ASN B 1 864 ? -23.562 6.742 13.484 1 79.38 864 ASN B C 1
ATOM 14418 O O . ASN B 1 864 ? -23.297 7.77 14.109 1 79.38 864 ASN B O 1
ATOM 14422 N N . PHE B 1 865 ? -23.609 6.656 12.164 1 83.31 865 PHE B N 1
ATOM 14423 C CA . PHE B 1 865 ? -23.375 7.82 11.32 1 83.31 865 PHE B CA 1
ATOM 14424 C C . PHE B 1 865 ? -24.625 8.195 10.539 1 83.31 865 PHE B C 1
ATOM 14426 O O . PHE B 1 865 ? -25.453 7.336 10.258 1 83.31 865 PHE B O 1
ATOM 14433 N N . GLU B 1 866 ? -24.734 9.445 10.305 1 87.12 866 GLU B N 1
ATOM 14434 C CA . GLU B 1 866 ? -25.781 9.945 9.414 1 87.12 866 GLU B CA 1
ATOM 14435 C C . GLU B 1 866 ? -25.219 10.961 8.422 1 87.12 866 GLU B C 1
ATOM 14437 O O . GLU B 1 866 ? -24.281 11.703 8.742 1 87.12 866 GLU B O 1
ATOM 14442 N N . SER B 1 867 ? -25.797 10.93 7.195 1 90.12 867 SER B N 1
ATOM 14443 C CA . SER B 1 867 ? -25.328 11.852 6.164 1 90.12 867 SER B CA 1
ATOM 14444 C C . SER B 1 867 ? -26.109 13.164 6.211 1 90.12 867 SER B C 1
ATOM 14446 O O . SER B 1 867 ? -27.328 13.164 6.34 1 90.12 867 SER B O 1
ATOM 14448 N N . PHE B 1 868 ? -25.453 14.281 6.188 1 94.44 868 PHE B N 1
ATOM 14449 C CA . PHE B 1 868 ? -26 15.633 6.09 1 94.44 868 PHE B CA 1
ATOM 14450 C C . PHE B 1 868 ? -25.297 16.422 4.988 1 94.44 868 PHE B C 1
ATOM 14452 O O . PHE B 1 868 ? -24.266 15.992 4.469 1 94.44 868 PHE B O 1
ATOM 14459 N N . VAL B 1 869 ? -25.891 17.516 4.633 1 96.75 869 VAL B N 1
ATOM 14460 C CA . VAL B 1 869 ? -25.234 18.422 3.697 1 96.75 869 VAL B CA 1
ATOM 14461 C C . VAL B 1 869 ? -24.656 19.609 4.453 1 96.75 869 VAL B C 1
ATOM 14463 O O . VAL B 1 869 ? -25.375 20.297 5.188 1 96.75 869 VAL B O 1
ATOM 14466 N N . VAL B 1 870 ? -23.406 19.828 4.348 1 97.31 870 VAL B N 1
ATOM 14467 C CA . VAL B 1 870 ? -22.734 20.969 4.965 1 97.31 870 VAL B CA 1
ATOM 14468 C C . VAL B 1 870 ? -22.5 22.062 3.92 1 97.31 870 VAL B C 1
ATOM 14470 O O . VAL B 1 870 ? -21.938 21.797 2.854 1 97.31 870 VAL B O 1
ATOM 14473 N N . LEU B 1 871 ? -22.953 23.297 4.219 1 97.38 871 LEU B N 1
ATOM 14474 C CA . LEU B 1 871 ? -22.828 24.406 3.289 1 97.38 871 LEU B CA 1
ATOM 14475 C C . LEU B 1 871 ? -22.078 25.562 3.932 1 97.38 871 LEU B C 1
ATOM 14477 O O . LEU B 1 871 ? -22.156 25.766 5.145 1 97.38 871 LEU B O 1
ATOM 14481 N N . VAL B 1 872 ? -21.328 26.234 3.16 1 96.94 872 VAL B N 1
ATOM 14482 C CA . VAL B 1 872 ? -20.75 27.531 3.51 1 96.94 872 VAL B CA 1
ATOM 14483 C C . VAL B 1 872 ? -21.422 28.625 2.695 1 96.94 872 VAL B C 1
ATOM 14485 O O . VAL B 1 872 ? -21.406 28.594 1.464 1 96.94 872 VAL B O 1
ATOM 14488 N N . ALA B 1 873 ? -22.016 29.516 3.354 1 96.5 873 ALA B N 1
ATOM 14489 C CA . ALA B 1 873 ? -22.703 30.609 2.676 1 96.5 873 ALA B CA 1
ATOM 14490 C C . ALA B 1 873 ? -21.812 31.844 2.586 1 96.5 873 ALA B C 1
ATOM 14492 O O . ALA B 1 873 ? -20.812 31.938 3.291 1 96.5 873 ALA B O 1
ATOM 14493 N N . ASN B 1 874 ? -22.188 32.781 1.737 1 94.75 874 ASN B N 1
ATOM 14494 C CA . ASN B 1 874 ? -21.375 33.969 1.497 1 94.75 874 ASN B CA 1
ATOM 14495 C C . ASN B 1 874 ? -21.391 34.906 2.697 1 94.75 874 ASN B C 1
ATOM 14497 O O . ASN B 1 874 ? -20.578 35.812 2.783 1 94.75 874 ASN B O 1
ATOM 14501 N N . ASP B 1 875 ? -22.281 34.688 3.631 1 93.94 875 ASP B N 1
ATOM 14502 C CA . ASP B 1 875 ? -22.281 35.5 4.848 1 93.94 875 ASP B CA 1
ATOM 14503 C C . ASP B 1 875 ? -21.344 34.906 5.902 1 93.94 875 ASP B C 1
ATOM 14505 O O . ASP B 1 875 ? -21.281 35.406 7.027 1 93.94 875 ASP B O 1
ATOM 14509 N N . GLY B 1 876 ? -20.703 33.844 5.555 1 93.5 876 GLY B N 1
ATOM 14510 C CA . GLY B 1 876 ? -19.719 33.25 6.445 1 93.5 876 GLY B CA 1
ATOM 14511 C C . GLY B 1 876 ? -20.297 32.156 7.348 1 93.5 876 GLY B C 1
ATOM 14512 O O . GLY B 1 876 ? -19.578 31.578 8.156 1 93.5 876 GLY B O 1
ATOM 14513 N N . SER B 1 877 ? -21.531 31.875 7.121 1 94.56 877 SER B N 1
ATOM 14514 C CA . SER B 1 877 ? -22.172 30.875 7.98 1 94.56 877 SER B CA 1
ATOM 14515 C C . SER B 1 877 ? -21.875 29.453 7.5 1 94.56 877 SER B C 1
ATOM 14517 O O . SER B 1 877 ? -21.797 29.219 6.293 1 94.56 877 SER B O 1
ATOM 14519 N N . LEU B 1 878 ? -21.688 28.609 8.453 1 94.88 878 LEU B N 1
ATOM 14520 C CA . LEU B 1 878 ? -21.625 27.156 8.242 1 94.88 878 LEU B CA 1
ATOM 14521 C C . LEU B 1 878 ? -22.969 26.5 8.594 1 94.88 878 LEU B C 1
ATOM 14523 O O . LEU B 1 878 ? -23.484 26.688 9.695 1 94.88 878 LEU B O 1
ATOM 14527 N N . ARG B 1 879 ? -23.469 25.781 7.625 1 95.88 879 ARG B N 1
ATOM 14528 C CA . ARG B 1 879 ? -24.812 25.219 7.785 1 95.88 879 ARG B CA 1
ATOM 14529 C C . ARG B 1 879 ? -24.797 23.703 7.594 1 95.88 879 ARG B C 1
ATOM 14531 O O . ARG B 1 879 ? -24.094 23.188 6.73 1 95.88 879 ARG B O 1
ATOM 14538 N N . VAL B 1 880 ? -25.609 23.047 8.391 1 96.88 880 VAL B N 1
ATOM 14539 C CA . VAL B 1 880 ? -25.812 21.609 8.266 1 96.88 880 VAL B CA 1
ATOM 14540 C C . VAL B 1 880 ? -27.281 21.328 7.938 1 96.88 880 VAL B C 1
ATOM 14542 O O . VAL B 1 880 ? -28.172 21.578 8.758 1 96.88 880 VAL B O 1
ATOM 14545 N N . HIS B 1 881 ? -27.516 20.828 6.723 1 96.5 881 HIS B N 1
ATOM 14546 C CA . HIS B 1 881 ? -28.875 20.562 6.25 1 96.5 881 HIS B CA 1
ATOM 14547 C C . HIS B 1 881 ? -29.172 19.062 6.258 1 96.5 881 HIS B C 1
ATOM 14549 O O . HIS B 1 881 ? -28.297 18.25 5.938 1 96.5 881 HIS B O 1
ATOM 14555 N N . SER B 1 882 ? -30.375 18.766 6.633 1 93.5 882 SER B N 1
ATOM 14556 C CA . SER B 1 882 ? -30.828 17.375 6.52 1 93.5 882 SER B CA 1
ATOM 14557 C C . SER B 1 882 ? -31 16.969 5.059 1 93.5 882 SER B C 1
ATOM 14559 O O . SER B 1 882 ? -31.438 17.781 4.238 1 93.5 882 SER B O 1
ATOM 14561 N N . VAL B 1 883 ? -30.688 15.75 4.75 1 91.56 883 VAL B N 1
ATOM 14562 C CA . VAL B 1 883 ? -30.828 15.25 3.389 1 91.56 883 VAL B CA 1
ATOM 14563 C C . VAL B 1 883 ? -32.281 14.844 3.133 1 91.56 883 VAL B C 1
ATOM 14565 O O . VAL B 1 883 ? -32.719 14.812 1.985 1 91.56 883 VAL B O 1
ATOM 14568 N N . GLN B 1 884 ? -33 14.547 4.168 1 86.44 884 GLN B N 1
ATOM 14569 C CA . GLN B 1 884 ? -34.406 14.141 4.027 1 86.44 884 GLN B CA 1
ATOM 14570 C C . GLN B 1 884 ? -35.312 15.359 3.877 1 86.44 884 GLN B C 1
ATOM 14572 O O . GLN B 1 884 ? -36.281 15.328 3.098 1 86.44 884 GLN B O 1
ATOM 14577 N N . LYS B 1 885 ? -34.969 16.297 4.656 1 90.75 885 LYS B N 1
ATOM 14578 C CA . LYS B 1 885 ? -35.688 17.578 4.598 1 90.75 885 LYS B CA 1
ATOM 14579 C C . LYS B 1 885 ? -34.719 18.75 4.555 1 90.75 885 LYS B C 1
ATOM 14581 O O . LYS B 1 885 ? -34.344 19.297 5.594 1 90.75 885 LYS B O 1
ATOM 14586 N N . ALA B 1 886 ? -34.531 19.203 3.354 1 93.62 886 ALA B N 1
ATOM 14587 C CA . ALA B 1 886 ? -33.469 20.203 3.113 1 93.62 886 ALA B CA 1
ATOM 14588 C C . ALA B 1 886 ? -33.75 21.484 3.873 1 93.62 886 ALA B C 1
ATOM 14590 O O . ALA B 1 886 ? -32.844 22.266 4.164 1 93.62 886 ALA B O 1
ATOM 14591 N N . SER B 1 887 ? -35 21.734 4.219 1 93.06 887 SER B N 1
ATOM 14592 C CA . SER B 1 887 ? -35.375 22.969 4.906 1 93.06 887 SER B CA 1
ATOM 14593 C C . SER B 1 887 ? -35.031 22.906 6.387 1 93.06 887 SER B C 1
ATOM 14595 O O . SER B 1 887 ? -35 23.922 7.07 1 93.06 887 SER B O 1
ATOM 14597 N N . SER B 1 888 ? -34.781 21.719 6.895 1 93.69 888 SER B N 1
ATOM 14598 C CA . SER B 1 888 ? -34.344 21.562 8.273 1 93.69 888 SER B CA 1
ATOM 14599 C C . SER B 1 888 ? -32.812 21.688 8.367 1 93.69 888 SER B C 1
ATOM 14601 O O . SER B 1 888 ? -32.062 20.844 7.836 1 93.69 888 SER B O 1
ATOM 14603 N N . PHE B 1 889 ? -32.344 22.797 8.984 1 94.75 889 PHE B N 1
ATOM 14604 C CA . PHE B 1 889 ? -30.891 23 9.055 1 94.75 889 PHE B CA 1
ATOM 14605 C C . PHE B 1 889 ? -30.516 23.75 10.328 1 94.75 889 PHE B C 1
ATOM 14607 O O . PHE B 1 889 ? -31.375 24.312 11 1 94.75 889 PHE B O 1
ATOM 14614 N N . GLU B 1 890 ? -29.281 23.578 10.75 1 94.56 890 GLU B N 1
ATOM 14615 C CA . GLU B 1 890 ? -28.609 24.359 11.797 1 94.56 890 GLU B CA 1
ATOM 14616 C C . GLU B 1 890 ? -27.484 25.203 11.219 1 94.56 890 GLU B C 1
ATOM 14618 O O . GLU B 1 890 ? -26.797 24.781 10.281 1 94.56 890 GLU B O 1
ATOM 14623 N N . SER B 1 891 ? -27.344 26.406 11.703 1 92.88 891 SER B N 1
ATOM 14624 C CA . SER B 1 891 ? -26.328 27.312 11.164 1 92.88 891 SER B CA 1
ATOM 14625 C C . SER B 1 891 ? -25.547 28 12.281 1 92.88 891 SER B C 1
ATOM 14627 O O . SER B 1 891 ? -26.094 28.25 13.352 1 92.88 891 SER B O 1
ATOM 14629 N N . ARG B 1 892 ? -24.266 28.203 12.078 1 92.62 892 ARG B N 1
ATOM 14630 C CA . ARG B 1 892 ? -23.375 28.969 12.945 1 92.62 892 ARG B CA 1
ATOM 14631 C C . ARG B 1 892 ? -22.438 29.859 12.133 1 92.62 892 ARG B C 1
ATOM 14633 O O . ARG B 1 892 ? -21.984 29.453 11.055 1 92.62 892 ARG B O 1
ATOM 14640 N N . LYS B 1 893 ? -22.109 30.938 12.648 1 89.5 893 LYS B N 1
ATOM 14641 C CA . LYS B 1 893 ? -21.156 31.828 12 1 89.5 893 LYS B CA 1
ATOM 14642 C C . LYS B 1 893 ? -19.719 31.391 12.266 1 89.5 893 LYS B C 1
ATOM 14644 O O . LYS B 1 893 ? -19.359 31.141 13.414 1 89.5 893 LYS B O 1
ATOM 14649 N N . PHE B 1 894 ? -18.906 31.281 11.25 1 87.62 894 PHE B N 1
ATOM 14650 C CA . PHE B 1 894 ? -17.531 30.812 11.406 1 87.62 894 PHE B CA 1
ATOM 14651 C C . PHE B 1 894 ? -16.547 31.734 10.688 1 87.62 894 PHE B C 1
ATOM 14653 O O . PHE B 1 894 ? -15.398 31.859 11.094 1 87.62 894 PHE B O 1
ATOM 14660 N N . ILE B 1 895 ? -16.938 32.219 9.562 1 90.44 895 ILE B N 1
ATOM 14661 C CA . ILE B 1 895 ? -16.047 33.062 8.766 1 90.44 895 ILE B CA 1
ATOM 14662 C C . ILE B 1 895 ? -16.578 34.5 8.719 1 90.44 895 ILE B C 1
ATOM 14664 O O . ILE B 1 895 ? -17.781 34.719 8.57 1 90.44 895 ILE B O 1
ATOM 14668 N N . ASP B 1 896 ? -15.719 35.406 8.875 1 85.06 896 ASP B N 1
ATOM 14669 C CA . ASP B 1 896 ? -16.109 36.781 8.664 1 85.06 896 ASP B CA 1
ATOM 14670 C C . ASP B 1 896 ? -16.453 37.031 7.199 1 85.06 896 ASP B C 1
ATOM 14672 O O . ASP B 1 896 ? -15.633 36.781 6.312 1 85.06 896 ASP B O 1
ATOM 14676 N N . PRO B 1 897 ? -17.578 37.5 6.949 1 88.62 897 PRO B N 1
ATOM 14677 C CA . PRO B 1 897 ? -18.031 37.688 5.57 1 88.62 897 PRO B CA 1
ATOM 14678 C C . PRO B 1 897 ? -17.125 38.656 4.789 1 88.62 897 PRO B C 1
ATOM 14680 O O . PRO B 1 897 ? -17.109 38.625 3.557 1 88.62 897 PRO B O 1
ATOM 14683 N N . ILE B 1 898 ? -16.375 39.438 5.484 1 85.19 898 ILE B N 1
ATOM 14684 C CA . ILE B 1 898 ? -15.5 40.406 4.82 1 85.19 898 ILE B CA 1
ATOM 14685 C C . ILE B 1 898 ? -14.211 39.719 4.371 1 85.19 898 ILE B C 1
ATOM 14687 O O . ILE B 1 898 ? -13.516 40.219 3.48 1 85.19 898 ILE B O 1
ATOM 14691 N N . ASP B 1 899 ? -13.977 38.656 4.969 1 86.25 899 ASP B N 1
ATOM 14692 C CA . ASP B 1 899 ? -12.781 37.938 4.598 1 86.25 899 ASP B CA 1
ATOM 14693 C C . ASP B 1 899 ? -13.031 37.062 3.367 1 86.25 899 ASP B C 1
ATOM 14695 O O . ASP B 1 899 ? -13.273 35.844 3.488 1 86.25 899 ASP B O 1
ATOM 14699 N N . VAL B 1 900 ? -12.758 37.562 2.281 1 85.06 900 VAL B N 1
ATOM 14700 C CA . VAL B 1 900 ? -13.047 36.938 1.006 1 85.06 900 VAL B CA 1
ATOM 14701 C C . VAL B 1 900 ? -12.086 35.75 0.8 1 85.06 900 VAL B C 1
ATOM 14703 O O . VAL B 1 900 ? -12.469 34.719 0.23 1 85.06 900 VAL B O 1
ATOM 14706 N N . MET B 1 901 ? -10.938 35.875 1.26 1 83.31 901 MET B N 1
ATOM 14707 C CA . MET B 1 901 ? -9.961 34.781 1.117 1 83.31 901 MET B CA 1
ATOM 14708 C C . MET B 1 901 ? -10.414 33.531 1.877 1 83.31 901 MET B C 1
ATOM 14710 O O . MET B 1 901 ? -10.312 32.438 1.363 1 83.31 901 MET B O 1
ATOM 14714 N N . ALA B 1 902 ? -10.852 33.812 3.004 1 89.19 902 ALA B N 1
ATOM 14715 C CA . ALA B 1 902 ? -11.328 32.688 3.812 1 89.19 902 ALA B CA 1
ATOM 14716 C C . ALA B 1 902 ? -12.516 32 3.146 1 89.19 902 ALA B C 1
ATOM 14718 O O . ALA B 1 902 ? -12.578 30.781 3.105 1 89.19 902 ALA B O 1
ATOM 14719 N N . LEU B 1 903 ? -13.383 32.812 2.637 1 90.31 903 LEU B N 1
ATOM 14720 C CA . LEU B 1 903 ? -14.578 32.281 1.998 1 90.31 903 LEU B CA 1
ATOM 14721 C C . LEU B 1 903 ? -14.211 31.469 0.754 1 90.31 903 LEU B C 1
ATOM 14723 O O . LEU B 1 903 ? -14.719 30.359 0.55 1 90.31 903 LEU B O 1
ATOM 14727 N N . ASN B 1 904 ? -13.312 31.984 0.026 1 87.31 904 ASN B N 1
ATOM 14728 C CA . ASN B 1 904 ? -12.961 31.344 -1.238 1 87.31 904 ASN B CA 1
ATOM 14729 C C . ASN B 1 904 ? -12.031 30.141 -1.025 1 87.31 904 ASN B C 1
ATOM 14731 O O . ASN B 1 904 ? -11.938 29.266 -1.882 1 87.31 904 ASN B O 1
ATOM 14735 N N . SER B 1 905 ? -11.359 30.109 0.048 1 89.62 905 SER B N 1
ATOM 14736 C CA . SER B 1 905 ? -10.414 29.031 0.3 1 89.62 905 SER B CA 1
ATOM 14737 C C . SER B 1 905 ? -11.055 27.922 1.131 1 89.62 905 SER B C 1
ATOM 14739 O O . SER B 1 905 ? -10.398 26.938 1.481 1 89.62 905 SER B O 1
ATOM 14741 N N . SER B 1 906 ? -12.297 28.109 1.397 1 93.06 906 SER B N 1
ATOM 14742 C CA . SER B 1 906 ? -12.953 27.094 2.232 1 93.06 906 SER B CA 1
ATOM 14743 C C . SER B 1 906 ? -12.906 25.719 1.579 1 93.06 906 SER B C 1
ATOM 14745 O O . SER B 1 906 ? -13.211 25.578 0.392 1 93.06 906 SER B O 1
ATOM 14747 N N . CYS B 1 907 ? -12.461 24.781 2.283 1 93.06 907 CYS B N 1
ATOM 14748 C CA . CYS B 1 907 ? -12.344 23.391 1.844 1 93.06 907 CYS B CA 1
ATOM 14749 C C . CYS B 1 907 ? -13.07 22.453 2.803 1 93.06 907 CYS B C 1
ATOM 14751 O O . CYS B 1 907 ? -12.742 22.406 3.99 1 93.06 907 CYS B O 1
ATOM 14753 N N . LEU B 1 908 ? -14.023 21.75 2.248 1 94.94 908 LEU B N 1
ATOM 14754 C CA . LEU B 1 908 ? -14.82 20.844 3.059 1 94.94 908 LEU B CA 1
ATOM 14755 C C . LEU B 1 908 ? -14.375 19.391 2.848 1 94.94 908 LEU B C 1
ATOM 14757 O O . LEU B 1 908 ? -13.773 19.062 1.823 1 94.94 908 LEU B O 1
ATOM 14761 N N . SER B 1 909 ? -14.641 18.609 3.863 1 93.19 909 SER B N 1
ATOM 14762 C CA . SER B 1 909 ? -14.383 17.172 3.752 1 93.19 909 SER B CA 1
ATOM 14763 C C . SER B 1 909 ? -15.586 16.359 4.215 1 93.19 909 SER B C 1
ATOM 14765 O O . SER B 1 909 ? -16.453 16.875 4.91 1 93.19 909 SER B O 1
ATOM 14767 N N . ARG B 1 910 ? -15.578 15.172 3.891 1 92.31 910 ARG B N 1
ATOM 14768 C CA . ARG B 1 910 ? -16.719 14.297 4.125 1 92.31 910 ARG B CA 1
ATOM 14769 C C . ARG B 1 910 ? -16.875 13.984 5.609 1 92.31 910 ARG B C 1
ATOM 14771 O O . ARG B 1 910 ? -17.938 13.516 6.043 1 92.31 910 ARG B O 1
ATOM 14778 N N . ASP B 1 911 ? -15.945 14.25 6.414 1 92.06 911 ASP B N 1
ATOM 14779 C CA . ASP B 1 911 ? -16.047 14.023 7.852 1 92.06 911 ASP B CA 1
ATOM 14780 C C . ASP B 1 911 ? -16.578 15.266 8.562 1 92.06 911 ASP B C 1
ATOM 14782 O O . ASP B 1 911 ? -16.594 15.32 9.797 1 92.06 911 ASP B O 1
ATOM 14786 N N . GLY B 1 912 ? -16.891 16.219 7.816 1 93.5 912 GLY B N 1
ATOM 14787 C CA . GLY B 1 912 ? -17.531 17.391 8.398 1 93.5 912 GLY B CA 1
ATOM 14788 C C . GLY B 1 912 ? -16.547 18.469 8.805 1 93.5 912 GLY B C 1
ATOM 14789 O O . GLY B 1 912 ? -16.922 19.438 9.477 1 93.5 912 GLY B O 1
ATOM 14790 N N . ASP B 1 913 ? -15.352 18.359 8.359 1 93.38 913 ASP B N 1
ATOM 14791 C CA . ASP B 1 913 ? -14.352 19.375 8.648 1 93.38 913 ASP B CA 1
ATOM 14792 C C . ASP B 1 913 ? -14.375 20.484 7.605 1 93.38 913 ASP B C 1
ATOM 14794 O O . ASP B 1 913 ? -14.75 20.266 6.453 1 93.38 913 ASP B O 1
ATOM 14798 N N . VAL B 1 914 ? -14.031 21.672 8.031 1 94.31 914 VAL B N 1
ATOM 14799 C CA . VAL B 1 914 ? -13.914 22.844 7.176 1 94.31 914 VAL B CA 1
ATOM 14800 C C . VAL B 1 914 ? -12.586 23.547 7.434 1 94.31 914 VAL B C 1
ATOM 14802 O O . VAL B 1 914 ? -12.289 23.922 8.57 1 94.31 914 VAL B O 1
ATOM 14805 N N . ALA B 1 915 ? -11.828 23.625 6.438 1 93.12 915 ALA B N 1
ATOM 14806 C CA . ALA B 1 915 ? -10.555 24.328 6.531 1 93.12 915 ALA B CA 1
ATOM 14807 C C . ALA B 1 915 ? -10.555 25.562 5.625 1 93.12 915 ALA B C 1
ATOM 14809 O O . ALA B 1 915 ? -11.102 25.531 4.52 1 93.12 915 ALA B O 1
ATOM 14810 N N . PHE B 1 916 ? -10.031 26.688 6.105 1 92.06 916 PHE B N 1
ATOM 14811 C CA . PHE B 1 916 ? -9.906 27.891 5.277 1 92.06 916 PHE B CA 1
ATOM 14812 C C . PHE B 1 916 ? -8.68 28.703 5.691 1 92.06 916 PHE B C 1
ATOM 14814 O O . PHE B 1 916 ? -8.227 28.609 6.832 1 92.06 916 PHE B O 1
ATOM 14821 N N . LEU B 1 917 ? -8.211 29.5 4.816 1 88.94 917 LEU B N 1
ATOM 14822 C CA . LEU B 1 917 ? -7.008 30.281 5.035 1 88.94 917 LEU B CA 1
ATOM 14823 C C . LEU B 1 917 ? -7.34 31.594 5.734 1 88.94 917 LEU B C 1
ATOM 14825 O O . LEU B 1 917 ? -8.391 32.188 5.477 1 88.94 917 LEU B O 1
ATOM 14829 N N . ILE B 1 918 ? -6.441 31.891 6.625 1 83.69 918 ILE B N 1
ATOM 14830 C CA . ILE B 1 918 ? -6.457 33.219 7.223 1 83.69 918 ILE B CA 1
ATOM 14831 C C . ILE B 1 918 ? -5.25 34.031 6.738 1 83.69 918 ILE B C 1
ATOM 14833 O O . ILE B 1 918 ? -4.105 33.688 7.035 1 83.69 918 ILE B O 1
ATOM 14837 N N . LYS B 1 919 ? -5.43 35 6.086 1 75.62 919 LYS B N 1
ATOM 14838 C CA . LYS B 1 919 ? -4.402 35.875 5.52 1 75.62 919 LYS B CA 1
ATOM 14839 C C . LYS B 1 919 ? -3.352 35.062 4.766 1 75.62 919 LYS B C 1
ATOM 14841 O O . LYS B 1 919 ? -2.154 35.344 4.859 1 75.62 919 LYS B O 1
ATOM 14846 N N . SER B 1 920 ? -3.588 33.969 4.34 1 72.62 920 SER B N 1
ATOM 14847 C CA . SER B 1 920 ? -2.787 33.094 3.498 1 72.62 920 SER B CA 1
ATOM 14848 C C . SER B 1 920 ? -1.605 32.5 4.27 1 72.62 920 SER B C 1
ATOM 14850 O O . SER B 1 920 ? -0.67 31.969 3.672 1 72.62 920 SER B O 1
ATOM 14852 N N . SER B 1 921 ? -1.527 32.688 5.52 1 81.06 921 SER B N 1
ATOM 14853 C CA . SER B 1 921 ? -0.373 32.219 6.273 1 81.06 921 SER B CA 1
ATOM 14854 C C . SER B 1 921 ? -0.784 31.188 7.324 1 81.06 921 SER B C 1
ATOM 14856 O O . SER B 1 921 ? 0.058 30.453 7.844 1 81.06 921 SER B O 1
ATOM 14858 N N . GLU B 1 922 ? -2.053 31.25 7.531 1 86 922 GLU B N 1
ATOM 14859 C CA . GLU B 1 922 ? -2.562 30.297 8.516 1 86 922 GLU B CA 1
ATOM 14860 C C . GLU B 1 922 ? -3.773 29.531 7.98 1 86 922 GLU B C 1
ATOM 14862 O O . GLU B 1 922 ? -4.461 30.016 7.078 1 86 922 GLU B O 1
ATOM 14867 N N . LEU B 1 923 ? -3.938 28.422 8.484 1 89.38 923 LEU B N 1
ATOM 14868 C CA . LEU B 1 923 ? -5.082 27.594 8.125 1 89.38 923 LEU B CA 1
ATOM 14869 C C . LEU B 1 923 ? -5.949 27.297 9.336 1 89.38 923 LEU B C 1
ATOM 14871 O O . LEU B 1 923 ? -5.469 26.75 10.336 1 89.38 923 LEU B O 1
ATOM 14875 N N . GLN B 1 924 ? -7.141 27.781 9.227 1 90.88 924 GLN B N 1
ATOM 14876 C CA . GLN B 1 924 ? -8.117 27.453 10.258 1 90.88 924 GLN B CA 1
ATOM 14877 C C . GLN B 1 924 ? -8.773 26.094 9.969 1 90.88 924 GLN B C 1
ATOM 14879 O O . GLN B 1 924 ? -9.227 25.844 8.852 1 90.88 924 GLN B O 1
ATOM 14884 N N . ARG B 1 925 ? -8.812 25.234 10.969 1 91.69 925 ARG B N 1
ATOM 14885 C CA . ARG B 1 925 ? -9.469 23.938 10.844 1 91.69 925 ARG B CA 1
ATOM 14886 C C . ARG B 1 925 ? -10.648 23.812 11.797 1 91.69 925 ARG B C 1
ATOM 14888 O O . ARG B 1 925 ? -10.469 23.578 12.992 1 91.69 925 ARG B O 1
ATOM 14895 N N . SER B 1 926 ? -11.812 23.906 11.273 1 92.25 926 SER B N 1
ATOM 14896 C CA . SER B 1 926 ? -13.047 23.797 12.039 1 92.25 926 SER B CA 1
ATOM 14897 C C . SER B 1 926 ? -13.82 22.547 11.664 1 92.25 926 SER B C 1
ATOM 14899 O O . SER B 1 926 ? -13.469 21.844 10.711 1 92.25 926 SER B O 1
ATOM 14901 N N . THR B 1 927 ? -14.773 22.188 12.555 1 93.06 927 THR B N 1
ATOM 14902 C CA . THR B 1 927 ? -15.508 20.969 12.266 1 93.06 927 THR B CA 1
ATOM 14903 C C . THR B 1 927 ? -16.938 21.062 12.781 1 93.06 927 THR B C 1
ATOM 14905 O O . THR B 1 927 ? -17.234 21.859 13.68 1 93.06 927 THR B O 1
ATOM 14908 N N . VAL B 1 928 ? -17.844 20.391 12.133 1 94.81 928 VAL B N 1
ATOM 14909 C CA . VAL B 1 928 ? -19.203 20.219 12.617 1 94.81 928 VAL B CA 1
ATOM 14910 C C . VAL B 1 928 ? -19.359 18.812 13.188 1 94.81 928 VAL B C 1
ATOM 14912 O O . VAL B 1 928 ? -20.453 18.422 13.617 1 94.81 928 VAL B O 1
ATOM 14915 N N . ASN B 1 929 ? -18.312 18.078 13.234 1 93.44 929 ASN B N 1
ATOM 14916 C CA . ASN B 1 929 ? -18.281 16.688 13.656 1 93.44 929 ASN B CA 1
ATOM 14917 C C . ASN B 1 929 ? -17.219 16.453 14.719 1 93.44 929 ASN B C 1
ATOM 14919 O O . ASN B 1 929 ? -16.375 15.555 14.578 1 93.44 929 ASN B O 1
ATOM 14923 N N . LEU B 1 930 ? -17.312 17.141 15.742 1 89.88 930 LEU B N 1
ATOM 14924 C CA . LEU B 1 930 ? -16.312 17.094 16.797 1 89.88 930 LEU B CA 1
ATOM 14925 C C . LEU B 1 930 ? -16.188 15.68 17.375 1 89.88 930 LEU B C 1
ATOM 14927 O O . LEU B 1 930 ? -15.102 15.258 17.766 1 89.88 930 LEU B O 1
ATOM 14931 N N . ASN B 1 931 ? -17.25 14.969 17.344 1 85.06 931 ASN B N 1
ATOM 14932 C CA . ASN B 1 931 ? -17.266 13.641 17.938 1 85.06 931 ASN B CA 1
ATOM 14933 C C . ASN B 1 931 ? -16.391 12.672 17.156 1 85.06 931 ASN B C 1
ATOM 14935 O O . ASN B 1 931 ? -15.922 11.664 17.703 1 85.06 931 ASN B O 1
ATOM 14939 N N . PHE B 1 932 ? -16.156 12.961 15.945 1 87.12 932 PHE B N 1
ATOM 14940 C CA . PHE B 1 932 ? -15.367 12.078 15.102 1 87.12 932 PHE B CA 1
ATOM 14941 C C . PHE B 1 932 ? -13.891 12.477 15.133 1 87.12 932 PHE B C 1
ATOM 14943 O O . PHE B 1 932 ? -13.008 11.625 14.992 1 87.12 932 PHE B O 1
ATOM 14950 N N . ARG B 1 933 ? -13.383 13.75 15.125 1 83.44 933 ARG B N 1
ATOM 14951 C CA . ARG B 1 933 ? -12.039 14.312 15.016 1 83.44 933 ARG B CA 1
ATOM 14952 C C . ARG B 1 933 ? -11.094 13.688 16.031 1 83.44 933 ARG B C 1
ATOM 14954 O O . ARG B 1 933 ? -9.938 13.398 15.727 1 83.44 933 ARG B O 1
ATOM 14961 N N . GLY B 1 934 ? -11.281 13.125 16.938 1 76.69 934 GLY B N 1
ATOM 14962 C CA . GLY B 1 934 ? -10.484 12.406 17.906 1 76.69 934 GLY B CA 1
ATOM 14963 C C . GLY B 1 934 ? -9.539 13.297 18.688 1 76.69 934 GLY B C 1
ATOM 14964 O O . GLY B 1 934 ? -8.695 12.805 19.438 1 76.69 934 GLY B O 1
ATOM 14965 N N . TRP B 1 935 ? -9.383 14.648 18.422 1 85.94 935 TRP B N 1
ATOM 14966 C CA . TRP B 1 935 ? -8.547 15.555 19.203 1 85.94 935 TRP B CA 1
ATOM 14967 C C . TRP B 1 935 ? -9.312 16.828 19.547 1 85.94 935 TRP B C 1
ATOM 14969 O O . TRP B 1 935 ? -10.352 17.109 18.953 1 85.94 935 TRP B O 1
ATOM 14979 N N . SER B 1 936 ? -8.859 17.484 20.594 1 86 936 SER B N 1
ATOM 14980 C CA . SER B 1 936 ? -9.445 18.766 21 1 86 936 SER B CA 1
ATOM 14981 C C . SER B 1 936 ? -8.438 19.609 21.781 1 86 936 SER B C 1
ATOM 14983 O O . SER B 1 936 ? -7.562 19.062 22.453 1 86 936 SER B O 1
ATOM 14985 N N . SER B 1 937 ? -8.484 20.875 21.5 1 83.19 937 SER B N 1
ATOM 14986 C CA . SER B 1 937 ? -7.652 21.812 22.25 1 83.19 937 SER B CA 1
ATOM 14987 C C . SER B 1 937 ? -8.453 22.5 23.344 1 83.19 937 SER B C 1
ATOM 14989 O O . SER B 1 937 ? -7.957 23.422 23.984 1 83.19 937 SER B O 1
ATOM 14991 N N . THR B 1 938 ? -9.633 22.141 23.438 1 78.19 938 THR B N 1
ATOM 14992 C CA . THR B 1 938 ? -10.484 22.688 24.484 1 78.19 938 THR B CA 1
ATOM 14993 C C . THR B 1 938 ? -10.969 21.594 25.422 1 78.19 938 THR B C 1
ATOM 14995 O O . THR B 1 938 ? -10.875 20.406 25.094 1 78.19 938 THR B O 1
ATOM 14998 N N . HIS B 1 939 ? -11.234 22.047 26.734 1 63.16 939 HIS B N 1
ATOM 14999 C CA . HIS B 1 939 ? -11.727 21.078 27.719 1 63.16 939 HIS B CA 1
ATOM 15000 C C . HIS B 1 939 ? -13.016 20.422 27.234 1 63.16 939 HIS B C 1
ATOM 15002 O O . HIS B 1 939 ? -13.914 21.109 26.734 1 63.16 939 HIS B O 1
ATOM 15008 N N . LYS B 1 940 ? -13.016 19.047 27.062 1 56.56 940 LYS B N 1
ATOM 15009 C CA . LYS B 1 940 ? -14.266 18.328 26.781 1 56.56 940 LYS B CA 1
ATOM 15010 C C . LYS B 1 940 ? -15.273 18.531 27.906 1 56.56 940 LYS B C 1
ATOM 15012 O O . LYS B 1 940 ? -14.953 18.328 29.078 1 56.56 940 LYS B O 1
ATOM 15017 N N . SER B 1 941 ? -16.109 19.5 27.781 1 43.09 941 SER B N 1
ATOM 15018 C CA . SER B 1 941 ? -17.125 19.516 28.812 1 43.09 941 SER B CA 1
ATOM 15019 C C . SER B 1 941 ? -17.875 18.172 28.875 1 43.09 941 SER B C 1
ATOM 15021 O O . SER B 1 941 ? -18.078 17.531 27.844 1 43.09 941 SER B O 1
#

Secondary structure (DSSP, 8-state):
-HHHHHHHHHHHS----PPPGGGT-B-EEEEEEE--SSEEEEEEETTEEEEEETTSEEEEE-GGG-EEEEES-SSSSSPPPEEEEEESBSSEEEEEETTTEEEEEEEETTEEEE---EES---TT-----EEEEE-SSSBEEEEEEETTEEEEEETTT--EEEEE-HHHHHHHSPTT--EEEEEE-SS-TTEEEEEETTSEEEEEETTEEEEEEE-B-TTSPBEEEEEE--SSSTTEEEEEETTS-EEEEEEEE-TTS-EEEEE------S-S-SS--S----EEEEE-SS-TT-EEEEEE----S-TT---EEEEEEETTEEEEEEESS-EEEEEEE-GGGTTS----EEEEEESS-EEEEESSSTT-PBBP-STT--GGGS-EEEEEEE-S--HHHHHHHHHHHHHHHHHTT-B-PPPS--TTTTTPBPPPTTSTTT--EEEEEETTSEEEEEE-SSSS-EEEEEEEGGGGBTT-------S--S---SSS---PPEE--S-------GGG-EEEEEE-TTT--EEEEETTSEEEEEEEESS-EEE----PEEE-SS-PPP--PPPSS-B--S-EEEPSEEEEPBPTTSSSB-EEEE-TTPPEEEEEEEGGGTEEEEEESSEEEEEETTTTEEEEEEE-S-TTS-GGG--GGGGGGTTHHHHHHHHHH----------------------------------------------------S-SSTTTTTT-TT-EEEEEEEEE-SS-SSS-EEEEEEEETTSEEEEEEEEEEE-SSSEEEEEEEEEEEE-TT-PPEEEEEESSTTT---TT-EEEEEESS-EEEEESSS--EEEEE-HHHHHS--EEEEEEEEEE-SS-TT-EEEEEEEEETTSEEEEEESS-TT-EEEEE-S-TT-HHHHHT-EE-TTSEEEEEETTTEEEEEESBHHHH--BSS---/-HHHHHHHHHHHS--PPPPPGGGT-B-EEEEEEE--SSEEEEEEETTEEEEEETTSEEEEE-GGG-EEEEES-SSSSSPPPEEEEEESBSSEEEEEETTTEEEEEEEETTEEEE---EES---TT----EEEEEEEETTEEEEEEEETTEEEEEETTT--EEEEE-HHHHHHHSPTT--EEEEEE-SS-TTEEEEEETTSEEEEEETTEEEEEEE-B-TTSPBEEEEEE--SSSTTEEEEEETTS-EEEEEEEE-TTS-EEEEEEEE---STT-SS--S----EEEEE-SS-TT-EEEEEE----S-TT---EEEEEEETTEEEEEEESS-EEEEEEE-GGGTTS----EEEEEESS-EEEEESSSTT-PBBP-GGG--GGGS-EEEEEEE-S--HHHHHHHHHHHHHHHHHTT-B-PPPS--TTTTTPBPPPTTSTTT--EEEEEETTSEEEEEE-SSSS-EEEEEEEGGGGBTT-------S--S---SSS---PPEE--S-------GGG-EEEEEE-TTT--EEEEETTSEEEEEEEESS-EEE----PEEE-SS-PPP--PPPSS-B--S-EEEPSEEEEPBPTTSSSB-EEEE-TTPPEEEEEEEGGGTEEEEEESSEEEEEETTTTEEEEEEE-S-TTS-GGG--GGGGGGGHHHHHHHHHHH----------------------------------------------------S-S-TTTTTT-TT-EEEEEEEEE-SS-SSS-EEEEEEEETTSEEEEEEEEEEE-SSSEEEEEEEEEEEE-TT-PPEEEEEESSTTT---TT-EEEEEESS-EEEEESSS--EEEEE-HHHHHS--EEEEEEEEEE-SS-TT-EEEEEEEEETTSEEEEEESS-TT-EEEEE-S-TT-HHHHHT-EE-TTSEEEEEETTTEEEEEESBHHHH--BSS---

Foldseek 3Di:
DVVVVVVVCCVVPVPPDDDALVLFFDWDLAAWFFADFAWQEWDDDQQWIWTAHQQQKIWIAFDLGGIAIDHPDPDSPDGFGWHYWDDFFLFWIWTATFQRKIWIWGDDQRDIDIDDIDGDGNDRHDDFQEKDWFDDDPGGIWIWGDDPLWIWIATPVPRDIDTQEDNVRSVPQDDPPWAWQYKAAFPVQSQWIWTAILQQWIFIARRHHTQDIDGDADPVRFHFRDWAAEPAPPGRWTWTAGPQGFTFIKHWDADPSRDIDIDTDDGPPPCLAPPRQQDHFPAWEWWAALVDSVKIKIKTWGRHHPDNPPPWTWIWIDIPPDIAIATEPFAWNYKYWDAPVLPVDSATTWMWTDGSFWIWIFGPRDPVRAIAADFRHHFLPLFFFQAKAKDFLFDPVLLVLLQVLLVQQVVVVVHDDDDRSGHRSVVQWFWFDCPDRLQSMWMWTFGQQQKIWIWRDLTSHIGTRHIDRCLVQWPPSPDPCPVVCCQPPPVDDPSPRHHYDDSRDPDSPDRFSTWNDWDADRHQRKIWTDGNLQKIWIKHAAQAKDKAARADAAEDEQDPAPQDPDDRPTGGDHGIDIDGGTIDTPAAAVDRHGAMHGYRLLWDWAEWDADPVQCWIWTFTLFWIWIFNRNHRDTFDHHGPADVPPRSVPQDSCLVVVVPVVVVVLCVVPPPDDPDPPDPCPDDDDDDDDDDPPPPPPPPDDPPPPPPPPPVPPPDPPPPDDPDCPSVVSNQDQRGFNDWDWAWADDPDNVDIFIWIWTWHQQQKIWIWTWAWDCPPVDIHIDIDTDDMDHDPPRHGWNDKAWPPRVPDDDQNIWIWTFGQFKIWIFGRVVTGTDAMGGCCVVPVKTWLHKYKAWTAGPVDRPDTDIWMWTQILCQKIKTAHNNYRVDIDIDHNDHSSPVQQSNNWYADRNAWIWGDDSSGMIGIIGRHPVSSSIDSRRPD/DVVVVVVVCCVVPVPPDFDAPVLFFDWDLAAWFFADFAWQEWDDDPQWIWTAHQQQKIWIAFDLGGIAIDHPDPDSPDGFGWHYWDDFFLFWIWTATFQRKIWIWGADQRDIDIDDIDGDGRDRHDDFQEWDWFDPDPGGIWIWGDDPLWIWIATPVPRDIDTQEDNVRSVVQDDPPWAWQYKAAFPVQSQWIWTAILQQWIFIARRHHTQDIDGDADPVRFHFRDWAAEPAPPGRWTWTAGPQGAIFIKHWDADPSRDIDIDTDGRPRPCQQHPRQQDHFPAWEWWAALVDSVKIKIKTWGNHHPDNPPPWTWIWIDIPPDIAIETEPFAWNYKYWDAPVLPVDSATTWMWTDGSFWIWIFGPRDPVRAIAARFRTHFLPLFFFAAKAKDFLFDPVLLVLLQVLLVQQVVVVVHDDDDRSGHRSVVQWFWFDCPDRLQSMWMWTFGQQQKIWIWRDLTSHIGTRHIDRCLVQWPPSPDPCPVVCCQPPPVPDRSPRHHYDDSRDPDSPDRFSGWNDWDADRHQRKIWTDGNLQKIWIKHAAQAKDKAARADAAEDEQDPAPQDPDDRPTGGDHGIDIDGGTIDTPAAAVDRHGAMHGYRLLWDWAEWDADPVQCWIWTFTLFWIWIFNRNHRDTFDHHGPADVPPRSVPQDSCLVVVVCVVVCVLCVVPPPDDPPPPPPPPVDPDDDDDDDPPPPPPPPDDPPPPPPPPLVPPPDPPPPDDPDCPSVVSNQDQRGFNDKDWAWADDPDNVDIFIWIWTWHQQAKIWIWTWAWDCPPVDIHIDIDTDDMDHDPPRHGWNDKAWPPRPPDDDQNIWIWTFGQFKIWIFGVVVTDTDAMGGCCVVPVKTWLHKYKAWTAGPVDRPDTDIWMWTQILCQKIKTAGNNYRVDIDIDHNDHSSPVQQSNNWYADRNAWIWGDDSSGMIGIIGRHPVSSSIDSRRPD

GO terms:
  GO:0005938 cell cortex (C, IDA)
  GO:0016323 basolateral plasma membrane (C, IDA)
  GO:0030010 establishment of cell polarity (P, IGI)
  GO:0051294 establishment of spindle orientation (P, IGI)
  GO:0008104 intracellular protein localization (P, IGI)
  GO:0044877 protein-containing complex binding (F, IPI)

Organism: Caenorhabditis elegans (NCBI:txid6239)

Radius of gyration: 44.2 Å; Cα contacts (8 Å, |Δi|>4): 4526; chains: 2; bounding box: 98×184×104 Å

Nearest PDB structures (foldseek):
  6n8q-assembly1_A  TM=8.189E-01  e=3.375E-52  Homo sapiens
  6n8r-assembly1_A  TM=8.041E-01  e=9.685E-53  Homo sapiens
  6n8s-assembly1_A  TM=8.111E-01  e=3.054E-52  Homo sapiens
  6n8s-assembly2_D  TM=8.127E-01  e=8.291E-52  Homo sapiens
  8r3y-assembly1_L  TM=7.594E-01  e=5.845E-52  Homo sapiens